Protein 7Z3H (pdb70)

Sequence (2183 aa):
PSIPSSYAPSGISHLLSRQLVVVYGPDAAKYLQGMVTANVYMPGSGSMVRTDRGYYAALLTGQGRVLYDVFIYPLTDSKHLQRVLPSAGAAFLIEVDKDQAGLLVDHIKRYRVRAKVKVKVVDVEEVAVWHAWDPNGLGASVNDLLVTPDCRTPAMGSRILHFGGPDGNAIQNFAERCQLQVLPQEYYVLHRITQGVPEGQTELLKMSAIPHESNLDLMGGIDFRKGCYVGQELVTRTEHRGVVRKRVLPCVVYEGSGDLGGLYTDRPIAGLSSAREIASETNIVRVSGKGRGVGKWLRGIGNVGLAVCRLDVMTDLPIPGETPAGEDGVPEVREVKGEFTIEGDEGPLRIKAVPPAWLRRELMEKWEVKNEPSIPSSYAPSGISHLLSRQLVVVYGPDAAKYLQGMVTANVYMPGSGSMVRTDRGYYAALLTGQGRVLYDVFIYPLTDSKHLQGAAFLIEVDKDQAGLLVDHIKRYRVRAKVKVKVVDVEEVAVWHAWDPNGLASVNDLLVTPDCRTPAMGSRILHFGGPDGNAIQNFAERCQLQVLPQEYYVLHRITQGVPEGQTELLKMSAIPHESNLDLMGGIDFRKGCYVGQELVTRTEHRGVVRKRVLPCVVYEGSGDLGGLYTDRPIAGLSSARESETNIVRVSGKGRGVGKWLRGIGNVGLAVCRLDVMTDLPIPGETPAGEDGVPEVREVKGEFTIEGDEGPLRIKAVPPAWLRRELMEKWEVKNEPSIPSSYAPSGISHLLSRQLVVVYGPDAAKYLQGMVTANVYMPGSGSMVRTDRGYYAALLTGQGRVLYDVFIYPLTDSKHLQRVGAAFLIEVDKDQAGLLVDHIKRYRVRAKVKVKVVDVEEVAVWHAWDPNGLGEASVNDLLVTPDCRTPAMGSRILHFGGPDGNAIQNFAERCQLQVLPQEYYVLHRITQGVPEGQTELLKMSAIPHESNLDLMGGIDFRKGCYVGQELVTRTEHRGVVRKRVLPCVVYEGGDLGGLYTDRPIAGLSSAETNIVRVSGKGRGVGKWLRGIGNVGLAVCRLDVMTDLPIPGETPAGEDGVPEVREVKGEFTIEGDEGPLRIKAVPPAWLRRELMEKWEVKNESIPSSYAPSGISHLLSRQLVVVYGPDAAKYLQGMVTANVYMPGSGSMVRTDRGYYAALLTGQGRVLYDVFIYPLTDSKHLQRVGAAFLIEVDKDQAGLLVDHIKRYRVRAKVKVKVVDVEEVAVWHAWDPNGLGEASVNDLLVTPDCRTPAMGSRILHFGGPDGNAIQNFAERCQLQVLPQEYYVLHRITQGVPEGQTELLKMSAIPHESNLDLMGGIDFRKGCYVGQELVTRTEHRGVVRKRVLPCVVYEGSQGDLGGLYTDRPIAGLEIASETNIVRVSGKGRGVGKWLRGIGNVGLAVCRLDVMTDLPIPGETPAGEDGVPEVREVKGEFTIEGDEGPLRIKAVPPAWLRRELMEKWEVKNEPSIPSSYAPSGISHLLSRQLVVVYGPDAAKYLQGMVTANVYMPGSGSMVRTDRGYYAALLTGQGRVLYDVFIYPLTDSKHGAAFLIEVDKDQAGLLVDHIKRYRVRAKVKVKVVDVEEVAVWHAWDPNGLGEASVNDLLVTPDCRTPAMGSRILHFGGPDGNAIQNFAERCQLQVLPQEYYVLHRITQGVPEGQTELLKMSAIPHESNLDLMGGIDFRKGCYVGQELVTRTEHRGVVRKRVLPCVVYEGGDLGGLYTDRPIAGLSSAREETNIVRVSGKGRGVGKWLRGIGNVGLAVCRLDVMTDLPIPGETPAGEDGVPEVREVKGEFTIEGDEGPLRIKAVPPAWLRRELMEKWEVKNEPSIPSSYAPSGISHLLSRQLVVVYGPDAAKYLQGMVTANVYMPGSGSMVRTDRGYYAALLTGQGRVLYDVFIYPLTDSKHLGAAFLIEVDKDQAGLLVDHIKRYRVRAKVKVKVVDVEEVAVWHAWDPNGLGEASVNDLLVTPDCRTPAMGSRILHFGGPDGNAIQNFAERCQLQVLPQEYYVLHRITQGVPEGQTELLKMSAIPHESNLDLMGGIDFRKGCYVGQELVTRTEHRGVVRKRVLPCVVYEGSGDLGGLYTDRPIAGLSETNIVRVSGKGRGVGKWLRGIGNVGLAVCRLDVMTDLPIPGETPAGEDGVPEVREVKGEFTIEGDEGPLRIKAVPPAWLRRELMEKWEVKNE

Foldseek 3Di:
DDFDQAADQWAKEFPPQKFKKKKDFQCRLVLVCQFKQDHQADPPDDPHGDQQQKAWIFGAALQQATAWTWMKGWDQPPACLVVDDPDNNTMIIIMTGPVCQVVVQVVSVVPCVPRRMHMDTGDCFQKTKMWIFHPVADDADDDQKHWHAQQLDPGLGIIIIGGPGDPDCVVVVVCVVVVHHYDYCVSSVVSCLLRQADHHCLQRPHNDRHCVQNVVVLRNHHDLPDDHHRSNVVVNCCLQPNFDQWHKFKKFKAFPPLVVSVVFRQCDHPDNAFQPPPSWFFFKQFLVPPDTGFWIFRGGGGGMGIITGRCVAQHQADTAPPFDADPVRFGDTDDHPHWIDTPPDNHRITMHTDHNPSRRVVSRVSNSVSVD/DDFDQAADQWAKEFPPFKFKKKKDFLQRLVLVCQFKQAHQADPPDPPHGDQQQKAWIFGAALQQATAWTWMKGWDDDPPPVVVTMIIIMTGPVCQVVVQVVSVVPCVPPGMHMDTDDCQQKTKMWIWDPVADADDDQKGWHAQQLDPTLGIIIIGRHGPDDCPVVVVCVVVVHHYDYCVSSVVSCLLRQADHHCLQRPHNPRHCVQNVVVLRNHHDLPDDHHRNNVVVNCCLQPNFDQWHKFKKFKAFPPLVVSVVFRQCDHPDNAQQPDFQFFKQFLVPPDTGFWGFRGTGGGMGIITGRCVAQHQADTAPPFDADPVRFGDTDDHPHWIATPPDNHRITMHTDHNPSRRVVSSVNNNVSVD/DDFDQAADQWFKEFPPQKFKKKKDFQCRLVLVCQFKQARQADPPDDPHGDQQQKAWIFGAALQQATAWTWMKGWDDDPLDQPPDSTMIIIMTGPVCQVVVQVVSVVPCVPPGMHMDTDDCFFKTKMWIFHPVADDPADDVQKGWHAQQLDPGLGIIIIGGDGPPPPPVVVRCVVVVHHYDYCVSSVVSCLLRQADHHCLQRPHNDRHCVQNVVVLRNHHDLPDDHHRSNVVVNCCLQPNWDQWHKFKKFKAFCLVVSVVFRQPDHPDRAQQQFFKAFQVDDLDGQWGFRGTGGGMGIITGRCVAQHQADTAPPFDADPVRFGDTDDHPHWMATRPDNHRITMHTDHNPSVRVVSRVSNSVSVD/DFDQAADQWAKEFPPFKFKKKKDFLCRLVLVCQFKQAHQADPPDDQHGDQQQKAWIFGAALQQATAWTWMKGWDDPPLCLVVCNTMIIIMTGPVCQVVVQVVSVVPCVPPRMHMDTDDCFQKTKMWIWHPVADDQDPDPQKGWHAQQLDPTLGTIIIGGPGDPDCVVVVVCVVVVHHYDYCVSSVVSCLVQQADHHCLQRPHNPHHCVQNVCVLRNHHDLPDDHHRSNVVVNCCLQPNWDQWHKFKKFKAFDDDVVVSVVFRCPDHPCNPDDFQWFKAFQVDDQDGQWGFRDDGGGMGIITGRCVAQHQADTAPPFDADPVRFGDTDDHPHWMATGPDNHRITMHTDHDPSRRVVSRVSNSVSVD/DDFDQAADQWFKEFPPQKFKKKKDFLCRLVLVCQFKQAHQADPPDDPHGDQQQKAWIFGAALQQATAWTWMKGWDDDDLPVTMIIIMTGPVCQVVVQVVSVVPCVPPGMHMDTDDCFQKTKMWIFDPVADFVADDPQKGWHAQQLDPGLHIIIIGGHGDPPCPVVVVCVVVVHHYDYCVSSVVSCLVRQADHHCLQRPHNPRHCVQNCVVLRNHHDLPDDHHRSNVVVNCCLQPNWDQWHKFKKFKAQVVVVSVVFRQPDHPDNAQQPDCFFKAFQPDGPPGFWGFRGTGGGMGIITGRCVAQHQADTAPPFDADPVRFGDTDDHPHWIATPPDNHRITMHTDHDPSRRVVNSVSNSVSVD/DDFDAAADQWAKEFPPQKFKKKKDFLCRLVLVCQFKQAHQADPPDPPHGDQAQKAWIFGAALQQATAWTWMKGWDDPPLPCVTMIIIMTGPVCQVVVQVVSVVPCVPPRMHMDTDDCFAKTKMWIWHPVADDQDDDPQKGWHAQQLDPGLGIIIIGGDGPPDCPVVVVCVVVVHHYDYCVSSVVSCLVRQADHHCLQRPHNDRHCVQNCVVLRNHHDLPDDHHRSNVVVNCCLQPNWDQWHKFKKFKAFPPVVVSVVFRCPDHPDNWQWAKAFLVDDPTHQWGFRDDGGGMGIITGRCVAQHQADTAPPFDADPVRFGDTDDHPHWIATPPDNHRITMHTDHDPSRRVVSRVSNSVSVD

Radius of gyration: 40.25 Å; Cα contacts (8 Å, |Δi|>4): 5261; chains: 6; bounding box: 107×104×105 Å

Structure (mmCIF, N/CA/C/O backbone):
data_7Z3H
#
_entry.id   7Z3H
#
_cell.length_a   96.530
_cell.length_b   134.180
_cell.length_c   107.010
_cell.angle_alpha   90.000
_cell.angle_beta   97.590
_cell.angle_gamma   90.000
#
_symmetry.space_group_name_H-M   'P 1 21 1'
#
loop_
_entity.id
_entity.type
_entity.pdbx_description
1 polymer 'Transferase-like protein'
2 non-polymer 'CITRIC ACID'
3 water water
#
loop_
_atom_site.group_PDB
_atom_site.id
_atom_site.type_symbol
_atom_site.label_atom_id
_atom_site.label_alt_id
_atom_site.label_comp_id
_atom_site.label_asym_id
_atom_site.label_entity_id
_atom_site.label_seq_id
_atom_site.pdbx_PDB_ins_code
_atom_site.Cartn_x
_atom_site.Cartn_y
_atom_site.Cartn_z
_atom_site.occupancy
_atom_site.B_iso_or_equiv
_atom_site.auth_seq_id
_atom_site.auth_comp_id
_atom_site.auth_asym_id
_atom_site.auth_atom_id
_atom_site.pdbx_PDB_model_num
ATOM 1 N N . PRO A 1 29 ? 0.30669 11.36585 20.63331 1.000 89.80624 73 PRO A N 1
ATOM 2 C CA . PRO A 1 29 ? -0.47560 12.41999 21.28911 1.000 91.95578 73 PRO A CA 1
ATOM 3 C C . PRO A 1 29 ? 0.32991 13.69668 21.51814 1.000 81.73466 73 PRO A C 1
ATOM 4 O O . PRO A 1 29 ? -0.03383 14.75334 21.00177 1.000 80.46783 73 PRO A O 1
ATOM 8 N N . SER A 1 30 ? 1.41238 13.59290 22.28184 1.000 69.55420 74 SER A N 1
ATOM 9 C CA . SER A 1 30 ? 2.21191 14.75251 22.63945 1.000 68.78554 74 SER A CA 1
ATOM 10 C C . SER A 1 30 ? 3.29468 15.01233 21.59355 1.000 64.12324 74 SER A C 1
ATOM 11 O O . SER A 1 30 ? 3.60496 14.16985 20.74912 1.000 63.71728 74 SER A O 1
ATOM 14 N N . ILE A 1 31 ? 3.86796 16.20613 21.65727 1.000 60.02200 75 ILE A N 1
ATOM 15 C CA . ILE A 1 31 ? 4.92721 16.62926 20.74716 1.000 58.80848 75 ILE A CA 1
ATOM 16 C C . ILE A 1 31 ? 6.25517 16.50113 21.48669 1.000 61.80699 75 ILE A C 1
ATOM 17 O O . ILE A 1 31 ? 6.39277 17.06749 22.58161 1.000 61.78868 75 ILE A O 1
ATOM 22 N N . PRO A 1 32 ? 7.23090 15.76416 20.95508 1.000 61.51142 76 PRO A N 1
ATOM 23 C CA . PRO A 1 32 ? 8.52468 15.64456 21.64235 1.000 59.68625 76 PRO A CA 1
ATOM 24 C C . PRO A 1 32 ? 9.14877 17.01003 21.89472 1.000 58.71442 76 PRO A C 1
ATOM 25 O O . PRO A 1 32 ? 9.23482 17.85008 20.99522 1.000 56.29368 76 PRO A O 1
ATOM 29 N N . SER A 1 33 ? 9.59081 17.22297 23.13814 1.000 60.58431 77 SER A N 1
ATOM 30 C CA . SER A 1 33 ? 10.19919 18.49396 23.51476 1.000 51.96720 77 SER A CA 1
ATOM 31 C C . SER A 1 33 ? 11.56286 18.69324 22.87094 1.000 51.50587 77 SER A C 1
ATOM 32 O O . SER A 1 33 ? 11.99716 19.83849 22.70952 1.000 59.77478 77 SER A O 1
ATOM 35 N N . SER A 1 34 ? 12.24080 17.61232 22.49891 1.000 59.18958 78 SER A N 1
ATOM 36 C CA . SER A 1 34 ? 13.52217 17.69721 21.81307 1.000 58.03141 78 SER A CA 1
ATOM 37 C C . SER A 1 34 ? 13.74696 16.38824 21.07098 1.000 57.68788 78 SER A C 1
ATOM 38 O O . SER A 1 34 ? 13.00495 15.41779 21.24193 1.000 57.27256 78 SER A O 1
ATOM 41 N N . TYR A 1 35 ? 14.78192 16.37437 20.23881 1.000 57.12758 79 TYR A N 1
ATOM 42 C CA . TYR A 1 35 ? 15.13259 15.17413 19.49606 1.000 53.62562 79 TYR A CA 1
ATOM 43 C C . TYR A 1 35 ? 15.94472 14.23637 20.37982 1.000 55.19160 79 TYR A C 1
ATOM 44 O O . TYR A 1 35 ? 16.87029 14.66949 21.07362 1.000 60.67883 79 TYR A O 1
ATOM 53 N N . ALA A 1 36 ? 15.59511 12.94989 20.35651 1.000 52.35397 80 ALA A N 1
ATOM 54 C CA . ALA A 1 36 ? 16.32886 11.95183 21.11786 1.000 54.01556 80 ALA A CA 1
ATOM 55 C C . ALA A 1 36 ? 17.18745 11.12939 20.17010 1.000 56.63176 80 ALA A C 1
ATOM 56 O O . ALA A 1 36 ? 16.64475 10.30790 19.41501 1.000 50.03736 80 ALA A O 1
ATOM 58 N N . PRO A 1 37 ? 18.51204 11.30593 20.16308 1.000 56.17070 81 PRO A N 1
ATOM 59 C CA . PRO A 1 37 ? 19.35183 10.49126 19.27075 1.000 55.06807 81 PRO A CA 1
ATOM 60 C C . PRO A 1 37 ? 19.37539 9.01838 19.64040 1.000 55.39423 81 PRO A C 1
ATOM 61 O O . PRO A 1 37 ? 19.76632 8.19349 18.80537 1.000 56.21943 81 PRO A O 1
ATOM 65 N N . SER A 1 38 ? 18.97879 8.66067 20.85931 1.000 53.98438 82 SER A N 1
ATOM 66 C CA . SER A 1 38 ? 18.91018 7.26732 21.26774 1.000 55.81193 82 SER A CA 1
ATOM 67 C C . SER A 1 38 ? 17.70682 7.07246 22.17761 1.000 52.60554 82 SER A C 1
ATOM 68 O O . SER A 1 38 ? 17.20088 8.01883 22.78503 1.000 59.69365 82 SER A O 1
ATOM 71 N N . GLY A 1 39 ? 17.24491 5.83505 22.25247 1.000 51.85020 83 GLY A N 1
ATOM 72 C CA . GLY A 1 39 ? 16.09343 5.51606 23.06891 1.000 49.01701 83 GLY A CA 1
ATOM 73 C C . GLY A 1 39 ? 15.48455 4.19507 22.65358 1.000 50.31061 83 GLY A C 1
ATOM 74 O O . GLY A 1 39 ? 15.97642 3.50456 21.76062 1.000 52.95547 83 GLY A O 1
ATOM 75 N N . ILE A 1 40 ? 14.39670 3.85590 23.33975 1.000 49.33662 84 ILE A N 1
ATOM 76 C CA . ILE A 1 40 ? 13.62056 2.65331 23.05463 1.000 45.38713 84 ILE A CA 1
ATOM 77 C C . ILE A 1 40 ? 12.15762 2.96552 23.33872 1.000 47.68060 84 ILE A C 1
ATOM 78 O O . ILE A 1 40 ? 11.83686 3.65934 24.30757 1.000 50.78976 84 ILE A O 1
ATOM 83 N N . SER A 1 41 ? 11.26766 2.47761 22.47737 1.000 44.10228 85 SER A N 1
ATOM 84 C CA . SER A 1 41 ? 9.85799 2.82292 22.57894 1.000 44.59093 85 SER A CA 1
ATOM 85 C C . SER A 1 41 ? 8.98394 1.61014 22.30665 1.000 50.31195 85 SER A C 1
ATOM 86 O O . SER A 1 41 ? 9.29607 0.78484 21.44435 1.000 50.54389 85 SER A O 1
ATOM 89 N N . HIS A 1 42 ? 7.89152 1.51532 23.05977 1.000 50.67888 86 HIS A N 1
ATOM 90 C CA . HIS A 1 42 ? 6.84636 0.53681 22.79438 1.000 51.75495 86 HIS A CA 1
ATOM 91 C C . HIS A 1 42 ? 6.01925 1.00309 21.60190 1.000 49.99884 86 HIS A C 1
ATOM 92 O O . HIS A 1 42 ? 5.40708 2.07501 21.64722 1.000 53.19435 86 HIS A O 1
ATOM 99 N N . LEU A 1 43 ? 6.00718 0.21170 20.52829 1.000 49.76535 87 LEU A N 1
ATOM 100 C CA . LEU A 1 43 ? 5.30720 0.60117 19.30307 1.000 51.23914 87 LEU A CA 1
ATOM 101 C C . LEU A 1 43 ? 3.84523 0.18324 19.41685 1.000 50.30868 87 LEU A C 1
ATOM 102 O O . LEU A 1 43 ? 3.41406 -0.85658 18.91491 1.000 48.72095 87 LEU A O 1
ATOM 107 N N . LEU A 1 44 ? 3.06784 1.03431 20.09073 1.000 60.15334 88 LEU A N 1
ATOM 108 C CA . LEU A 1 44 ? 1.65584 0.74150 20.30772 1.000 54.10840 88 LEU A CA 1
ATOM 109 C C . LEU A 1 44 ? 0.87220 0.72859 19.00197 1.000 52.01580 88 LEU A C 1
ATOM 110 O O . LEU A 1 44 ? -0.18023 0.08584 18.92139 1.000 55.34127 88 LEU A O 1
ATOM 115 N N . SER A 1 45 ? 1.35748 1.42819 17.97785 1.000 55.58794 89 SER A N 1
ATOM 116 C CA . SER A 1 45 ? 0.67154 1.47336 16.69224 1.000 54.01002 89 SER A CA 1
ATOM 117 C C . SER A 1 45 ? 0.93988 0.24621 15.83093 1.000 52.30084 89 SER A C 1
ATOM 118 O O . SER A 1 45 ? 0.34726 0.12623 14.75410 1.000 56.40123 89 SER A O 1
ATOM 121 N N . ARG A 1 46 ? 1.80598 -0.66113 16.27045 1.000 57.69999 90 ARG A N 1
ATOM 122 C CA . ARG A 1 46 ? 2.15127 -1.85626 15.51550 1.000 57.63158 90 ARG A CA 1
ATOM 123 C C . ARG A 1 46 ? 1.65971 -3.09374 16.25253 1.000 60.26766 90 ARG A C 1
ATOM 124 O O . ARG A 1 46 ? 1.67453 -3.13901 17.48701 1.000 59.71712 90 ARG A O 1
ATOM 132 N N . GLN A 1 47 ? 1.21631 -4.09195 15.49131 1.000 54.55345 91 GLN A N 1
ATOM 133 C CA . GLN A 1 47 ? 0.77012 -5.35591 16.05805 1.000 55.33636 91 GLN A CA 1
ATOM 134 C C . GLN A 1 47 ? 1.22187 -6.49493 15.15644 1.000 56.69711 91 GLN A C 1
ATOM 135 O O . GLN A 1 47 ? 1.42888 -6.31876 13.95428 1.000 53.50019 91 GLN A O 1
ATOM 141 N N . LEU A 1 48 ? 1.36975 -7.67225 15.75384 1.000 59.84858 92 LEU A N 1
ATOM 142 C CA . LEU A 1 48 ? 1.84636 -8.85299 15.05055 1.000 56.39714 92 LEU A CA 1
ATOM 143 C C . LEU A 1 48 ? 0.69799 -9.78000 14.68431 1.000 59.62191 92 LEU A C 1
ATOM 144 O O . LEU A 1 48 ? -0.27132 -9.92354 15.43518 1.000 58.59399 92 LEU A O 1
ATOM 149 N N . VAL A 1 49 ? 0.82190 -10.39658 13.51494 1.000 58.64640 93 VAL A N 1
ATOM 150 C CA . VAL A 1 49 ? -0.04900 -11.46655 13.05579 1.000 55.19245 93 VAL A CA 1
ATOM 151 C C . VAL A 1 49 ? 0.83472 -12.68068 12.81100 1.000 58.20306 93 VAL A C 1
ATOM 152 O O . VAL A 1 49 ? 1.97034 -12.53966 12.34535 1.000 61.69922 93 VAL A O 1
ATOM 156 N N . VAL A 1 50 ? 0.33817 -13.86735 13.14586 1.000 54.48329 94 VAL A N 1
ATOM 157 C CA . VAL A 1 50 ? 1.09815 -15.09812 12.97018 1.000 52.73894 94 VAL A CA 1
ATOM 158 C C . VAL A 1 50 ? 0.51775 -15.86085 11.78657 1.000 58.18822 94 VAL A C 1
ATOM 159 O O . VAL A 1 50 ? -0.70644 -15.98407 11.65188 1.000 58.58239 94 VAL A O 1
ATOM 163 N N . VAL A 1 51 ? 1.39912 -16.30973 10.89555 1.000 56.92444 95 VAL A N 1
ATOM 164 C CA . VAL A 1 51 ? 1.03633 -17.09880 9.72463 1.000 56.89775 95 VAL A CA 1
ATOM 165 C C . VAL A 1 51 ? 1.81132 -18.40515 9.78448 1.000 56.58610 95 VAL A C 1
ATOM 166 O O . VAL A 1 51 ? 3.04577 -18.39713 9.86117 1.000 52.45230 95 VAL A O 1
ATOM 170 N N . TYR A 1 52 ? 1.09301 -19.52208 9.73393 1.000 55.52204 96 TYR A N 1
ATOM 171 C CA . TYR A 1 52 ? 1.71297 -20.82063 9.94138 1.000 59.11523 96 TYR A CA 1
ATOM 172 C C . TYR A 1 52 ? 0.94248 -21.87513 9.16388 1.000 58.85199 96 TYR A C 1
ATOM 173 O O . TYR A 1 52 ? -0.17729 -21.64763 8.69927 1.000 59.29592 96 TYR A O 1
ATOM 182 N N . GLY A 1 53 ? 1.56431 -23.03991 9.02725 1.000 62.67440 97 GLY A N 1
ATOM 183 C CA . GLY A 1 53 ? 0.99361 -24.12138 8.26643 1.000 66.08480 97 GLY A CA 1
ATOM 184 C C . GLY A 1 53 ? 1.98862 -24.69846 7.28323 1.000 66.36398 97 GLY A C 1
ATOM 185 O O . GLY A 1 53 ? 3.07618 -24.15278 7.06945 1.000 57.60319 97 GLY A O 1
ATOM 186 N N . PRO A 1 54 ? 1.63578 -25.83340 6.67513 1.000 71.28197 98 PRO A N 1
ATOM 187 C CA . PRO A 1 54 ? 2.55601 -26.45653 5.70842 1.000 63.86845 98 PRO A CA 1
ATOM 188 C C . PRO A 1 54 ? 2.91760 -25.55255 4.54199 1.000 67.12867 98 PRO A C 1
ATOM 189 O O . PRO A 1 54 ? 4.05262 -25.60708 4.05212 1.000 63.37511 98 PRO A O 1
ATOM 193 N N . ASP A 1 55 ? 1.98797 -24.71580 4.08369 1.000 63.95619 99 ASP A N 1
ATOM 194 C CA . ASP A 1 55 ? 2.20130 -23.89219 2.90241 1.000 61.84765 99 ASP A CA 1
ATOM 195 C C . ASP A 1 55 ? 2.50875 -22.43865 3.23363 1.000 58.15235 99 ASP A C 1
ATOM 196 O O . ASP A 1 55 ? 2.42432 -21.58664 2.34479 1.000 61.84668 99 ASP A O 1
ATOM 201 N N . ALA A 1 56 ? 2.86252 -22.13584 4.48474 1.000 59.11521 100 ALA A N 1
ATOM 202 C CA . ALA A 1 56 ? 3.00889 -20.74352 4.90149 1.000 54.55514 100 ALA A CA 1
ATOM 203 C C . ALA A 1 56 ? 4.10272 -20.02841 4.11352 1.000 51.78364 100 ALA A C 1
ATOM 204 O O . ALA A 1 56 ? 3.90406 -18.90472 3.63886 1.000 54.32171 100 ALA A O 1
ATOM 206 N N . ALA A 1 57 ? 5.27130 -20.65843 3.97365 1.000 52.07500 101 ALA A N 1
ATOM 207 C CA . ALA A 1 57 ? 6.38292 -20.00753 3.28464 1.000 52.77683 101 ALA A CA 1
ATOM 208 C C . ALA A 1 57 ? 6.07035 -19.79073 1.80743 1.000 53.50405 101 ALA A C 1
ATOM 209 O O . ALA A 1 57 ? 6.30905 -18.70593 1.26439 1.000 52.01861 101 ALA A O 1
ATOM 211 N N . LYS A 1 58 ? 5.53327 -20.81525 1.13926 1.000 54.09907 102 LYS A N 1
ATOM 212 C CA . LYS A 1 58 ? 5.19513 -20.67973 -0.27508 1.000 56.26600 102 LYS A CA 1
ATOM 213 C C . LYS A 1 58 ? 4.09322 -19.64906 -0.48308 1.000 56.28946 102 LYS A C 1
ATOM 214 O O . LYS A 1 58 ? 4.13721 -18.86360 -1.43849 1.000 55.96755 102 LYS A O 1
ATOM 220 N N . TYR A 1 59 ? 3.08959 -19.64520 0.39665 1.000 53.62118 103 TYR A N 1
ATOM 221 C CA . TYR A 1 59 ? 1.99544 -18.68763 0.27318 1.000 55.29275 103 TYR A CA 1
ATOM 222 C C . TYR A 1 59 ? 2.48189 -17.26018 0.49192 1.000 54.81939 103 TYR A C 1
ATOM 223 O O . TYR A 1 59 ? 2.10896 -16.34945 -0.25840 1.000 45.25102 103 TYR A O 1
ATOM 232 N N . LEU A 1 60 ? 3.32567 -17.05205 1.50803 1.000 50.18995 104 LEU A N 1
ATOM 233 C CA . LEU A 1 60 ? 3.87627 -15.72497 1.76780 1.000 52.21885 104 LEU A CA 1
ATOM 234 C C . LEU A 1 60 ? 4.73334 -15.23964 0.60482 1.000 53.05322 104 LEU A C 1
ATOM 235 O O . LEU A 1 60 ? 4.74047 -14.04433 0.28689 1.000 52.29344 104 LEU A O 1
ATOM 240 N N . GLN A 1 61 ? 5.47020 -16.15473 -0.03314 1.000 51.96418 105 GLN A N 1
ATOM 241 C CA . GLN A 1 61 ? 6.40301 -15.77082 -1.08928 1.000 48.95076 105 GLN A CA 1
ATOM 242 C C . GLN A 1 61 ? 5.68073 -15.13049 -2.26597 1.000 42.68090 105 GLN A C 1
ATOM 243 O O . GLN A 1 61 ? 6.18609 -14.17722 -2.87047 1.000 40.07974 105 GLN A O 1
ATOM 249 N N . GLY A 1 62 ? 4.50628 -15.64334 -2.61261 1.000 40.36177 106 GLY A N 1
ATOM 250 C CA . GLY A 1 62 ? 3.71284 -15.03176 -3.65498 1.000 47.65593 106 GLY A CA 1
ATOM 251 C C . GLY A 1 62 ? 2.92144 -13.82204 -3.22282 1.000 44.87701 106 GLY A C 1
ATOM 252 O O . GLY A 1 62 ? 2.18649 -13.25048 -4.03239 1.000 43.14379 106 GLY A O 1
ATOM 253 N N . MET A 1 63 ? 3.05029 -13.41508 -1.95945 1.000 46.74564 107 MET A N 1
ATOM 254 C CA . MET A 1 63 ? 2.25187 -12.33857 -1.38956 1.000 47.60476 107 MET A CA 1
ATOM 255 C C . MET A 1 63 ? 3.05458 -11.09974 -1.01903 1.000 49.45476 107 MET A C 1
ATOM 256 O O . MET A 1 63 ? 2.51256 -9.99440 -1.07589 1.000 48.62521 107 MET A O 1
ATOM 261 N N . VAL A 1 64 ? 4.32521 -11.24673 -0.65238 1.000 45.46531 108 VAL A N 1
ATOM 262 C CA . VAL A 1 64 ? 5.13405 -10.12725 -0.18973 1.000 44.71325 108 VAL A CA 1
ATOM 263 C C . VAL A 1 64 ? 6.23947 -9.83950 -1.19745 1.000 49.08979 108 VAL A C 1
ATOM 264 O O . VAL A 1 64 ? 6.61749 -10.68336 -2.01589 1.000 52.27856 108 VAL A O 1
ATOM 268 N N . THR A 1 65 ? 6.76339 -8.61554 -1.12662 1.000 49.94008 109 THR A N 1
ATOM 269 C CA . THR A 1 65 ? 7.79883 -8.17466 -2.05123 1.000 47.99569 109 THR A CA 1
ATOM 270 C C . THR A 1 65 ? 9.17630 -8.70601 -1.69437 1.000 46.05741 109 THR A C 1
ATOM 271 O O . THR A 1 65 ? 10.06977 -8.69162 -2.54757 1.000 54.98126 109 THR A O 1
ATOM 275 N N . ALA A 1 66 ? 9.37468 -9.15746 -0.46441 1.000 43.30732 110 ALA A N 1
ATOM 276 C CA . ALA A 1 66 ? 10.66748 -9.67714 -0.05523 1.000 42.13504 110 ALA A CA 1
ATOM 277 C C . ALA A 1 66 ? 10.77553 -11.16351 -0.37768 1.000 38.97709 110 ALA A C 1
ATOM 278 O O . ALA A 1 66 ? 9.77846 -11.85855 -0.59192 1.000 39.39025 110 ALA A O 1
ATOM 280 N N . ASN A 1 67 ? 12.01340 -11.64176 -0.42424 1.000 45.04261 111 ASN A N 1
ATOM 281 C CA . ASN A 1 67 ? 12.27650 -13.06112 -0.60622 1.000 48.87158 111 ASN A CA 1
ATOM 282 C C . ASN A 1 67 ? 12.12586 -13.76987 0.73160 1.000 49.28513 111 ASN A C 1
ATOM 283 O O . ASN A 1 67 ? 12.82292 -13.43903 1.69547 1.000 48.52494 111 ASN A O 1
ATOM 288 N N . VAL A 1 68 ? 11.20684 -14.73402 0.79444 1.000 50.25305 112 VAL A N 1
ATOM 289 C CA . VAL A 1 68 ? 11.04934 -15.53057 2.00593 1.000 52.72166 112 VAL A CA 1
ATOM 290 C C . VAL A 1 68 ? 12.14613 -16.58593 2.12502 1.000 56.19611 112 VAL A C 1
ATOM 291 O O . VAL A 1 68 ? 12.47827 -17.00610 3.24095 1.000 56.20769 112 VAL A O 1
ATOM 295 N N . TYR A 1 69 ? 12.74828 -16.99501 1.01254 1.000 54.75210 113 TYR A N 1
ATOM 296 C CA . TYR A 1 69 ? 13.77793 -18.02377 1.00037 1.000 57.16505 113 TYR A CA 1
ATOM 297 C C . TYR A 1 69 ? 15.16768 -17.39848 0.96198 1.000 52.17694 113 TYR A C 1
ATOM 298 O O . TYR A 1 69 ? 15.34139 -16.22834 0.61431 1.000 56.94369 113 TYR A O 1
ATOM 307 N N . MET A 1 70 ? 16.16344 -18.19618 1.34119 1.000 56.12199 114 MET A N 1
ATOM 308 C CA . MET A 1 70 ? 17.53997 -17.72967 1.28781 1.000 56.90444 114 MET A CA 1
ATOM 309 C C . MET A 1 70 ? 18.02132 -17.65447 -0.16170 1.000 52.67023 114 MET A C 1
ATOM 310 O O . MET A 1 70 ? 17.57077 -18.42405 -1.01373 1.000 57.22265 114 MET A O 1
ATOM 315 N N . PRO A 1 71 ? 18.91967 -16.71937 -0.47106 1.000 52.55873 115 PRO A N 1
ATOM 316 C CA . PRO A 1 71 ? 19.48169 -16.66508 -1.82728 1.000 56.87161 115 PRO A CA 1
ATOM 317 C C . PRO A 1 71 ? 20.20854 -17.95727 -2.16517 1.000 56.76816 115 PRO A C 1
ATOM 318 O O . PRO A 1 71 ? 20.83190 -18.58331 -1.30612 1.000 53.62095 115 PRO A O 1
ATOM 322 N N . GLY A 1 72 ? 20.11385 -18.35992 -3.42965 1.000 52.05645 116 GLY A N 1
ATOM 323 C CA . GLY A 1 72 ? 20.72454 -19.59853 -3.86308 1.000 52.53722 116 GLY A CA 1
ATOM 324 C C . GLY A 1 72 ? 19.95644 -20.84619 -3.49614 1.000 56.74182 116 GLY A C 1
ATOM 325 O O . GLY A 1 72 ? 20.47854 -21.95124 -3.67885 1.000 45.99745 116 GLY A O 1
ATOM 326 N N . SER A 1 73 ? 18.74175 -20.70510 -2.96797 1.000 56.31026 117 SER A N 1
ATOM 327 C CA . SER A 1 73 ? 17.90177 -21.84247 -2.61693 1.000 59.74077 117 SER A CA 1
ATOM 328 C C . SER A 1 73 ? 16.44438 -21.43223 -2.75739 1.000 62.77605 117 SER A C 1
ATOM 329 O O . SER A 1 73 ? 16.05989 -20.34541 -2.31658 1.000 61.59565 117 SER A O 1
ATOM 332 N N . GLY A 1 74 ? 15.64448 -22.29131 -3.37946 1.000 58.10233 118 GLY A N 1
ATOM 333 C CA . GLY A 1 74 ? 14.23082 -22.03348 -3.53805 1.000 59.21364 118 GLY A CA 1
ATOM 334 C C . GLY A 1 74 ? 13.34612 -22.63790 -2.47693 1.000 58.71489 118 GLY A C 1
ATOM 335 O O . GLY A 1 74 ? 12.12292 -22.47915 -2.53548 1.000 62.05009 118 GLY A O 1
ATOM 336 N N . SER A 1 75 ? 13.92651 -23.32843 -1.50188 1.000 53.15837 119 SER A N 1
ATOM 337 C CA . SER A 1 75 ? 13.16266 -24.05466 -0.49962 1.000 62.88931 119 SER A CA 1
ATOM 338 C C . SER A 1 75 ? 13.51492 -23.68579 0.92991 1.000 53.77116 119 SER A C 1
ATOM 339 O O . SER A 1 75 ? 12.64855 -23.77630 1.80137 1.000 57.22410 119 SER A O 1
ATOM 342 N N . MET A 1 76 ? 14.75303 -23.27507 1.19384 1.000 52.45570 120 MET A N 1
ATOM 343 C CA . MET A 1 76 ? 15.21994 -23.04765 2.55793 1.000 59.92143 120 MET A CA 1
ATOM 344 C C . MET A 1 76 ? 14.76211 -21.67378 3.03601 1.000 62.05469 120 MET A C 1
ATOM 345 O O . MET A 1 76 ? 15.19834 -20.64315 2.51161 1.000 58.06962 120 MET A O 1
ATOM 350 N N . VAL A 1 77 ? 13.88493 -21.66476 4.04114 1.000 53.81561 121 VAL A N 1
ATOM 351 C CA . VAL A 1 77 ? 13.33079 -20.42341 4.56382 1.000 54.09660 121 VAL A CA 1
ATOM 352 C C . VAL A 1 77 ? 14.42490 -19.61662 5.24699 1.000 56.83509 121 VAL A C 1
ATOM 353 O O . VAL A 1 77 ? 15.29060 -20.17080 5.93762 1.000 56.56313 121 VAL A O 1
ATOM 357 N N . ARG A 1 78 ? 14.39676 -18.29851 5.04366 1.000 61.44939 122 ARG A N 1
ATOM 358 C CA . ARG A 1 78 ? 15.33707 -17.40927 5.71260 1.000 62.76927 122 ARG A CA 1
ATOM 359 C C . ARG A 1 78 ? 15.23687 -17.55864 7.22313 1.000 66.63344 122 ARG A C 1
ATOM 360 O O . ARG A 1 78 ? 14.13961 -17.58284 7.78773 1.000 60.17398 122 ARG A O 1
ATOM 368 N N . THR A 1 79 ? 16.38970 -17.65988 7.87704 1.000 67.89524 123 THR A N 1
ATOM 369 C CA . THR A 1 79 ? 16.45714 -17.63233 9.32861 1.000 68.18077 123 THR A CA 1
ATOM 370 C C . THR A 1 79 ? 16.94314 -16.29020 9.85857 1.000 68.94847 123 THR A C 1
ATOM 371 O O . THR A 1 79 ? 17.27421 -16.18772 11.04406 1.000 74.55668 123 THR A O 1
ATOM 375 N N . ASP A 1 80 ? 17.00736 -15.26573 9.00680 1.000 77.67290 124 ASP A N 1
ATOM 376 C CA . ASP A 1 80 ? 17.23374 -13.91141 9.49402 1.000 76.29847 124 ASP A CA 1
ATOM 377 C C . ASP A 1 80 ? 16.11817 -13.54337 10.45901 1.000 68.56818 124 ASP A C 1
ATOM 378 O O . ASP A 1 80 ? 14.93723 -13.73573 10.15896 1.000 68.05836 124 ASP A O 1
ATOM 383 N N . ARG A 1 81 ? 16.49568 -13.01516 11.62326 1.000 65.01185 125 ARG A N 1
ATOM 384 C CA . ARG A 1 81 ? 15.53861 -12.84993 12.71162 1.000 67.68535 125 ARG A CA 1
ATOM 385 C C . ARG A 1 81 ? 14.40928 -11.88907 12.36037 1.000 61.93930 125 ARG A C 1
ATOM 386 O O . ARG A 1 81 ? 13.36963 -11.90360 13.02833 1.000 68.97069 125 ARG A O 1
ATOM 394 N N . GLY A 1 82 ? 14.58045 -11.06841 11.32802 1.000 62.17644 126 GLY A N 1
ATOM 395 C CA . GLY A 1 82 ? 13.52684 -10.17850 10.88390 1.000 55.77757 126 GLY A CA 1
ATOM 396 C C . GLY A 1 82 ? 13.92807 -9.38174 9.66163 1.000 56.27581 126 GLY A C 1
ATOM 397 O O . GLY A 1 82 ? 15.09064 -8.98630 9.52946 1.000 53.13482 126 GLY A O 1
ATOM 398 N N . TYR A 1 83 ? 12.98580 -9.13700 8.75498 1.000 45.34776 127 TYR A N 1
ATOM 399 C CA . TYR A 1 83 ? 13.30574 -8.34590 7.57959 1.000 45.78413 127 TYR A CA 1
ATOM 400 C C . TYR A 1 83 ? 12.09058 -7.54137 7.14800 1.000 45.59031 127 TYR A C 1
ATOM 401 O O . TYR A 1 83 ? 10.94432 -7.87886 7.45790 1.000 41.58723 127 TYR A O 1
ATOM 410 N N . TYR A 1 84 ? 12.37514 -6.45809 6.43212 1.000 44.72921 128 TYR A N 1
ATOM 411 C CA . TYR A 1 84 ? 11.36195 -5.54644 5.93062 1.000 40.45301 128 TYR A CA 1
ATOM 412 C C . TYR A 1 84 ? 10.74993 -6.09468 4.64799 1.000 41.28414 128 TYR A C 1
ATOM 413 O O . TYR A 1 84 ? 11.40472 -6.79675 3.87185 1.000 45.77320 128 TYR A O 1
ATOM 422 N N . ALA A 1 85 ? 9.47376 -5.78389 4.44180 1.000 40.86663 129 ALA A N 1
ATOM 423 C CA . ALA A 1 85 ? 8.74654 -6.27048 3.27839 1.000 40.76551 129 ALA A CA 1
ATOM 424 C C . ALA A 1 85 ? 7.47777 -5.44846 3.12054 1.000 45.17258 129 ALA A C 1
ATOM 425 O O . ALA A 1 85 ? 7.14022 -4.61683 3.96671 1.000 45.90303 129 ALA A O 1
ATOM 427 N N . ALA A 1 86 ? 6.77786 -5.69431 2.01688 1.000 38.58033 130 ALA A N 1
ATOM 428 C CA . ALA A 1 86 ? 5.50386 -5.04929 1.74792 1.000 44.29966 130 ALA A CA 1
ATOM 429 C C . ALA A 1 86 ? 4.57295 -6.03139 1.05577 1.000 48.44340 130 ALA A C 1
ATOM 430 O O . ALA A 1 86 ? 5.00993 -6.88405 0.27881 1.000 51.77347 130 ALA A O 1
ATOM 432 N N . LEU A 1 87 ? 3.28444 -5.90286 1.34803 1.000 47.31685 131 LEU A N 1
ATOM 433 C CA . LEU A 1 87 ? 2.23718 -6.53705 0.56236 1.000 48.23500 131 LEU A CA 1
ATOM 434 C C . LEU A 1 87 ? 1.69618 -5.50259 -0.41299 1.000 46.60662 131 LEU A C 1
ATOM 435 O O . LEU A 1 87 ? 1.43683 -4.35902 -0.02687 1.000 45.55587 131 LEU A O 1
ATOM 440 N N . LEU A 1 88 ? 1.55602 -5.89006 -1.67403 1.000 45.42697 132 LEU A N 1
ATOM 441 C CA . LEU A 1 88 ? 1.05289 -4.98795 -2.69527 1.000 43.53920 132 LEU A CA 1
ATOM 442 C C . LEU A 1 88 ? -0.29369 -5.46262 -3.22094 1.000 46.72875 132 LEU A C 1
ATOM 443 O O . LEU A 1 88 ? -0.68342 -6.62150 -3.05766 1.000 43.78890 132 LEU A O 1
ATOM 448 N N . THR A 1 89 ? -1.00539 -4.53485 -3.85019 1.000 45.61143 133 THR A N 1
ATOM 449 C CA . THR A 1 89 ? -2.18785 -4.87199 -4.61735 1.000 42.74770 133 THR A CA 1
ATOM 450 C C . THR A 1 89 ? -1.77644 -5.42511 -5.97852 1.000 51.01790 133 THR A C 1
ATOM 451 O O . THR A 1 89 ? -0.60999 -5.36285 -6.37963 1.000 52.56201 133 THR A O 1
ATOM 455 N N . GLY A 1 90 ? -2.75657 -5.97361 -6.69796 1.000 48.15203 134 GLY A N 1
ATOM 456 C CA . GLY A 1 90 ? -2.50585 -6.38193 -8.06863 1.000 45.59601 134 GLY A CA 1
ATOM 457 C C . GLY A 1 90 ? -2.04603 -5.23367 -8.94331 1.000 50.91619 134 GLY A C 1
ATOM 458 O O . GLY A 1 90 ? -1.32533 -5.44136 -9.92376 1.000 57.95877 134 GLY A O 1
ATOM 459 N N . GLN A 1 91 ? -2.44946 -4.01075 -8.60285 1.000 51.19871 135 GLN A N 1
ATOM 460 C CA . GLN A 1 91 ? -2.01533 -2.81351 -9.30368 1.000 51.51103 135 GLN A CA 1
ATOM 461 C C . GLN A 1 91 ? -0.70715 -2.25221 -8.75517 1.000 53.37381 135 GLN A C 1
ATOM 462 O O . GLN A 1 91 ? -0.39775 -1.07930 -8.99404 1.000 59.69823 135 GLN A O 1
ATOM 468 N N . GLY A 1 92 ? 0.05863 -3.05676 -8.02116 1.000 55.14048 136 GLY A N 1
ATOM 469 C CA . GLY A 1 92 ? 1.38085 -2.65649 -7.58567 1.000 49.22397 136 GLY A CA 1
ATOM 470 C C . GLY A 1 92 ? 1.42957 -1.56439 -6.54230 1.000 44.29047 136 GLY A C 1
ATOM 471 O O . GLY A 1 92 ? 2.50790 -1.02371 -6.29172 1.000 38.29250 136 GLY A O 1
ATOM 472 N N . ARG A 1 93 ? 0.30727 -1.21700 -5.92391 1.000 45.42400 137 ARG A N 1
ATOM 473 C CA . ARG A 1 93 ? 0.30346 -0.19840 -4.88545 1.000 49.99449 137 ARG A CA 1
ATOM 474 C C . ARG A 1 93 ? 0.48636 -0.84127 -3.51631 1.000 43.30116 137 ARG A C 1
ATOM 475 O O . ARG A 1 93 ? 0.15559 -2.01148 -3.30981 1.000 45.52807 137 ARG A O 1
ATOM 483 N N . VAL A 1 94 ? 1.02821 -0.06265 -2.57944 1.000 50.22240 138 VAL A N 1
ATOM 484 C CA . VAL A 1 94 ? 1.28794 -0.57584 -1.23937 1.000 50.85447 138 VAL A CA 1
ATOM 485 C C . VAL A 1 94 ? -0.02760 -0.90364 -0.54999 1.000 49.77647 138 VAL A C 1
ATOM 486 O O . VAL A 1 94 ? -0.93747 -0.06712 -0.47795 1.000 51.32501 138 VAL A O 1
ATOM 490 N N . LEU A 1 95 ? -0.12854 -2.12583 -0.03103 1.000 48.37279 139 LEU A N 1
ATOM 491 C CA . LEU A 1 95 ? -1.26395 -2.55689 0.77267 1.000 46.11078 139 LEU A CA 1
ATOM 492 C C . LEU A 1 95 ? -0.94405 -2.52278 2.26141 1.000 45.36089 139 LEU A C 1
ATOM 493 O O . LEU A 1 95 ? -1.65211 -1.87461 3.03688 1.000 48.07914 139 LEU A O 1
ATOM 498 N N . TYR A 1 96 ? 0.12342 -3.20513 2.66954 1.000 45.34840 140 TYR A N 1
ATOM 499 C CA . TYR A 1 96 ? 0.63463 -3.15741 4.03003 1.000 40.85052 140 TYR A CA 1
ATOM 500 C C . TYR A 1 96 ? 2.15366 -3.12368 3.97213 1.000 45.77699 140 TYR A C 1
ATOM 501 O O . TYR A 1 96 ? 2.76369 -3.86319 3.19540 1.000 43.42953 140 TYR A O 1
ATOM 510 N N . ASP A 1 97 ? 2.76047 -2.26194 4.78431 1.000 42.92560 141 ASP A N 1
ATOM 511 C CA . ASP A 1 97 ? 4.20595 -2.25135 4.97589 1.000 39.19816 141 ASP A CA 1
ATOM 512 C C . ASP A 1 97 ? 4.50992 -2.98960 6.27365 1.000 49.71226 141 ASP A C 1
ATOM 513 O O . ASP A 1 97 ? 4.03455 -2.59635 7.34481 1.000 45.62988 141 ASP A O 1
ATOM 518 N N . VAL A 1 98 ? 5.28308 -4.07017 6.17685 1.000 48.43352 142 VAL A N 1
ATOM 519 C CA . VAL A 1 98 ? 5.38494 -5.02531 7.26865 1.000 43.18031 142 VAL A CA 1
ATOM 520 C C . VAL A 1 98 ? 6.84070 -5.35711 7.55293 1.000 40.81509 142 VAL A C 1
ATOM 521 O O . VAL A 1 98 ? 7.73607 -5.10954 6.74332 1.000 44.66267 142 VAL A O 1
ATOM 525 N N . PHE A 1 99 ? 7.06100 -5.91222 8.73987 1.000 44.87576 143 PHE A N 1
ATOM 526 C CA . PHE A 1 99 ? 8.26285 -6.66413 9.05984 1.000 46.05791 143 PHE A CA 1
ATOM 527 C C . PHE A 1 99 ? 7.87889 -8.12630 9.22305 1.000 43.04282 143 PHE A C 1
ATOM 528 O O . PHE A 1 99 ? 6.79817 -8.43858 9.73086 1.000 51.66132 143 PHE A O 1
ATOM 536 N N . ILE A 1 100 ? 8.75164 -9.01793 8.76919 1.000 46.00176 144 ILE A N 1
ATOM 537 C CA . ILE A 1 100 ? 8.50891 -10.45298 8.81937 1.000 49.42811 144 ILE A CA 1
ATOM 538 C C . ILE A 1 100 ? 9.55592 -11.06427 9.73687 1.000 48.89062 144 ILE A C 1
ATOM 539 O O . ILE A 1 100 ? 10.76105 -10.89299 9.51466 1.000 50.63572 144 ILE A O 1
ATOM 544 N N . TYR A 1 101 ? 9.09796 -11.75388 10.77577 1.000 51.24854 145 TYR A N 1
ATOM 545 C CA . TYR A 1 101 ? 9.98819 -12.43182 11.70904 1.000 52.55144 145 TYR A CA 1
ATOM 546 C C . TYR A 1 101 ? 9.77722 -13.93222 11.59103 1.000 53.79307 145 TYR A C 1
ATOM 547 O O . TYR A 1 101 ? 8.72505 -14.43753 12.01550 1.000 54.94608 145 TYR A O 1
ATOM 556 N N . PRO A 1 102 ? 10.70825 -14.67536 10.99811 1.000 54.42005 146 PRO A N 1
ATOM 557 C CA . PRO A 1 102 ? 10.57479 -16.13670 10.97656 1.000 63.44047 146 PRO A CA 1
ATOM 558 C C . PRO A 1 102 ? 10.53062 -16.69451 12.39126 1.000 56.76161 146 PRO A C 1
ATOM 559 O O . PRO A 1 102 ? 11.33875 -16.33177 13.24838 1.000 56.85793 146 PRO A O 1
ATOM 563 N N . LEU A 1 103 ? 9.56868 -17.57729 12.63135 1.000 66.64716 147 LEU A N 1
ATOM 564 C CA . LEU A 1 103 ? 9.29998 -18.11598 13.95990 1.000 72.64383 147 LEU A CA 1
ATOM 565 C C . LEU A 1 103 ? 9.60576 -19.60784 13.95468 1.000 72.53129 147 LEU A C 1
ATOM 566 O O . LEU A 1 103 ? 8.85175 -20.40267 13.38104 1.000 71.05816 147 LEU A O 1
ATOM 571 N N . THR A 1 104 ? 10.71275 -19.98176 14.59317 1.000 75.99591 148 THR A N 1
ATOM 572 C CA . THR A 1 104 ? 11.12551 -21.37483 14.68348 1.000 81.11842 148 THR A CA 1
ATOM 573 C C . THR A 1 104 ? 11.42373 -21.84621 16.09934 1.000 80.92282 148 THR A C 1
ATOM 574 O O . THR A 1 104 ? 11.43278 -23.06192 16.32930 1.000 78.71026 148 THR A O 1
ATOM 578 N N . ASP A 1 105 ? 11.65888 -20.94554 17.05208 1.000 84.52574 149 ASP A N 1
ATOM 579 C CA . ASP A 1 105 ? 12.25728 -21.30345 18.33954 1.000 85.73861 149 ASP A CA 1
ATOM 580 C C . ASP A 1 105 ? 11.14448 -21.36934 19.38535 1.000 91.18250 149 ASP A C 1
ATOM 581 O O . ASP A 1 105 ? 10.82827 -20.37967 20.04906 1.000 96.84890 149 ASP A O 1
ATOM 586 N N . SER A 1 106 ? 10.49973 -22.53707 19.47005 1.000 85.29265 150 SER A N 1
ATOM 587 C CA . SER A 1 106 ? 9.74380 -22.97719 20.64178 1.000 89.93617 150 SER A CA 1
ATOM 588 C C . SER A 1 106 ? 8.87304 -21.89665 21.27443 1.000 97.47526 150 SER A C 1
ATOM 589 O O . SER A 1 106 ? 8.65122 -21.91253 22.48919 1.000 91.72562 150 SER A O 1
ATOM 592 N N . LYS A 1 107 ? 8.38295 -20.95134 20.47931 1.000 96.92381 151 LYS A N 1
ATOM 593 C CA . LYS A 1 107 ? 7.68228 -19.80223 21.03592 1.000 91.82120 151 LYS A CA 1
ATOM 594 C C . LYS A 1 107 ? 6.24159 -20.17923 21.35599 1.000 99.42912 151 LYS A C 1
ATOM 595 O O . LYS A 1 107 ? 5.50097 -20.64535 20.48399 1.000 92.85964 151 LYS A O 1
ATOM 601 N N . HIS A 1 108 ? 5.85711 -19.97098 22.61725 1.000 100.10094 152 HIS A N 1
ATOM 602 C CA . HIS A 1 108 ? 4.58381 -20.42084 23.16828 1.000 97.58345 152 HIS A CA 1
ATOM 603 C C . HIS A 1 108 ? 3.36524 -19.79115 22.50538 1.000 100.78184 152 HIS A C 1
ATOM 604 O O . HIS A 1 108 ? 2.24404 -20.21543 22.80727 1.000 97.92660 152 HIS A O 1
ATOM 611 N N . LEU A 1 109 ? 3.53942 -18.78432 21.64105 1.000 95.58162 153 LEU A N 1
ATOM 612 C CA . LEU A 1 109 ? 2.38285 -18.10712 21.06105 1.000 88.92963 153 LEU A CA 1
ATOM 613 C C . LEU A 1 109 ? 1.49992 -19.05563 20.25817 1.000 84.63961 153 LEU A C 1
ATOM 614 O O . LEU A 1 109 ? 0.33038 -18.73905 20.01598 1.000 81.30443 153 LEU A O 1
ATOM 619 N N . GLN A 1 110 ? 2.03274 -20.19602 19.82805 1.000 91.18070 154 GLN A N 1
ATOM 620 C CA . GLN A 1 110 ? 1.22337 -21.35503 19.45924 1.000 92.44916 154 GLN A CA 1
ATOM 621 C C . GLN A 1 110 ? 1.23386 -22.27295 20.67743 1.000 100.80078 154 GLN A C 1
ATOM 622 O O . GLN A 1 110 ? 2.16697 -23.05785 20.86858 1.000 104.43302 154 GLN A O 1
ATOM 628 N N . ARG A 1 111 ? 0.19342 -22.15906 21.50722 1.000 98.40099 155 ARG A N 1
ATOM 629 C CA . ARG A 1 111 ? 0.20905 -22.77159 22.83370 1.000 101.70176 155 ARG A CA 1
ATOM 630 C C . ARG A 1 111 ? 0.36744 -24.28471 22.73604 1.000 111.54430 155 ARG A C 1
ATOM 631 O O . ARG A 1 111 ? 1.25556 -24.87489 23.36212 1.000 118.09839 155 ARG A O 1
ATOM 639 N N . VAL A 1 112 ? -0.49097 -24.92708 21.95351 1.000 111.22381 156 VAL A N 1
ATOM 640 C CA . VAL A 1 112 ? -0.27637 -26.29438 21.50690 1.000 111.97880 156 VAL A CA 1
ATOM 641 C C . VAL A 1 112 ? -0.05786 -26.23009 19.99883 1.000 108.95301 156 VAL A C 1
ATOM 642 O O . VAL A 1 112 ? -0.43691 -25.26259 19.33297 1.000 103.63533 156 VAL A O 1
ATOM 646 N N . LEU A 1 113 ? 0.55823 -27.27381 19.45510 1.000 110.25019 157 LEU A N 1
ATOM 647 C CA . LEU A 1 113 ? 1.21175 -27.17581 18.15598 1.000 113.72755 157 LEU A CA 1
ATOM 648 C C . LEU A 1 113 ? 0.39418 -27.83359 17.05074 1.000 116.51493 157 LEU A C 1
ATOM 649 O O . LEU A 1 113 ? 0.34729 -29.07201 16.97970 1.000 127.09144 157 LEU A O 1
ATOM 654 N N . PRO A 1 114 ? -0.27249 -27.06231 16.16744 1.000 114.47529 158 PRO A N 1
ATOM 655 C CA . PRO A 1 114 ? -0.85058 -27.66574 14.95794 1.000 111.86385 158 PRO A CA 1
ATOM 656 C C . PRO A 1 114 ? 0.21773 -28.11339 13.97339 1.000 111.85915 158 PRO A C 1
ATOM 657 O O . PRO A 1 114 ? 0.18685 -29.24691 13.48422 1.000 109.87038 158 PRO A O 1
ATOM 661 N N . SER A 1 115 ? 1.16557 -27.22540 13.67549 1.000 108.27829 159 SER A N 1
ATOM 662 C CA . SER A 1 115 ? 2.21161 -27.47713 12.69324 1.000 107.77348 159 SER A CA 1
ATOM 663 C C . SER A 1 115 ? 3.58334 -27.34604 13.33907 1.000 104.27592 159 SER A C 1
ATOM 664 O O . SER A 1 115 ? 3.81273 -26.45073 14.15839 1.000 106.03647 159 SER A O 1
ATOM 667 N N . ALA A 1 116 ? 4.49341 -28.23738 12.95906 1.000 104.04716 160 ALA A N 1
ATOM 668 C CA . ALA A 1 116 ? 5.85112 -28.22170 13.49153 1.000 103.01118 160 ALA A CA 1
ATOM 669 C C . ALA A 1 116 ? 6.79195 -27.44435 12.57566 1.000 99.08837 160 ALA A C 1
ATOM 670 O O . ALA A 1 116 ? 7.52214 -26.56008 13.02531 1.000 95.68031 160 ALA A O 1
ATOM 672 N N . GLY A 1 120 ? 4.71665 -27.07205 8.96614 1.000 79.04258 164 GLY A N 1
ATOM 673 C CA . GLY A 1 120 ? 5.63763 -26.44873 8.03280 1.000 81.04849 164 GLY A CA 1
ATOM 674 C C . GLY A 1 120 ? 6.51595 -25.38498 8.66455 1.000 81.55195 164 GLY A C 1
ATOM 675 O O . GLY A 1 120 ? 7.49587 -25.69782 9.34283 1.000 86.27655 164 GLY A O 1
ATOM 676 N N . ALA A 1 121 ? 6.16196 -24.12058 8.44041 1.000 72.60903 165 ALA A N 1
ATOM 677 C CA . ALA A 1 121 ? 6.90428 -22.99591 8.98985 1.000 71.30770 165 ALA A CA 1
ATOM 678 C C . ALA A 1 121 ? 5.92447 -21.97141 9.54371 1.000 65.19987 165 ALA A C 1
ATOM 679 O O . ALA A 1 121 ? 4.74487 -21.95026 9.18256 1.000 63.09308 165 ALA A O 1
ATOM 681 N N . ALA A 1 122 ? 6.43024 -21.11964 10.43506 1.000 65.63940 166 ALA A N 1
ATOM 682 C CA . ALA A 1 122 ? 5.62767 -20.10350 11.10110 1.000 62.56983 166 ALA A CA 1
ATOM 683 C C . ALA A 1 122 ? 6.28219 -18.74012 10.93494 1.000 58.39647 166 ALA A C 1
ATOM 684 O O . ALA A 1 122 ? 7.50860 -18.61665 11.01029 1.000 55.67704 166 ALA A O 1
ATOM 686 N N . PHE A 1 123 ? 5.45847 -17.71745 10.71093 1.000 54.24508 167 PHE A N 1
ATOM 687 C CA . PHE A 1 123 ? 5.94150 -16.36136 10.48806 1.000 55.13460 167 PHE A CA 1
ATOM 688 C C . PHE A 1 123 ? 5.12145 -15.37512 11.30201 1.000 52.97631 167 PHE A C 1
ATOM 689 O O . PHE A 1 123 ? 3.88892 -15.44835 11.31324 1.000 56.55499 167 PHE A O 1
ATOM 697 N N . LEU A 1 124 ? 5.80591 -14.44829 11.96624 1.000 50.29060 168 LEU A N 1
ATOM 698 C CA . LEU A 1 124 ? 5.17110 -13.30120 12.60156 1.000 47.33989 168 LEU A CA 1
ATOM 699 C C . LEU A 1 124 ? 5.26159 -12.12469 11.64092 1.000 51.83629 168 LEU A C 1
ATOM 700 O O . LEU A 1 124 ? 6.35706 -11.77244 11.18969 1.000 54.55298 168 LEU A O 1
ATOM 705 N N . ILE A 1 125 ? 4.11790 -11.52952 11.31749 1.000 51.21932 169 ILE A N 1
ATOM 706 C CA . ILE A 1 125 ? 4.05598 -10.39680 10.40155 1.000 56.86457 169 ILE A CA 1
ATOM 707 C C . ILE A 1 125 ? 3.61037 -9.17631 11.19355 1.000 50.74010 169 ILE A C 1
ATOM 708 O O . ILE A 1 125 ? 2.53573 -9.18072 11.80661 1.000 48.00722 169 ILE A O 1
ATOM 713 N N . GLU A 1 126 ? 4.43938 -8.13511 11.17939 1.000 49.74383 170 GLU A N 1
ATOM 714 C CA . GLU A 1 126 ? 4.20602 -6.91583 11.94254 1.000 46.98440 170 GLU A CA 1
ATOM 715 C C . GLU A 1 126 ? 3.56238 -5.87450 11.03752 1.000 49.55164 170 GLU A C 1
ATOM 716 O O . GLU A 1 126 ? 4.15293 -5.47724 10.03015 1.000 51.32700 170 GLU A O 1
ATOM 722 N N . VAL A 1 127 ? 2.36575 -5.42072 11.40700 1.000 52.07626 171 VAL A N 1
ATOM 723 C CA . VAL A 1 127 ? 1.58274 -4.49926 10.59386 1.000 47.88998 171 VAL A CA 1
ATOM 724 C C . VAL A 1 127 ? 1.00707 -3.42493 11.51023 1.000 51.50132 171 VAL A C 1
ATOM 725 O O . VAL A 1 127 ? 1.10786 -3.50214 12.73653 1.000 54.50871 171 VAL A O 1
ATOM 729 N N . ASP A 1 128 ? 0.42097 -2.39773 10.89489 1.000 54.82471 172 ASP A N 1
ATOM 730 C CA . ASP A 1 128 ? -0.29033 -1.37112 11.64446 1.000 58.85406 172 ASP A CA 1
ATOM 731 C C . ASP A 1 128 ? -1.37057 -2.00161 12.51393 1.000 53.32699 172 ASP A C 1
ATOM 732 O O . ASP A 1 128 ? -2.09778 -2.89555 12.07324 1.000 49.98260 172 ASP A O 1
ATOM 737 N N . LYS A 1 129 ? -1.47045 -1.52871 13.76024 1.000 55.98501 173 LYS A N 1
ATOM 738 C CA . LYS A 1 129 ? -2.44649 -2.09832 14.68545 1.000 54.08739 173 LYS A CA 1
ATOM 739 C C . LYS A 1 129 ? -3.86232 -1.97251 14.13693 1.000 53.27110 173 LYS A C 1
ATOM 740 O O . LYS A 1 129 ? -4.66918 -2.90108 14.26156 1.000 56.23004 173 LYS A O 1
ATOM 746 N N . ASP A 1 130 ? -4.17754 -0.83778 13.50880 1.000 61.70787 174 ASP A N 1
ATOM 747 C CA . ASP A 1 130 ? -5.48745 -0.66580 12.89057 1.000 56.68931 174 ASP A CA 1
ATOM 748 C C . ASP A 1 130 ? -5.70509 -1.61400 11.71878 1.000 59.69575 174 ASP A C 1
ATOM 749 O O . ASP A 1 130 ? -6.85616 -1.87443 11.35572 1.000 64.92141 174 ASP A O 1
ATOM 754 N N . GLN A 1 131 ? -4.63385 -2.12849 11.11756 1.000 61.15891 175 GLN A N 1
ATOM 755 C CA . GLN A 1 131 ? -4.72809 -2.97094 9.93360 1.000 56.84874 175 GLN A CA 1
ATOM 756 C C . GLN A 1 131 ? -4.58258 -4.45568 10.24143 1.000 53.67057 175 GLN A C 1
ATOM 757 O O . GLN A 1 131 ? -4.66181 -5.27284 9.31812 1.000 54.66508 175 GLN A O 1
ATOM 763 N N . ALA A 1 132 ? -4.37883 -4.82383 11.50974 1.000 50.60552 176 ALA A N 1
ATOM 764 C CA . ALA A 1 132 ? -4.05453 -6.20900 11.84364 1.000 54.97955 176 ALA A CA 1
ATOM 765 C C . ALA A 1 132 ? -5.19582 -7.15395 11.48511 1.000 55.40111 176 ALA A C 1
ATOM 766 O O . ALA A 1 132 ? -4.98264 -8.18533 10.83593 1.000 56.54010 176 ALA A O 1
ATOM 768 N N . GLY A 1 133 ? -6.41771 -6.82080 11.90235 1.000 57.03031 177 GLY A N 1
ATOM 769 C CA . GLY A 1 133 ? -7.55450 -7.65739 11.55321 1.000 50.82452 177 GLY A CA 1
ATOM 770 C C . GLY A 1 133 ? -7.79272 -7.71049 10.05735 1.000 49.17964 177 GLY A C 1
ATOM 771 O O . GLY A 1 133 ? -8.11082 -8.76652 9.50487 1.000 54.19463 177 GLY A O 1
ATOM 772 N N . LEU A 1 134 ? -7.63635 -6.57068 9.38082 1.000 56.46993 178 LEU A N 1
ATOM 773 C CA . LEU A 1 134 ? -7.81059 -6.53470 7.93323 1.000 57.57460 178 LEU A CA 1
ATOM 774 C C . LEU A 1 134 ? -6.73689 -7.35650 7.22762 1.000 55.35326 178 LEU A C 1
ATOM 775 O O . LEU A 1 134 ? -7.00596 -7.98246 6.19520 1.000 55.65361 178 LEU A O 1
ATOM 780 N N . LEU A 1 135 ? -5.51244 -7.36052 7.76396 1.000 50.01660 179 LEU A N 1
ATOM 781 C CA . LEU A 1 135 ? -4.46058 -8.20010 7.19709 1.000 51.81873 179 LEU A CA 1
ATOM 782 C C . LEU A 1 135 ? -4.79622 -9.68004 7.34279 1.000 56.50842 179 LEU A C 1
ATOM 783 O O . LEU A 1 135 ? -4.58865 -10.46523 6.40968 1.000 53.64525 179 LEU A O 1
ATOM 788 N N . VAL A 1 136 ? -5.31840 -10.07689 8.50801 1.000 56.48387 180 VAL A N 1
ATOM 789 C CA . VAL A 1 136 ? -5.69867 -11.47119 8.73041 1.000 48.40369 180 VAL A CA 1
ATOM 790 C C . VAL A 1 136 ? -6.76980 -11.89316 7.73461 1.000 52.37559 180 VAL A C 1
ATOM 791 O O . VAL A 1 136 ? -6.70023 -12.97492 7.13770 1.000 57.57775 180 VAL A O 1
ATOM 795 N N . ASP A 1 137 ? -7.78201 -11.04410 7.54624 1.000 54.12163 181 ASP A N 1
ATOM 796 C CA . ASP A 1 137 ? -8.84701 -11.35736 6.59944 1.000 53.82651 181 ASP A CA 1
ATOM 797 C C . ASP A 1 137 ? -8.30900 -11.44672 5.17731 1.000 54.38599 181 ASP A C 1
ATOM 798 O O . ASP A 1 137 ? -8.71502 -12.32359 4.40547 1.000 55.51828 181 ASP A O 1
ATOM 803 N N . HIS A 1 138 ? -7.39664 -10.54256 4.81207 1.000 57.20415 182 HIS A N 1
ATOM 804 C CA . HIS A 1 138 ? -6.80483 -10.57973 3.47895 1.000 57.92260 182 HIS A CA 1
ATOM 805 C C . HIS A 1 138 ? -6.03176 -11.87398 3.25971 1.000 56.37858 182 HIS A C 1
ATOM 806 O O . HIS A 1 138 ? -6.13908 -12.50511 2.20158 1.000 54.18065 182 HIS A O 1
ATOM 813 N N . ILE A 1 139 ? -5.24419 -12.28451 4.25532 1.000 52.96131 183 ILE A N 1
ATOM 814 C CA . ILE A 1 139 ? -4.49599 -13.53231 4.14656 1.000 54.70165 183 ILE A CA 1
ATOM 815 C C . ILE A 1 139 ? -5.44792 -14.72291 4.09408 1.000 56.30541 183 ILE A C 1
ATOM 816 O O . ILE A 1 139 ? -5.20664 -15.69874 3.37272 1.000 54.97957 183 ILE A O 1
ATOM 821 N N . LYS A 1 140 ? -6.54854 -14.65776 4.84733 1.000 61.99523 184 LYS A N 1
ATOM 822 C CA . LYS A 1 140 ? -7.50750 -15.75937 4.87535 1.000 57.05493 184 LYS A CA 1
ATOM 823 C C . LYS A 1 140 ? -8.19094 -15.95057 3.52548 1.000 56.72430 184 LYS A C 1
ATOM 824 O O . LYS A 1 140 ? -8.27603 -17.07395 3.01756 1.000 59.64506 184 LYS A O 1
ATOM 830 N N . ARG A 1 141 ? -8.69323 -14.86683 2.93028 1.000 50.59527 185 ARG A N 1
ATOM 831 C CA . ARG A 1 141 ? -9.56436 -15.00297 1.76888 1.000 53.07164 185 ARG A CA 1
ATOM 832 C C . ARG A 1 141 ? -8.82088 -15.36358 0.48814 1.000 54.83087 185 ARG A C 1
ATOM 833 O O . ARG A 1 141 ? -9.45434 -15.83587 -0.46158 1.000 62.22362 185 ARG A O 1
ATOM 841 N N . TYR A 1 142 ? -7.50789 -15.16173 0.42891 1.000 52.64090 186 TYR A N 1
ATOM 842 C CA . TYR A 1 142 ? -6.75375 -15.43650 -0.78725 1.000 59.15405 186 TYR A CA 1
ATOM 843 C C . TYR A 1 142 ? -6.02647 -16.77560 -0.76471 1.000 61.91463 186 TYR A C 1
ATOM 844 O O . TYR A 1 142 ? -5.33711 -17.10114 -1.73657 1.000 57.19544 186 TYR A O 1
ATOM 853 N N . ARG A 1 143 ? -6.16059 -17.56162 0.30764 1.000 57.79258 187 ARG A N 1
ATOM 854 C CA . ARG A 1 143 ? -5.38999 -18.79787 0.40643 1.000 58.01295 187 ARG A CA 1
ATOM 855 C C . ARG A 1 143 ? -5.94515 -19.91217 -0.47515 1.000 57.93861 187 ARG A C 1
ATOM 856 O O . ARG A 1 143 ? -5.17132 -20.74840 -0.95683 1.000 56.48434 187 ARG A O 1
ATOM 864 N N . VAL A 1 144 ? -7.26152 -19.94045 -0.69751 1.000 52.76031 188 VAL A N 1
ATOM 865 C CA . VAL A 1 144 ? -7.91416 -20.97081 -1.50320 1.000 53.35939 188 VAL A CA 1
ATOM 866 C C . VAL A 1 144 ? -7.59333 -22.34138 -0.91570 1.000 60.30220 188 VAL A C 1
ATOM 867 O O . VAL A 1 144 ? -8.20315 -22.76288 0.07400 1.000 65.49687 188 VAL A O 1
ATOM 871 N N . ARG A 1 145 ? -6.62858 -23.04239 -1.51213 1.000 60.85236 189 ARG A N 1
ATOM 872 C CA . ARG A 1 145 ? -6.23499 -24.36573 -1.04988 1.000 47.36815 189 ARG A CA 1
ATOM 873 C C . ARG A 1 145 ? -4.98046 -24.35936 -0.18989 1.000 52.72229 189 ARG A C 1
ATOM 874 O O . ARG A 1 145 ? -4.60551 -25.41620 0.32791 1.000 61.71009 189 ARG A O 1
ATOM 882 N N . ALA A 1 146 ? -4.32273 -23.21323 -0.03081 1.000 49.45745 190 ALA A N 1
ATOM 883 C CA . ALA A 1 146 ? -3.07428 -23.16713 0.71833 1.000 45.78550 190 ALA A CA 1
ATOM 884 C C . ALA A 1 146 ? -3.30635 -23.60112 2.15760 1.000 57.84409 190 ALA A C 1
ATOM 885 O O . ALA A 1 146 ? -4.16893 -23.05269 2.85077 1.000 51.06856 190 ALA A O 1
ATOM 887 N N . LYS A 1 147 ? -2.53780 -24.59372 2.60378 1.000 57.79513 191 LYS A N 1
ATOM 888 C CA . LYS A 1 147 ? -2.63075 -25.08822 3.97519 1.000 51.44165 191 LYS A CA 1
ATOM 889 C C . LYS A 1 147 ? -1.95508 -24.06566 4.88296 1.000 55.94090 191 LYS A C 1
ATOM 890 O O . LYS A 1 147 ? -0.80949 -24.21791 5.31335 1.000 60.58094 191 LYS A O 1
ATOM 896 N N . VAL A 1 148 ? -2.68844 -22.99104 5.16748 1.000 58.06158 192 VAL A N 1
ATOM 897 C CA . VAL A 1 148 ? -2.17178 -21.85116 5.91679 1.000 56.40270 192 VAL A CA 1
ATOM 898 C C . VAL A 1 148 ? -3.20084 -21.44841 6.96385 1.000 55.72789 192 VAL A C 1
ATOM 899 O O . VAL A 1 148 ? -4.39879 -21.37573 6.66967 1.000 56.63792 192 VAL A O 1
ATOM 903 N N . LYS A 1 149 ? -2.73487 -21.19236 8.18366 1.000 54.96744 193 LYS A N 1
ATOM 904 C CA . LYS A 1 149 ? -3.55617 -20.64931 9.25401 1.000 62.08119 193 LYS A CA 1
ATOM 905 C C . LYS A 1 149 ? -2.99372 -19.29859 9.67624 1.000 63.90730 193 LYS A C 1
ATOM 906 O O . LYS A 1 149 ? -1.78401 -19.06019 9.59671 1.000 57.32697 193 LYS A O 1
ATOM 912 N N . VAL A 1 150 ? -3.87740 -18.41413 10.13035 1.000 54.68155 194 VAL A N 1
ATOM 913 C CA . VAL A 1 150 ? -3.49500 -17.03367 10.40601 1.000 57.47694 194 VAL A CA 1
ATOM 914 C C . VAL A 1 150 ? -4.42612 -16.46103 11.46656 1.000 56.34838 194 VAL A C 1
ATOM 915 O O . VAL A 1 150 ? -5.63856 -16.69130 11.44076 1.000 56.21551 194 VAL A O 1
ATOM 919 N N . LYS A 1 151 ? -3.84672 -15.72213 12.41073 1.000 53.51791 195 LYS A N 1
ATOM 920 C CA . LYS A 1 151 ? -4.61870 -15.06373 13.45510 1.000 55.80099 195 LYS A CA 1
ATOM 921 C C . LYS A 1 151 ? -3.79834 -13.91168 14.01529 1.000 57.89887 195 LYS A C 1
ATOM 922 O O . LYS A 1 151 ? -2.57280 -13.87218 13.87494 1.000 54.19366 195 LYS A O 1
ATOM 928 N N . VAL A 1 152 ? -4.49536 -12.96821 14.65302 1.000 56.07526 196 VAL A N 1
ATOM 929 C CA . VAL A 1 152 ? -3.81245 -11.86229 15.31061 1.000 55.79535 196 VAL A CA 1
ATOM 930 C C . VAL A 1 152 ? -3.13498 -12.36242 16.57944 1.000 56.34816 196 VAL A C 1
ATOM 931 O O . VAL A 1 152 ? -3.57493 -13.33162 17.21202 1.000 59.98705 196 VAL A O 1
ATOM 935 N N . VAL A 1 153 ? -2.04969 -11.69685 16.95437 1.000 55.51952 197 VAL A N 1
ATOM 936 C CA . VAL A 1 153 ? -1.34881 -11.96997 18.20093 1.000 55.56191 197 VAL A CA 1
ATOM 937 C C . VAL A 1 153 ? -1.66113 -10.84118 19.16996 1.000 68.23994 197 VAL A C 1
ATOM 938 O O . VAL A 1 153 ? -1.49939 -9.66125 18.83221 1.000 70.41961 197 VAL A O 1
ATOM 942 N N . ASP A 1 154 ? -2.13046 -11.19677 20.36335 1.000 74.96483 198 ASP A N 1
ATOM 943 C CA . ASP A 1 154 ? -2.43585 -10.18682 21.36508 1.000 71.92855 198 ASP A CA 1
ATOM 944 C C . ASP A 1 154 ? -1.18311 -9.39304 21.70519 1.000 71.99256 198 ASP A C 1
ATOM 945 O O . ASP A 1 154 ? -0.09432 -9.95394 21.85646 1.000 74.34884 198 ASP A O 1
ATOM 950 N N . VAL A 1 155 ? -1.34184 -8.07221 21.81922 1.000 71.56089 199 VAL A N 1
ATOM 951 C CA . VAL A 1 155 ? -0.21436 -7.21671 22.16527 1.000 72.02187 199 VAL A CA 1
ATOM 952 C C . VAL A 1 155 ? 0.33268 -7.55466 23.54344 1.000 79.32492 199 VAL A C 1
ATOM 953 O O . VAL A 1 155 ? 1.48025 -7.21725 23.85417 1.000 75.40310 199 VAL A O 1
ATOM 957 N N . GLU A 1 156 ? -0.46951 -8.20985 24.38671 1.000 81.27240 200 GLU A N 1
ATOM 958 C CA . GLU A 1 156 ? 0.02475 -8.66485 25.68173 1.000 88.41014 200 GLU A CA 1
ATOM 959 C C . GLU A 1 156 ? 0.97242 -9.84836 25.52814 1.000 87.80535 200 GLU A C 1
ATOM 960 O O . GLU A 1 156 ? 1.94832 -9.97109 26.27802 1.000 90.74247 200 GLU A O 1
ATOM 966 N N . GLU A 1 157 ? 0.69827 -10.73427 24.56829 1.000 83.64963 201 GLU A N 1
ATOM 967 C CA . GLU A 1 157 ? 1.52886 -11.92195 24.39528 1.000 83.09524 201 GLU A CA 1
ATOM 968 C C . GLU A 1 157 ? 2.88150 -11.56477 23.78958 1.000 73.14048 201 GLU A C 1
ATOM 969 O O . GLU A 1 157 ? 3.93259 -11.87011 24.36366 1.000 81.44062 201 GLU A O 1
ATOM 975 N N . VAL A 1 158 ? 2.87923 -10.92219 22.62458 1.000 72.47081 202 VAL A N 1
ATOM 976 C CA . VAL A 1 158 ? 4.10169 -10.42263 22.00657 1.000 66.44925 202 VAL A CA 1
ATOM 977 C C . VAL A 1 158 ? 3.90800 -8.94386 21.70623 1.000 58.92180 202 VAL A C 1
ATOM 978 O O . VAL A 1 158 ? 2.91528 -8.55789 21.07932 1.000 62.91543 202 VAL A O 1
ATOM 982 N N . ALA A 1 159 ? 4.85346 -8.12204 22.14924 1.000 52.12668 203 ALA A N 1
ATOM 983 C CA . ALA A 1 159 ? 4.79961 -6.67963 21.96763 1.000 57.71470 203 ALA A CA 1
ATOM 984 C C . ALA A 1 159 ? 5.93198 -6.23055 21.05473 1.000 58.38891 203 ALA A C 1
ATOM 985 O O . ALA A 1 159 ? 7.03545 -6.78393 21.10074 1.000 57.21055 203 ALA A O 1
ATOM 987 N N . VAL A 1 160 ? 5.65698 -5.22531 20.22903 1.000 55.57085 204 VAL A N 1
ATOM 988 C CA . VAL A 1 160 ? 6.63696 -4.68612 19.29403 1.000 44.52349 204 VAL A CA 1
ATOM 989 C C . VAL A 1 160 ? 7.28594 -3.46504 19.92872 1.000 46.62442 204 VAL A C 1
ATOM 990 O O . VAL A 1 160 ? 6.60053 -2.49720 20.27854 1.000 49.82027 204 VAL A O 1
ATOM 994 N N . TRP A 1 161 ? 8.60407 -3.51286 20.08204 1.000 46.63330 205 TRP A N 1
ATOM 995 C CA . TRP A 1 161 ? 9.40162 -2.38357 20.53265 1.000 48.01015 205 TRP A CA 1
ATOM 996 C C . TRP A 1 161 ? 10.40175 -2.00974 19.44603 1.000 52.29601 205 TRP A C 1
ATOM 997 O O . TRP A 1 161 ? 10.58167 -2.72288 18.45378 1.000 52.63570 205 TRP A O 1
ATOM 1008 N N . HIS A 1 162 ? 11.05390 -0.86896 19.64122 1.000 40.90714 206 HIS A N 1
ATOM 1009 C CA . HIS A 1 162 ? 12.11279 -0.44165 18.74022 1.000 43.85700 206 HIS A CA 1
ATOM 1010 C C . HIS A 1 162 ? 13.10127 0.39253 19.53365 1.000 43.26659 206 HIS A C 1
ATOM 1011 O O . HIS A 1 162 ? 12.69501 1.24916 20.32211 1.000 49.34470 206 HIS A O 1
ATOM 1018 N N . ALA A 1 163 ? 14.38827 0.14209 19.32572 1.000 48.21969 207 ALA A N 1
ATOM 1019 C CA . ALA A 1 163 ? 15.43896 0.88732 19.99697 1.000 47.70137 207 ALA A CA 1
ATOM 1020 C C . ALA A 1 163 ? 16.42960 1.40542 18.96668 1.000 44.95900 207 ALA A C 1
ATOM 1021 O O . ALA A 1 163 ? 16.69233 0.75381 17.95267 1.000 47.05797 207 ALA A O 1
ATOM 1023 N N . TRP A 1 164 ? 16.98014 2.58492 19.23883 1.000 42.43541 208 TRP A N 1
ATOM 1024 C CA . TRP A 1 164 ? 17.93871 3.21319 18.34460 1.000 44.05034 208 TRP A CA 1
ATOM 1025 C C . TRP A 1 164 ? 19.03706 3.87037 19.16631 1.000 47.59549 208 TRP A C 1
ATOM 1026 O O . TRP A 1 164 ? 18.80792 4.31721 20.29208 1.000 52.18057 208 TRP A O 1
ATOM 1037 N N . ASP A 1 165 ? 20.24180 3.90258 18.59359 1.000 58.67587 209 ASP A N 1
ATOM 1038 C CA . ASP A 1 165 ? 21.43733 4.41204 19.25514 1.000 62.58804 209 ASP A CA 1
ATOM 1039 C C . ASP A 1 165 ? 22.51628 4.58095 18.18917 1.000 63.88775 209 ASP A C 1
ATOM 1040 O O . ASP A 1 165 ? 22.70411 3.67991 17.36187 1.000 69.46116 209 ASP A O 1
ATOM 1045 N N . PRO A 1 166 ? 23.22707 5.71408 18.15553 1.000 65.64951 210 PRO A N 1
ATOM 1046 C CA . PRO A 1 166 ? 24.32339 5.85598 17.17989 1.000 66.65605 210 PRO A CA 1
ATOM 1047 C C . PRO A 1 166 ? 25.37257 4.76086 17.27873 1.000 73.28162 210 PRO A C 1
ATOM 1048 O O . PRO A 1 166 ? 25.95652 4.38420 16.25432 1.000 79.64106 210 PRO A O 1
ATOM 1052 N N . ASN A 1 167 ? 25.62809 4.23276 18.47596 1.000 70.71314 211 ASN A N 1
ATOM 1053 C CA . ASN A 1 167 ? 26.61512 3.18007 18.67166 1.000 76.00053 211 ASN A CA 1
ATOM 1054 C C . ASN A 1 167 ? 26.03094 1.77814 18.51157 1.000 77.95446 211 ASN A C 1
ATOM 1055 O O . ASN A 1 167 ? 26.68071 0.79811 18.89487 1.000 78.29643 211 ASN A O 1
ATOM 1060 N N . GLY A 1 168 ? 24.82532 1.66534 17.96006 1.000 73.77176 212 GLY A N 1
ATOM 1061 C CA . GLY A 1 168 ? 24.32201 0.40004 17.46122 1.000 80.05544 212 GLY A CA 1
ATOM 1062 C C . GLY A 1 168 ? 23.89991 -0.64496 18.47505 1.000 80.43566 212 GLY A C 1
ATOM 1063 O O . GLY A 1 168 ? 24.25433 -0.57597 19.65690 1.000 80.03842 212 GLY A O 1
ATOM 1064 N N . LEU A 1 169 ? 23.12999 -1.61782 17.99918 1.000 79.36257 213 LEU A N 1
ATOM 1065 C CA . LEU A 1 169 ? 22.67720 -2.77637 18.76429 1.000 84.70160 213 LEU A CA 1
ATOM 1066 C C . LEU A 1 169 ? 22.55152 -3.94251 17.78803 1.000 88.78725 213 LEU A C 1
ATOM 1067 O O . LEU A 1 169 ? 23.09269 -3.89769 16.67807 1.000 90.14817 213 LEU A O 1
ATOM 1072 N N . GLY A 1 170 ? 21.83805 -4.98851 18.19737 1.000 81.75937 214 GLY A N 1
ATOM 1073 C CA . GLY A 1 170 ? 21.51901 -6.08283 17.29858 1.000 91.48485 214 GLY A CA 1
ATOM 1074 C C . GLY A 1 170 ? 22.27291 -7.36920 17.56985 1.000 96.14446 214 GLY A C 1
ATOM 1075 O O . GLY A 1 170 ? 22.38364 -7.80283 18.71750 1.000 96.12986 214 GLY A O 1
ATOM 1076 N N . ALA A 1 172 ? 20.77627 -10.62777 20.43496 1.000 78.09404 216 ALA A N 1
ATOM 1077 C CA . ALA A 1 172 ? 19.77001 -10.87135 19.40945 1.000 79.73311 216 ALA A CA 1
ATOM 1078 C C . ALA A 1 172 ? 18.59239 -11.64285 19.98790 1.000 81.54344 216 ALA A C 1
ATOM 1079 O O . ALA A 1 172 ? 17.65943 -11.05140 20.52924 1.000 82.77882 216 ALA A O 1
ATOM 1081 N N . SER A 1 173 ? 18.63877 -12.97057 19.87634 1.000 90.25613 217 SER A N 1
ATOM 1082 C CA . SER A 1 173 ? 17.54592 -13.82530 20.33354 1.000 88.59451 217 SER A CA 1
ATOM 1083 C C . SER A 1 173 ? 17.92413 -14.43672 21.67906 1.000 89.20422 217 SER A C 1
ATOM 1084 O O . SER A 1 173 ? 18.38440 -15.57379 21.77892 1.000 90.78776 217 SER A O 1
ATOM 1087 N N . VAL A 1 174 ? 17.71924 -13.65038 22.72649 1.000 90.56118 218 VAL A N 1
ATOM 1088 C CA . VAL A 1 174 ? 17.83124 -14.11472 24.10028 1.000 86.37977 218 VAL A CA 1
ATOM 1089 C C . VAL A 1 174 ? 16.42143 -14.23531 24.67203 1.000 87.25270 218 VAL A C 1
ATOM 1090 O O . VAL A 1 174 ? 15.46087 -13.67010 24.14107 1.000 83.00425 218 VAL A O 1
ATOM 1094 N N . ASN A 1 175 ? 16.31518 -14.94784 25.79865 1.000 91.11748 219 ASN A N 1
ATOM 1095 C CA . ASN A 1 175 ? 15.13391 -15.71763 26.18478 1.000 90.91839 219 ASN A CA 1
ATOM 1096 C C . ASN A 1 175 ? 13.79374 -15.08944 25.81082 1.000 83.54935 219 ASN A C 1
ATOM 1097 O O . ASN A 1 175 ? 13.00635 -15.70515 25.08471 1.000 86.81553 219 ASN A O 1
ATOM 1102 N N . ASP A 1 176 ? 13.51662 -13.87752 26.28081 1.000 82.58111 220 ASP A N 1
ATOM 1103 C CA . ASP A 1 176 ? 12.22511 -13.25102 26.03996 1.000 79.88574 220 ASP A CA 1
ATOM 1104 C C . ASP A 1 176 ? 12.27567 -12.15629 24.98335 1.000 76.61636 220 ASP A C 1
ATOM 1105 O O . ASP A 1 176 ? 11.23554 -11.56514 24.67568 1.000 69.78279 220 ASP A O 1
ATOM 1110 N N . LEU A 1 177 ? 13.44450 -11.88730 24.40570 1.000 74.78461 221 LEU A N 1
ATOM 1111 C CA . LEU A 1 177 ? 13.63583 -10.73944 23.52827 1.000 67.30389 221 LEU A CA 1
ATOM 1112 C C . LEU A 1 177 ? 14.18938 -11.19706 22.18925 1.000 66.42393 221 LEU A C 1
ATOM 1113 O O . LEU A 1 177 ? 15.24274 -11.83918 22.13674 1.000 72.25307 221 LEU A O 1
ATOM 1118 N N . LEU A 1 178 ? 13.49399 -10.85146 21.11168 1.000 67.34002 222 LEU A N 1
ATOM 1119 C CA . LEU A 1 178 ? 14.03290 -10.97241 19.76477 1.000 59.10727 222 LEU A CA 1
ATOM 1120 C C . LEU A 1 178 ? 14.48564 -9.58529 19.32824 1.000 57.93045 222 LEU A C 1
ATOM 1121 O O . LEU A 1 178 ? 13.66142 -8.67501 19.19702 1.000 59.17301 222 LEU A O 1
ATOM 1126 N N . VAL A 1 179 ? 15.78836 -9.42619 19.11034 1.000 56.53819 223 VAL A N 1
ATOM 1127 C CA . VAL A 1 179 ? 16.37314 -8.16704 18.66482 1.000 60.86031 223 VAL A CA 1
ATOM 1128 C C . VAL A 1 179 ? 16.97768 -8.38485 17.28631 1.000 66.79629 223 VAL A C 1
ATOM 1129 O O . VAL A 1 179 ? 17.79212 -9.29601 17.09634 1.000 73.78327 223 VAL A O 1
ATOM 1133 N N . THR A 1 180 ? 16.58174 -7.54662 16.32714 1.000 67.52534 224 THR A N 1
ATOM 1134 C CA . THR A 1 180 ? 17.05390 -7.68531 14.96045 1.000 58.57490 224 THR A CA 1
ATOM 1135 C C . THR A 1 180 ? 17.15236 -6.30739 14.31972 1.000 57.29968 224 THR A C 1
ATOM 1136 O O . THR A 1 180 ? 16.29523 -5.44833 14.57784 1.000 55.22065 224 THR A O 1
ATOM 1140 N N . PRO A 1 181 ? 18.18853 -6.05454 13.52009 1.000 58.46939 225 PRO A N 1
ATOM 1141 C CA . PRO A 1 181 ? 18.37595 -4.70625 12.96843 1.000 54.23072 225 PRO A CA 1
ATOM 1142 C C . PRO A 1 181 ? 17.25376 -4.31329 12.01873 1.000 49.64076 225 PRO A C 1
ATOM 1143 O O . PRO A 1 181 ? 16.68842 -5.14665 11.30833 1.000 45.62773 225 PRO A O 1
ATOM 1147 N N . ASP A 1 182 ? 16.92644 -3.02343 12.03444 1.000 49.30464 226 ASP A N 1
ATOM 1148 C CA . ASP A 1 182 ? 16.04204 -2.40982 11.04787 1.000 44.87274 226 ASP A CA 1
ATOM 1149 C C . ASP A 1 182 ? 16.95045 -1.88451 9.94336 1.000 48.37444 226 ASP A C 1
ATOM 1150 O O . ASP A 1 182 ? 17.64305 -0.87811 10.11833 1.000 46.04773 226 ASP A O 1
ATOM 1155 N N . CYS A 1 183 ? 16.96110 -2.57369 8.80670 1.000 38.98118 227 CYS A N 1
ATOM 1156 C CA . CYS A 1 183 ? 17.92312 -2.30300 7.74853 1.000 44.80087 227 CYS A CA 1
ATOM 1157 C C . CYS A 1 183 ? 17.38711 -1.35180 6.68648 1.000 44.00041 227 CYS A C 1
ATOM 1158 O O . CYS A 1 183 ? 17.99792 -1.23064 5.62039 1.000 48.72533 227 CYS A O 1
ATOM 1161 N N . ARG A 1 184 ? 16.26268 -0.67988 6.95054 1.000 50.07446 228 ARG A N 1
ATOM 1162 C CA . ARG A 1 184 ? 15.74499 0.30159 6.00131 1.000 40.92944 228 ARG A CA 1
ATOM 1163 C C . ARG A 1 184 ? 16.72321 1.45578 5.82070 1.000 40.97821 228 ARG A C 1
ATOM 1164 O O . ARG A 1 184 ? 16.87549 1.98263 4.71217 1.000 41.99182 228 ARG A O 1
ATOM 1172 N N . THR A 1 185 ? 17.38044 1.87177 6.89639 1.000 45.06786 229 THR A N 1
ATOM 1173 C CA . THR A 1 185 ? 18.47128 2.83393 6.85736 1.000 41.99677 229 THR A CA 1
ATOM 1174 C C . THR A 1 185 ? 19.58974 2.32381 7.75106 1.000 47.09300 229 THR A C 1
ATOM 1175 O O . THR A 1 185 ? 19.35921 1.47111 8.61518 1.000 48.81691 229 THR A O 1
ATOM 1179 N N . PRO A 1 186 ? 20.81883 2.81428 7.55787 1.000 47.72531 230 PRO A N 1
ATOM 1180 C CA . PRO A 1 186 ? 21.91150 2.39484 8.45017 1.000 45.82716 230 PRO A CA 1
ATOM 1181 C C . PRO A 1 186 ? 21.66538 2.71932 9.91250 1.000 49.12121 230 PRO A C 1
ATOM 1182 O O . PRO A 1 186 ? 22.18551 2.01354 10.78583 1.000 47.53362 230 PRO A O 1
ATOM 1186 N N . ALA A 1 187 ? 20.88563 3.76068 10.21093 1.000 47.35745 231 ALA A N 1
ATOM 1187 C CA . ALA A 1 187 ? 20.73970 4.24959 11.57703 1.000 48.05760 231 ALA A CA 1
ATOM 1188 C C . ALA A 1 187 ? 19.30623 4.15146 12.08716 1.000 44.33682 231 ALA A C 1
ATOM 1189 O O . ALA A 1 187 ? 18.95446 4.83676 13.05099 1.000 48.15853 231 ALA A O 1
ATOM 1191 N N . MET A 1 188 ? 18.46732 3.32026 11.46103 1.000 46.88625 232 MET A N 1
ATOM 1192 C CA . MET A 1 188 ? 17.09429 3.16655 11.93713 1.000 50.00154 232 MET A CA 1
ATOM 1193 C C . MET A 1 188 ? 17.05817 2.56455 13.33744 1.000 48.37963 232 MET A C 1
ATOM 1194 O O . MET A 1 188 ? 16.23179 2.95791 14.16941 1.000 47.21766 232 MET A O 1
ATOM 1199 N N . GLY A 1 189 ? 17.94669 1.61466 13.61765 1.000 45.86048 233 GLY A N 1
ATOM 1200 C CA . GLY A 1 189 ? 17.96423 0.95010 14.90539 1.000 45.61509 233 GLY A CA 1
ATOM 1201 C C . GLY A 1 189 ? 17.61699 -0.51817 14.78712 1.000 51.12825 233 GLY A C 1
ATOM 1202 O O . GLY A 1 189 ? 17.92158 -1.14759 13.76850 1.000 46.26428 233 GLY A O 1
ATOM 1203 N N . SER A 1 190 ? 16.96519 -1.07661 15.80428 1.000 40.19121 234 SER A N 1
ATOM 1204 C CA . SER A 1 190 ? 16.63105 -2.49344 15.81435 1.000 44.47976 234 SER A CA 1
ATOM 1205 C C . SER A 1 190 ? 15.18556 -2.68059 16.24876 1.000 45.19880 234 SER A C 1
ATOM 1206 O O . SER A 1 190 ? 14.73971 -2.06209 17.22084 1.000 46.24922 234 SER A O 1
ATOM 1209 N N . ARG A 1 191 ? 14.45415 -3.51569 15.51685 1.000 41.25042 235 ARG A N 1
ATOM 1210 C CA . ARG A 1 191 ? 13.14741 -3.95787 15.97765 1.000 43.50858 235 ARG A CA 1
ATOM 1211 C C . ARG A 1 191 ? 13.31569 -4.93498 17.13413 1.000 54.76488 235 ARG A C 1
ATOM 1212 O O . ARG A 1 191 ? 14.24432 -5.74827 17.15005 1.000 54.54088 235 ARG A O 1
ATOM 1220 N N . ILE A 1 192 ? 12.41905 -4.84947 18.11355 1.000 53.72108 236 ILE A N 1
ATOM 1221 C CA . ILE A 1 192 ? 12.48785 -5.68893 19.30467 1.000 55.50843 236 ILE A CA 1
ATOM 1222 C C . ILE A 1 192 ? 11.11732 -6.30118 19.54789 1.000 53.27013 236 ILE A C 1
ATOM 1223 O O . ILE A 1 192 ? 10.12126 -5.57643 19.65965 1.000 47.83301 236 ILE A O 1
ATOM 1228 N N . LEU A 1 193 ? 11.06764 -7.62747 19.63463 1.000 50.99013 237 LEU A N 1
ATOM 1229 C CA . LEU A 1 193 ? 9.85896 -8.35630 19.99353 1.000 55.34943 237 LEU A CA 1
ATOM 1230 C C . LEU A 1 193 ? 9.99361 -8.87600 21.41921 1.000 58.87847 237 LEU A C 1
ATOM 1231 O O . LEU A 1 193 ? 10.95174 -9.58899 21.73640 1.000 65.39149 237 LEU A O 1
ATOM 1236 N N . HIS A 1 194 ? 9.03906 -8.51455 22.27315 1.000 60.59117 238 HIS A N 1
ATOM 1237 C CA . HIS A 1 194 ? 9.01307 -8.94194 23.66741 1.000 60.98123 238 HIS A CA 1
ATOM 1238 C C . HIS A 1 194 ? 7.95593 -10.02710 23.81317 1.000 62.07229 238 HIS A C 1
ATOM 1239 O O . HIS A 1 194 ? 6.76578 -9.76676 23.60773 1.000 61.14131 238 HIS A O 1
ATOM 1246 N N . PHE A 1 195 ? 8.39033 -11.23995 24.16251 1.000 65.64024 239 PHE A N 1
ATOM 1247 C CA . PHE A 1 195 ? 7.50394 -12.39793 24.16584 1.000 74.00605 239 PHE A CA 1
ATOM 1248 C C . PHE A 1 195 ? 6.91648 -12.72696 25.53208 1.000 72.98346 239 PHE A C 1
ATOM 1249 O O . PHE A 1 195 ? 5.92097 -13.45648 25.59629 1.000 87.24556 239 PHE A O 1
ATOM 1257 N N . GLY A 1 196 ? 7.50087 -12.22637 26.61614 1.000 75.06443 240 GLY A N 1
ATOM 1258 C CA . GLY A 1 196 ? 7.04644 -12.59916 27.94228 1.000 96.96698 240 GLY A CA 1
ATOM 1259 C C . GLY A 1 196 ? 5.64533 -12.13527 28.28213 1.000 99.11724 240 GLY A C 1
ATOM 1260 O O . GLY A 1 196 ? 4.72936 -12.95064 28.42825 1.000 99.29919 240 GLY A O 1
ATOM 1261 N N . GLY A 1 197 ? 5.46974 -10.82416 28.41157 1.000 95.03173 241 GLY A N 1
ATOM 1262 C CA . GLY A 1 197 ? 4.19403 -10.24985 28.76135 1.000 91.30178 241 GLY A CA 1
ATOM 1263 C C . GLY A 1 197 ? 4.34848 -8.80639 29.18989 1.000 98.43246 241 GLY A C 1
ATOM 1264 O O . GLY A 1 197 ? 5.44297 -8.23622 29.13837 1.000 95.34293 241 GLY A O 1
ATOM 1265 N N . PRO A 1 198 ? 3.25537 -8.18165 29.62153 1.000 100.38455 242 PRO A N 1
ATOM 1266 C CA . PRO A 1 198 ? 3.35184 -6.79708 30.10424 1.000 97.86877 242 PRO A CA 1
ATOM 1267 C C . PRO A 1 198 ? 4.15002 -6.70648 31.39471 1.000 100.45605 242 PRO A C 1
ATOM 1268 O O . PRO A 1 198 ? 5.04946 -5.87013 31.52726 1.000 97.29288 242 PRO A O 1
ATOM 1272 N N . ASP A 1 199 ? 3.82658 -7.57824 32.35080 1.000 103.09390 243 ASP A N 1
ATOM 1273 C CA . ASP A 1 199 ? 4.46951 -7.58243 33.66367 1.000 103.95019 243 ASP A CA 1
ATOM 1274 C C . ASP A 1 199 ? 5.79104 -8.35411 33.61610 1.000 104.84348 243 ASP A C 1
ATOM 1275 O O . ASP A 1 199 ? 5.99726 -9.35398 34.30327 1.000 105.81684 243 ASP A O 1
ATOM 1280 N N . GLY A 1 200 ? 6.69935 -7.86162 32.76929 1.000 102.39016 244 GLY A N 1
ATOM 1281 C CA . GLY A 1 200 ? 8.02358 -8.42188 32.64124 1.000 96.76715 244 GLY A CA 1
ATOM 1282 C C . GLY A 1 200 ? 9.08266 -7.36277 32.90442 1.000 92.42636 244 GLY A C 1
ATOM 1283 O O . GLY A 1 200 ? 8.80193 -6.15748 32.93116 1.000 93.46239 244 GLY A O 1
ATOM 1284 N N . ASN A 1 201 ? 10.31184 -7.83402 33.12137 1.000 89.44571 245 ASN A N 1
ATOM 1285 C CA . ASN A 1 201 ? 11.45752 -6.95678 33.33600 1.000 83.57248 245 ASN A CA 1
ATOM 1286 C C . ASN A 1 201 ? 12.46399 -7.01752 32.19042 1.000 74.54751 245 ASN A C 1
ATOM 1287 O O . ASN A 1 201 ? 13.56212 -6.46461 32.32112 1.000 73.58504 245 ASN A O 1
ATOM 1292 N N . ALA A 1 202 ? 12.11515 -7.65021 31.06481 1.000 69.90639 246 ALA A N 1
ATOM 1293 C CA . ALA A 1 202 ? 13.07738 -7.83495 29.97877 1.000 65.56615 246 ALA A CA 1
ATOM 1294 C C . ALA A 1 202 ? 13.42012 -6.51402 29.29667 1.000 67.12583 246 ALA A C 1
ATOM 1295 O O . ALA A 1 202 ? 14.59706 -6.21212 29.06176 1.000 65.66734 246 ALA A O 1
ATOM 1297 N N . ILE A 1 203 ? 12.40262 -5.71727 28.96319 1.000 57.68787 247 ILE A N 1
ATOM 1298 C CA . ILE A 1 203 ? 12.63553 -4.47143 28.23782 1.000 64.72270 247 ILE A CA 1
ATOM 1299 C C . ILE A 1 203 ? 13.41076 -3.48415 29.10136 1.000 61.60238 247 ILE A C 1
ATOM 1300 O O . ILE A 1 203 ? 14.39285 -2.87951 28.65283 1.000 66.48656 247 ILE A O 1
ATOM 1305 N N . GLN A 1 204 ? 12.98286 -3.30857 30.35407 1.000 63.40996 248 GLN A N 1
ATOM 1306 C CA . GLN A 1 204 ? 13.63728 -2.34428 31.23362 1.000 65.41712 248 GLN A CA 1
ATOM 1307 C C . GLN A 1 204 ? 15.08719 -2.73219 31.49589 1.000 62.87538 248 GLN A C 1
ATOM 1308 O O . GLN A 1 204 ? 15.97033 -1.86763 31.54288 1.000 60.81298 248 GLN A O 1
ATOM 1314 N N . ASN A 1 205 ? 15.35271 -4.02889 31.66839 1.000 63.66702 249 ASN A N 1
ATOM 1315 C CA . ASN A 1 205 ? 16.73215 -4.48611 31.80412 1.000 65.40920 249 ASN A CA 1
ATOM 1316 C C . ASN A 1 205 ? 17.52152 -4.24163 30.52459 1.000 67.70247 249 ASN A C 1
ATOM 1317 O O . ASN A 1 205 ? 18.70093 -3.87241 30.57729 1.000 66.60633 249 ASN A O 1
ATOM 1322 N N . PHE A 1 206 ? 16.88989 -4.44858 29.36632 1.000 67.79409 250 PHE A N 1
ATOM 1323 C CA . PHE A 1 206 ? 17.55729 -4.17814 28.09701 1.000 64.04286 250 PHE A CA 1
ATOM 1324 C C . PHE A 1 206 ? 17.90882 -2.70039 27.96501 1.000 62.17219 250 PHE A C 1
ATOM 1325 O O . PHE A 1 206 ? 19.02401 -2.34998 27.56197 1.000 64.68554 250 PHE A O 1
ATOM 1333 N N . ALA A 1 207 ? 16.96468 -1.81518 28.30045 1.000 62.34588 251 ALA A N 1
ATOM 1334 C CA . ALA A 1 207 ? 17.22334 -0.38141 28.18778 1.000 62.50443 251 ALA A CA 1
ATOM 1335 C C . ALA A 1 207 ? 18.31588 0.06073 29.15215 1.000 58.03306 251 ALA A C 1
ATOM 1336 O O . ALA A 1 207 ? 19.18646 0.86305 28.79472 1.000 57.76444 251 ALA A O 1
ATOM 1338 N N . GLU A 1 208 ? 18.27836 -0.44713 30.38366 1.000 62.38516 252 GLU A N 1
ATOM 1339 C CA . GLU A 1 208 ? 19.32667 -0.14888 31.35241 1.000 63.19053 252 GLU A CA 1
ATOM 1340 C C . GLU A 1 208 ? 20.67104 -0.71923 30.90966 1.000 58.23492 252 GLU A C 1
ATOM 1341 O O . GLU A 1 208 ? 21.70940 -0.06493 31.06427 1.000 58.34527 252 GLU A O 1
ATOM 1347 N N . ARG A 1 209 ? 20.66992 -1.93284 30.34993 1.000 58.99180 253 ARG A N 1
ATOM 1348 C CA . ARG A 1 209 ? 21.90608 -2.52178 29.84090 1.000 66.36697 253 ARG A CA 1
ATOM 1349 C C . ARG A 1 209 ? 22.48552 -1.69521 28.69768 1.000 63.39812 253 ARG A C 1
ATOM 1350 O O . ARG A 1 209 ? 23.69392 -1.43338 28.65956 1.000 64.84282 253 ARG A O 1
ATOM 1358 N N . CYS A 1 210 ? 21.63772 -1.25798 27.76976 1.000 60.67740 254 CYS A N 1
ATOM 1359 C CA . CYS A 1 210 ? 22.07034 -0.49753 26.60561 1.000 62.03479 254 CYS A CA 1
ATOM 1360 C C . CYS A 1 210 ? 22.09033 1.00622 26.85445 1.000 65.99935 254 CYS A C 1
ATOM 1361 O O . CYS A 1 210 ? 22.34985 1.77083 25.91842 1.000 64.69605 254 CYS A O 1
ATOM 1364 N N . GLN A 1 211 ? 21.82582 1.43895 28.08963 1.000 65.24931 255 GLN A N 1
ATOM 1365 C CA . GLN A 1 211 ? 21.82854 2.85374 28.47407 1.000 61.92245 255 GLN A CA 1
ATOM 1366 C C . GLN A 1 211 ? 20.88725 3.67828 27.59628 1.000 55.71360 255 GLN A C 1
ATOM 1367 O O . GLN A 1 211 ? 21.22077 4.77060 27.13312 1.000 51.99646 255 GLN A O 1
ATOM 1373 N N . LEU A 1 212 ? 19.68494 3.15010 27.38810 1.000 58.19227 256 LEU A N 1
ATOM 1374 C CA . LEU A 1 212 ? 18.66170 3.80218 26.58369 1.000 55.68411 256 LEU A CA 1
ATOM 1375 C C . LEU A 1 212 ? 17.53129 4.29829 27.47268 1.000 56.06043 256 LEU A C 1
ATOM 1376 O O . LEU A 1 212 ? 17.13579 3.62253 28.42786 1.000 64.58643 256 LEU A O 1
ATOM 1381 N N . GLN A 1 213 ? 17.01152 5.47846 27.14909 1.000 63.85691 257 GLN A N 1
ATOM 1382 C CA . GLN A 1 213 ? 15.84567 6.00813 27.83884 1.000 57.39296 257 GLN A CA 1
ATOM 1383 C C . GLN A 1 213 ? 14.57838 5.43549 27.21908 1.000 57.28414 257 GLN A C 1
ATOM 1384 O O . GLN A 1 213 ? 14.40334 5.46562 25.99704 1.000 58.89181 257 GLN A O 1
ATOM 1390 N N . VAL A 1 214 ? 13.69603 4.90566 28.06141 1.000 57.06818 258 VAL A N 1
ATOM 1391 C CA . VAL A 1 214 ? 12.40723 4.42876 27.57566 1.000 49.10386 258 VAL A CA 1
ATOM 1392 C C . VAL A 1 214 ? 11.53379 5.63884 27.27477 1.000 54.38498 258 VAL A C 1
ATOM 1393 O O . VAL A 1 214 ? 11.26570 6.46415 28.15602 1.000 57.45890 258 VAL A O 1
ATOM 1397 N N . LEU A 1 215 ? 11.09406 5.75495 26.02597 1.000 56.17782 259 LEU A N 1
ATOM 1398 C CA . LEU A 1 215 ? 10.40307 6.94607 25.56259 1.000 49.95446 259 LEU A CA 1
ATOM 1399 C C . LEU A 1 215 ? 9.07013 6.57951 24.93175 1.000 46.05914 259 LEU A C 1
ATOM 1400 O O . LEU A 1 215 ? 8.90774 5.47514 24.40197 1.000 49.49608 259 LEU A O 1
ATOM 1405 N N . PRO A 1 216 ? 8.09799 7.48573 24.97836 1.000 51.26575 260 PRO A N 1
ATOM 1406 C CA . PRO A 1 216 ? 6.83307 7.24593 24.27830 1.000 51.99330 260 PRO A CA 1
ATOM 1407 C C . PRO A 1 216 ? 7.03421 7.20080 22.77078 1.000 49.97004 260 PRO A C 1
ATOM 1408 O O . PRO A 1 216 ? 8.03429 7.67812 22.23038 1.000 55.26771 260 PRO A O 1
ATOM 1412 N N . GLN A 1 217 ? 6.03533 6.62426 22.09476 1.000 54.87206 261 GLN A N 1
ATOM 1413 C CA . GLN A 1 217 ? 6.17092 6.24340 20.69095 1.000 55.32074 261 GLN A CA 1
ATOM 1414 C C . GLN A 1 217 ? 6.55270 7.41613 19.79648 1.000 54.77884 261 GLN A C 1
ATOM 1415 O O . GLN A 1 217 ? 7.24801 7.22631 18.79070 1.000 53.32347 261 GLN A O 1
ATOM 1421 N N . GLU A 1 218 ? 6.10744 8.62697 20.13255 1.000 52.87177 262 GLU A N 1
ATOM 1422 C CA . GLU A 1 218 ? 6.34357 9.76148 19.24824 1.000 55.44317 262 GLU A CA 1
ATOM 1423 C C . GLU A 1 218 ? 7.82499 10.09373 19.10167 1.000 52.85533 262 GLU A C 1
ATOM 1424 O O . GLU A 1 218 ? 8.21211 10.71497 18.10559 1.000 51.87683 262 GLU A O 1
ATOM 1430 N N . TYR A 1 219 ? 8.66248 9.70452 20.06557 1.000 48.65735 263 TYR A N 1
ATOM 1431 C CA . TYR A 1 219 ? 10.09930 9.88448 19.89065 1.000 49.39933 263 TYR A CA 1
ATOM 1432 C C . TYR A 1 219 ? 10.65369 8.92538 18.84489 1.000 50.40276 263 TYR A C 1
ATOM 1433 O O . TYR A 1 219 ? 11.60946 9.26408 18.13707 1.000 45.66406 263 TYR A O 1
ATOM 1442 N N . TYR A 1 220 ? 10.07880 7.72562 18.74174 1.000 47.39015 264 TYR A N 1
ATOM 1443 C CA . TYR A 1 220 ? 10.43804 6.82880 17.64951 1.000 49.45419 264 TYR A CA 1
ATOM 1444 C C . TYR A 1 220 ? 9.97977 7.38882 16.30950 1.000 50.89125 264 TYR A C 1
ATOM 1445 O O . TYR A 1 220 ? 10.70060 7.29004 15.30865 1.000 47.67548 264 TYR A O 1
ATOM 1454 N N . VAL A 1 221 ? 8.77942 7.97240 16.27034 1.000 47.95050 265 VAL A N 1
ATOM 1455 C CA . VAL A 1 221 ? 8.27989 8.56725 15.03389 1.000 46.44845 265 VAL A CA 1
ATOM 1456 C C . VAL A 1 221 ? 9.19301 9.70028 14.58864 1.000 46.72529 265 VAL A C 1
ATOM 1457 O O . VAL A 1 221 ? 9.51462 9.82973 13.40104 1.000 51.71965 265 VAL A O 1
ATOM 1461 N N . LEU A 1 222 ? 9.63550 10.53020 15.53594 1.000 48.40432 266 LEU A N 1
ATOM 1462 C CA . LEU A 1 222 ? 10.59145 11.58344 15.21378 1.000 45.40949 266 LEU A CA 1
ATOM 1463 C C . LEU A 1 222 ? 11.88287 11.00141 14.65580 1.000 47.61481 266 LEU A C 1
ATOM 1464 O O . LEU A 1 222 ? 12.43350 11.51863 13.67655 1.000 48.56277 266 LEU A O 1
ATOM 1469 N N . HIS A 1 223 ? 12.38183 9.92521 15.26889 1.000 42.89031 267 HIS A N 1
ATOM 1470 C CA . HIS A 1 223 ? 13.56644 9.25419 14.74458 1.000 45.52212 267 HIS A CA 1
ATOM 1471 C C . HIS A 1 223 ? 13.31608 8.70329 13.34534 1.000 45.91455 267 HIS A C 1
ATOM 1472 O O . HIS A 1 223 ? 14.17446 8.81861 12.46338 1.000 41.01033 267 HIS A O 1
ATOM 1479 N N . ARG A 1 224 ? 12.14687 8.09313 13.13106 1.000 41.84566 268 ARG A N 1
ATOM 1480 C CA . ARG A 1 224 ? 11.76921 7.61712 11.80379 1.000 36.07749 268 ARG A CA 1
ATOM 1481 C C . ARG A 1 224 ? 11.82015 8.74341 10.78260 1.000 50.93823 268 ARG A C 1
ATOM 1482 O O . ARG A 1 224 ? 12.38185 8.58920 9.69005 1.000 44.15709 268 ARG A O 1
ATOM 1490 N N . ILE A 1 225 ? 11.22132 9.88552 11.12435 1.000 47.99696 269 ILE A N 1
ATOM 1491 C CA . ILE A 1 225 ? 11.10660 10.98968 10.17848 1.000 46.99173 269 ILE A CA 1
ATOM 1492 C C . ILE A 1 225 ? 12.48010 11.54718 9.83202 1.000 43.99580 269 ILE A C 1
ATOM 1493 O O . ILE A 1 225 ? 12.78206 11.80221 8.66011 1.000 46.71889 269 ILE A O 1
ATOM 1498 N N . THR A 1 226 ? 13.33958 11.73512 10.83641 1.000 44.68063 270 THR A N 1
ATOM 1499 C CA . THR A 1 226 ? 14.67349 12.25950 10.56392 1.000 46.71662 270 THR A CA 1
ATOM 1500 C C . THR A 1 226 ? 15.51986 11.29319 9.74648 1.000 44.87765 270 THR A C 1
ATOM 1501 O O . THR A 1 226 ? 16.50947 11.71816 9.14120 1.000 46.79222 270 THR A O 1
ATOM 1505 N N . GLN A 1 227 ? 15.16516 10.00941 9.73188 1.000 43.61457 271 GLN A N 1
ATOM 1506 C CA . GLN A 1 227 ? 15.78960 9.02828 8.85719 1.000 42.94312 271 GLN A CA 1
ATOM 1507 C C . GLN A 1 227 ? 15.12892 8.95873 7.48785 1.000 46.27444 271 GLN A C 1
ATOM 1508 O O . GLN A 1 227 ? 15.66667 8.30038 6.58994 1.000 48.78582 271 GLN A O 1
ATOM 1514 N N . GLY A 1 228 ? 13.97965 9.60945 7.31399 1.000 41.14013 272 GLY A N 1
ATOM 1515 C CA . GLY A 1 228 ? 13.27929 9.60324 6.04668 1.000 34.86246 272 GLY A CA 1
ATOM 1516 C C . GLY A 1 228 ? 12.46371 8.36477 5.76714 1.000 47.15599 272 GLY A C 1
ATOM 1517 O O . GLY A 1 228 ? 12.21297 8.05858 4.59791 1.000 58.15058 272 GLY A O 1
ATOM 1518 N N . VAL A 1 229 ? 12.03086 7.64495 6.79518 1.000 47.80036 273 VAL A N 1
ATOM 1519 C CA . VAL A 1 229 ? 11.36262 6.35616 6.63244 1.000 44.65948 273 VAL A CA 1
ATOM 1520 C C . VAL A 1 229 ? 9.86793 6.54912 6.86846 1.000 47.13937 273 VAL A C 1
ATOM 1521 O O . VAL A 1 229 ? 9.47167 6.88623 7.99382 1.000 50.08861 273 VAL A O 1
ATOM 1525 N N . PRO A 1 230 ? 9.01986 6.34685 5.86552 1.000 50.00222 274 PRO A N 1
ATOM 1526 C CA . PRO A 1 230 ? 7.57883 6.29726 6.11848 1.000 45.39676 274 PRO A CA 1
ATOM 1527 C C . PRO A 1 230 ? 7.16159 4.93601 6.64503 1.000 45.48457 274 PRO A C 1
ATOM 1528 O O . PRO A 1 230 ? 7.78306 3.91232 6.35516 1.000 47.82782 274 PRO A O 1
ATOM 1532 N N . GLU A 1 231 ? 6.08901 4.93637 7.43468 1.000 49.79022 275 GLU A N 1
ATOM 1533 C CA . GLU A 1 231 ? 5.62654 3.71222 8.07230 1.000 44.90712 275 GLU A CA 1
ATOM 1534 C C . GLU A 1 231 ? 4.14858 3.83783 8.40798 1.000 45.56516 275 GLU A C 1
ATOM 1535 O O . GLU A 1 231 ? 3.69036 4.90044 8.83258 1.000 52.31047 275 GLU A O 1
ATOM 1541 N N . GLY A 1 232 ? 3.41620 2.74444 8.22467 1.000 49.29566 276 GLY A N 1
ATOM 1542 C CA . GLY A 1 232 ? 2.00745 2.70047 8.54553 1.000 46.87601 276 GLY A CA 1
ATOM 1543 C C . GLY A 1 232 ? 1.13805 3.20442 7.40940 1.000 51.03296 276 GLY A C 1
ATOM 1544 O O . GLY A 1 232 ? 1.60115 3.79850 6.43353 1.000 45.94068 276 GLY A O 1
ATOM 1545 N N . GLN A 1 233 ? -0.16084 2.96010 7.54800 1.000 50.52602 277 GLN A N 1
ATOM 1546 C CA . GLN A 1 233 ? -1.11110 3.29631 6.49887 1.000 45.93404 277 GLN A CA 1
ATOM 1547 C C . GLN A 1 233 ? -1.65057 4.71529 6.61918 1.000 51.49835 277 GLN A C 1
ATOM 1548 O O . GLN A 1 233 ? -2.44295 5.13419 5.76956 1.000 54.53118 277 GLN A O 1
ATOM 1554 N N . THR A 1 234 ? -1.24723 5.46000 7.65178 1.000 54.64487 278 THR A N 1
ATOM 1555 C CA . THR A 1 234 ? -1.47322 6.90105 7.66479 1.000 55.08649 278 THR A CA 1
ATOM 1556 C C . THR A 1 234 ? -0.48698 7.62725 6.75732 1.000 56.78704 278 THR A C 1
ATOM 1557 O O . THR A 1 234 ? -0.81473 8.68507 6.20641 1.000 64.48199 278 THR A O 1
ATOM 1561 N N . GLU A 1 235 ? 0.71220 7.07248 6.58418 1.000 49.82883 279 GLU A N 1
ATOM 1562 C CA . GLU A 1 235 ? 1.75396 7.66089 5.75152 1.000 48.23390 279 GLU A CA 1
ATOM 1563 C C . GLU A 1 235 ? 1.87840 6.98186 4.39465 1.000 50.12382 279 GLU A C 1
ATOM 1564 O O . GLU A 1 235 ? 2.02636 7.66442 3.37613 1.000 54.15740 279 GLU A O 1
ATOM 1570 N N . LEU A 1 236 ? 1.82947 5.65148 4.36212 1.000 44.19397 280 LEU A N 1
ATOM 1571 C CA . LEU A 1 236 ? 1.81580 4.87863 3.12212 1.000 42.82365 280 LEU A CA 1
ATOM 1572 C C . LEU A 1 236 ? 0.36689 4.47512 2.88189 1.000 47.04014 280 LEU A C 1
ATOM 1573 O O . LEU A 1 236 ? -0.09397 3.43581 3.35471 1.000 49.99683 280 LEU A O 1
ATOM 1578 N N . LEU A 1 237 ? -0.35453 5.31411 2.14215 1.000 47.98152 281 LEU A N 1
ATOM 1579 C CA . LEU A 1 237 ? -1.80062 5.16844 2.03701 1.000 48.59763 281 LEU A CA 1
ATOM 1580 C C . LEU A 1 237 ? -2.17477 3.82261 1.43238 1.000 48.52686 281 LEU A C 1
ATOM 1581 O O . LEU A 1 237 ? -1.65671 3.43227 0.38205 1.000 43.52669 281 LEU A O 1
ATOM 1586 N N . LYS A 1 238 ? -3.09201 3.12467 2.10133 1.000 48.60563 282 LYS A N 1
ATOM 1587 C CA . LYS A 1 238 ? -3.45271 1.76891 1.71058 1.000 51.46280 282 LYS A CA 1
ATOM 1588 C C . LYS A 1 238 ? -4.05577 1.75679 0.31234 1.000 51.38614 282 LYS A C 1
ATOM 1589 O O . LYS A 1 238 ? -4.96084 2.53876 0.00688 1.000 50.62870 282 LYS A O 1
ATOM 1595 N N . MET A 1 239 ? -3.53411 0.87170 -0.53928 1.000 48.49602 283 MET A N 1
ATOM 1596 C CA . MET A 1 239 ? -3.95496 0.68085 -1.92448 1.000 46.94743 283 MET A CA 1
ATOM 1597 C C . MET A 1 239 ? -3.64717 1.88298 -2.80601 1.000 47.04353 283 MET A C 1
ATOM 1598 O O . MET A 1 239 ? -4.10460 1.93187 -3.95311 1.000 46.52287 283 MET A O 1
ATOM 1603 N N . SER A 1 240 ? -2.89635 2.85209 -2.31163 1.000 48.32893 284 SER A N 1
ATOM 1604 C CA . SER A 1 240 ? -2.61167 4.05130 -3.09100 1.000 47.17705 284 SER A CA 1
ATOM 1605 C C . SER A 1 240 ? -1.12672 4.36768 -3.17735 1.000 45.73252 284 SER A C 1
ATOM 1606 O O . SER A 1 240 ? -0.66643 4.84434 -4.21854 1.000 45.60342 284 SER A O 1
ATOM 1609 N N . ALA A 1 241 ? -0.36731 4.11391 -2.11365 1.000 41.76400 285 ALA A N 1
ATOM 1610 C CA . ALA A 1 241 ? 1.03933 4.48795 -2.09509 1.000 47.40366 285 ALA A CA 1
ATOM 1611 C C . ALA A 1 241 ? 1.81668 3.71986 -3.15639 1.000 47.08206 285 ALA A C 1
ATOM 1612 O O . ALA A 1 241 ? 1.61212 2.51917 -3.35819 1.000 46.00326 285 ALA A O 1
ATOM 1614 N N . ILE A 1 242 ? 2.70756 4.42834 -3.84193 1.000 45.31482 286 ILE A N 1
ATOM 1615 C CA . ILE A 1 242 ? 3.52356 3.85173 -4.90706 1.000 41.97553 286 ILE A CA 1
ATOM 1616 C C . ILE A 1 242 ? 4.84034 3.36538 -4.31326 1.000 37.54213 286 ILE A C 1
ATOM 1617 O O . ILE A 1 242 ? 5.53242 4.13557 -3.62934 1.000 36.91667 286 ILE A O 1
ATOM 1622 N N . PRO A 1 243 ? 5.21700 2.10182 -4.53971 1.000 42.19090 287 PRO A N 1
ATOM 1623 C CA . PRO A 1 243 ? 6.43367 1.56557 -3.89992 1.000 42.04606 287 PRO A CA 1
ATOM 1624 C C . PRO A 1 243 ? 7.69092 2.39503 -4.11508 1.000 43.25844 287 PRO A C 1
ATOM 1625 O O . PRO A 1 243 ? 8.39592 2.69428 -3.14184 1.000 41.77671 287 PRO A O 1
ATOM 1629 N N . HIS A 1 244 ? 7.99903 2.77205 -5.36074 1.000 34.10002 288 HIS A N 1
ATOM 1630 C CA . HIS A 1 244 ? 9.22582 3.52537 -5.61080 1.000 40.11755 288 HIS A CA 1
ATOM 1631 C C . HIS A 1 244 ? 9.15100 4.92400 -5.00630 1.000 40.12454 288 HIS A C 1
ATOM 1632 O O . HIS A 1 244 ? 10.15430 5.43680 -4.49632 1.000 40.38162 288 HIS A O 1
ATOM 1639 N N . GLU A 1 245 ? 7.97551 5.56156 -5.05997 1.000 36.65643 289 GLU A N 1
ATOM 1640 C CA . GLU A 1 245 ? 7.79928 6.83349 -4.36394 1.000 42.20790 289 GLU A CA 1
ATOM 1641 C C . GLU A 1 245 ? 8.00240 6.67435 -2.86497 1.000 40.42414 289 GLU A C 1
ATOM 1642 O O . GLU A 1 245 ? 8.50983 7.58798 -2.20366 1.000 36.15780 289 GLU A O 1
ATOM 1648 N N . SER A 1 246 ? 7.61974 5.52280 -2.31826 1.000 39.01812 290 SER A N 1
ATOM 1649 C CA . SER A 1 246 ? 7.76459 5.23254 -0.89883 1.000 42.05548 290 SER A CA 1
ATOM 1650 C C . SER A 1 246 ? 9.15567 4.73086 -0.54532 1.000 47.26090 290 SER A C 1
ATOM 1651 O O . SER A 1 246 ? 9.39444 4.38873 0.61919 1.000 37.81403 290 SER A O 1
ATOM 1654 N N . ASN A 1 247 ? 10.06382 4.67521 -1.52392 1.000 37.60855 291 ASN A N 1
ATOM 1655 C CA . ASN A 1 247 ? 11.44728 4.24163 -1.32466 1.000 37.14712 291 ASN A CA 1
ATOM 1656 C C . ASN A 1 247 ? 11.54014 2.79060 -0.87048 1.000 34.04935 291 ASN A C 1
ATOM 1657 O O . ASN A 1 247 ? 12.50968 2.40300 -0.21771 1.000 45.49869 291 ASN A O 1
ATOM 1662 N N . LEU A 1 248 ? 10.54654 1.96587 -1.21116 1.000 37.21242 292 LEU A N 1
ATOM 1663 C CA . LEU A 1 248 ? 10.65978 0.54990 -0.88338 1.000 34.56246 292 LEU A CA 1
ATOM 1664 C C . LEU A 1 248 ? 11.77649 -0.12858 -1.66560 1.000 50.55999 292 LEU A C 1
ATOM 1665 O O . LEU A 1 248 ? 12.25886 -1.18736 -1.24749 1.000 50.77811 292 LEU A O 1
ATOM 1670 N N . ASP A 1 249 ? 12.18742 0.44823 -2.79514 1.000 46.92930 293 ASP A N 1
ATOM 1671 C CA . ASP A 1 249 ? 13.36976 -0.05109 -3.48524 1.000 45.20282 293 ASP A CA 1
ATOM 1672 C C . ASP A 1 249 ? 14.64126 0.28596 -2.71534 1.000 41.30927 293 ASP A C 1
ATOM 1673 O O . ASP A 1 249 ? 15.56460 -0.53284 -2.64252 1.000 54.74560 293 ASP A O 1
ATOM 1678 N N . LEU A 1 250 ? 14.70916 1.48367 -2.13266 1.000 39.58715 294 LEU A N 1
ATOM 1679 C CA . LEU A 1 250 ? 15.91267 1.91187 -1.42993 1.000 40.25790 294 LEU A CA 1
ATOM 1680 C C . LEU A 1 250 ? 16.00757 1.36394 -0.01092 1.000 46.08362 294 LEU A C 1
ATOM 1681 O O . LEU A 1 250 ? 17.09018 1.39297 0.58134 1.000 35.91967 294 LEU A O 1
ATOM 1686 N N . MET A 1 251 ? 14.91375 0.87226 0.55757 1.000 40.07316 295 MET A N 1
ATOM 1687 C CA . MET A 1 251 ? 14.92123 0.46050 1.95054 1.000 46.62110 295 MET A CA 1
ATOM 1688 C C . MET A 1 251 ? 15.04781 -1.04964 2.10973 1.000 44.75256 295 MET A C 1
ATOM 1689 O O . MET A 1 251 ? 14.88758 -1.56326 3.22125 1.000 48.76516 295 MET A O 1
ATOM 1694 N N . GLY A 1 252 ? 15.34420 -1.76570 1.02598 1.000 40.62468 296 GLY A N 1
ATOM 1695 C CA . GLY A 1 252 ? 15.63952 -3.18275 1.08575 1.000 31.36389 296 GLY A CA 1
ATOM 1696 C C . GLY A 1 252 ? 14.44440 -4.09980 1.19599 1.000 37.97635 296 GLY A C 1
ATOM 1697 O O . GLY A 1 252 ? 14.62945 -5.30504 1.39773 1.000 46.14521 296 GLY A O 1
ATOM 1698 N N . GLY A 1 253 ? 13.22865 -3.57798 1.07108 1.000 40.37637 297 GLY A N 1
ATOM 1699 C CA . GLY A 1 253 ? 12.03078 -4.37884 1.19221 1.000 43.16339 297 GLY A CA 1
ATOM 1700 C C . GLY A 1 253 ? 11.54906 -5.05621 -0.07025 1.000 42.23801 297 GLY A C 1
ATOM 1701 O O . GLY A 1 253 ? 10.55874 -5.79196 -0.02425 1.000 50.84877 297 GLY A O 1
ATOM 1702 N N . ILE A 1 254 ? 12.20213 -4.82924 -1.20506 1.000 44.64688 298 ILE A N 1
ATOM 1703 C CA . ILE A 1 254 ? 11.82592 -5.44829 -2.47028 1.000 45.46665 298 ILE A CA 1
ATOM 1704 C C . ILE A 1 254 ? 13.01079 -6.24625 -2.99133 1.000 45.60059 298 ILE A C 1
ATOM 1705 O O . ILE A 1 254 ? 14.11039 -5.70283 -3.14806 1.000 48.25515 298 ILE A O 1
ATOM 1710 N N . ASP A 1 255 ? 12.78621 -7.52915 -3.26200 1.000 51.68745 299 ASP A N 1
ATOM 1711 C CA . ASP A 1 255 ? 13.74403 -8.34201 -4.00202 1.000 52.49288 299 ASP A CA 1
ATOM 1712 C C . ASP A 1 255 ? 13.34369 -8.29561 -5.47191 1.000 50.70905 299 ASP A C 1
ATOM 1713 O O . ASP A 1 255 ? 12.29581 -8.82423 -5.85520 1.000 53.54190 299 ASP A O 1
ATOM 1718 N N . PHE A 1 256 ? 14.16780 -7.64735 -6.29132 1.000 51.27142 300 PHE A N 1
ATOM 1719 C CA . PHE A 1 256 ? 13.89907 -7.56603 -7.72011 1.000 59.74692 300 PHE A CA 1
ATOM 1720 C C . PHE A 1 256 ? 14.29488 -8.83306 -8.46469 1.000 68.20945 300 PHE A C 1
ATOM 1721 O O . PHE A 1 256 ? 13.89774 -9.00238 -9.62291 1.000 59.24385 300 PHE A O 1
ATOM 1729 N N . ARG A 1 257 ? 15.05497 -9.72323 -7.82827 1.000 64.33790 301 ARG A N 1
ATOM 1730 C CA . ARG A 1 257 ? 15.49993 -10.95948 -8.45020 1.000 63.65478 301 ARG A CA 1
ATOM 1731 C C . ARG A 1 257 ? 14.60901 -12.15177 -8.12462 1.000 60.26225 301 ARG A C 1
ATOM 1732 O O . ARG A 1 257 ? 14.78785 -13.21645 -8.72537 1.000 74.69160 301 ARG A O 1
ATOM 1740 N N . LYS A 1 258 ? 13.66554 -12.00959 -7.19542 1.000 60.18940 302 LYS A N 1
ATOM 1741 C CA . LYS A 1 258 ? 12.76800 -13.11198 -6.88853 1.000 54.91238 302 LYS A CA 1
ATOM 1742 C C . LYS A 1 258 ? 11.70666 -13.24299 -7.97817 1.000 57.40259 302 LYS A C 1
ATOM 1743 O O . LYS A 1 258 ? 11.56273 -12.38734 -8.85733 1.000 69.74437 302 LYS A O 1
ATOM 1749 N N . GLY A 1 259 ? 10.95107 -14.33278 -7.91034 1.000 57.46034 303 GLY A N 1
ATOM 1750 C CA . GLY A 1 259 ? 9.96531 -14.64528 -8.92570 1.000 53.57142 303 GLY A CA 1
ATOM 1751 C C . GLY A 1 259 ? 8.72442 -13.78565 -8.83526 1.000 63.79464 303 GLY A C 1
ATOM 1752 O O . GLY A 1 259 ? 8.75612 -12.63614 -8.37930 1.000 67.35437 303 GLY A O 1
ATOM 1753 N N . CYS A 1 260 ? 7.61030 -14.35317 -9.27772 1.000 66.13506 304 CYS A N 1
ATOM 1754 C CA . CYS A 1 260 ? 6.35685 -13.62161 -9.33229 1.000 61.66208 304 CYS A CA 1
ATOM 1755 C C . CYS A 1 260 ? 5.76290 -13.45650 -7.93863 1.000 55.17676 304 CYS A C 1
ATOM 1756 O O . CYS A 1 260 ? 5.82218 -14.36934 -7.10998 1.000 59.19904 304 CYS A O 1
ATOM 1759 N N . TYR A 1 261 ? 5.20253 -12.27528 -7.68175 1.000 57.08794 305 TYR A N 1
ATOM 1760 C CA . TYR A 1 261 ? 4.36862 -12.03999 -6.51078 1.000 48.78360 305 TYR A CA 1
ATOM 1761 C C . TYR A 1 261 ? 3.32290 -11.00128 -6.88521 1.000 52.36457 305 TYR A C 1
ATOM 1762 O O . TYR A 1 261 ? 3.38533 -10.38834 -7.95469 1.000 50.25190 305 TYR A O 1
ATOM 1771 N N . VAL A 1 262 ? 2.34508 -10.81956 -5.99622 1.000 47.78723 306 VAL A N 1
ATOM 1772 C CA . VAL A 1 262 ? 1.25396 -9.88921 -6.26960 1.000 49.14212 306 VAL A CA 1
ATOM 1773 C C . VAL A 1 262 ? 1.82192 -8.48845 -6.44855 1.000 46.41152 306 VAL A C 1
ATOM 1774 O O . VAL A 1 262 ? 2.50826 -7.96097 -5.56435 1.000 48.43628 306 VAL A O 1
ATOM 1778 N N . GLY A 1 263 ? 1.53914 -7.88052 -7.59932 1.000 45.05586 307 GLY A N 1
ATOM 1779 C CA . GLY A 1 263 ? 2.00060 -6.54052 -7.89134 1.000 41.25931 307 GLY A CA 1
ATOM 1780 C C . GLY A 1 263 ? 3.41123 -6.43230 -8.42188 1.000 48.18203 307 GLY A C 1
ATOM 1781 O O . GLY A 1 263 ? 3.91000 -5.31186 -8.57477 1.000 56.67821 307 GLY A O 1
ATOM 1782 N N . GLN A 1 264 ? 4.07538 -7.55347 -8.70926 1.000 48.75373 308 GLN A N 1
ATOM 1783 C CA . GLN A 1 264 ? 5.45884 -7.48897 -9.17289 1.000 53.10326 308 GLN A CA 1
ATOM 1784 C C . GLN A 1 264 ? 5.58816 -6.80986 -10.52937 1.000 53.85283 308 GLN A C 1
ATOM 1785 O O . GLN A 1 264 ? 6.59455 -6.13876 -10.78435 1.000 50.41163 308 GLN A O 1
ATOM 1791 N N . GLU A 1 265 ? 4.59441 -6.97251 -11.40555 1.000 51.68566 309 GLU A N 1
ATOM 1792 C CA . GLU A 1 265 ? 4.71384 -6.46869 -12.77137 1.000 57.28591 309 GLU A CA 1
ATOM 1793 C C . GLU A 1 265 ? 4.93384 -4.96160 -12.79066 1.000 56.33806 309 GLU A C 1
ATOM 1794 O O . GLU A 1 265 ? 5.80502 -4.45840 -13.50909 1.000 55.05412 309 GLU A O 1
ATOM 1800 N N . LEU A 1 266 ? 4.16109 -4.22238 -11.99696 1.000 57.38293 310 LEU A N 1
ATOM 1801 C CA . LEU A 1 266 ? 4.27247 -2.76900 -12.03516 1.000 56.31283 310 LEU A CA 1
ATOM 1802 C C . LEU A 1 266 ? 5.48341 -2.26776 -11.25295 1.000 53.79328 310 LEU A C 1
ATOM 1803 O O . LEU A 1 266 ? 6.05966 -1.23310 -11.60824 1.000 54.05822 310 LEU A O 1
ATOM 1808 N N . VAL A 1 267 ? 5.88376 -2.97784 -10.19621 1.000 56.27295 311 VAL A N 1
ATOM 1809 C CA . VAL A 1 267 ? 7.14134 -2.66319 -9.51971 1.000 51.81129 311 VAL A CA 1
ATOM 1810 C C . VAL A 1 267 ? 8.31939 -2.90916 -10.45235 1.000 49.38267 311 VAL A C 1
ATOM 1811 O O . VAL A 1 267 ? 9.24366 -2.09248 -10.54841 1.000 51.97650 311 VAL A O 1
ATOM 1815 N N . THR A 1 268 ? 8.30522 -4.04786 -11.14645 1.000 52.38490 312 THR A N 1
ATOM 1816 C CA . THR A 1 268 ? 9.40516 -4.39572 -12.04013 1.000 51.97018 312 THR A CA 1
ATOM 1817 C C . THR A 1 268 ? 9.50153 -3.42534 -13.21236 1.000 47.20927 312 THR A C 1
ATOM 1818 O O . THR A 1 268 ? 10.60430 -3.01766 -13.59814 1.000 52.16543 312 THR A O 1
ATOM 1822 N N . ARG A 1 269 ? 8.35961 -3.03749 -13.78646 1.000 50.68486 313 ARG A N 1
ATOM 1823 C CA . ARG A 1 269 ? 8.38520 -2.14274 -14.93947 1.000 45.99896 313 ARG A CA 1
ATOM 1824 C C . ARG A 1 269 ? 8.92098 -0.76778 -14.55449 1.000 51.72103 313 ARG A C 1
ATOM 1825 O O . ARG A 1 269 ? 9.67302 -0.15305 -15.31967 1.000 52.65105 313 ARG A O 1
ATOM 1833 N N . THR A 1 270 ? 8.55056 -0.27233 -13.36925 1.000 52.56003 314 THR A N 1
ATOM 1834 C CA . THR A 1 270 ? 9.12613 0.97472 -12.87273 1.000 48.91919 314 THR A CA 1
ATOM 1835 C C . THR A 1 270 ? 10.63191 0.84673 -12.67694 1.000 49.11844 314 THR A C 1
ATOM 1836 O O . THR A 1 270 ? 11.39449 1.75119 -13.03859 1.000 45.49665 314 THR A O 1
ATOM 1840 N N . GLU A 1 271 ? 11.07759 -0.27521 -12.10853 1.000 50.69174 315 GLU A N 1
ATOM 1841 C CA . GLU A 1 271 ? 12.49999 -0.46251 -11.84431 1.000 52.26554 315 GLU A CA 1
ATOM 1842 C C . GLU A 1 271 ? 13.31306 -0.46470 -13.13247 1.000 49.64645 315 GLU A C 1
ATOM 1843 O O . GLU A 1 271 ? 14.39604 0.12818 -13.18876 1.000 50.84065 315 GLU A O 1
ATOM 1849 N N . HIS A 1 272 ? 12.80862 -1.11929 -14.17932 1.000 50.92795 316 HIS A N 1
ATOM 1850 C CA . HIS A 1 272 ? 13.57193 -1.24300 -15.41737 1.000 57.69413 316 HIS A CA 1
ATOM 1851 C C . HIS A 1 272 ? 13.33957 -0.08641 -16.38609 1.000 52.51867 316 HIS A C 1
ATOM 1852 O O . HIS A 1 272 ? 14.29022 0.37725 -17.02283 1.000 57.68888 316 HIS A O 1
ATOM 1859 N N . ARG A 1 273 ? 12.10459 0.40279 -16.50722 1.000 53.58838 317 ARG A N 1
ATOM 1860 C CA . ARG A 1 273 ? 11.76364 1.42531 -17.49184 1.000 52.93033 317 ARG A CA 1
ATOM 1861 C C . ARG A 1 273 ? 11.45458 2.78954 -16.89752 1.000 52.28415 317 ARG A C 1
ATOM 1862 O O . ARG A 1 273 ? 11.61450 3.79638 -17.58821 1.000 51.54071 317 ARG A O 1
ATOM 1870 N N . GLY A 1 274 ? 11.00082 2.85121 -15.65013 1.000 49.54309 318 GLY A N 1
ATOM 1871 C CA . GLY A 1 274 ? 10.48445 4.09461 -15.11935 1.000 41.79739 318 GLY A CA 1
ATOM 1872 C C . GLY A 1 274 ? 11.57096 5.09741 -14.78167 1.000 45.44388 318 GLY A C 1
ATOM 1873 O O . GLY A 1 274 ? 12.74367 4.76793 -14.59595 1.000 48.31218 318 GLY A O 1
ATOM 1874 N N . VAL A 1 275 ? 11.15942 6.35964 -14.71470 1.000 40.72603 319 VAL A N 1
ATOM 1875 C CA . VAL A 1 275 ? 12.00142 7.44990 -14.23944 1.000 41.55233 319 VAL A CA 1
ATOM 1876 C C . VAL A 1 275 ? 11.30193 8.02262 -13.01506 1.000 50.91624 319 VAL A C 1
ATOM 1877 O O . VAL A 1 275 ? 10.27730 8.70692 -13.13992 1.000 49.74650 319 VAL A O 1
ATOM 1881 N N . VAL A 1 276 ? 11.84188 7.73668 -11.83280 1.000 47.23642 320 VAL A N 1
ATOM 1882 C CA . VAL A 1 276 ? 11.18821 8.07702 -10.57299 1.000 44.83502 320 VAL A CA 1
ATOM 1883 C C . VAL A 1 276 ? 11.60828 9.49442 -10.19776 1.000 32.12828 320 VAL A C 1
ATOM 1884 O O . VAL A 1 276 ? 12.72429 9.72405 -9.73046 1.000 38.00655 320 VAL A O 1
ATOM 1888 N N . ARG A 1 277 ? 10.70221 10.44983 -10.40335 1.000 38.20749 321 ARG A N 1
ATOM 1889 C CA . ARG A 1 277 ? 10.93835 11.84686 -10.06585 1.000 41.37043 321 ARG A CA 1
ATOM 1890 C C . ARG A 1 277 ? 10.37109 12.24288 -8.70791 1.000 46.26561 321 ARG A C 1
ATOM 1891 O O . ARG A 1 277 ? 10.61068 13.36991 -8.26216 1.000 49.58217 321 ARG A O 1
ATOM 1899 N N . LYS A 1 278 ? 9.63063 11.35780 -8.04238 1.000 45.47339 322 LYS A N 1
ATOM 1900 C CA . LYS A 1 278 ? 8.97517 11.67650 -6.77978 1.000 44.89397 322 LYS A CA 1
ATOM 1901 C C . LYS A 1 278 ? 9.31791 10.60897 -5.75470 1.000 45.90604 322 LYS A C 1
ATOM 1902 O O . LYS A 1 278 ? 9.09123 9.41951 -5.99699 1.000 41.93177 322 LYS A O 1
ATOM 1908 N N . ARG A 1 279 ? 9.84654 11.03236 -4.60880 1.000 39.82405 323 ARG A N 1
ATOM 1909 C CA . ARG A 1 279 ? 10.17989 10.11190 -3.53305 1.000 42.91897 323 ARG A CA 1
ATOM 1910 C C . ARG A 1 279 ? 9.87386 10.75393 -2.18836 1.000 44.76863 323 ARG A C 1
ATOM 1911 O O . ARG A 1 279 ? 9.90528 11.97975 -2.04374 1.000 34.23010 323 ARG A O 1
ATOM 1919 N N . VAL A 1 280 ? 9.57564 9.90625 -1.20257 1.000 42.20150 324 VAL A N 1
ATOM 1920 C CA . VAL A 1 280 ? 9.40171 10.38199 0.16306 1.000 39.80220 324 VAL A CA 1
ATOM 1921 C C . VAL A 1 280 ? 10.72956 10.91842 0.67431 1.000 38.05906 324 VAL A C 1
ATOM 1922 O O . VAL A 1 280 ? 11.77243 10.26391 0.54788 1.000 40.34114 324 VAL A O 1
ATOM 1926 N N . LEU A 1 281 ? 10.69937 12.11660 1.24389 1.000 34.41001 325 LEU A N 1
ATOM 1927 C CA . LEU A 1 281 ? 11.87730 12.73000 1.82982 1.000 40.42292 325 LEU A CA 1
ATOM 1928 C C . LEU A 1 281 ? 11.49742 13.37659 3.15356 1.000 43.32942 325 LEU A C 1
ATOM 1929 O O . LEU A 1 281 ? 10.33413 13.74104 3.35769 1.000 40.80895 325 LEU A O 1
ATOM 1934 N N . PRO A 1 282 ? 12.44824 13.50110 4.07385 1.000 42.34758 326 PRO A N 1
ATOM 1935 C CA . PRO A 1 282 ? 12.19288 14.30521 5.27258 1.000 43.17527 326 PRO A CA 1
ATOM 1936 C C . PRO A 1 282 ? 12.27196 15.78781 4.94406 1.000 45.77624 326 PRO A C 1
ATOM 1937 O O . PRO A 1 282 ? 13.09152 16.22119 4.13023 1.000 48.81625 326 PRO A O 1
ATOM 1941 N N . CYS A 1 283 ? 11.40278 16.56732 5.58039 1.000 48.91109 327 CYS A N 1
ATOM 1942 C CA . CYS A 1 283 ? 11.29801 17.99143 5.30530 1.000 47.78237 327 CYS A CA 1
ATOM 1943 C C . CYS A 1 283 ? 11.33952 18.77786 6.60488 1.000 46.09633 327 CYS A C 1
ATOM 1944 O O . CYS A 1 283 ? 10.92506 18.28808 7.65811 1.000 52.16975 327 CYS A O 1
ATOM 1947 N N . VAL A 1 284 ? 11.84200 20.00646 6.51645 1.000 49.40492 328 VAL A N 1
ATOM 1948 C CA . VAL A 1 284 ? 11.86460 20.94477 7.63295 1.000 50.92308 328 VAL A CA 1
ATOM 1949 C C . VAL A 1 284 ? 10.87469 22.06131 7.34254 1.000 49.16445 328 VAL A C 1
ATOM 1950 O O . VAL A 1 284 ? 10.86564 22.62215 6.23987 1.000 42.18957 328 VAL A O 1
ATOM 1954 N N . VAL A 1 285 ? 10.04877 22.38447 8.33012 1.000 50.26409 329 VAL A N 1
ATOM 1955 C CA . VAL A 1 285 ? 9.16817 23.54356 8.27881 1.000 50.13989 329 VAL A CA 1
ATOM 1956 C C . VAL A 1 285 ? 9.85487 24.67910 9.02262 1.000 49.66262 329 VAL A C 1
ATOM 1957 O O . VAL A 1 285 ? 10.29027 24.50425 10.16773 1.000 56.58485 329 VAL A O 1
ATOM 1961 N N . TYR A 1 286 ? 9.96642 25.83858 8.37726 1.000 46.41504 330 TYR A N 1
ATOM 1962 C CA . TYR A 1 286 ? 10.72826 26.93609 8.95296 1.000 46.52234 330 TYR A CA 1
ATOM 1963 C C . TYR A 1 286 ? 10.14782 28.26987 8.50240 1.000 52.58858 330 TYR A C 1
ATOM 1964 O O . TYR A 1 286 ? 9.31305 28.34244 7.59696 1.000 49.03186 330 TYR A O 1
ATOM 1973 N N . GLU A 1 287 ? 10.58133 29.32521 9.18477 1.000 57.56436 331 GLU A N 1
ATOM 1974 C CA . GLU A 1 287 ? 10.25852 30.70147 8.84366 1.000 60.19455 331 GLU A CA 1
ATOM 1975 C C . GLU A 1 287 ? 11.39642 31.29991 8.03108 1.000 60.59837 331 GLU A C 1
ATOM 1976 O O . GLU A 1 287 ? 12.56384 30.95910 8.23552 1.000 66.78613 331 GLU A O 1
ATOM 1982 N N . GLY A 1 288 ? 11.04562 32.20810 7.11849 1.000 65.87883 332 GLY A N 1
ATOM 1983 C CA . GLY A 1 288 ? 12.00250 32.76745 6.17958 1.000 74.14401 332 GLY A CA 1
ATOM 1984 C C . GLY A 1 288 ? 13.31689 33.18218 6.80838 1.000 73.77195 332 GLY A C 1
ATOM 1985 O O . GLY A 1 288 ? 13.37023 34.12709 7.60060 1.000 77.45367 332 GLY A O 1
ATOM 1986 N N . SER A 1 289 ? 14.38590 32.47311 6.45876 1.000 75.42575 333 SER A N 1
ATOM 1987 C CA . SER A 1 289 ? 15.68189 32.66539 7.09926 1.000 78.63915 333 SER A CA 1
ATOM 1988 C C . SER A 1 289 ? 16.60176 33.52725 6.24237 1.000 86.40447 333 SER A C 1
ATOM 1989 O O . SER A 1 289 ? 16.22182 34.61427 5.80797 1.000 92.70204 333 SER A O 1
ATOM 1992 N N . GLY A 1 301 ? 20.25545 12.69367 14.11292 1.000 81.22246 345 GLY A N 1
ATOM 1993 C CA . GLY A 1 301 ? 20.83017 12.32461 12.83266 1.000 93.70732 345 GLY A CA 1
ATOM 1994 C C . GLY A 1 301 ? 20.70090 13.40420 11.77720 1.000 93.34530 345 GLY A C 1
ATOM 1995 O O . GLY A 1 301 ? 19.77084 13.37637 10.96700 1.000 88.16246 345 GLY A O 1
ATOM 1996 N N . ASP A 1 302 ? 21.62950 14.36484 11.80525 1.000 94.29013 346 ASP A N 1
ATOM 1997 C CA . ASP A 1 302 ? 21.67636 15.46707 10.84845 1.000 84.69060 346 ASP A CA 1
ATOM 1998 C C . ASP A 1 302 ? 20.41613 16.31929 10.93323 1.000 83.93936 346 ASP A C 1
ATOM 1999 O O . ASP A 1 302 ? 20.47724 17.49277 11.31427 1.000 86.11096 346 ASP A O 1
ATOM 2004 N N . LEU A 1 303 ? 19.26796 15.73725 10.57877 1.000 81.80621 347 LEU A N 1
ATOM 2005 C CA . LEU A 1 303 ? 18.01631 16.48204 10.63529 1.000 66.89268 347 LEU A CA 1
ATOM 2006 C C . LEU A 1 303 ? 17.53527 16.67918 12.06638 1.000 66.76288 347 LEU A C 1
ATOM 2007 O O . LEU A 1 303 ? 16.80153 17.63480 12.34515 1.000 63.15375 347 LEU A O 1
ATOM 2012 N N . GLY A 1 304 ? 17.92320 15.78697 12.98009 1.000 65.33426 348 GLY A N 1
ATOM 2013 C CA . GLY A 1 304 ? 17.50303 15.91162 14.36336 1.000 58.49153 348 GLY A CA 1
ATOM 2014 C C . GLY A 1 304 ? 18.05780 17.13155 15.06502 1.000 60.10689 348 GLY A C 1
ATOM 2015 O O . GLY A 1 304 ? 17.47608 17.57948 16.05831 1.000 57.29082 348 GLY A O 1
ATOM 2016 N N . GLY A 1 305 ? 19.16733 17.68379 14.56884 1.000 59.99003 349 GLY A N 1
ATOM 2017 C CA . GLY A 1 305 ? 19.69075 18.91675 15.12774 1.000 59.40302 349 GLY A CA 1
ATOM 2018 C C . GLY A 1 305 ? 18.84612 20.13177 14.81211 1.000 58.99600 349 GLY A C 1
ATOM 2019 O O . GLY A 1 305 ? 18.93846 21.14159 15.51776 1.000 60.19391 349 GLY A O 1
ATOM 2020 N N . LEU A 1 306 ? 18.02367 20.05654 13.76927 1.000 52.58751 350 LEU A N 1
ATOM 2021 C CA . LEU A 1 306 ? 17.13173 21.14712 13.40535 1.000 61.95533 350 LEU A CA 1
ATOM 2022 C C . LEU A 1 306 ? 15.77660 21.06077 14.09361 1.000 58.78902 350 LEU A C 1
ATOM 2023 O O . LEU A 1 306 ? 14.98035 21.99762 13.97421 1.000 61.35980 350 LEU A O 1
ATOM 2028 N N . TYR A 1 307 ? 15.49947 19.97347 14.80945 1.000 56.84200 351 TYR A N 1
ATOM 2029 C CA . TYR A 1 307 ? 14.17141 19.76728 15.36917 1.000 52.85707 351 TYR A CA 1
ATOM 2030 C C . TYR A 1 307 ? 13.89639 20.71776 16.52669 1.000 53.52826 351 TYR A C 1
ATOM 2031 O O . TYR A 1 307 ? 14.73825 20.91607 17.40623 1.000 53.81360 351 TYR A O 1
ATOM 2040 N N . THR A 1 308 ? 12.69229 21.28624 16.53020 1.000 51.24756 352 THR A N 1
ATOM 2041 C CA . THR A 1 308 ? 12.17400 22.04478 17.65742 1.000 55.48303 352 THR A CA 1
ATOM 2042 C C . THR A 1 308 ? 10.68315 21.76264 17.77391 1.000 58.29108 352 THR A C 1
ATOM 2043 O O . THR A 1 308 ? 10.02332 21.40102 16.79613 1.000 53.62870 352 THR A O 1
ATOM 2047 N N . ASP A 1 309 ? 10.15254 21.92830 18.98379 1.000 52.19853 353 ASP A N 1
ATOM 2048 C CA . ASP A 1 309 ? 8.72271 21.78429 19.21955 1.000 59.52998 353 ASP A CA 1
ATOM 2049 C C . ASP A 1 309 ? 7.99151 23.11996 19.19495 1.000 65.03157 353 ASP A C 1
ATOM 2050 O O . ASP A 1 309 ? 6.79596 23.17020 19.50142 1.000 66.19649 353 ASP A O 1
ATOM 2055 N N . ARG A 1 310 ? 8.67738 24.19255 18.84215 1.000 59.95606 354 ARG A N 1
ATOM 2056 C CA . ARG A 1 310 ? 8.07317 25.51159 18.82347 1.000 60.73620 354 ARG A CA 1
ATOM 2057 C C . ARG A 1 310 ? 7.32043 25.74831 17.51490 1.000 62.83699 354 ARG A C 1
ATOM 2058 O O . ARG A 1 310 ? 7.71941 25.24194 16.46117 1.000 69.54393 354 ARG A O 1
ATOM 2066 N N . PRO A 1 311 ? 6.23121 26.51631 17.55729 1.000 61.57083 355 PRO A N 1
ATOM 2067 C CA . PRO A 1 311 ? 5.43871 26.73883 16.34376 1.000 53.86731 355 PRO A CA 1
ATOM 2068 C C . PRO A 1 311 ? 6.22052 27.53178 15.30705 1.000 53.30510 355 PRO A C 1
ATOM 2069 O O . PRO A 1 311 ? 7.22641 28.18275 15.60491 1.000 61.78779 355 PRO A O 1
ATOM 2073 N N . ILE A 1 312 ? 5.73962 27.45583 14.06312 1.000 55.25716 356 ILE A N 1
ATOM 2074 C CA . ILE A 1 312 ? 6.33626 28.16172 12.92974 1.000 57.41943 356 ILE A CA 1
ATOM 2075 C C . ILE A 1 312 ? 5.40999 29.29141 12.43761 1.000 65.13979 356 ILE A C 1
ATOM 2076 O O . ILE A 1 312 ? 5.72344 30.47279 12.58710 1.000 70.61159 356 ILE A O 1
ATOM 2081 N N . ALA A 1 313 ? 4.28189 28.94128 11.84072 1.000 63.90337 357 ALA A N 1
ATOM 2082 C CA . ALA A 1 313 ? 3.07057 29.76130 11.80713 1.000 70.77165 357 ALA A CA 1
ATOM 2083 C C . ALA A 1 313 ? 1.87284 28.98428 12.33660 1.000 78.21433 357 ALA A C 1
ATOM 2084 O O . ALA A 1 313 ? 1.00524 29.57131 12.99037 1.000 73.54373 357 ALA A O 1
ATOM 2086 N N . GLY A 1 314 ? 1.79494 27.66020 12.05438 1.000 80.32702 358 GLY A N 1
ATOM 2087 C CA . GLY A 1 314 ? 0.89282 26.79112 12.78044 1.000 69.97786 358 GLY A CA 1
ATOM 2088 C C . GLY A 1 314 ? 1.56820 26.18632 14.00834 1.000 65.19709 358 GLY A C 1
ATOM 2089 O O . GLY A 1 314 ? 2.77496 26.31373 14.20200 1.000 54.89201 358 GLY A O 1
ATOM 2090 N N . LEU A 1 315 ? 0.76177 25.51752 14.83736 1.000 66.46603 359 LEU A N 1
ATOM 2091 C CA . LEU A 1 315 ? 1.25020 25.05072 16.13331 1.000 61.48186 359 LEU A CA 1
ATOM 2092 C C . LEU A 1 315 ? 2.37844 24.03483 15.98420 1.000 58.84669 359 LEU A C 1
ATOM 2093 O O . LEU A 1 315 ? 3.34721 24.05910 16.75327 1.000 55.95722 359 LEU A O 1
ATOM 2098 N N . SER A 1 316 ? 2.26576 23.12651 15.02106 1.000 59.95768 360 SER A N 1
ATOM 2099 C CA . SER A 1 316 ? 3.28198 22.10634 14.78092 1.000 66.73044 360 SER A CA 1
ATOM 2100 C C . SER A 1 316 ? 2.97845 21.47342 13.43174 1.000 61.34832 360 SER A C 1
ATOM 2101 O O . SER A 1 316 ? 1.98632 21.80571 12.77498 1.000 58.25296 360 SER A O 1
ATOM 2104 N N . SER A 1 317 ? 3.83963 20.54313 13.02904 1.000 60.83226 361 SER A N 1
ATOM 2105 C CA . SER A 1 317 ? 3.72564 19.94696 11.70905 1.000 59.05117 361 SER A CA 1
ATOM 2106 C C . SER A 1 317 ? 2.60360 18.92517 11.61703 1.000 62.39417 361 SER A C 1
ATOM 2107 O O . SER A 1 317 ? 2.20478 18.56803 10.50462 1.000 62.53974 361 SER A O 1
ATOM 2110 N N . ALA A 1 318 ? 2.08837 18.44358 12.75109 1.000 56.84919 362 ALA A N 1
ATOM 2111 C CA . ALA A 1 318 ? 0.99310 17.48243 12.70824 1.000 58.99658 362 ALA A CA 1
ATOM 2112 C C . ALA A 1 318 ? -0.29920 18.10350 12.19818 1.000 66.56192 362 ALA A C 1
ATOM 2113 O O . ALA A 1 318 ? -1.23513 17.36921 11.86371 1.000 70.10372 362 ALA A O 1
ATOM 2115 N N . ARG A 1 319 ? -0.37391 19.43031 12.12691 1.000 63.56410 363 ARG A N 1
ATOM 2116 C CA . ARG A 1 319 ? -1.60947 20.10575 11.75892 1.000 64.74572 363 ARG A CA 1
ATOM 2117 C C . ARG A 1 319 ? -1.70365 20.46316 10.27812 1.000 57.92773 363 ARG A C 1
ATOM 2118 O O . ARG A 1 319 ? -2.75222 20.95668 9.84884 1.000 63.40861 363 ARG A O 1
ATOM 2126 N N . GLU A 1 320 ? -0.65743 20.23074 9.48525 1.000 61.56453 364 GLU A N 1
ATOM 2127 C CA . GLU A 1 320 ? -0.83036 20.24469 8.03721 1.000 68.75796 364 GLU A CA 1
ATOM 2128 C C . GLU A 1 320 ? -1.71892 19.07428 7.65345 1.000 59.27136 364 GLU A C 1
ATOM 2129 O O . GLU A 1 320 ? -1.49910 17.95483 8.12640 1.000 56.72077 364 GLU A O 1
ATOM 2135 N N . ILE A 1 321 ? -2.69642 19.33199 6.77401 1.000 69.93245 365 ILE A N 1
ATOM 2136 C CA . ILE A 1 321 ? -3.85217 18.45849 6.57187 1.000 70.80561 365 ILE A CA 1
ATOM 2137 C C . ILE A 1 321 ? -3.38631 17.01379 6.56764 1.000 78.33679 365 ILE A C 1
ATOM 2138 O O . ILE A 1 321 ? -2.45872 16.65726 5.83051 1.000 74.58732 365 ILE A O 1
ATOM 2143 N N . ALA A 1 322 ? -4.04599 16.17679 7.37548 1.000 87.42565 366 ALA A N 1
ATOM 2144 C CA . ALA A 1 322 ? -3.51369 14.90226 7.85193 1.000 80.07477 366 ALA A CA 1
ATOM 2145 C C . ALA A 1 322 ? -2.81667 14.10848 6.75390 1.000 93.32184 366 ALA A C 1
ATOM 2146 O O . ALA A 1 322 ? -1.94674 13.27827 7.03939 1.000 92.49285 366 ALA A O 1
ATOM 2148 N N . SER A 1 323 ? -3.19010 14.35437 5.49974 1.000 75.08831 367 SER A N 1
ATOM 2149 C CA . SER A 1 323 ? -2.49223 13.76608 4.37092 1.000 68.29150 367 SER A CA 1
ATOM 2150 C C . SER A 1 323 ? -2.67745 14.63712 3.13630 1.000 65.45697 367 SER A C 1
ATOM 2151 O O . SER A 1 323 ? -3.69774 15.31634 2.98063 1.000 56.27276 367 SER A O 1
ATOM 2154 N N . GLU A 1 324 ? -1.65982 14.61611 2.26987 1.000 59.55633 368 GLU A N 1
ATOM 2155 C CA . GLU A 1 324 ? -1.77293 14.99315 0.85942 1.000 54.23636 368 GLU A CA 1
ATOM 2156 C C . GLU A 1 324 ? -1.90212 16.49910 0.63766 1.000 51.17415 368 GLU A C 1
ATOM 2157 O O . GLU A 1 324 ? -2.44810 16.92971 -0.37965 1.000 57.39010 368 GLU A O 1
ATOM 2163 N N . THR A 1 325 ? -1.39751 17.32059 1.55413 1.000 50.04676 369 THR A N 1
ATOM 2164 C CA . THR A 1 325 ? -1.32756 18.75303 1.29017 1.000 46.55842 369 THR A CA 1
ATOM 2165 C C . THR A 1 325 ? -0.24412 19.04084 0.25716 1.000 55.56002 369 THR A C 1
ATOM 2166 O O . THR A 1 325 ? 0.86531 18.50451 0.33265 1.000 56.37427 369 THR A O 1
ATOM 2170 N N . ASN A 1 326 ? -0.57057 19.89294 -0.71160 1.000 53.28877 370 ASN A N 1
ATOM 2171 C CA . ASN A 1 326 ? 0.37149 20.21662 -1.77353 1.000 52.28678 370 ASN A CA 1
ATOM 2172 C C . ASN A 1 326 ? 1.46598 21.15410 -1.27914 1.000 57.39296 370 ASN A C 1
ATOM 2173 O O . ASN A 1 326 ? 1.20209 22.13303 -0.57471 1.000 57.56645 370 ASN A O 1
ATOM 2178 N N . ILE A 1 327 ? 2.70103 20.84356 -1.65447 1.000 51.85840 371 ILE A N 1
ATOM 2179 C CA . ILE A 1 327 ? 3.82286 21.76308 -1.51844 1.000 49.92739 371 ILE A CA 1
ATOM 2180 C C . ILE A 1 327 ? 3.95949 22.52560 -2.82837 1.000 49.98707 371 ILE A C 1
ATOM 2181 O O . ILE A 1 327 ? 3.87325 21.93939 -3.91437 1.000 48.88055 371 ILE A O 1
ATOM 2186 N N . VAL A 1 328 ? 4.14423 23.84287 -2.73465 1.000 52.65780 372 VAL A N 1
ATOM 2187 C CA . VAL A 1 328 ? 4.15815 24.71021 -3.90320 1.000 53.42133 372 VAL A CA 1
ATOM 2188 C C . VAL A 1 328 ? 5.35911 25.64117 -3.82350 1.000 52.81959 372 VAL A C 1
ATOM 2189 O O . VAL A 1 328 ? 5.90023 25.90612 -2.74807 1.000 48.92796 372 VAL A O 1
ATOM 2193 N N . ARG A 1 329 ? 5.77966 26.12783 -4.99012 1.000 53.11406 373 ARG A N 1
ATOM 2194 C CA . ARG A 1 329 ? 6.78354 27.18190 -5.04401 1.000 57.51085 373 ARG A CA 1
ATOM 2195 C C . ARG A 1 329 ? 6.21743 28.46122 -4.43907 1.000 55.35508 373 ARG A C 1
ATOM 2196 O O . ARG A 1 329 ? 5.03627 28.77462 -4.61203 1.000 54.63215 373 ARG A O 1
ATOM 2204 N N . VAL A 1 330 ? 7.06539 29.20569 -3.72299 1.000 56.68655 374 VAL A N 1
ATOM 2205 C CA . VAL A 1 330 ? 6.59773 30.44493 -3.10354 1.000 60.51146 374 VAL A CA 1
ATOM 2206 C C . VAL A 1 330 ? 6.23968 31.48936 -4.15676 1.000 67.16793 374 VAL A C 1
ATOM 2207 O O . VAL A 1 330 ? 5.34777 32.31804 -3.93455 1.000 64.12496 374 VAL A O 1
ATOM 2211 N N . SER A 1 331 ? 6.91919 31.47401 -5.30817 1.000 66.36853 375 SER A N 1
ATOM 2212 C CA . SER A 1 331 ? 6.62766 32.43843 -6.36582 1.000 67.09092 375 SER A CA 1
ATOM 2213 C C . SER A 1 331 ? 5.16756 32.37266 -6.79577 1.000 72.53513 375 SER A C 1
ATOM 2214 O O . SER A 1 331 ? 4.54837 33.40286 -7.08710 1.000 85.13682 375 SER A O 1
ATOM 2217 N N . GLY A 1 332 ? 4.60360 31.16715 -6.84687 1.000 73.11347 376 GLY A N 1
ATOM 2218 C CA . GLY A 1 332 ? 3.24502 30.95424 -7.30269 1.000 70.88257 376 GLY A CA 1
ATOM 2219 C C . GLY A 1 332 ? 3.13664 30.22799 -8.62507 1.000 71.12432 376 GLY A C 1
ATOM 2220 O O . GLY A 1 332 ? 2.01596 29.99400 -9.09489 1.000 70.28293 376 GLY A O 1
ATOM 2221 N N . LYS A 1 333 ? 4.25986 29.85052 -9.22991 1.000 79.12582 377 LYS A N 1
ATOM 2222 C CA . LYS A 1 333 ? 4.28327 29.26530 -10.56284 1.000 80.18550 377 LYS A CA 1
ATOM 2223 C C . LYS A 1 333 ? 4.29746 27.74345 -10.48900 1.000 77.28778 377 LYS A C 1
ATOM 2224 O O . LYS A 1 333 ? 5.01708 27.15506 -9.67629 1.000 69.22215 377 LYS A O 1
ATOM 2230 N N . GLY A 1 334 ? 3.49522 27.11284 -11.34700 1.000 76.89023 378 GLY A N 1
ATOM 2231 C CA . GLY A 1 334 ? 3.47988 25.66638 -11.47460 1.000 87.72121 378 GLY A CA 1
ATOM 2232 C C . GLY A 1 334 ? 3.09624 24.93377 -10.20520 1.000 86.24315 378 GLY A C 1
ATOM 2233 O O . GLY A 1 334 ? 3.89864 24.17059 -9.65831 1.000 86.26668 378 GLY A O 1
ATOM 2234 N N . ARG A 1 335 ? 1.87045 25.15204 -9.73419 1.000 82.31393 379 ARG A N 1
ATOM 2235 C CA . ARG A 1 335 ? 1.45514 24.62900 -8.43825 1.000 82.97500 379 ARG A CA 1
ATOM 2236 C C . ARG A 1 335 ? 1.57280 23.10874 -8.38706 1.000 74.48479 379 ARG A C 1
ATOM 2237 O O . ARG A 1 335 ? 1.12554 22.40382 -9.29603 1.000 83.26947 379 ARG A O 1
ATOM 2245 N N . GLY A 1 336 ? 2.19794 22.61094 -7.32278 1.000 60.73395 380 GLY A N 1
ATOM 2246 C CA . GLY A 1 336 ? 2.24987 21.19009 -7.03055 1.000 59.96863 380 GLY A CA 1
ATOM 2247 C C . GLY A 1 336 ? 3.59832 20.55938 -7.31900 1.000 54.63211 380 GLY A C 1
ATOM 2248 O O . GLY A 1 336 ? 3.85675 20.09279 -8.43297 1.000 51.90908 380 GLY A O 1
ATOM 2249 N N . VAL A 1 337 ? 4.45421 20.50123 -6.29873 1.000 50.77656 381 VAL A N 1
ATOM 2250 C CA . VAL A 1 337 ? 5.78901 19.92582 -6.42923 1.000 45.90293 381 VAL A CA 1
ATOM 2251 C C . VAL A 1 337 ? 6.03141 18.94143 -5.29209 1.000 49.15115 381 VAL A C 1
ATOM 2252 O O . VAL A 1 337 ? 7.16210 18.48963 -5.07978 1.000 48.77193 381 VAL A O 1
ATOM 2256 N N . GLY A 1 338 ? 4.97929 18.59995 -4.55849 1.000 49.33772 382 GLY A N 1
ATOM 2257 C CA . GLY A 1 338 ? 5.12014 17.68125 -3.44138 1.000 46.33732 382 GLY A CA 1
ATOM 2258 C C . GLY A 1 338 ? 3.80497 17.49449 -2.71499 1.000 50.22158 382 GLY A C 1
ATOM 2259 O O . GLY A 1 338 ? 2.89349 18.32228 -2.80808 1.000 53.35331 382 GLY A O 1
ATOM 2260 N N . LYS A 1 339 ? 3.72754 16.38603 -1.97873 1.000 45.43680 383 LYS A N 1
ATOM 2261 C CA . LYS A 1 339 ? 2.53990 16.03559 -1.20874 1.000 47.73726 383 LYS A CA 1
ATOM 2262 C C . LYS A 1 339 ? 2.94416 15.73192 0.22404 1.000 48.74524 383 LYS A C 1
ATOM 2263 O O . LYS A 1 339 ? 3.81698 14.89075 0.45858 1.000 47.22206 383 LYS A O 1
ATOM 2269 N N . TRP A 1 340 ? 2.30034 16.39918 1.17679 1.000 49.42460 384 TRP A N 1
ATOM 2270 C CA . TRP A 1 340 ? 2.60963 16.16733 2.57999 1.000 43.67335 384 TRP A CA 1
ATOM 2271 C C . TRP A 1 340 ? 2.06549 14.81970 3.03832 1.000 44.99166 384 TRP A C 1
ATOM 2272 O O . TRP A 1 340 ? 0.96268 14.41453 2.65894 1.000 47.53324 384 TRP A O 1
ATOM 2283 N N . LEU A 1 341 ? 2.85290 14.11729 3.85546 1.000 42.83533 385 LEU A N 1
ATOM 2284 C CA . LEU A 1 341 ? 2.45010 12.82854 4.40550 1.000 48.19704 385 LEU A CA 1
ATOM 2285 C C . LEU A 1 341 ? 2.13261 12.90231 5.89432 1.000 52.15903 385 LEU A C 1
ATOM 2286 O O . LEU A 1 341 ? 1.02668 12.54273 6.30766 1.000 57.12504 385 LEU A O 1
ATOM 2291 N N . ARG A 1 342 ? 3.07638 13.36010 6.71379 1.000 45.97357 386 ARG A N 1
ATOM 2292 C CA . ARG A 1 342 ? 2.90245 13.42208 8.15883 1.000 48.28015 386 ARG A CA 1
ATOM 2293 C C . ARG A 1 342 ? 4.09225 14.15355 8.75639 1.000 56.96909 386 ARG A C 1
ATOM 2294 O O . ARG A 1 342 ? 5.20296 14.08962 8.22146 1.000 50.32590 386 ARG A O 1
ATOM 2302 N N . GLY A 1 343 ? 3.85132 14.84061 9.87092 1.000 56.40392 387 GLY A N 1
ATOM 2303 C CA . GLY A 1 343 ? 4.91067 15.57798 10.53299 1.000 53.18655 387 GLY A CA 1
ATOM 2304 C C . GLY A 1 343 ? 4.68393 15.68848 12.02525 1.000 56.03417 387 GLY A C 1
ATOM 2305 O O . GLY A 1 343 ? 3.58126 15.45597 12.53295 1.000 52.51515 387 GLY A O 1
ATOM 2306 N N . ILE A 1 344 ? 5.76242 16.02920 12.72732 1.000 43.89658 388 ILE A N 1
ATOM 2307 C CA . ILE A 1 344 ? 5.72241 16.38381 14.14060 1.000 52.69593 388 ILE A CA 1
ATOM 2308 C C . ILE A 1 344 ? 6.74815 17.48065 14.37039 1.000 51.34803 388 ILE A C 1
ATOM 2309 O O . ILE A 1 344 ? 7.83147 17.46223 13.77670 1.000 50.90154 388 ILE A O 1
ATOM 2314 N N . GLY A 1 345 ? 6.41130 18.43011 15.23800 1.000 47.17341 389 GLY A N 1
ATOM 2315 C CA . GLY A 1 345 ? 7.30176 19.55714 15.44944 1.000 49.13629 389 GLY A CA 1
ATOM 2316 C C . GLY A 1 345 ? 7.46648 20.35211 14.17045 1.000 48.29695 389 GLY A C 1
ATOM 2317 O O . GLY A 1 345 ? 6.48953 20.76882 13.54099 1.000 51.54906 389 GLY A O 1
ATOM 2318 N N . ASN A 1 346 ? 8.71900 20.57057 13.77248 1.000 46.05366 390 ASN A N 1
ATOM 2319 C CA . ASN A 1 346 ? 9.03562 21.32354 12.56564 1.000 50.64268 390 ASN A CA 1
ATOM 2320 C C . ASN A 1 346 ? 9.57698 20.43509 11.45130 1.000 47.77659 390 ASN A C 1
ATOM 2321 O O . ASN A 1 346 ? 10.18536 20.93734 10.50269 1.000 51.36210 390 ASN A O 1
ATOM 2326 N N . VAL A 1 347 ? 9.36831 19.12381 11.54502 1.000 46.97157 391 VAL A N 1
ATOM 2327 C CA . VAL A 1 347 ? 9.86856 18.18275 10.55540 1.000 48.59123 391 VAL A CA 1
ATOM 2328 C C . VAL A 1 347 ? 8.72508 17.28500 10.10726 1.000 52.97014 391 VAL A C 1
ATOM 2329 O O . VAL A 1 347 ? 7.67562 17.20345 10.74864 1.000 46.45906 391 VAL A O 1
ATOM 2333 N N . GLY A 1 348 ? 8.93614 16.61524 8.98135 1.000 49.80270 392 GLY A N 1
ATOM 2334 C CA . GLY A 1 348 ? 7.90993 15.72127 8.48295 1.000 46.36701 392 GLY A CA 1
ATOM 2335 C C . GLY A 1 348 ? 8.39609 14.95332 7.27707 1.000 50.37818 392 GLY A C 1
ATOM 2336 O O . GLY A 1 348 ? 9.55219 15.06331 6.86013 1.000 49.34764 392 GLY A O 1
ATOM 2337 N N . LEU A 1 349 ? 7.48722 14.15805 6.72644 1.000 43.97700 393 LEU A N 1
ATOM 2338 C CA . LEU A 1 349 ? 7.73592 13.39027 5.51900 1.000 44.09733 393 LEU A CA 1
ATOM 2339 C C . LEU A 1 349 ? 6.82200 13.88715 4.41038 1.000 46.34814 393 LEU A C 1
ATOM 2340 O O . LEU A 1 349 ? 5.65645 14.21330 4.65518 1.000 53.50539 393 LEU A O 1
ATOM 2345 N N . ALA A 1 350 ? 7.35580 13.94894 3.19354 1.000 41.24538 394 ALA A N 1
ATOM 2346 C CA . ALA A 1 350 ? 6.57580 14.38923 2.04758 1.000 47.69842 394 ALA A CA 1
ATOM 2347 C C . ALA A 1 350 ? 7.08157 13.69852 0.79167 1.000 40.65210 394 ALA A C 1
ATOM 2348 O O . ALA A 1 350 ? 8.28723 13.49032 0.63285 1.000 40.63130 394 ALA A O 1
ATOM 2350 N N . VAL A 1 351 ? 6.15468 13.34758 -0.09514 1.000 43.80237 395 VAL A N 1
ATOM 2351 C CA . VAL A 1 351 ? 6.51280 12.87503 -1.42809 1.000 45.74436 395 VAL A CA 1
ATOM 2352 C C . VAL A 1 351 ? 6.88514 14.10407 -2.24871 1.000 42.97575 395 VAL A C 1
ATOM 2353 O O . VAL A 1 351 ? 6.01658 14.88451 -2.63993 1.000 48.16757 395 VAL A O 1
ATOM 2357 N N . CYS A 1 352 ? 8.17598 14.28422 -2.50065 1.000 36.59674 396 CYS A N 1
ATOM 2358 C CA . CYS A 1 352 ? 8.69447 15.50126 -3.10478 1.000 45.73417 396 CYS A CA 1
ATOM 2359 C C . CYS A 1 352 ? 9.13544 15.24098 -4.53743 1.000 40.16996 396 CYS A C 1
ATOM 2360 O O . CYS A 1 352 ? 9.66263 14.16904 -4.84964 1.000 43.47120 396 CYS A O 1
ATOM 2363 N N . ARG A 1 353 ? 8.92051 16.22955 -5.40321 1.000 48.38381 397 ARG A N 1
ATOM 2364 C CA . ARG A 1 353 ? 9.50837 16.21985 -6.73950 1.000 40.92834 397 ARG A CA 1
ATOM 2365 C C . ARG A 1 353 ? 11.01436 16.39739 -6.60591 1.000 41.12306 397 ARG A C 1
ATOM 2366 O O . ARG A 1 353 ? 11.48293 17.45742 -6.17694 1.000 42.70980 397 ARG A O 1
ATOM 2374 N N . LEU A 1 354 ? 11.77646 15.35654 -6.95108 1.000 38.10139 398 LEU A N 1
ATOM 2375 C CA . LEU A 1 354 ? 13.22467 15.41417 -6.77136 1.000 40.16739 398 LEU A CA 1
ATOM 2376 C C . LEU A 1 354 ? 13.85919 16.47226 -7.66659 1.000 48.77002 398 LEU A C 1
ATOM 2377 O O . LEU A 1 354 ? 14.77493 17.18724 -7.24149 1.000 52.65662 398 LEU A O 1
ATOM 2382 N N . ASP A 1 355 ? 13.39005 16.58517 -8.91178 1.000 48.07249 399 ASP A N 1
ATOM 2383 C CA . ASP A 1 355 ? 13.97292 17.54306 -9.84557 1.000 54.56911 399 ASP A CA 1
ATOM 2384 C C . ASP A 1 355 ? 13.73158 18.98771 -9.43525 1.000 55.73700 399 ASP A C 1
ATOM 2385 O O . ASP A 1 355 ? 14.44115 19.87968 -9.91255 1.000 58.58313 399 ASP A O 1
ATOM 2390 N N . VAL A 1 356 ? 12.76153 19.24251 -8.56621 1.000 48.66662 400 VAL A N 1
ATOM 2391 C CA . VAL A 1 356 ? 12.40152 20.60310 -8.18466 1.000 45.39779 400 VAL A CA 1
ATOM 2392 C C . VAL A 1 356 ? 12.92772 20.95813 -6.80191 1.000 45.77510 400 VAL A C 1
ATOM 2393 O O . VAL A 1 356 ? 13.55645 21.99942 -6.61693 1.000 45.33809 400 VAL A O 1
ATOM 2397 N N . MET A 1 357 ? 12.68660 20.10198 -5.81523 1.000 53.64405 401 MET A N 1
ATOM 2398 C CA . MET A 1 357 ? 13.00317 20.44185 -4.43626 1.000 50.57731 401 MET A CA 1
ATOM 2399 C C . MET A 1 357 ? 14.38574 19.98799 -3.98370 1.000 47.75094 401 MET A C 1
ATOM 2400 O O . MET A 1 357 ? 14.79394 20.34139 -2.87291 1.000 45.65544 401 MET A O 1
ATOM 2405 N N . THR A 1 358 ? 15.12031 19.21882 -4.78707 1.000 44.74175 402 THR A N 1
ATOM 2406 C CA . THR A 1 358 ? 16.34025 18.59910 -4.28537 1.000 55.15259 402 THR A CA 1
ATOM 2407 C C . THR A 1 358 ? 17.49322 18.71733 -5.27056 1.000 55.39849 402 THR A C 1
ATOM 2408 O O . THR A 1 358 ? 17.33686 19.10750 -6.43047 1.000 51.55699 402 THR A O 1
ATOM 2412 N N . ASP A 1 359 ? 18.66550 18.34815 -4.75525 1.000 60.60403 403 ASP A N 1
ATOM 2413 C CA . ASP A 1 359 ? 19.93987 18.25609 -5.45075 1.000 54.60182 403 ASP A CA 1
ATOM 2414 C C . ASP A 1 359 ? 20.14238 16.91413 -6.14380 1.000 54.21771 403 ASP A C 1
ATOM 2415 O O . ASP A 1 359 ? 21.11981 16.75921 -6.88230 1.000 45.29576 403 ASP A O 1
ATOM 2420 N N . LEU A 1 360 ? 19.24868 15.95212 -5.92174 1.000 50.81788 404 LEU A N 1
ATOM 2421 C CA . LEU A 1 360 ? 19.57163 14.54770 -6.12510 1.000 50.10695 404 LEU A CA 1
ATOM 2422 C C . LEU A 1 360 ? 19.68534 14.18859 -7.60711 1.000 50.17630 404 LEU A C 1
ATOM 2423 O O . LEU A 1 360 ? 18.96440 14.73119 -8.44736 1.000 46.97402 404 LEU A O 1
ATOM 2428 N N . PRO A 1 361 ? 20.57821 13.25993 -7.95025 1.000 45.74492 405 PRO A N 1
ATOM 2429 C CA . PRO A 1 361 ? 20.57895 12.70853 -9.31102 1.000 56.22328 405 PRO A CA 1
ATOM 2430 C C . PRO A 1 361 ? 19.38794 11.78093 -9.50368 1.000 58.91636 405 PRO A C 1
ATOM 2431 O O . PRO A 1 361 ? 19.10305 10.93378 -8.65423 1.000 61.24795 405 PRO A O 1
ATOM 2435 N N . ILE A 1 362 ? 18.69146 11.94608 -10.62332 1.000 48.04533 406 ILE A N 1
ATOM 2436 C CA . ILE A 1 362 ? 17.51238 11.14015 -10.93607 1.000 50.22006 406 ILE A CA 1
ATOM 2437 C C . ILE A 1 362 ? 17.94218 10.04738 -11.90075 1.000 49.37264 406 ILE A C 1
ATOM 2438 O O . ILE A 1 362 ? 18.27329 10.34979 -13.06158 1.000 49.14012 406 ILE A O 1
ATOM 2443 N N . PRO A 1 363 ? 17.96630 8.77985 -11.48774 1.000 52.36221 407 PRO A N 1
ATOM 2444 C CA . PRO A 1 363 ? 18.40811 7.71112 -12.38864 1.000 48.52417 407 PRO A CA 1
ATOM 2445 C C . PRO A 1 363 ? 17.56819 7.67753 -13.65822 1.000 53.87931 407 PRO A C 1
ATOM 2446 O O . PRO A 1 363 ? 16.33505 7.71901 -13.61437 1.000 46.60541 407 PRO A O 1
ATOM 2450 N N . GLY A 1 364 ? 18.25394 7.60965 -14.79769 1.000 56.10071 408 GLY A N 1
ATOM 2451 C CA . GLY A 1 364 ? 17.60813 7.59432 -16.09176 1.000 40.85034 408 GLY A CA 1
ATOM 2452 C C . GLY A 1 364 ? 17.26597 8.95276 -16.66223 1.000 49.85758 408 GLY A C 1
ATOM 2453 O O . GLY A 1 364 ? 16.79771 9.02093 -17.80513 1.000 56.61288 408 GLY A O 1
ATOM 2454 N N . GLU A 1 365 ? 17.46245 10.03211 -15.90645 1.000 46.40344 409 GLU A N 1
ATOM 2455 C CA . GLU A 1 365 ? 17.21767 11.38014 -16.40455 1.000 50.68908 409 GLU A CA 1
ATOM 2456 C C . GLU A 1 365 ? 18.44015 12.28132 -16.32698 1.000 52.34695 409 GLU A C 1
ATOM 2457 O O . GLU A 1 365 ? 18.77137 12.95074 -17.31278 1.000 60.11047 409 GLU A O 1
ATOM 2463 N N . THR A 1 366 ? 19.12061 12.32586 -15.18711 1.000 48.98097 410 THR A N 1
ATOM 2464 C CA . THR A 1 366 ? 20.17545 13.31661 -14.97272 1.000 48.87553 410 THR A CA 1
ATOM 2465 C C . THR A 1 366 ? 21.38824 13.00376 -15.84073 1.000 48.02264 410 THR A C 1
ATOM 2466 O O . THR A 1 366 ? 21.95850 11.91082 -15.72280 1.000 47.42417 410 THR A O 1
ATOM 2470 N N . PRO A 1 367 ? 21.81826 13.91573 -16.70979 1.000 50.63644 411 PRO A N 1
ATOM 2471 C CA . PRO A 1 367 ? 22.96172 13.61928 -17.57839 1.000 50.63380 411 PRO A CA 1
ATOM 2472 C C . PRO A 1 367 ? 24.26574 13.58116 -16.79989 1.000 50.77712 411 PRO A C 1
ATOM 2473 O O . PRO A 1 367 ? 24.42005 14.22153 -15.75665 1.000 46.82625 411 PRO A O 1
ATOM 2477 N N . ALA A 1 368 ? 25.21156 12.80967 -17.32433 1.000 54.76187 412 ALA A N 1
ATOM 2478 C CA . ALA A 1 368 ? 26.52465 12.70619 -16.71193 1.000 51.87150 412 ALA A CA 1
ATOM 2479 C C . ALA A 1 368 ? 27.40078 13.87851 -17.13034 1.000 48.83550 412 ALA A C 1
ATOM 2480 O O . ALA A 1 368 ? 27.24493 14.44543 -18.21500 1.000 48.75822 412 ALA A O 1
ATOM 2482 N N . GLY A 1 369 ? 28.32058 14.24738 -16.24683 1.000 55.50094 413 GLY A N 1
ATOM 2483 C CA . GLY A 1 369 ? 29.30683 15.25778 -16.55004 1.000 53.29687 413 GLY A CA 1
ATOM 2484 C C . GLY A 1 369 ? 30.46001 14.67468 -17.34236 1.000 53.73992 413 GLY A C 1
ATOM 2485 O O . GLY A 1 369 ? 30.40903 13.55320 -17.84926 1.000 50.52426 413 GLY A O 1
ATOM 2486 N N . GLU A 1 370 ? 31.52979 15.46654 -17.44245 1.000 58.20490 414 GLU A N 1
ATOM 2487 C CA . GLU A 1 370 ? 32.72072 15.01217 -18.15334 1.000 56.57777 414 GLU A CA 1
ATOM 2488 C C . GLU A 1 370 ? 33.35395 13.80769 -17.46702 1.000 54.01610 414 GLU A C 1
ATOM 2489 O O . GLU A 1 370 ? 33.85593 12.89513 -18.13442 1.000 57.68061 414 GLU A O 1
ATOM 2495 N N . ASP A 1 371 ? 33.33952 13.78447 -16.13792 1.000 50.44426 415 ASP A N 1
ATOM 2496 C CA . ASP A 1 371 ? 34.00248 12.74230 -15.36781 1.000 51.39869 415 ASP A CA 1
ATOM 2497 C C . ASP A 1 371 ? 33.12408 11.51951 -15.13392 1.000 49.50666 415 ASP A C 1
ATOM 2498 O O . ASP A 1 371 ? 33.53712 10.60586 -14.41392 1.000 56.27164 415 ASP A O 1
ATOM 2503 N N . GLY A 1 372 ? 31.93229 11.47556 -15.72027 1.000 48.71240 416 GLY A N 1
ATOM 2504 C CA . GLY A 1 372 ? 31.05508 10.34106 -15.52306 1.000 53.51489 416 GLY A CA 1
ATOM 2505 C C . GLY A 1 372 ? 30.22887 10.37366 -14.25808 1.000 55.68324 416 GLY A C 1
ATOM 2506 O O . GLY A 1 372 ? 29.61807 9.35613 -13.91018 1.000 54.24458 416 GLY A O 1
ATOM 2507 N N . VAL A 1 373 ? 30.19645 11.49820 -13.55103 1.000 51.37564 417 VAL A N 1
ATOM 2508 C CA . VAL A 1 373 ? 29.31700 11.64627 -12.39455 1.000 56.93157 417 VAL A CA 1
ATOM 2509 C C . VAL A 1 373 ? 28.15718 12.55165 -12.79698 1.000 53.18572 417 VAL A C 1
ATOM 2510 O O . VAL A 1 373 ? 28.32315 13.41867 -13.66878 1.000 57.35182 417 VAL A O 1
ATOM 2514 N N . PRO A 1 374 ? 26.96756 12.37200 -12.22372 1.000 54.58445 418 PRO A N 1
ATOM 2515 C CA . PRO A 1 374 ? 25.82338 13.18657 -12.64478 1.000 52.38354 418 PRO A CA 1
ATOM 2516 C C . PRO A 1 374 ? 26.04438 14.66173 -12.34910 1.000 51.07951 418 PRO A C 1
ATOM 2517 O O . PRO A 1 374 ? 26.67610 15.03604 -11.35896 1.000 55.90891 418 PRO A O 1
ATOM 2521 N N . GLU A 1 375 ? 25.52079 15.50176 -13.23632 1.000 49.98339 419 GLU A N 1
ATOM 2522 C CA . GLU A 1 375 ? 25.57057 16.93843 -13.02052 1.000 51.31753 419 GLU A CA 1
ATOM 2523 C C . GLU A 1 375 ? 24.74374 17.31268 -11.79692 1.000 58.38395 419 GLU A C 1
ATOM 2524 O O . GLU A 1 375 ? 23.72672 16.68567 -11.48902 1.000 55.50826 419 GLU A O 1
ATOM 2530 N N . VAL A 1 376 ? 25.19151 18.34070 -11.08898 1.000 62.31738 420 VAL A N 1
ATOM 2531 C CA . VAL A 1 376 ? 24.51927 18.80329 -9.88313 1.000 63.21960 420 VAL A CA 1
ATOM 2532 C C . VAL A 1 376 ? 23.77220 20.08624 -10.22677 1.000 62.99114 420 VAL A C 1
ATOM 2533 O O . VAL A 1 376 ? 24.38147 21.12362 -10.51077 1.000 65.92519 420 VAL A O 1
ATOM 2537 N N . ARG A 1 377 ? 22.44595 20.00867 -10.22619 1.000 64.80115 421 ARG A N 1
ATOM 2538 C CA . ARG A 1 377 ? 21.60539 21.17442 -10.44111 1.000 62.17169 421 ARG A CA 1
ATOM 2539 C C . ARG A 1 377 ? 21.28856 21.82932 -9.10347 1.000 67.39520 421 ARG A C 1
ATOM 2540 O O . ARG A 1 377 ? 21.16890 21.15895 -8.07537 1.000 71.78146 421 ARG A O 1
ATOM 2548 N N . GLU A 1 378 ? 21.17189 23.15114 -9.11859 1.000 67.13689 422 GLU A N 1
ATOM 2549 C CA . GLU A 1 378 ? 20.84468 23.88690 -7.90802 1.000 65.50837 422 GLU A CA 1
ATOM 2550 C C . GLU A 1 378 ? 19.33525 23.99773 -7.74575 1.000 59.95509 422 GLU A C 1
ATOM 2551 O O . GLU A 1 378 ? 18.58744 24.07780 -8.72440 1.000 55.35951 422 GLU A O 1
ATOM 2557 N N . VAL A 1 379 ? 18.89441 23.99210 -6.49230 1.000 60.52894 423 VAL A N 1
ATOM 2558 C CA . VAL A 1 379 ? 17.48133 24.16133 -6.17593 1.000 59.48150 423 VAL A CA 1
ATOM 2559 C C . VAL A 1 379 ? 17.12980 25.63584 -6.30402 1.000 56.21094 423 VAL A C 1
ATOM 2560 O O . VAL A 1 379 ? 17.78355 26.49625 -5.70201 1.000 62.05567 423 VAL A O 1
ATOM 2564 N N . LYS A 1 380 ? 16.09762 25.93289 -7.08801 1.000 54.91892 424 LYS A N 1
ATOM 2565 C CA . LYS A 1 380 ? 15.70185 27.30608 -7.37414 1.000 56.92816 424 LYS A CA 1
ATOM 2566 C C . LYS A 1 380 ? 14.55733 27.71568 -6.45480 1.000 63.23469 424 LYS A C 1
ATOM 2567 O O . LYS A 1 380 ? 13.47027 27.13042 -6.51142 1.000 62.31533 424 LYS A O 1
ATOM 2573 N N . GLY A 1 381 ? 14.80027 28.72640 -5.62339 1.000 51.61946 425 GLY A N 1
ATOM 2574 C CA . GLY A 1 381 ? 13.75688 29.29549 -4.80069 1.000 54.50580 425 GLY A CA 1
ATOM 2575 C C . GLY A 1 381 ? 13.39894 28.44210 -3.59899 1.000 57.30906 425 GLY A C 1
ATOM 2576 O O . GLY A 1 381 ? 14.09669 27.49761 -3.21805 1.000 57.44729 425 GLY A O 1
ATOM 2577 N N . GLU A 1 382 ? 12.27629 28.80303 -2.98863 1.000 53.14699 426 GLU A N 1
ATOM 2578 C CA . GLU A 1 382 ? 11.79511 28.17254 -1.77012 1.000 54.41376 426 GLU A CA 1
ATOM 2579 C C . GLU A 1 382 ? 10.40145 27.60064 -2.00001 1.000 53.21024 426 GLU A C 1
ATOM 2580 O O . GLU A 1 382 ? 9.79348 27.78359 -3.05713 1.000 45.18175 426 GLU A O 1
ATOM 2586 N N . PHE A 1 383 ? 9.88579 26.90692 -0.98793 1.000 52.05214 427 PHE A N 1
ATOM 2587 C CA . PHE A 1 383 ? 8.61427 26.21180 -1.11775 1.000 44.11483 427 PHE A CA 1
ATOM 2588 C C . PHE A 1 383 ? 7.77647 26.43200 0.13410 1.000 49.52887 427 PHE A C 1
ATOM 2589 O O . PHE A 1 383 ? 8.28265 26.83373 1.18314 1.000 49.10843 427 PHE A O 1
ATOM 2597 N N . THR A 1 384 ? 6.47726 26.17729 0.00488 1.000 48.38786 428 THR A N 1
ATOM 2598 C CA . THR A 1 384 ? 5.52811 26.40372 1.08814 1.000 51.75002 428 THR A CA 1
ATOM 2599 C C . THR A 1 384 ? 4.29823 25.53454 0.84357 1.000 55.02985 428 THR A C 1
ATOM 2600 O O . THR A 1 384 ? 4.22828 24.79420 -0.14136 1.000 47.04244 428 THR A O 1
ATOM 2604 N N . ILE A 1 385 ? 3.32201 25.62203 1.76813 1.000 57.09302 429 ILE A N 1
ATOM 2605 C CA . ILE A 1 385 ? 2.03864 24.93885 1.61501 1.000 54.06575 429 ILE A CA 1
ATOM 2606 C C . ILE A 1 385 ? 1.16574 25.70771 0.62892 1.000 57.81285 429 ILE A C 1
ATOM 2607 O O . ILE A 1 385 ? 1.23541 26.93868 0.52246 1.000 62.54507 429 ILE A O 1
ATOM 2612 N N . GLU A 1 386 ? 0.35543 24.96063 -0.12130 1.000 58.80287 430 GLU A N 1
ATOM 2613 C CA . GLU A 1 386 ? -0.64678 25.55855 -0.99028 1.000 64.74018 430 GLU A CA 1
ATOM 2614 C C . GLU A 1 386 ? -1.56973 26.47838 -0.19919 1.000 69.79367 430 GLU A C 1
ATOM 2615 O O . GLU A 1 386 ? -2.03612 26.13777 0.89183 1.000 70.29740 430 GLU A O 1
ATOM 2621 N N . GLY A 1 387 ? -1.82106 27.65000 -0.75168 1.000 72.94087 431 GLY A N 1
ATOM 2622 C CA . GLY A 1 387 ? -2.70525 28.62235 -0.12552 1.000 76.24830 431 GLY A CA 1
ATOM 2623 C C . GLY A 1 387 ? -2.03028 29.57098 0.83438 1.000 78.76639 431 GLY A C 1
ATOM 2624 O O . GLY A 1 387 ? -2.32431 30.76523 0.83624 1.000 84.57800 431 GLY A O 1
ATOM 2625 N N . ASP A 1 388 ? -1.12212 29.05116 1.65991 1.000 75.64735 432 ASP A N 1
ATOM 2626 C CA . ASP A 1 388 ? -0.41876 29.85693 2.65054 1.000 77.20713 432 ASP A CA 1
ATOM 2627 C C . ASP A 1 388 ? 0.42818 30.93751 1.98912 1.000 78.10561 432 ASP A C 1
ATOM 2628 O O . ASP A 1 388 ? 1.41883 30.63382 1.31695 1.000 78.91308 432 ASP A O 1
ATOM 2633 N N . GLU A 1 389 ? 0.04660 32.20160 2.17581 1.000 79.13655 433 GLU A N 1
ATOM 2634 C CA . GLU A 1 389 ? 0.84337 33.33685 1.73154 1.000 80.35631 433 GLU A CA 1
ATOM 2635 C C . GLU A 1 389 ? 1.65109 33.95513 2.86899 1.000 73.65393 433 GLU A C 1
ATOM 2636 O O . GLU A 1 389 ? 2.18042 35.06199 2.71869 1.000 75.48518 433 GLU A O 1
ATOM 2642 N N . GLY A 1 390 ? 1.75124 33.26248 4.00166 1.000 67.04349 434 GLY A N 1
ATOM 2643 C CA . GLY A 1 390 ? 2.56978 33.70325 5.10466 1.000 53.30342 434 GLY A CA 1
ATOM 2644 C C . GLY A 1 390 ? 4.01651 33.27398 4.94956 1.000 61.11087 434 GLY A C 1
ATOM 2645 O O . GLY A 1 390 ? 4.42468 32.74176 3.91167 1.000 67.13636 434 GLY A O 1
ATOM 2646 N N . PRO A 1 391 ? 4.82330 33.49693 5.98787 1.000 49.56465 435 PRO A N 1
ATOM 2647 C CA . PRO A 1 391 ? 6.25995 33.20798 5.90787 1.000 53.18215 435 PRO A CA 1
ATOM 2648 C C . PRO A 1 391 ? 6.63513 31.74532 6.09319 1.000 55.33729 435 PRO A C 1
ATOM 2649 O O . PRO A 1 391 ? 7.82655 31.44844 6.22082 1.000 56.40671 435 PRO A O 1
ATOM 2653 N N . LEU A 1 392 ? 5.67433 30.82729 6.12866 1.000 51.01878 436 LEU A N 1
ATOM 2654 C CA . LEU A 1 392 ? 6.00983 29.42417 6.31601 1.000 55.49118 436 LEU A CA 1
ATOM 2655 C C . LEU A 1 392 ? 6.74623 28.90198 5.08785 1.000 56.24677 436 LEU A C 1
ATOM 2656 O O . LEU A 1 392 ? 6.42775 29.26444 3.95127 1.000 51.05766 436 LEU A O 1
ATOM 2661 N N . ARG A 1 393 ? 7.73866 28.04480 5.32361 1.000 55.03909 437 ARG A N 1
ATOM 2662 C CA . ARG A 1 393 ? 8.52634 27.45154 4.25503 1.000 48.02479 437 ARG A CA 1
ATOM 2663 C C . ARG A 1 393 ? 8.74396 25.96989 4.53429 1.000 51.64975 437 ARG A C 1
ATOM 2664 O O . ARG A 1 393 ? 8.72543 25.52931 5.68651 1.000 53.10371 437 ARG A O 1
ATOM 2672 N N . ILE A 1 394 ? 8.94971 25.20306 3.46353 1.000 55.28625 438 ILE A N 1
ATOM 2673 C CA . ILE A 1 394 ? 9.25036 23.77683 3.54598 1.000 49.73460 438 ILE A CA 1
ATOM 2674 C C . ILE A 1 394 ? 10.51096 23.50997 2.73614 1.000 49.66436 438 ILE A C 1
ATOM 2675 O O . ILE A 1 394 ? 10.63591 23.98395 1.60141 1.000 53.87448 438 ILE A O 1
ATOM 2680 N N . LYS A 1 395 ? 11.44314 22.75841 3.31846 1.000 49.05340 439 LYS A N 1
ATOM 2681 C CA . LYS A 1 395 ? 12.70023 22.41241 2.66575 1.000 48.24194 439 LYS A CA 1
ATOM 2682 C C . LYS A 1 395 ? 12.89662 20.90826 2.75362 1.000 50.21582 439 LYS A C 1
ATOM 2683 O O . LYS A 1 395 ? 12.86466 20.34177 3.85009 1.000 50.89993 439 LYS A O 1
ATOM 2689 N N . ALA A 1 396 ? 13.09193 20.26242 1.60865 1.000 47.84538 440 ALA A N 1
ATOM 2690 C CA . ALA A 1 396 ? 13.43440 18.84784 1.59964 1.000 48.72911 440 ALA A CA 1
ATOM 2691 C C . ALA A 1 396 ? 14.90372 18.67912 1.96508 1.000 47.15570 440 ALA A C 1
ATOM 2692 O O . ALA A 1 396 ? 15.76474 19.40138 1.45397 1.000 48.30323 440 ALA A O 1
ATOM 2694 N N . VAL A 1 397 ? 15.18586 17.74017 2.86341 1.000 47.84471 441 VAL A N 1
ATOM 2695 C CA . VAL A 1 397 ? 16.55283 17.46154 3.30021 1.000 40.19942 441 VAL A CA 1
ATOM 2696 C C . VAL A 1 397 ? 16.84701 15.99350 3.01868 1.000 44.56945 441 VAL A C 1
ATOM 2697 O O . VAL A 1 397 ? 16.58430 15.13677 3.87452 1.000 48.29109 441 VAL A O 1
ATOM 2701 N N . PRO A 1 398 ? 17.36322 15.65605 1.83996 1.000 48.46999 442 PRO A N 1
ATOM 2702 C CA . PRO A 1 398 ? 17.61754 14.24972 1.50887 1.000 43.38221 442 PRO A CA 1
ATOM 2703 C C . PRO A 1 398 ? 18.59439 13.61828 2.48358 1.000 38.35872 442 PRO A C 1
ATOM 2704 O O . PRO A 1 398 ? 19.64907 14.19437 2.79159 1.000 46.43479 442 PRO A O 1
ATOM 2708 N N . PRO A 1 399 ? 18.27361 12.43724 3.00118 1.000 46.74930 443 PRO A N 1
ATOM 2709 C CA . PRO A 1 399 ? 19.21649 11.74167 3.87875 1.000 42.46258 443 PRO A CA 1
ATOM 2710 C C . PRO A 1 399 ? 20.45006 11.28871 3.11729 1.000 48.25869 443 PRO A C 1
ATOM 2711 O O . PRO A 1 399 ? 20.41344 11.04945 1.90650 1.000 42.18431 443 PRO A O 1
ATOM 2715 N N . ALA A 1 400 ? 21.55604 11.17191 3.85583 1.000 47.87938 444 ALA A N 1
ATOM 2716 C CA . ALA A 1 400 ? 22.81110 10.74029 3.25232 1.000 42.11516 444 ALA A CA 1
ATOM 2717 C C . ALA A 1 400 ? 22.69166 9.34199 2.65957 1.000 49.41270 444 ALA A C 1
ATOM 2718 O O . ALA A 1 400 ? 23.22478 9.07364 1.57621 1.000 46.76239 444 ALA A O 1
ATOM 2720 N N . TRP A 1 401 ? 22.00128 8.43412 3.35601 1.000 45.11861 445 TRP A N 1
ATOM 2721 C CA . TRP A 1 401 ? 21.85183 7.07584 2.84168 1.000 46.45996 445 TRP A CA 1
ATOM 2722 C C . TRP A 1 401 ? 21.06640 7.06007 1.53570 1.000 46.91942 445 TRP A C 1
ATOM 2723 O O . TRP A 1 401 ? 21.40493 6.31220 0.61092 1.000 48.81437 445 TRP A O 1
ATOM 2734 N N . LEU A 1 402 ? 20.00729 7.86941 1.44364 1.000 43.28873 446 LEU A N 1
ATOM 2735 C CA . LEU A 1 402 ? 19.23042 7.92544 0.20969 1.000 42.45371 446 LEU A CA 1
ATOM 2736 C C . LEU A 1 402 ? 20.04683 8.53340 -0.92448 1.000 43.85551 446 LEU A C 1
ATOM 2737 O O . LEU A 1 402 ? 19.97577 8.06871 -2.06748 1.000 40.61528 446 LEU A O 1
ATOM 2742 N N . ARG A 1 403 ? 20.82851 9.57218 -0.62440 1.000 38.78959 447 ARG A N 1
ATOM 2743 C CA . ARG A 1 403 ? 21.65716 10.19972 -1.64664 1.000 45.95762 447 ARG A CA 1
ATOM 2744 C C . ARG A 1 403 ? 22.67078 9.21418 -2.21664 1.000 49.82743 447 ARG A C 1
ATOM 2745 O O . ARG A 1 403 ? 22.86561 9.14439 -3.43703 1.000 40.35930 447 ARG A O 1
ATOM 2753 N N . ARG A 1 404 ? 23.32220 8.43970 -1.34588 1.000 43.16584 448 ARG A N 1
ATOM 2754 C CA . ARG A 1 404 ? 24.29889 7.45955 -1.80791 1.000 48.28070 448 ARG A CA 1
ATOM 2755 C C . ARG A 1 404 ? 23.64222 6.38525 -2.66558 1.000 50.98292 448 ARG A C 1
ATOM 2756 O O . ARG A 1 404 ? 24.18072 5.99590 -3.70816 1.000 48.31545 448 ARG A O 1
ATOM 2764 N N . GLU A 1 405 ? 22.47476 5.89470 -2.24304 1.000 49.14534 449 GLU A N 1
ATOM 2765 C CA . GLU A 1 405 ? 21.81829 4.81590 -2.97335 1.000 47.85349 449 GLU A CA 1
ATOM 2766 C C . GLU A 1 405 ? 21.24077 5.29209 -4.29681 1.000 45.58103 449 GLU A C 1
ATOM 2767 O O . GLU A 1 405 ? 21.22392 4.53199 -5.27129 1.000 46.86155 449 GLU A O 1
ATOM 2773 N N . LEU A 1 406 ? 20.74279 6.52866 -4.34831 1.000 43.31112 450 LEU A N 1
ATOM 2774 C CA . LEU A 1 406 ? 20.30374 7.08053 -5.62307 1.000 52.70659 450 LEU A CA 1
ATOM 2775 C C . LEU A 1 406 ? 21.48035 7.26659 -6.57086 1.000 47.43200 450 LEU A C 1
ATOM 2776 O O . LEU A 1 406 ? 21.32466 7.12712 -7.78801 1.000 43.80200 450 LEU A O 1
ATOM 2781 N N . MET A 1 407 ? 22.65941 7.57541 -6.02838 1.000 44.04860 451 MET A N 1
ATOM 2782 C CA . MET A 1 407 ? 23.86654 7.62021 -6.84293 1.000 47.54080 451 MET A CA 1
ATOM 2783 C C . MET A 1 407 ? 24.16740 6.25564 -7.44905 1.000 53.57937 451 MET A C 1
ATOM 2784 O O . MET A 1 407 ? 24.52205 6.15787 -8.62962 1.000 48.01351 451 MET A O 1
ATOM 2789 N N . GLU A 1 408 ? 24.02457 5.18933 -6.65687 1.000 50.16205 452 GLU A N 1
ATOM 2790 C CA . GLU A 1 408 ? 24.25202 3.84225 -7.17205 1.000 49.09950 452 GLU A CA 1
ATOM 2791 C C . GLU A 1 408 ? 23.26147 3.49884 -8.27609 1.000 50.57611 452 GLU A C 1
ATOM 2792 O O . GLU A 1 408 ? 23.64531 2.97912 -9.33065 1.000 55.23881 452 GLU A O 1
ATOM 2798 N N . LYS A 1 409 ? 21.97487 3.77674 -8.04611 1.000 47.62814 453 LYS A N 1
ATOM 2799 C CA . LYS A 1 409 ? 20.96325 3.47772 -9.05458 1.000 50.59519 453 LYS A CA 1
ATOM 2800 C C . LYS A 1 409 ? 21.18878 4.29728 -10.31651 1.000 52.51479 453 LYS A C 1
ATOM 2801 O O . LYS A 1 409 ? 20.93553 3.82153 -11.42973 1.000 50.90282 453 LYS A O 1
ATOM 2807 N N . TRP A 1 410 ? 21.65160 5.53893 -10.15968 1.000 53.08913 454 TRP A N 1
ATOM 2808 C CA . TRP A 1 410 ? 21.99400 6.35091 -11.31979 1.000 46.96657 454 TRP A CA 1
ATOM 2809 C C . TRP A 1 410 ? 23.12300 5.71393 -12.11955 1.000 54.32762 454 TRP A C 1
ATOM 2810 O O . TRP A 1 410 ? 23.07932 5.68806 -13.35399 1.000 49.80310 454 TRP A O 1
ATOM 2821 N N . GLU A 1 411 ? 24.14605 5.19966 -11.43110 1.000 54.69597 455 GLU A N 1
ATOM 2822 C CA . GLU A 1 411 ? 25.26892 4.57146 -12.12035 1.000 56.89030 455 GLU A CA 1
ATOM 2823 C C . GLU A 1 411 ? 24.82777 3.32444 -12.87459 1.000 60.35715 455 GLU A C 1
ATOM 2824 O O . GLU A 1 411 ? 25.23713 3.10580 -14.02112 1.000 65.22291 455 GLU A O 1
ATOM 2830 N N . VAL A 1 412 ? 23.99139 2.49523 -12.24687 1.000 59.38232 456 VAL A N 1
ATOM 2831 C CA . VAL A 1 412 ? 23.51198 1.28400 -12.90439 1.000 56.41769 456 VAL A CA 1
ATOM 2832 C C . VAL A 1 412 ? 22.66307 1.63622 -14.11844 1.000 58.49219 456 VAL A C 1
ATOM 2833 O O . VAL A 1 412 ? 22.82106 1.04860 -15.19525 1.000 70.56056 456 VAL A O 1
ATOM 2837 N N . LYS A 1 413 ? 21.75830 2.60703 -13.97038 1.000 56.18320 457 LYS A N 1
ATOM 2838 C CA . LYS A 1 413 ? 20.90613 3.00379 -15.08655 1.000 60.83164 457 LYS A CA 1
ATOM 2839 C C . LYS A 1 413 ? 21.69832 3.70410 -16.18321 1.000 69.31556 457 LYS A C 1
ATOM 2840 O O . LYS A 1 413 ? 21.29399 3.67645 -17.35115 1.000 70.44297 457 LYS A O 1
ATOM 2846 N N . ASN A 1 414 ? 22.81808 4.33981 -15.82981 1.000 72.84708 458 ASN A N 1
ATOM 2847 C CA . ASN A 1 414 ? 23.61672 5.04565 -16.82609 1.000 70.81303 458 ASN A CA 1
ATOM 2848 C C . ASN A 1 414 ? 24.38992 4.07963 -17.71590 1.000 76.72596 458 ASN A C 1
ATOM 2849 O O . ASN A 1 414 ? 24.58564 4.35591 -18.90511 1.000 78.47799 458 ASN A O 1
ATOM 2854 N N . GLU A 1 415 ? 24.83012 2.95118 -17.16826 1.000 80.94370 459 GLU A N 1
ATOM 2855 C CA . GLU A 1 415 ? 25.58063 1.96613 -17.94162 1.000 83.35784 459 GLU A CA 1
ATOM 2856 C C . GLU A 1 415 ? 24.66055 0.87364 -18.48034 1.000 85.10778 459 GLU A C 1
ATOM 2857 O O . GLU A 1 415 ? 23.69528 1.15192 -19.19342 1.000 88.90500 459 GLU A O 1
ATOM 2863 N N . PRO B 1 29 ? 49.48902 -26.38475 20.55132 1.000 98.79246 73 PRO B N 1
ATOM 2864 C CA . PRO B 1 29 ? 48.44140 -26.27434 21.57297 1.000 93.17300 73 PRO B CA 1
ATOM 2865 C C . PRO B 1 29 ? 47.65877 -27.57242 21.75350 1.000 86.37367 73 PRO B C 1
ATOM 2866 O O . PRO B 1 29 ? 48.08369 -28.62470 21.27406 1.000 82.97251 73 PRO B O 1
ATOM 2870 N N . SER B 1 30 ? 46.52090 -27.48710 22.43416 1.000 72.51703 74 SER B N 1
ATOM 2871 C CA . SER B 1 30 ? 45.72551 -28.65837 22.76177 1.000 76.30774 74 SER B CA 1
ATOM 2872 C C . SER B 1 30 ? 44.73329 -28.97835 21.64586 1.000 71.08805 74 SER B C 1
ATOM 2873 O O . SER B 1 30 ? 44.46199 -28.16586 20.75924 1.000 74.36621 74 SER B O 1
ATOM 2876 N N . ILE B 1 31 ? 44.19423 -30.18928 21.69864 1.000 64.57271 75 ILE B N 1
ATOM 2877 C CA . ILE B 1 31 ? 43.15870 -30.64204 20.77442 1.000 60.42061 75 ILE B CA 1
ATOM 2878 C C . ILE B 1 31 ? 41.81710 -30.53676 21.49261 1.000 63.28225 75 ILE B C 1
ATOM 2879 O O . ILE B 1 31 ? 41.66383 -31.12464 22.57419 1.000 64.53895 75 ILE B O 1
ATOM 2884 N N . PRO B 1 32 ? 40.84579 -29.79960 20.95586 1.000 58.12942 76 PRO B N 1
ATOM 2885 C CA . PRO B 1 32 ? 39.54768 -29.67825 21.63414 1.000 60.34800 76 PRO B CA 1
ATOM 2886 C C . PRO B 1 32 ? 38.92455 -31.04139 21.90100 1.000 61.35790 76 PRO B C 1
ATOM 2887 O O . PRO B 1 32 ? 38.85609 -31.89957 21.01696 1.000 59.54609 76 PRO B O 1
ATOM 2891 N N . SER B 1 33 ? 38.46715 -31.23318 23.14121 1.000 64.00297 77 SER B N 1
ATOM 2892 C CA . SER B 1 33 ? 37.86196 -32.50472 23.51884 1.000 54.66059 77 SER B CA 1
ATOM 2893 C C . SER B 1 33 ? 36.50665 -32.70117 22.85450 1.000 58.70336 77 SER B C 1
ATOM 2894 O O . SER B 1 33 ? 36.07123 -33.84228 22.66491 1.000 61.48380 77 SER B O 1
ATOM 2897 N N . SER B 1 34 ? 35.83273 -31.61333 22.49314 1.000 60.41031 78 SER B N 1
ATOM 2898 C CA . SER B 1 34 ? 34.55744 -31.69150 21.79433 1.000 60.30228 78 SER B CA 1
ATOM 2899 C C . SER B 1 34 ? 34.34419 -30.38600 21.04285 1.000 53.17661 78 SER B C 1
ATOM 2900 O O . SER B 1 34 ? 35.09507 -29.42132 21.20542 1.000 53.84969 78 SER B O 1
ATOM 2903 N N . TYR B 1 35 ? 33.30779 -30.36936 20.21142 1.000 59.27273 79 TYR B N 1
ATOM 2904 C CA . TYR B 1 35 ? 32.96294 -29.17059 19.46307 1.000 58.59832 79 TYR B CA 1
ATOM 2905 C C . TYR B 1 35 ? 32.13069 -28.23932 20.33277 1.000 57.07833 79 TYR B C 1
ATOM 2906 O O . TYR B 1 35 ? 31.18022 -28.67444 20.99002 1.000 63.21172 79 TYR B O 1
ATOM 2915 N N . ALA B 1 36 ? 32.48411 -26.95541 20.33125 1.000 58.41320 80 ALA B N 1
ATOM 2916 C CA . ALA B 1 36 ? 31.73002 -25.96555 21.08260 1.000 58.07105 80 ALA B CA 1
ATOM 2917 C C . ALA B 1 36 ? 30.89193 -25.14220 20.11882 1.000 57.72479 80 ALA B C 1
ATOM 2918 O O . ALA B 1 36 ? 31.45125 -24.32791 19.36767 1.000 57.65874 80 ALA B O 1
ATOM 2920 N N . PRO B 1 37 ? 29.56717 -25.31251 20.09301 1.000 59.74003 81 PRO B N 1
ATOM 2921 C CA . PRO B 1 37 ? 28.74094 -24.49085 19.19430 1.000 60.62627 81 PRO B CA 1
ATOM 2922 C C . PRO B 1 37 ? 28.72562 -23.01954 19.56406 1.000 56.49505 81 PRO B C 1
ATOM 2923 O O . PRO B 1 37 ? 28.32354 -22.19417 18.73480 1.000 61.74545 81 PRO B O 1
ATOM 2927 N N . SER B 1 38 ? 29.13498 -22.66521 20.77928 1.000 55.22773 82 SER B N 1
ATOM 2928 C CA . SER B 1 38 ? 29.19743 -21.27529 21.19967 1.000 55.07254 82 SER B CA 1
ATOM 2929 C C . SER B 1 38 ? 30.41490 -21.08349 22.09179 1.000 52.38799 82 SER B C 1
ATOM 2930 O O . SER B 1 38 ? 30.93779 -22.03554 22.67607 1.000 54.43761 82 SER B O 1
ATOM 2933 N N . GLY B 1 39 ? 30.87205 -19.84492 22.17666 1.000 49.35544 83 GLY B N 1
ATOM 2934 C CA . GLY B 1 39 ? 32.01580 -19.53029 23.00624 1.000 49.44391 83 GLY B CA 1
ATOM 2935 C C . GLY B 1 39 ? 32.61936 -18.19822 22.61720 1.000 50.51348 83 GLY B C 1
ATOM 2936 O O . GLY B 1 39 ? 32.12600 -17.49160 21.73857 1.000 48.57017 83 GLY B O 1
ATOM 2937 N N . ILE B 1 40 ? 33.70427 -17.86706 23.30994 1.000 49.29305 84 ILE B N 1
ATOM 2938 C CA . ILE B 1 40 ? 34.47505 -16.65826 23.03882 1.000 44.15698 84 ILE B CA 1
ATOM 2939 C C . ILE B 1 40 ? 35.93655 -16.95936 23.33991 1.000 51.15202 84 ILE B C 1
ATOM 2940 O O . ILE B 1 40 ? 36.25441 -17.62278 24.33169 1.000 54.88197 84 ILE B O 1
ATOM 2945 N N . SER B 1 41 ? 36.82961 -16.48161 22.47480 1.000 45.89450 85 SER B N 1
ATOM 2946 C CA . SER B 1 41 ? 38.23479 -16.84905 22.56255 1.000 45.78533 85 SER B CA 1
ATOM 2947 C C . SER B 1 41 ? 39.12328 -15.64360 22.29968 1.000 51.47086 85 SER B C 1
ATOM 2948 O O . SER B 1 41 ? 38.83973 -14.82987 21.41616 1.000 53.17468 85 SER B O 1
ATOM 2951 N N . HIS B 1 42 ? 40.19950 -15.54385 23.07524 1.000 50.73956 86 HIS B N 1
ATOM 2952 C CA . HIS B 1 42 ? 41.25006 -14.56623 22.82157 1.000 50.86955 86 HIS B CA 1
ATOM 2953 C C . HIS B 1 42 ? 42.08173 -15.02429 21.62869 1.000 51.03268 86 HIS B C 1
ATOM 2954 O O . HIS B 1 42 ? 42.70048 -16.09209 21.67218 1.000 55.79858 86 HIS B O 1
ATOM 2961 N N . LEU B 1 43 ? 42.09493 -14.22949 20.55795 1.000 52.35319 87 LEU B N 1
ATOM 2962 C CA . LEU B 1 43 ? 42.81311 -14.60726 19.33853 1.000 49.40929 87 LEU B CA 1
ATOM 2963 C C . LEU B 1 43 ? 44.27027 -14.17361 19.46339 1.000 50.53786 87 LEU B C 1
ATOM 2964 O O . LEU B 1 43 ? 44.69267 -13.12603 18.96910 1.000 47.31628 87 LEU B O 1
ATOM 2969 N N . LEU B 1 44 ? 45.05387 -15.02075 20.13560 1.000 58.02456 88 LEU B N 1
ATOM 2970 C CA . LEU B 1 44 ? 46.46997 -14.74374 20.34316 1.000 50.85778 88 LEU B CA 1
ATOM 2971 C C . LEU B 1 44 ? 47.25771 -14.74053 19.04041 1.000 54.83569 88 LEU B C 1
ATOM 2972 O O . LEU B 1 44 ? 48.32744 -14.12669 18.97981 1.000 60.48461 88 LEU B O 1
ATOM 2977 N N . SER B 1 45 ? 46.76281 -15.41662 18.00403 1.000 54.73969 89 SER B N 1
ATOM 2978 C CA . SER B 1 45 ? 47.45881 -15.46611 16.72522 1.000 54.96468 89 SER B CA 1
ATOM 2979 C C . SER B 1 45 ? 47.19645 -14.24470 15.85422 1.000 55.06343 89 SER B C 1
ATOM 2980 O O . SER B 1 45 ? 47.82477 -14.11413 14.79766 1.000 55.96959 89 SER B O 1
ATOM 2983 N N . ARG B 1 46 ? 46.29466 -13.35611 16.26196 1.000 53.86693 90 ARG B N 1
ATOM 2984 C CA . ARG B 1 46 ? 45.97714 -12.15091 15.51090 1.000 54.35207 90 ARG B CA 1
ATOM 2985 C C . ARG B 1 46 ? 46.47895 -10.92540 16.26569 1.000 53.24078 90 ARG B C 1
ATOM 2986 O O . ARG B 1 46 ? 46.43625 -10.87675 17.49972 1.000 57.70811 90 ARG B O 1
ATOM 2994 N N . GLN B 1 47 ? 46.96697 -9.93712 15.51714 1.000 52.54286 91 GLN B N 1
ATOM 2995 C CA . GLN B 1 47 ? 47.38104 -8.67135 16.10183 1.000 47.16321 91 GLN B CA 1
ATOM 2996 C C . GLN B 1 47 ? 46.91954 -7.54345 15.18960 1.000 55.23429 91 GLN B C 1
ATOM 2997 O O . GLN B 1 47 ? 46.71582 -7.73087 13.98625 1.000 54.44388 91 GLN B O 1
ATOM 3003 N N . LEU B 1 48 ? 46.77472 -6.35881 15.77119 1.000 58.53841 92 LEU B N 1
ATOM 3004 C CA . LEU B 1 48 ? 46.34839 -5.17513 15.04067 1.000 56.59837 92 LEU B CA 1
ATOM 3005 C C . LEU B 1 48 ? 47.53080 -4.27049 14.72051 1.000 59.15302 92 LEU B C 1
ATOM 3006 O O . LEU B 1 48 ? 48.45802 -4.12420 15.52325 1.000 57.14607 92 LEU B O 1
ATOM 3011 N N . VAL B 1 49 ? 47.49040 -3.67484 13.53613 1.000 51.47977 93 VAL B N 1
ATOM 3012 C CA . VAL B 1 49 ? 48.32984 -2.53915 13.19052 1.000 50.06325 93 VAL B CA 1
ATOM 3013 C C . VAL B 1 49 ? 47.39716 -1.35684 12.98473 1.000 53.95388 93 VAL B C 1
ATOM 3014 O O . VAL B 1 49 ? 46.21692 -1.52657 12.65813 1.000 53.33867 93 VAL B O 1
ATOM 3018 N N . VAL B 1 50 ? 47.91084 -0.15430 13.21458 1.000 54.06545 94 VAL B N 1
ATOM 3019 C CA . VAL B 1 50 ? 47.12870 1.06401 13.05589 1.000 49.05174 94 VAL B CA 1
ATOM 3020 C C . VAL B 1 50 ? 47.69279 1.84236 11.87732 1.000 54.91857 94 VAL B C 1
ATOM 3021 O O . VAL B 1 50 ? 48.91402 1.99023 11.74436 1.000 55.85062 94 VAL B O 1
ATOM 3025 N N . VAL B 1 51 ? 46.80525 2.28931 10.99441 1.000 58.59904 95 VAL B N 1
ATOM 3026 C CA . VAL B 1 51 ? 47.17102 3.07851 9.82663 1.000 53.46748 95 VAL B CA 1
ATOM 3027 C C . VAL B 1 51 ? 46.39365 4.38149 9.88289 1.000 52.54407 95 VAL B C 1
ATOM 3028 O O . VAL B 1 51 ? 45.15951 4.37112 9.96252 1.000 52.39590 95 VAL B O 1
ATOM 3032 N N . TYR B 1 52 ? 47.11136 5.49731 9.81990 1.000 60.32283 96 TYR B N 1
ATOM 3033 C CA . TYR B 1 52 ? 46.50571 6.80065 10.03457 1.000 58.30074 96 TYR B CA 1
ATOM 3034 C C . TYR B 1 52 ? 47.29252 7.84528 9.26014 1.000 57.41602 96 TYR B C 1
ATOM 3035 O O . TYR B 1 52 ? 48.43033 7.61811 8.84056 1.000 62.10630 96 TYR B O 1
ATOM 3044 N N . GLY B 1 53 ? 46.67030 9.00511 9.08583 1.000 58.96485 97 GLY B N 1
ATOM 3045 C CA . GLY B 1 53 ? 47.25332 10.07934 8.32257 1.000 57.05007 97 GLY B CA 1
ATOM 3046 C C . GLY B 1 53 ? 46.25769 10.67044 7.34889 1.000 57.22611 97 GLY B C 1
ATOM 3047 O O . GLY B 1 53 ? 45.16551 10.13348 7.14172 1.000 55.76305 97 GLY B O 1
ATOM 3048 N N . PRO B 1 54 ? 46.61151 11.80742 6.74388 1.000 67.06143 98 PRO B N 1
ATOM 3049 C CA . PRO B 1 54 ? 45.69334 12.42824 5.77351 1.000 64.29972 98 PRO B CA 1
ATOM 3050 C C . PRO B 1 54 ? 45.33627 11.52211 4.60746 1.000 62.84124 98 PRO B C 1
ATOM 3051 O O . PRO B 1 54 ? 44.19876 11.56490 4.12254 1.000 64.77496 98 PRO B O 1
ATOM 3055 N N . ASP B 1 55 ? 46.27075 10.69291 4.14684 1.000 62.18228 99 ASP B N 1
ATOM 3056 C CA . ASP B 1 55 ? 46.05981 9.86649 2.96690 1.000 63.00848 99 ASP B CA 1
ATOM 3057 C C . ASP B 1 55 ? 45.74445 8.41438 3.29898 1.000 59.99727 99 ASP B C 1
ATOM 3058 O O . ASP B 1 55 ? 45.82120 7.56200 2.40933 1.000 66.12480 99 ASP B O 1
ATOM 3063 N N . ALA B 1 56 ? 45.38690 8.11299 4.54918 1.000 54.71166 100 ALA B N 1
ATOM 3064 C CA . ALA B 1 56 ? 45.22947 6.72016 4.96212 1.000 58.56861 100 ALA B CA 1
ATOM 3065 C C . ALA B 1 56 ? 44.13717 6.01238 4.16411 1.000 57.36154 100 ALA B C 1
ATOM 3066 O O . ALA B 1 56 ? 44.33666 4.89176 3.68164 1.000 59.69689 100 ALA B O 1
ATOM 3068 N N . ALA B 1 57 ? 42.97032 6.64722 4.02123 1.000 56.58923 101 ALA B N 1
ATOM 3069 C CA . ALA B 1 57 ? 41.85273 6.00246 3.33385 1.000 54.25448 101 ALA B CA 1
ATOM 3070 C C . ALA B 1 57 ? 42.16510 5.76109 1.86078 1.000 53.53976 101 ALA B C 1
ATOM 3071 O O . ALA B 1 57 ? 41.89858 4.67765 1.32748 1.000 56.25798 101 ALA B O 1
ATOM 3073 N N . LYS B 1 58 ? 42.72166 6.76592 1.18187 1.000 52.16506 102 LYS B N 1
ATOM 3074 C CA . LYS B 1 58 ? 43.02897 6.61403 -0.23726 1.000 51.98897 102 LYS B CA 1
ATOM 3075 C C . LYS B 1 58 ? 44.15073 5.60460 -0.45451 1.000 51.69078 102 LYS B C 1
ATOM 3076 O O . LYS B 1 58 ? 44.15216 4.87253 -1.45116 1.000 53.32049 102 LYS B O 1
ATOM 3082 N N . TYR B 1 59 ? 45.10777 5.54825 0.47352 1.000 54.99839 103 TYR B N 1
ATOM 3083 C CA . TYR B 1 59 ? 46.22686 4.62065 0.34978 1.000 55.72288 103 TYR B CA 1
ATOM 3084 C C . TYR B 1 59 ? 45.77754 3.18139 0.58088 1.000 55.79404 103 TYR B C 1
ATOM 3085 O O . TYR B 1 59 ? 46.19234 2.26944 -0.14563 1.000 49.94104 103 TYR B O 1
ATOM 3094 N N . LEU B 1 60 ? 44.92117 2.96407 1.58414 1.000 52.75331 104 LEU B N 1
ATOM 3095 C CA . LEU B 1 60 ? 44.35804 1.63725 1.82301 1.000 51.86449 104 LEU B CA 1
ATOM 3096 C C . LEU B 1 60 ? 43.50861 1.17002 0.65012 1.000 49.37129 104 LEU B C 1
ATOM 3097 O O . LEU B 1 60 ? 43.49801 -0.02148 0.31926 1.000 46.15009 104 LEU B O 1
ATOM 3102 N N . GLN B 1 61 ? 42.77381 2.09324 0.02442 1.000 51.67523 105 GLN B N 1
ATOM 3103 C CA . GLN B 1 61 ? 41.84319 1.71858 -1.03567 1.000 49.54103 105 GLN B CA 1
ATOM 3104 C C . GLN B 1 61 ? 42.56724 1.07793 -2.21255 1.000 45.21704 105 GLN B C 1
ATOM 3105 O O . GLN B 1 61 ? 42.06247 0.12377 -2.81597 1.000 43.27584 105 GLN B O 1
ATOM 3111 N N . GLY B 1 62 ? 43.74168 1.59302 -2.56219 1.000 45.21248 106 GLY B N 1
ATOM 3112 C CA . GLY B 1 62 ? 44.53310 0.98936 -3.61231 1.000 50.32443 106 GLY B CA 1
ATOM 3113 C C . GLY B 1 62 ? 45.32777 -0.22268 -3.19343 1.000 54.84491 106 GLY B C 1
ATOM 3114 O O . GLY B 1 62 ? 46.03351 -0.80599 -4.02045 1.000 49.07919 106 GLY B O 1
ATOM 3115 N N . MET B 1 63 ? 45.23270 -0.61594 -1.92167 1.000 50.90405 107 MET B N 1
ATOM 3116 C CA . MET B 1 63 ? 45.97401 -1.74257 -1.36744 1.000 45.78359 107 MET B CA 1
ATOM 3117 C C . MET B 1 63 ? 45.13975 -2.96965 -1.04776 1.000 50.53958 107 MET B C 1
ATOM 3118 O O . MET B 1 63 ? 45.65853 -4.08359 -1.13881 1.000 49.66058 107 MET B O 1
ATOM 3123 N N . VAL B 1 64 ? 43.88447 -2.80428 -0.65072 1.000 44.72400 108 VAL B N 1
ATOM 3124 C CA . VAL B 1 64 ? 43.08073 -3.91768 -0.17253 1.000 43.88021 108 VAL B CA 1
ATOM 3125 C C . VAL B 1 64 ? 41.98040 -4.21083 -1.17921 1.000 47.45798 108 VAL B C 1
ATOM 3126 O O . VAL B 1 64 ? 41.59766 -3.36724 -1.99619 1.000 43.81528 108 VAL B O 1
ATOM 3130 N N . THR B 1 65 ? 41.46454 -5.43766 -1.10711 1.000 48.16467 109 THR B N 1
ATOM 3131 C CA . THR B 1 65 ? 40.42486 -5.88073 -2.02333 1.000 48.11908 109 THR B CA 1
ATOM 3132 C C . THR B 1 65 ? 39.05072 -5.33675 -1.66826 1.000 41.37948 109 THR B C 1
ATOM 3133 O O . THR B 1 65 ? 38.15394 -5.35964 -2.51723 1.000 49.23682 109 THR B O 1
ATOM 3137 N N . ALA B 1 66 ? 38.85695 -4.86507 -0.44494 1.000 44.38043 110 ALA B N 1
ATOM 3138 C CA . ALA B 1 66 ? 37.56023 -4.34694 -0.04518 1.000 42.94219 110 ALA B CA 1
ATOM 3139 C C . ALA B 1 66 ? 37.46677 -2.85272 -0.33291 1.000 44.20662 110 ALA B C 1
ATOM 3140 O O . ALA B 1 66 ? 38.47191 -2.15153 -0.47233 1.000 49.18638 110 ALA B O 1
ATOM 3142 N N . ASN B 1 67 ? 36.23229 -2.37372 -0.42791 1.000 47.50873 111 ASN B N 1
ATOM 3143 C CA . ASN B 1 67 ? 35.97239 -0.95358 -0.61114 1.000 53.50233 111 ASN B CA 1
ATOM 3144 C C . ASN B 1 67 ? 36.11424 -0.24399 0.72856 1.000 50.57793 111 ASN B C 1
ATOM 3145 O O . ASN B 1 67 ? 35.39803 -0.56267 1.68164 1.000 51.86907 111 ASN B O 1
ATOM 3150 N N . VAL B 1 68 ? 37.04757 0.70591 0.80678 1.000 56.31416 112 VAL B N 1
ATOM 3151 C CA . VAL B 1 68 ? 37.19816 1.49872 2.02261 1.000 51.99662 112 VAL B CA 1
ATOM 3152 C C . VAL B 1 68 ? 36.08614 2.53534 2.15805 1.000 58.64835 112 VAL B C 1
ATOM 3153 O O . VAL B 1 68 ? 35.72629 2.91005 3.28244 1.000 61.04776 112 VAL B O 1
ATOM 3157 N N . TYR B 1 69 ? 35.50426 2.97644 1.04720 1.000 61.43912 113 TYR B N 1
ATOM 3158 C CA . TYR B 1 69 ? 34.46662 3.99687 1.03320 1.000 57.70002 113 TYR B CA 1
ATOM 3159 C C . TYR B 1 69 ? 33.08576 3.35637 0.96484 1.000 56.60885 113 TYR B C 1
ATOM 3160 O O . TYR B 1 69 ? 32.93369 2.19009 0.59114 1.000 55.15754 113 TYR B O 1
ATOM 3169 N N . MET B 1 70 ? 32.06445 4.14020 1.34685 1.000 57.14812 114 MET B N 1
ATOM 3170 C CA . MET B 1 70 ? 30.71386 3.60448 1.26152 1.000 54.32935 114 MET B CA 1
ATOM 3171 C C . MET B 1 70 ? 30.21716 3.61502 -0.18213 1.000 54.45238 114 MET B C 1
ATOM 3172 O O . MET B 1 70 ? 30.58585 4.49210 -0.96664 1.000 49.92016 114 MET B O 1
ATOM 3177 N N . PRO B 1 71 ? 29.36309 2.65877 -0.54503 1.000 58.18481 115 PRO B N 1
ATOM 3178 C CA . PRO B 1 71 ? 28.80746 2.64236 -1.90419 1.000 54.94261 115 PRO B CA 1
ATOM 3179 C C . PRO B 1 71 ? 28.02083 3.91234 -2.19575 1.000 55.38661 115 PRO B C 1
ATOM 3180 O O . PRO B 1 71 ? 27.34583 4.46443 -1.32417 1.000 52.63226 115 PRO B O 1
ATOM 3184 N N . GLY B 1 72 ? 28.11533 4.37467 -3.43912 1.000 50.35245 116 GLY B N 1
ATOM 3185 C CA . GLY B 1 72 ? 27.48728 5.62151 -3.81780 1.000 47.86294 116 GLY B CA 1
ATOM 3186 C C . GLY B 1 72 ? 28.26300 6.85948 -3.43619 1.000 52.38410 116 GLY B C 1
ATOM 3187 O O . GLY B 1 72 ? 27.74253 7.96960 -3.59112 1.000 57.71726 116 GLY B O 1
ATOM 3188 N N . SER B 1 73 ? 29.48590 6.70478 -2.93234 1.000 59.79002 117 SER B N 1
ATOM 3189 C CA . SER B 1 73 ? 30.33028 7.83360 -2.56517 1.000 67.27078 117 SER B CA 1
ATOM 3190 C C . SER B 1 73 ? 31.78531 7.42997 -2.74199 1.000 65.19638 117 SER B C 1
ATOM 3191 O O . SER B 1 73 ? 32.18029 6.33562 -2.33141 1.000 70.66270 117 SER B O 1
ATOM 3194 N N . GLY B 1 74 ? 32.57294 8.30489 -3.35589 1.000 69.99481 118 GLY B N 1
ATOM 3195 C CA . GLY B 1 74 ? 33.98982 8.06377 -3.51242 1.000 61.85339 118 GLY B CA 1
ATOM 3196 C C . GLY B 1 74 ? 34.86803 8.66969 -2.44619 1.000 60.62356 118 GLY B C 1
ATOM 3197 O O . GLY B 1 74 ? 36.09401 8.53346 -2.51189 1.000 60.61402 118 GLY B O 1
ATOM 3198 N N . SER B 1 75 ? 34.28270 9.33948 -1.45929 1.000 57.55423 119 SER B N 1
ATOM 3199 C CA . SER B 1 75 ? 35.05074 10.04664 -0.44716 1.000 65.41668 119 SER B CA 1
ATOM 3200 C C . SER B 1 75 ? 34.70495 9.65941 0.97975 1.000 60.89593 119 SER B C 1
ATOM 3201 O O . SER B 1 75 ? 35.55988 9.79188 1.85729 1.000 58.05818 119 SER B O 1
ATOM 3204 N N . MET B 1 76 ? 33.48352 9.20944 1.24773 1.000 53.25824 120 MET B N 1
ATOM 3205 C CA . MET B 1 76 ? 33.06075 9.02113 2.62697 1.000 62.05324 120 MET B CA 1
ATOM 3206 C C . MET B 1 76 ? 33.49877 7.63901 3.09535 1.000 65.87510 120 MET B C 1
ATOM 3207 O O . MET B 1 76 ? 33.07596 6.61941 2.53812 1.000 60.63856 120 MET B O 1
ATOM 3212 N N . VAL B 1 77 ? 34.37126 7.61706 4.10341 1.000 58.26714 121 VAL B N 1
ATOM 3213 C CA . VAL B 1 77 ? 34.92227 6.37085 4.61519 1.000 56.03221 121 VAL B CA 1
ATOM 3214 C C . VAL B 1 77 ? 33.82257 5.56634 5.29078 1.000 61.45001 121 VAL B C 1
ATOM 3215 O O . VAL B 1 77 ? 32.95017 6.12213 5.97212 1.000 63.27423 121 VAL B O 1
ATOM 3219 N N . ARG B 1 78 ? 33.84449 4.25111 5.07881 1.000 63.77952 122 ARG B N 1
ATOM 3220 C CA . ARG B 1 78 ? 32.89306 3.36600 5.73403 1.000 64.20219 122 ARG B CA 1
ATOM 3221 C C . ARG B 1 78 ? 32.97768 3.50975 7.24552 1.000 66.05198 122 ARG B C 1
ATOM 3222 O O . ARG B 1 78 ? 34.06829 3.53217 7.82252 1.000 65.95114 122 ARG B O 1
ATOM 3230 N N . THR B 1 79 ? 31.81780 3.61451 7.88477 1.000 70.05606 123 THR B N 1
ATOM 3231 C CA . THR B 1 79 ? 31.72613 3.58891 9.33491 1.000 75.32300 123 THR B CA 1
ATOM 3232 C C . THR B 1 79 ? 31.22128 2.25019 9.85552 1.000 73.75072 123 THR B C 1
ATOM 3233 O O . THR B 1 79 ? 30.86602 2.14929 11.03425 1.000 76.04450 123 THR B O 1
ATOM 3237 N N . ASP B 1 80 ? 31.16464 1.22896 8.99911 1.000 78.57146 124 ASP B N 1
ATOM 3238 C CA . ASP B 1 80 ? 30.94775 -0.13023 9.47491 1.000 77.91660 124 ASP B CA 1
ATOM 3239 C C . ASP B 1 80 ? 32.06592 -0.49680 10.43681 1.000 69.02220 124 ASP B C 1
ATOM 3240 O O . ASP B 1 80 ? 33.24671 -0.31705 10.12818 1.000 68.25114 124 ASP B O 1
ATOM 3245 N N . ARG B 1 81 ? 31.69239 -1.02108 11.60314 1.000 68.56796 125 ARG B N 1
ATOM 3246 C CA . ARG B 1 81 ? 32.65490 -1.17125 12.68806 1.000 74.92287 125 ARG B CA 1
ATOM 3247 C C . ARG B 1 81 ? 33.78313 -2.13622 12.34136 1.000 68.10856 125 ARG B C 1
ATOM 3248 O O . ARG B 1 81 ? 34.82645 -2.11285 13.00367 1.000 68.23231 125 ARG B O 1
ATOM 3256 N N . GLY B 1 82 ? 33.60742 -2.96728 11.31595 1.000 60.77658 126 GLY B N 1
ATOM 3257 C CA . GLY B 1 82 ? 34.66282 -3.84943 10.85686 1.000 51.75410 126 GLY B CA 1
ATOM 3258 C C . GLY B 1 82 ? 34.26439 -4.64098 9.62818 1.000 52.50521 126 GLY B C 1
ATOM 3259 O O . GLY B 1 82 ? 33.10275 -5.03480 9.48946 1.000 51.06392 126 GLY B O 1
ATOM 3260 N N . TYR B 1 83 ? 35.20740 -4.88176 8.72191 1.000 46.34845 127 TYR B N 1
ATOM 3261 C CA . TYR B 1 83 ? 34.89128 -5.66369 7.53864 1.000 49.36772 127 TYR B CA 1
ATOM 3262 C C . TYR B 1 83 ? 36.10913 -6.46390 7.10445 1.000 46.80087 127 TYR B C 1
ATOM 3263 O O . TYR B 1 83 ? 37.25356 -6.12312 7.41251 1.000 44.31918 127 TYR B O 1
ATOM 3272 N N . TYR B 1 84 ? 35.83184 -7.54602 6.38647 1.000 47.55933 128 TYR B N 1
ATOM 3273 C CA . TYR B 1 84 ? 36.85585 -8.46270 5.91875 1.000 43.05541 128 TYR B CA 1
ATOM 3274 C C . TYR B 1 84 ? 37.49958 -7.93739 4.64041 1.000 46.07828 128 TYR B C 1
ATOM 3275 O O . TYR B 1 84 ? 36.85459 -7.28214 3.81577 1.000 38.59494 128 TYR B O 1
ATOM 3284 N N . ALA B 1 85 ? 38.78929 -8.22218 4.48598 1.000 45.38727 129 ALA B N 1
ATOM 3285 C CA . ALA B 1 85 ? 39.53031 -7.75311 3.32371 1.000 41.38015 129 ALA B CA 1
ATOM 3286 C C . ALA B 1 85 ? 40.80534 -8.56996 3.18886 1.000 45.54142 129 ALA B C 1
ATOM 3287 O O . ALA B 1 85 ? 41.13571 -9.39553 4.04363 1.000 45.19527 129 ALA B O 1
ATOM 3289 N N . ALA B 1 86 ? 41.51786 -8.32796 2.09280 1.000 33.38488 130 ALA B N 1
ATOM 3290 C CA . ALA B 1 86 ? 42.79315 -8.97550 1.84200 1.000 40.71662 130 ALA B CA 1
ATOM 3291 C C . ALA B 1 86 ? 43.71182 -8.01394 1.10547 1.000 41.46326 130 ALA B C 1
ATOM 3292 O O . ALA B 1 86 ? 43.26215 -7.18115 0.31405 1.000 40.84323 130 ALA B O 1
ATOM 3294 N N . LEU B 1 87 ? 45.00429 -8.13201 1.38509 1.000 41.08379 131 LEU B N 1
ATOM 3295 C CA . LEU B 1 87 ? 46.04214 -7.48621 0.59610 1.000 40.04934 131 LEU B CA 1
ATOM 3296 C C . LEU B 1 87 ? 46.60423 -8.52092 -0.36665 1.000 46.12206 131 LEU B C 1
ATOM 3297 O O . LEU B 1 87 ? 46.90770 -9.64728 0.03782 1.000 48.76233 131 LEU B O 1
ATOM 3302 N N . LEU B 1 88 ? 46.71369 -8.15468 -1.63575 1.000 38.05882 132 LEU B N 1
ATOM 3303 C CA . LEU B 1 88 ? 47.21630 -9.06849 -2.64548 1.000 44.33329 132 LEU B CA 1
ATOM 3304 C C . LEU B 1 88 ? 48.56062 -8.59290 -3.17237 1.000 47.28234 132 LEU B C 1
ATOM 3305 O O . LEU B 1 88 ? 48.92812 -7.42177 -3.05015 1.000 41.84984 132 LEU B O 1
ATOM 3310 N N . THR B 1 89 ? 49.29184 -9.52936 -3.76430 1.000 48.26452 133 THR B N 1
ATOM 3311 C CA . THR B 1 89 ? 50.47321 -9.18621 -4.52994 1.000 43.41049 133 THR B CA 1
ATOM 3312 C C . THR B 1 89 ? 50.05820 -8.61776 -5.88304 1.000 43.65656 133 THR B C 1
ATOM 3313 O O . THR B 1 89 ? 48.88510 -8.64976 -6.26821 1.000 41.38250 133 THR B O 1
ATOM 3317 N N . GLY B 1 90 ? 51.04333 -8.08608 -6.61029 1.000 47.02366 134 GLY B N 1
ATOM 3318 C CA . GLY B 1 90 ? 50.78482 -7.63541 -7.96668 1.000 38.44772 134 GLY B CA 1
ATOM 3319 C C . GLY B 1 90 ? 50.30380 -8.74945 -8.87479 1.000 45.96577 134 GLY B C 1
ATOM 3320 O O . GLY B 1 90 ? 49.57415 -8.49991 -9.83771 1.000 58.09621 134 GLY B O 1
ATOM 3321 N N . GLN B 1 91 ? 50.69042 -9.98956 -8.57737 1.000 50.21086 135 GLN B N 1
ATOM 3322 C CA . GLN B 1 91 ? 50.25395 -11.15577 -9.33419 1.000 49.89113 135 GLN B CA 1
ATOM 3323 C C . GLN B 1 91 ? 48.90451 -11.69163 -8.86981 1.000 50.96996 135 GLN B C 1
ATOM 3324 O O . GLN B 1 91 ? 48.48077 -12.75454 -9.33694 1.000 49.96516 135 GLN B O 1
ATOM 3330 N N . GLY B 1 92 ? 48.22938 -10.98948 -7.96309 1.000 48.82225 136 GLY B N 1
ATOM 3331 C CA . GLY B 1 92 ? 46.90617 -11.38178 -7.52722 1.000 50.81814 136 GLY B CA 1
ATOM 3332 C C . GLY B 1 92 ? 46.85270 -12.48198 -6.49258 1.000 46.99279 136 GLY B C 1
ATOM 3333 O O . GLY B 1 92 ? 45.77347 -13.03498 -6.26500 1.000 50.36424 136 GLY B O 1
ATOM 3334 N N . ARG B 1 93 ? 47.96992 -12.81994 -5.85712 1.000 48.57270 137 ARG B N 1
ATOM 3335 C CA . ARG B 1 93 ? 47.97254 -13.83542 -4.81485 1.000 52.42683 137 ARG B CA 1
ATOM 3336 C C . ARG B 1 93 ? 47.79158 -13.18940 -3.44568 1.000 47.80665 137 ARG B C 1
ATOM 3337 O O . ARG B 1 93 ? 48.15852 -12.03144 -3.22999 1.000 47.10040 137 ARG B O 1
ATOM 3345 N N . VAL B 1 94 ? 47.21722 -13.95309 -2.51636 1.000 46.44976 138 VAL B N 1
ATOM 3346 C CA . VAL B 1 94 ? 46.94865 -13.42582 -1.18360 1.000 49.18082 138 VAL B CA 1
ATOM 3347 C C . VAL B 1 94 ? 48.26274 -13.12443 -0.47847 1.000 46.35716 138 VAL B C 1
ATOM 3348 O O . VAL B 1 94 ? 49.16719 -13.96836 -0.42347 1.000 48.61768 138 VAL B O 1
ATOM 3352 N N . LEU B 1 95 ? 48.37477 -11.91116 0.05907 1.000 43.04260 139 LEU B N 1
ATOM 3353 C CA . LEU B 1 95 ? 49.52096 -11.49436 0.85679 1.000 42.71590 139 LEU B CA 1
ATOM 3354 C C . LEU B 1 95 ? 49.19316 -11.48515 2.34521 1.000 49.55301 139 LEU B C 1
ATOM 3355 O O . LEU B 1 95 ? 49.89200 -12.12076 3.13949 1.000 51.63212 139 LEU B O 1
ATOM 3360 N N . TYR B 1 96 ? 48.12871 -10.78512 2.73628 1.000 41.23279 140 TYR B N 1
ATOM 3361 C CA . TYR B 1 96 ? 47.60146 -10.84404 4.09165 1.000 48.88070 140 TYR B CA 1
ATOM 3362 C C . TYR B 1 96 ? 46.08305 -10.88905 4.02142 1.000 48.75927 140 TYR B C 1
ATOM 3363 O O . TYR B 1 96 ? 45.47347 -10.16504 3.22940 1.000 50.05228 140 TYR B O 1
ATOM 3372 N N . ASP B 1 97 ? 45.47578 -11.74902 4.83548 1.000 43.13939 141 ASP B N 1
ATOM 3373 C CA . ASP B 1 97 ? 44.02918 -11.75827 5.01681 1.000 40.19633 141 ASP B CA 1
ATOM 3374 C C . ASP B 1 97 ? 43.71456 -11.02462 6.31581 1.000 42.92741 141 ASP B C 1
ATOM 3375 O O . ASP B 1 97 ? 44.18280 -11.42213 7.38830 1.000 47.77863 141 ASP B O 1
ATOM 3380 N N . VAL B 1 98 ? 42.94009 -9.94261 6.21737 1.000 45.82711 142 VAL B N 1
ATOM 3381 C CA . VAL B 1 98 ? 42.81230 -8.99144 7.31215 1.000 47.27572 142 VAL B CA 1
ATOM 3382 C C . VAL B 1 98 ? 41.35064 -8.66543 7.58338 1.000 44.17606 142 VAL B C 1
ATOM 3383 O O . VAL B 1 98 ? 40.46193 -8.92003 6.76814 1.000 47.21588 142 VAL B O 1
ATOM 3387 N N . PHE B 1 99 ? 41.11950 -8.10543 8.76725 1.000 46.53575 143 PHE B N 1
ATOM 3388 C CA . PHE B 1 99 ? 39.91581 -7.35283 9.08248 1.000 45.22145 143 PHE B CA 1
ATOM 3389 C C . PHE B 1 99 ? 40.29666 -5.88880 9.24585 1.000 40.56301 143 PHE B C 1
ATOM 3390 O O . PHE B 1 99 ? 41.35965 -5.57393 9.78895 1.000 45.27958 143 PHE B O 1
ATOM 3398 N N . ILE B 1 100 ? 39.43611 -4.99494 8.77159 1.000 41.66916 144 ILE B N 1
ATOM 3399 C CA . ILE B 1 100 ? 39.68325 -3.56014 8.83959 1.000 49.37140 144 ILE B CA 1
ATOM 3400 C C . ILE B 1 100 ? 38.63101 -2.94636 9.74849 1.000 47.75735 144 ILE B C 1
ATOM 3401 O O . ILE B 1 100 ? 37.42782 -3.09455 9.50282 1.000 51.86882 144 ILE B O 1
ATOM 3406 N N . TYR B 1 101 ? 39.08388 -2.27628 10.80465 1.000 51.89648 145 TYR B N 1
ATOM 3407 C CA . TYR B 1 101 ? 38.19581 -1.59271 11.73704 1.000 54.08802 145 TYR B CA 1
ATOM 3408 C C . TYR B 1 101 ? 38.41133 -0.09184 11.62076 1.000 54.00202 145 TYR B C 1
ATOM 3409 O O . TYR B 1 101 ? 39.46278 0.41027 12.05042 1.000 49.31891 145 TYR B O 1
ATOM 3418 N N . PRO B 1 102 ? 37.48223 0.65507 11.02834 1.000 56.52226 146 PRO B N 1
ATOM 3419 C CA . PRO B 1 102 ? 37.62243 2.11648 10.99714 1.000 65.68332 146 PRO B CA 1
ATOM 3420 C C . PRO B 1 102 ? 37.66737 2.68680 12.40707 1.000 60.91776 146 PRO B C 1
ATOM 3421 O O . PRO B 1 102 ? 36.84412 2.34891 13.25992 1.000 59.47332 146 PRO B O 1
ATOM 3425 N N . LEU B 1 103 ? 38.64121 3.55800 12.64582 1.000 67.08552 147 LEU B N 1
ATOM 3426 C CA . LEU B 1 103 ? 38.89730 4.12046 13.96959 1.000 67.76049 147 LEU B CA 1
ATOM 3427 C C . LEU B 1 103 ? 38.55747 5.60684 13.93487 1.000 71.99844 147 LEU B C 1
ATOM 3428 O O . LEU B 1 103 ? 39.32424 6.41862 13.40758 1.000 76.14381 147 LEU B O 1
ATOM 3433 N N . THR B 1 104 ? 37.40276 5.95775 14.49758 1.000 73.76647 148 THR B N 1
ATOM 3434 C CA . THR B 1 104 ? 36.96187 7.34514 14.55833 1.000 84.67476 148 THR B CA 1
ATOM 3435 C C . THR B 1 104 ? 36.62287 7.82440 15.96111 1.000 83.43725 148 THR B C 1
ATOM 3436 O O . THR B 1 104 ? 36.65496 9.03966 16.20024 1.000 80.64280 148 THR B O 1
ATOM 3440 N N . ASP B 1 105 ? 36.30600 6.92563 16.88877 1.000 85.95753 149 ASP B N 1
ATOM 3441 C CA . ASP B 1 105 ? 35.83016 7.30737 18.20792 1.000 84.18927 149 ASP B CA 1
ATOM 3442 C C . ASP B 1 105 ? 37.00905 7.72994 19.08323 1.000 90.48075 149 ASP B C 1
ATOM 3443 O O . ASP B 1 105 ? 38.12568 7.21458 18.95678 1.000 90.57855 149 ASP B O 1
ATOM 3448 N N . SER B 1 106 ? 36.74273 8.67751 19.98936 1.000 92.94009 150 SER B N 1
ATOM 3449 C CA . SER B 1 106 ? 37.80220 9.41258 20.67942 1.000 92.73182 150 SER B CA 1
ATOM 3450 C C . SER B 1 106 ? 38.71500 8.53497 21.52866 1.000 96.25189 150 SER B C 1
ATOM 3451 O O . SER B 1 106 ? 39.71665 9.04196 22.04780 1.000 93.24932 150 SER B O 1
ATOM 3454 N N . LYS B 1 107 ? 38.41309 7.24850 21.68445 1.000 101.28040 151 LYS B N 1
ATOM 3455 C CA . LYS B 1 107 ? 39.33474 6.33392 22.35808 1.000 96.67087 151 LYS B CA 1
ATOM 3456 C C . LYS B 1 107 ? 40.34337 5.76851 21.35223 1.000 94.58283 151 LYS B C 1
ATOM 3457 O O . LYS B 1 107 ? 40.42744 4.56874 21.09174 1.000 87.67223 151 LYS B O 1
ATOM 3463 N N . HIS B 1 108 ? 41.10955 6.67915 20.75301 1.000 95.13677 152 HIS B N 1
ATOM 3464 C CA . HIS B 1 108 ? 42.18661 6.24044 19.87721 1.000 91.08283 152 HIS B CA 1
ATOM 3465 C C . HIS B 1 108 ? 43.30394 5.56428 20.66169 1.000 96.90626 152 HIS B C 1
ATOM 3466 O O . HIS B 1 108 ? 43.92000 4.62315 20.15544 1.000 100.79434 152 HIS B O 1
ATOM 3473 N N . LEU B 1 109 ? 43.58051 6.03457 21.88069 1.000 100.28348 153 LEU B N 1
ATOM 3474 C CA . LEU B 1 109 ? 44.53228 5.42694 22.81048 1.000 93.65108 153 LEU B CA 1
ATOM 3475 C C . LEU B 1 109 ? 45.98443 5.52371 22.35195 1.000 100.91773 153 LEU B C 1
ATOM 3476 O O . LEU B 1 109 ? 46.89407 5.15830 23.10685 1.000 100.99002 153 LEU B O 1
ATOM 3481 N N . GLN B 1 110 ? 46.22402 6.01749 21.13987 1.000 109.86982 154 GLN B N 1
ATOM 3482 C CA . GLN B 1 110 ? 47.59027 6.15951 20.64804 1.000 102.56650 154 GLN B CA 1
ATOM 3483 C C . GLN B 1 110 ? 47.68511 7.35117 19.70352 1.000 102.25275 154 GLN B C 1
ATOM 3484 O O . GLN B 1 110 ? 46.69096 7.76324 19.11318 1.000 97.26228 154 GLN B O 1
ATOM 3490 N N . GLY B 1 120 ? 43.55538 13.05655 9.01540 1.000 71.58922 164 GLY B N 1
ATOM 3491 C CA . GLY B 1 120 ? 42.61362 12.45076 8.09172 1.000 80.45926 164 GLY B CA 1
ATOM 3492 C C . GLY B 1 120 ? 41.73166 11.39372 8.72965 1.000 87.03897 164 GLY B C 1
ATOM 3493 O O . GLY B 1 120 ? 40.74698 11.71314 9.39791 1.000 87.70769 164 GLY B O 1
ATOM 3494 N N . ALA B 1 121 ? 42.08838 10.12725 8.52117 1.000 83.13445 165 ALA B N 1
ATOM 3495 C CA . ALA B 1 121 ? 41.34116 9.00523 9.06943 1.000 70.23124 165 ALA B CA 1
ATOM 3496 C C . ALA B 1 121 ? 42.31744 7.98145 9.62915 1.000 67.10617 165 ALA B C 1
ATOM 3497 O O . ALA B 1 121 ? 43.50175 7.96785 9.28312 1.000 61.05252 165 ALA B O 1
ATOM 3499 N N . ALA B 1 122 ? 41.80452 7.12346 10.51036 1.000 68.34301 166 ALA B N 1
ATOM 3500 C CA . ALA B 1 122 ? 42.60194 6.09525 11.16420 1.000 64.22221 166 ALA B CA 1
ATOM 3501 C C . ALA B 1 122 ? 41.94173 4.73726 10.97969 1.000 51.60713 166 ALA B C 1
ATOM 3502 O O . ALA B 1 122 ? 40.71278 4.62291 11.01910 1.000 51.75046 166 ALA B O 1
ATOM 3504 N N . PHE B 1 123 ? 42.76323 3.71113 10.77253 1.000 49.27472 167 PHE B N 1
ATOM 3505 C CA . PHE B 1 123 ? 42.27827 2.35691 10.55604 1.000 54.90567 167 PHE B CA 1
ATOM 3506 C C . PHE B 1 123 ? 43.09148 1.37261 11.37897 1.000 53.21433 167 PHE B C 1
ATOM 3507 O O . PHE B 1 123 ? 44.32146 1.46001 11.43113 1.000 55.93970 167 PHE B O 1
ATOM 3515 N N . LEU B 1 124 ? 42.39723 0.43571 12.01772 1.000 56.34756 168 LEU B N 1
ATOM 3516 C CA . LEU B 1 124 ? 43.02609 -0.71533 12.65178 1.000 51.05279 168 LEU B CA 1
ATOM 3517 C C . LEU B 1 124 ? 42.92066 -1.89065 11.68984 1.000 46.98824 168 LEU B C 1
ATOM 3518 O O . LEU B 1 124 ? 41.82168 -2.22915 11.23914 1.000 48.71382 168 LEU B O 1
ATOM 3523 N N . ILE B 1 125 ? 44.05612 -2.50091 11.36878 1.000 50.53229 169 ILE B N 1
ATOM 3524 C CA . ILE B 1 125 ? 44.11236 -3.63225 10.45081 1.000 50.22683 169 ILE B CA 1
ATOM 3525 C C . ILE B 1 125 ? 44.56252 -4.85162 11.24132 1.000 50.66845 169 ILE B C 1
ATOM 3526 O O . ILE B 1 125 ? 45.64468 -4.84747 11.84089 1.000 53.08880 169 ILE B O 1
ATOM 3531 N N . GLU B 1 126 ? 43.72968 -5.89076 11.24402 1.000 51.27139 170 GLU B N 1
ATOM 3532 C CA . GLU B 1 126 ? 43.97794 -7.11469 11.99713 1.000 46.98557 170 GLU B CA 1
ATOM 3533 C C . GLU B 1 126 ? 44.63988 -8.13726 11.08422 1.000 48.36458 170 GLU B C 1
ATOM 3534 O O . GLU B 1 126 ? 44.07423 -8.50832 10.05283 1.000 50.62195 170 GLU B O 1
ATOM 3540 N N . VAL B 1 127 ? 45.82796 -8.59879 11.46892 1.000 49.63760 171 VAL B N 1
ATOM 3541 C CA . VAL B 1 127 ? 46.61233 -9.52713 10.66575 1.000 49.98628 171 VAL B CA 1
ATOM 3542 C C . VAL B 1 127 ? 47.19807 -10.58720 11.59206 1.000 56.54401 171 VAL B C 1
ATOM 3543 O O . VAL B 1 127 ? 47.12655 -10.48335 12.81980 1.000 52.73961 171 VAL B O 1
ATOM 3547 N N . ASP B 1 128 ? 47.76954 -11.62673 10.98205 1.000 55.30566 172 ASP B N 1
ATOM 3548 C CA . ASP B 1 128 ? 48.48732 -12.64898 11.73132 1.000 58.93338 172 ASP B CA 1
ATOM 3549 C C . ASP B 1 128 ? 49.57936 -12.02084 12.58766 1.000 59.56779 172 ASP B C 1
ATOM 3550 O O . ASP B 1 128 ? 50.33461 -11.15908 12.12786 1.000 56.64903 172 ASP B O 1
ATOM 3555 N N . LYS B 1 129 ? 49.65357 -12.47271 13.84349 1.000 54.64037 173 LYS B N 1
ATOM 3556 C CA . LYS B 1 129 ? 50.66269 -11.97946 14.77508 1.000 56.08895 173 LYS B CA 1
ATOM 3557 C C . LYS B 1 129 ? 52.05683 -12.06772 14.17218 1.000 56.73023 173 LYS B C 1
ATOM 3558 O O . LYS B 1 129 ? 52.84700 -11.12062 14.25907 1.000 58.23786 173 LYS B O 1
ATOM 3564 N N . ASP B 1 130 ? 52.37483 -13.20801 13.55620 1.000 57.15810 174 ASP B N 1
ATOM 3565 C CA . ASP B 1 130 ? 53.67694 -13.38705 12.92528 1.000 58.06922 174 ASP B CA 1
ATOM 3566 C C . ASP B 1 130 ? 53.87968 -12.45326 11.73958 1.000 57.16920 174 ASP B C 1
ATOM 3567 O O . ASP B 1 130 ? 55.02342 -12.22597 11.33303 1.000 57.84225 174 ASP B O 1
ATOM 3572 N N . GLN B 1 131 ? 52.80229 -11.92387 11.16462 1.000 58.39364 175 GLN B N 1
ATOM 3573 C CA . GLN B 1 131 ? 52.88923 -11.07226 9.98722 1.000 58.73283 175 GLN B CA 1
ATOM 3574 C C . GLN B 1 131 ? 52.75212 -9.58997 10.30735 1.000 52.33860 175 GLN B C 1
ATOM 3575 O O . GLN B 1 131 ? 52.83355 -8.76796 9.38988 1.000 57.65178 175 GLN B O 1
ATOM 3581 N N . ALA B 1 132 ? 52.55442 -9.22783 11.57841 1.000 50.22308 176 ALA B N 1
ATOM 3582 C CA . ALA B 1 132 ? 52.23855 -7.84210 11.92016 1.000 57.88125 176 ALA B CA 1
ATOM 3583 C C . ALA B 1 132 ? 53.38004 -6.89788 11.55749 1.000 56.92883 176 ALA B C 1
ATOM 3584 O O . ALA B 1 132 ? 53.16571 -5.86661 10.90851 1.000 56.90703 176 ALA B O 1
ATOM 3586 N N . GLY B 1 133 ? 54.60226 -7.22910 11.97591 1.000 59.93268 177 GLY B N 1
ATOM 3587 C CA . GLY B 1 133 ? 55.73848 -6.38820 11.63435 1.000 50.48200 177 GLY B CA 1
ATOM 3588 C C . GLY B 1 133 ? 55.99556 -6.34250 10.14140 1.000 58.74932 177 GLY B C 1
ATOM 3589 O O . GLY B 1 133 ? 56.32463 -5.28938 9.58856 1.000 59.83431 177 GLY B O 1
ATOM 3590 N N . LEU B 1 134 ? 55.84554 -7.48563 9.46747 1.000 59.49965 178 LEU B N 1
ATOM 3591 C CA . LEU B 1 134 ? 56.02167 -7.52194 8.01982 1.000 57.61413 178 LEU B CA 1
ATOM 3592 C C . LEU B 1 134 ? 54.96266 -6.67998 7.31707 1.000 58.09123 178 LEU B C 1
ATOM 3593 O O . LEU B 1 134 ? 55.24705 -6.03222 6.30248 1.000 57.11405 178 LEU B O 1
ATOM 3598 N N . LEU B 1 135 ? 53.73314 -6.67789 7.84221 1.000 56.26402 179 LEU B N 1
ATOM 3599 C CA . LEU B 1 135 ? 52.68199 -5.84168 7.26919 1.000 54.15090 179 LEU B CA 1
ATOM 3600 C C . LEU B 1 135 ? 53.00955 -4.36163 7.41986 1.000 54.77154 179 LEU B C 1
ATOM 3601 O O . LEU B 1 135 ? 52.78165 -3.56979 6.49733 1.000 53.86905 179 LEU B O 1
ATOM 3606 N N . VAL B 1 136 ? 53.53880 -3.96777 8.58005 1.000 57.47344 180 VAL B N 1
ATOM 3607 C CA . VAL B 1 136 ? 53.91152 -2.57116 8.78950 1.000 52.64321 180 VAL B CA 1
ATOM 3608 C C . VAL B 1 136 ? 55.01327 -2.16549 7.82019 1.000 54.31419 180 VAL B C 1
ATOM 3609 O O . VAL B 1 136 ? 54.96588 -1.08537 7.21693 1.000 51.72287 180 VAL B O 1
ATOM 3613 N N . ASP B 1 137 ? 56.01885 -3.02702 7.64923 1.000 57.38678 181 ASP B N 1
ATOM 3614 C CA . ASP B 1 137 ? 57.08865 -2.73804 6.69912 1.000 54.51524 181 ASP B CA 1
ATOM 3615 C C . ASP B 1 137 ? 56.55365 -2.64917 5.27585 1.000 58.68806 181 ASP B C 1
ATOM 3616 O O . ASP B 1 137 ? 56.97938 -1.78630 4.49815 1.000 55.93555 181 ASP B O 1
ATOM 3621 N N . HIS B 1 138 ? 55.62842 -3.54240 4.91254 1.000 60.80620 182 HIS B N 1
ATOM 3622 C CA . HIS B 1 138 ? 55.03918 -3.49811 3.57798 1.000 57.76888 182 HIS B CA 1
ATOM 3623 C C . HIS B 1 138 ? 54.28274 -2.19455 3.35990 1.000 57.75567 182 HIS B C 1
ATOM 3624 O O . HIS B 1 138 ? 54.42711 -1.54518 2.31717 1.000 53.20707 182 HIS B O 1
ATOM 3631 N N . ILE B 1 139 ? 53.48052 -1.78760 4.34618 1.000 47.77772 183 ILE B N 1
ATOM 3632 C CA . ILE B 1 139 ? 52.72265 -0.54619 4.22196 1.000 49.73987 183 ILE B CA 1
ATOM 3633 C C . ILE B 1 139 ? 53.66574 0.64828 4.14986 1.000 56.59743 183 ILE B C 1
ATOM 3634 O O . ILE B 1 139 ? 53.42398 1.60497 3.40438 1.000 59.67244 183 ILE B O 1
ATOM 3639 N N . LYS B 1 140 ? 54.75960 0.60708 4.91406 1.000 60.09415 184 LYS B N 1
ATOM 3640 C CA . LYS B 1 140 ? 55.70107 1.72312 4.93845 1.000 55.61920 184 LYS B CA 1
ATOM 3641 C C . LYS B 1 140 ? 56.37960 1.91695 3.58693 1.000 55.59516 184 LYS B C 1
ATOM 3642 O O . LYS B 1 140 ? 56.43322 3.03619 3.06385 1.000 64.72200 184 LYS B O 1
ATOM 3648 N N . ARG B 1 141 ? 56.90355 0.83765 3.00328 1.000 52.31561 185 ARG B N 1
ATOM 3649 C CA . ARG B 1 141 ? 57.78932 0.97398 1.85283 1.000 57.60589 185 ARG B CA 1
ATOM 3650 C C . ARG B 1 141 ? 57.05897 1.32320 0.56236 1.000 57.39594 185 ARG B C 1
ATOM 3651 O O . ARG B 1 141 ? 57.69958 1.79575 -0.38274 1.000 64.04798 185 ARG B O 1
ATOM 3659 N N . TYR B 1 142 ? 55.74870 1.10871 0.49053 1.000 53.42301 186 TYR B N 1
ATOM 3660 C CA . TYR B 1 142 ? 54.99222 1.42643 -0.71303 1.000 60.71443 186 TYR B CA 1
ATOM 3661 C C . TYR B 1 142 ? 54.31470 2.79030 -0.64768 1.000 60.75454 186 TYR B C 1
ATOM 3662 O O . TYR B 1 142 ? 53.60255 3.15780 -1.58784 1.000 56.04129 186 TYR B O 1
ATOM 3671 N N . ARG B 1 143 ? 54.52293 3.54621 0.43569 1.000 59.01383 187 ARG B N 1
ATOM 3672 C CA . ARG B 1 143 ? 53.86731 4.84325 0.59005 1.000 59.39577 187 ARG B CA 1
ATOM 3673 C C . ARG B 1 143 ? 54.32055 5.83115 -0.47483 1.000 57.44183 187 ARG B C 1
ATOM 3674 O O . ARG B 1 143 ? 53.50043 6.54522 -1.06401 1.000 62.56169 187 ARG B O 1
ATOM 3682 N N . VAL B 1 144 ? 55.62917 5.89005 -0.72358 1.000 53.77640 188 VAL B N 1
ATOM 3683 C CA . VAL B 1 144 ? 56.25047 6.94008 -1.52510 1.000 59.07083 188 VAL B CA 1
ATOM 3684 C C . VAL B 1 144 ? 55.90114 8.28665 -0.90193 1.000 59.35842 188 VAL B C 1
ATOM 3685 O O . VAL B 1 144 ? 56.48779 8.67989 0.11256 1.000 67.74645 188 VAL B O 1
ATOM 3689 N N . ARG B 1 145 ? 54.93429 8.99514 -1.48415 1.000 58.39893 189 ARG B N 1
ATOM 3690 C CA . ARG B 1 145 ? 54.54990 10.31139 -0.99034 1.000 57.05696 189 ARG B CA 1
ATOM 3691 C C . ARG B 1 145 ? 53.30412 10.29923 -0.11627 1.000 53.61052 189 ARG B C 1
ATOM 3692 O O . ARG B 1 145 ? 52.94640 11.34884 0.42751 1.000 65.07379 189 ARG B O 1
ATOM 3700 N N . ALA B 1 146 ? 52.63450 9.15799 0.02534 1.000 54.48132 190 ALA B N 1
ATOM 3701 C CA . ALA B 1 146 ? 51.37396 9.11414 0.75590 1.000 59.14599 190 ALA B CA 1
ATOM 3702 C C . ALA B 1 146 ? 51.57786 9.54025 2.20356 1.000 58.36935 190 ALA B C 1
ATOM 3703 O O . ALA B 1 146 ? 52.41501 8.97641 2.91468 1.000 58.37342 190 ALA B O 1
ATOM 3705 N N . LYS B 1 147 ? 50.80756 10.53820 2.63933 1.000 62.65388 191 LYS B N 1
ATOM 3706 C CA . LYS B 1 147 ? 50.89890 11.05457 4.00465 1.000 55.60513 191 LYS B CA 1
ATOM 3707 C C . LYS B 1 147 ? 50.21629 10.05483 4.93269 1.000 57.27795 191 LYS B C 1
ATOM 3708 O O . LYS B 1 147 ? 49.08597 10.23971 5.39137 1.000 59.86303 191 LYS B O 1
ATOM 3714 N N . VAL B 1 148 ? 50.93154 8.96488 5.20478 1.000 59.13637 192 VAL B N 1
ATOM 3715 C CA . VAL B 1 148 ? 50.41467 7.83932 5.97546 1.000 58.80918 192 VAL B CA 1
ATOM 3716 C C . VAL B 1 148 ? 51.44782 7.43069 7.01697 1.000 54.00276 192 VAL B C 1
ATOM 3717 O O . VAL B 1 148 ? 52.64869 7.38061 6.73139 1.000 56.06710 192 VAL B O 1
ATOM 3721 N N . LYS B 1 149 ? 50.97853 7.14060 8.22675 1.000 53.47856 193 LYS B N 1
ATOM 3722 C CA . LYS B 1 149 ? 51.81110 6.59432 9.28697 1.000 59.78930 193 LYS B CA 1
ATOM 3723 C C . LYS B 1 149 ? 51.21580 5.27621 9.76610 1.000 60.29036 193 LYS B C 1
ATOM 3724 O O . LYS B 1 149 ? 49.99409 5.09492 9.77611 1.000 57.92323 193 LYS B O 1
ATOM 3730 N N . VAL B 1 150 ? 52.08784 4.35025 10.15584 1.000 53.83760 194 VAL B N 1
ATOM 3731 C CA . VAL B 1 150 ? 51.66300 2.99095 10.47273 1.000 56.80760 194 VAL B CA 1
ATOM 3732 C C . VAL B 1 150 ? 52.58742 2.41500 11.53628 1.000 54.90152 194 VAL B C 1
ATOM 3733 O O . VAL B 1 150 ? 53.80409 2.62248 11.50198 1.000 52.51360 194 VAL B O 1
ATOM 3737 N N . LYS B 1 151 ? 51.99867 1.69433 12.48948 1.000 56.26544 195 LYS B N 1
ATOM 3738 C CA . LYS B 1 151 ? 52.77288 1.03716 13.53130 1.000 55.69631 195 LYS B CA 1
ATOM 3739 C C . LYS B 1 151 ? 51.96689 -0.12086 14.09890 1.000 54.97518 195 LYS B C 1
ATOM 3740 O O . LYS B 1 151 ? 50.74268 -0.18307 13.95504 1.000 50.04789 195 LYS B O 1
ATOM 3746 N N . VAL B 1 152 ? 52.68166 -1.04224 14.74781 1.000 60.95549 196 VAL B N 1
ATOM 3747 C CA . VAL B 1 152 ? 52.04198 -2.17254 15.40877 1.000 58.72075 196 VAL B CA 1
ATOM 3748 C C . VAL B 1 152 ? 51.36208 -1.69402 16.68535 1.000 55.77679 196 VAL B C 1
ATOM 3749 O O . VAL B 1 152 ? 51.85287 -0.78633 17.37072 1.000 55.61611 196 VAL B O 1
ATOM 3753 N N . VAL B 1 153 ? 50.21655 -2.29144 17.00395 1.000 53.55184 197 VAL B N 1
ATOM 3754 C CA . VAL B 1 153 ? 49.51254 -2.03729 18.25457 1.000 59.24449 197 VAL B CA 1
ATOM 3755 C C . VAL B 1 153 ? 49.82847 -3.17253 19.21715 1.000 63.67518 197 VAL B C 1
ATOM 3756 O O . VAL B 1 153 ? 49.67163 -4.35104 18.87178 1.000 67.29003 197 VAL B O 1
ATOM 3760 N N . ASP B 1 154 ? 50.29149 -2.82255 20.41524 1.000 69.61243 198 ASP B N 1
ATOM 3761 C CA . ASP B 1 154 ? 50.58229 -3.83124 21.42430 1.000 67.98399 198 ASP B CA 1
ATOM 3762 C C . ASP B 1 154 ? 49.32728 -4.63207 21.74420 1.000 69.62890 198 ASP B C 1
ATOM 3763 O O . ASP B 1 154 ? 48.22905 -4.07980 21.85086 1.000 69.70527 198 ASP B O 1
ATOM 3768 N N . VAL B 1 155 ? 49.49166 -5.94958 21.88835 1.000 68.79188 199 VAL B N 1
ATOM 3769 C CA . VAL B 1 155 ? 48.35488 -6.79889 22.22127 1.000 70.16207 199 VAL B CA 1
ATOM 3770 C C . VAL B 1 155 ? 47.80681 -6.47677 23.60195 1.000 76.68070 199 VAL B C 1
ATOM 3771 O O . VAL B 1 155 ? 46.66883 -6.84092 23.91580 1.000 76.12401 199 VAL B O 1
ATOM 3775 N N . GLU B 1 156 ? 48.59578 -5.81061 24.44761 1.000 80.11695 200 GLU B N 1
ATOM 3776 C CA . GLU B 1 156 ? 48.07249 -5.35512 25.72940 1.000 82.67332 200 GLU B CA 1
ATOM 3777 C C . GLU B 1 156 ? 47.18640 -4.12706 25.56411 1.000 81.76077 200 GLU B C 1
ATOM 3778 O O . GLU B 1 156 ? 46.22972 -3.94985 26.32462 1.000 84.15631 200 GLU B O 1
ATOM 3784 N N . GLU B 1 157 ? 47.48327 -3.26892 24.58516 1.000 78.71042 201 GLU B N 1
ATOM 3785 C CA . GLU B 1 157 ? 46.67171 -2.07102 24.39463 1.000 76.26126 201 GLU B CA 1
ATOM 3786 C C . GLU B 1 157 ? 45.31400 -2.41336 23.79363 1.000 73.64990 201 GLU B C 1
ATOM 3787 O O . GLU B 1 157 ? 44.27239 -2.02585 24.33411 1.000 78.71924 201 GLU B O 1
ATOM 3793 N N . VAL B 1 158 ? 45.29664 -3.13097 22.67372 1.000 70.56781 202 VAL B N 1
ATOM 3794 C CA . VAL B 1 158 ? 44.05244 -3.62550 22.09751 1.000 70.79257 202 VAL B CA 1
ATOM 3795 C C . VAL B 1 158 ? 44.24252 -5.10042 21.77796 1.000 61.41747 202 VAL B C 1
ATOM 3796 O O . VAL B 1 158 ? 45.23975 -5.48098 21.15586 1.000 62.35456 202 VAL B O 1
ATOM 3800 N N . ALA B 1 159 ? 43.29122 -5.92621 22.19972 1.000 65.10909 203 ALA B N 1
ATOM 3801 C CA . ALA B 1 159 ? 43.34881 -7.36338 21.98797 1.000 62.52929 203 ALA B CA 1
ATOM 3802 C C . ALA B 1 159 ? 42.20238 -7.80441 21.08904 1.000 58.21145 203 ALA B C 1
ATOM 3803 O O . ALA B 1 159 ? 41.09930 -7.25044 21.14124 1.000 56.94427 203 ALA B O 1
ATOM 3805 N N . VAL B 1 160 ? 42.47194 -8.81438 20.26778 1.000 56.97986 204 VAL B N 1
ATOM 3806 C CA . VAL B 1 160 ? 41.49429 -9.34965 19.32817 1.000 50.55463 204 VAL B CA 1
ATOM 3807 C C . VAL B 1 160 ? 40.82847 -10.56178 19.96245 1.000 50.30061 204 VAL B C 1
ATOM 3808 O O . VAL B 1 160 ? 41.50024 -11.53648 20.31967 1.000 50.08757 204 VAL B O 1
ATOM 3812 N N . TRP B 1 161 ? 39.51034 -10.50181 20.10132 1.000 50.33405 205 TRP B N 1
ATOM 3813 C CA . TRP B 1 161 ? 38.70332 -11.62121 20.55691 1.000 54.27100 205 TRP B CA 1
ATOM 3814 C C . TRP B 1 161 ? 37.70483 -11.99125 19.46836 1.000 52.93816 205 TRP B C 1
ATOM 3815 O O . TRP B 1 161 ? 37.51573 -11.26554 18.48808 1.000 52.90821 205 TRP B O 1
ATOM 3826 N N . HIS B 1 162 ? 37.06530 -13.14153 19.64814 1.000 45.06099 206 HIS B N 1
ATOM 3827 C CA . HIS B 1 162 ? 36.01050 -13.57143 18.74284 1.000 46.01528 206 HIS B CA 1
ATOM 3828 C C . HIS B 1 162 ? 35.01696 -14.40176 19.53463 1.000 45.18673 206 HIS B C 1
ATOM 3829 O O . HIS B 1 162 ? 35.41708 -15.25301 20.33255 1.000 51.85177 206 HIS B O 1
ATOM 3836 N N . ALA B 1 163 ? 33.73242 -14.15350 19.31548 1.000 40.24837 207 ALA B N 1
ATOM 3837 C CA . ALA B 1 163 ? 32.67832 -14.90171 19.97681 1.000 43.34917 207 ALA B CA 1
ATOM 3838 C C . ALA B 1 163 ? 31.70980 -15.43717 18.93508 1.000 48.19436 207 ALA B C 1
ATOM 3839 O O . ALA B 1 163 ? 31.49844 -14.82248 17.88536 1.000 47.36879 207 ALA B O 1
ATOM 3841 N N . TRP B 1 164 ? 31.13074 -16.59746 19.23086 1.000 42.68882 208 TRP B N 1
ATOM 3842 C CA . TRP B 1 164 ? 30.17195 -17.22555 18.33730 1.000 46.91484 208 TRP B CA 1
ATOM 3843 C C . TRP B 1 164 ? 29.07099 -17.87459 19.16047 1.000 49.95391 208 TRP B C 1
ATOM 3844 O O . TRP B 1 164 ? 29.29202 -18.30014 20.29748 1.000 51.88004 208 TRP B O 1
ATOM 3855 N N . ASP B 1 165 ? 27.87464 -17.91766 18.57549 1.000 56.40897 209 ASP B N 1
ATOM 3856 C CA . ASP B 1 165 ? 26.67204 -18.38930 19.24066 1.000 64.81366 209 ASP B CA 1
ATOM 3857 C C . ASP B 1 165 ? 25.59332 -18.52459 18.16914 1.000 62.30070 209 ASP B C 1
ATOM 3858 O O . ASP B 1 165 ? 25.38797 -17.59256 17.37823 1.000 68.46877 209 ASP B O 1
ATOM 3863 N N . PRO B 1 166 ? 24.88677 -19.65691 18.10578 1.000 63.98332 210 PRO B N 1
ATOM 3864 C CA . PRO B 1 166 ? 23.78402 -19.78403 17.13032 1.000 66.78179 210 PRO B CA 1
ATOM 3865 C C . PRO B 1 166 ? 22.71342 -18.71563 17.27946 1.000 73.07388 210 PRO B C 1
ATOM 3866 O O . PRO B 1 166 ? 22.09360 -18.33501 16.27906 1.000 72.48292 210 PRO B O 1
ATOM 3870 N N . ASN B 1 167 ? 22.48117 -18.21236 18.49154 1.000 77.17482 211 ASN B N 1
ATOM 3871 C CA . ASN B 1 167 ? 21.49245 -17.16970 18.73291 1.000 77.80588 211 ASN B CA 1
ATOM 3872 C C . ASN B 1 167 ? 22.06071 -15.76065 18.57629 1.000 83.85247 211 ASN B C 1
ATOM 3873 O O . ASN B 1 167 ? 21.45300 -14.79791 19.06227 1.000 84.53695 211 ASN B O 1
ATOM 3878 N N . GLY B 1 168 ? 23.20787 -15.62219 17.91611 1.000 82.49466 212 GLY B N 1
ATOM 3879 C CA . GLY B 1 168 ? 23.70508 -14.32776 17.49054 1.000 77.86053 212 GLY B CA 1
ATOM 3880 C C . GLY B 1 168 ? 24.16442 -13.39011 18.58801 1.000 77.56975 212 GLY B C 1
ATOM 3881 O O . GLY B 1 168 ? 23.90664 -13.62068 19.77364 1.000 78.07864 212 GLY B O 1
ATOM 3882 N N . LEU B 1 169 ? 24.85380 -12.32273 18.19159 1.000 77.36384 213 LEU B N 1
ATOM 3883 C CA . LEU B 1 169 ? 25.31771 -11.29715 19.11983 1.000 79.69643 213 LEU B CA 1
ATOM 3884 C C . LEU B 1 169 ? 25.12745 -9.90041 18.53252 1.000 83.33885 213 LEU B C 1
ATOM 3885 O O . LEU B 1 169 ? 24.62248 -9.74447 17.42002 1.000 92.25895 213 LEU B O 1
ATOM 3890 N N . ALA B 1 172 ? 27.41263 -3.30382 20.43714 1.000 71.57027 216 ALA B N 1
ATOM 3891 C CA . ALA B 1 172 ? 28.42433 -3.08297 19.41161 1.000 77.15590 216 ALA B CA 1
ATOM 3892 C C . ALA B 1 172 ? 29.62069 -2.33302 19.98641 1.000 77.45706 216 ALA B C 1
ATOM 3893 O O . ALA B 1 172 ? 30.52933 -2.93777 20.55361 1.000 77.64809 216 ALA B O 1
ATOM 3895 N N . SER B 1 173 ? 29.61217 -1.00750 19.84794 1.000 81.55879 217 SER B N 1
ATOM 3896 C CA . SER B 1 173 ? 30.72771 -0.17227 20.29027 1.000 81.09948 217 SER B CA 1
ATOM 3897 C C . SER B 1 173 ? 30.35914 0.49155 21.61529 1.000 82.52888 217 SER B C 1
ATOM 3898 O O . SER B 1 173 ? 29.86701 1.61811 21.66596 1.000 85.40703 217 SER B O 1
ATOM 3901 N N . VAL B 1 174 ? 30.61054 -0.22949 22.70700 1.000 86.41853 218 VAL B N 1
ATOM 3902 C CA . VAL B 1 174 ? 30.42625 0.28507 24.05971 1.000 84.62739 218 VAL B CA 1
ATOM 3903 C C . VAL B 1 174 ? 31.79309 0.39011 24.72686 1.000 85.68471 218 VAL B C 1
ATOM 3904 O O . VAL B 1 174 ? 32.62339 -0.52005 24.60953 1.000 78.72551 218 VAL B O 1
ATOM 3908 N N . ASN B 1 175 ? 32.01365 1.50949 25.42794 1.000 88.30229 219 ASN B N 1
ATOM 3909 C CA . ASN B 1 175 ? 33.27448 1.90670 26.05698 1.000 86.86483 219 ASN B CA 1
ATOM 3910 C C . ASN B 1 175 ? 34.50769 1.14664 25.58258 1.000 88.62411 219 ASN B C 1
ATOM 3911 O O . ASN B 1 175 ? 35.15805 1.55281 24.61543 1.000 89.22976 219 ASN B O 1
ATOM 3916 N N . ASP B 1 176 ? 34.83837 0.04843 26.25451 1.000 85.05753 220 ASP B N 1
ATOM 3917 C CA . ASP B 1 176 ? 36.08425 -0.65959 25.99772 1.000 83.98518 220 ASP B CA 1
ATOM 3918 C C . ASP B 1 176 ? 35.95116 -1.78915 24.98464 1.000 80.98890 220 ASP B C 1
ATOM 3919 O O . ASP B 1 176 ? 36.95373 -2.44466 24.68264 1.000 76.18490 220 ASP B O 1
ATOM 3924 N N . LEU B 1 177 ? 34.75887 -2.03471 24.44820 1.000 76.94504 221 LEU B N 1
ATOM 3925 C CA . LEU B 1 177 ? 34.51887 -3.18484 23.58468 1.000 66.19436 221 LEU B CA 1
ATOM 3926 C C . LEU B 1 177 ? 33.97174 -2.72795 22.24073 1.000 70.33322 221 LEU B C 1
ATOM 3927 O O . LEU B 1 177 ? 32.96277 -2.01721 22.18523 1.000 74.97877 221 LEU B O 1
ATOM 3932 N N . LEU B 1 178 ? 34.63340 -3.14320 21.16387 1.000 67.56393 222 LEU B N 1
ATOM 3933 C CA . LEU B 1 178 ? 34.09544 -3.03138 19.81492 1.000 57.06260 222 LEU B CA 1
ATOM 3934 C C . LEU B 1 178 ? 33.65765 -4.42615 19.38600 1.000 58.66491 222 LEU B C 1
ATOM 3935 O O . LEU B 1 178 ? 34.48452 -5.33994 19.29867 1.000 57.64011 222 LEU B O 1
ATOM 3940 N N . VAL B 1 179 ? 32.36262 -4.58789 19.13074 1.000 57.19299 223 VAL B N 1
ATOM 3941 C CA . VAL B 1 179 ? 31.78968 -5.84863 18.67698 1.000 53.18125 223 VAL B CA 1
ATOM 3942 C C . VAL B 1 179 ? 31.19539 -5.62459 17.29536 1.000 65.09834 223 VAL B C 1
ATOM 3943 O O . VAL B 1 179 ? 30.37511 -4.71855 17.10738 1.000 72.64374 223 VAL B O 1
ATOM 3947 N N . THR B 1 180 ? 31.61003 -6.44802 16.33055 1.000 63.51478 224 THR B N 1
ATOM 3948 C CA . THR B 1 180 ? 31.13857 -6.31990 14.95982 1.000 57.02161 224 THR B CA 1
ATOM 3949 C C . THR B 1 180 ? 31.00980 -7.69869 14.32785 1.000 54.92664 224 THR B C 1
ATOM 3950 O O . THR B 1 180 ? 31.84550 -8.57649 14.59299 1.000 57.41514 224 THR B O 1
ATOM 3954 N N . PRO B 1 181 ? 29.97548 -7.92836 13.52059 1.000 53.30945 225 PRO B N 1
ATOM 3955 C CA . PRO B 1 181 ? 29.77798 -9.26436 12.94423 1.000 58.77843 225 PRO B CA 1
ATOM 3956 C C . PRO B 1 181 ? 30.91350 -9.66224 12.01268 1.000 45.20697 225 PRO B C 1
ATOM 3957 O O . PRO B 1 181 ? 31.51258 -8.82731 11.33082 1.000 42.05349 225 PRO B O 1
ATOM 3961 N N . ASP B 1 182 ? 31.21729 -10.95763 12.01750 1.000 52.34562 226 ASP B N 1
ATOM 3962 C CA . ASP B 1 182 ? 32.10586 -11.57642 11.03836 1.000 48.83526 226 ASP B CA 1
ATOM 3963 C C . ASP B 1 182 ? 31.20629 -12.09555 9.92397 1.000 43.87304 226 ASP B C 1
ATOM 3964 O O . ASP B 1 182 ? 30.51167 -13.10127 10.08924 1.000 47.62548 226 ASP B O 1
ATOM 3969 N N . CYS B 1 183 ? 31.20674 -11.40556 8.78768 1.000 48.52059 227 CYS B N 1
ATOM 3970 C CA . CYS B 1 183 ? 30.25448 -11.67806 7.71955 1.000 43.25422 227 CYS B CA 1
ATOM 3971 C C . CYS B 1 183 ? 30.77661 -12.66978 6.68937 1.000 45.14334 227 CYS B C 1
ATOM 3972 O O . CYS B 1 183 ? 30.15059 -12.83291 5.63596 1.000 52.75418 227 CYS B O 1
ATOM 3975 N N . ARG B 1 184 ? 31.90033 -13.33743 6.96863 1.000 49.68516 228 ARG B N 1
ATOM 3976 C CA . ARG B 1 184 ? 32.43165 -14.31665 6.02553 1.000 39.61677 228 ARG B CA 1
ATOM 3977 C C . ARG B 1 184 ? 31.45833 -15.47295 5.83281 1.000 42.25339 228 ARG B C 1
ATOM 3978 O O . ARG B 1 184 ? 31.31657 -15.99780 4.72243 1.000 48.48100 228 ARG B O 1
ATOM 3986 N N . THR B 1 185 ? 30.78910 -15.88755 6.90027 1.000 42.13607 229 THR B N 1
ATOM 3987 C CA . THR B 1 185 ? 29.71575 -16.86818 6.85899 1.000 41.57610 229 THR B CA 1
ATOM 3988 C C . THR B 1 185 ? 28.57845 -16.36245 7.73043 1.000 41.56602 229 THR B C 1
ATOM 3989 O O . THR B 1 185 ? 28.78301 -15.48948 8.58073 1.000 43.80567 229 THR B O 1
ATOM 3993 N N . PRO B 1 186 ? 27.36179 -16.87549 7.52890 1.000 40.10571 230 PRO B N 1
ATOM 3994 C CA . PRO B 1 186 ? 26.25009 -16.46717 8.40146 1.000 43.80981 230 PRO B CA 1
ATOM 3995 C C . PRO B 1 186 ? 26.48539 -16.76320 9.87155 1.000 51.14340 230 PRO B C 1
ATOM 3996 O O . PRO B 1 186 ? 25.93439 -16.05906 10.72692 1.000 46.84131 230 PRO B O 1
ATOM 4000 N N . ALA B 1 187 ? 27.29105 -17.77723 10.19691 1.000 50.32856 231 ALA B N 1
ATOM 4001 C CA . ALA B 1 187 ? 27.43856 -18.23372 11.57436 1.000 44.96395 231 ALA B CA 1
ATOM 4002 C C . ALA B 1 187 ? 28.87664 -18.15164 12.07456 1.000 45.41498 231 ALA B C 1
ATOM 4003 O O . ALA B 1 187 ? 29.24053 -18.87013 13.00989 1.000 49.41125 231 ALA B O 1
ATOM 4005 N N . MET B 1 188 ? 29.70786 -17.29752 11.47424 1.000 48.63859 232 MET B N 1
ATOM 4006 C CA . MET B 1 188 ? 31.07621 -17.15324 11.96321 1.000 48.09947 232 MET B CA 1
ATOM 4007 C C . MET B 1 188 ? 31.10403 -16.52439 13.35216 1.000 47.93397 232 MET B C 1
ATOM 4008 O O . MET B 1 188 ? 31.96816 -16.85117 14.17461 1.000 45.31792 232 MET B O 1
ATOM 4013 N N . GLY B 1 189 ? 30.17049 -15.62089 13.63275 1.000 46.78192 233 GLY B N 1
ATOM 4014 C CA . GLY B 1 189 ? 30.15594 -14.93922 14.91075 1.000 45.12250 233 GLY B CA 1
ATOM 4015 C C . GLY B 1 189 ? 30.51895 -13.47468 14.78995 1.000 48.31607 233 GLY B C 1
ATOM 4016 O O . GLY B 1 189 ? 30.20185 -12.83348 13.78288 1.000 53.21870 233 GLY B O 1
ATOM 4017 N N . SER B 1 190 ? 31.19573 -12.93214 15.79792 1.000 40.35801 234 SER B N 1
ATOM 4018 C CA . SER B 1 190 ? 31.52551 -11.51459 15.82574 1.000 54.10826 234 SER B CA 1
ATOM 4019 C C . SER B 1 190 ? 32.96952 -11.32195 16.25997 1.000 46.34931 234 SER B C 1
ATOM 4020 O O . SER B 1 190 ? 33.41844 -11.93705 17.23233 1.000 45.23528 234 SER B O 1
ATOM 4023 N N . ARG B 1 191 ? 33.69511 -10.48094 15.53049 1.000 48.41275 235 ARG B N 1
ATOM 4024 C CA . ARG B 1 191 ? 35.00221 -10.04010 15.99106 1.000 51.63010 235 ARG B CA 1
ATOM 4025 C C . ARG B 1 191 ? 34.83041 -9.06334 17.14632 1.000 56.04417 235 ARG B C 1
ATOM 4026 O O . ARG B 1 191 ? 33.89743 -8.25423 17.16313 1.000 53.09752 235 ARG B O 1
ATOM 4034 N N . ILE B 1 192 ? 35.72439 -9.14923 18.12697 1.000 53.91039 236 ILE B N 1
ATOM 4035 C CA . ILE B 1 192 ? 35.64745 -8.31496 19.31948 1.000 52.10995 236 ILE B CA 1
ATOM 4036 C C . ILE B 1 192 ? 37.02014 -7.71550 19.57975 1.000 47.04513 236 ILE B C 1
ATOM 4037 O O . ILE B 1 192 ? 38.00496 -8.45016 19.71700 1.000 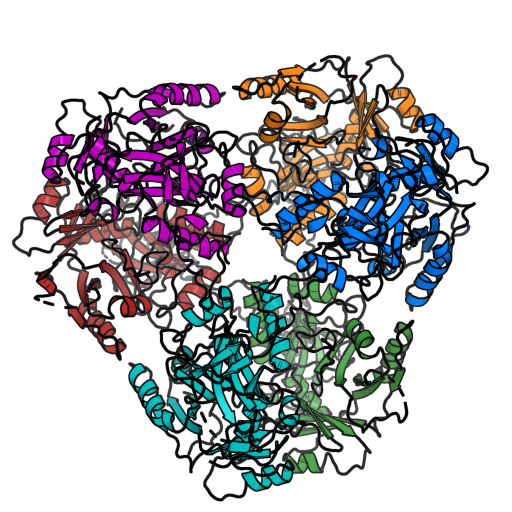49.49606 236 ILE B O 1
ATOM 4042 N N . LEU B 1 193 ? 37.08439 -6.38919 19.65282 1.000 48.70887 237 LEU B N 1
ATOM 4043 C CA . LEU B 1 193 ? 38.30021 -5.67619 20.02118 1.000 50.43782 237 LEU B CA 1
ATOM 4044 C C . LEU B 1 193 ? 38.16364 -5.16135 21.44853 1.000 62.18479 237 LEU B C 1
ATOM 4045 O O . LEU B 1 193 ? 37.19994 -4.45761 21.76926 1.000 53.26054 237 LEU B O 1
ATOM 4050 N N . HIS B 1 194 ? 39.12126 -5.52106 22.30046 1.000 63.70547 238 HIS B N 1
ATOM 4051 C CA . HIS B 1 194 ? 39.14911 -5.09660 23.69523 1.000 61.42272 238 HIS B CA 1
ATOM 4052 C C . HIS B 1 194 ? 40.21071 -4.01601 23.84388 1.000 64.77361 238 HIS B C 1
ATOM 4053 O O . HIS B 1 194 ? 41.40360 -4.28904 23.67622 1.000 63.82040 238 HIS B O 1
ATOM 4060 N N . PHE B 1 195 ? 39.77779 -2.79674 24.16392 1.000 69.61725 239 PHE B N 1
ATOM 4061 C CA . PHE B 1 195 ? 40.66800 -1.64303 24.16725 1.000 76.52662 239 PHE B CA 1
ATOM 4062 C C . PHE B 1 195 ? 41.30145 -1.35968 25.52484 1.000 80.98322 239 PHE B C 1
ATOM 4063 O O . PHE B 1 195 ? 42.24561 -0.56575 25.59252 1.000 88.00677 239 PHE B O 1
ATOM 4071 N N . GLY B 1 196 ? 40.81038 -1.96711 26.60114 1.000 78.18194 240 GLY B N 1
ATOM 4072 C CA . GLY B 1 196 ? 41.41298 -1.76028 27.90416 1.000 94.21876 240 GLY B CA 1
ATOM 4073 C C . GLY B 1 196 ? 42.75724 -2.44018 28.06510 1.000 93.88676 240 GLY B C 1
ATOM 4074 O O . GLY B 1 196 ? 43.79618 -1.77758 28.15784 1.000 92.59545 240 GLY B O 1
ATOM 4075 N N . GLY B 1 197 ? 42.74326 -3.77032 28.09247 1.000 94.04658 241 GLY B N 1
ATOM 4076 C CA . GLY B 1 197 ? 43.94675 -4.55140 28.23945 1.000 97.40799 241 GLY B CA 1
ATOM 4077 C C . GLY B 1 197 ? 43.73105 -5.75497 29.13124 1.000 101.00643 241 GLY B C 1
ATOM 4078 O O . GLY B 1 197 ? 42.62325 -6.00033 29.61995 1.000 99.85341 241 GLY B O 1
ATOM 4079 N N . PRO B 1 198 ? 44.78580 -6.53337 29.36121 1.000 103.08594 242 PRO B N 1
ATOM 4080 C CA . PRO B 1 198 ? 44.70028 -7.60150 30.35968 1.000 104.19960 242 PRO B CA 1
ATOM 4081 C C . PRO B 1 198 ? 44.46680 -7.00519 31.73759 1.000 107.72452 242 PRO B C 1
ATOM 4082 O O . PRO B 1 198 ? 44.74439 -5.82966 31.98872 1.000 103.99381 242 PRO B O 1
ATOM 4086 N N . ASP B 1 199 ? 43.95926 -7.85379 32.63451 1.000 107.00746 243 ASP B N 1
ATOM 4087 C CA . ASP B 1 199 ? 43.15390 -7.43204 33.77535 1.000 103.37823 243 ASP B CA 1
ATOM 4088 C C . ASP B 1 199 ? 41.85250 -6.88042 33.20515 1.000 104.48460 243 ASP B C 1
ATOM 4089 O O . ASP B 1 199 ? 41.51339 -7.16179 32.04955 1.000 100.22695 243 ASP B O 1
ATOM 4094 N N . GLY B 1 200 ? 41.11590 -6.10071 33.98957 1.000 100.87092 244 GLY B N 1
ATOM 4095 C CA . GLY B 1 200 ? 39.82166 -5.61817 33.54870 1.000 97.51090 244 GLY B CA 1
ATOM 4096 C C . GLY B 1 200 ? 38.80800 -6.73866 33.44022 1.000 94.66600 244 GLY B C 1
ATOM 4097 O O . GLY B 1 200 ? 39.17599 -7.91491 33.36980 1.000 93.38776 244 GLY B O 1
ATOM 4098 N N . ASN B 1 201 ? 37.52235 -6.39856 33.42769 1.000 94.43980 245 ASN B N 1
ATOM 4099 C CA . ASN B 1 201 ? 36.49052 -7.41761 33.29576 1.000 88.24825 245 ASN B CA 1
ATOM 4100 C C . ASN B 1 201 ? 35.48467 -7.09324 32.20134 1.000 81.50151 245 ASN B C 1
ATOM 4101 O O . ASN B 1 201 ? 34.31317 -7.43632 32.32410 1.000 81.32729 245 ASN B O 1
ATOM 4106 N N . ALA B 1 202 ? 35.93004 -6.44461 31.12325 1.000 83.45794 246 ALA B N 1
ATOM 4107 C CA . ALA B 1 202 ? 35.03764 -6.17887 29.99842 1.000 77.34216 246 ALA B CA 1
ATOM 4108 C C . ALA B 1 202 ? 34.67055 -7.46522 29.26216 1.000 78.87073 246 ALA B C 1
ATOM 4109 O O . ALA B 1 202 ? 33.49248 -7.71638 28.98082 1.000 78.65175 246 ALA B O 1
ATOM 4111 N N . ILE B 1 203 ? 35.67134 -8.29010 28.93337 1.000 70.28206 247 ILE B N 1
ATOM 4112 C CA . ILE B 1 203 ? 35.41921 -9.53084 28.19914 1.000 74.27262 247 ILE B CA 1
ATOM 4113 C C . ILE B 1 203 ? 34.63282 -10.51291 29.06192 1.000 72.54937 247 ILE B C 1
ATOM 4114 O O . ILE B 1 203 ? 33.65655 -11.12530 28.61208 1.000 71.47914 247 ILE B O 1
ATOM 4119 N N . GLN B 1 204 ? 35.05288 -10.67548 30.31638 1.000 76.92228 248 GLN B N 1
ATOM 4120 C CA . GLN B 1 204 ? 34.41461 -11.62843 31.21895 1.000 69.57791 248 GLN B CA 1
ATOM 4121 C C . GLN B 1 204 ? 32.96629 -11.24840 31.49149 1.000 67.11447 248 GLN B C 1
ATOM 4122 O O . GLN B 1 204 ? 32.08864 -12.11823 31.54600 1.000 68.04861 248 GLN B O 1
ATOM 4128 N N . ASN B 1 205 ? 32.69804 -9.95370 31.67200 1.000 71.53849 249 ASN B N 1
ATOM 4129 C CA . ASN B 1 205 ? 31.31680 -9.49824 31.79849 1.000 75.18762 249 ASN B CA 1
ATOM 4130 C C . ASN B 1 205 ? 30.53555 -9.74805 30.51389 1.000 77.10786 249 ASN B C 1
ATOM 4131 O O . ASN B 1 205 ? 29.35711 -10.12285 30.55916 1.000 72.31313 249 ASN B O 1
ATOM 4136 N N . PHE B 1 206 ? 31.17265 -9.53334 29.35881 1.000 74.93618 250 PHE B N 1
ATOM 4137 C CA . PHE B 1 206 ? 30.51810 -9.81966 28.08720 1.000 68.38582 250 PHE B CA 1
ATOM 4138 C C . PHE B 1 206 ? 30.17450 -11.29881 27.97082 1.000 70.44182 250 PHE B C 1
ATOM 4139 O O . PHE B 1 206 ? 29.06210 -11.65512 27.56435 1.000 76.59744 250 PHE B O 1
ATOM 4147 N N . ALA B 1 207 ? 31.11531 -12.17688 28.32873 1.000 68.44310 251 ALA B N 1
ATOM 4148 C CA . ALA B 1 207 ? 30.84584 -13.60958 28.25930 1.000 67.73230 251 ALA B CA 1
ATOM 4149 C C . ALA B 1 207 ? 29.74181 -14.00736 29.22992 1.000 69.80684 251 ALA B C 1
ATOM 4150 O O . ALA B 1 207 ? 28.87026 -14.81838 28.89448 1.000 68.04384 251 ALA B O 1
ATOM 4152 N N . GLU B 1 208 ? 29.76163 -13.44205 30.43900 1.000 74.39136 252 GLU B N 1
ATOM 4153 C CA . GLU B 1 208 ? 28.69897 -13.71000 31.40142 1.000 70.88099 252 GLU B CA 1
ATOM 4154 C C . GLU B 1 208 ? 27.35265 -13.21501 30.88638 1.000 73.12638 252 GLU B C 1
ATOM 4155 O O . GLU B 1 208 ? 26.34130 -13.91926 30.99413 1.000 72.90855 252 GLU B O 1
ATOM 4161 N N . ARG B 1 209 ? 27.32328 -12.00703 30.31401 1.000 72.03187 253 ARG B N 1
ATOM 4162 C CA . ARG B 1 209 ? 26.07349 -11.45691 29.79592 1.000 70.34977 253 ARG B CA 1
ATOM 4163 C C . ARG B 1 209 ? 25.52103 -12.30845 28.65902 1.000 77.73795 253 ARG B C 1
ATOM 4164 O O . ARG B 1 209 ? 24.31747 -12.58898 28.61189 1.000 79.37073 253 ARG B O 1
ATOM 4172 N N . CYS B 1 210 ? 26.38301 -12.73560 27.73847 1.000 75.04241 254 CYS B N 1
ATOM 4173 C CA . CYS B 1 210 ? 25.96038 -13.53167 26.59348 1.000 67.26032 254 CYS B CA 1
ATOM 4174 C C . CYS B 1 210 ? 25.94663 -15.02637 26.88319 1.000 73.16158 254 CYS B C 1
ATOM 4175 O O . CYS B 1 210 ? 25.63125 -15.81240 25.98245 1.000 71.24268 254 CYS B O 1
ATOM 4178 N N . GLN B 1 211 ? 26.27257 -15.42944 28.11404 1.000 77.23085 255 GLN B N 1
ATOM 4179 C CA . GLN B 1 211 ? 26.27729 -16.83509 28.52388 1.000 71.40374 255 GLN B CA 1
ATOM 4180 C C . GLN B 1 211 ? 27.19576 -17.66905 27.63048 1.000 67.39191 255 GLN B C 1
ATOM 4181 O O . GLN B 1 211 ? 26.83527 -18.74951 27.15762 1.000 69.55602 255 GLN B O 1
ATOM 4187 N N . LEU B 1 212 ? 28.39935 -17.15147 27.40237 1.000 66.04443 256 LEU B N 1
ATOM 4188 C CA . LEU B 1 212 ? 29.41043 -17.81482 26.59291 1.000 65.26353 256 LEU B CA 1
ATOM 4189 C C . LEU B 1 212 ? 30.54211 -18.30988 27.48118 1.000 61.98415 256 LEU B C 1
ATOM 4190 O O . LEU B 1 212 ? 30.94961 -17.62601 28.42518 1.000 61.44875 256 LEU B O 1
ATOM 4195 N N . GLN B 1 213 ? 31.05140 -19.49655 27.17095 1.000 66.40778 257 GLN B N 1
ATOM 4196 C CA . GLN B 1 213 ? 32.21862 -20.01683 27.86385 1.000 61.67641 257 GLN B CA 1
ATOM 4197 C C . GLN B 1 213 ? 33.48105 -19.43971 27.24006 1.000 62.53865 257 GLN B C 1
ATOM 4198 O O . GLN B 1 213 ? 33.64219 -19.45177 26.01555 1.000 61.55332 257 GLN B O 1
ATOM 4204 N N . VAL B 1 214 ? 34.37237 -18.92132 28.08042 1.000 56.28473 258 VAL B N 1
ATOM 4205 C CA . VAL B 1 214 ? 35.65764 -18.44337 27.58534 1.000 47.67574 258 VAL B CA 1
ATOM 4206 C C . VAL B 1 214 ? 36.52871 -19.65133 27.26774 1.000 58.17891 258 VAL B C 1
ATOM 4207 O O . VAL B 1 214 ? 36.81511 -20.47739 28.14261 1.000 63.83113 258 VAL B O 1
ATOM 4211 N N . LEU B 1 215 ? 36.95492 -19.75957 26.01188 1.000 55.41538 259 LEU B N 1
ATOM 4212 C CA . LEU B 1 215 ? 37.65130 -20.94576 25.54954 1.000 50.54591 259 LEU B CA 1
ATOM 4213 C C . LEU B 1 215 ? 38.99226 -20.57844 24.93030 1.000 49.73885 259 LEU B C 1
ATOM 4214 O O . LEU B 1 215 ? 39.15931 -19.46992 24.41109 1.000 55.42082 259 LEU B O 1
ATOM 4219 N N . PRO B 1 216 ? 39.96552 -21.48475 24.97408 1.000 47.21090 260 PRO B N 1
ATOM 4220 C CA . PRO B 1 216 ? 41.23884 -21.23407 24.29180 1.000 50.03895 260 PRO B CA 1
ATOM 4221 C C . PRO B 1 216 ? 41.05609 -21.19126 22.78220 1.000 46.13348 260 PRO B C 1
ATOM 4222 O O . PRO B 1 216 ? 40.05544 -21.65606 22.23269 1.000 50.79956 260 PRO B O 1
ATOM 4226 N N . GLN B 1 217 ? 42.06784 -20.62916 22.11414 1.000 48.10313 261 GLN B N 1
ATOM 4227 C CA . GLN B 1 217 ? 41.94550 -20.26337 20.70479 1.000 49.52403 261 GLN B CA 1
ATOM 4228 C C . GLN B 1 217 ? 41.56456 -21.44187 19.81595 1.000 47.81094 261 GLN B C 1
ATOM 4229 O O . GLN B 1 217 ? 40.87037 -21.25334 18.81083 1.000 49.55079 261 GLN B O 1
ATOM 4235 N N . GLU B 1 218 ? 42.00451 -22.65597 20.15652 1.000 49.76334 262 GLU B N 1
ATOM 4236 C CA . GLU B 1 218 ? 41.76024 -23.79934 19.28253 1.000 50.16977 262 GLU B CA 1
ATOM 4237 C C . GLU B 1 218 ? 40.27797 -24.12521 19.14027 1.000 49.35436 262 GLU B C 1
ATOM 4238 O O . GLU B 1 218 ? 39.88678 -24.75895 18.15383 1.000 47.54283 262 GLU B O 1
ATOM 4244 N N . TYR B 1 219 ? 39.44363 -23.72242 20.09998 1.000 53.29391 263 TYR B N 1
ATOM 4245 C CA . TYR B 1 219 ? 38.00656 -23.90470 19.92591 1.000 50.06669 263 TYR B CA 1
ATOM 4246 C C . TYR B 1 219 ? 37.45412 -22.95056 18.87564 1.000 45.34774 263 TYR B C 1
ATOM 4247 O O . TYR B 1 219 ? 36.49400 -23.28838 18.17338 1.000 45.55180 263 TYR B O 1
ATOM 4256 N N . TYR B 1 220 ? 38.03591 -21.75529 18.76333 1.000 46.56003 264 TYR B N 1
ATOM 4257 C CA . TYR B 1 220 ? 37.67613 -20.85734 17.67172 1.000 48.71933 264 TYR B CA 1
ATOM 4258 C C . TYR B 1 220 ? 38.14297 -21.40913 16.32976 1.000 49.03889 264 TYR B C 1
ATOM 4259 O O . TYR B 1 220 ? 37.43085 -21.30021 15.32374 1.000 47.20243 264 TYR B O 1
ATOM 4268 N N . VAL B 1 221 ? 39.34429 -21.98998 16.29330 1.000 45.67582 265 VAL B N 1
ATOM 4269 C CA . VAL B 1 221 ? 39.84930 -22.58271 15.05815 1.000 49.41452 265 VAL B CA 1
ATOM 4270 C C . VAL B 1 221 ? 38.94495 -23.72363 14.61292 1.000 51.36623 265 VAL B C 1
ATOM 4271 O O . VAL B 1 221 ? 38.63930 -23.86582 13.42202 1.000 51.72461 265 VAL B O 1
ATOM 4275 N N . LEU B 1 222 ? 38.49739 -24.55041 15.56216 1.000 46.34816 266 LEU B N 1
ATOM 4276 C CA . LEU B 1 222 ? 37.54043 -25.60239 15.23641 1.000 45.05855 266 LEU B CA 1
ATOM 4277 C C . LEU B 1 222 ? 36.25358 -25.01595 14.67513 1.000 50.19710 266 LEU B C 1
ATOM 4278 O O . LEU B 1 222 ? 35.70394 -25.53092 13.69412 1.000 47.37915 266 LEU B O 1
ATOM 4283 N N . HIS B 1 223 ? 35.75857 -23.93591 15.28360 1.000 45.25981 267 HIS B N 1
ATOM 4284 C CA . HIS B 1 223 ? 34.57954 -23.26767 14.74619 1.000 46.39744 267 HIS B CA 1
ATOM 4285 C C . HIS B 1 223 ? 34.84246 -22.73833 13.34091 1.000 45.95121 267 HIS B C 1
ATOM 4286 O O . HIS B 1 223 ? 34.00778 -22.90086 12.44312 1.000 44.29578 267 HIS B O 1
ATOM 4293 N N . ARG B 1 224 ? 36.00545 -22.11456 13.13238 1.000 48.31840 268 ARG B N 1
ATOM 4294 C CA . ARG B 1 224 ? 36.38156 -21.63308 11.80552 1.000 47.00668 268 ARG B CA 1
ATOM 4295 C C . ARG B 1 224 ? 36.33806 -22.75568 10.77816 1.000 49.30178 268 ARG B C 1
ATOM 4296 O O . ARG B 1 224 ? 35.76761 -22.59986 9.69142 1.000 46.27543 268 ARG B O 1
ATOM 4304 N N . ILE B 1 225 ? 36.94140 -23.89900 11.11361 1.000 42.94814 269 ILE B N 1
ATOM 4305 C CA . ILE B 1 225 ? 37.05515 -25.00897 10.17178 1.000 45.98732 269 ILE B CA 1
ATOM 4306 C C . ILE B 1 225 ? 35.68400 -25.58305 9.83788 1.000 47.44954 269 ILE B C 1
ATOM 4307 O O . ILE B 1 225 ? 35.38229 -25.86533 8.67141 1.000 43.24816 269 ILE B O 1
ATOM 4312 N N . THR B 1 226 ? 34.83177 -25.76987 10.84913 1.000 47.36094 270 THR B N 1
ATOM 4313 C CA . THR B 1 226 ? 33.49194 -26.28221 10.58476 1.000 46.43421 270 THR B CA 1
ATOM 4314 C C . THR B 1 226 ? 32.65921 -25.31048 9.76132 1.000 45.34341 270 THR B C 1
ATOM 4315 O O . THR B 1 226 ? 31.68714 -25.73206 9.12666 1.000 50.57555 270 THR B O 1
ATOM 4319 N N . GLN B 1 227 ? 33.01575 -24.02718 9.75714 1.000 46.61602 271 GLN B N 1
ATOM 4320 C CA . GLN B 1 227 ? 32.38811 -23.05239 8.87694 1.000 48.02281 271 GLN B CA 1
ATOM 4321 C C . GLN B 1 227 ? 33.04707 -22.98334 7.50570 1.000 46.86505 271 GLN B C 1
ATOM 4322 O O . GLN B 1 227 ? 32.51629 -22.30917 6.61653 1.000 49.41287 271 GLN B O 1
ATOM 4328 N N . GLY B 1 228 ? 34.18146 -23.65664 7.31609 1.000 40.31596 272 GLY B N 1
ATOM 4329 C CA . GLY B 1 228 ? 34.87703 -23.63698 6.04389 1.000 44.80147 272 GLY B CA 1
ATOM 4330 C C . GLY B 1 228 ? 35.70668 -22.40314 5.77746 1.000 45.69061 272 GLY B C 1
ATOM 4331 O O . GLY B 1 228 ? 35.97316 -22.09416 4.61233 1.000 56.85926 272 GLY B O 1
ATOM 4332 N N . VAL B 1 229 ? 36.14002 -21.69663 6.81432 1.000 41.95803 273 VAL B N 1
ATOM 4333 C CA . VAL B 1 229 ? 36.81309 -20.40831 6.67212 1.000 45.75819 273 VAL B CA 1
ATOM 4334 C C . VAL B 1 229 ? 38.30589 -20.61431 6.90610 1.000 47.57273 273 VAL B C 1
ATOM 4335 O O . VAL B 1 229 ? 38.69597 -21.00008 8.01836 1.000 49.89929 273 VAL B O 1
ATOM 4339 N N . PRO B 1 230 ? 39.15810 -20.37988 5.91351 1.000 47.70909 274 PRO B N 1
ATOM 4340 C CA . PRO B 1 230 ? 40.59621 -20.31772 6.17718 1.000 47.63934 274 PRO B CA 1
ATOM 4341 C C . PRO B 1 230 ? 40.98951 -18.95556 6.72190 1.000 44.69588 274 PRO B C 1
ATOM 4342 O O . PRO B 1 230 ? 40.33238 -17.94330 6.47084 1.000 45.07324 274 PRO B O 1
ATOM 4346 N N . GLU B 1 231 ? 42.08177 -18.94236 7.48142 1.000 42.80364 275 GLU B N 1
ATOM 4347 C CA . GLU B 1 231 ? 42.53758 -17.71848 8.12339 1.000 45.05093 275 GLU B CA 1
ATOM 4348 C C . GLU B 1 231 ? 44.01860 -17.84705 8.44523 1.000 45.49334 275 GLU B C 1
ATOM 4349 O O . GLU B 1 231 ? 44.48526 -18.92433 8.82300 1.000 52.18936 275 GLU B O 1
ATOM 4355 N N . GLY B 1 232 ? 44.74563 -16.74337 8.30129 1.000 48.81235 276 GLY B N 1
ATOM 4356 C CA . GLY B 1 232 ? 46.15872 -16.71609 8.60807 1.000 46.53648 276 GLY B CA 1
ATOM 4357 C C . GLY B 1 232 ? 47.01618 -17.18580 7.44793 1.000 50.16241 276 GLY B C 1
ATOM 4358 O O . GLY B 1 232 ? 46.54194 -17.72644 6.44704 1.000 46.80424 276 GLY B O 1
ATOM 4359 N N . GLN B 1 233 ? 48.31964 -16.97239 7.59749 1.000 47.71963 277 GLN B N 1
ATOM 4360 C CA . GLN B 1 233 ? 49.28489 -17.31650 6.56416 1.000 48.99739 277 GLN B CA 1
ATOM 4361 C C . GLN B 1 233 ? 49.81682 -18.73703 6.69766 1.000 52.69127 277 GLN B C 1
ATOM 4362 O O . GLN B 1 233 ? 50.60992 -19.16862 5.85417 1.000 49.78794 277 GLN B O 1
ATOM 4368 N N . THR B 1 234 ? 49.40400 -19.46842 7.73427 1.000 56.22323 278 THR B N 1
ATOM 4369 C CA . THR B 1 234 ? 49.62962 -20.90757 7.77041 1.000 55.97165 278 THR B CA 1
ATOM 4370 C C . THR B 1 234 ? 48.66778 -21.63706 6.83999 1.000 52.96623 278 THR B C 1
ATOM 4371 O O . THR B 1 234 ? 49.02197 -22.67707 6.27313 1.000 61.88453 278 THR B O 1
ATOM 4375 N N . GLU B 1 235 ? 47.46660 -21.09251 6.64926 1.000 50.50169 279 GLU B N 1
ATOM 4376 C CA . GLU B 1 235 ? 46.44274 -21.68801 5.79920 1.000 48.96106 279 GLU B CA 1
ATOM 4377 C C . GLU B 1 235 ? 46.33284 -21.01076 4.43912 1.000 50.06664 279 GLU B C 1
ATOM 4378 O O . GLU B 1 235 ? 46.18148 -21.69465 3.42195 1.000 52.68951 279 GLU B O 1
ATOM 4384 N N . LEU B 1 236 ? 46.39353 -19.68167 4.39669 1.000 44.53524 280 LEU B N 1
ATOM 4385 C CA . LEU B 1 236 ? 46.40853 -18.92762 3.14333 1.000 47.33052 280 LEU B CA 1
ATOM 4386 C C . LEU B 1 236 ? 47.85640 -18.51725 2.89962 1.000 45.92368 280 LEU B C 1
ATOM 4387 O O . LEU B 1 236 ? 48.30141 -17.45485 3.33503 1.000 47.64074 280 LEU B O 1
ATOM 4392 N N . LEU B 1 237 ? 48.59502 -19.37730 2.20041 1.000 45.29024 281 LEU B N 1
ATOM 4393 C CA . LEU B 1 237 ? 50.04127 -19.22298 2.10823 1.000 44.33886 281 LEU B CA 1
ATOM 4394 C C . LEU B 1 237 ? 50.41202 -17.87318 1.51433 1.000 45.18754 281 LEU B C 1
ATOM 4395 O O . LEU B 1 237 ? 49.89600 -17.47942 0.46436 1.000 46.36491 281 LEU B O 1
ATOM 4400 N N . LYS B 1 238 ? 51.32399 -17.17583 2.19034 1.000 44.97004 282 LYS B N 1
ATOM 4401 C CA . LYS B 1 238 ? 51.67736 -15.81735 1.80557 1.000 47.69723 282 LYS B CA 1
ATOM 4402 C C . LYS B 1 238 ? 52.29013 -15.80011 0.41234 1.000 50.40973 282 LYS B C 1
ATOM 4403 O O . LYS B 1 238 ? 53.21162 -16.56753 0.11693 1.000 46.36057 282 LYS B O 1
ATOM 4409 N N . MET B 1 239 ? 51.75987 -14.92457 -0.44397 1.000 49.94815 283 MET B N 1
ATOM 4410 C CA . MET B 1 239 ? 52.18711 -14.72172 -1.82588 1.000 50.80471 283 MET B CA 1
ATOM 4411 C C . MET B 1 239 ? 51.90447 -15.92588 -2.71494 1.000 46.10965 283 MET B C 1
ATOM 4412 O O . MET B 1 239 ? 52.41056 -15.98703 -3.84006 1.000 45.10168 283 MET B O 1
ATOM 4417 N N . SER B 1 240 ? 51.12349 -16.88393 -2.24967 1.000 45.84370 284 SER B N 1
ATOM 4418 C CA . SER B 1 240 ? 50.84487 -18.07506 -3.04484 1.000 42.36258 284 SER B CA 1
ATOM 4419 C C . SER B 1 240 ? 49.36117 -18.40225 -3.13457 1.000 42.94108 284 SER B C 1
ATOM 4420 O O . SER B 1 240 ? 48.90663 -18.88284 -4.17637 1.000 44.31064 284 SER B O 1
ATOM 4423 N N . ALA B 1 241 ? 48.59799 -18.15675 -2.07055 1.000 45.88853 285 ALA B N 1
ATOM 4424 C CA . ALA B 1 241 ? 47.18671 -18.51737 -2.05491 1.000 44.22263 285 ALA B CA 1
ATOM 4425 C C . ALA B 1 241 ? 46.41295 -17.73443 -3.10789 1.000 48.39088 285 ALA B C 1
ATOM 4426 O O . ALA B 1 241 ? 46.61974 -16.53164 -3.29308 1.000 48.15231 285 ALA B O 1
ATOM 4428 N N . ILE B 1 242 ? 45.51670 -18.43181 -3.79834 1.000 49.23098 286 ILE B N 1
ATOM 4429 C CA . ILE B 1 242 ? 44.70214 -17.85250 -4.86265 1.000 44.55557 286 ILE B CA 1
ATOM 4430 C C . ILE B 1 242 ? 43.38248 -17.37719 -4.26678 1.000 47.67608 286 ILE B C 1
ATOM 4431 O O . ILE B 1 242 ? 42.69929 -18.15752 -3.58648 1.000 42.07124 286 ILE B O 1
ATOM 4436 N N . PRO B 1 243 ? 42.99413 -16.11476 -4.48162 1.000 46.23933 287 PRO B N 1
ATOM 4437 C CA . PRO B 1 243 ? 41.79936 -15.59188 -3.79143 1.000 46.08757 287 PRO B CA 1
ATOM 4438 C C . PRO B 1 243 ? 40.53106 -16.38938 -4.05064 1.000 50.84305 287 PRO B C 1
ATOM 4439 O O . PRO B 1 243 ? 39.77350 -16.65311 -3.10631 1.000 43.78637 287 PRO B O 1
ATOM 4443 N N . HIS B 1 244 ? 40.27495 -16.79167 -5.29961 1.000 40.85495 288 HIS B N 1
ATOM 4444 C CA . HIS B 1 244 ? 39.05025 -17.53709 -5.58040 1.000 43.01515 288 HIS B CA 1
ATOM 4445 C C . HIS B 1 244 ? 39.10923 -18.94296 -4.99138 1.000 46.25178 288 HIS B C 1
ATOM 4446 O O . HIS B 1 244 ? 38.09589 -19.45501 -4.50202 1.000 48.28287 288 HIS B O 1
ATOM 4453 N N . GLU B 1 245 ? 40.28421 -19.58486 -5.03067 1.000 46.06568 289 GLU B N 1
ATOM 4454 C CA . GLU B 1 245 ? 40.45901 -20.85547 -4.32771 1.000 47.05529 289 GLU B CA 1
ATOM 4455 C C . GLU B 1 245 ? 40.26161 -20.69532 -2.82913 1.000 46.27673 289 GLU B C 1
ATOM 4456 O O . GLU B 1 245 ? 39.79138 -21.62296 -2.16112 1.000 46.79680 289 GLU B O 1
ATOM 4462 N N . SER B 1 246 ? 40.61117 -19.53213 -2.28797 1.000 39.01246 290 SER B N 1
ATOM 4463 C CA . SER B 1 246 ? 40.45528 -19.24752 -0.87017 1.000 41.06594 290 SER B CA 1
ATOM 4464 C C . SER B 1 246 ? 39.05888 -18.75065 -0.52195 1.000 47.69459 290 SER B C 1
ATOM 4465 O O . SER B 1 246 ? 38.81369 -18.40379 0.63914 1.000 43.25953 290 SER B O 1
ATOM 4468 N N . ASN B 1 247 ? 38.15357 -18.70258 -1.50203 1.000 46.94896 291 ASN B N 1
ATOM 4469 C CA . ASN B 1 247 ? 36.77145 -18.26256 -1.31092 1.000 45.42501 291 ASN B CA 1
ATOM 4470 C C . ASN B 1 247 ? 36.69139 -16.81039 -0.86015 1.000 42.66938 291 ASN B C 1
ATOM 4471 O O . ASN B 1 247 ? 35.73136 -16.41015 -0.19917 1.000 52.37552 291 ASN B O 1
ATOM 4476 N N . LEU B 1 248 ? 37.69627 -16.00844 -1.21999 1.000 44.48409 292 LEU B N 1
ATOM 4477 C CA . LEU B 1 248 ? 37.64431 -14.58305 -0.91634 1.000 44.06246 292 LEU B CA 1
ATOM 4478 C C . LEU B 1 248 ? 36.49172 -13.90371 -1.64353 1.000 50.34863 292 LEU B C 1
ATOM 4479 O O . LEU B 1 248 ? 35.99525 -12.86452 -1.19249 1.000 46.02577 292 LEU B O 1
ATOM 4484 N N . ASP B 1 249 ? 36.05699 -14.47132 -2.76899 1.000 48.71305 293 ASP B N 1
ATOM 4485 C CA . ASP B 1 249 ? 34.87616 -13.95331 -3.44867 1.000 50.31860 293 ASP B CA 1
ATOM 4486 C C . ASP B 1 249 ? 33.60524 -14.27753 -2.67222 1.000 46.61341 293 ASP B C 1
ATOM 4487 O O . ASP B 1 249 ? 32.70787 -13.43462 -2.55635 1.000 59.54696 293 ASP B O 1
ATOM 4492 N N . LEU B 1 250 ? 33.51262 -15.48874 -2.12613 1.000 45.57722 294 LEU B N 1
ATOM 4493 C CA . LEU B 1 250 ? 32.29720 -15.91202 -1.44632 1.000 41.72859 294 LEU B CA 1
ATOM 4494 C C . LEU B 1 250 ? 32.17504 -15.35023 -0.03723 1.000 49.87061 294 LEU B C 1
ATOM 4495 O O . LEU B 1 250 ? 31.06950 -15.33377 0.51225 1.000 39.81377 294 LEU B O 1
ATOM 4500 N N . MET B 1 251 ? 33.27110 -14.88900 0.55981 1.000 50.68252 295 MET B N 1
ATOM 4501 C CA . MET B 1 251 ? 33.26703 -14.47187 1.95405 1.000 45.99081 295 MET B CA 1
ATOM 4502 C C . MET B 1 251 ? 33.16508 -12.95957 2.11641 1.000 43.52971 295 MET B C 1
ATOM 4503 O O . MET B 1 251 ? 33.34786 -12.45252 3.22757 1.000 49.42627 295 MET B O 1
ATOM 4508 N N . GLY B 1 252 ? 32.87788 -12.23065 1.03898 1.000 39.82638 296 GLY B N 1
ATOM 4509 C CA . GLY B 1 252 ? 32.61060 -10.80917 1.13136 1.000 30.78899 296 GLY B CA 1
ATOM 4510 C C . GLY B 1 252 ? 33.82180 -9.92126 1.30048 1.000 37.15693 296 GLY B C 1
ATOM 4511 O O . GLY B 1 252 ? 33.66021 -8.73483 1.60833 1.000 46.03036 296 GLY B O 1
ATOM 4512 N N . GLY B 1 253 ? 35.02653 -10.44629 1.11326 1.000 37.07165 297 GLY B N 1
ATOM 4513 C CA . GLY B 1 253 ? 36.22291 -9.64350 1.23500 1.000 37.02752 297 GLY B CA 1
ATOM 4514 C C . GLY B 1 253 ? 36.70166 -8.95679 -0.02596 1.000 40.22173 297 GLY B C 1
ATOM 4515 O O . GLY B 1 253 ? 37.70122 -8.23390 0.02653 1.000 42.71902 297 GLY B O 1
ATOM 4516 N N . ILE B 1 254 ? 36.04298 -9.16532 -1.16421 1.000 36.98875 298 ILE B N 1
ATOM 4517 C CA . ILE B 1 254 ? 36.43356 -8.54852 -2.42963 1.000 44.29691 298 ILE B CA 1
ATOM 4518 C C . ILE B 1 254 ? 35.25669 -7.74826 -2.96555 1.000 41.21884 298 ILE B C 1
ATOM 4519 O O . ILE B 1 254 ? 34.16910 -8.30028 -3.17703 1.000 44.12118 298 ILE B O 1
ATOM 4524 N N . ASP B 1 255 ? 35.47841 -6.46131 -3.21575 1.000 48.31884 299 ASP B N 1
ATOM 4525 C CA . ASP B 1 255 ? 34.52468 -5.65069 -3.96477 1.000 53.98050 299 ASP B CA 1
ATOM 4526 C C . ASP B 1 255 ? 34.92793 -5.70351 -5.43501 1.000 47.24081 299 ASP B C 1
ATOM 4527 O O . ASP B 1 255 ? 35.97015 -5.16488 -5.82051 1.000 52.69396 299 ASP B O 1
ATOM 4532 N N . PHE B 1 256 ? 34.11072 -6.36548 -6.25303 1.000 48.10717 300 PHE B N 1
ATOM 4533 C CA . PHE B 1 256 ? 34.37954 -6.45525 -7.68150 1.000 60.47057 300 PHE B CA 1
ATOM 4534 C C . PHE B 1 256 ? 33.98873 -5.19284 -8.43478 1.000 67.49099 300 PHE B C 1
ATOM 4535 O O . PHE B 1 256 ? 34.39432 -5.02923 -9.59125 1.000 62.17229 300 PHE B O 1
ATOM 4543 N N . ARG B 1 257 ? 33.22016 -4.30168 -7.81148 1.000 60.51930 301 ARG B N 1
ATOM 4544 C CA . ARG B 1 257 ? 32.78362 -3.07259 -8.45351 1.000 62.21763 301 ARG B CA 1
ATOM 4545 C C . ARG B 1 257 ? 33.67131 -1.87982 -8.12987 1.000 60.19519 301 ARG B C 1
ATOM 4546 O O . ARG B 1 257 ? 33.48805 -0.81501 -8.72838 1.000 68.83364 301 ARG B O 1
ATOM 4554 N N . LYS B 1 258 ? 34.61782 -2.02329 -7.20591 1.000 59.69497 302 LYS B N 1
ATOM 4555 C CA . LYS B 1 258 ? 35.51636 -0.92393 -6.89862 1.000 49.79667 302 LYS B CA 1
ATOM 4556 C C . LYS B 1 258 ? 36.56951 -0.78195 -7.99608 1.000 57.50785 302 LYS B C 1
ATOM 4557 O O . LYS B 1 258 ? 36.68737 -1.61461 -8.90043 1.000 67.71341 302 LYS B O 1
ATOM 4563 N N . GLY B 1 259 ? 37.34407 0.29496 -7.90904 1.000 52.06841 303 GLY B N 1
ATOM 4564 C CA . GLY B 1 259 ? 38.34215 0.60976 -8.91251 1.000 53.12249 303 GLY B CA 1
ATOM 4565 C C . GLY B 1 259 ? 39.57948 -0.25589 -8.81621 1.000 58.40315 303 GLY B C 1
ATOM 4566 O O . GLY B 1 259 ? 39.53807 -1.40485 -8.36095 1.000 61.99072 303 GLY B O 1
ATOM 4567 N N . CYS B 1 260 ? 40.70205 0.30502 -9.25269 1.000 64.39756 304 CYS B N 1
ATOM 4568 C CA . CYS B 1 260 ? 41.94772 -0.44546 -9.29231 1.000 57.13812 304 CYS B CA 1
ATOM 4569 C C . CYS B 1 260 ? 42.55746 -0.58421 -7.90457 1.000 52.84938 304 CYS B C 1
ATOM 4570 O O . CYS B 1 260 ? 42.49137 0.33067 -7.08014 1.000 57.96510 304 CYS B O 1
ATOM 4573 N N . TYR B 1 261 ? 43.14318 -1.75087 -7.65264 1.000 47.65469 305 TYR B N 1
ATOM 4574 C CA . TYR B 1 261 ? 43.93301 -1.99908 -6.45844 1.000 47.73786 305 TYR B CA 1
ATOM 4575 C C . TYR B 1 261 ? 44.96941 -3.05217 -6.81177 1.000 43.62390 305 TYR B C 1
ATOM 4576 O O . TYR B 1 261 ? 44.88785 -3.70145 -7.85783 1.000 47.71718 305 TYR B O 1
ATOM 4585 N N . VAL B 1 262 ? 45.95362 -3.21308 -5.92753 1.000 47.56652 306 VAL B N 1
ATOM 4586 C CA . VAL B 1 262 ? 47.04772 -4.13992 -6.19305 1.000 43.44467 306 VAL B CA 1
ATOM 4587 C C . VAL B 1 262 ? 46.48356 -5.54203 -6.36861 1.000 45.01412 306 VAL B C 1
ATOM 4588 O O . VAL B 1 262 ? 45.80646 -6.07279 -5.47941 1.000 40.87241 306 VAL B O 1
ATOM 4592 N N . GLY B 1 263 ? 46.75543 -6.14453 -7.52477 1.000 42.12886 307 GLY B N 1
ATOM 4593 C CA . GLY B 1 263 ? 46.30919 -7.48882 -7.81629 1.000 38.17507 307 GLY B CA 1
ATOM 4594 C C . GLY B 1 263 ? 44.90598 -7.60591 -8.35996 1.000 48.39304 307 GLY B C 1
ATOM 4595 O O . GLY B 1 263 ? 44.41090 -8.73031 -8.50673 1.000 54.57040 307 GLY B O 1
ATOM 4596 N N . GLN B 1 264 ? 44.24677 -6.48660 -8.67006 1.000 45.00532 308 GLN B N 1
ATOM 4597 C CA . GLN B 1 264 ? 42.85817 -6.55571 -9.11477 1.000 51.29099 308 GLN B CA 1
ATOM 4598 C C . GLN B 1 264 ? 42.72871 -7.23174 -10.47611 1.000 51.30710 308 GLN B C 1
ATOM 4599 O O . GLN B 1 264 ? 41.71105 -7.88061 -10.74613 1.000 48.36227 308 GLN B O 1
ATOM 4605 N N . GLU B 1 265 ? 43.74348 -7.10799 -11.33587 1.000 52.45652 309 GLU B N 1
ATOM 4606 C CA . GLU B 1 265 ? 43.63659 -7.64677 -12.69026 1.000 51.64858 309 GLU B CA 1
ATOM 4607 C C . GLU B 1 265 ? 43.39955 -9.15237 -12.67657 1.000 46.98866 309 GLU B C 1
ATOM 4608 O O . GLU B 1 265 ? 42.49762 -9.65414 -13.35617 1.000 53.92657 309 GLU B O 1
ATOM 4614 N N . LEU B 1 266 ? 44.19513 -9.89153 -11.89997 1.000 57.50093 310 LEU B N 1
ATOM 4615 C CA . LEU B 1 266 ? 44.05082 -11.34530 -11.87448 1.000 55.46385 310 LEU B CA 1
ATOM 4616 C C . LEU B 1 266 ? 42.74400 -11.75468 -11.20638 1.000 55.33266 310 LEU B C 1
ATOM 4617 O O . LEU B 1 266 ? 42.09650 -12.71816 -11.63219 1.000 60.54910 310 LEU B O 1
ATOM 4622 N N . VAL B 1 267 ? 42.34345 -11.03758 -10.15666 1.000 55.32584 311 VAL B N 1
ATOM 4623 C CA . VAL B 1 267 ? 41.08141 -11.33653 -9.48574 1.000 50.80350 311 VAL B CA 1
ATOM 4624 C C . VAL B 1 267 ? 39.90815 -11.10169 -10.42945 1.000 52.14720 311 VAL B C 1
ATOM 4625 O O . VAL B 1 267 ? 38.98717 -11.92179 -10.52366 1.000 56.62539 311 VAL B O 1
ATOM 4629 N N . THR B 1 268 ? 39.92713 -9.97682 -11.14493 1.000 51.89731 312 THR B N 1
ATOM 4630 C CA . THR B 1 268 ? 38.82064 -9.64182 -12.03589 1.000 52.82063 312 THR B CA 1
ATOM 4631 C C . THR B 1 268 ? 38.73832 -10.60212 -13.21694 1.000 50.80429 312 THR B C 1
ATOM 4632 O O . THR B 1 268 ? 37.64050 -11.00353 -13.62303 1.000 53.76713 312 THR B O 1
ATOM 4636 N N . ARG B 1 269 ? 39.88649 -10.97628 -13.78362 1.000 42.60038 313 ARG B N 1
ATOM 4637 C CA . ARG B 1 269 ? 39.88449 -11.89205 -14.91887 1.000 50.44923 313 ARG B CA 1
ATOM 4638 C C . ARG B 1 269 ? 39.33467 -13.25845 -14.52001 1.000 52.47197 313 ARG B C 1
ATOM 4639 O O . ARG B 1 269 ? 38.55473 -13.86425 -15.26518 1.000 54.14102 313 ARG B O 1
ATOM 4647 N N . THR B 1 270 ? 39.72463 -13.75645 -13.34132 1.000 49.60647 314 THR B N 1
ATOM 4648 C CA . THR B 1 270 ? 39.16151 -15.00834 -12.84035 1.000 53.82359 314 THR B CA 1
ATOM 4649 C C . THR B 1 270 ? 37.65904 -14.88589 -12.62313 1.000 48.74868 314 THR B C 1
ATOM 4650 O O . THR B 1 270 ? 36.89577 -15.79495 -12.97020 1.000 49.28427 314 THR B O 1
ATOM 4654 N N . GLU B 1 271 ? 37.21655 -13.76325 -12.05377 1.000 48.86069 315 GLU B N 1
ATOM 4655 C CA . GLU B 1 271 ? 35.79404 -13.56948 -11.79662 1.000 51.18821 315 GLU B CA 1
ATOM 4656 C C . GLU B 1 271 ? 34.98922 -13.55911 -13.09121 1.000 53.70943 315 GLU B C 1
ATOM 4657 O O . GLU B 1 271 ? 33.90168 -14.14386 -13.15742 1.000 57.50487 315 GLU B O 1
ATOM 4663 N N . HIS B 1 272 ? 35.50895 -12.91047 -14.13479 1.000 56.76454 316 HIS B N 1
ATOM 4664 C CA . HIS B 1 272 ? 34.76036 -12.76702 -15.37911 1.000 59.15715 316 HIS B CA 1
ATOM 4665 C C . HIS B 1 272 ? 34.97674 -13.92456 -16.34712 1.000 59.39771 316 HIS B C 1
ATOM 4666 O O . HIS B 1 272 ? 34.01743 -14.39116 -16.96957 1.000 68.52513 316 HIS B O 1
ATOM 4673 N N . ARG B 1 273 ? 36.21284 -14.40089 -16.49143 1.000 57.90716 317 ARG B N 1
ATOM 4674 C CA . ARG B 1 273 ? 36.54063 -15.43363 -17.46852 1.000 55.86509 317 ARG B CA 1
ATOM 4675 C C . ARG B 1 273 ? 36.82762 -16.79583 -16.85936 1.000 53.31106 317 ARG B C 1
ATOM 4676 O O . ARG B 1 273 ? 36.67316 -17.80814 -17.54330 1.000 55.83574 317 ARG B O 1
ATOM 4684 N N . GLY B 1 274 ? 37.24733 -16.84740 -15.60101 1.000 54.65529 318 GLY B N 1
ATOM 4685 C CA . GLY B 1 274 ? 37.76401 -18.08117 -15.05065 1.000 50.59738 318 GLY B CA 1
ATOM 4686 C C . GLY B 1 274 ? 36.68533 -19.10031 -14.73714 1.000 50.90864 318 GLY B C 1
ATOM 4687 O O . GLY B 1 274 ? 35.50410 -18.79052 -14.56755 1.000 50.37733 318 GLY B O 1
ATOM 4688 N N . VAL B 1 275 ? 37.12030 -20.35410 -14.66457 1.000 45.92213 319 VAL B N 1
ATOM 4689 C CA . VAL B 1 275 ? 36.29741 -21.46583 -14.20943 1.000 46.24129 319 VAL B CA 1
ATOM 4690 C C . VAL B 1 275 ? 37.00186 -22.03309 -12.98483 1.000 47.98379 319 VAL B C 1
ATOM 4691 O O . VAL B 1 275 ? 38.03921 -22.69716 -13.10874 1.000 52.74344 319 VAL B O 1
ATOM 4695 N N . VAL B 1 276 ? 36.45933 -21.75316 -11.80299 1.000 44.28137 320 VAL B N 1
ATOM 4696 C CA . VAL B 1 276 ? 37.10186 -22.10716 -10.54158 1.000 45.21376 320 VAL B CA 1
ATOM 4697 C C . VAL B 1 276 ? 36.64251 -23.51381 -10.16813 1.000 34.70914 320 VAL B C 1
ATOM 4698 O O . VAL B 1 276 ? 35.51437 -23.71260 -9.72086 1.000 38.84005 320 VAL B O 1
ATOM 4702 N N . ARG B 1 277 ? 37.52017 -24.49860 -10.36017 1.000 36.46347 321 ARG B N 1
ATOM 4703 C CA . ARG B 1 277 ? 37.23103 -25.88105 -10.00183 1.000 41.73351 321 ARG B CA 1
ATOM 4704 C C . ARG B 1 277 ? 37.86341 -26.28828 -8.67266 1.000 48.52512 321 ARG B C 1
ATOM 4705 O O . ARG B 1 277 ? 37.66491 -27.42610 -8.23197 1.000 55.96873 321 ARG B O 1
ATOM 4713 N N . LYS B 1 278 ? 38.63499 -25.40370 -8.03774 1.000 48.69413 322 LYS B N 1
ATOM 4714 C CA . LYS B 1 278 ? 39.30099 -25.69804 -6.77443 1.000 46.00238 322 LYS B CA 1
ATOM 4715 C C . LYS B 1 278 ? 38.95640 -24.61904 -5.75952 1.000 50.45879 322 LYS B C 1
ATOM 4716 O O . LYS B 1 278 ? 39.17150 -23.43115 -6.01725 1.000 50.25417 322 LYS B O 1
ATOM 4722 N N . ARG B 1 279 ? 38.44041 -25.03377 -4.60397 1.000 40.91487 323 ARG B N 1
ATOM 4723 C CA . ARG B 1 279 ? 38.08877 -24.11262 -3.53324 1.000 47.46556 323 ARG B CA 1
ATOM 4724 C C . ARG B 1 279 ? 38.38032 -24.75692 -2.18708 1.000 41.50810 323 ARG B C 1
ATOM 4725 O O . ARG B 1 279 ? 38.34394 -25.98337 -2.04828 1.000 38.20636 323 ARG B O 1
ATOM 4733 N N . VAL B 1 280 ? 38.66465 -23.91369 -1.19260 1.000 41.76777 324 VAL B N 1
ATOM 4734 C CA . VAL B 1 280 ? 38.82481 -24.39844 0.17214 1.000 41.75891 324 VAL B CA 1
ATOM 4735 C C . VAL B 1 280 ? 37.49409 -24.94863 0.66019 1.000 42.19667 324 VAL B C 1
ATOM 4736 O O . VAL B 1 280 ? 36.44656 -24.30580 0.51088 1.000 41.68489 324 VAL B O 1
ATOM 4740 N N . LEU B 1 281 ? 37.52662 -26.14705 1.23235 1.000 41.76694 325 LEU B N 1
ATOM 4741 C CA . LEU B 1 281 ? 36.34636 -26.77210 1.80301 1.000 43.48464 325 LEU B CA 1
ATOM 4742 C C . LEU B 1 281 ? 36.71227 -27.44335 3.11916 1.000 42.25701 325 LEU B C 1
ATOM 4743 O O . LEU B 1 281 ? 37.85752 -27.86922 3.30410 1.000 43.02261 325 LEU B O 1
ATOM 4748 N N . PRO B 1 282 ? 35.76727 -27.53449 4.04951 1.000 43.11180 326 PRO B N 1
ATOM 4749 C CA . PRO B 1 282 ? 36.01066 -28.34359 5.24827 1.000 42.72549 326 PRO B CA 1
ATOM 4750 C C . PRO B 1 282 ? 35.93477 -29.82527 4.91573 1.000 43.69554 326 PRO B C 1
ATOM 4751 O O . PRO B 1 282 ? 35.14553 -30.25162 4.06951 1.000 45.43352 326 PRO B O 1
ATOM 4755 N N . CYS B 1 283 ? 36.77407 -30.61237 5.58409 1.000 40.07565 327 CYS B N 1
ATOM 4756 C CA . CYS B 1 283 ? 36.88213 -32.03479 5.30395 1.000 45.04405 327 CYS B CA 1
ATOM 4757 C C . CYS B 1 283 ? 36.84288 -32.83200 6.59657 1.000 49.66310 327 CYS B C 1
ATOM 4758 O O . CYS B 1 283 ? 37.26505 -32.35459 7.65292 1.000 46.50195 327 CYS B O 1
ATOM 4761 N N . VAL B 1 284 ? 36.33940 -34.06012 6.49459 1.000 53.87253 328 VAL B N 1
ATOM 4762 C CA . VAL B 1 284 ? 36.30263 -35.00727 7.60353 1.000 48.35936 328 VAL B CA 1
ATOM 4763 C C . VAL B 1 284 ? 37.31430 -36.10595 7.32538 1.000 51.48986 328 VAL B C 1
ATOM 4764 O O . VAL B 1 284 ? 37.36541 -36.64562 6.21264 1.000 46.61383 328 VAL B O 1
ATOM 4768 N N . VAL B 1 285 ? 38.10942 -36.43995 8.33365 1.000 53.66286 329 VAL B N 1
ATOM 4769 C CA . VAL B 1 285 ? 39.00506 -37.58604 8.28574 1.000 52.97223 329 VAL B CA 1
ATOM 4770 C C . VAL B 1 285 ? 38.33119 -38.72211 9.03824 1.000 53.44652 329 VAL B C 1
ATOM 4771 O O . VAL B 1 285 ? 37.90666 -38.54732 10.18766 1.000 57.54749 329 VAL B O 1
ATOM 4775 N N . TYR B 1 286 ? 38.21334 -39.87930 8.39132 1.000 53.67554 330 TYR B N 1
ATOM 4776 C CA . TYR B 1 286 ? 37.44236 -40.97651 8.95497 1.000 51.80465 330 TYR B CA 1
ATOM 4777 C C . TYR B 1 286 ? 38.02303 -42.30627 8.49157 1.000 58.63065 330 TYR B C 1
ATOM 4778 O O . TYR B 1 286 ? 38.83531 -42.37157 7.56496 1.000 54.53403 330 TYR B O 1
ATOM 4787 N N . GLU B 1 287 ? 37.60760 -43.36758 9.17615 1.000 59.71901 331 GLU B N 1
ATOM 4788 C CA . GLU B 1 287 ? 37.96051 -44.73830 8.84312 1.000 60.30150 331 GLU B CA 1
ATOM 4789 C C . GLU B 1 287 ? 36.86677 -45.34314 7.97467 1.000 69.98013 331 GLU B C 1
ATOM 4790 O O . GLU B 1 287 ? 35.71436 -44.90599 8.01989 1.000 73.05906 331 GLU B O 1
ATOM 4796 N N . GLY B 1 288 ? 37.23440 -46.36533 7.19682 1.000 71.40557 332 GLY B N 1
ATOM 4797 C CA . GLY B 1 288 ? 36.33391 -46.95750 6.22072 1.000 76.73810 332 GLY B CA 1
ATOM 4798 C C . GLY B 1 288 ? 34.93024 -47.20238 6.73678 1.000 78.36543 332 GLY B C 1
ATOM 4799 O O . GLY B 1 288 ? 34.71404 -48.03458 7.62268 1.000 75.91148 332 GLY B O 1
ATOM 4800 N N . SER B 1 289 ? 33.96816 -46.47437 6.17705 1.000 86.66438 333 SER B N 1
ATOM 4801 C CA . SER B 1 289 ? 32.60904 -46.43183 6.70825 1.000 81.06602 333 SER B CA 1
ATOM 4802 C C . SER B 1 289 ? 31.69052 -47.43430 6.01868 1.000 81.04495 333 SER B C 1
ATOM 4803 O O . SER B 1 289 ? 32.09764 -48.55347 5.70928 1.000 87.54345 333 SER B O 1
ATOM 4806 N N . GLY B 1 301 ? 27.87588 -26.69065 14.03850 1.000 82.87703 345 GLY B N 1
ATOM 4807 C CA . GLY B 1 301 ? 27.34133 -26.31123 12.74407 1.000 88.61358 345 GLY B CA 1
ATOM 4808 C C . GLY B 1 301 ? 27.46555 -27.40063 11.69809 1.000 93.11710 345 GLY B C 1
ATOM 4809 O O . GLY B 1 301 ? 28.39485 -27.38420 10.88558 1.000 83.44856 345 GLY B O 1
ATOM 4810 N N . ASP B 1 302 ? 26.53322 -28.35734 11.73589 1.000 96.45926 346 ASP B N 1
ATOM 4811 C CA . ASP B 1 302 ? 26.48099 -29.46496 10.78558 1.000 91.74247 346 ASP B CA 1
ATOM 4812 C C . ASP B 1 302 ? 27.74098 -30.31679 10.87660 1.000 84.47855 346 ASP B C 1
ATOM 4813 O O . ASP B 1 302 ? 27.68052 -31.48844 11.26413 1.000 83.92583 346 ASP B O 1
ATOM 4818 N N . LEU B 1 303 ? 28.88811 -29.73289 10.52299 1.000 77.54734 347 LEU B N 1
ATOM 4819 C CA . LEU B 1 303 ? 30.14326 -30.46990 10.58655 1.000 68.83678 347 LEU B CA 1
ATOM 4820 C C . LEU B 1 303 ? 30.59994 -30.68612 12.02382 1.000 64.22659 347 LEU B C 1
ATOM 4821 O O . LEU B 1 303 ? 31.27841 -31.67842 12.31458 1.000 61.35009 347 LEU B O 1
ATOM 4826 N N . GLY B 1 304 ? 30.23998 -29.77659 12.93202 1.000 66.94558 348 GLY B N 1
ATOM 4827 C CA . GLY B 1 304 ? 30.64774 -29.90255 14.32014 1.000 57.88188 348 GLY B CA 1
ATOM 4828 C C . GLY B 1 304 ? 30.08518 -31.12241 15.01762 1.000 60.33083 348 GLY B C 1
ATOM 4829 O O . GLY B 1 304 ? 30.64730 -31.56257 16.02633 1.000 58.44778 348 GLY B O 1
ATOM 4830 N N . GLY B 1 305 ? 28.98623 -31.68189 14.50478 1.000 57.92071 349 GLY B N 1
ATOM 4831 C CA . GLY B 1 305 ? 28.45418 -32.91348 15.05819 1.000 56.77329 349 GLY B CA 1
ATOM 4832 C C . GLY B 1 305 ? 29.30481 -34.12980 14.76626 1.000 58.64050 349 GLY B C 1
ATOM 4833 O O . GLY B 1 305 ? 29.22104 -35.12247 15.49676 1.000 57.43114 349 GLY B O 1
ATOM 4834 N N . LEU B 1 306 ? 30.12230 -34.07507 13.71635 1.000 58.22811 350 LEU B N 1
ATOM 4835 C CA . LEU B 1 306 ? 31.01314 -35.17192 13.36651 1.000 58.03939 350 LEU B CA 1
ATOM 4836 C C . LEU B 1 306 ? 32.35484 -35.10044 14.08233 1.000 57.46961 350 LEU B C 1
ATOM 4837 O O . LEU B 1 306 ? 33.14157 -36.04752 13.98075 1.000 57.35397 350 LEU B O 1
ATOM 4842 N N . TYR B 1 307 ? 32.63218 -34.01371 14.79968 1.000 56.45502 351 TYR B N 1
ATOM 4843 C CA . TYR B 1 307 ? 33.95758 -33.81223 15.36724 1.000 54.16877 351 TYR B CA 1
ATOM 4844 C C . TYR B 1 307 ? 34.22608 -34.77568 16.51700 1.000 53.33969 351 TYR B C 1
ATOM 4845 O O . TYR B 1 307 ? 33.37194 -34.99516 17.37952 1.000 54.55543 351 TYR B O 1
ATOM 4854 N N . THR B 1 308 ? 35.43353 -35.34113 16.52540 1.000 53.23790 352 THR B N 1
ATOM 4855 C CA . THR B 1 308 ? 35.95860 -36.10018 17.65265 1.000 59.77033 352 THR B CA 1
ATOM 4856 C C . THR B 1 308 ? 37.44445 -35.80293 17.78855 1.000 56.60903 352 THR B C 1
ATOM 4857 O O . THR B 1 308 ? 38.11396 -35.43224 16.82144 1.000 55.07362 352 THR B O 1
ATOM 4861 N N . ASP B 1 309 ? 37.95786 -35.96905 19.00567 1.000 55.94308 353 ASP B N 1
ATOM 4862 C CA . ASP B 1 309 ? 39.38227 -35.82046 19.26808 1.000 64.52931 353 ASP B CA 1
ATOM 4863 C C . ASP B 1 309 ? 40.11797 -37.15360 19.23972 1.000 59.33253 353 ASP B C 1
ATOM 4864 O O . ASP B 1 309 ? 41.30708 -37.20466 19.56754 1.000 63.02340 353 ASP B O 1
ATOM 4869 N N . ARG B 1 310 ? 39.44015 -38.22321 18.86660 1.000 56.64076 354 ARG B N 1
ATOM 4870 C CA . ARG B 1 310 ? 40.04724 -39.54012 18.82342 1.000 62.51166 354 ARG B CA 1
ATOM 4871 C C . ARG B 1 310 ? 40.80489 -39.74061 17.51102 1.000 57.79071 354 ARG B C 1
ATOM 4872 O O . ARG B 1 310 ? 40.42264 -39.18760 16.47504 1.000 64.55264 354 ARG B O 1
ATOM 4880 N N . PRO B 1 311 ? 41.88002 -40.52761 17.53070 1.000 57.06744 355 PRO B N 1
ATOM 4881 C CA . PRO B 1 311 ? 42.67431 -40.73475 16.31403 1.000 53.04557 355 PRO B CA 1
ATOM 4882 C C . PRO B 1 311 ? 41.89882 -41.53434 15.27839 1.000 56.75232 355 PRO B C 1
ATOM 4883 O O . PRO B 1 311 ? 40.86206 -42.14405 15.55290 1.000 62.49427 355 PRO B O 1
ATOM 4887 N N . ILE B 1 312 ? 42.42085 -41.50464 14.05346 1.000 56.60003 356 ILE B N 1
ATOM 4888 C CA . ILE B 1 312 ? 41.80742 -42.20567 12.92981 1.000 62.05231 356 ILE B CA 1
ATOM 4889 C C . ILE B 1 312 ? 42.74852 -43.31775 12.46481 1.000 70.85204 356 ILE B C 1
ATOM 4890 O O . ILE B 1 312 ? 42.46351 -44.50761 12.64912 1.000 74.44768 356 ILE B O 1
ATOM 4895 N N . ALA B 1 313 ? 43.87877 -42.94147 11.88547 1.000 67.58725 357 ALA B N 1
ATOM 4896 C CA . ALA B 1 313 ? 45.09007 -43.75918 11.84616 1.000 72.27276 357 ALA B CA 1
ATOM 4897 C C . ALA B 1 313 ? 46.29086 -42.98655 12.37216 1.000 73.61585 357 ALA B C 1
ATOM 4898 O O . ALA B 1 313 ? 47.15741 -43.57409 13.03116 1.000 63.82655 357 ALA B O 1
ATOM 4900 N N . GLY B 1 314 ? 46.37347 -41.67343 12.08200 1.000 78.38992 358 GLY B N 1
ATOM 4901 C CA . GLY B 1 314 ? 47.25412 -40.79731 12.82260 1.000 65.63627 358 GLY B CA 1
ATOM 4902 C C . GLY B 1 314 ? 46.53972 -40.20140 14.02230 1.000 60.21704 358 GLY B C 1
ATOM 4903 O O . GLY B 1 314 ? 45.33082 -40.35514 14.18416 1.000 59.20164 358 GLY B O 1
ATOM 4904 N N . LEU B 1 315 ? 47.30999 -39.51794 14.86949 1.000 59.77497 359 LEU B N 1
ATOM 4905 C CA . LEU B 1 315 ? 46.75913 -39.02626 16.12738 1.000 59.86508 359 LEU B CA 1
ATOM 4906 C C . LEU B 1 315 ? 45.65339 -38.00229 15.90283 1.000 58.86546 359 LEU B C 1
ATOM 4907 O O . LEU B 1 315 ? 44.65099 -38.00725 16.62494 1.000 52.63131 359 LEU B O 1
ATOM 4912 N N . SER B 1 316 ? 45.80985 -37.12565 14.91193 1.000 54.75557 360 SER B N 1
ATOM 4913 C CA . SER B 1 316 ? 44.83322 -36.07803 14.62946 1.000 58.20202 360 SER B CA 1
ATOM 4914 C C . SER B 1 316 ? 45.19511 -35.43733 13.29702 1.000 57.03736 360 SER B C 1
ATOM 4915 O O . SER B 1 316 ? 46.25364 -35.70711 12.72450 1.000 51.88556 360 SER B O 1
ATOM 4918 N N . SER B 1 317 ? 44.29858 -34.57084 12.81498 1.000 54.16218 361 SER B N 1
ATOM 4919 C CA . SER B 1 317 ? 44.48635 -33.92395 11.52111 1.000 49.43791 361 SER B CA 1
ATOM 4920 C C . SER B 1 317 ? 45.63194 -32.92192 11.51648 1.000 55.96225 361 SER B C 1
ATOM 4921 O O . SER B 1 317 ? 46.10331 -32.54929 10.43738 1.000 55.74388 361 SER B O 1
ATOM 4924 N N . ALA B 1 318 ? 46.08507 -32.47122 12.68820 1.000 56.54735 362 ALA B N 1
ATOM 4925 C CA . ALA B 1 318 ? 47.15222 -31.47948 12.73971 1.000 54.02772 362 ALA B CA 1
ATOM 4926 C C . ALA B 1 318 ? 48.47572 -32.01624 12.21142 1.000 59.96498 362 ALA B C 1
ATOM 4927 O O . ALA B 1 318 ? 49.37684 -31.22440 11.91738 1.000 69.14285 362 ALA B O 1
ATOM 4929 N N . ARG B 1 319 ? 48.61718 -33.33145 12.08282 1.000 57.82827 363 ARG B N 1
ATOM 4930 C CA . ARG B 1 319 ? 49.86689 -33.93035 11.64171 1.000 66.69473 363 ARG B CA 1
ATOM 4931 C C . ARG B 1 319 ? 49.88747 -34.21985 10.14575 1.000 61.43304 363 ARG B C 1
ATOM 4932 O O . ARG B 1 319 ? 50.81878 -34.87394 9.66625 1.000 60.70394 363 ARG B O 1
ATOM 4940 N N . GLU B 1 320 ? 48.88398 -33.75909 9.40452 1.000 61.29922 364 GLU B N 1
ATOM 4941 C CA . GLU B 1 320 ? 48.97562 -33.71128 7.95154 1.000 59.37354 364 GLU B CA 1
ATOM 4942 C C . GLU B 1 320 ? 49.59121 -32.37769 7.54476 1.000 48.25089 364 GLU B C 1
ATOM 4943 O O . GLU B 1 320 ? 50.41637 -32.31133 6.63597 1.000 55.98129 364 GLU B O 1
ATOM 4949 N N . SER B 1 323 ? 50.66052 -29.95666 5.63473 1.000 43.99533 367 SER B N 1
ATOM 4950 C CA . SER B 1 323 ? 50.36339 -28.81251 4.77907 1.000 49.95439 367 SER B CA 1
ATOM 4951 C C . SER B 1 323 ? 50.76956 -29.08438 3.33081 1.000 47.68910 367 SER B C 1
ATOM 4952 O O . SER B 1 323 ? 51.89376 -29.50693 3.06127 1.000 44.56336 367 SER B O 1
ATOM 4955 N N . GLU B 1 324 ? 49.83891 -28.83043 2.40998 1.000 43.62095 368 GLU B N 1
ATOM 4956 C CA . GLU B 1 324 ? 49.98450 -29.10046 0.98060 1.000 54.84458 368 GLU B CA 1
ATOM 4957 C C . GLU B 1 324 ? 50.10678 -30.58652 0.67177 1.000 52.39881 368 GLU B C 1
ATOM 4958 O O . GLU B 1 324 ? 50.58587 -30.95774 -0.40463 1.000 53.10251 368 GLU B O 1
ATOM 4964 N N . THR B 1 325 ? 49.68103 -31.44922 1.59181 1.000 50.21239 369 THR B N 1
ATOM 4965 C CA . THR B 1 325 ? 49.62841 -32.87745 1.31103 1.000 45.18611 369 THR B CA 1
ATOM 4966 C C . THR B 1 325 ? 48.51632 -33.15786 0.30836 1.000 49.92683 369 THR B C 1
ATOM 4967 O O . THR B 1 325 ? 47.41207 -32.61826 0.42573 1.000 45.91692 369 THR B O 1
ATOM 4971 N N . ASN B 1 326 ? 48.81427 -33.98811 -0.68793 1.000 52.58350 370 ASN B N 1
ATOM 4972 C CA . ASN B 1 326 ? 47.85037 -34.27199 -1.74134 1.000 51.26206 370 ASN B CA 1
ATOM 4973 C C . ASN B 1 326 ? 46.74234 -35.19390 -1.24876 1.000 53.16785 370 ASN B C 1
ATOM 4974 O O . ASN B 1 326 ? 46.98789 -36.16070 -0.52198 1.000 55.22437 370 ASN B O 1
ATOM 4979 N N . ILE B 1 327 ? 45.51614 -34.88579 -1.65272 1.000 52.21622 371 ILE B N 1
ATOM 4980 C CA . ILE B 1 327 ? 44.39805 -35.80986 -1.52618 1.000 45.99233 371 ILE B CA 1
ATOM 4981 C C . ILE B 1 327 ? 44.26982 -36.57089 -2.83847 1.000 52.91953 371 ILE B C 1
ATOM 4982 O O . ILE B 1 327 ? 44.33877 -35.97671 -3.92108 1.000 44.88299 371 ILE B O 1
ATOM 4987 N N . VAL B 1 328 ? 44.11086 -37.89068 -2.74795 1.000 54.73206 372 VAL B N 1
ATOM 4988 C CA . VAL B 1 328 ? 44.08277 -38.74795 -3.92306 1.000 52.47630 372 VAL B CA 1
ATOM 4989 C C . VAL B 1 328 ? 42.87008 -39.66160 -3.85008 1.000 49.84680 372 VAL B C 1
ATOM 4990 O O . VAL B 1 328 ? 42.29525 -39.89163 -2.78408 1.000 50.34998 372 VAL B O 1
ATOM 4994 N N . ARG B 1 329 ? 42.47490 -40.16917 -5.01347 1.000 48.62781 373 ARG B N 1
ATOM 4995 C CA . ARG B 1 329 ? 41.47449 -41.22329 -5.05755 1.000 56.61406 373 ARG B CA 1
ATOM 4996 C C . ARG B 1 329 ? 42.04372 -42.48942 -4.42925 1.000 53.63757 373 ARG B C 1
ATOM 4997 O O . ARG B 1 329 ? 43.23649 -42.77979 -4.55513 1.000 56.50743 373 ARG B O 1
ATOM 5005 N N . VAL B 1 330 ? 41.18638 -43.23563 -3.72997 1.000 56.34066 374 VAL B N 1
ATOM 5006 C CA . VAL B 1 330 ? 41.62711 -44.47634 -3.09921 1.000 56.27703 374 VAL B CA 1
ATOM 5007 C C . VAL B 1 330 ? 42.02040 -45.50395 -4.15394 1.000 68.39635 374 VAL B C 1
ATOM 5008 O O . VAL B 1 330 ? 42.96360 -46.28196 -3.96013 1.000 68.26182 374 VAL B O 1
ATOM 5012 N N . SER B 1 331 ? 41.30682 -45.52053 -5.28450 1.000 64.13659 375 SER B N 1
ATOM 5013 C CA . SER B 1 331 ? 41.59723 -46.47729 -6.34939 1.000 68.50656 375 SER B CA 1
ATOM 5014 C C . SER B 1 331 ? 43.05553 -46.41356 -6.78475 1.000 74.16369 375 SER B C 1
ATOM 5015 O O . SER B 1 331 ? 43.66788 -47.44531 -7.08323 1.000 88.57225 375 SER B O 1
ATOM 5018 N N . GLY B 1 332 ? 43.62498 -45.21044 -6.83565 1.000 75.55242 376 GLY B N 1
ATOM 5019 C CA . GLY B 1 332 ? 44.97512 -45.00471 -7.31855 1.000 71.91084 376 GLY B CA 1
ATOM 5020 C C . GLY B 1 332 ? 45.05743 -44.29394 -8.65133 1.000 79.20111 376 GLY B C 1
ATOM 5021 O O . GLY B 1 332 ? 46.16393 -44.12502 -9.17795 1.000 80.97400 376 GLY B O 1
ATOM 5022 N N . LYS B 1 333 ? 43.92791 -43.86453 -9.20639 1.000 81.07156 377 LYS B N 1
ATOM 5023 C CA . LYS B 1 333 ? 43.87249 -43.26607 -10.53249 1.000 84.99420 377 LYS B CA 1
ATOM 5024 C C . LYS B 1 333 ? 43.89820 -41.74414 -10.45386 1.000 80.93380 377 LYS B C 1
ATOM 5025 O O . LYS B 1 333 ? 43.20612 -41.14120 -9.62953 1.000 86.47232 377 LYS B O 1
ATOM 5031 N N . GLY B 1 334 ? 44.70695 -41.12950 -11.31754 1.000 83.88959 378 GLY B N 1
ATOM 5032 C CA . GLY B 1 334 ? 44.73310 -39.68409 -11.45928 1.000 91.06103 378 GLY B CA 1
ATOM 5033 C C . GLY B 1 334 ? 45.11374 -38.94438 -10.19368 1.000 90.85910 378 GLY B C 1
ATOM 5034 O O . GLY B 1 334 ? 44.30328 -38.19321 -9.64217 1.000 92.98233 378 GLY B O 1
ATOM 5035 N N . ARG B 1 335 ? 46.34659 -39.14427 -9.73143 1.000 81.73278 379 ARG B N 1
ATOM 5036 C CA . ARG B 1 335 ? 46.75803 -38.63917 -8.42625 1.000 77.82442 379 ARG B CA 1
ATOM 5037 C C . ARG B 1 335 ? 46.67043 -37.11760 -8.36064 1.000 74.97800 379 ARG B C 1
ATOM 5038 O O . ARG B 1 335 ? 47.14813 -36.41281 -9.25393 1.000 83.14652 379 ARG B O 1
ATOM 5046 N N . GLY B 1 336 ? 46.04446 -36.61887 -7.29624 1.000 63.64321 380 GLY B N 1
ATOM 5047 C CA . GLY B 1 336 ? 46.00404 -35.20135 -6.98561 1.000 61.80546 380 GLY B CA 1
ATOM 5048 C C . GLY B 1 336 ? 44.65713 -34.57360 -7.28156 1.000 58.41379 380 GLY B C 1
ATOM 5049 O O . GLY B 1 336 ? 44.40784 -34.10278 -8.39586 1.000 59.90834 380 GLY B O 1
ATOM 5050 N N . VAL B 1 337 ? 43.79170 -34.52765 -6.26869 1.000 51.11966 381 VAL B N 1
ATOM 5051 C CA . VAL B 1 337 ? 42.45837 -33.94655 -6.39771 1.000 54.44523 381 VAL B CA 1
ATOM 5052 C C . VAL B 1 337 ? 42.20467 -32.98444 -5.24501 1.000 48.03749 381 VAL B C 1
ATOM 5053 O O . VAL B 1 337 ? 41.06920 -32.54959 -5.02347 1.000 44.68399 381 VAL B O 1
ATOM 5057 N N . GLY B 1 338 ? 43.25105 -32.64714 -4.50601 1.000 48.55797 382 GLY B N 1
ATOM 5058 C CA . GLY B 1 338 ? 43.10640 -31.72233 -3.40101 1.000 44.84394 382 GLY B CA 1
ATOM 5059 C C . GLY B 1 338 ? 44.42532 -31.53457 -2.68505 1.000 47.90107 382 GLY B C 1
ATOM 5060 O O . GLY B 1 338 ? 45.33671 -32.36348 -2.78299 1.000 49.60565 382 GLY B O 1
ATOM 5061 N N . LYS B 1 339 ? 44.50730 -30.42211 -1.95745 1.000 46.06017 383 LYS B N 1
ATOM 5062 C CA . LYS B 1 339 ? 45.68665 -30.07528 -1.17569 1.000 47.91671 383 LYS B CA 1
ATOM 5063 C C . LYS B 1 339 ? 45.26273 -29.76123 0.24992 1.000 46.47269 383 LYS B C 1
ATOM 5064 O O . LYS B 1 339 ? 44.37730 -28.92782 0.46580 1.000 46.47262 383 LYS B O 1
ATOM 5070 N N . TRP B 1 340 ? 45.89782 -30.41809 1.21685 1.000 48.81749 384 TRP B N 1
ATOM 5071 C CA . TRP B 1 340 ? 45.56977 -30.18438 2.61657 1.000 44.88069 384 TRP B CA 1
ATOM 5072 C C . TRP B 1 340 ? 46.12768 -28.84550 3.08251 1.000 49.99358 384 TRP B C 1
ATOM 5073 O O . TRP B 1 340 ? 47.23078 -28.44539 2.69881 1.000 52.64137 384 TRP B O 1
ATOM 5084 N N . LEU B 1 341 ? 45.35187 -28.14303 3.90888 1.000 45.87346 385 LEU B N 1
ATOM 5085 C CA . LEU B 1 341 ? 45.77677 -26.86779 4.47269 1.000 46.23711 385 LEU B CA 1
ATOM 5086 C C . LEU B 1 341 ? 46.08214 -26.96356 5.96275 1.000 50.68188 385 LEU B C 1
ATOM 5087 O O . LEU B 1 341 ? 47.18823 -26.62469 6.39327 1.000 55.98135 385 LEU B O 1
ATOM 5092 N N . ARG B 1 342 ? 45.12566 -27.41900 6.76558 1.000 46.24999 386 ARG B N 1
ATOM 5093 C CA . ARG B 1 342 ? 45.27881 -27.47225 8.21235 1.000 51.53733 386 ARG B CA 1
ATOM 5094 C C . ARG B 1 342 ? 44.06990 -28.17953 8.79583 1.000 54.35372 386 ARG B C 1
ATOM 5095 O O . ARG B 1 342 ? 42.96320 -28.08491 8.25716 1.000 52.68384 386 ARG B O 1
ATOM 5103 N N . GLY B 1 343 ? 44.29093 -28.88195 9.90116 1.000 48.54574 387 GLY B N 1
ATOM 5104 C CA . GLY B 1 343 ? 43.20493 -29.56929 10.56933 1.000 47.75995 387 GLY B CA 1
ATOM 5105 C C . GLY B 1 343 ? 43.44826 -29.67583 12.05743 1.000 50.41938 387 GLY B C 1
ATOM 5106 O O . GLY B 1 343 ? 44.56336 -29.47082 12.54923 1.000 49.66340 387 GLY B O 1
ATOM 5107 N N . ILE B 1 344 ? 42.36944 -29.97477 12.77396 1.000 47.09071 388 ILE B N 1
ATOM 5108 C CA . ILE B 1 344 ? 42.42212 -30.36110 14.17705 1.000 49.17113 388 ILE B CA 1
ATOM 5109 C C . ILE B 1 344 ? 41.40629 -31.47134 14.37962 1.000 51.42919 388 ILE B C 1
ATOM 5110 O O . ILE B 1 344 ? 40.35100 -31.48202 13.73663 1.000 49.86644 388 ILE B O 1
ATOM 5115 N N . GLY B 1 345 ? 41.73152 -32.41141 15.26075 1.000 42.84222 389 GLY B N 1
ATOM 5116 C CA . GLY B 1 345 ? 40.85760 -33.55403 15.45171 1.000 43.74264 389 GLY B CA 1
ATOM 5117 C C . GLY B 1 345 ? 40.71209 -34.34252 14.16626 1.000 42.63196 389 GLY B C 1
ATOM 5118 O O . GLY B 1 345 ? 41.69716 -34.71470 13.51991 1.000 47.78809 389 GLY B O 1
ATOM 5119 N N . ASN B 1 346 ? 39.46231 -34.59477 13.78022 1.000 45.74226 390 ASN B N 1
ATOM 5120 C CA . ASN B 1 346 ? 39.14151 -35.34153 12.57147 1.000 47.68501 390 ASN B CA 1
ATOM 5121 C C . ASN B 1 346 ? 38.59265 -34.44600 11.46501 1.000 46.28559 390 ASN B C 1
ATOM 5122 O O . ASN B 1 346 ? 37.95230 -34.94007 10.53257 1.000 44.27364 390 ASN B O 1
ATOM 5127 N N . VAL B 1 347 ? 38.81137 -33.13553 11.55827 1.000 44.11084 391 VAL B N 1
ATOM 5128 C CA . VAL B 1 347 ? 38.30943 -32.19108 10.57219 1.000 43.84802 391 VAL B CA 1
ATOM 5129 C C . VAL B 1 347 ? 39.44870 -31.28397 10.13412 1.000 43.56785 391 VAL B C 1
ATOM 5130 O O . VAL B 1 347 ? 40.46818 -31.14940 10.81370 1.000 50.29779 391 VAL B O 1
ATOM 5134 N N . GLY B 1 348 ? 39.26471 -30.66092 8.97734 1.000 48.55707 392 GLY B N 1
ATOM 5135 C CA . GLY B 1 348 ? 40.29317 -29.77561 8.46837 1.000 42.04284 392 GLY B CA 1
ATOM 5136 C C . GLY B 1 348 ? 39.80697 -29.01438 7.25778 1.000 43.74983 392 GLY B C 1
ATOM 5137 O O . GLY B 1 348 ? 38.66632 -29.16310 6.81182 1.000 39.46237 392 GLY B O 1
ATOM 5138 N N . LEU B 1 349 ? 40.70016 -28.18271 6.73531 1.000 42.63987 393 LEU B N 1
ATOM 5139 C CA . LEU B 1 349 ? 40.45619 -27.40883 5.53032 1.000 43.03847 393 LEU B CA 1
ATOM 5140 C C . LEU B 1 349 ? 41.38760 -27.88706 4.42850 1.000 44.96163 393 LEU B C 1
ATOM 5141 O O . LEU B 1 349 ? 42.56137 -28.17921 4.67841 1.000 44.84132 393 LEU B O 1
ATOM 5146 N N . ALA B 1 350 ? 40.86038 -27.96432 3.21060 1.000 41.20317 394 ALA B N 1
ATOM 5147 C CA . ALA B 1 350 ? 41.65287 -28.39995 2.07320 1.000 45.70456 394 ALA B CA 1
ATOM 5148 C C . ALA B 1 350 ? 41.13942 -27.72049 0.81453 1.000 46.64768 394 ALA B C 1
ATOM 5149 O O . ALA B 1 350 ? 39.93223 -27.51695 0.65877 1.000 46.35511 394 ALA B O 1
ATOM 5151 N N . VAL B 1 351 ? 42.06316 -27.36827 -0.07484 1.000 44.36628 395 VAL B N 1
ATOM 5152 C CA . VAL B 1 351 ? 41.70446 -26.89084 -1.40564 1.000 43.33852 395 VAL B CA 1
ATOM 5153 C C . VAL B 1 351 ? 41.33932 -28.11982 -2.23075 1.000 44.28825 395 VAL B C 1
ATOM 5154 O O . VAL B 1 351 ? 42.21056 -28.90853 -2.59999 1.000 48.23873 395 VAL B O 1
ATOM 5158 N N . CYS B 1 352 ? 40.05108 -28.29250 -2.51008 1.000 42.26106 396 CYS B N 1
ATOM 5159 C CA . CYS B 1 352 ? 39.53612 -29.50996 -3.12058 1.000 42.50821 396 CYS B CA 1
ATOM 5160 C C . CYS B 1 352 ? 39.12105 -29.25776 -4.56290 1.000 47.22399 396 CYS B C 1
ATOM 5161 O O . CYS B 1 352 ? 38.62467 -28.17785 -4.89739 1.000 54.63187 396 CYS B O 1
ATOM 5164 N N . ARG B 1 353 ? 39.32205 -30.26264 -5.41227 1.000 48.45438 397 ARG B N 1
ATOM 5165 C CA . ARG B 1 353 ? 38.74485 -30.25665 -6.75179 1.000 41.35565 397 ARG B CA 1
ATOM 5166 C C . ARG B 1 353 ? 37.23790 -30.43866 -6.63321 1.000 44.46421 397 ARG B C 1
ATOM 5167 O O . ARG B 1 353 ? 36.76496 -31.51289 -6.24737 1.000 46.13721 397 ARG B O 1
ATOM 5175 N N . LEU B 1 354 ? 36.47976 -29.38957 -6.96048 1.000 43.89447 398 LEU B N 1
ATOM 5176 C CA . LEU B 1 354 ? 35.03159 -29.44154 -6.78303 1.000 44.38844 398 LEU B CA 1
ATOM 5177 C C . LEU B 1 354 ? 34.39388 -30.50003 -7.67431 1.000 52.80071 398 LEU B C 1
ATOM 5178 O O . LEU B 1 354 ? 33.46101 -31.19526 -7.25234 1.000 49.20510 398 LEU B O 1
ATOM 5183 N N . ASP B 1 355 ? 34.87719 -30.63253 -8.91325 1.000 46.24225 399 ASP B N 1
ATOM 5184 C CA . ASP B 1 355 ? 34.28556 -31.58013 -9.85154 1.000 48.99181 399 ASP B CA 1
ATOM 5185 C C . ASP B 1 355 ? 34.52674 -33.02780 -9.45503 1.000 52.20550 399 ASP B C 1
ATOM 5186 O O . ASP B 1 355 ? 33.81362 -33.91478 -9.93524 1.000 63.58177 399 ASP B O 1
ATOM 5191 N N . VAL B 1 356 ? 35.50142 -33.28903 -8.59377 1.000 49.04314 400 VAL B N 1
ATOM 5192 C CA . VAL B 1 356 ? 35.86183 -34.65020 -8.21505 1.000 47.87047 400 VAL B CA 1
ATOM 5193 C C . VAL B 1 356 ? 35.32452 -35.01081 -6.83815 1.000 49.84249 400 VAL B C 1
ATOM 5194 O O . VAL B 1 356 ? 34.68439 -36.04743 -6.66487 1.000 50.80617 400 VAL B O 1
ATOM 5198 N N . MET B 1 357 ? 35.57030 -34.15990 -5.84601 1.000 52.71706 401 MET B N 1
ATOM 5199 C CA . MET B 1 357 ? 35.25731 -34.48336 -4.46130 1.000 52.40245 401 MET B CA 1
ATOM 5200 C C . MET B 1 357 ? 33.88097 -34.01544 -4.00567 1.000 46.89347 401 MET B C 1
ATOM 5201 O O . MET B 1 357 ? 33.48483 -34.34437 -2.88314 1.000 50.62458 401 MET B O 1
ATOM 5206 N N . THR B 1 358 ? 33.14363 -33.25216 -4.81470 1.000 48.68226 402 THR B N 1
ATOM 5207 C CA . THR B 1 358 ? 31.92261 -32.62739 -4.31860 1.000 49.91364 402 THR B CA 1
ATOM 5208 C C . THR B 1 358 ? 30.77629 -32.73815 -5.31359 1.000 49.45250 402 THR B C 1
ATOM 5209 O O . THR B 1 358 ? 30.94648 -33.09097 -6.48332 1.000 53.85067 402 THR B O 1
ATOM 5213 N N . ASP B 1 359 ? 29.59451 -32.40531 -4.79524 1.000 59.01384 403 ASP B N 1
ATOM 5214 C CA . ASP B 1 359 ? 28.31905 -32.30102 -5.48820 1.000 55.22895 403 ASP B CA 1
ATOM 5215 C C . ASP B 1 359 ? 28.13732 -30.96981 -6.20533 1.000 50.15532 403 ASP B C 1
ATOM 5216 O O . ASP B 1 359 ? 27.17585 -30.82217 -6.96734 1.000 49.43075 403 ASP B O 1
ATOM 5221 N N . LEU B 1 360 ? 29.02517 -30.00587 -5.97199 1.000 46.67167 404 LEU B N 1
ATOM 5222 C CA . LEU B 1 360 ? 28.69246 -28.60602 -6.18246 1.000 49.18102 404 LEU B CA 1
ATOM 5223 C C . LEU B 1 360 ? 28.58468 -28.25759 -7.66614 1.000 44.57577 404 LEU B C 1
ATOM 5224 O O . LEU B 1 360 ? 29.29383 -28.82174 -8.50345 1.000 43.67422 404 LEU B O 1
ATOM 5229 N N . PRO B 1 361 ? 27.69899 -27.32440 -8.01358 1.000 47.26297 405 PRO B N 1
ATOM 5230 C CA . PRO B 1 361 ? 27.71555 -26.75759 -9.36717 1.000 48.31564 405 PRO B CA 1
ATOM 5231 C C . PRO B 1 361 ? 28.90820 -25.82772 -9.53548 1.000 53.74567 405 PRO B C 1
ATOM 5232 O O . PRO B 1 361 ? 29.16776 -24.97072 -8.68781 1.000 59.72172 405 PRO B O 1
ATOM 5236 N N . ILE B 1 362 ? 29.63210 -25.99795 -10.63690 1.000 50.14870 406 ILE B N 1
ATOM 5237 C CA . ILE B 1 362 ? 30.79548 -25.17180 -10.94404 1.000 49.22382 406 ILE B CA 1
ATOM 5238 C C . ILE B 1 362 ? 30.34003 -24.07738 -11.91025 1.000 53.74524 406 ILE B C 1
ATOM 5239 O O . ILE B 1 362 ? 29.96214 -24.39533 -13.04864 1.000 48.91794 406 ILE B O 1
ATOM 5244 N N . PRO B 1 363 ? 30.32811 -22.81101 -11.49795 1.000 51.50095 407 PRO B N 1
ATOM 5245 C CA . PRO B 1 363 ? 29.88478 -21.74497 -12.40606 1.000 48.21940 407 PRO B CA 1
ATOM 5246 C C . PRO B 1 363 ? 30.73565 -21.70671 -13.66713 1.000 55.65762 407 PRO B C 1
ATOM 5247 O O . PRO B 1 363 ? 31.96752 -21.74817 -13.61265 1.000 52.75052 407 PRO B O 1
ATOM 5251 N N . GLY B 1 364 ? 30.06200 -21.63084 -14.81140 1.000 53.25585 408 GLY B N 1
ATOM 5252 C CA . GLY B 1 364 ? 30.72537 -21.60000 -16.09536 1.000 51.76247 408 GLY B CA 1
ATOM 5253 C C . GLY B 1 364 ? 31.08498 -22.95068 -16.67146 1.000 56.89271 408 GLY B C 1
ATOM 5254 O O . GLY B 1 364 ? 31.57263 -23.00633 -17.80761 1.000 59.64341 408 GLY B O 1
ATOM 5255 N N . GLU B 1 365 ? 30.88827 -24.03593 -15.92398 1.000 54.52196 409 GLU B N 1
ATOM 5256 C CA . GLU B 1 365 ? 31.14266 -25.38250 -16.42128 1.000 51.53748 409 GLU B CA 1
ATOM 5257 C C . GLU B 1 365 ? 29.92312 -26.28807 -16.35421 1.000 57.78201 409 GLU B C 1
ATOM 5258 O O . GLU B 1 365 ? 29.59585 -26.95191 -17.34623 1.000 59.34404 409 GLU B O 1
ATOM 5264 N N . THR B 1 366 ? 29.24212 -26.34525 -15.21522 1.000 48.55463 410 THR B N 1
ATOM 5265 C CA . THR B 1 366 ? 28.18892 -27.34059 -15.01907 1.000 48.66544 410 THR B CA 1
ATOM 5266 C C . THR B 1 366 ? 26.97779 -27.01294 -15.88144 1.000 48.11142 410 THR B C 1
ATOM 5267 O O . THR B 1 366 ? 26.41666 -25.91619 -15.75623 1.000 47.38992 410 THR B O 1
ATOM 5271 N N . PRO B 1 367 ? 26.54306 -27.91685 -16.75632 1.000 52.18577 411 PRO B N 1
ATOM 5272 C CA . PRO B 1 367 ? 25.39430 -27.61808 -17.61542 1.000 49.90459 411 PRO B CA 1
ATOM 5273 C C . PRO B 1 367 ? 24.09675 -27.57607 -16.82604 1.000 51.72447 411 PRO B C 1
ATOM 5274 O O . PRO B 1 367 ? 23.94998 -28.21246 -15.77834 1.000 49.57564 411 PRO B O 1
ATOM 5278 N N . ALA B 1 368 ? 23.14739 -26.80691 -17.34666 1.000 50.51900 412 ALA B N 1
ATOM 5279 C CA . ALA B 1 368 ? 21.83174 -26.72024 -16.73818 1.000 54.33388 412 ALA B CA 1
ATOM 5280 C C . ALA B 1 368 ? 20.97099 -27.90180 -17.16005 1.000 54.09655 412 ALA B C 1
ATOM 5281 O O . ALA B 1 368 ? 21.12989 -28.45871 -18.24981 1.000 54.65025 412 ALA B O 1
ATOM 5283 N N . GLY B 1 369 ? 20.05336 -28.28370 -16.27926 1.000 51.14012 413 GLY B N 1
ATOM 5284 C CA . GLY B 1 369 ? 19.07458 -29.29602 -16.59663 1.000 47.59540 413 GLY B CA 1
ATOM 5285 C C . GLY B 1 369 ? 17.92795 -28.71339 -17.39866 1.000 52.17108 413 GLY B C 1
ATOM 5286 O O . GLY B 1 369 ? 17.97259 -27.58329 -17.88766 1.000 43.56176 413 GLY B O 1
ATOM 5287 N N . GLU B 1 370 ? 16.87092 -29.51746 -17.52760 1.000 55.51784 414 GLU B N 1
ATOM 5288 C CA . GLU B 1 370 ? 15.68305 -29.06985 -18.24729 1.000 57.04698 414 GLU B CA 1
ATOM 5289 C C . GLU B 1 370 ? 15.04398 -27.86212 -17.57130 1.000 55.53321 414 GLU B C 1
ATOM 5290 O O . GLU B 1 370 ? 14.55255 -26.95065 -18.24789 1.000 52.71476 414 GLU B O 1
ATOM 5296 N N . ASP B 1 371 ? 15.04925 -27.83311 -16.24010 1.000 49.03709 415 ASP B N 1
ATOM 5297 C CA . ASP B 1 371 ? 14.37029 -26.80272 -15.46456 1.000 56.16543 415 ASP B CA 1
ATOM 5298 C C . ASP B 1 371 ? 15.24313 -25.58281 -15.18274 1.000 54.43095 415 ASP B C 1
ATOM 5299 O O . ASP B 1 371 ? 14.83045 -24.70968 -14.41280 1.000 51.09234 415 ASP B O 1
ATOM 5304 N N . GLY B 1 372 ? 16.43667 -25.50716 -15.76733 1.000 49.83397 416 GLY B N 1
ATOM 5305 C CA . GLY B 1 372 ? 17.31760 -24.38244 -15.52211 1.000 51.93481 416 GLY B CA 1
ATOM 5306 C C . GLY B 1 372 ? 18.11932 -24.45656 -14.24236 1.000 57.43832 416 GLY B C 1
ATOM 5307 O O . GLY B 1 372 ? 18.70850 -23.44760 -13.83784 1.000 56.63451 416 GLY B O 1
ATOM 5308 N N . VAL B 1 373 ? 18.15341 -25.61190 -13.58809 1.000 55.99791 417 VAL B N 1
ATOM 5309 C CA . VAL B 1 373 ? 18.95463 -25.82129 -12.38606 1.000 58.02486 417 VAL B CA 1
ATOM 5310 C C . VAL B 1 373 ? 20.15068 -26.67210 -12.79996 1.000 56.95297 417 VAL B C 1
ATOM 5311 O O . VAL B 1 373 ? 19.99823 -27.55605 -13.65594 1.000 61.83120 417 VAL B O 1
ATOM 5315 N N . PRO B 1 374 ? 21.35041 -26.43949 -12.25957 1.000 58.09694 418 PRO B N 1
ATOM 5316 C CA . PRO B 1 374 ? 22.50639 -27.23820 -12.68424 1.000 56.33162 418 PRO B CA 1
ATOM 5317 C C . PRO B 1 374 ? 22.30448 -28.71819 -12.40119 1.000 53.24670 418 PRO B C 1
ATOM 5318 O O . PRO B 1 374 ? 21.65672 -29.10826 -11.42777 1.000 58.24754 418 PRO B O 1
ATOM 5322 N N . GLU B 1 375 ? 22.84855 -29.54301 -13.29152 1.000 56.85911 419 GLU B N 1
ATOM 5323 C CA . GLU B 1 375 ? 22.78579 -30.98449 -13.11083 1.000 59.87367 419 GLU B CA 1
ATOM 5324 C C . GLU B 1 375 ? 23.57760 -31.39709 -11.87630 1.000 61.18565 419 GLU B C 1
ATOM 5325 O O . GLU B 1 375 ? 24.58414 -30.77987 -11.51816 1.000 64.38799 419 GLU B O 1
ATOM 5331 N N . VAL B 1 376 ? 23.10877 -32.44958 -11.21869 1.000 64.68474 420 VAL B N 1
ATOM 5332 C CA . VAL B 1 376 ? 23.72113 -32.94721 -9.99434 1.000 65.10643 420 VAL B CA 1
ATOM 5333 C C . VAL B 1 376 ? 24.50813 -34.20251 -10.34303 1.000 65.87685 420 VAL B C 1
ATOM 5334 O O . VAL B 1 376 ? 23.92634 -35.25461 -10.62923 1.000 77.39908 420 VAL B O 1
ATOM 5338 N N . ARG B 1 377 ? 25.83255 -34.09490 -10.32563 1.000 62.54990 421 ARG B N 1
ATOM 5339 C CA . ARG B 1 377 ? 26.70062 -35.24802 -10.50578 1.000 64.86654 421 ARG B CA 1
ATOM 5340 C C . ARG B 1 377 ? 26.98434 -35.88164 -9.15056 1.000 66.21868 421 ARG B C 1
ATOM 5341 O O . ARG B 1 377 ? 27.05845 -35.18925 -8.13273 1.000 70.97158 421 ARG B O 1
ATOM 5349 N N . GLU B 1 378 ? 27.11966 -37.20185 -9.13577 1.000 65.84479 422 GLU B N 1
ATOM 5350 C CA . GLU B 1 378 ? 27.42615 -37.90856 -7.90263 1.000 65.49127 422 GLU B CA 1
ATOM 5351 C C . GLU B 1 378 ? 28.93172 -38.07283 -7.74411 1.000 58.34561 422 GLU B C 1
ATOM 5352 O O . GLU B 1 378 ? 29.67047 -38.21007 -8.72279 1.000 58.09462 422 GLU B O 1
ATOM 5358 N N . VAL B 1 379 ? 29.38246 -38.04313 -6.49512 1.000 63.88940 423 VAL B N 1
ATOM 5359 C CA . VAL B 1 379 ? 30.79901 -38.21116 -6.19601 1.000 56.06602 423 VAL B CA 1
ATOM 5360 C C . VAL B 1 379 ? 31.14067 -39.69083 -6.27996 1.000 53.98413 423 VAL B C 1
ATOM 5361 O O . VAL B 1 379 ? 30.49976 -40.52760 -5.63240 1.000 60.37328 423 VAL B O 1
ATOM 5365 N N . LYS B 1 380 ? 32.14846 -40.01753 -7.08135 1.000 57.63951 424 LYS B N 1
ATOM 5366 C CA . LYS B 1 380 ? 32.51634 -41.39928 -7.35627 1.000 63.28826 424 LYS B CA 1
ATOM 5367 C C . LYS B 1 380 ? 33.67146 -41.80707 -6.44978 1.000 64.22250 424 LYS B C 1
ATOM 5368 O O . LYS B 1 380 ? 34.73928 -41.18539 -6.47901 1.000 66.17452 424 LYS B O 1
ATOM 5374 N N . GLY B 1 381 ? 33.45561 -42.84823 -5.65113 1.000 60.51578 425 GLY B N 1
ATOM 5375 C CA . GLY B 1 381 ? 34.51360 -43.39227 -4.82744 1.000 55.87047 425 GLY B CA 1
ATOM 5376 C C . GLY B 1 381 ? 34.82865 -42.53875 -3.60865 1.000 53.05978 425 GLY B C 1
ATOM 5377 O O . GLY B 1 381 ? 34.09630 -41.62465 -3.22670 1.000 54.31844 425 GLY B O 1
ATOM 5378 N N . GLU B 1 382 ? 35.95728 -42.87053 -2.99197 1.000 50.27393 426 GLU B N 1
ATOM 5379 C CA . GLU B 1 382 ? 36.42919 -42.21247 -1.78497 1.000 49.76319 426 GLU B CA 1
ATOM 5380 C C . GLU B 1 382 ? 37.83606 -41.67526 -2.01032 1.000 49.34663 426 GLU B C 1
ATOM 5381 O O . GLU B 1 382 ? 38.47694 -41.94554 -3.02948 1.000 50.24064 426 GLU B O 1
ATOM 5387 N N . PHE B 1 383 ? 38.32404 -40.91790 -1.03191 1.000 46.19291 427 PHE B N 1
ATOM 5388 C CA . PHE B 1 383 ? 39.59722 -40.22763 -1.15290 1.000 50.02272 427 PHE B CA 1
ATOM 5389 C C . PHE B 1 383 ? 40.42799 -40.44478 0.10218 1.000 48.03664 427 PHE B C 1
ATOM 5390 O O . PHE B 1 383 ? 39.91318 -40.81990 1.15734 1.000 49.02583 427 PHE B O 1
ATOM 5398 N N . THR B 1 384 ? 41.73006 -40.21268 -0.03053 1.000 49.96298 428 THR B N 1
ATOM 5399 C CA . THR B 1 384 ? 42.66499 -40.42817 1.06529 1.000 52.29114 428 THR B CA 1
ATOM 5400 C C . THR B 1 384 ? 43.90341 -39.57322 0.83305 1.000 52.43092 428 THR B C 1
ATOM 5401 O O . THR B 1 384 ? 43.99230 -38.81568 -0.13731 1.000 48.51400 428 THR B O 1
ATOM 5405 N N . ILE B 1 385 ? 44.86323 -39.71257 1.74247 1.000 60.12898 429 ILE B N 1
ATOM 5406 C CA . ILE B 1 385 ? 46.15220 -39.03728 1.65409 1.000 56.18693 429 ILE B CA 1
ATOM 5407 C C . ILE B 1 385 ? 47.04708 -39.76119 0.65623 1.000 60.06285 429 ILE B C 1
ATOM 5408 O O . ILE B 1 385 ? 47.00687 -40.99073 0.53280 1.000 61.11529 429 ILE B O 1
ATOM 5413 N N . GLU B 1 386 ? 47.85545 -38.99140 -0.07453 1.000 60.69731 430 GLU B N 1
ATOM 5414 C CA . GLU B 1 386 ? 48.85355 -39.58294 -0.95609 1.000 66.27903 430 GLU B CA 1
ATOM 5415 C C . GLU B 1 386 ? 49.80692 -40.46743 -0.16184 1.000 71.72518 430 GLU B C 1
ATOM 5416 O O . GLU B 1 386 ? 50.29028 -40.08540 0.90744 1.000 70.29479 430 GLU B O 1
ATOM 5422 N N . GLY B 1 387 ? 50.07257 -41.65726 -0.69110 1.000 74.27767 431 GLY B N 1
ATOM 5423 C CA . GLY B 1 387 ? 50.96313 -42.62198 -0.06499 1.000 75.03057 431 GLY B CA 1
ATOM 5424 C C . GLY B 1 387 ? 50.28387 -43.57318 0.89829 1.000 80.45008 431 GLY B C 1
ATOM 5425 O O . GLY B 1 387 ? 50.59503 -44.76615 0.91767 1.000 79.79636 431 GLY B O 1
ATOM 5426 N N . ASP B 1 388 ? 49.35834 -43.05839 1.70856 1.000 75.40097 432 ASP B N 1
ATOM 5427 C CA . ASP B 1 388 ? 48.65644 -43.86441 2.69975 1.000 72.63917 432 ASP B CA 1
ATOM 5428 C C . ASP B 1 388 ? 47.81567 -44.94710 2.03507 1.000 74.18279 432 ASP B C 1
ATOM 5429 O O . ASP B 1 388 ? 46.82117 -44.64604 1.36744 1.000 75.21271 432 ASP B O 1
ATOM 5434 N N . GLU B 1 389 ? 48.20788 -46.20915 2.21326 1.000 72.08863 433 GLU B N 1
ATOM 5435 C CA . GLU B 1 389 ? 47.42529 -47.34946 1.75778 1.000 73.88290 433 GLU B CA 1
ATOM 5436 C C . GLU B 1 389 ? 46.60690 -47.97399 2.88216 1.000 69.34401 433 GLU B C 1
ATOM 5437 O O . GLU B 1 389 ? 46.10991 -49.09508 2.73214 1.000 69.46429 433 GLU B O 1
ATOM 5443 N N . GLY B 1 390 ? 46.46768 -47.27590 4.00610 1.000 64.39402 434 GLY B N 1
ATOM 5444 C CA . GLY B 1 390 ? 45.62748 -47.72672 5.08800 1.000 54.49078 434 GLY B CA 1
ATOM 5445 C C . GLY B 1 390 ? 44.19224 -47.26541 4.92311 1.000 57.27366 434 GLY B C 1
ATOM 5446 O O . GLY B 1 390 ? 43.80834 -46.70280 3.89233 1.000 57.16811 434 GLY B O 1
ATOM 5447 N N . PRO B 1 391 ? 43.36946 -47.48513 5.94907 1.000 55.72687 435 PRO B N 1
ATOM 5448 C CA . PRO B 1 391 ? 41.93937 -47.17512 5.84948 1.000 53.04845 435 PRO B CA 1
ATOM 5449 C C . PRO B 1 391 ? 41.57965 -45.71334 6.07216 1.000 58.00685 435 PRO B C 1
ATOM 5450 O O . PRO B 1 391 ? 40.38980 -45.40650 6.18797 1.000 61.83827 435 PRO B O 1
ATOM 5454 N N . LEU B 1 392 ? 42.55109 -44.80597 6.14265 1.000 53.08751 436 LEU B N 1
ATOM 5455 C CA . LEU B 1 392 ? 42.23497 -43.39529 6.31867 1.000 50.21920 436 LEU B CA 1
ATOM 5456 C C . LEU B 1 392 ? 41.51195 -42.85900 5.08934 1.000 56.32407 436 LEU B C 1
ATOM 5457 O O . LEU B 1 392 ? 41.84367 -43.20489 3.95159 1.000 53.89962 436 LEU B O 1
ATOM 5462 N N . ARG B 1 393 ? 40.51446 -42.00837 5.32693 1.000 56.44230 437 ARG B N 1
ATOM 5463 C CA . ARG B 1 393 ? 39.69395 -41.45055 4.26371 1.000 51.14756 437 ARG B CA 1
ATOM 5464 C C . ARG B 1 393 ? 39.46431 -39.96727 4.51685 1.000 53.75752 437 ARG B C 1
ATOM 5465 O O . ARG B 1 393 ? 39.45424 -39.51119 5.66358 1.000 55.34923 437 ARG B O 1
ATOM 5473 N N . ILE B 1 394 ? 39.27997 -39.21907 3.42859 1.000 54.08027 438 ILE B N 1
ATOM 5474 C CA . ILE B 1 394 ? 38.98513 -37.79070 3.47470 1.000 47.70237 438 ILE B CA 1
ATOM 5475 C C . ILE B 1 394 ? 37.70460 -37.54577 2.69321 1.000 50.78954 438 ILE B C 1
ATOM 5476 O O . ILE B 1 394 ? 37.55659 -38.03744 1.56850 1.000 50.72503 438 ILE B O 1
ATOM 5481 N N . LYS B 1 395 ? 36.78748 -36.78082 3.28029 1.000 48.09816 439 LYS B N 1
ATOM 5482 C CA . LYS B 1 395 ? 35.52418 -36.43825 2.63848 1.000 44.85971 439 LYS B CA 1
ATOM 5483 C C . LYS B 1 395 ? 35.32138 -34.93447 2.72408 1.000 49.54749 439 LYS B C 1
ATOM 5484 O O . LYS B 1 395 ? 35.35852 -34.36421 3.81905 1.000 53.64905 439 LYS B O 1
ATOM 5490 N N . ALA B 1 396 ? 35.11134 -34.29529 1.57663 1.000 45.33381 440 ALA B N 1
ATOM 5491 C CA . ALA B 1 396 ? 34.76982 -32.88092 1.55615 1.000 46.00400 440 ALA B CA 1
ATOM 5492 C C . ALA B 1 396 ? 33.30069 -32.70650 1.91568 1.000 47.55311 440 ALA B C 1
ATOM 5493 O O . ALA B 1 396 ? 32.43529 -33.41196 1.38785 1.000 43.72500 440 ALA B O 1
ATOM 5495 N N . VAL B 1 397 ? 33.02368 -31.77396 2.82137 1.000 49.40004 441 VAL B N 1
ATOM 5496 C CA . VAL B 1 397 ? 31.65919 -31.48153 3.25232 1.000 44.27363 441 VAL B CA 1
ATOM 5497 C C . VAL B 1 397 ? 31.38988 -30.00965 2.96710 1.000 47.42207 441 VAL B C 1
ATOM 5498 O O . VAL B 1 397 ? 31.68495 -29.15158 3.81058 1.000 50.44533 441 VAL B O 1
ATOM 5502 N N . PRO B 1 398 ? 30.86979 -29.67143 1.79115 1.000 49.37264 442 PRO B N 1
ATOM 5503 C CA . PRO B 1 398 ? 30.61234 -28.26553 1.46155 1.000 46.81417 442 PRO B CA 1
ATOM 5504 C C . PRO B 1 398 ? 29.63634 -27.63865 2.43966 1.000 46.44078 442 PRO B C 1
ATOM 5505 O O . PRO B 1 398 ? 28.58013 -28.21642 2.74036 1.000 47.02046 442 PRO B O 1
ATOM 5509 N N . PRO B 1 399 ? 29.95878 -26.46104 2.96619 1.000 45.54747 443 PRO B N 1
ATOM 5510 C CA . PRO B 1 399 ? 29.01353 -25.76562 3.84292 1.000 46.15732 443 PRO B CA 1
ATOM 5511 C C . PRO B 1 399 ? 27.79061 -25.29440 3.07423 1.000 47.90037 443 PRO B C 1
ATOM 5512 O O . PRO B 1 399 ? 27.84548 -25.02636 1.87077 1.000 49.70447 443 PRO B O 1
ATOM 5516 N N . ALA B 1 400 ? 26.67353 -25.19145 3.79817 1.000 50.35673 444 ALA B N 1
ATOM 5517 C CA . ALA B 1 400 ? 25.41997 -24.77510 3.17917 1.000 46.33458 444 ALA B CA 1
ATOM 5518 C C . ALA B 1 400 ? 25.52470 -23.37073 2.59534 1.000 47.52210 444 ALA B C 1
ATOM 5519 O O . ALA B 1 400 ? 24.98701 -23.10050 1.51466 1.000 46.62577 444 ALA B O 1
ATOM 5521 N N . TRP B 1 401 ? 26.20418 -22.45945 3.29948 1.000 45.03971 445 TRP B N 1
ATOM 5522 C CA . TRP B 1 401 ? 26.36097 -21.09981 2.78948 1.000 43.53502 445 TRP B CA 1
ATOM 5523 C C . TRP B 1 401 ? 27.17039 -21.08010 1.49738 1.000 44.38849 445 TRP B C 1
ATOM 5524 O O . TRP B 1 401 ? 26.85491 -20.32207 0.57239 1.000 47.82481 445 TRP B O 1
ATOM 5535 N N . LEU B 1 402 ? 28.22904 -21.89221 1.42034 1.000 45.19623 446 LEU B N 1
ATOM 5536 C CA . LEU B 1 402 ? 29.02184 -21.95568 0.19551 1.000 45.23218 446 LEU B CA 1
ATOM 5537 C C . LEU B 1 402 ? 28.22718 -22.58302 -0.94086 1.000 43.56550 446 LEU B C 1
ATOM 5538 O O . LEU B 1 402 ? 28.34031 -22.15509 -2.09562 1.000 49.98060 446 LEU B O 1
ATOM 5543 N N . ARG B 1 403 ? 27.42683 -23.60605 -0.63518 1.000 43.27183 447 ARG B N 1
ATOM 5544 C CA . ARG B 1 403 ? 26.60247 -24.22865 -1.66498 1.000 47.38034 447 ARG B CA 1
ATOM 5545 C C . ARG B 1 403 ? 25.60461 -23.23408 -2.24635 1.000 49.78978 447 ARG B C 1
ATOM 5546 O O . ARG B 1 403 ? 25.42948 -23.15882 -3.46910 1.000 49.60484 447 ARG B O 1
ATOM 5554 N N . ARG B 1 404 ? 24.94759 -22.45493 -1.38337 1.000 44.60191 448 ARG B N 1
ATOM 5555 C CA . ARG B 1 404 ? 23.97515 -21.47404 -1.85678 1.000 48.20254 448 ARG B CA 1
ATOM 5556 C C . ARG B 1 404 ? 24.64200 -20.38452 -2.68775 1.000 45.78376 448 ARG B C 1
ATOM 5557 O O . ARG B 1 404 ? 24.10223 -19.95614 -3.71419 1.000 43.64693 448 ARG B O 1
ATOM 5565 N N . GLU B 1 405 ? 25.81127 -19.91321 -2.25351 1.000 45.08386 449 GLU B N 1
ATOM 5566 C CA . GLU B 1 405 ? 26.47323 -18.82490 -2.96448 1.000 46.93485 449 GLU B CA 1
ATOM 5567 C C . GLU B 1 405 ? 27.04357 -19.29129 -4.29712 1.000 47.52644 449 GLU B C 1
ATOM 5568 O O . GLU B 1 405 ? 27.04613 -18.53342 -5.27426 1.000 50.85926 449 GLU B O 1
ATOM 5574 N N . LEU B 1 406 ? 27.53683 -20.53025 -4.35693 1.000 45.93991 450 LEU B N 1
ATOM 5575 C CA . LEU B 1 406 ? 27.96794 -21.08106 -5.63624 1.000 50.76699 450 LEU B CA 1
ATOM 5576 C C . LEU B 1 406 ? 26.78984 -21.26607 -6.58002 1.000 50.25234 450 LEU B C 1
ATOM 5577 O O . LEU B 1 406 ? 26.94174 -21.11106 -7.79697 1.000 52.74186 450 LEU B O 1
ATOM 5582 N N . MET B 1 407 ? 25.61476 -21.59639 -6.03845 1.000 46.59068 451 MET B N 1
ATOM 5583 C CA . MET B 1 407 ? 24.40814 -21.65353 -6.85610 1.000 49.99098 451 MET B CA 1
ATOM 5584 C C . MET B 1 407 ? 24.09121 -20.28972 -7.45562 1.000 52.77501 451 MET B C 1
ATOM 5585 O O . MET B 1 407 ? 23.69676 -20.19270 -8.62380 1.000 50.31427 451 MET B O 1
ATOM 5590 N N . GLU B 1 408 ? 24.25361 -19.22396 -6.66674 1.000 49.67725 452 GLU B N 1
ATOM 5591 C CA . GLU B 1 408 ? 24.02924 -17.87565 -7.17897 1.000 51.72149 452 GLU B CA 1
ATOM 5592 C C . GLU B 1 408 ? 25.00765 -17.54222 -8.29761 1.000 55.99592 452 GLU B C 1
ATOM 5593 O O . GLU B 1 408 ? 24.60851 -17.06219 -9.36488 1.000 61.06270 452 GLU B O 1
ATOM 5599 N N . LYS B 1 409 ? 26.30052 -17.79034 -8.06715 1.000 50.83560 453 LYS B N 1
ATOM 5600 C CA . LYS B 1 409 ? 27.30540 -17.49025 -9.08129 1.000 56.74483 453 LYS B CA 1
ATOM 5601 C C . LYS B 1 409 ? 27.09613 -18.32595 -10.33374 1.000 55.90649 453 LYS B C 1
ATOM 5602 O O . LYS B 1 409 ? 27.35169 -17.85125 -11.44671 1.000 63.10791 453 LYS B O 1
ATOM 5608 N N . TRP B 1 410 ? 26.64128 -19.57070 -10.17511 1.000 56.92015 454 TRP B N 1
ATOM 5609 C CA . TRP B 1 410 ? 26.29137 -20.37591 -11.33920 1.000 53.83921 454 TRP B CA 1
ATOM 5610 C C . TRP B 1 410 ? 25.16300 -19.72914 -12.13080 1.000 57.56925 454 TRP B C 1
ATOM 5611 O O . TRP B 1 410 ? 25.19306 -19.71277 -13.36661 1.000 56.97103 454 TRP B O 1
ATOM 5622 N N . GLU B 1 411 ? 24.15298 -19.19725 -11.43519 1.000 57.34330 455 GLU B N 1
ATOM 5623 C CA . GLU B 1 411 ? 23.02436 -18.58197 -12.12669 1.000 59.59236 455 GLU B CA 1
ATOM 5624 C C . GLU B 1 411 ? 23.45577 -17.34571 -12.90708 1.000 63.03128 455 GLU B C 1
ATOM 5625 O O . GLU B 1 411 ? 23.04806 -17.16069 -14.05968 1.000 66.25566 455 GLU B O 1
ATOM 5631 N N . VAL B 1 412 ? 24.28774 -16.49195 -12.30383 1.000 62.23098 456 VAL B N 1
ATOM 5632 C CA . VAL B 1 412 ? 24.71240 -15.27637 -12.99380 1.000 63.83893 456 VAL B CA 1
ATOM 5633 C C . VAL B 1 412 ? 25.63078 -15.61143 -14.16484 1.000 64.99125 456 VAL B C 1
ATOM 5634 O O . VAL B 1 412 ? 25.56897 -14.96645 -15.21773 1.000 76.44127 456 VAL B O 1
ATOM 5638 N N . LYS B 1 413 ? 26.48423 -16.62798 -14.01327 1.000 64.20211 457 LYS B N 1
ATOM 5639 C CA . LYS B 1 413 ? 27.39278 -16.98902 -15.09637 1.000 67.80690 457 LYS B CA 1
ATOM 5640 C C . LYS B 1 413 ? 26.66555 -17.67410 -16.24402 1.000 76.18544 457 LYS B C 1
ATOM 5641 O O . LYS B 1 413 ? 27.11168 -17.59372 -17.39497 1.000 86.49600 457 LYS B O 1
ATOM 5647 N N . ASN B 1 414 ? 25.56202 -18.36177 -15.94990 1.000 77.91717 458 ASN B N 1
ATOM 5648 C CA . ASN B 1 414 ? 24.81657 -19.06942 -16.98092 1.000 78.36923 458 ASN B CA 1
ATOM 5649 C C . ASN B 1 414 ? 23.95699 -18.12217 -17.81538 1.000 80.26934 458 ASN B C 1
ATOM 5650 O O . ASN B 1 414 ? 23.77835 -18.35620 -19.01601 1.000 78.08809 458 ASN B O 1
ATOM 5655 N N . GLU B 1 415 ? 23.45464 -17.03904 -17.22425 1.000 82.50337 459 GLU B N 1
ATOM 5656 C CA . GLU B 1 415 ? 22.68756 -16.04972 -17.98014 1.000 83.88364 459 GLU B CA 1
ATOM 5657 C C . GLU B 1 415 ? 23.59285 -14.94158 -18.51435 1.000 88.21428 459 GLU B C 1
ATOM 5658 O O . GLU B 1 415 ? 24.54448 -15.20370 -19.25024 1.000 94.09123 459 GLU B O 1
ATOM 5664 N N . PRO C 1 29 ? -12.77421 -44.37029 -31.17008 1.000 103.88081 73 PRO C N 1
ATOM 5665 C CA . PRO C 1 29 ? -13.16029 -45.77984 -31.03662 1.000 103.73606 73 PRO C CA 1
ATOM 5666 C C . PRO C 1 29 ? -12.57494 -46.65861 -32.14011 1.000 104.45443 73 PRO C C 1
ATOM 5667 O O . PRO C 1 29 ? -11.80288 -47.57477 -31.85519 1.000 100.85923 73 PRO C O 1
ATOM 5671 N N . SER C 1 30 ? -12.94397 -46.37825 -33.38546 1.000 100.82048 74 SER C N 1
ATOM 5672 C CA . SER C 1 30 ? -12.45087 -47.13722 -34.52262 1.000 96.23147 74 SER C CA 1
ATOM 5673 C C . SER C 1 30 ? -11.14448 -46.54006 -35.04576 1.000 93.66796 74 SER C C 1
ATOM 5674 O O . SER C 1 30 ? -10.75085 -45.42486 -34.69633 1.000 86.35244 74 SER C O 1
ATOM 5677 N N . ILE C 1 31 ? -10.47184 -47.30589 -35.89573 1.000 89.26231 75 ILE C N 1
ATOM 5678 C CA . ILE C 1 31 ? -9.15954 -46.95017 -36.42951 1.000 83.20378 75 ILE C CA 1
ATOM 5679 C C . ILE C 1 31 ? -9.34843 -46.43205 -37.85143 1.000 81.74899 75 ILE C C 1
ATOM 5680 O O . ILE C 1 31 ? -9.94630 -47.13894 -38.67700 1.000 83.48677 75 ILE C O 1
ATOM 5685 N N . PRO C 1 32 ? -8.88293 -45.22581 -38.17354 1.000 80.55035 76 PRO C N 1
ATOM 5686 C CA . PRO C 1 32 ? -9.03014 -44.71361 -39.54210 1.000 75.24566 76 PRO C CA 1
ATOM 5687 C C . PRO C 1 32 ? -8.44162 -45.67301 -40.56703 1.000 75.54568 76 PRO C C 1
ATOM 5688 O O . PRO C 1 32 ? -7.31692 -46.15882 -40.41913 1.000 76.67582 76 PRO C O 1
ATOM 5692 N N . SER C 1 33 ? -9.21565 -45.94454 -41.62115 1.000 77.70972 77 SER C N 1
ATOM 5693 C CA . SER C 1 33 ? -8.75167 -46.85325 -42.66490 1.000 78.78556 77 SER C CA 1
ATOM 5694 C C . SER C 1 33 ? -7.61843 -46.24533 -43.47904 1.000 73.79386 77 SER C C 1
ATOM 5695 O O . SER C 1 33 ? -6.80468 -46.98091 -44.04826 1.000 80.14501 77 SER C O 1
ATOM 5698 N N . SER C 1 34 ? -7.54900 -44.91878 -43.54783 1.000 72.04121 78 SER C N 1
ATOM 5699 C CA . SER C 1 34 ? -6.48446 -44.23800 -44.27191 1.000 72.25859 78 SER C CA 1
ATOM 5700 C C . SER C 1 34 ? -6.33261 -42.83755 -43.69608 1.000 67.33995 78 SER C C 1
ATOM 5701 O O . SER C 1 34 ? -7.15582 -42.37878 -42.89998 1.000 67.43264 78 SER C O 1
ATOM 5704 N N . TYR C 1 35 ? -5.25988 -42.16456 -44.10586 1.000 66.07682 79 TYR C N 1
ATOM 5705 C CA . TYR C 1 35 ? -5.00949 -40.79826 -43.66910 1.000 67.63917 79 TYR C CA 1
ATOM 5706 C C . TYR C 1 35 ? -5.82145 -39.82361 -44.51088 1.000 64.65112 79 TYR C C 1
ATOM 5707 O O . TYR C 1 35 ? -5.83738 -39.91666 -45.74174 1.000 67.94686 79 TYR C O 1
ATOM 5716 N N . ALA C 1 36 ? -6.48969 -38.88283 -43.84645 1.000 63.88757 80 ALA C N 1
ATOM 5717 C CA . ALA C 1 36 ? -7.28472 -37.88708 -44.54584 1.000 65.24695 80 ALA C CA 1
ATOM 5718 C C . ALA C 1 36 ? -6.53696 -36.56377 -44.55992 1.000 68.26423 80 ALA C C 1
ATOM 5719 O O . ALA C 1 36 ? -6.45156 -35.90236 -43.51340 1.000 63.51099 80 ALA C O 1
ATOM 5721 N N . PRO C 1 37 ? -5.98603 -36.13178 -45.69901 1.000 66.70041 81 PRO C N 1
ATOM 5722 C CA . PRO C 1 37 ? -5.29788 -34.83080 -45.72890 1.000 66.28932 81 PRO C CA 1
ATOM 5723 C C . PRO C 1 37 ? -6.22759 -33.65029 -45.52183 1.000 61.92922 81 PRO C C 1
ATOM 5724 O O . PRO C 1 37 ? -5.74753 -32.55277 -45.21030 1.000 62.89231 81 PRO C O 1
ATOM 5728 N N . SER C 1 38 ? -7.53465 -33.83507 -45.68827 1.000 60.28652 82 SER C N 1
ATOM 5729 C CA . SER C 1 38 ? -8.50349 -32.77656 -45.45591 1.000 62.67900 82 SER C CA 1
ATOM 5730 C C . SER C 1 38 ? -9.75643 -33.37606 -44.83596 1.000 58.45624 82 SER C C 1
ATOM 5731 O O . SER C 1 38 ? -10.03601 -34.56891 -44.97954 1.000 60.79587 82 SER C O 1
ATOM 5734 N N . GLY C 1 39 ? -10.50828 -32.53750 -44.14278 1.000 57.72903 83 GLY C N 1
ATOM 5735 C CA . GLY C 1 39 ? -11.76002 -32.97481 -43.56290 1.000 58.63949 83 GLY C CA 1
ATOM 5736 C C . GLY C 1 39 ? -12.25486 -31.98834 -42.52897 1.000 54.87098 83 GLY C C 1
ATOM 5737 O O . GLY C 1 39 ? -11.68677 -30.91542 -42.32855 1.000 56.59759 83 GLY C O 1
ATOM 5738 N N . ILE C 1 40 ? -13.34541 -32.38114 -41.87974 1.000 58.39533 84 ILE C N 1
ATOM 5739 C CA . ILE C 1 40 ? -13.92116 -31.62402 -40.77409 1.000 58.22317 84 ILE C CA 1
ATOM 5740 C C . ILE C 1 40 ? -14.54850 -32.61894 -39.80692 1.000 54.13721 84 ILE C C 1
ATOM 5741 O O . ILE C 1 40 ? -15.15879 -33.60743 -40.22530 1.000 58.36519 84 ILE C O 1
ATOM 5746 N N . SER C 1 41 ? -14.37447 -32.37469 -38.50838 1.000 58.55706 85 SER C N 1
ATOM 5747 C CA . SER C 1 41 ? -14.80292 -33.32724 -37.49324 1.000 54.83779 85 SER C CA 1
ATOM 5748 C C . SER C 1 41 ? -15.44688 -32.61247 -36.31576 1.000 59.93017 85 SER C C 1
ATOM 5749 O O . SER C 1 41 ? -15.01043 -31.52881 -35.91901 1.000 61.23859 85 SER C O 1
ATOM 5752 N N . HIS C 1 42 ? -16.48758 -33.23532 -35.76565 1.000 62.54510 86 HIS C N 1
ATOM 5753 C CA . HIS C 1 42 ? -17.07738 -32.79944 -34.50613 1.000 58.21783 86 HIS C CA 1
ATOM 5754 C C . HIS C 1 42 ? -16.19013 -33.25887 -33.35432 1.000 57.10617 86 HIS C C 1
ATOM 5755 O O . HIS C 1 42 ? -16.01417 -34.46293 -33.14147 1.000 61.27685 86 HIS C O 1
ATOM 5762 N N . LEU C 1 43 ? -15.62645 -32.30522 -32.61126 1.000 57.63069 87 LEU C N 1
ATOM 5763 C CA . LEU C 1 43 ? -14.71790 -32.62940 -31.51064 1.000 56.14881 87 LEU C CA 1
ATOM 5764 C C . LEU C 1 43 ? -15.55061 -32.92134 -30.26641 1.000 60.16174 87 LEU C C 1
ATOM 5765 O O . LEU C 1 43 ? -15.78628 -32.06409 -29.41095 1.000 59.70611 87 LEU C O 1
ATOM 5770 N N . LEU C 1 44 ? -16.00678 -34.17462 -30.17952 1.000 60.13493 88 LEU C N 1
ATOM 5771 C CA . LEU C 1 44 ? -16.82681 -34.60112 -29.05031 1.000 57.98088 88 LEU C CA 1
ATOM 5772 C C . LEU C 1 44 ? -16.04780 -34.56996 -27.74221 1.000 59.74772 88 LEU C C 1
ATOM 5773 O O . LEU C 1 44 ? -16.64284 -34.41774 -26.66909 1.000 64.22290 88 LEU C O 1
ATOM 5778 N N . SER C 1 45 ? -14.72372 -34.70986 -27.80742 1.000 60.31688 89 SER C N 1
ATOM 5779 C CA . SER C 1 45 ? -13.89557 -34.72118 -26.60916 1.000 59.76704 89 SER C CA 1
ATOM 5780 C C . SER C 1 45 ? -13.62270 -33.32781 -26.05761 1.000 59.53733 89 SER C C 1
ATOM 5781 O O . SER C 1 45 ? -13.03270 -33.21326 -24.97803 1.000 55.12610 89 SER C O 1
ATOM 5784 N N . ARG C 1 46 ? -14.03585 -32.27619 -26.75759 1.000 61.21824 90 ARG C N 1
ATOM 5785 C CA . ARG C 1 46 ? -13.82475 -30.90668 -26.31788 1.000 59.34571 90 ARG C CA 1
ATOM 5786 C C . ARG C 1 46 ? -15.15504 -30.26537 -25.94500 1.000 59.08168 90 ARG C C 1
ATOM 5787 O O . ARG C 1 46 ? -16.18881 -30.53105 -26.56694 1.000 62.86911 90 ARG C O 1
ATOM 5795 N N . GLN C 1 47 ? -15.12273 -29.41690 -24.91994 1.000 50.48305 91 GLN C N 1
ATOM 5796 C CA . GLN C 1 47 ? -16.29716 -28.65636 -24.52528 1.000 51.19998 91 GLN C CA 1
ATOM 5797 C C . GLN C 1 47 ? -15.86674 -27.24208 -24.16604 1.000 56.83240 91 GLN C C 1
ATOM 5798 O O . GLN C 1 47 ? -14.70900 -26.98950 -23.82239 1.000 56.12502 91 GLN C O 1
ATOM 5804 N N . LEU C 1 48 ? -16.81573 -26.31767 -24.25313 1.000 55.04453 92 LEU C N 1
ATOM 5805 C CA . LEU C 1 48 ? -16.57022 -24.91732 -23.95669 1.000 53.89332 92 LEU C CA 1
ATOM 5806 C C . LEU C 1 48 ? -17.06188 -24.54590 -22.56565 1.000 51.92306 92 LEU C C 1
ATOM 5807 O O . LEU C 1 48 ? -18.04535 -25.09090 -22.05899 1.000 54.15172 92 LEU C O 1
ATOM 5812 N N . VAL C 1 49 ? -16.34059 -23.61420 -21.95267 1.000 54.56096 93 VAL C N 1
ATOM 5813 C CA . VAL C 1 49 ? -16.70784 -22.99000 -20.69091 1.000 52.40425 93 VAL C CA 1
ATOM 5814 C C . VAL C 1 49 ? -16.70334 -21.48626 -20.92062 1.000 54.83628 93 VAL C C 1
ATOM 5815 O O . VAL C 1 49 ? -15.79533 -20.95946 -21.57258 1.000 62.84421 93 VAL C O 1
ATOM 5819 N N . VAL C 1 50 ? -17.71342 -20.79338 -20.40189 1.000 57.58985 94 VAL C N 1
ATOM 5820 C CA . VAL C 1 50 ? -17.85200 -19.35595 -20.60352 1.000 61.98089 94 VAL C CA 1
ATOM 5821 C C . VAL C 1 50 ? -17.42743 -18.63772 -19.32922 1.000 59.27072 94 VAL C C 1
ATOM 5822 O O . VAL C 1 50 ? -17.82333 -19.02178 -18.22111 1.000 59.97968 94 VAL C O 1
ATOM 5826 N N . VAL C 1 51 ? -16.57148 -17.63271 -19.49091 1.000 62.44565 95 VAL C N 1
ATOM 5827 C CA . VAL C 1 51 ? -16.08507 -16.79740 -18.40152 1.000 62.09831 95 VAL C CA 1
ATOM 5828 C C . VAL C 1 51 ? -16.42537 -15.35666 -18.74422 1.000 64.43970 95 VAL C C 1
ATOM 5829 O O . VAL C 1 51 ? -16.06597 -14.87014 -19.82245 1.000 67.81123 95 VAL C O 1
ATOM 5833 N N . TYR C 1 52 ? -17.11579 -14.67838 -17.83365 1.000 64.92985 96 TYR C N 1
ATOM 5834 C CA . TYR C 1 52 ? -17.61107 -13.33927 -18.10669 1.000 65.81402 96 TYR C CA 1
ATOM 5835 C C . TYR C 1 52 ? -17.69092 -12.56883 -16.79822 1.000 66.39248 96 TYR C C 1
ATOM 5836 O O . TYR C 1 52 ? -17.60841 -13.14056 -15.70815 1.000 63.37318 96 TYR C O 1
ATOM 5845 N N . GLY C 1 53 ? -17.84538 -11.25394 -16.92084 1.000 64.25466 97 GLY C N 1
ATOM 5846 C CA . GLY C 1 53 ? -17.90019 -10.38256 -15.77269 1.000 64.80708 97 GLY C CA 1
ATOM 5847 C C . GLY C 1 53 ? -16.96840 -9.19916 -15.92348 1.000 68.80733 97 GLY C C 1
ATOM 5848 O O . GLY C 1 53 ? -16.15071 -9.13988 -16.84721 1.000 67.47089 97 GLY C O 1
ATOM 5849 N N . PRO C 1 54 ? -17.08515 -8.22180 -15.01870 1.000 69.36963 98 PRO C N 1
ATOM 5850 C CA . PRO C 1 54 ? -16.21645 -7.03553 -15.11492 1.000 67.17206 98 PRO C CA 1
ATOM 5851 C C . PRO C 1 54 ? -14.73260 -7.35987 -15.08046 1.000 70.24842 98 PRO C C 1
ATOM 5852 O O . PRO C 1 54 ? -13.94434 -6.70616 -15.77446 1.000 72.84428 98 PRO C O 1
ATOM 5856 N N . ASP C 1 55 ? -14.32647 -8.35758 -14.29896 1.000 68.12367 99 ASP C N 1
ATOM 5857 C CA . ASP C 1 55 ? -12.91757 -8.66860 -14.10273 1.000 65.39261 99 ASP C CA 1
ATOM 5858 C C . ASP C 1 55 ? -12.45426 -9.88281 -14.90034 1.000 60.48867 99 ASP C C 1
ATOM 5859 O O . ASP C 1 55 ? -11.38657 -10.42628 -14.60586 1.000 61.58311 99 ASP C O 1
ATOM 5864 N N . ALA C 1 56 ? -13.22606 -10.31793 -15.89986 1.000 60.30002 100 ALA C N 1
ATOM 5865 C CA . ALA C 1 56 ? -12.90829 -11.55924 -16.60285 1.000 62.35150 100 ALA C CA 1
ATOM 5866 C C . ALA C 1 56 ? -11.54897 -11.48690 -17.29398 1.000 62.83081 100 ALA C C 1
ATOM 5867 O O . ALA C 1 56 ? -10.73146 -12.40704 -17.17550 1.000 54.83344 100 ALA C O 1
ATOM 5869 N N . ALA C 1 57 ? -11.29134 -10.40223 -18.02827 1.000 62.29988 101 ALA C N 1
ATOM 5870 C CA . ALA C 1 57 ? -10.04207 -10.29569 -18.77770 1.000 57.55900 101 ALA C CA 1
ATOM 5871 C C . ALA C 1 57 ? -8.83652 -10.22374 -17.84528 1.000 61.84845 101 ALA C C 1
ATOM 5872 O O . ALA C 1 57 ? -7.81880 -10.88704 -18.07679 1.000 57.90888 101 ALA C O 1
ATOM 5874 N N . LYS C 1 58 ? -8.92745 -9.41108 -16.78869 1.000 57.16506 102 LYS C N 1
ATOM 5875 C CA . LYS C 1 58 ? -7.82324 -9.31308 -15.83794 1.000 58.31124 102 LYS C CA 1
ATOM 5876 C C . LYS C 1 58 ? -7.60579 -10.63243 -15.10736 1.000 63.57580 102 LYS C C 1
ATOM 5877 O O . LYS C 1 58 ? -6.46241 -11.05998 -14.90714 1.000 59.13898 102 LYS C O 1
ATOM 5883 N N . TYR C 1 59 ? -8.69587 -11.28933 -14.70049 1.000 59.69712 103 TYR C N 1
ATOM 5884 C CA . TYR C 1 59 ? -8.59056 -12.55760 -13.98554 1.000 52.72242 103 TYR C CA 1
ATOM 5885 C C . TYR C 1 59 ? -8.00628 -13.64966 -14.87352 1.000 56.52234 103 TYR C C 1
ATOM 5886 O O . TYR C 1 59 ? -7.17631 -14.44655 -14.42036 1.000 55.07327 103 TYR C O 1
ATOM 5895 N N . LEU C 1 60 ? -8.43224 -13.70550 -16.13868 1.000 51.83022 104 LEU C N 1
ATOM 5896 C CA . LEU C 1 60 ? -7.86621 -14.67404 -17.07367 1.000 58.84686 104 LEU C CA 1
ATOM 5897 C C . LEU C 1 60 ? -6.38020 -14.42697 -17.29783 1.000 58.61845 104 LEU C C 1
ATOM 5898 O O . LEU C 1 60 ? -5.59749 -15.37766 -17.42101 1.000 50.85287 104 LEU C O 1
ATOM 5903 N N . GLN C 1 61 ? -5.97796 -13.15303 -17.35868 1.000 58.60228 105 GLN C N 1
ATOM 5904 C CA . GLN C 1 61 ? -4.59991 -12.80875 -17.69944 1.000 58.42194 105 GLN C CA 1
ATOM 5905 C C . GLN C 1 61 ? -3.61185 -13.38451 -16.69323 1.000 51.47919 105 GLN C C 1
ATOM 5906 O O . GLN C 1 61 ? -2.53319 -13.85525 -17.07272 1.000 48.31078 105 GLN C O 1
ATOM 5912 N N . GLY C 1 62 ? -3.95642 -13.35304 -15.40941 1.000 45.98076 106 GLY C N 1
ATOM 5913 C CA . GLY C 1 62 ? -3.11596 -13.96091 -14.40005 1.000 54.24971 106 GLY C CA 1
ATOM 5914 C C . GLY C 1 62 ? -3.24924 -15.45885 -14.27523 1.000 51.00756 106 GLY C C 1
ATOM 5915 O O . GLY C 1 62 ? -2.57413 -16.06812 -13.44147 1.000 50.07306 106 GLY C O 1
ATOM 5916 N N . MET C 1 63 ? -4.09969 -16.07429 -15.09474 1.000 51.90261 107 MET C N 1
ATOM 5917 C CA . MET C 1 63 ? -4.38982 -17.49756 -15.00707 1.000 53.77042 107 MET C CA 1
ATOM 5918 C C . MET C 1 63 ? -3.86100 -18.31160 -16.18041 1.000 50.48650 107 MET C C 1
ATOM 5919 O O . MET C 1 63 ? -3.50492 -19.47554 -15.98885 1.000 48.03720 107 MET C O 1
ATOM 5924 N N . VAL C 1 64 ? -3.77971 -17.73307 -17.37797 1.000 45.53824 108 VAL C N 1
ATOM 5925 C CA . VAL C 1 64 ? -3.39242 -18.47032 -18.57407 1.000 46.00908 108 VAL C CA 1
ATOM 5926 C C . VAL C 1 64 ? -2.01942 -18.00552 -19.04642 1.000 45.56653 108 VAL C C 1
ATOM 5927 O O . VAL C 1 64 ? -1.52578 -16.93669 -18.67594 1.000 43.77955 108 VAL C O 1
ATOM 5931 N N . THR C 1 65 ? -1.39493 -18.84036 -19.88099 1.000 51.86770 109 THR C N 1
ATOM 5932 C CA . THR C 1 65 ? -0.06040 -18.56167 -20.39756 1.000 47.38502 109 THR C CA 1
ATOM 5933 C C . THR C 1 65 ? -0.05892 -17.58969 -21.56592 1.000 50.27407 109 THR C C 1
ATOM 5934 O O . THR C 1 65 ? 0.99292 -17.02002 -21.87604 1.000 53.31075 109 THR C O 1
ATOM 5938 N N . ALA C 1 66 ? -1.19100 -17.40341 -22.23004 1.000 53.54131 110 ALA C N 1
ATOM 5939 C CA . ALA C 1 66 ? -1.25473 -16.49945 -23.36516 1.000 52.53190 110 ALA C CA 1
ATOM 5940 C C . ALA C 1 66 ? -1.61668 -15.09417 -22.90342 1.000 57.37166 110 ALA C C 1
ATOM 5941 O O . ALA C 1 66 ? -2.16701 -14.88792 -21.81887 1.000 57.65467 110 ALA C O 1
ATOM 5943 N N . ASN C 1 67 ? -1.28731 -14.12020 -23.74377 1.000 53.96662 111 ASN C N 1
ATOM 5944 C CA . ASN C 1 67 ? -1.63938 -12.73502 -23.47259 1.000 57.56714 111 ASN C CA 1
ATOM 5945 C C . ASN C 1 67 ? -3.10902 -12.52381 -23.80504 1.000 57.95783 111 ASN C C 1
ATOM 5946 O O . ASN C 1 67 ? -3.52795 -12.73164 -24.94759 1.000 55.24041 111 ASN C O 1
ATOM 5951 N N . VAL C 1 68 ? -3.89547 -12.12877 -22.80632 1.000 56.12933 112 VAL C N 1
ATOM 5952 C CA . VAL C 1 68 ? -5.29736 -11.82673 -23.06830 1.000 56.91533 112 VAL C CA 1
ATOM 5953 C C . VAL C 1 68 ? -5.43608 -10.47546 -23.76681 1.000 57.87369 112 VAL C C 1
ATOM 5954 O O . VAL C 1 68 ? -6.38623 -10.25820 -24.52760 1.000 60.36203 112 VAL C O 1
ATOM 5958 N N . TYR C 1 69 ? -4.48523 -9.57051 -23.56392 1.000 59.17529 113 TYR C N 1
ATOM 5959 C CA . TYR C 1 69 ? -4.51898 -8.24405 -24.16091 1.000 55.16339 113 TYR C CA 1
ATOM 5960 C C . TYR C 1 69 ? -3.67547 -8.20037 -25.43171 1.000 59.26581 113 TYR C C 1
ATOM 5961 O O . TYR C 1 69 ? -2.83685 -9.07008 -25.68214 1.000 60.42096 113 TYR C O 1
ATOM 5970 N N . MET C 1 70 ? -3.92005 -7.16480 -26.24946 1.000 67.79548 114 MET C N 1
ATOM 5971 C CA . MET C 1 70 ? -3.18440 -7.01053 -27.49554 1.000 64.74462 114 MET C CA 1
ATOM 5972 C C . MET C 1 70 ? -1.80613 -6.40708 -27.23590 1.000 61.94819 114 MET C C 1
ATOM 5973 O O . MET C 1 70 ? -1.63084 -5.63067 -26.29383 1.000 60.18165 114 MET C O 1
ATOM 5978 N N . PRO C 1 71 ? -0.80664 -6.77014 -28.04111 1.000 64.15547 115 PRO C N 1
ATOM 5979 C CA . PRO C 1 71 ? 0.53380 -6.20409 -27.84247 1.000 64.47564 115 PRO C CA 1
ATOM 5980 C C . PRO C 1 71 ? 0.51266 -4.69248 -28.00355 1.000 63.36500 115 PRO C C 1
ATOM 5981 O O . PRO C 1 71 ? -0.21118 -4.14872 -28.84072 1.000 61.41357 115 PRO C O 1
ATOM 5985 N N . GLY C 1 72 ? 1.31884 -4.01650 -27.18779 1.000 64.40651 116 GLY C N 1
ATOM 5986 C CA . GLY C 1 72 ? 1.34210 -2.56940 -27.16674 1.000 61.05859 116 GLY C CA 1
ATOM 5987 C C . GLY C 1 72 ? 0.22697 -1.93001 -26.37432 1.000 65.63788 116 GLY C C 1
ATOM 5988 O O . GLY C 1 72 ? 0.08606 -0.70280 -26.41337 1.000 68.20902 116 GLY C O 1
ATOM 5989 N N . SER C 1 73 ? -0.57860 -2.72012 -25.66726 1.000 70.42706 117 SER C N 1
ATOM 5990 C CA . SER C 1 73 ? -1.66226 -2.18642 -24.85317 1.000 71.56375 117 SER C CA 1
ATOM 5991 C C . SER C 1 73 ? -1.90396 -3.11539 -23.67432 1.000 73.25074 117 SER C C 1
ATOM 5992 O O . SER C 1 73 ? -1.97932 -4.33544 -23.84612 1.000 75.29244 117 SER C O 1
ATOM 5995 N N . GLY C 1 74 ? -2.02862 -2.53765 -22.48622 1.000 72.06768 118 GLY C N 1
ATOM 5996 C CA . GLY C 1 74 ? -2.32869 -3.31088 -21.30275 1.000 73.42538 118 GLY C CA 1
ATOM 5997 C C . GLY C 1 74 ? -3.79339 -3.43588 -20.95758 1.000 66.94042 118 GLY C C 1
ATOM 5998 O O . GLY C 1 74 ? -4.13223 -4.06268 -19.94911 1.000 75.09114 118 GLY C O 1
ATOM 5999 N N . SER C 1 75 ? -4.68081 -2.85936 -21.75963 1.000 70.56389 119 SER C N 1
ATOM 6000 C CA . SER C 1 75 ? -6.10243 -2.83426 -21.44998 1.000 76.86515 119 SER C CA 1
ATOM 6001 C C . SER C 1 75 ? -6.98519 -3.36085 -22.56878 1.000 69.75100 119 SER C C 1
ATOM 6002 O O . SER C 1 75 ? -8.08880 -3.83521 -22.29108 1.000 73.22630 119 SER C O 1
ATOM 6005 N N . MET C 1 76 ? -6.53377 -3.29263 -23.81892 1.000 64.88601 120 MET C N 1
ATOM 6006 C CA . MET C 1 76 ? -7.36783 -3.64334 -24.96326 1.000 66.46642 120 MET C CA 1
ATOM 6007 C C . MET C 1 76 ? -7.37688 -5.15667 -25.13546 1.000 68.61674 120 MET C C 1
ATOM 6008 O O . MET C 1 76 ? -6.36504 -5.75229 -25.52079 1.000 71.13264 120 MET C O 1
ATOM 6013 N N . VAL C 1 77 ? -8.52830 -5.77543 -24.86763 1.000 66.36807 121 VAL C N 1
ATOM 6014 C CA . VAL C 1 77 ? -8.66396 -7.22214 -24.98646 1.000 58.44171 121 VAL C CA 1
ATOM 6015 C C . VAL C 1 77 ? -8.50347 -7.63298 -26.44231 1.000 61.32879 121 VAL C C 1
ATOM 6016 O O . VAL C 1 77 ? -8.99370 -6.95244 -27.35352 1.000 71.08810 121 VAL C O 1
ATOM 6020 N N . ARG C 1 78 ? -7.80339 -8.74551 -26.67004 1.000 60.09186 122 ARG C N 1
ATOM 6021 C CA . ARG C 1 78 ? -7.65085 -9.26977 -28.02200 1.000 70.01274 122 ARG C CA 1
ATOM 6022 C C . ARG C 1 78 ? -9.00645 -9.57002 -28.64436 1.000 73.48552 122 ARG C C 1
ATOM 6023 O O . ARG C 1 78 ? -9.86279 -10.20822 -28.02661 1.000 76.91817 122 ARG C O 1
ATOM 6031 N N . THR C 1 79 ? -9.19586 -9.10874 -29.87617 1.000 80.45388 123 THR C N 1
ATOM 6032 C CA . THR C 1 79 ? -10.34931 -9.48405 -30.67747 1.000 82.35349 123 THR C CA 1
ATOM 6033 C C . THR C 1 79 ? -10.00209 -10.55841 -31.69696 1.000 85.14377 123 THR C C 1
ATOM 6034 O O . THR C 1 79 ? -10.80234 -10.83293 -32.59759 1.000 85.35997 123 THR C O 1
ATOM 6038 N N . ASP C 1 80 ? -8.81624 -11.15538 -31.58342 1.000 90.35799 124 ASP C N 1
ATOM 6039 C CA . ASP C 1 80 ? -8.50885 -12.35618 -32.34498 1.000 90.62917 124 ASP C CA 1
ATOM 6040 C C . ASP C 1 80 ? -9.55569 -13.41341 -32.03030 1.000 79.54261 124 ASP C C 1
ATOM 6041 O O . ASP C 1 80 ? -9.80938 -13.72037 -30.86296 1.000 79.39730 124 ASP C O 1
ATOM 6046 N N . ARG C 1 81 ? -10.15692 -13.98095 -33.07521 1.000 80.96107 125 ARG C N 1
ATOM 6047 C CA . ARG C 1 81 ? -11.33793 -14.81645 -32.88591 1.000 84.62140 125 ARG C CA 1
ATOM 6048 C C . ARG C 1 81 ? -11.04471 -16.06812 -32.06902 1.000 74.87147 125 ARG C C 1
ATOM 6049 O O . ARG C 1 81 ? -11.98261 -16.70983 -31.58416 1.000 76.81809 125 ARG C O 1
ATOM 6057 N N . GLY C 1 82 ? -9.77396 -16.42526 -31.90175 1.000 66.07965 126 GLY C N 1
ATOM 6058 C CA . GLY C 1 82 ? -9.40186 -17.53640 -31.04947 1.000 65.96700 126 GLY C CA 1
ATOM 6059 C C . GLY C 1 82 ? -7.90151 -17.72449 -30.97613 1.000 62.51007 126 GLY C C 1
ATOM 6060 O O . GLY C 1 82 ? -7.19753 -17.48622 -31.96268 1.000 63.41840 126 GLY C O 1
ATOM 6061 N N . TYR C 1 83 ? -7.39240 -18.14463 -29.81919 1.000 53.50363 127 TYR C N 1
ATOM 6062 C CA . TYR C 1 83 ? -5.96391 -18.38607 -29.68666 1.000 50.76927 127 TYR C CA 1
ATOM 6063 C C . TYR C 1 83 ? -5.70533 -19.50018 -28.68342 1.000 54.29865 127 TYR C C 1
ATOM 6064 O O . TYR C 1 83 ? -6.51125 -19.75837 -27.78385 1.000 47.54914 127 TYR C O 1
ATOM 6073 N N . TYR C 1 84 ? -4.55838 -20.15024 -28.85978 1.000 51.99222 128 TYR C N 1
ATOM 6074 C CA . TYR C 1 84 ? -4.13129 -21.26094 -28.02660 1.000 44.55173 128 TYR C CA 1
ATOM 6075 C C . TYR C 1 84 ? -3.53491 -20.74747 -26.72139 1.000 46.97006 128 TYR C C 1
ATOM 6076 O O . TYR C 1 84 ? -2.91231 -19.68300 -26.67358 1.000 49.86031 128 TYR C O 1
ATOM 6085 N N . ALA C 1 85 ? -3.73420 -21.51638 -25.65549 1.000 43.29077 129 ALA C N 1
ATOM 6086 C CA . ALA C 1 85 ? -3.23517 -21.14314 -24.33931 1.000 45.82133 129 ALA C CA 1
ATOM 6087 C C . ALA C 1 85 ? -3.19428 -22.38475 -23.46067 1.000 47.06263 129 ALA C C 1
ATOM 6088 O O . ALA C 1 85 ? -3.62549 -23.47029 -23.85691 1.000 45.92904 129 ALA C O 1
ATOM 6090 N N . ALA C 1 86 ? -2.65392 -22.21032 -22.25922 1.000 45.29532 130 ALA C N 1
ATOM 6091 C CA . ALA C 1 86 ? -2.65951 -23.25727 -21.25323 1.000 46.24283 130 ALA C CA 1
ATOM 6092 C C . ALA C 1 86 ? -2.88863 -22.63626 -19.88505 1.000 46.07953 130 ALA C C 1
ATOM 6093 O O . ALA C 1 86 ? -2.51888 -21.48657 -19.63740 1.000 49.46215 130 ALA C O 1
ATOM 6095 N N . LEU C 1 87 ? -3.52136 -23.40131 -19.00440 1.000 47.18210 131 LEU C N 1
ATOM 6096 C CA . LEU C 1 87 ? -3.53982 -23.09479 -17.58209 1.000 47.83083 131 LEU C CA 1
ATOM 6097 C C . LEU C 1 87 ? -2.49319 -23.96961 -16.90929 1.000 47.88748 131 LEU C C 1
ATOM 6098 O O . LEU C 1 87 ? -2.39542 -25.16338 -17.20978 1.000 48.44072 131 LEU C O 1
ATOM 6103 N N . LEU C 1 88 ? -1.69352 -23.37421 -16.03101 1.000 48.06423 132 LEU C N 1
ATOM 6104 C CA . LEU C 1 88 ? -0.62539 -24.09687 -15.36335 1.000 43.58228 132 LEU C CA 1
ATOM 6105 C C . LEU C 1 88 ? -0.87544 -24.16589 -13.86430 1.000 52.10978 132 LEU C C 1
ATOM 6106 O O . LEU C 1 88 ? -1.66652 -23.40253 -13.30296 1.000 45.03843 132 LEU C O 1
ATOM 6111 N N . THR C 1 89 ? -0.19607 -25.11635 -13.22957 1.000 49.82705 133 THR C N 1
ATOM 6112 C CA . THR C 1 89 ? -0.11142 -25.16265 -11.78327 1.000 46.13670 133 THR C CA 1
ATOM 6113 C C . THR C 1 89 ? 0.89900 -24.12924 -11.29864 1.000 52.54198 133 THR C C 1
ATOM 6114 O O . THR C 1 89 ? 1.67537 -23.56660 -12.07578 1.000 48.51087 133 THR C O 1
ATOM 6118 N N . GLY C 1 90 ? 0.89799 -23.89262 -9.98665 1.000 49.14908 134 GLY C N 1
ATOM 6119 C CA . GLY C 1 90 ? 1.92936 -23.05329 -9.40448 1.000 45.29317 134 GLY C CA 1
ATOM 6120 C C . GLY C 1 90 ? 3.32512 -23.59732 -9.63828 1.000 53.98108 134 GLY C C 1
ATOM 6121 O O . GLY C 1 90 ? 4.29612 -22.83765 -9.65787 1.000 60.17741 134 GLY C O 1
ATOM 6122 N N . GLN C 1 91 ? 3.44561 -24.90913 -9.83567 1.000 48.97731 135 GLN C N 1
ATOM 6123 C CA . GLN C 1 91 ? 4.72207 -25.54718 -10.12916 1.000 56.87551 135 GLN C CA 1
ATOM 6124 C C . GLN C 1 91 ? 5.05662 -25.54039 -11.61654 1.000 54.66113 135 GLN C C 1
ATOM 6125 O O . GLN C 1 91 ? 6.06155 -26.13706 -12.01807 1.000 53.73429 135 GLN C O 1
ATOM 6131 N N . GLY C 1 92 ? 4.23533 -24.89476 -12.43919 1.000 48.32800 136 GLY C N 1
ATOM 6132 C CA . GLY C 1 92 ? 4.53282 -24.76302 -13.84766 1.000 49.03144 136 GLY C CA 1
ATOM 6133 C C . GLY C 1 92 ? 4.18212 -25.95886 -14.69902 1.000 46.37053 136 GLY C C 1
ATOM 6134 O O . GLY C 1 92 ? 4.64456 -26.03835 -15.84015 1.000 50.75900 136 GLY C O 1
ATOM 6135 N N . ARG C 1 93 ? 3.39317 -26.89532 -14.18717 1.000 49.54391 137 ARG C N 1
ATOM 6136 C CA . ARG C 1 93 ? 2.95343 -28.03074 -14.98011 1.000 46.95192 137 ARG C CA 1
ATOM 6137 C C . ARG C 1 93 ? 1.61816 -27.71516 -15.63804 1.000 49.61869 137 ARG C C 1
ATOM 6138 O O . ARG C 1 93 ? 0.85038 -26.87668 -15.15870 1.000 45.02632 137 ARG C O 1
ATOM 6146 N N . VAL C 1 94 ? 1.34984 -28.39236 -16.75336 1.000 44.88646 138 VAL C N 1
ATOM 6147 C CA . VAL C 1 94 ? 0.11525 -28.14846 -17.48601 1.000 50.13984 138 VAL C CA 1
ATOM 6148 C C . VAL C 1 94 ? -1.06941 -28.60221 -16.64483 1.000 46.77861 138 VAL C C 1
ATOM 6149 O O . VAL C 1 94 ? -1.09752 -29.73035 -16.13701 1.000 43.12920 138 VAL C O 1
ATOM 6153 N N . LEU C 1 95 ? -2.04576 -27.71237 -16.47579 1.000 50.41214 139 LEU C N 1
ATOM 6154 C CA . LEU C 1 95 ? -3.31990 -28.03490 -15.84403 1.000 46.02585 139 LEU C CA 1
ATOM 6155 C C . LEU C 1 95 ? -4.40807 -28.29993 -16.87553 1.000 50.67234 139 LEU C C 1
ATOM 6156 O O . LEU C 1 95 ? -5.06591 -29.34243 -16.83324 1.000 52.60674 139 LEU C O 1
ATOM 6161 N N . TYR C 1 96 ? -4.60636 -27.36975 -17.80625 1.000 53.00844 140 TYR C N 1
ATOM 6162 C CA . TYR C 1 96 ? -5.50340 -27.55626 -18.93518 1.000 45.73488 140 TYR C CA 1
ATOM 6163 C C . TYR C 1 96 ? -4.87365 -26.91178 -20.16012 1.000 50.03641 140 TYR C C 1
ATOM 6164 O O . TYR C 1 96 ? -4.31063 -25.81759 -20.07099 1.000 51.76734 140 TYR C O 1
ATOM 6173 N N . ASP C 1 97 ? -4.94850 -27.59792 -21.29466 1.000 47.89359 141 ASP C N 1
ATOM 6174 C CA . ASP C 1 97 ? -4.57996 -27.02066 -22.58030 1.000 43.88137 141 ASP C CA 1
ATOM 6175 C C . ASP C 1 97 ? -5.86364 -26.57578 -23.26913 1.000 52.60514 141 ASP C C 1
ATOM 6176 O O . ASP C 1 97 ? -6.77690 -27.38373 -23.47502 1.000 51.05679 141 ASP C O 1
ATOM 6181 N N . VAL C 1 98 ? -5.94889 -25.28698 -23.59321 1.000 49.32105 142 VAL C N 1
ATOM 6182 C CA . VAL C 1 98 ? -7.21532 -24.68730 -23.98219 1.000 48.44596 142 VAL C CA 1
ATOM 6183 C C . VAL C 1 98 ? -7.04646 -23.83238 -25.22889 1.000 50.30225 142 VAL C C 1
ATOM 6184 O O . VAL C 1 98 ? -5.93734 -23.47800 -25.63464 1.000 50.70933 142 VAL C O 1
ATOM 6188 N N . PHE C 1 99 ? -8.18218 -23.53271 -25.84867 1.000 50.11675 143 PHE C N 1
ATOM 6189 C CA . PHE C 1 99 ? -8.31987 -22.43898 -26.79512 1.000 50.14389 143 PHE C CA 1
ATOM 6190 C C . PHE C 1 99 ? -9.21657 -21.38238 -26.16683 1.000 52.22139 143 PHE C C 1
ATOM 6191 O O . PHE C 1 99 ? -10.19314 -21.71264 -25.48690 1.000 50.01416 143 PHE C O 1
ATOM 6199 N N . ILE C 1 100 ? -8.88547 -20.11413 -26.38198 1.000 51.80885 144 ILE C N 1
ATOM 6200 C CA . ILE C 1 100 ? -9.65707 -19.00855 -25.82806 1.000 52.47616 144 ILE C CA 1
ATOM 6201 C C . ILE C 1 100 ? -10.28931 -18.24557 -26.98233 1.000 56.51224 144 ILE C C 1
ATOM 6202 O O . ILE C 1 100 ? -9.58526 -17.77966 -27.88706 1.000 58.89921 144 ILE C O 1
ATOM 6207 N N . TYR C 1 101 ? -11.61617 -18.13688 -26.95832 1.000 59.86474 145 TYR C N 1
ATOM 6208 C CA . TYR C 1 101 ? -12.36401 -17.39415 -27.96566 1.000 57.67093 145 TYR C CA 1
ATOM 6209 C C . TYR C 1 101 ? -12.98481 -16.16606 -27.31730 1.000 59.54433 145 TYR C C 1
ATOM 6210 O O . TYR C 1 101 ? -13.93250 -16.30530 -26.52746 1.000 60.46145 145 TYR C O 1
ATOM 6219 N N . PRO C 1 102 ? -12.48050 -14.96200 -27.58033 1.000 68.56956 146 PRO C N 1
ATOM 6220 C CA . PRO C 1 102 ? -13.13784 -13.75917 -27.05249 1.000 63.16706 146 PRO C CA 1
ATOM 6221 C C . PRO C 1 102 ? -14.55440 -13.63774 -27.59577 1.000 62.14637 146 PRO C C 1
ATOM 6222 O O . PRO C 1 102 ? -14.79748 -13.81794 -28.79120 1.000 57.35067 146 PRO C O 1
ATOM 6226 N N . LEU C 1 103 ? -15.49426 -13.33661 -26.70295 1.000 65.75087 147 LEU C N 1
ATOM 6227 C CA . LEU C 1 103 ? -16.91089 -13.26245 -27.04417 1.000 73.99781 147 LEU C CA 1
ATOM 6228 C C . LEU C 1 103 ? -17.38605 -11.82572 -26.87766 1.000 75.30705 147 LEU C C 1
ATOM 6229 O O . LEU C 1 103 ? -17.47536 -11.31959 -25.75379 1.000 72.66329 147 LEU C O 1
ATOM 6234 N N . THR C 1 104 ? -17.69770 -11.17682 -27.99872 1.000 81.78402 148 THR C N 1
ATOM 6235 C CA . THR C 1 104 ? -18.25643 -9.83471 -27.99462 1.000 84.87087 148 THR C CA 1
ATOM 6236 C C . THR C 1 104 ? -19.55030 -9.71052 -28.78300 1.000 86.68583 148 THR C C 1
ATOM 6237 O O . THR C 1 104 ? -20.32146 -8.77890 -28.52579 1.000 90.79256 148 THR C O 1
ATOM 6241 N N . ASP C 1 105 ? -19.81468 -10.62082 -29.71392 1.000 91.43860 149 ASP C N 1
ATOM 6242 C CA . ASP C 1 105 ? -20.96744 -10.53384 -30.59434 1.000 93.93454 149 ASP C CA 1
ATOM 6243 C C . ASP C 1 105 ? -22.21265 -11.05255 -29.88330 1.000 96.24163 149 ASP C C 1
ATOM 6244 O O . ASP C 1 105 ? -22.15220 -11.99951 -29.09409 1.000 99.69701 149 ASP C O 1
ATOM 6249 N N . SER C 1 106 ? -23.36103 -10.45333 -30.21730 1.000 97.11502 150 SER C N 1
ATOM 6250 C CA . SER C 1 106 ? -24.63009 -10.59198 -29.49355 1.000 92.11135 150 SER C CA 1
ATOM 6251 C C . SER C 1 106 ? -25.17431 -12.02989 -29.44059 1.000 89.83181 150 SER C C 1
ATOM 6252 O O . SER C 1 106 ? -26.27059 -12.18996 -28.89456 1.000 87.74874 150 SER C O 1
ATOM 6255 N N . LYS C 1 107 ? -24.50570 -13.06227 -29.95732 1.000 92.82437 151 LYS C N 1
ATOM 6256 C CA . LYS C 1 107 ? -24.96582 -14.43176 -29.75873 1.000 90.52851 151 LYS C CA 1
ATOM 6257 C C . LYS C 1 107 ? -24.48095 -14.98252 -28.41927 1.000 92.31935 151 LYS C C 1
ATOM 6258 O O . LYS C 1 107 ? -23.89912 -16.06924 -28.36463 1.000 93.24976 151 LYS C O 1
ATOM 6264 N N . HIS C 1 108 ? -24.74232 -14.25496 -27.32928 1.000 97.83011 152 HIS C N 1
ATOM 6265 C CA . HIS C 1 108 ? -24.27230 -14.65741 -26.00800 1.000 99.93276 152 HIS C CA 1
ATOM 6266 C C . HIS C 1 108 ? -25.12766 -15.79141 -25.44222 1.000 109.24540 152 HIS C C 1
ATOM 6267 O O . HIS C 1 108 ? -26.36181 -15.71114 -25.42365 1.000 108.33747 152 HIS C O 1
ATOM 6274 N N . LEU C 1 109 ? -24.45285 -16.84947 -24.97845 1.000 102.17695 153 LEU C N 1
ATOM 6275 C CA . LEU C 1 109 ? -25.11154 -18.11522 -24.66093 1.000 102.34151 153 LEU C CA 1
ATOM 6276 C C . LEU C 1 109 ? -25.90067 -18.05832 -23.35811 1.000 108.45531 153 LEU C C 1
ATOM 6277 O O . LEU C 1 109 ? -26.79371 -18.88443 -23.14695 1.000 113.53042 153 LEU C O 1
ATOM 6282 N N . GLN C 1 110 ? -25.57968 -17.14141 -22.45334 1.000 105.19494 154 GLN C N 1
ATOM 6283 C CA . GLN C 1 110 ? -26.12650 -17.25078 -21.10691 1.000 106.11052 154 GLN C CA 1
ATOM 6284 C C . GLN C 1 110 ? -27.28315 -16.29439 -20.79879 1.000 104.73949 154 GLN C C 1
ATOM 6285 O O . GLN C 1 110 ? -27.84324 -16.38260 -19.70095 1.000 104.75440 154 GLN C O 1
ATOM 6291 N N . ARG C 1 111 ? -27.66038 -15.40670 -21.72641 1.000 104.07184 155 ARG C N 1
ATOM 6292 C CA . ARG C 1 111 ? -28.85987 -14.56126 -21.62413 1.000 104.78513 155 ARG C CA 1
ATOM 6293 C C . ARG C 1 111 ? -28.96102 -13.86010 -20.26776 1.000 98.84645 155 ARG C C 1
ATOM 6294 O O . ARG C 1 111 ? -29.87601 -14.10596 -19.47982 1.000 93.51808 155 ARG C O 1
ATOM 6302 N N . VAL C 1 112 ? -27.98139 -13.00585 -19.98949 1.000 98.90656 156 VAL C N 1
ATOM 6303 C CA . VAL C 1 112 ? -27.97697 -12.24108 -18.74900 1.000 99.05675 156 VAL C CA 1
ATOM 6304 C C . VAL C 1 112 ? -28.23870 -10.76735 -19.04964 1.000 88.85289 156 VAL C C 1
ATOM 6305 O O . VAL C 1 112 ? -29.34977 -10.38923 -19.42844 1.000 83.82390 156 VAL C O 1
ATOM 6309 N N . GLY C 1 120 ? -18.28914 -6.28598 -18.32503 1.000 73.79869 164 GLY C N 1
ATOM 6310 C CA . GLY C 1 120 ? -16.91028 -6.24019 -18.77805 1.000 74.97720 164 GLY C CA 1
ATOM 6311 C C . GLY C 1 120 ? -16.66990 -6.94565 -20.10116 1.000 77.02483 164 GLY C C 1
ATOM 6312 O O . GLY C 1 120 ? -16.95821 -6.40070 -21.16787 1.000 81.58940 164 GLY C O 1
ATOM 6313 N N . ALA C 1 121 ? -16.13552 -8.16414 -20.03089 1.000 72.80629 165 ALA C N 1
ATOM 6314 C CA . ALA C 1 121 ? -15.84124 -8.95693 -21.21621 1.000 80.83775 165 ALA C CA 1
ATOM 6315 C C . ALA C 1 121 ? -16.25566 -10.40181 -20.97202 1.000 70.27928 165 ALA C C 1
ATOM 6316 O O . ALA C 1 121 ? -16.41815 -10.83664 -19.82918 1.000 72.50989 165 ALA C O 1
ATOM 6318 N N . ALA C 1 122 ? -16.42946 -11.14428 -22.06739 1.000 68.93028 166 ALA C N 1
ATOM 6319 C CA . ALA C 1 122 ? -16.82902 -12.54523 -22.02040 1.000 68.05504 166 ALA C CA 1
ATOM 6320 C C . ALA C 1 122 ? -15.86739 -13.39054 -22.84490 1.000 66.60985 166 ALA C C 1
ATOM 6321 O O . ALA C 1 122 ? -15.42777 -12.97532 -23.92145 1.000 61.95072 166 ALA C O 1
ATOM 6323 N N . PHE C 1 123 ? -15.55017 -14.58212 -22.33820 1.000 65.35819 167 PHE C N 1
ATOM 6324 C CA . PHE C 1 123 ? -14.60307 -15.48321 -22.98006 1.000 62.34206 167 PHE C CA 1
ATOM 6325 C C . PHE C 1 123 ? -15.14780 -16.90334 -22.99570 1.000 58.87062 167 PHE C C 1
ATOM 6326 O O . PHE C 1 123 ? -15.66308 -17.38989 -21.98571 1.000 58.94926 167 PHE C O 1
ATOM 6334 N N . LEU C 1 124 ? -15.01512 -17.57029 -24.13895 1.000 55.01510 168 LEU C N 1
ATOM 6335 C CA . LEU C 1 124 ? -15.25720 -19.00357 -24.24393 1.000 57.26738 168 LEU C CA 1
ATOM 6336 C C . LEU C 1 124 ? -13.92363 -19.73180 -24.15925 1.000 58.32512 168 LEU C C 1
ATOM 6337 O O . LEU C 1 124 ? -13.00087 -19.43194 -24.92422 1.000 58.41308 168 LEU C O 1
ATOM 6342 N N . ILE C 1 125 ? -13.82146 -20.68163 -23.23372 1.000 57.84883 169 ILE C N 1
ATOM 6343 C CA . ILE C 1 125 ? -12.59597 -21.44567 -23.02398 1.000 54.76597 169 ILE C CA 1
ATOM 6344 C C . ILE C 1 125 ? -12.87078 -22.90049 -23.37905 1.000 58.19068 169 ILE C C 1
ATOM 6345 O O . ILE C 1 125 ? -13.71909 -23.55250 -22.75646 1.000 57.12887 169 ILE C O 1
ATOM 6350 N N . GLU C 1 126 ? -12.13984 -23.41036 -24.36751 1.000 52.94455 170 GLU C N 1
ATOM 6351 C CA . GLU C 1 126 ? -12.32641 -24.76141 -24.88220 1.000 53.22126 170 GLU C CA 1
ATOM 6352 C C . GLU C 1 126 ? -11.37839 -25.71636 -24.16898 1.000 56.55115 170 GLU C C 1
ATOM 6353 O O . GLU C 1 126 ? -10.15677 -25.58762 -24.28887 1.000 56.90038 170 GLU C O 1
ATOM 6359 N N . VAL C 1 127 ? -11.94091 -26.68985 -23.45635 1.000 54.01133 171 VAL C N 1
ATOM 6360 C CA . VAL C 1 127 ? -11.16916 -27.62850 -22.65472 1.000 52.27154 171 VAL C CA 1
ATOM 6361 C C . VAL C 1 127 ? -11.69003 -29.03241 -22.93915 1.000 51.16233 171 VAL C C 1
ATOM 6362 O O . VAL C 1 127 ? -12.71925 -29.21653 -23.59072 1.000 52.24986 171 VAL C O 1
ATOM 6366 N N . ASP C 1 128 ? -10.94800 -30.03045 -22.45973 1.000 56.97771 172 ASP C N 1
ATOM 6367 C CA . ASP C 1 128 ? -11.40156 -31.41200 -22.53593 1.000 52.34431 172 ASP C CA 1
ATOM 6368 C C . ASP C 1 128 ? -12.78432 -31.55006 -21.91353 1.000 53.31448 172 ASP C C 1
ATOM 6369 O O . ASP C 1 128 ? -13.06604 -30.97952 -20.85663 1.000 57.92938 172 ASP C O 1
ATOM 6374 N N . LYS C 1 129 ? -13.65077 -32.30764 -22.59209 1.000 55.01891 173 LYS C N 1
ATOM 6375 C CA . LYS C 1 129 ? -15.01628 -32.50572 -22.11446 1.000 56.26487 173 LYS C CA 1
ATOM 6376 C C . LYS C 1 129 ? -15.03064 -33.04859 -20.69126 1.000 57.14619 173 LYS C C 1
ATOM 6377 O O . LYS C 1 129 ? -15.83385 -32.61462 -19.85706 1.000 57.47877 173 LYS C O 1
ATOM 6383 N N . ASP C 1 130 ? -14.13040 -33.98544 -20.39049 1.000 53.49538 174 ASP C N 1
ATOM 6384 C CA . ASP C 1 130 ? -14.05595 -34.56249 -19.05557 1.000 53.02696 174 ASP C CA 1
ATOM 6385 C C . ASP C 1 130 ? -13.53440 -33.57323 -18.02281 1.000 59.24195 174 ASP C C 1
ATOM 6386 O O . ASP C 1 130 ? -13.74180 -33.78062 -16.82194 1.000 56.58999 174 ASP C O 1
ATOM 6391 N N . GLN C 1 131 ? -12.85704 -32.51356 -18.45775 1.000 56.57702 175 GLN C N 1
ATOM 6392 C CA . GLN C 1 131 ? -12.27799 -31.53116 -17.55328 1.000 55.61550 175 GLN C CA 1
ATOM 6393 C C . GLN C 1 131 ? -13.12237 -30.26949 -17.41752 1.000 52.94552 175 GLN C C 1
ATOM 6394 O O . GLN C 1 131 ? -12.76011 -29.38421 -16.63499 1.000 53.33469 175 GLN C O 1
ATOM 6400 N N . ALA C 1 132 ? -14.23955 -30.17147 -18.14631 1.000 51.08906 176 ALA C N 1
ATOM 6401 C CA . ALA C 1 132 ? -14.99585 -28.92168 -18.19725 1.000 51.51782 176 ALA C CA 1
ATOM 6402 C C . ALA C 1 132 ? -15.51209 -28.52066 -16.82015 1.000 56.93586 176 ALA C C 1
ATOM 6403 O O . ALA C 1 132 ? -15.32889 -27.37791 -16.38417 1.000 60.01447 176 ALA C O 1
ATOM 6405 N N . GLY C 1 133 ? -16.16414 -29.44848 -16.11967 1.000 52.37603 177 GLY C N 1
ATOM 6406 C CA . GLY C 1 133 ? -16.66240 -29.13499 -14.79086 1.000 49.19125 177 GLY C CA 1
ATOM 6407 C C . GLY C 1 133 ? -15.54732 -28.81244 -13.81583 1.000 55.46019 177 GLY C C 1
ATOM 6408 O O . GLY C 1 133 ? -15.67347 -27.90455 -12.98974 1.000 46.22716 177 GLY C O 1
ATOM 6409 N N . LEU C 1 134 ? -14.43778 -29.55146 -13.90076 1.000 57.10064 178 LEU C N 1
ATOM 6410 C CA . LEU C 1 134 ? -13.29441 -29.27723 -13.03666 1.000 58.63550 178 LEU C CA 1
ATOM 6411 C C . LEU C 1 134 ? -12.68977 -27.91060 -13.33744 1.000 56.20831 178 LEU C C 1
ATOM 6412 O O . LEU C 1 134 ? -12.23682 -27.20994 -12.42382 1.000 52.57514 178 LEU C O 1
ATOM 6417 N N . LEU C 1 135 ? -12.66999 -27.51604 -14.61520 1.000 54.85465 179 LEU C N 1
ATOM 6418 C CA . LEU C 1 135 ? -12.16866 -26.19169 -14.97308 1.000 52.09690 179 LEU C CA 1
ATOM 6419 C C . LEU C 1 135 ? -13.04673 -25.09296 -14.38697 1.000 51.06287 179 LEU C C 1
ATOM 6420 O O . LEU C 1 135 ? -12.53878 -24.07671 -13.89726 1.000 51.71071 179 LEU C O 1
ATOM 6425 N N . VAL C 1 136 ? -14.36823 -25.27851 -14.42947 1.000 53.35543 180 VAL C N 1
ATOM 6426 C CA . VAL C 1 136 ? -15.28207 -24.29687 -13.84829 1.000 51.33495 180 VAL C CA 1
ATOM 6427 C C . VAL C 1 136 ? -15.03863 -24.16974 -12.35016 1.000 56.36473 180 VAL C C 1
ATOM 6428 O O . VAL C 1 136 ? -14.98062 -23.06126 -11.80240 1.000 55.12258 180 VAL C O 1
ATOM 6432 N N . ASP C 1 137 ? -14.88965 -25.30703 -11.66541 1.000 50.72543 181 ASP C N 1
ATOM 6433 C CA . ASP C 1 137 ? -14.62740 -25.27510 -10.23019 1.000 59.14168 181 ASP C CA 1
ATOM 6434 C C . ASP C 1 137 ? -13.28983 -24.61326 -9.92801 1.000 60.87498 181 ASP C C 1
ATOM 6435 O O . ASP C 1 137 ? -13.16891 -23.85664 -8.95685 1.000 63.25692 181 ASP C O 1
ATOM 6440 N N . HIS C 1 138 ? -12.26989 -24.89400 -10.74213 1.000 54.42176 182 HIS C N 1
ATOM 6441 C CA . HIS C 1 138 ? -10.97212 -24.25859 -10.54166 1.000 58.82361 182 HIS C CA 1
ATOM 6442 C C . HIS C 1 138 ? -11.07061 -22.74815 -10.71210 1.000 57.62262 182 HIS C C 1
ATOM 6443 O O . HIS C 1 138 ? -10.54047 -21.98280 -9.89795 1.000 55.37213 182 HIS C O 1
ATOM 6450 N N . ILE C 1 139 ? -11.75950 -22.30087 -11.76351 1.000 55.83388 183 ILE C N 1
ATOM 6451 C CA . ILE C 1 139 ? -11.91485 -20.86858 -11.99322 1.000 56.12939 183 ILE C CA 1
ATOM 6452 C C . ILE C 1 139 ? -12.72200 -20.23446 -10.86711 1.000 55.41979 183 ILE C C 1
ATOM 6453 O O . ILE C 1 139 ? -12.44924 -19.10321 -10.45063 1.000 63.29642 183 ILE C O 1
ATOM 6458 N N . LYS C 1 140 ? -13.71970 -20.95413 -10.34998 1.000 58.01918 184 LYS C N 1
ATOM 6459 C CA . LYS C 1 140 ? -14.56359 -20.41079 -9.28880 1.000 59.82043 184 LYS C CA 1
ATOM 6460 C C . LYS C 1 140 ? -13.77863 -20.18956 -7.99992 1.000 58.33858 184 LYS C C 1
ATOM 6461 O O . LYS C 1 140 ? -13.84953 -19.11246 -7.39622 1.000 63.46948 184 LYS C O 1
ATOM 6467 N N . ARG C 1 141 ? -13.01716 -21.19720 -7.56596 1.000 53.11663 185 ARG C N 1
ATOM 6468 C CA . ARG C 1 141 ? -12.45190 -21.17977 -6.22131 1.000 57.18169 185 ARG C CA 1
ATOM 6469 C C . ARG C 1 141 ? -11.28340 -20.21358 -6.07371 1.000 61.17872 185 ARG C C 1
ATOM 6470 O O . ARG C 1 141 ? -10.92971 -19.86390 -4.94269 1.000 62.91796 185 ARG C O 1
ATOM 6478 N N . TYR C 1 142 ? -10.67733 -19.77400 -7.17249 1.000 61.92684 186 TYR C N 1
ATOM 6479 C CA . TYR C 1 142 ? -9.54664 -18.85796 -7.11204 1.000 61.54263 186 TYR C CA 1
ATOM 6480 C C . TYR C 1 142 ? -9.94118 -17.40722 -7.35881 1.000 57.95060 186 TYR C C 1
ATOM 6481 O O . TYR C 1 142 ? -9.05965 -16.54477 -7.43665 1.000 61.05616 186 TYR C O 1
ATOM 6490 N N . ARG C 1 143 ? -11.23953 -17.12126 -7.48854 1.000 58.83512 187 ARG C N 1
ATOM 6491 C CA . ARG C 1 143 ? -11.68530 -15.76270 -7.78661 1.000 59.18544 187 ARG C CA 1
ATOM 6492 C C . ARG C 1 143 ? -11.38502 -14.80750 -6.63935 1.000 58.44420 187 ARG C C 1
ATOM 6493 O O . ARG C 1 143 ? -10.90808 -13.68847 -6.86168 1.000 65.20314 187 ARG C O 1
ATOM 6501 N N . VAL C 1 144 ? -11.67169 -15.23121 -5.40680 1.000 58.06989 188 VAL C N 1
ATOM 6502 C CA . VAL C 1 144 ? -11.66011 -14.36512 -4.23026 1.000 62.09028 188 VAL C CA 1
ATOM 6503 C C . VAL C 1 144 ? -12.61515 -13.20062 -4.47171 1.000 61.73886 188 VAL C C 1
ATOM 6504 O O . VAL C 1 144 ? -13.83733 -13.36203 -4.38227 1.000 80.60568 188 VAL C O 1
ATOM 6508 N N . ARG C 1 145 ? -12.07510 -12.02574 -4.79625 1.000 60.13488 189 ARG C N 1
ATOM 6509 C CA . ARG C 1 145 ? -12.89618 -10.84212 -5.01721 1.000 57.55155 189 ARG C CA 1
ATOM 6510 C C . ARG C 1 145 ? -13.17507 -10.55535 -6.48602 1.000 64.77452 189 ARG C C 1
ATOM 6511 O O . ARG C 1 145 ? -13.90898 -9.60627 -6.78059 1.000 72.23063 189 ARG C O 1
ATOM 6519 N N . ALA C 1 146 ? -12.61069 -11.33445 -7.40558 1.000 65.79471 190 ALA C N 1
ATOM 6520 C CA . ALA C 1 146 ? -12.75635 -11.04754 -8.82679 1.000 68.48548 190 ALA C CA 1
ATOM 6521 C C . ALA C 1 146 ? -14.21790 -11.13005 -9.24598 1.000 68.34608 190 ALA C C 1
ATOM 6522 O O . ALA C 1 146 ? -14.88339 -12.14473 -9.01718 1.000 70.73217 190 ALA C O 1
ATOM 6524 N N . LYS C 1 147 ? -14.71664 -10.05770 -9.86287 1.000 66.82967 191 LYS C N 1
ATOM 6525 C CA . LYS C 1 147 ? -16.09677 -10.01124 -10.34501 1.000 67.81214 191 LYS C CA 1
ATOM 6526 C C . LYS C 1 147 ? -16.17433 -10.83216 -11.62790 1.000 63.27241 191 LYS C C 1
ATOM 6527 O O . LYS C 1 147 ? -16.20250 -10.31395 -12.74682 1.000 65.83816 191 LYS C O 1
ATOM 6533 N N . VAL C 1 148 ? -16.20237 -12.15062 -11.45041 1.000 66.82003 192 VAL C N 1
ATOM 6534 C CA . VAL C 1 148 ? -16.13752 -13.09924 -12.55628 1.000 66.08622 192 VAL C CA 1
ATOM 6535 C C . VAL C 1 148 ? -17.18417 -14.18161 -12.33449 1.000 61.43950 192 VAL C C 1
ATOM 6536 O O . VAL C 1 148 ? -17.32096 -14.70154 -11.22244 1.000 58.91219 192 VAL C O 1
ATOM 6540 N N . LYS C 1 149 ? -17.92296 -14.51577 -13.38918 1.000 58.72827 193 LYS C N 1
ATOM 6541 C CA . LYS C 1 149 ? -18.85565 -15.63077 -13.38739 1.000 65.36520 193 LYS C CA 1
ATOM 6542 C C . LYS C 1 149 ? -18.42049 -16.64474 -14.43594 1.000 67.15369 193 LYS C C 1
ATOM 6543 O O . LYS C 1 149 ? -17.84754 -16.28553 -15.46869 1.000 70.93169 193 LYS C O 1
ATOM 6549 N N . VAL C 1 150 ? -18.69794 -17.91690 -14.16875 1.000 57.20526 194 VAL C N 1
ATOM 6550 C CA . VAL C 1 150 ? -18.20931 -18.99312 -15.02303 1.000 61.47227 194 VAL C CA 1
ATOM 6551 C C . VAL C 1 150 ? -19.17909 -20.16479 -14.95121 1.000 63.85804 194 VAL C C 1
ATOM 6552 O O . VAL C 1 150 ? -19.70206 -20.49226 -13.88152 1.000 61.71823 194 VAL C O 1
ATOM 6556 N N . LYS C 1 151 ? -19.42766 -20.78618 -16.10376 1.000 58.99111 195 LYS C N 1
ATOM 6557 C CA . LYS C 1 151 ? -20.28706 -21.95926 -16.16733 1.000 53.77033 195 LYS C CA 1
ATOM 6558 C C . LYS C 1 151 ? -19.95450 -22.75878 -17.41936 1.000 58.39725 195 LYS C C 1
ATOM 6559 O O . LYS C 1 151 ? -19.36972 -22.24279 -18.37626 1.000 62.16044 195 LYS C O 1
ATOM 6565 N N . VAL C 1 152 ? -20.34210 -24.03522 -17.39402 1.000 62.02324 196 VAL C N 1
ATOM 6566 C CA . VAL C 1 152 ? -20.17710 -24.90318 -18.55267 1.000 59.95218 196 VAL C CA 1
ATOM 6567 C C . VAL C 1 152 ? -21.18080 -24.51126 -19.63289 1.000 63.51903 196 VAL C C 1
ATOM 6568 O O . VAL C 1 152 ? -22.31079 -24.09315 -19.34593 1.000 64.37438 196 VAL C O 1
ATOM 6572 N N . VAL C 1 153 ? -20.75876 -24.62204 -20.88973 1.000 64.36848 197 VAL C N 1
ATOM 6573 C CA . VAL C 1 153 ? -21.63836 -24.42958 -22.03526 1.000 65.65923 197 VAL C CA 1
ATOM 6574 C C . VAL C 1 153 ? -22.05615 -25.79941 -22.54637 1.000 66.38044 197 VAL C C 1
ATOM 6575 O O . VAL C 1 153 ? -21.20625 -26.66311 -22.79916 1.000 62.63570 197 VAL C O 1
ATOM 6579 N N . ASP C 1 154 ? -23.36341 -26.00397 -22.68295 1.000 72.99273 198 ASP C N 1
ATOM 6580 C CA . ASP C 1 154 ? -23.87127 -27.27020 -23.18821 1.000 72.66998 198 ASP C CA 1
ATOM 6581 C C . ASP C 1 154 ? -23.38132 -27.51142 -24.61027 1.000 77.38538 198 ASP C C 1
ATOM 6582 O O . ASP C 1 154 ? -23.35522 -26.59886 -25.44028 1.000 79.03772 198 ASP C O 1
ATOM 6587 N N . VAL C 1 155 ? -22.98222 -28.75612 -24.88578 1.000 74.71073 199 VAL C N 1
ATOM 6588 C CA . VAL C 1 155 ? -22.45857 -29.09812 -26.20583 1.000 68.03348 199 VAL C CA 1
ATOM 6589 C C . VAL C 1 155 ? -23.51859 -28.89120 -27.27872 1.000 77.16129 199 VAL C C 1
ATOM 6590 O O . VAL C 1 155 ? -23.19395 -28.62065 -28.44209 1.000 84.32900 199 VAL C O 1
ATOM 6594 N N . GLU C 1 156 ? -24.79665 -28.99329 -26.91035 1.000 76.54105 200 GLU C N 1
ATOM 6595 C CA . GLU C 1 156 ? -25.86195 -28.71809 -27.86819 1.000 82.93336 200 GLU C CA 1
ATOM 6596 C C . GLU C 1 156 ? -25.89779 -27.24284 -28.25183 1.000 85.98095 200 GLU C C 1
ATOM 6597 O O . GLU C 1 156 ? -26.17554 -26.90478 -29.40848 1.000 93.78030 200 GLU C O 1
ATOM 6603 N N . GLU C 1 157 ? -25.61904 -26.34882 -27.29931 1.000 83.02347 201 GLU C N 1
ATOM 6604 C CA . GLU C 1 157 ? -25.72221 -24.91986 -27.57589 1.000 81.78796 201 GLU C CA 1
ATOM 6605 C C . GLU C 1 157 ? -24.56593 -24.43319 -28.44382 1.000 80.84962 201 GLU C C 1
ATOM 6606 O O . GLU C 1 157 ? -24.78658 -23.82610 -29.49740 1.000 79.86645 201 GLU C O 1
ATOM 6612 N N . VAL C 1 158 ? -23.32759 -24.67656 -28.01938 1.000 79.43525 202 VAL C N 1
ATOM 6613 C CA . VAL C 1 158 ? -22.15544 -24.38796 -28.83700 1.000 66.60727 202 VAL C CA 1
ATOM 6614 C C . VAL C 1 158 ? -21.32048 -25.65582 -28.92688 1.000 67.77425 202 VAL C C 1
ATOM 6615 O O . VAL C 1 158 ? -20.98206 -26.25563 -27.90064 1.000 67.62995 202 VAL C O 1
ATOM 6619 N N . ALA C 1 159 ? -20.98844 -26.05854 -30.14897 1.000 61.12433 203 ALA C N 1
ATOM 6620 C CA . ALA C 1 159 ? -20.22942 -27.27134 -30.40360 1.000 63.18696 203 ALA C CA 1
ATOM 6621 C C . ALA C 1 159 ? -18.88402 -26.91968 -31.02192 1.000 64.25194 203 ALA C C 1
ATOM 6622 O O . ALA C 1 159 ? -18.76856 -25.96892 -31.80122 1.000 62.64715 203 ALA C O 1
ATOM 6624 N N . VAL C 1 160 ? -17.86747 -27.70303 -30.67689 1.000 64.38237 204 VAL C N 1
ATOM 6625 C CA . VAL C 1 160 ? -16.50966 -27.48474 -31.15987 1.000 62.40320 204 VAL C CA 1
ATOM 6626 C C . VAL C 1 160 ? -16.26837 -28.39383 -32.35630 1.000 61.60307 204 VAL C C 1
ATOM 6627 O O . VAL C 1 160 ? -16.37645 -29.62161 -32.24987 1.000 55.88646 204 VAL C O 1
ATOM 6631 N N . TRP C 1 161 ? -15.94423 -27.79159 -33.49423 1.000 62.70915 205 TRP C N 1
ATOM 6632 C CA . TRP C 1 161 ? -15.55525 -28.51154 -34.69518 1.000 57.01636 205 TRP C CA 1
ATOM 6633 C C . TRP C 1 161 ? -14.14245 -28.10425 -35.08859 1.000 61.72362 205 TRP C C 1
ATOM 6634 O O . TRP C 1 161 ? -13.57034 -27.14926 -34.55537 1.000 56.38051 205 TRP C O 1
ATOM 6645 N N . HIS C 1 162 ? -13.57453 -28.85296 -36.02825 1.000 55.01723 206 HIS C N 1
ATOM 6646 C CA . HIS C 1 162 ? -12.25223 -28.53753 -36.54657 1.000 55.55078 206 HIS C CA 1
ATOM 6647 C C . HIS C 1 162 ? -12.17040 -29.02611 -37.98195 1.000 55.23349 206 HIS C C 1
ATOM 6648 O O . HIS C 1 162 ? -12.55539 -30.16130 -38.27394 1.000 58.02217 206 HIS C O 1
ATOM 6655 N N . ALA C 1 163 ? -11.67105 -28.17169 -38.86744 1.000 54.91731 207 ALA C N 1
ATOM 6656 C CA . ALA C 1 163 ? -11.50639 -28.50696 -40.27120 1.000 58.27461 207 ALA C CA 1
ATOM 6657 C C . ALA C 1 163 ? -10.06138 -28.27769 -40.68446 1.000 55.99068 207 ALA C C 1
ATOM 6658 O O . ALA C 1 163 ? -9.39267 -27.36760 -40.18582 1.000 63.50272 207 ALA C O 1
ATOM 6660 N N . TRP C 1 164 ? -9.58341 -29.11770 -41.59821 1.000 57.04526 208 TRP C N 1
ATOM 6661 C CA . TRP C 1 164 ? -8.23366 -28.99828 -42.12546 1.000 56.41188 208 TRP C CA 1
ATOM 6662 C C . TRP C 1 164 ? -8.25507 -29.28056 -43.62023 1.000 64.03199 208 TRP C C 1
ATOM 6663 O O . TRP C 1 164 ? -9.06775 -30.07050 -44.10598 1.000 92.00254 208 TRP C O 1
ATOM 6674 N N . ASP C 1 165 ? -7.36343 -28.60104 -44.34666 1.000 69.63950 209 ASP C N 1
ATOM 6675 C CA . ASP C 1 165 ? -7.25924 -28.69898 -45.79791 1.000 72.52106 209 ASP C CA 1
ATOM 6676 C C . ASP C 1 165 ? -5.94282 -28.04990 -46.21325 1.000 72.59504 209 ASP C C 1
ATOM 6677 O O . ASP C 1 165 ? -5.62620 -26.94908 -45.74404 1.000 73.85257 209 ASP C O 1
ATOM 6682 N N . PRO C 1 166 ? -5.14540 -28.69338 -47.07280 1.000 72.92624 210 PRO C N 1
ATOM 6683 C CA . PRO C 1 166 ? -3.93430 -28.02379 -47.57560 1.000 69.55052 210 PRO C CA 1
ATOM 6684 C C . PRO C 1 166 ? -4.22548 -26.70871 -48.27422 1.000 76.62476 210 PRO C C 1
ATOM 6685 O O . PRO C 1 166 ? -3.38045 -25.80463 -48.24589 1.000 68.17251 210 PRO C O 1
ATOM 6689 N N . ASN C 1 167 ? -5.39752 -26.57038 -48.89763 1.000 79.38197 211 ASN C N 1
ATOM 6690 C CA . ASN C 1 167 ? -5.76473 -25.35638 -49.61389 1.000 80.36706 211 ASN C CA 1
ATOM 6691 C C . ASN C 1 167 ? -6.47619 -24.32689 -48.73603 1.000 81.52371 211 ASN C C 1
ATOM 6692 O O . ASN C 1 167 ? -7.12792 -23.42089 -49.26773 1.000 83.45906 211 ASN C O 1
ATOM 6697 N N . GLY C 1 168 ? -6.35695 -24.43852 -47.41441 1.000 82.82772 212 GLY C N 1
ATOM 6698 C CA . GLY C 1 168 ? -6.77221 -23.37765 -46.51492 1.000 82.15002 212 GLY C CA 1
ATOM 6699 C C . GLY C 1 168 ? -8.26616 -23.21998 -46.31044 1.000 87.71724 212 GLY C C 1
ATOM 6700 O O . GLY C 1 168 ? -9.07101 -23.81388 -47.03489 1.000 86.48665 212 GLY C O 1
ATOM 6701 N N . LEU C 1 169 ? -8.64734 -22.41331 -45.32080 1.000 90.58848 213 LEU C N 1
ATOM 6702 C CA . LEU C 1 169 ? -10.04782 -22.19651 -44.97470 1.000 92.84524 213 LEU C CA 1
ATOM 6703 C C . LEU C 1 169 ? -10.21807 -20.74134 -44.54682 1.000 96.98304 213 LEU C C 1
ATOM 6704 O O . LEU C 1 169 ? -9.31339 -19.91562 -44.70620 1.000 93.27980 213 LEU C O 1
ATOM 6709 N N . GLY C 1 170 ? -11.38995 -20.42399 -43.99561 1.000 97.97621 214 GLY C N 1
ATOM 6710 C CA . GLY C 1 170 ? -11.65454 -19.08230 -43.50913 1.000 90.94498 214 GLY C CA 1
ATOM 6711 C C . GLY C 1 170 ? -13.12431 -18.71812 -43.42547 1.000 95.10543 214 GLY C C 1
ATOM 6712 O O . GLY C 1 170 ? -13.92859 -19.50930 -42.92244 1.000 95.01028 214 GLY C O 1
ATOM 6713 N N . GLU C 1 171 ? -13.48960 -17.53645 -43.92829 1.000 102.80979 215 GLU C N 1
ATOM 6714 C CA . GLU C 1 171 ? -14.84806 -16.99749 -43.80857 1.000 98.16960 215 GLU C CA 1
ATOM 6715 C C . GLU C 1 171 ? -15.30579 -17.03508 -42.34573 1.000 92.41927 215 GLU C C 1
ATOM 6716 O O . GLU C 1 171 ? -16.24755 -17.72754 -41.96064 1.000 87.18503 215 GLU C O 1
ATOM 6722 N N . ALA C 1 172 ? -14.58905 -16.24858 -41.54315 1.000 89.64538 216 ALA C N 1
ATOM 6723 C CA . ALA C 1 172 ? -14.44469 -16.49545 -40.11316 1.000 88.42393 216 ALA C CA 1
ATOM 6724 C C . ALA C 1 172 ? -15.72723 -16.44768 -39.28783 1.000 85.93845 216 ALA C C 1
ATOM 6725 O O . ALA C 1 172 ? -16.15896 -17.47563 -38.75402 1.000 83.42135 216 ALA C O 1
ATOM 6727 N N . SER C 1 173 ? -16.34429 -15.27595 -39.16179 1.000 88.18461 217 SER C N 1
ATOM 6728 C CA . SER C 1 173 ? -17.43007 -15.08692 -38.19983 1.000 88.85372 217 SER C CA 1
ATOM 6729 C C . SER C 1 173 ? -18.70993 -14.74375 -38.95541 1.000 89.53999 217 SER C C 1
ATOM 6730 O O . SER C 1 173 ? -19.05621 -13.57112 -39.12518 1.000 92.74201 217 SER C O 1
ATOM 6733 N N . VAL C 1 174 ? -19.41986 -15.78115 -39.38804 1.000 85.71870 218 VAL C N 1
ATOM 6734 C CA . VAL C 1 174 ? -20.65799 -15.64489 -40.14176 1.000 87.37437 218 VAL C CA 1
ATOM 6735 C C . VAL C 1 174 ? -21.77315 -16.30609 -39.34074 1.000 89.41612 218 VAL C C 1
ATOM 6736 O O . VAL C 1 174 ? -21.64444 -17.46818 -38.93596 1.000 88.48190 218 VAL C O 1
ATOM 6740 N N . ASN C 1 175 ? -22.87733 -15.57254 -39.15449 1.000 94.18447 219 ASN C N 1
ATOM 6741 C CA . ASN C 1 175 ? -23.97736 -15.89963 -38.24535 1.000 89.74391 219 ASN C CA 1
ATOM 6742 C C . ASN C 1 175 ? -23.65369 -16.93710 -37.17564 1.000 88.38871 219 ASN C C 1
ATOM 6743 O O . ASN C 1 175 ? -23.19954 -16.58735 -36.08224 1.000 90.20727 219 ASN C O 1
ATOM 6748 N N . ASP C 1 176 ? -23.88672 -18.21014 -37.47812 1.000 85.76026 220 ASP C N 1
ATOM 6749 C CA . ASP C 1 176 ? -23.82261 -19.26586 -36.47611 1.000 87.91746 220 ASP C CA 1
ATOM 6750 C C . ASP C 1 176 ? -22.46092 -19.93952 -36.38560 1.000 81.65600 220 ASP C C 1
ATOM 6751 O O . ASP C 1 176 ? -22.29577 -20.85759 -35.57525 1.000 76.41502 220 ASP C O 1
ATOM 6756 N N . LEU C 1 177 ? -21.48557 -19.51460 -37.18105 1.000 78.11362 221 LEU C N 1
ATOM 6757 C CA . LEU C 1 177 ? -20.20000 -20.19175 -37.25874 1.000 70.64304 221 LEU C CA 1
ATOM 6758 C C . LEU C 1 177 ? -19.07835 -19.21650 -36.93611 1.000 74.99822 221 LEU C C 1
ATOM 6759 O O . LEU C 1 177 ? -18.98352 -18.14731 -37.54695 1.000 76.74446 221 LEU C O 1
ATOM 6764 N N . LEU C 1 178 ? -18.23767 -19.58467 -35.97451 1.000 77.54693 222 LEU C N 1
ATOM 6765 C CA . LEU C 1 178 ? -16.97864 -18.89619 -35.72406 1.000 69.62951 222 LEU C CA 1
ATOM 6766 C C . LEU C 1 178 ? -15.85992 -19.78925 -36.24215 1.000 55.17000 222 LEU C C 1
ATOM 6767 O O . LEU C 1 178 ? -15.70179 -20.92188 -35.77620 1.000 57.86332 222 LEU C O 1
ATOM 6772 N N . VAL C 1 179 ? -15.09545 -19.28520 -37.20612 1.000 64.98296 223 VAL C N 1
ATOM 6773 C CA . VAL C 1 179 ? -13.97179 -20.00942 -37.78784 1.000 62.44115 223 VAL C CA 1
ATOM 6774 C C . VAL C 1 179 ? -12.70579 -19.21384 -37.51139 1.000 63.85521 223 VAL C C 1
ATOM 6775 O O . VAL C 1 179 ? -12.64454 -18.01504 -37.80619 1.000 74.77597 223 VAL C O 1
ATOM 6779 N N . THR C 1 180 ? -11.70047 -19.87621 -36.93622 1.000 61.26596 224 THR C N 1
ATOM 6780 C CA . THR C 1 180 ? -10.45679 -19.19698 -36.61016 1.000 61.50566 224 THR C CA 1
ATOM 6781 C C . THR C 1 180 ? -9.28701 -20.16277 -36.74459 1.000 60.42869 224 THR C C 1
ATOM 6782 O O . THR C 1 180 ? -9.42163 -21.34433 -36.39262 1.000 56.67454 224 THR C O 1
ATOM 6786 N N . PRO C 1 181 ? -8.15450 -19.70829 -37.28136 1.000 60.76858 225 PRO C N 1
ATOM 6787 C CA . PRO C 1 181 ? -7.05277 -20.63559 -37.56883 1.000 55.34146 225 PRO C CA 1
ATOM 6788 C C . PRO C 1 181 ? -6.44942 -21.22194 -36.30320 1.000 57.39740 225 PRO C C 1
ATOM 6789 O O . PRO C 1 181 ? -6.36932 -20.56500 -35.26211 1.000 56.76875 225 PRO C O 1
ATOM 6793 N N . ASP C 1 182 ? -6.03147 -22.48125 -36.40790 1.000 53.88633 226 ASP C N 1
ATOM 6794 C CA . ASP C 1 182 ? -5.26501 -23.15248 -35.36146 1.000 58.33814 226 ASP C CA 1
ATOM 6795 C C . ASP C 1 182 ? -3.79550 -22.92064 -35.68853 1.000 52.05130 226 ASP C C 1
ATOM 6796 O O . ASP C 1 182 ? -3.24774 -23.52942 -36.61031 1.000 52.95669 226 ASP C O 1
ATOM 6801 N N . CYS C 1 183 ? -3.15209 -22.03773 -34.93145 1.000 52.80752 227 CYS C N 1
ATOM 6802 C CA . CYS C 1 183 ? -1.79208 -21.60844 -35.22780 1.000 54.11120 227 CYS C CA 1
ATOM 6803 C C . CYS C 1 183 ? -0.73158 -22.42295 -34.49480 1.000 56.07380 227 CYS C C 1
ATOM 6804 O O . CYS C 1 183 ? 0.42562 -21.99522 -34.43384 1.000 55.66926 227 CYS C O 1
ATOM 6807 N N . ARG C 1 184 ? -1.09704 -23.57441 -33.92704 1.000 57.68183 228 ARG C N 1
ATOM 6808 C CA . ARG C 1 184 ? -0.09805 -24.41893 -33.28160 1.000 48.17819 228 ARG C CA 1
ATOM 6809 C C . ARG C 1 184 ? 0.91727 -24.93561 -34.29504 1.000 50.07289 228 ARG C C 1
ATOM 6810 O O . ARG C 1 184 ? 2.11257 -25.03083 -33.99373 1.000 51.41301 228 ARG C O 1
ATOM 6818 N N . THR C 1 185 ? 0.46246 -25.28216 -35.49255 1.000 48.22345 229 THR C N 1
ATOM 6819 C CA . THR C 1 185 ? 1.31103 -25.61318 -36.62639 1.000 49.69658 229 THR C CA 1
ATOM 6820 C C . THR C 1 185 ? 0.78749 -24.89548 -37.85998 1.000 51.39579 229 THR C C 1
ATOM 6821 O O . THR C 1 185 ? -0.36335 -24.44574 -37.88459 1.000 57.26027 229 THR C O 1
ATOM 6825 N N . PRO C 1 186 ? 1.61788 -24.74393 -38.89503 1.000 55.07982 230 PRO C N 1
ATOM 6826 C CA . PRO C 1 186 ? 1.11839 -24.12385 -40.13328 1.000 54.54938 230 PRO C CA 1
ATOM 6827 C C . PRO C 1 186 ? -0.03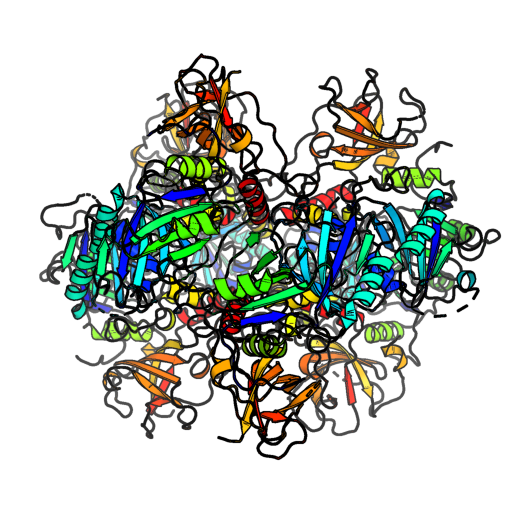423 -24.87810 -40.78052 1.000 51.07134 230 PRO C C 1
ATOM 6828 O O . PRO C 1 186 ? -0.82537 -24.26849 -41.51251 1.000 48.62392 230 PRO C O 1
ATOM 6832 N N . ALA C 1 187 ? -0.16197 -26.18453 -40.53682 1.000 52.69943 231 ALA C N 1
ATOM 6833 C CA . ALA C 1 187 ? -1.13455 -27.00839 -41.24829 1.000 50.75572 231 ALA C CA 1
ATOM 6834 C C . ALA C 1 187 ? -2.17191 -27.63840 -40.32336 1.000 50.71429 231 ALA C C 1
ATOM 6835 O O . ALA C 1 187 ? -2.86906 -28.56951 -40.73384 1.000 51.18978 231 ALA C O 1
ATOM 6837 N N . MET C 1 188 ? -2.30474 -27.14442 -39.08952 1.000 51.76615 232 MET C N 1
ATOM 6838 C CA . MET C 1 188 ? -3.26837 -27.73281 -38.16098 1.000 51.07601 232 MET C CA 1
ATOM 6839 C C . MET C 1 188 ? -4.70020 -27.56963 -38.66082 1.000 54.82482 232 MET C C 1
ATOM 6840 O O . MET C 1 188 ? -5.53620 -28.46334 -38.47934 1.000 54.90156 232 MET C O 1
ATOM 6845 N N . GLY C 1 189 ? -5.00102 -26.44138 -39.29657 1.000 57.66552 233 GLY C N 1
ATOM 6846 C CA . GLY C 1 189 ? -6.34675 -26.18339 -39.76742 1.000 52.30042 233 GLY C CA 1
ATOM 6847 C C . GLY C 1 189 ? -7.01291 -25.03798 -39.03429 1.000 53.39103 233 GLY C C 1
ATOM 6848 O O . GLY C 1 189 ? -6.34196 -24.08114 -38.63742 1.000 52.73927 233 GLY C O 1
ATOM 6849 N N . SER C 1 190 ? -8.32925 -25.11652 -38.84444 1.000 48.06293 234 SER C N 1
ATOM 6850 C CA . SER C 1 190 ? -9.06953 -24.04364 -38.19560 1.000 53.65271 234 SER C CA 1
ATOM 6851 C C . SER C 1 190 ? -10.06793 -24.62274 -37.20673 1.000 56.89949 234 SER C C 1
ATOM 6852 O O . SER C 1 190 ? -10.82831 -25.53314 -37.54846 1.000 52.76840 234 SER C O 1
ATOM 6855 N N . ARG C 1 191 ? -10.06320 -24.09125 -35.98744 1.000 54.36967 235 ARG C N 1
ATOM 6856 C CA . ARG C 1 191 ? -11.11609 -24.40514 -35.03458 1.000 53.80042 235 ARG C CA 1
ATOM 6857 C C . ARG C 1 191 ? -12.42317 -23.78312 -35.50413 1.000 59.88473 235 ARG C C 1
ATOM 6858 O O . ARG C 1 191 ? -12.43563 -22.69465 -36.08613 1.000 60.34058 235 ARG C O 1
ATOM 6866 N N . ILE C 1 192 ? -13.52805 -24.48452 -35.26902 1.000 61.38870 236 ILE C N 1
ATOM 6867 C CA . ILE C 1 192 ? -14.84712 -24.01491 -35.67258 1.000 60.15552 236 ILE C CA 1
ATOM 6868 C C . ILE C 1 192 ? -15.79611 -24.15578 -34.49420 1.000 58.29652 236 ILE C C 1
ATOM 6869 O O . ILE C 1 192 ? -15.89734 -25.23369 -33.89823 1.000 67.55198 236 ILE C O 1
ATOM 6874 N N . LEU C 1 193 ? -16.48485 -23.07154 -34.15755 1.000 58.43329 237 LEU C N 1
ATOM 6875 C CA . LEU C 1 193 ? -17.52250 -23.08449 -33.13670 1.000 66.39094 237 LEU C CA 1
ATOM 6876 C C . LEU C 1 193 ? -18.88139 -22.95011 -33.80806 1.000 63.86664 237 LEU C C 1
ATOM 6877 O O . LEU C 1 193 ? -19.09985 -22.02511 -34.59688 1.000 67.36406 237 LEU C O 1
ATOM 6882 N N . HIS C 1 194 ? -19.78642 -23.87303 -33.49761 1.000 63.91739 238 HIS C N 1
ATOM 6883 C CA . HIS C 1 194 ? -21.13337 -23.88226 -34.05804 1.000 71.92781 238 HIS C CA 1
ATOM 6884 C C . HIS C 1 194 ? -22.11127 -23.45443 -32.97171 1.000 70.56910 238 HIS C C 1
ATOM 6885 O O . HIS C 1 194 ? -22.30694 -24.17404 -31.98652 1.000 68.14087 238 HIS C O 1
ATOM 6892 N N . PHE C 1 195 ? -22.72294 -22.28857 -33.15608 1.000 69.22268 239 PHE C N 1
ATOM 6893 C CA . PHE C 1 195 ? -23.68765 -21.74637 -32.21194 1.000 75.38558 239 PHE C CA 1
ATOM 6894 C C . PHE C 1 195 ? -25.09331 -22.11568 -32.66569 1.000 77.19565 239 PHE C C 1
ATOM 6895 O O . PHE C 1 195 ? -25.37575 -22.16386 -33.86699 1.000 87.73096 239 PHE C O 1
ATOM 6903 N N . GLY C 1 196 ? -25.97272 -22.37609 -31.70140 1.000 84.76585 240 GLY C N 1
ATOM 6904 C CA . GLY C 1 196 ? -27.32182 -22.78905 -32.03167 1.000 87.48204 240 GLY C CA 1
ATOM 6905 C C . GLY C 1 196 ? -27.68272 -24.17351 -31.53983 1.000 93.15943 240 GLY C C 1
ATOM 6906 O O . GLY C 1 196 ? -27.85146 -24.38126 -30.33705 1.000 95.63457 240 GLY C O 1
ATOM 6907 N N . GLY C 1 197 ? -27.82133 -25.12540 -32.45709 1.000 95.92094 241 GLY C N 1
ATOM 6908 C CA . GLY C 1 197 ? -28.23665 -26.46433 -32.10655 1.000 92.82333 241 GLY C CA 1
ATOM 6909 C C . GLY C 1 197 ? -27.43298 -27.53827 -32.81239 1.000 99.08089 241 GLY C C 1
ATOM 6910 O O . GLY C 1 197 ? -26.70207 -27.26538 -33.77393 1.000 103.16415 241 GLY C O 1
ATOM 6911 N N . PRO C 1 198 ? -27.55796 -28.78443 -32.34674 1.000 102.08699 242 PRO C N 1
ATOM 6912 C CA . PRO C 1 198 ? -26.82741 -29.87532 -33.00606 1.000 99.61454 242 PRO C CA 1
ATOM 6913 C C . PRO C 1 198 ? -27.34526 -30.15526 -34.40490 1.000 102.25148 242 PRO C C 1
ATOM 6914 O O . PRO C 1 198 ? -26.56864 -30.15477 -35.37306 1.000 107.46496 242 PRO C O 1
ATOM 6918 N N . ASP C 1 199 ? -28.65447 -30.36884 -34.54266 1.000 106.82838 243 ASP C N 1
ATOM 6919 C CA . ASP C 1 199 ? -29.30940 -30.47082 -35.84723 1.000 109.73300 243 ASP C CA 1
ATOM 6920 C C . ASP C 1 199 ? -29.49190 -29.07206 -36.44381 1.000 109.57790 243 ASP C C 1
ATOM 6921 O O . ASP C 1 199 ? -30.59485 -28.60529 -36.71759 1.000 107.05094 243 ASP C O 1
ATOM 6926 N N . GLY C 1 200 ? -28.36223 -28.39118 -36.62840 1.000 107.73135 244 GLY C N 1
ATOM 6927 C CA . GLY C 1 200 ? -28.40897 -27.03131 -37.13849 1.000 99.55238 244 GLY C CA 1
ATOM 6928 C C . GLY C 1 200 ? -28.69727 -26.97609 -38.62241 1.000 94.78359 244 GLY C C 1
ATOM 6929 O O . GLY C 1 200 ? -29.55592 -26.20959 -39.06822 1.000 91.86220 244 GLY C O 1
ATOM 6930 N N . ASN C 1 201 ? -28.00253 -27.81242 -39.39612 1.000 99.08346 245 ASN C N 1
ATOM 6931 C CA . ASN C 1 201 ? -27.91731 -27.81082 -40.86361 1.000 96.22673 245 ASN C CA 1
ATOM 6932 C C . ASN C 1 201 ? -26.96313 -26.72867 -41.34726 1.000 100.38186 245 ASN C C 1
ATOM 6933 O O . ASN C 1 201 ? -26.87604 -26.48212 -42.55900 1.000 100.44124 245 ASN C O 1
ATOM 6938 N N . ALA C 1 202 ? -26.25169 -26.07018 -40.43596 1.000 96.67474 246 ALA C N 1
ATOM 6939 C CA . ALA C 1 202 ? -24.97023 -25.47089 -40.77372 1.000 94.43844 246 ALA C CA 1
ATOM 6940 C C . ALA C 1 202 ? -23.92985 -26.58603 -40.67732 1.000 96.91384 246 ALA C C 1
ATOM 6941 O O . ALA C 1 202 ? -24.27723 -27.76945 -40.61581 1.000 95.80085 246 ALA C O 1
ATOM 6943 N N . ILE C 1 203 ? -22.64242 -26.23180 -40.67495 1.000 87.86932 247 ILE C N 1
ATOM 6944 C CA . ILE C 1 203 ? -21.54894 -27.20530 -40.66375 1.000 82.91466 247 ILE C CA 1
ATOM 6945 C C . ILE C 1 203 ? -21.59606 -28.05467 -41.92726 1.000 84.11580 247 ILE C C 1
ATOM 6946 O O . ILE C 1 203 ? -20.64606 -28.05700 -42.71807 1.000 87.61787 247 ILE C O 1
ATOM 6951 N N . GLN C 1 204 ? -22.69595 -28.79095 -42.11777 1.000 85.04442 248 GLN C N 1
ATOM 6952 C CA . GLN C 1 204 ? -22.87827 -29.54502 -43.35342 1.000 86.24574 248 GLN C CA 1
ATOM 6953 C C . GLN C 1 204 ? -22.85034 -28.62021 -44.56307 1.000 87.42510 248 GLN C C 1
ATOM 6954 O O . GLN C 1 204 ? -22.28639 -28.96742 -45.60799 1.000 82.59386 248 GLN C O 1
ATOM 6960 N N . ASN C 1 205 ? -23.45710 -27.43685 -44.44096 1.000 83.42430 249 ASN C N 1
ATOM 6961 C CA . ASN C 1 205 ? -23.32777 -26.43482 -45.49253 1.000 90.60683 249 ASN C CA 1
ATOM 6962 C C . ASN C 1 205 ? -21.88218 -25.97724 -45.62980 1.000 85.62260 249 ASN C C 1
ATOM 6963 O O . ASN C 1 205 ? -21.38407 -25.79062 -46.74703 1.000 87.87566 249 ASN C O 1
ATOM 6968 N N . PHE C 1 206 ? -21.19471 -25.79285 -44.49971 1.000 80.14607 250 PHE C N 1
ATOM 6969 C CA . PHE C 1 206 ? -19.78455 -25.41621 -44.52773 1.000 85.70351 250 PHE C CA 1
ATOM 6970 C C . PHE C 1 206 ? -18.94441 -26.49135 -45.20808 1.000 80.59550 250 PHE C C 1
ATOM 6971 O O . PHE C 1 206 ? -18.08598 -26.18760 -46.04529 1.000 83.37957 250 PHE C O 1
ATOM 6979 N N . ALA C 1 207 ? -19.18235 -27.75842 -44.86088 1.000 72.28842 251 ALA C N 1
ATOM 6980 C CA . ALA C 1 207 ? -18.41245 -28.84886 -45.45347 1.000 81.59347 251 ALA C CA 1
ATOM 6981 C C . ALA C 1 207 ? -18.66740 -28.96444 -46.95249 1.000 84.06661 251 ALA C C 1
ATOM 6982 O O . ALA C 1 207 ? -17.73260 -29.18080 -47.73438 1.000 77.12505 251 ALA C O 1
ATOM 6984 N N . GLU C 1 208 ? -19.93155 -28.84065 -47.36867 1.000 85.19002 252 GLU C N 1
ATOM 6985 C CA . GLU C 1 208 ? -20.25478 -28.83875 -48.79241 1.000 85.85505 252 GLU C CA 1
ATOM 6986 C C . GLU C 1 208 ? -19.62298 -27.64313 -49.49172 1.000 86.18735 252 GLU C C 1
ATOM 6987 O O . GLU C 1 208 ? -19.09987 -27.76551 -50.60687 1.000 87.60591 252 GLU C O 1
ATOM 6993 N N . ARG C 1 209 ? -19.66408 -26.47578 -48.84494 1.000 84.05241 253 ARG C N 1
ATOM 6994 C CA . ARG C 1 209 ? -19.07829 -25.27475 -49.42925 1.000 88.26647 253 ARG C CA 1
ATOM 6995 C C . ARG C 1 209 ? -17.57407 -25.42321 -49.61814 1.000 87.17096 253 ARG C C 1
ATOM 6996 O O . ARG C 1 209 ? -17.03528 -25.06514 -50.67226 1.000 81.89528 253 ARG C O 1
ATOM 7004 N N . CYS C 1 210 ? -16.88054 -25.94808 -48.61044 1.000 83.77594 254 CYS C N 1
ATOM 7005 C CA . CYS C 1 210 ? -15.43192 -26.09808 -48.65332 1.000 81.87135 254 CYS C CA 1
ATOM 7006 C C . CYS C 1 210 ? -14.99132 -27.44275 -49.21335 1.000 77.91214 254 CYS C C 1
ATOM 7007 O O . CYS C 1 210 ? -13.79026 -27.73411 -49.20497 1.000 80.36594 254 CYS C O 1
ATOM 7010 N N . GLN C 1 211 ? -15.93140 -28.26112 -49.69219 1.000 79.55008 255 GLN C N 1
ATOM 7011 C CA . GLN C 1 211 ? -15.63392 -29.56920 -50.27900 1.000 82.76329 255 GLN C CA 1
ATOM 7012 C C . GLN C 1 211 ? -14.83872 -30.44256 -49.30920 1.000 80.45020 255 GLN C C 1
ATOM 7013 O O . GLN C 1 211 ? -13.86269 -31.09925 -49.67926 1.000 85.19215 255 GLN C O 1
ATOM 7019 N N . LEU C 1 212 ? -15.26812 -30.44253 -48.05079 1.000 75.95297 256 LEU C N 1
ATOM 7020 C CA . LEU C 1 212 ? -14.65424 -31.24684 -47.00512 1.000 78.17542 256 LEU C CA 1
ATOM 7021 C C . LEU C 1 212 ? -15.56704 -32.41176 -46.65156 1.000 72.87940 256 LEU C C 1
ATOM 7022 O O . LEU C 1 212 ? -16.79407 -32.27003 -46.63825 1.000 70.55251 256 LEU C O 1
ATOM 7027 N N . GLN C 1 213 ? -14.96602 -33.56318 -46.37165 1.000 72.86356 257 GLN C N 1
ATOM 7028 C CA . GLN C 1 213 ? -15.71345 -34.72538 -45.91953 1.000 65.45791 257 GLN C CA 1
ATOM 7029 C C . GLN C 1 213 ? -15.87698 -34.66303 -44.40709 1.000 71.08222 257 GLN C C 1
ATOM 7030 O O . GLN C 1 213 ? -14.90109 -34.46809 -43.67457 1.000 69.84131 257 GLN C O 1
ATOM 7036 N N . VAL C 1 214 ? -17.11603 -34.80525 -43.94463 1.000 65.37179 258 VAL C N 1
ATOM 7037 C CA . VAL C 1 214 ? -17.37172 -34.84629 -42.51132 1.000 63.25068 258 VAL C CA 1
ATOM 7038 C C . VAL C 1 214 ? -16.88357 -36.18728 -41.98076 1.000 64.10078 258 VAL C C 1
ATOM 7039 O O . VAL C 1 214 ? -17.35713 -37.24952 -42.40162 1.000 71.92637 258 VAL C O 1
ATOM 7043 N N . LEU C 1 215 ? -15.92518 -36.14510 -41.06033 1.000 62.09354 259 LEU C N 1
ATOM 7044 C CA . LEU C 1 215 ? -15.29621 -37.35959 -40.57565 1.000 58.35322 259 LEU C CA 1
ATOM 7045 C C . LEU C 1 215 ? -15.44127 -37.47422 -39.06420 1.000 59.20339 259 LEU C C 1
ATOM 7046 O O . LEU C 1 215 ? -15.57731 -36.46200 -38.36901 1.000 56.42844 259 LEU C O 1
ATOM 7051 N N . PRO C 1 216 ? -15.43703 -38.69229 -38.52979 1.000 62.57529 260 PRO C N 1
ATOM 7052 C CA . PRO C 1 216 ? -15.43528 -38.85515 -37.07312 1.000 65.96030 260 PRO C CA 1
ATOM 7053 C C . PRO C 1 216 ? -14.12171 -38.37716 -36.47039 1.000 61.62697 260 PRO C C 1
ATOM 7054 O O . PRO C 1 216 ? -13.11402 -38.20246 -37.15897 1.000 58.32205 260 PRO C O 1
ATOM 7058 N N . GLN C 1 217 ? -14.15364 -38.17046 -35.14993 1.000 63.64839 261 GLN C N 1
ATOM 7059 C CA . GLN C 1 217 ? -13.07940 -37.45574 -34.46372 1.000 60.51724 261 GLN C CA 1
ATOM 7060 C C . GLN C 1 217 ? -11.71544 -38.10197 -34.67331 1.000 64.17826 261 GLN C C 1
ATOM 7061 O O . GLN C 1 217 ? -10.70000 -37.39595 -34.71592 1.000 61.93038 261 GLN C O 1
ATOM 7067 N N . GLU C 1 218 ? -11.66616 -39.43154 -34.80431 1.000 58.64158 262 GLU C N 1
ATOM 7068 C CA . GLU C 1 218 ? -10.37931 -40.11787 -34.88720 1.000 59.27002 262 GLU C CA 1
ATOM 7069 C C . GLU C 1 218 ? -9.56747 -39.66428 -36.09299 1.000 58.94880 262 GLU C C 1
ATOM 7070 O O . GLU C 1 218 ? -8.33528 -39.76174 -36.08002 1.000 59.11178 262 GLU C O 1
ATOM 7076 N N . TYR C 1 219 ? -10.23109 -39.17455 -37.14243 1.000 59.69417 263 TYR C N 1
ATOM 7077 C CA . TYR C 1 219 ? -9.49909 -38.64125 -38.28457 1.000 59.32577 263 TYR C CA 1
ATOM 7078 C C . TYR C 1 219 ? -8.83251 -37.31303 -37.94609 1.000 58.21204 263 TYR C C 1
ATOM 7079 O O . TYR C 1 219 ? -7.73111 -37.03048 -38.43140 1.000 58.01686 263 TYR C O 1
ATOM 7088 N N . TYR C 1 220 ? -9.48066 -36.48894 -37.12080 1.000 60.00850 264 TYR C N 1
ATOM 7089 C CA . TYR C 1 220 ? -8.83126 -35.28181 -36.62130 1.000 56.43961 264 TYR C CA 1
ATOM 7090 C C . TYR C 1 220 ? -7.65205 -35.62879 -35.72340 1.000 54.66788 264 TYR C C 1
ATOM 7091 O O . TYR C 1 220 ? -6.60422 -34.97473 -35.78453 1.000 49.68940 264 TYR C O 1
ATOM 7100 N N . VAL C 1 221 ? -7.80923 -36.65262 -34.87987 1.000 54.12155 265 VAL C N 1
ATOM 7101 C CA . VAL C 1 221 ? -6.71641 -37.08487 -34.01334 1.000 52.76483 265 VAL C CA 1
ATOM 7102 C C . VAL C 1 221 ? -5.52580 -37.53047 -34.84947 1.000 51.57423 265 VAL C C 1
ATOM 7103 O O . VAL C 1 221 ? -4.37622 -37.17311 -34.56256 1.000 50.08468 265 VAL C O 1
ATOM 7107 N N . LEU C 1 222 ? -5.78289 -38.30465 -35.90595 1.000 54.76365 266 LEU C N 1
ATOM 7108 C CA . LEU C 1 222 ? -4.71025 -38.69452 -36.81312 1.000 54.25836 266 LEU C CA 1
ATOM 7109 C C . LEU C 1 222 ? -4.03928 -37.47019 -37.42239 1.000 54.32232 266 LEU C C 1
ATOM 7110 O O . LEU C 1 222 ? -2.80784 -37.40311 -37.50289 1.000 56.39130 266 LEU C O 1
ATOM 7115 N N . HIS C 1 223 ? -4.83258 -36.48282 -37.84093 1.000 51.70469 267 HIS C N 1
ATOM 7116 C CA . HIS C 1 223 ? -4.25718 -35.24863 -38.36349 1.000 52.08697 267 HIS C CA 1
ATOM 7117 C C . HIS C 1 223 ? -3.42514 -34.53566 -37.30321 1.000 52.46048 267 HIS C C 1
ATOM 7118 O O . HIS C 1 223 ? -2.33856 -34.02325 -37.59808 1.000 51.02067 267 HIS C O 1
ATOM 7125 N N . ARG C 1 224 ? -3.92629 -34.48970 -36.06494 1.000 51.46586 268 ARG C N 1
ATOM 7126 C CA . ARG C 1 224 ? -3.16644 -33.92014 -34.95406 1.000 48.35866 268 ARG C CA 1
ATOM 7127 C C . ARG C 1 224 ? -1.82442 -34.61990 -34.78408 1.000 52.32584 268 ARG C C 1
ATOM 7128 O O . ARG C 1 224 ? -0.77941 -33.96930 -34.66177 1.000 54.51757 268 ARG C O 1
ATOM 7136 N N . ILE C 1 225 ? -1.84181 -35.95424 -34.76057 1.000 49.80999 269 ILE C N 1
ATOM 7137 C CA . ILE C 1 225 ? -0.62864 -36.72569 -34.50464 1.000 50.06016 269 ILE C CA 1
ATOM 7138 C C . ILE C 1 225 ? 0.38904 -36.52144 -35.61892 1.000 50.06225 269 ILE C C 1
ATOM 7139 O O . ILE C 1 225 ? 1.58671 -36.35103 -35.35940 1.000 55.27423 269 ILE C O 1
ATOM 7144 N N . THR C 1 226 ? -0.06243 -36.53665 -36.87534 1.000 49.96033 270 THR C N 1
ATOM 7145 C CA . THR C 1 226 ? 0.86496 -36.31739 -37.97917 1.000 56.11741 270 THR C CA 1
ATOM 7146 C C . THR C 1 226 ? 1.43609 -34.90516 -37.97877 1.000 54.99837 270 THR C C 1
ATOM 7147 O O . THR C 1 226 ? 2.50197 -34.68188 -38.56181 1.000 53.56660 270 THR C O 1
ATOM 7151 N N . GLN C 1 227 ? 0.75703 -33.95287 -37.34120 1.000 52.11551 271 GLN C N 1
ATOM 7152 C CA . GLN C 1 227 ? 1.31652 -32.62756 -37.12081 1.000 47.90777 271 GLN C CA 1
ATOM 7153 C C . GLN C 1 227 ? 2.18340 -32.55861 -35.86941 1.000 50.85357 271 GLN C C 1
ATOM 7154 O O . GLN C 1 227 ? 2.86881 -31.55140 -35.66329 1.000 52.31682 271 GLN C O 1
ATOM 7160 N N . GLY C 1 228 ? 2.17359 -33.59814 -35.03695 1.000 48.79544 272 GLY C N 1
ATOM 7161 C CA . GLY C 1 228 ? 2.96127 -33.58936 -33.82100 1.000 44.87767 272 GLY C CA 1
ATOM 7162 C C . GLY C 1 228 ? 2.38088 -32.75025 -32.70797 1.000 48.15859 272 GLY C C 1
ATOM 7163 O O . GLY C 1 228 ? 3.13442 -32.20647 -31.89529 1.000 52.07711 272 GLY C O 1
ATOM 7164 N N . VAL C 1 229 ? 1.06200 -32.61909 -32.65167 1.000 42.92990 273 VAL C N 1
ATOM 7165 C CA . VAL C 1 229 ? 0.38917 -31.75622 -31.68570 1.000 46.54020 273 VAL C CA 1
ATOM 7166 C C . VAL C 1 229 ? -0.25568 -32.63773 -30.62116 1.000 50.62986 273 VAL C C 1
ATOM 7167 O O . VAL C 1 229 ? -1.12829 -33.45322 -30.95752 1.000 47.41039 273 VAL C O 1
ATOM 7171 N N . PRO C 1 230 ? 0.14186 -32.52766 -29.35834 1.000 49.85421 274 PRO C N 1
ATOM 7172 C CA . PRO C 1 230 ? -0.60863 -33.19009 -28.29092 1.000 48.25318 274 PRO C CA 1
ATOM 7173 C C . PRO C 1 230 ? -1.78331 -32.33729 -27.84420 1.000 47.12153 274 PRO C C 1
ATOM 7174 O O . PRO C 1 230 ? -1.75040 -31.10603 -27.90110 1.000 42.74151 274 PRO C O 1
ATOM 7178 N N . GLU C 1 231 ? -2.83472 -33.01439 -27.39289 1.000 49.83916 275 GLU C N 1
ATOM 7179 C CA . GLU C 1 231 ? -4.05698 -32.32385 -27.01365 1.000 49.60979 275 GLU C CA 1
ATOM 7180 C C . GLU C 1 231 ? -4.82028 -33.17705 -26.01353 1.000 49.79667 275 GLU C C 1
ATOM 7181 O O . GLU C 1 231 ? -4.84866 -34.40379 -26.13318 1.000 53.25218 275 GLU C O 1
ATOM 7187 N N . GLY C 1 232 ? -5.43875 -32.51948 -25.03695 1.000 55.25190 276 GLY C N 1
ATOM 7188 C CA . GLY C 1 232 ? -6.24564 -33.20046 -24.04778 1.000 51.79782 276 GLY C CA 1
ATOM 7189 C C . GLY C 1 232 ? -5.42187 -33.73696 -22.89262 1.000 53.28124 276 GLY C C 1
ATOM 7190 O O . GLY C 1 232 ? -4.19643 -33.85127 -22.94834 1.000 54.99640 276 GLY C O 1
ATOM 7191 N N . GLN C 1 233 ? -6.12503 -34.08888 -21.82046 1.000 54.21993 277 GLN C N 1
ATOM 7192 C CA . GLN C 1 233 ? -5.48054 -34.55254 -20.60096 1.000 50.56452 277 GLN C CA 1
ATOM 7193 C C . GLN C 1 233 ? -5.17203 -36.04314 -20.62310 1.000 48.76071 277 GLN C C 1
ATOM 7194 O O . GLN C 1 233 ? -4.60901 -36.56031 -19.65329 1.000 53.80839 277 GLN C O 1
ATOM 7200 N N . THR C 1 234 ? -5.52753 -36.74451 -21.69910 1.000 50.27113 278 THR C N 1
ATOM 7201 C CA . THR C 1 234 ? -5.01010 -38.09081 -21.90756 1.000 52.95935 278 THR C CA 1
ATOM 7202 C C . THR C 1 234 ? -3.58072 -38.06399 -22.43637 1.000 55.56876 278 THR C C 1
ATOM 7203 O O . THR C 1 234 ? -2.82267 -39.01559 -22.21603 1.000 57.12616 278 THR C O 1
ATOM 7207 N N . GLU C 1 235 ? -3.20247 -36.99129 -23.13193 1.000 53.32445 279 GLU C N 1
ATOM 7208 C CA . GLU C 1 235 ? -1.87069 -36.81779 -23.70346 1.000 51.10535 279 GLU C CA 1
ATOM 7209 C C . GLU C 1 235 ? -1.01797 -35.81811 -22.93881 1.000 47.46471 279 GLU C C 1
ATOM 7210 O O . GLU C 1 235 ? 0.17803 -36.04800 -22.75106 1.000 48.06624 279 GLU C O 1
ATOM 7216 N N . LEU C 1 236 ? -1.59902 -34.70208 -22.50727 1.000 44.40581 280 LEU C N 1
ATOM 7217 C CA . LEU C 1 236 ? -0.91028 -33.72522 -21.66543 1.000 48.65832 280 LEU C CA 1
ATOM 7218 C C . LEU C 1 236 ? -1.43055 -33.93791 -20.24844 1.000 43.77025 280 LEU C C 1
ATOM 7219 O O . LEU C 1 236 ? -2.39795 -33.30752 -19.82075 1.000 40.07591 280 LEU C O 1
ATOM 7224 N N . LEU C 1 237 ? -0.78115 -34.84720 -19.52254 1.000 46.03589 281 LEU C N 1
ATOM 7225 C CA . LEU C 1 237 ? -1.31227 -35.31055 -18.24649 1.000 47.40456 281 LEU C CA 1
ATOM 7226 C C . LEU C 1 237 ? -1.49974 -34.14687 -17.28172 1.000 46.18395 281 LEU C C 1
ATOM 7227 O O . LEU C 1 237 ? -0.58522 -33.34690 -17.06353 1.000 50.94232 281 LEU C O 1
ATOM 7232 N N . LYS C 1 238 ? -2.70082 -34.05863 -16.71317 1.000 43.68515 282 LYS C N 1
ATOM 7233 C CA . LYS C 1 238 ? -3.05643 -32.94459 -15.84508 1.000 44.92955 282 LYS C CA 1
ATOM 7234 C C . LYS C 1 238 ? -2.12865 -32.88979 -14.63983 1.000 44.07089 282 LYS C C 1
ATOM 7235 O O . LYS C 1 238 ? -1.87414 -33.90882 -13.99196 1.000 46.12605 282 LYS C O 1
ATOM 7241 N N . MET C 1 239 ? -1.61853 -31.69059 -14.35096 1.000 47.29928 283 MET C N 1
ATOM 7242 C CA . MET C 1 239 ? -0.71754 -31.38719 -13.24022 1.000 48.28455 283 MET C CA 1
ATOM 7243 C C . MET C 1 239 ? 0.63477 -32.07566 -13.36397 1.000 50.40937 283 MET C C 1
ATOM 7244 O O . MET C 1 239 ? 1.42544 -32.03994 -12.41420 1.000 51.33324 283 MET C O 1
ATOM 7249 N N . SER C 1 240 ? 0.93064 -32.69141 -14.49928 1.000 49.63082 284 SER C N 1
ATOM 7250 C CA . SER C 1 240 ? 2.18184 -33.42308 -14.66809 1.000 49.57871 284 SER C CA 1
ATOM 7251 C C . SER C 1 240 ? 2.96025 -33.00548 -15.90673 1.000 51.76660 284 SER C C 1
ATOM 7252 O O . SER C 1 240 ? 4.19205 -32.93639 -15.85661 1.000 51.39371 284 SER C O 1
ATOM 7255 N N . ALA C 1 241 ? 2.27512 -32.71804 -17.01101 1.000 44.32924 285 ALA C N 1
ATOM 7256 C CA . ALA C 1 241 ? 2.95381 -32.42186 -18.26477 1.000 44.72156 285 ALA C CA 1
ATOM 7257 C C . ALA C 1 241 ? 3.78043 -31.14517 -18.15441 1.000 46.66081 285 ALA C C 1
ATOM 7258 O O . ALA C 1 241 ? 3.33510 -30.13738 -17.59636 1.000 43.78500 285 ALA C O 1
ATOM 7260 N N . ILE C 1 242 ? 4.99323 -31.19721 -18.69628 1.000 46.38757 286 ILE C N 1
ATOM 7261 C CA . ILE C 1 242 ? 5.92474 -30.07217 -18.67476 1.000 40.66369 286 ILE C CA 1
ATOM 7262 C C . ILE C 1 242 ? 5.72446 -29.24746 -19.94199 1.000 42.38551 286 ILE C C 1
ATOM 7263 O O . ILE C 1 242 ? 5.76177 -29.80212 -21.05029 1.000 48.35930 286 ILE C O 1
ATOM 7268 N N . PRO C 1 243 ? 5.49094 -27.93484 -19.82751 1.000 46.98889 287 PRO C N 1
ATOM 7269 C CA . PRO C 1 243 ? 5.13297 -27.14642 -21.02452 1.000 45.90144 287 PRO C CA 1
ATOM 7270 C C . PRO C 1 243 ? 6.15617 -27.21528 -22.14533 1.000 47.36861 287 PRO C C 1
ATOM 7271 O O . PRO C 1 243 ? 5.77444 -27.35897 -23.31442 1.000 46.81158 287 PRO C O 1
ATOM 7275 N N . HIS C 1 244 ? 7.45042 -27.11978 -21.82600 1.000 48.29030 288 HIS C N 1
ATOM 7276 C CA . HIS C 1 244 ? 8.46682 -27.16595 -22.87404 1.000 45.70943 288 HIS C CA 1
ATOM 7277 C C . HIS C 1 244 ? 8.57161 -28.55851 -23.48463 1.000 51.83450 288 HIS C C 1
ATOM 7278 O O . HIS C 1 244 ? 8.79061 -28.69594 -24.69422 1.000 48.61188 288 HIS C O 1
ATOM 7285 N N . GLU C 1 245 ? 8.43493 -29.60398 -22.66432 1.000 46.17586 289 GLU C N 1
ATOM 7286 C CA . GLU C 1 245 ? 8.35743 -30.95448 -23.21020 1.000 48.22240 289 GLU C CA 1
ATOM 7287 C C . GLU C 1 245 ? 7.12064 -31.12976 -24.07993 1.000 47.95821 289 GLU C C 1
ATOM 7288 O O . GLU C 1 245 ? 7.13371 -31.91891 -25.03091 1.000 49.99235 289 GLU C O 1
ATOM 7294 N N . SER C 1 246 ? 6.05141 -30.40379 -23.77434 1.000 47.13474 290 SER C N 1
ATOM 7295 C CA . SER C 1 246 ? 4.81701 -30.45466 -24.54162 1.000 46.73491 290 SER C CA 1
ATOM 7296 C C . SER C 1 246 ? 4.83782 -29.52685 -25.75003 1.000 49.08809 290 SER C C 1
ATOM 7297 O O . SER C 1 246 ? 3.82805 -29.43088 -26.45547 1.000 46.19734 290 SER C O 1
ATOM 7300 N N . ASN C 1 247 ? 5.95865 -28.84291 -25.99369 1.000 39.12213 291 ASN C N 1
ATOM 7301 C CA . ASN C 1 247 ? 6.10845 -27.89809 -27.10157 1.000 40.46897 291 ASN C CA 1
ATOM 7302 C C . ASN C 1 247 ? 5.15086 -26.71957 -26.98324 1.000 43.74003 291 ASN C C 1
ATOM 7303 O O . ASN C 1 247 ? 4.81401 -26.08395 -27.98391 1.000 46.71852 291 ASN C O 1
ATOM 7308 N N . LEU C 1 248 ? 4.72148 -26.39813 -25.76025 1.000 41.54837 292 LEU C N 1
ATOM 7309 C CA . LEU C 1 248 ? 3.87375 -25.22486 -25.57299 1.000 43.89797 292 LEU C CA 1
ATOM 7310 C C . LEU C 1 248 ? 4.60676 -23.94480 -25.94692 1.000 48.30123 292 LEU C C 1
ATOM 7311 O O . LEU C 1 248 ? 3.96967 -22.93301 -26.26389 1.000 49.87652 292 LEU C O 1
ATOM 7316 N N . ASP C 1 249 ? 5.94044 -23.96832 -25.90960 1.000 41.00717 293 ASP C N 1
ATOM 7317 C CA . ASP C 1 249 ? 6.71528 -22.82205 -26.36795 1.000 48.37762 293 ASP C CA 1
ATOM 7318 C C . ASP C 1 249 ? 6.69814 -22.71246 -27.88930 1.000 46.03161 293 ASP C C 1
ATOM 7319 O O . ASP C 1 249 ? 6.63672 -21.60563 -28.43584 1.000 56.21923 293 ASP C O 1
ATOM 7324 N N . LEU C 1 250 ? 6.75690 -23.84670 -28.58983 1.000 45.95621 294 LEU C N 1
ATOM 7325 C CA . LEU C 1 250 ? 6.82507 -23.83505 -30.04646 1.000 47.02122 294 LEU C CA 1
ATOM 7326 C C . LEU C 1 250 ? 5.46387 -23.68498 -30.70833 1.000 46.52038 294 LEU C C 1
ATOM 7327 O O . LEU C 1 250 ? 5.40257 -23.37676 -31.90248 1.000 44.20149 294 LEU C O 1
ATOM 7332 N N . MET C 1 251 ? 4.37662 -23.90667 -29.97668 1.000 49.53453 295 MET C N 1
ATOM 7333 C CA . MET C 1 251 ? 3.04150 -23.86513 -30.55396 1.000 49.16888 295 MET C CA 1
ATOM 7334 C C . MET C 1 251 ? 2.32435 -22.54786 -30.29299 1.000 48.46067 295 MET C C 1
ATOM 7335 O O . MET C 1 251 ? 1.11891 -22.44974 -30.54347 1.000 48.76706 295 MET C O 1
ATOM 7340 N N . GLY C 1 252 ? 3.03510 -21.53825 -29.79588 1.000 39.38334 296 GLY C N 1
ATOM 7341 C CA . GLY C 1 252 ? 2.48284 -20.20663 -29.67815 1.000 33.37246 296 GLY C CA 1
ATOM 7342 C C . GLY C 1 252 ? 1.51852 -19.99555 -28.53703 1.000 43.86661 296 GLY C C 1
ATOM 7343 O O . GLY C 1 252 ? 0.87911 -18.93985 -28.47885 1.000 47.09452 296 GLY C O 1
ATOM 7344 N N . GLY C 1 253 ? 1.38746 -20.95664 -27.62684 1.000 48.37545 297 GLY C N 1
ATOM 7345 C CA . GLY C 1 253 ? 0.47683 -20.79588 -26.51202 1.000 39.65209 297 GLY C CA 1
ATOM 7346 C C . GLY C 1 253 ? 1.03019 -20.06851 -25.30954 1.000 44.38110 297 GLY C C 1
ATOM 7347 O O . GLY C 1 253 ? 0.28033 -19.79759 -24.36764 1.000 49.45108 297 GLY C O 1
ATOM 7348 N N . ILE C 1 254 ? 2.32222 -19.74761 -25.30506 1.000 44.55762 298 ILE C N 1
ATOM 7349 C CA . ILE C 1 254 ? 2.96804 -19.07561 -24.18274 1.000 51.72290 298 ILE C CA 1
ATOM 7350 C C . ILE C 1 254 ? 3.51205 -17.74235 -24.66896 1.000 49.90548 298 ILE C C 1
ATOM 7351 O O . ILE C 1 254 ? 4.31146 -17.69905 -25.61287 1.000 51.74989 298 ILE C O 1
ATOM 7356 N N . ASP C 1 255 ? 3.08811 -16.66033 -24.02213 1.000 54.07952 299 ASP C N 1
ATOM 7357 C CA . ASP C 1 255 ? 3.69481 -15.35017 -24.22158 1.000 54.38787 299 ASP C CA 1
ATOM 7358 C C . ASP C 1 255 ? 4.77158 -15.17796 -23.15781 1.000 54.83149 299 ASP C C 1
ATOM 7359 O O . ASP C 1 255 ? 4.46740 -15.06432 -21.96555 1.000 53.52259 299 ASP C O 1
ATOM 7364 N N . PHE C 1 256 ? 6.03070 -15.17746 -23.58490 1.000 50.91149 300 PHE C N 1
ATOM 7365 C CA . PHE C 1 256 ? 7.13038 -14.99049 -22.65236 1.000 58.39720 300 PHE C CA 1
ATOM 7366 C C . PHE C 1 256 ? 7.33637 -13.53019 -22.27863 1.000 61.30728 300 PHE C C 1
ATOM 7367 O O . PHE C 1 256 ? 8.05044 -13.24812 -21.30985 1.000 59.62926 300 PHE C O 1
ATOM 7375 N N . ARG C 1 257 ? 6.71958 -12.60418 -23.01058 1.000 62.17785 301 ARG C N 1
ATOM 7376 C CA . ARG C 1 257 ? 6.86097 -11.18107 -22.74823 1.000 61.81279 301 ARG C CA 1
ATOM 7377 C C . ARG C 1 257 ? 5.74114 -10.61371 -21.88610 1.000 60.55897 301 ARG C C 1
ATOM 7378 O O . ARG C 1 257 ? 5.83296 -9.45347 -21.47077 1.000 69.14783 301 ARG C O 1
ATOM 7386 N N . LYS C 1 258 ? 4.69495 -11.38879 -21.60690 1.000 52.93139 302 LYS C N 1
ATOM 7387 C CA . LYS C 1 258 ? 3.64731 -10.91486 -20.71711 1.000 52.64133 302 LYS C CA 1
ATOM 7388 C C . LYS C 1 258 ? 4.11300 -10.99095 -19.26416 1.000 57.42293 302 LYS C C 1
ATOM 7389 O O . LYS C 1 258 ? 5.16632 -11.54884 -18.94333 1.000 66.41369 302 LYS C O 1
ATOM 7395 N N . GLY C 1 259 ? 3.30602 -10.41948 -18.37641 1.000 55.65926 303 GLY C N 1
ATOM 7396 C CA . GLY C 1 259 ? 3.65186 -10.31687 -16.97206 1.000 56.60952 303 GLY C CA 1
ATOM 7397 C C . GLY C 1 259 ? 3.44208 -11.60277 -16.20300 1.000 59.50453 303 GLY C C 1
ATOM 7398 O O . GLY C 1 259 ? 3.53900 -12.71015 -16.74360 1.000 58.12374 303 GLY C O 1
ATOM 7399 N N . CYS C 1 260 ? 3.15164 -11.45403 -14.91612 1.000 62.96013 304 CYS C N 1
ATOM 7400 C CA . CYS C 1 260 ? 3.03033 -12.60726 -14.03945 1.000 57.43787 304 CYS C CA 1
ATOM 7401 C C . CYS C 1 260 ? 1.75161 -13.38547 -14.31593 1.000 59.71902 304 CYS C C 1
ATOM 7402 O O . CYS C 1 260 ? 0.69233 -12.80785 -14.57415 1.000 59.78445 304 CYS C O 1
ATOM 7405 N N . TYR C 1 261 ? 1.86618 -14.70989 -14.26940 1.000 54.10863 305 TYR C N 1
ATOM 7406 C CA . TYR C 1 261 ? 0.71499 -15.59695 -14.28154 1.000 50.02123 305 TYR C CA 1
ATOM 7407 C C . TYR C 1 261 ? 1.10065 -16.87023 -13.54642 1.000 49.42819 305 TYR C C 1
ATOM 7408 O O . TYR C 1 261 ? 2.27813 -17.12179 -13.27578 1.000 50.21538 305 TYR C O 1
ATOM 7417 N N . VAL C 1 262 ? 0.08794 -17.67142 -13.21596 1.000 49.69837 306 VAL C N 1
ATOM 7418 C CA . VAL C 1 262 ? 0.31776 -18.87663 -12.42734 1.000 47.24172 306 VAL C CA 1
ATOM 7419 C C . VAL C 1 262 ? 1.26285 -19.80194 -13.17979 1.000 53.51790 306 VAL C C 1
ATOM 7420 O O . VAL C 1 262 ? 0.99738 -20.19372 -14.32319 1.000 46.51377 306 VAL C O 1
ATOM 7424 N N . GLY C 1 263 ? 2.37485 -20.15343 -12.53773 1.000 48.60005 307 GLY C N 1
ATOM 7425 C CA . GLY C 1 263 ? 3.35511 -21.03868 -13.12810 1.000 48.45492 307 GLY C CA 1
ATOM 7426 C C . GLY C 1 263 ? 4.34830 -20.38219 -14.05807 1.000 50.42154 307 GLY C C 1
ATOM 7427 O O . GLY C 1 263 ? 5.12118 -21.09390 -14.70900 1.000 54.25396 307 GLY C O 1
ATOM 7428 N N . GLN C 1 264 ? 4.35712 -19.04878 -14.14304 1.000 46.09067 308 GLN C N 1
ATOM 7429 C CA . GLN C 1 264 ? 5.25724 -18.36695 -15.06859 1.000 51.90911 308 GLN C CA 1
ATOM 7430 C C . GLN C 1 264 ? 6.72038 -18.53933 -14.67798 1.000 47.05903 308 GLN C C 1
ATOM 7431 O O . GLN C 1 264 ? 7.59151 -18.57108 -15.55342 1.000 50.51571 308 GLN C O 1
ATOM 7437 N N . GLU C 1 265 ? 7.01083 -18.64827 -13.38052 1.000 54.00384 309 GLU C N 1
ATOM 7438 C CA . GLU C 1 265 ? 8.39958 -18.70421 -12.93190 1.000 59.03457 309 GLU C CA 1
ATOM 7439 C C . GLU C 1 265 ? 9.12325 -19.92551 -13.49318 1.000 50.65658 309 GLU C C 1
ATOM 7440 O O . GLU C 1 265 ? 10.25528 -19.81799 -13.97803 1.000 54.00146 309 GLU C O 1
ATOM 7446 N N . LEU C 1 266 ? 8.48825 -21.10013 -13.43347 1.000 42.59841 310 LEU C N 1
ATOM 7447 C CA . LEU C 1 266 ? 9.14143 -22.31063 -13.92829 1.000 54.53461 310 LEU C CA 1
ATOM 7448 C C . LEU C 1 266 ? 9.25136 -22.29271 -15.44724 1.000 53.71509 310 LEU C C 1
ATOM 7449 O O . LEU C 1 266 ? 10.23973 -22.77737 -16.00981 1.000 54.88827 310 LEU C O 1
ATOM 7454 N N . VAL C 1 267 ? 8.24153 -21.75218 -16.12761 1.000 50.65002 311 VAL C N 1
ATOM 7455 C CA . VAL C 1 267 ? 8.28657 -21.66881 -17.58523 1.000 51.20311 311 VAL C CA 1
ATOM 7456 C C . VAL C 1 267 ? 9.39525 -20.72372 -18.03070 1.000 54.45086 311 VAL C C 1
ATOM 7457 O O . VAL C 1 267 ? 10.17883 -21.03587 -18.93615 1.000 54.75535 311 VAL C O 1
ATOM 7461 N N . THR C 1 268 ? 9.47953 -19.55485 -17.39391 1.000 50.75126 312 THR C N 1
ATOM 7462 C CA . THR C 1 268 ? 10.50227 -18.57958 -17.75488 1.000 50.54810 312 THR C CA 1
ATOM 7463 C C . THR C 1 268 ? 11.90065 -19.10351 -17.44688 1.000 54.73259 312 THR C C 1
ATOM 7464 O O . THR C 1 268 ? 12.82989 -18.91792 -18.24452 1.000 55.32689 312 THR C O 1
ATOM 7468 N N . ARG C 1 269 ? 12.06668 -19.77186 -16.30105 1.000 48.16338 313 ARG C N 1
ATOM 7469 C CA . ARG C 1 269 ? 13.37564 -20.31143 -15.94750 1.000 50.00680 313 ARG C CA 1
ATOM 7470 C C . ARG C 1 269 ? 13.83936 -21.34044 -16.96993 1.000 47.83161 313 ARG C C 1
ATOM 7471 O O . ARG C 1 269 ? 15.00437 -21.33384 -17.38260 1.000 49.37988 313 ARG C O 1
ATOM 7479 N N . THR C 1 270 ? 12.93878 -22.22795 -17.39793 1.000 45.12304 314 THR C N 1
ATOM 7480 C CA . THR C 1 270 ? 13.29110 -23.19421 -18.43261 1.000 46.49040 314 THR C CA 1
ATOM 7481 C C . THR C 1 270 ? 13.61969 -22.49711 -19.74666 1.000 45.14719 314 THR C C 1
ATOM 7482 O O . THR C 1 270 ? 14.57864 -22.87027 -20.43244 1.000 45.34242 314 THR C O 1
ATOM 7486 N N . GLU C 1 271 ? 12.83874 -21.47281 -20.10499 1.000 44.62445 315 GLU C N 1
ATOM 7487 C CA . GLU C 1 271 ? 13.05795 -20.75797 -21.35940 1.000 51.06677 315 GLU C CA 1
ATOM 7488 C C . GLU C 1 271 ? 14.42277 -20.08119 -21.38719 1.000 51.52336 315 GLU C C 1
ATOM 7489 O O . GLU C 1 271 ? 15.13101 -20.13630 -22.39900 1.000 50.48135 315 GLU C O 1
ATOM 7495 N N . HIS C 1 272 ? 14.81120 -19.44238 -20.28546 1.000 49.53582 316 HIS C N 1
ATOM 7496 C CA . HIS C 1 272 ? 16.05020 -18.67703 -20.25170 1.000 50.20698 316 HIS C CA 1
ATOM 7497 C C . HIS C 1 272 ? 17.24899 -19.53126 -19.88331 1.000 55.63719 316 HIS C C 1
ATOM 7498 O O . HIS C 1 272 ? 18.34236 -19.33395 -20.42270 1.000 55.82080 316 HIS C O 1
ATOM 7505 N N . ARG C 1 273 ? 17.06460 -20.47597 -18.96859 1.000 61.64283 317 ARG C N 1
ATOM 7506 C CA . ARG C 1 273 ? 18.18072 -21.20023 -18.38513 1.000 57.03319 317 ARG C CA 1
ATOM 7507 C C . ARG C 1 273 ? 18.23070 -22.66510 -18.77045 1.000 56.63518 317 ARG C C 1
ATOM 7508 O O . ARG C 1 273 ? 19.31970 -23.23673 -18.82195 1.000 58.85154 317 ARG C O 1
ATOM 7516 N N . GLY C 1 274 ? 17.08470 -23.27602 -19.05686 1.000 52.36772 318 GLY C N 1
ATOM 7517 C CA . GLY C 1 274 ? 17.03041 -24.71075 -19.20905 1.000 47.42218 318 GLY C CA 1
ATOM 7518 C C . GLY C 1 274 ? 17.52858 -25.20141 -20.55347 1.000 52.49422 318 GLY C C 1
ATOM 7519 O O . GLY C 1 274 ? 17.60057 -24.46918 -21.54000 1.000 56.91266 318 GLY C O 1
ATOM 7520 N N . VAL C 1 275 ? 17.87098 -26.48589 -20.57328 1.000 50.06814 319 VAL C N 1
ATOM 7521 C CA . VAL C 1 275 ? 18.23658 -27.20591 -21.78470 1.000 53.27784 319 VAL C CA 1
ATOM 7522 C C . VAL C 1 275 ? 17.19548 -28.30096 -21.96705 1.000 51.45494 319 VAL C C 1
ATOM 7523 O O . VAL C 1 275 ? 17.17766 -29.28165 -21.21093 1.000 53.51247 319 VAL C O 1
ATOM 7527 N N . VAL C 1 276 ? 16.32763 -28.13635 -22.96336 1.000 45.81804 320 VAL C N 1
ATOM 7528 C CA . VAL C 1 276 ? 15.20261 -29.04069 -23.18353 1.000 44.67097 320 VAL C CA 1
ATOM 7529 C C . VAL C 1 276 ? 15.67681 -30.16598 -24.09874 1.000 43.81310 320 VAL C C 1
ATOM 7530 O O . VAL C 1 276 ? 15.80159 -29.98956 -25.31299 1.000 44.65915 320 VAL C O 1
ATOM 7534 N N . ARG C 1 277 ? 15.92965 -31.33422 -23.51144 1.000 47.82227 321 ARG C N 1
ATOM 7535 C CA . ARG C 1 277 ? 16.35586 -32.51686 -24.24606 1.000 46.93252 321 ARG C CA 1
ATOM 7536 C C . ARG C 1 277 ? 15.20418 -33.45574 -24.57856 1.000 52.84858 321 ARG C C 1
ATOM 7537 O O . ARG C 1 277 ? 15.41455 -34.44994 -25.28034 1.000 55.96684 321 ARG C O 1
ATOM 7545 N N . LYS C 1 278 ? 13.99935 -33.17286 -24.09148 1.000 51.53599 322 LYS C N 1
ATOM 7546 C CA . LYS C 1 278 ? 12.85324 -34.05056 -24.27892 1.000 53.09219 322 LYS C CA 1
ATOM 7547 C C . LYS C 1 278 ? 11.68425 -33.23385 -24.80183 1.000 50.25475 322 LYS C C 1
ATOM 7548 O O . LYS C 1 278 ? 11.33167 -32.20647 -24.21444 1.000 52.72880 322 LYS C O 1
ATOM 7554 N N . ARG C 1 279 ? 11.08893 -33.68753 -25.90356 1.000 51.65320 323 ARG C N 1
ATOM 7555 C CA . ARG C 1 279 ? 9.94666 -32.99985 -26.48663 1.000 52.28314 323 ARG C CA 1
ATOM 7556 C C . ARG C 1 279 ? 8.99377 -34.01838 -27.09148 1.000 47.99418 323 ARG C C 1
ATOM 7557 O O . ARG C 1 279 ? 9.40401 -35.10656 -27.50620 1.000 47.48602 323 ARG C O 1
ATOM 7565 N N . VAL C 1 280 ? 7.71309 -33.64944 -27.13476 1.000 47.58226 324 VAL C N 1
ATOM 7566 C CA . VAL C 1 280 ? 6.71949 -34.46437 -27.82021 1.000 47.89530 324 VAL C CA 1
ATOM 7567 C C . VAL C 1 280 ? 7.02457 -34.46838 -29.31139 1.000 49.35312 324 VAL C C 1
ATOM 7568 O O . VAL C 1 280 ? 7.26075 -33.41394 -29.91510 1.000 44.07980 324 VAL C O 1
ATOM 7572 N N . LEU C 1 281 ? 7.04068 -35.65550 -29.90791 1.000 48.98772 325 LEU C N 1
ATOM 7573 C CA . LEU C 1 281 ? 7.28275 -35.81421 -31.33205 1.000 44.42947 325 LEU C CA 1
ATOM 7574 C C . LEU C 1 281 ? 6.36915 -36.89661 -31.88977 1.000 49.22778 325 LEU C C 1
ATOM 7575 O O . LEU C 1 281 ? 6.03661 -37.85392 -31.18262 1.000 50.63008 325 LEU C O 1
ATOM 7580 N N . PRO C 1 282 ? 5.96006 -36.77237 -33.15143 1.000 48.05690 326 PRO C N 1
ATOM 7581 C CA . PRO C 1 282 ? 5.24772 -37.88199 -33.79614 1.000 52.76175 326 PRO C CA 1
ATOM 7582 C C . PRO C 1 282 ? 6.20194 -39.02393 -34.10645 1.000 53.41207 326 PRO C C 1
ATOM 7583 O O . PRO C 1 282 ? 7.36051 -38.80949 -34.47184 1.000 53.01747 326 PRO C O 1
ATOM 7587 N N . CYS C 1 283 ? 5.70377 -40.24833 -33.95227 1.000 56.59949 327 CYS C N 1
ATOM 7588 C CA . CYS C 1 283 ? 6.51009 -41.44498 -34.13468 1.000 55.84104 327 CYS C CA 1
ATOM 7589 C C . CYS C 1 283 ? 5.78111 -42.43093 -35.03491 1.000 59.47724 327 CYS C C 1
ATOM 7590 O O . CYS C 1 283 ? 4.54919 -42.44420 -35.09829 1.000 57.15616 327 CYS C O 1
ATOM 7593 N N . VAL C 1 284 ? 6.55653 -43.25690 -35.73403 1.000 53.49511 328 VAL C N 1
ATOM 7594 C CA . VAL C 1 284 ? 6.02683 -44.32330 -36.57692 1.000 58.37322 328 VAL C CA 1
ATOM 7595 C C . VAL C 1 284 ? 6.41105 -45.66292 -35.96149 1.000 62.13908 328 VAL C C 1
ATOM 7596 O O . VAL C 1 284 ? 7.56077 -45.86003 -35.54845 1.000 56.81116 328 VAL C O 1
ATOM 7600 N N . VAL C 1 285 ? 5.44170 -46.57191 -35.87963 1.000 66.33357 329 VAL C N 1
ATOM 7601 C CA . VAL C 1 285 ? 5.65725 -47.92729 -35.38647 1.000 61.43056 329 VAL C CA 1
ATOM 7602 C C . VAL C 1 285 ? 5.71740 -48.86352 -36.58328 1.000 67.13753 329 VAL C C 1
ATOM 7603 O O . VAL C 1 285 ? 4.81543 -48.85860 -37.43107 1.000 68.28879 329 VAL C O 1
ATOM 7607 N N . TYR C 1 286 ? 6.77413 -49.66981 -36.65426 1.000 67.67016 330 TYR C N 1
ATOM 7608 C CA . TYR C 1 286 ? 7.04643 -50.44567 -37.85393 1.000 69.11264 330 TYR C CA 1
ATOM 7609 C C . TYR C 1 286 ? 7.78757 -51.72402 -37.49099 1.000 73.80756 330 TYR C C 1
ATOM 7610 O O . TYR C 1 286 ? 8.23764 -51.91396 -36.35753 1.000 70.55467 330 TYR C O 1
ATOM 7619 N N . GLU C 1 287 ? 7.89500 -52.60673 -38.48111 1.000 83.51679 331 GLU C N 1
ATOM 7620 C CA . GLU C 1 287 ? 8.62632 -53.85924 -38.36633 1.000 75.04692 331 GLU C CA 1
ATOM 7621 C C . GLU C 1 287 ? 9.98892 -53.70202 -39.03097 1.000 81.04597 331 GLU C C 1
ATOM 7622 O O . GLU C 1 287 ? 10.11744 -53.00784 -40.04513 1.000 85.93010 331 GLU C O 1
ATOM 7628 N N . GLY C 1 288 ? 11.00126 -54.34503 -38.45160 1.000 83.27727 332 GLY C N 1
ATOM 7629 C CA . GLY C 1 288 ? 12.37774 -54.23999 -38.91652 1.000 81.79886 332 GLY C CA 1
ATOM 7630 C C . GLY C 1 288 ? 12.63780 -54.33902 -40.41187 1.000 81.05924 332 GLY C C 1
ATOM 7631 O O . GLY C 1 288 ? 12.06711 -55.17552 -41.11200 1.000 83.26735 332 GLY C O 1
ATOM 7632 N N . GLY C 1 301 ? 0.31738 -35.05549 -44.42042 1.000 84.98413 345 GLY C N 1
ATOM 7633 C CA . GLY C 1 301 ? 1.42247 -34.20039 -44.03116 1.000 79.82249 345 GLY C CA 1
ATOM 7634 C C . GLY C 1 301 ? 2.68908 -34.96936 -43.71850 1.000 86.92903 345 GLY C C 1
ATOM 7635 O O . GLY C 1 301 ? 3.00059 -35.21056 -42.54901 1.000 72.20293 345 GLY C O 1
ATOM 7636 N N . ASP C 1 302 ? 3.40278 -35.37815 -44.77050 1.000 88.56877 346 ASP C N 1
ATOM 7637 C CA . ASP C 1 302 ? 4.67513 -36.08324 -44.64227 1.000 83.05870 346 ASP C CA 1
ATOM 7638 C C . ASP C 1 302 ? 4.49420 -37.40257 -43.89970 1.000 83.62446 346 ASP C C 1
ATOM 7639 O O . ASP C 1 302 ? 4.68447 -38.47777 -44.47668 1.000 80.42911 346 ASP C O 1
ATOM 7644 N N . LEU C 1 303 ? 4.13625 -37.33302 -42.61569 1.000 78.50354 347 LEU C N 1
ATOM 7645 C CA . LEU C 1 303 ? 3.91456 -38.55589 -41.85463 1.000 73.93686 347 LEU C CA 1
ATOM 7646 C C . LEU C 1 303 ? 2.65053 -39.28049 -42.30495 1.000 72.65891 347 LEU C C 1
ATOM 7647 O O . LEU C 1 303 ? 2.58287 -40.51118 -42.21916 1.000 73.89343 347 LEU C O 1
ATOM 7652 N N . GLY C 1 304 ? 1.65111 -38.54870 -42.80208 1.000 68.83083 348 GLY C N 1
ATOM 7653 C CA . GLY C 1 304 ? 0.41377 -39.18225 -43.22096 1.000 63.72262 348 GLY C CA 1
ATOM 7654 C C . GLY C 1 304 ? 0.56968 -40.15127 -44.37534 1.000 66.96329 348 GLY C C 1
ATOM 7655 O O . GLY C 1 304 ? -0.27160 -41.04163 -44.54040 1.000 69.20231 348 GLY C O 1
ATOM 7656 N N . GLY C 1 305 ? 1.62468 -39.99886 -45.17931 1.000 68.45787 349 GLY C N 1
ATOM 7657 C CA . GLY C 1 305 ? 1.88622 -40.94839 -46.24465 1.000 66.09940 349 GLY C CA 1
ATOM 7658 C C . GLY C 1 305 ? 2.34002 -42.30351 -45.74926 1.000 70.29494 349 GLY C C 1
ATOM 7659 O O . GLY C 1 305 ? 2.20383 -43.29441 -46.47370 1.000 72.96719 349 GLY C O 1
ATOM 7660 N N . LEU C 1 306 ? 2.87800 -42.36801 -44.53179 1.000 72.21015 350 LEU C N 1
ATOM 7661 C CA . LEU C 1 306 ? 3.30048 -43.62263 -43.92581 1.000 68.50631 350 LEU C CA 1
ATOM 7662 C C . LEU C 1 306 ? 2.19675 -44.29415 -43.12174 1.000 66.62338 350 LEU C C 1
ATOM 7663 O O . LEU C 1 306 ? 2.39736 -45.41477 -42.64115 1.000 63.27125 350 LEU C O 1
ATOM 7668 N N . TYR C 1 307 ? 1.04903 -43.64160 -42.95756 1.000 68.30834 351 TYR C N 1
ATOM 7669 C CA . TYR C 1 307 ? 0.00266 -44.18313 -42.10426 1.000 58.53292 351 TYR C CA 1
ATOM 7670 C C . TYR C 1 307 ? -0.61510 -45.43357 -42.71771 1.000 68.94500 351 TYR C C 1
ATOM 7671 O O . TYR C 1 307 ? -0.72848 -45.56491 -43.93851 1.000 75.14872 351 TYR C O 1
ATOM 7680 N N . THR C 1 308 ? -1.02218 -46.35480 -41.84608 1.000 72.96242 352 THR C N 1
ATOM 7681 C CA . THR C 1 308 ? -1.63957 -47.60650 -42.25664 1.000 68.75480 352 THR C CA 1
ATOM 7682 C C . THR C 1 308 ? -2.33143 -48.21226 -41.04084 1.000 72.87360 352 THR C C 1
ATOM 7683 O O . THR C 1 308 ? -1.82729 -48.11814 -39.91852 1.000 76.28673 352 THR C O 1
ATOM 7687 N N . ASP C 1 309 ? -3.50175 -48.80870 -41.26864 1.000 77.93435 353 ASP C N 1
ATOM 7688 C CA . ASP C 1 309 ? -4.29564 -49.39930 -40.19991 1.000 78.27842 353 ASP C CA 1
ATOM 7689 C C . ASP C 1 309 ? -3.98556 -50.87959 -39.97189 1.000 79.28752 353 ASP C C 1
ATOM 7690 O O . ASP C 1 309 ? -4.65849 -51.51530 -39.15812 1.000 83.26014 353 ASP C O 1
ATOM 7695 N N . ARG C 1 310 ? -2.99990 -51.44071 -40.68201 1.000 82.90062 354 ARG C N 1
ATOM 7696 C CA . ARG C 1 310 ? -2.62987 -52.82198 -40.47704 1.000 86.97852 354 ARG C CA 1
ATOM 7697 C C . ARG C 1 310 ? -1.78041 -52.97189 -39.22198 1.000 83.70397 354 ARG C C 1
ATOM 7698 O O . ARG C 1 310 ? -0.99426 -52.08795 -38.87996 1.000 93.16903 354 ARG C O 1
ATOM 7706 N N . PRO C 1 311 ? -1.91643 -54.10288 -38.53388 1.000 85.40466 355 PRO C N 1
ATOM 7707 C CA . PRO C 1 311 ? -1.13151 -54.34247 -37.30935 1.000 87.02391 355 PRO C CA 1
ATOM 7708 C C . PRO C 1 311 ? 0.35873 -54.42728 -37.61040 1.000 81.53937 355 PRO C C 1
ATOM 7709 O O . PRO C 1 311 ? 0.79701 -54.55418 -38.75369 1.000 84.61660 355 PRO C O 1
ATOM 7713 N N . ILE C 1 312 ? 1.14450 -54.31097 -36.54771 1.000 87.57133 356 ILE C N 1
ATOM 7714 C CA . ILE C 1 312 ? 2.59966 -54.37840 -36.62210 1.000 87.92592 356 ILE C CA 1
ATOM 7715 C C . ILE C 1 312 ? 3.06991 -55.63004 -35.88444 1.000 86.07217 356 ILE C C 1
ATOM 7716 O O . ILE C 1 312 ? 3.58776 -56.57189 -36.49734 1.000 94.34089 356 ILE C O 1
ATOM 7721 N N . ALA C 1 313 ? 2.88677 -55.65218 -34.57975 1.000 86.18433 357 ALA C N 1
ATOM 7722 C CA . ALA C 1 313 ? 2.80816 -56.88016 -33.79558 1.000 92.55429 357 ALA C CA 1
ATOM 7723 C C . ALA C 1 313 ? 1.54438 -56.92174 -32.94606 1.000 93.08383 357 ALA C C 1
ATOM 7724 O O . ALA C 1 313 ? 0.93870 -57.99160 -32.80348 1.000 84.56546 357 ALA C O 1
ATOM 7726 N N . GLY C 1 314 ? 1.13109 -55.77413 -32.36251 1.000 87.88976 358 GLY C N 1
ATOM 7727 C CA . GLY C 1 314 ? -0.19647 -55.64947 -31.79902 1.000 84.67437 358 GLY C CA 1
ATOM 7728 C C . GLY C 1 314 ? -1.14979 -55.05173 -32.81406 1.000 86.46206 358 GLY C C 1
ATOM 7729 O O . GLY C 1 314 ? -0.75130 -54.70945 -33.92340 1.000 87.35522 358 GLY C O 1
ATOM 7730 N N . LEU C 1 315 ? -2.41721 -54.91873 -32.41755 1.000 80.52764 359 LEU C N 1
ATOM 7731 C CA . LEU C 1 315 ? -3.43444 -54.49363 -33.37443 1.000 87.15369 359 LEU C CA 1
ATOM 7732 C C . LEU C 1 315 ? -3.16747 -53.08482 -33.90465 1.000 92.00681 359 LEU C C 1
ATOM 7733 O O . LEU C 1 315 ? -3.32764 -52.83485 -35.10400 1.000 92.75538 359 LEU C O 1
ATOM 7738 N N . SER C 1 316 ? -2.75971 -52.15578 -33.04165 1.000 92.03391 360 SER C N 1
ATOM 7739 C CA . SER C 1 316 ? -2.40900 -50.80112 -33.47044 1.000 79.25827 360 SER C CA 1
ATOM 7740 C C . SER C 1 316 ? -1.63668 -50.13458 -32.33547 1.000 78.66980 360 SER C C 1
ATOM 7741 O O . SER C 1 316 ? -1.43361 -50.72309 -31.26894 1.000 80.55847 360 SER C O 1
ATOM 7744 N N . SER C 1 317 ? -1.20706 -48.89143 -32.57330 1.000 73.32123 361 SER C N 1
ATOM 7745 C CA . SER C 1 317 ? -0.44042 -48.16176 -31.57010 1.000 63.39589 361 SER C CA 1
ATOM 7746 C C . SER C 1 317 ? -1.26823 -47.82146 -30.33920 1.000 66.53006 361 SER C C 1
ATOM 7747 O O . SER C 1 317 ? -0.69490 -47.48835 -29.29649 1.000 66.24054 361 SER C O 1
ATOM 7750 N N . ALA C 1 318 ? -2.59212 -47.89153 -30.43335 1.000 69.81652 362 ALA C N 1
ATOM 7751 C CA . ALA C 1 318 ? -3.44489 -47.59334 -29.29328 1.000 69.85136 362 ALA C CA 1
ATOM 7752 C C . ALA C 1 318 ? -3.35916 -48.71229 -28.26251 1.000 62.85611 362 ALA C C 1
ATOM 7753 O O . ALA C 1 318 ? -3.58474 -48.48944 -27.07464 1.000 66.80180 362 ALA C O 1
ATOM 7755 N N . GLU C 1 324 ? 2.35027 -44.41020 -20.69636 1.000 55.25757 368 GLU C N 1
ATOM 7756 C CA . GLU C 1 324 ? 3.70886 -43.89593 -20.55144 1.000 59.59980 368 GLU C CA 1
ATOM 7757 C C . GLU C 1 324 ? 4.74229 -45.01155 -20.66679 1.000 53.41287 368 GLU C C 1
ATOM 7758 O O . GLU C 1 324 ? 5.64505 -45.13046 -19.83718 1.000 58.05610 368 GLU C O 1
ATOM 7764 N N . THR C 1 325 ? 4.59908 -45.82522 -21.70720 1.000 51.66915 369 THR C N 1
ATOM 7765 C CA . THR C 1 325 ? 5.52959 -46.91767 -21.94598 1.000 49.77682 369 THR C CA 1
ATOM 7766 C C . THR C 1 325 ? 6.88850 -46.37560 -22.37683 1.000 55.71352 369 THR C C 1
ATOM 7767 O O . THR C 1 325 ? 6.97954 -45.47324 -23.21513 1.000 58.47647 369 THR C O 1
ATOM 7771 N N . ASN C 1 326 ? 7.94827 -46.93383 -21.79709 1.000 58.18627 370 ASN C N 1
ATOM 7772 C CA . ASN C 1 326 ? 9.30094 -46.49625 -22.11363 1.000 60.02266 370 ASN C CA 1
ATOM 7773 C C . ASN C 1 326 ? 9.71778 -46.95033 -23.50766 1.000 60.24360 370 ASN C C 1
ATOM 7774 O O . ASN C 1 326 ? 9.44309 -48.08000 -23.92167 1.000 55.69566 370 ASN C O 1
ATOM 7779 N N . ILE C 1 327 ? 10.38327 -46.05724 -24.23025 1.000 57.88890 371 ILE C N 1
ATOM 7780 C CA . ILE C 1 327 ? 11.06555 -46.39677 -25.47241 1.000 52.73116 371 ILE C CA 1
ATOM 7781 C C . ILE C 1 327 ? 12.52677 -46.65886 -25.14401 1.000 57.91541 371 ILE C C 1
ATOM 7782 O O . ILE C 1 327 ? 13.14678 -45.90933 -24.38039 1.000 60.11243 371 ILE C O 1
ATOM 7787 N N . VAL C 1 328 ? 13.08139 -47.73414 -25.70482 1.000 58.32746 372 VAL C N 1
ATOM 7788 C CA . VAL C 1 328 ? 14.44268 -48.15143 -25.40227 1.000 56.88552 372 VAL C CA 1
ATOM 7789 C C . VAL C 1 328 ? 15.19007 -48.42575 -26.69908 1.000 58.99970 372 VAL C C 1
ATOM 7790 O O . VAL C 1 328 ? 14.59518 -48.66696 -27.75160 1.000 56.43938 372 VAL C O 1
ATOM 7794 N N . ARG C 1 329 ? 16.51677 -48.37739 -26.60852 1.000 57.21937 373 ARG C N 1
ATOM 7795 C CA . ARG C 1 329 ? 17.35577 -48.80199 -27.71950 1.000 62.26885 373 ARG C CA 1
ATOM 7796 C C . ARG C 1 329 ? 17.22386 -50.30501 -27.92655 1.000 65.06868 373 ARG C C 1
ATOM 7797 O O . ARG C 1 329 ? 17.11020 -51.07217 -26.96581 1.000 66.99136 373 ARG C O 1
ATOM 7805 N N . VAL C 1 330 ? 17.23771 -50.72681 -29.19157 1.000 66.27055 374 VAL C N 1
ATOM 7806 C CA . VAL C 1 330 ? 17.20639 -52.15071 -29.49925 1.000 63.86364 374 VAL C CA 1
ATOM 7807 C C . VAL C 1 330 ? 18.54789 -52.77317 -29.14101 1.000 69.21372 374 VAL C C 1
ATOM 7808 O O . VAL C 1 330 ? 19.61159 -52.23988 -29.48668 1.000 72.10544 374 VAL C O 1
ATOM 7812 N N . SER C 1 331 ? 18.49973 -53.91108 -28.44403 1.000 74.81922 375 SER C N 1
ATOM 7813 C CA . SER C 1 331 ? 19.69015 -54.59788 -27.93810 1.000 78.17718 375 SER C CA 1
ATOM 7814 C C . SER C 1 331 ? 20.58542 -53.62973 -27.16592 1.000 72.63344 375 SER C C 1
ATOM 7815 O O . SER C 1 331 ? 21.80313 -53.57938 -27.34939 1.000 81.68003 375 SER C O 1
ATOM 7818 N N . GLY C 1 332 ? 19.95687 -52.84252 -26.29565 1.000 76.60978 376 GLY C N 1
ATOM 7819 C CA . GLY C 1 332 ? 20.66241 -51.85820 -25.49994 1.000 77.19947 376 GLY C CA 1
ATOM 7820 C C . GLY C 1 332 ? 20.60743 -52.16321 -24.01771 1.000 79.23456 376 GLY C C 1
ATOM 7821 O O . GLY C 1 332 ? 20.41354 -53.31565 -23.62133 1.000 81.18639 376 GLY C O 1
ATOM 7822 N N . LYS C 1 333 ? 20.76140 -51.13836 -23.18470 1.000 77.34934 377 LYS C N 1
ATOM 7823 C CA . LYS C 1 333 ? 20.83610 -51.34684 -21.74634 1.000 83.02355 377 LYS C CA 1
ATOM 7824 C C . LYS C 1 333 ? 19.47232 -51.38927 -21.06498 1.000 84.31165 377 LYS C C 1
ATOM 7825 O O . LYS C 1 333 ? 19.38117 -51.87290 -19.93090 1.000 88.26618 377 LYS C O 1
ATOM 7831 N N . GLY C 1 334 ? 18.41422 -50.91636 -21.72282 1.000 84.11069 378 GLY C N 1
ATOM 7832 C CA . GLY C 1 334 ? 17.11753 -50.77396 -21.09614 1.000 83.72212 378 GLY C CA 1
ATOM 7833 C C . GLY C 1 334 ? 16.82752 -49.37965 -20.58352 1.000 87.83207 378 GLY C C 1
ATOM 7834 O O . GLY C 1 334 ? 15.70014 -49.12122 -20.13904 1.000 92.54776 378 GLY C O 1
ATOM 7835 N N . ARG C 1 335 ? 17.81534 -48.48450 -20.61041 1.000 80.73451 379 ARG C N 1
ATOM 7836 C CA . ARG C 1 335 ? 17.58804 -47.10265 -20.20707 1.000 79.93835 379 ARG C CA 1
ATOM 7837 C C . ARG C 1 335 ? 16.52525 -46.45968 -21.08954 1.000 71.14575 379 ARG C C 1
ATOM 7838 O O . ARG C 1 335 ? 16.57113 -46.56907 -22.31808 1.000 69.57176 379 ARG C O 1
ATOM 7846 N N . GLY C 1 336 ? 15.56063 -45.79847 -20.45560 1.000 68.87025 380 GLY C N 1
ATOM 7847 C CA . GLY C 1 336 ? 14.49276 -45.15274 -21.20240 1.000 68.57439 380 GLY C CA 1
ATOM 7848 C C . GLY C 1 336 ? 15.00392 -43.94728 -21.97439 1.000 65.89152 380 GLY C C 1
ATOM 7849 O O . GLY C 1 336 ? 15.70491 -43.08959 -21.42510 1.000 69.18428 380 GLY C O 1
ATOM 7850 N N . VAL C 1 337 ? 14.65525 -43.87865 -23.25964 1.000 60.74611 381 VAL C N 1
ATOM 7851 C CA . VAL C 1 337 ? 14.95480 -42.73269 -24.10618 1.000 59.85442 381 VAL C CA 1
ATOM 7852 C C . VAL C 1 337 ? 13.68850 -42.06633 -24.62706 1.000 62.91575 381 VAL C C 1
ATOM 7853 O O . VAL C 1 337 ? 13.75904 -41.21891 -25.51604 1.000 63.28221 381 VAL C O 1
ATOM 7857 N N . GLY C 1 338 ? 12.53230 -42.43765 -24.09670 1.000 59.42231 382 GLY C N 1
ATOM 7858 C CA . GLY C 1 338 ? 11.28390 -41.84351 -24.53286 1.000 60.65101 382 GLY C CA 1
ATOM 7859 C C . GLY C 1 338 ? 10.13397 -42.39215 -23.71757 1.000 58.25596 382 GLY C C 1
ATOM 7860 O O . GLY C 1 338 ? 10.25279 -43.42466 -23.05014 1.000 58.91152 382 GLY C O 1
ATOM 7861 N N . LYS C 1 339 ? 9.01596 -41.67315 -23.77946 1.000 49.33541 383 LYS C N 1
ATOM 7862 C CA . LYS C 1 339 ? 7.78509 -42.07681 -23.11491 1.000 50.53778 383 LYS C CA 1
ATOM 7863 C C . LYS C 1 339 ? 6.63275 -41.98740 -24.10225 1.000 50.57166 383 LYS C C 1
ATOM 7864 O O . LYS C 1 339 ? 6.43597 -40.94595 -24.73584 1.000 47.48666 383 LYS C O 1
ATOM 7870 N N . TRP C 1 340 ? 5.86834 -43.07061 -24.22233 1.000 50.74496 384 TRP C N 1
ATOM 7871 C CA . TRP C 1 340 ? 4.73793 -43.09879 -25.13992 1.000 46.81231 384 TRP C CA 1
ATOM 7872 C C . TRP C 1 340 ? 3.55885 -42.32778 -24.56214 1.000 52.91467 384 TRP C C 1
ATOM 7873 O O . TRP C 1 340 ? 3.26944 -42.41122 -23.36525 1.000 55.61342 384 TRP C O 1
ATOM 7884 N N . LEU C 1 341 ? 2.87848 -41.56718 -25.42055 1.000 52.77546 385 LEU C N 1
ATOM 7885 C CA . LEU C 1 341 ? 1.70856 -40.79971 -25.01134 1.000 53.44681 385 LEU C CA 1
ATOM 7886 C C . LEU C 1 341 ? 0.40954 -41.40187 -25.53114 1.000 53.07544 385 LEU C C 1
ATOM 7887 O O . LEU C 1 341 ? -0.47712 -41.74101 -24.74292 1.000 58.68071 385 LEU C O 1
ATOM 7892 N N . ARG C 1 342 ? 0.27749 -41.55067 -26.84480 1.000 53.27091 386 ARG C N 1
ATOM 7893 C CA . ARG C 1 342 ? -0.94570 -42.04690 -27.45829 1.000 52.26145 386 ARG C CA 1
ATOM 7894 C C . ARG C 1 342 ? -0.66009 -42.32056 -28.92467 1.000 58.17743 386 ARG C C 1
ATOM 7895 O O . ARG C 1 342 ? 0.12016 -41.60423 -29.55776 1.000 53.24573 386 ARG C O 1
ATOM 7903 N N . GLY C 1 343 ? -1.29655 -43.36203 -29.45538 1.000 60.84840 387 GLY C N 1
ATOM 7904 C CA . GLY C 1 343 ? -1.08133 -43.74614 -30.83229 1.000 53.58709 387 GLY C CA 1
ATOM 7905 C C . GLY C 1 343 ? -2.38221 -44.13029 -31.50603 1.000 57.51596 387 GLY C C 1
ATOM 7906 O O . GLY C 1 343 ? -3.35984 -44.51400 -30.85970 1.000 62.29972 387 GLY C O 1
ATOM 7907 N N . ILE C 1 344 ? -2.37915 -43.99546 -32.82820 1.000 55.31459 388 ILE C N 1
ATOM 7908 C CA . ILE C 1 344 ? -3.46546 -44.46292 -33.67887 1.000 52.45802 388 ILE C CA 1
ATOM 7909 C C . ILE C 1 344 ? -2.83585 -45.09726 -34.91238 1.000 63.65249 388 ILE C C 1
ATOM 7910 O O . ILE C 1 344 ? -1.86608 -44.56952 -35.46933 1.000 60.31185 388 ILE C O 1
ATOM 7915 N N . GLY C 1 345 ? -3.35492 -46.25354 -35.30825 1.000 63.29425 389 GLY C N 1
ATOM 7916 C CA . GLY C 1 345 ? -2.75818 -46.97635 -36.41981 1.000 63.08928 389 GLY C CA 1
ATOM 7917 C C . GLY C 1 345 ? -1.30959 -47.32054 -36.12590 1.000 65.45951 389 GLY C C 1
ATOM 7918 O O . GLY C 1 345 ? -0.98536 -47.93597 -35.10295 1.000 68.28785 389 GLY C O 1
ATOM 7919 N N . ASN C 1 346 ? -0.41471 -46.91428 -37.02735 1.000 61.96945 390 ASN C N 1
ATOM 7920 C CA . ASN C 1 346 ? 1.01587 -47.14497 -36.87200 1.000 66.87477 390 ASN C CA 1
ATOM 7921 C C . ASN C 1 346 ? 1.77272 -45.87271 -36.50495 1.000 64.36158 390 ASN C C 1
ATOM 7922 O O . ASN C 1 346 ? 2.99893 -45.82210 -36.64765 1.000 61.00505 390 ASN C O 1
ATOM 7927 N N . VAL C 1 347 ? 1.06773 -44.83924 -36.04305 1.000 61.12205 391 VAL C N 1
ATOM 7928 C CA . VAL C 1 347 ? 1.69203 -43.58155 -35.66146 1.000 59.44273 391 VAL C CA 1
ATOM 7929 C C . VAL C 1 347 ? 1.22016 -43.20027 -34.26719 1.000 56.29907 391 VAL C C 1
ATOM 7930 O O . VAL C 1 347 ? 0.22102 -43.71213 -33.75796 1.000 59.10438 391 VAL C O 1
ATOM 7934 N N . GLY C 1 348 ? 1.96378 -42.29248 -33.64829 1.000 49.53749 392 GLY C N 1
ATOM 7935 C CA . GLY C 1 348 ? 1.59978 -41.83390 -32.32231 1.000 49.79758 392 GLY C CA 1
ATOM 7936 C C . GLY C 1 348 ? 2.48995 -40.69480 -31.88236 1.000 51.16743 392 GLY C C 1
ATOM 7937 O O . GLY C 1 348 ? 3.38368 -40.25189 -32.60880 1.000 46.39698 392 GLY C O 1
ATOM 7938 N N . LEU C 1 349 ? 2.22746 -40.22377 -30.66829 1.000 51.09895 393 LEU C N 1
ATOM 7939 C CA . LEU C 1 349 ? 3.00633 -39.16594 -30.04498 1.000 48.99594 393 LEU C CA 1
ATOM 7940 C C . LEU C 1 349 ? 3.79561 -39.74135 -28.87929 1.000 47.97949 393 LEU C C 1
ATOM 7941 O O . LEU C 1 349 ? 3.30213 -40.60800 -28.15004 1.000 50.62293 393 LEU C O 1
ATOM 7946 N N . ALA C 1 350 ? 5.02552 -39.26265 -28.71454 1.000 48.91921 394 ALA C N 1
ATOM 7947 C CA . ALA C 1 350 ? 5.87535 -39.70486 -27.62096 1.000 49.87424 394 ALA C CA 1
ATOM 7948 C C . ALA C 1 350 ? 6.79445 -38.56635 -27.20671 1.000 45.85808 394 ALA C C 1
ATOM 7949 O O . ALA C 1 350 ? 7.25612 -37.79393 -28.05162 1.000 50.18583 394 ALA C O 1
ATOM 7951 N N . VAL C 1 351 ? 7.04865 -38.46593 -25.90502 1.000 44.74553 395 VAL C N 1
ATOM 7952 C CA . VAL C 1 351 ? 8.04713 -37.53846 -25.38398 1.000 46.79951 395 VAL C CA 1
ATOM 7953 C C . VAL C 1 351 ? 9.40758 -38.20089 -25.56492 1.000 47.99361 395 VAL C C 1
ATOM 7954 O O . VAL C 1 351 ? 9.75714 -39.13136 -24.83664 1.000 53.75965 395 VAL C O 1
ATOM 7958 N N . CYS C 1 352 ? 10.17743 -37.72082 -26.53474 1.000 49.48087 396 CYS C N 1
ATOM 7959 C CA . CYS C 1 352 ? 11.39014 -38.38858 -26.98052 1.000 52.02150 396 CYS C CA 1
ATOM 7960 C C . CYS C 1 352 ? 12.62912 -37.62782 -26.53075 1.000 51.68204 396 CYS C C 1
ATOM 7961 O O . CYS C 1 352 ? 12.61774 -36.39613 -26.44123 1.000 53.66661 396 CYS C O 1
ATOM 7964 N N . ARG C 1 353 ? 13.69312 -38.37366 -26.23948 1.000 54.40552 397 ARG C N 1
ATOM 7965 C CA . ARG C 1 353 ? 15.00793 -37.78198 -26.02149 1.000 55.33270 397 ARG C CA 1
ATOM 7966 C C . ARG C 1 353 ? 15.55078 -37.30060 -27.35965 1.000 49.69117 397 ARG C C 1
ATOM 7967 O O . ARG C 1 353 ? 15.86517 -38.11258 -28.23552 1.000 47.04559 397 ARG C O 1
ATOM 7975 N N . LEU C 1 354 ? 15.65222 -35.97952 -27.52411 1.000 50.62492 398 LEU C N 1
ATOM 7976 C CA . LEU C 1 354 ? 16.06513 -35.42330 -28.80936 1.000 52.79796 398 LEU C CA 1
ATOM 7977 C C . LEU C 1 354 ? 17.49198 -35.82726 -29.16035 1.000 50.75079 398 LEU C C 1
ATOM 7978 O O . LEU C 1 354 ? 17.78873 -36.13696 -30.31925 1.000 53.60569 398 LEU C O 1
ATOM 7983 N N . ASP C 1 355 ? 18.38881 -35.83704 -28.17210 1.000 56.05910 399 ASP C N 1
ATOM 7984 C CA . ASP C 1 355 ? 19.78683 -36.16304 -28.43085 1.000 50.80113 399 ASP C CA 1
ATOM 7985 C C . ASP C 1 355 ? 19.98913 -37.61873 -28.82406 1.000 52.30432 399 ASP C C 1
ATOM 7986 O O . ASP C 1 355 ? 21.06525 -37.96766 -29.31829 1.000 61.44100 399 ASP C O 1
ATOM 7991 N N . VAL C 1 356 ? 18.99294 -38.47127 -28.62018 1.000 59.50609 400 VAL C N 1
ATOM 7992 C CA . VAL C 1 356 ? 19.11528 -39.90185 -28.86210 1.000 55.41587 400 VAL C CA 1
ATOM 7993 C C . VAL C 1 356 ? 18.31751 -40.33334 -30.08974 1.000 52.60173 400 VAL C C 1
ATOM 7994 O O . VAL C 1 356 ? 18.83918 -41.02103 -30.96847 1.000 51.63517 400 VAL C O 1
ATOM 7998 N N . MET C 1 357 ? 17.04726 -39.93673 -30.16643 1.000 54.32815 401 MET C N 1
ATOM 7999 C CA . MET C 1 357 ? 16.15387 -40.42856 -31.20825 1.000 55.36868 401 MET C CA 1
ATOM 8000 C C . MET C 1 357 ? 16.08275 -39.53559 -32.44075 1.000 51.42990 401 MET C C 1
ATOM 8001 O O . MET C 1 357 ? 15.48576 -39.94486 -33.44150 1.000 52.88996 401 MET C O 1
ATOM 8006 N N . THR C 1 358 ? 16.66051 -38.33650 -32.40298 1.000 50.77387 402 THR C N 1
ATOM 8007 C CA . THR C 1 358 ? 16.55615 -37.40141 -33.51355 1.000 47.79915 402 THR C CA 1
ATOM 8008 C C . THR C 1 358 ? 17.91797 -36.79330 -33.80653 1.000 52.15900 402 THR C C 1
ATOM 8009 O O . THR C 1 358 ? 18.88591 -36.98075 -33.06506 1.000 53.26023 402 THR C O 1
ATOM 8013 N N . ASP C 1 359 ? 17.97956 -36.06089 -34.91802 1.000 55.09527 403 ASP C N 1
ATOM 8014 C CA . ASP C 1 359 ? 19.13853 -35.25866 -35.27809 1.000 57.10932 403 ASP C CA 1
ATOM 8015 C C . ASP C 1 359 ? 18.90180 -33.77160 -35.03844 1.000 48.99672 403 ASP C C 1
ATOM 8016 O O . ASP C 1 359 ? 19.65599 -32.93717 -35.54936 1.000 56.60835 403 ASP C O 1
ATOM 8021 N N . LEU C 1 360 ? 17.86299 -33.42935 -34.28191 1.000 46.51444 404 LEU C N 1
ATOM 8022 C CA . LEU C 1 360 ? 17.48760 -32.03738 -34.10162 1.000 50.71301 404 LEU C CA 1
ATOM 8023 C C . LEU C 1 360 ? 18.55820 -31.28235 -33.31630 1.000 46.33216 404 LEU C C 1
ATOM 8024 O O . LEU C 1 360 ? 19.26353 -31.86717 -32.48938 1.000 44.15016 404 LEU C O 1
ATOM 8029 N N . PRO C 1 361 ? 18.70985 -29.98245 -33.57109 1.000 47.80423 405 PRO C N 1
ATOM 8030 C CA . PRO C 1 361 ? 19.59207 -29.16524 -32.72936 1.000 50.98573 405 PRO C CA 1
ATOM 8031 C C . PRO C 1 361 ? 18.91944 -28.85477 -31.40097 1.000 49.74011 405 PRO C C 1
ATOM 8032 O O . PRO C 1 361 ? 17.76047 -28.43628 -31.35917 1.000 51.02867 405 PRO C O 1
ATOM 8036 N N . ILE C 1 362 ? 19.65661 -29.05472 -30.31340 1.000 52.38841 406 ILE C N 1
ATOM 8037 C CA . ILE C 1 362 ? 19.14905 -28.80716 -28.96887 1.000 53.19399 406 ILE C CA 1
ATOM 8038 C C . ILE C 1 362 ? 19.63364 -27.41798 -28.54331 1.000 53.55591 406 ILE C C 1
ATOM 8039 O O . ILE C 1 362 ? 20.84435 -27.23639 -28.34621 1.000 52.46656 406 ILE C O 1
ATOM 8044 N N . PRO C 1 363 ? 18.74601 -26.43589 -28.41462 1.000 56.83144 407 PRO C N 1
ATOM 8045 C CA . PRO C 1 363 ? 19.19179 -25.08939 -28.03070 1.000 53.42513 407 PRO C CA 1
ATOM 8046 C C . PRO C 1 363 ? 19.90151 -25.11018 -26.68501 1.000 53.13853 407 PRO C C 1
ATOM 8047 O O . PRO C 1 363 ? 19.43188 -25.71829 -25.72110 1.000 55.09205 407 PRO C O 1
ATOM 8051 N N . GLY C 1 364 ? 21.04881 -24.44167 -26.63007 1.000 54.43695 408 GLY C N 1
ATOM 8052 C CA . GLY C 1 364 ? 21.85359 -24.39507 -25.43076 1.000 47.74166 408 GLY C CA 1
ATOM 8053 C C . GLY C 1 364 ? 22.77515 -25.57649 -25.22037 1.000 53.97209 408 GLY C C 1
ATOM 8054 O O . GLY C 1 364 ? 23.55416 -25.56310 -24.25919 1.000 67.53494 408 GLY C O 1
ATOM 8055 N N . GLU C 1 365 ? 22.70144 -26.60736 -26.06197 1.000 50.80160 409 GLU C N 1
ATOM 8056 C CA . GLU C 1 365 ? 23.62166 -27.73550 -25.97290 1.000 53.04789 409 GLU C CA 1
ATOM 8057 C C . GLU C 1 365 ? 24.40588 -27.97502 -27.25254 1.000 50.87650 409 GLU C C 1
ATOM 8058 O O . GLU C 1 365 ? 25.63505 -28.10016 -27.20270 1.000 53.65491 409 GLU C O 1
ATOM 8064 N N . THR C 1 366 ? 23.73862 -28.04147 -28.39814 1.000 52.81046 410 THR C N 1
ATOM 8065 C CA . THR C 1 366 ? 24.40052 -28.46611 -29.62958 1.000 46.72556 410 THR C CA 1
ATOM 8066 C C . THR C 1 366 ? 25.38878 -27.40502 -30.09427 1.000 44.24457 410 THR C C 1
ATOM 8067 O O . THR C 1 366 ? 24.98366 -26.26166 -30.33987 1.000 37.03163 410 THR C O 1
ATOM 8071 N N . PRO C 1 367 ? 26.67361 -27.72638 -30.22943 1.000 48.00866 411 PRO C N 1
ATOM 8072 C CA . PRO C 1 367 ? 27.64106 -26.72054 -30.67818 1.000 51.01075 411 PRO C CA 1
ATOM 8073 C C . PRO C 1 367 ? 27.43603 -26.35409 -32.14019 1.000 46.80179 411 PRO C C 1
ATOM 8074 O O . PRO C 1 367 ? 26.90736 -27.12463 -32.94459 1.000 44.71309 411 PRO C O 1
ATOM 8078 N N . ALA C 1 368 ? 27.86049 -25.14069 -32.47168 1.000 44.88688 412 ALA C N 1
ATOM 8079 C CA . ALA C 1 368 ? 27.81315 -24.67247 -33.84447 1.000 50.72410 412 ALA C CA 1
ATOM 8080 C C . ALA C 1 368 ? 28.96267 -25.26282 -34.64617 1.000 47.69492 412 ALA C C 1
ATOM 8081 O O . ALA C 1 368 ? 30.03399 -25.56549 -34.11095 1.000 50.62427 412 ALA C O 1
ATOM 8083 N N . GLY C 1 369 ? 28.72309 -25.43632 -35.94139 1.000 52.33151 413 GLY C N 1
ATOM 8084 C CA . GLY C 1 369 ? 29.76789 -25.80693 -36.86576 1.000 46.42403 413 GLY C CA 1
ATOM 8085 C C . GLY C 1 369 ? 30.57329 -24.59410 -37.28615 1.000 52.10490 413 GLY C C 1
ATOM 8086 O O . GLY C 1 369 ? 30.45619 -23.49819 -36.73535 1.000 49.34668 413 GLY C O 1
ATOM 8087 N N . GLU C 1 370 ? 31.40522 -24.80441 -38.30266 1.000 57.97176 414 GLU C N 1
ATOM 8088 C CA . GLU C 1 370 ? 32.27096 -23.73147 -38.77663 1.000 53.14256 414 GLU C CA 1
ATOM 8089 C C . GLU C 1 370 ? 31.46894 -22.56677 -39.34440 1.000 55.39129 414 GLU C C 1
ATOM 8090 O O . GLU C 1 370 ? 31.82490 -21.39890 -39.14172 1.000 56.05129 414 GLU C O 1
ATOM 8096 N N . ASP C 1 371 ? 30.37735 -22.86223 -40.04259 1.000 52.75170 415 ASP C N 1
ATOM 8097 C CA . ASP C 1 371 ? 29.56536 -21.84971 -40.69999 1.000 55.16006 415 ASP C CA 1
ATOM 8098 C C . ASP C 1 371 ? 28.52954 -21.22810 -39.77234 1.000 58.40915 415 ASP C C 1
ATOM 8099 O O . ASP C 1 371 ? 27.70941 -20.42631 -40.22992 1.000 59.08016 415 ASP C O 1
ATOM 8104 N N . GLY C 1 372 ? 28.54685 -21.57370 -38.48697 1.000 59.06281 416 GLY C N 1
ATOM 8105 C CA . GLY C 1 372 ? 27.60352 -21.00457 -37.54853 1.000 52.47459 416 GLY C CA 1
ATOM 8106 C C . GLY C 1 372 ? 26.2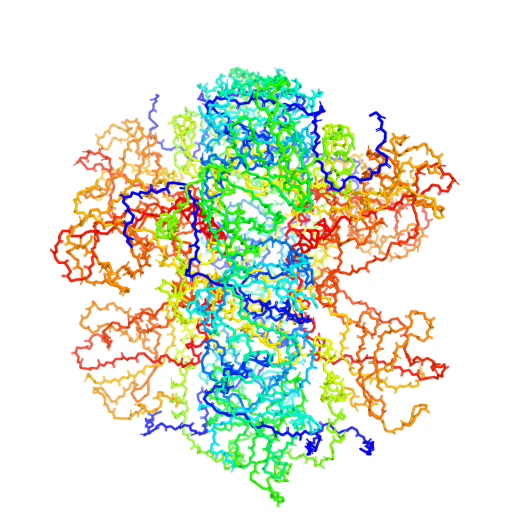6262 -21.69433 -37.47916 1.000 54.59452 416 GLY C C 1
ATOM 8107 O O . GLY C 1 372 ? 25.35000 -21.17209 -36.82913 1.000 61.93966 416 GLY C O 1
ATOM 8108 N N . VAL C 1 373 ? 26.10823 -22.84243 -38.13027 1.000 56.43247 417 VAL C N 1
ATOM 8109 C CA . VAL C 1 373 ? 24.88729 -23.63570 -38.02200 1.000 61.37474 417 VAL C CA 1
ATOM 8110 C C . VAL C 1 373 ? 25.18939 -24.81294 -37.10228 1.000 57.68558 417 VAL C C 1
ATOM 8111 O O . VAL C 1 373 ? 26.34485 -25.25955 -37.03476 1.000 53.61102 417 VAL C O 1
ATOM 8115 N N . PRO C 1 374 ? 24.20748 -25.32807 -36.36244 1.000 57.76109 418 PRO C N 1
ATOM 8116 C CA . PRO C 1 374 ? 24.49076 -26.43062 -35.43696 1.000 53.96392 418 PRO C CA 1
ATOM 8117 C C . PRO C 1 374 ? 24.96936 -27.67395 -36.16966 1.000 52.30183 418 PRO C C 1
ATOM 8118 O O . PRO C 1 374 ? 24.53614 -27.97454 -37.28385 1.000 57.73473 418 PRO C O 1
ATOM 8122 N N . GLU C 1 375 ? 25.88199 -28.39554 -35.52547 1.000 51.27411 419 GLU C N 1
ATOM 8123 C CA . GLU C 1 375 ? 26.37381 -29.64740 -36.07795 1.000 60.72369 419 GLU C CA 1
ATOM 8124 C C . GLU C 1 375 ? 25.25054 -30.67513 -36.13804 1.000 57.63361 419 GLU C C 1
ATOM 8125 O O . GLU C 1 375 ? 24.31252 -30.65193 -35.33729 1.000 59.09514 419 GLU C O 1
ATOM 8131 N N . VAL C 1 376 ? 25.34853 -31.57976 -37.10614 1.000 73.83013 420 VAL C N 1
ATOM 8132 C CA . VAL C 1 376 ? 24.33081 -32.59765 -37.34094 1.000 72.24695 420 VAL C CA 1
ATOM 8133 C C . VAL C 1 376 ? 24.88275 -33.93429 -36.86777 1.000 62.93423 420 VAL C C 1
ATOM 8134 O O . VAL C 1 376 ? 25.79998 -34.49257 -37.48242 1.000 77.57093 420 VAL C O 1
ATOM 8138 N N . ARG C 1 377 ? 24.32592 -34.44876 -35.77727 1.000 64.53221 421 ARG C N 1
ATOM 8139 C CA . ARG C 1 377 ? 24.65351 -35.78085 -35.29533 1.000 70.97715 421 ARG C CA 1
ATOM 8140 C C . ARG C 1 377 ? 23.71098 -36.79930 -35.92362 1.000 71.09384 421 ARG C C 1
ATOM 8141 O O . ARG C 1 377 ? 22.55758 -36.49616 -36.23831 1.000 74.85848 421 ARG C O 1
ATOM 8149 N N . GLU C 1 378 ? 24.22001 -38.00615 -36.13040 1.000 62.55422 422 GLU C N 1
ATOM 8150 C CA . GLU C 1 378 ? 23.41585 -39.07533 -36.69777 1.000 72.89709 422 GLU C CA 1
ATOM 8151 C C . GLU C 1 378 ? 22.73869 -39.86700 -35.58455 1.000 73.35896 422 GLU C C 1
ATOM 8152 O O . GLU C 1 378 ? 23.28885 -40.04072 -34.49277 1.000 63.97963 422 GLU C O 1
ATOM 8158 N N . VAL C 1 379 ? 21.52687 -40.33342 -35.86671 1.000 67.93457 423 VAL C N 1
ATOM 8159 C CA . VAL C 1 379 ? 20.81381 -41.20843 -34.94442 1.000 67.07354 423 VAL C CA 1
ATOM 8160 C C . VAL C 1 379 ? 21.41899 -42.60225 -35.03912 1.000 66.81003 423 VAL C C 1
ATOM 8161 O O . VAL C 1 379 ? 21.51830 -43.17480 -36.13103 1.000 75.45352 423 VAL C O 1
ATOM 8165 N N . LYS C 1 380 ? 21.83045 -43.15171 -33.89899 1.000 61.82032 424 LYS C N 1
ATOM 8166 C CA . LYS C 1 380 ? 22.50980 -44.44165 -33.85214 1.000 62.43191 424 LYS C CA 1
ATOM 8167 C C . LYS C 1 380 ? 21.51523 -45.54203 -33.50255 1.000 64.27844 424 LYS C C 1
ATOM 8168 O O . LYS C 1 380 ? 20.90624 -45.51656 -32.42725 1.000 62.80385 424 LYS C O 1
ATOM 8174 N N . GLY C 1 381 ? 21.36816 -46.51096 -34.40276 1.000 61.78204 425 GLY C N 1
ATOM 8175 C CA . GLY C 1 381 ? 20.54880 -47.67329 -34.13885 1.000 57.86870 425 GLY C CA 1
ATOM 8176 C C . GLY C 1 381 ? 19.05993 -47.40047 -34.23711 1.000 62.17181 425 GLY C C 1
ATOM 8177 O O . GLY C 1 381 ? 18.60241 -46.37872 -34.75812 1.000 66.49306 425 GLY C O 1
ATOM 8178 N N . GLU C 1 382 ? 18.29278 -48.35700 -33.72173 1.000 66.79083 426 GLU C N 1
ATOM 8179 C CA . GLU C 1 382 ? 16.83849 -48.31540 -33.73338 1.000 65.37899 426 GLU C CA 1
ATOM 8180 C C . GLU C 1 382 ? 16.30631 -48.38453 -32.30749 1.000 65.83166 426 GLU C C 1
ATOM 8181 O O . GLU C 1 382 ? 17.05248 -48.59245 -31.34734 1.000 63.63923 426 GLU C O 1
ATOM 8187 N N . PHE C 1 383 ? 14.99224 -48.21917 -32.17828 1.000 64.53036 427 PHE C N 1
ATOM 8188 C CA . PHE C 1 383 ? 14.34459 -48.14093 -30.87876 1.000 62.78259 427 PHE C CA 1
ATOM 8189 C C . PHE C 1 383 ? 13.10566 -49.02440 -30.85821 1.000 63.64260 427 PHE C C 1
ATOM 8190 O O . PHE C 1 383 ? 12.55240 -49.38170 -31.90067 1.000 62.41685 427 PHE C O 1
ATOM 8198 N N . THR C 1 384 ? 12.67846 -49.38144 -29.65057 1.000 63.43962 428 THR C N 1
ATOM 8199 C CA . THR C 1 384 ? 11.53457 -50.26687 -29.47960 1.000 62.94315 428 THR C CA 1
ATOM 8200 C C . THR C 1 384 ? 10.91565 -50.01323 -28.11129 1.000 61.37457 428 THR C C 1
ATOM 8201 O O . THR C 1 384 ? 11.34070 -49.12603 -27.36643 1.000 60.60129 428 THR C O 1
ATOM 8205 N N . ILE C 1 385 ? 9.89661 -50.80702 -27.79459 1.000 64.40892 429 ILE C N 1
ATOM 8206 C CA . ILE C 1 385 ? 9.20724 -50.74407 -26.51082 1.000 63.29970 429 ILE C CA 1
ATOM 8207 C C . ILE C 1 385 ? 10.02600 -51.48579 -25.46026 1.000 66.47323 429 ILE C C 1
ATOM 8208 O O . ILE C 1 385 ? 10.66843 -52.49923 -25.75821 1.000 68.00254 429 ILE C O 1
ATOM 8213 N N . GLU C 1 386 ? 10.03905 -50.96298 -24.23275 1.000 62.79997 430 GLU C N 1
ATOM 8214 C CA . GLU C 1 386 ? 10.67341 -51.67547 -23.13153 1.000 70.23859 430 GLU C CA 1
ATOM 8215 C C . GLU C 1 386 ? 10.05873 -53.06039 -22.97771 1.000 76.14152 430 GLU C C 1
ATOM 8216 O O . GLU C 1 386 ? 8.83847 -53.22587 -23.04051 1.000 75.85837 430 GLU C O 1
ATOM 8222 N N . GLY C 1 387 ? 10.91004 -54.06124 -22.78674 1.000 76.71509 431 GLY C N 1
ATOM 8223 C CA . GLY C 1 387 ? 10.46142 -55.43180 -22.61770 1.000 80.27850 431 GLY C CA 1
ATOM 8224 C C . GLY C 1 387 ? 10.26217 -56.19431 -23.91256 1.000 91.05352 431 GLY C C 1
ATOM 8225 O O . GLY C 1 387 ? 10.53949 -57.39240 -23.97174 1.000 90.02136 431 GLY C O 1
ATOM 8226 N N . ASP C 1 388 ? 9.76805 -55.52350 -24.95262 1.000 88.61657 432 ASP C N 1
ATOM 8227 C CA . ASP C 1 388 ? 9.52336 -56.17956 -26.23181 1.000 84.32376 432 ASP C CA 1
ATOM 8228 C C . ASP C 1 388 ? 10.83373 -56.60029 -26.88499 1.000 88.90961 432 ASP C C 1
ATOM 8229 O O . ASP C 1 388 ? 11.62852 -55.74709 -27.29277 1.000 88.78153 432 ASP C O 1
ATOM 8234 N N . GLU C 1 389 ? 11.07648 -57.90833 -26.98549 1.000 85.05091 433 GLU C N 1
ATOM 8235 C CA . GLU C 1 389 ? 12.18585 -58.42082 -27.77720 1.000 83.16932 433 GLU C CA 1
ATOM 8236 C C . GLU C 1 389 ? 11.74002 -58.87503 -29.16297 1.000 82.02092 433 GLU C C 1
ATOM 8237 O O . GLU C 1 389 ? 12.46368 -59.62662 -29.82404 1.000 79.49044 433 GLU C O 1
ATOM 8243 N N . GLY C 1 390 ? 10.55115 -58.46250 -29.59958 1.000 77.47813 434 GLY C N 1
ATOM 8244 C CA . GLY C 1 390 ? 10.08096 -58.75571 -30.93245 1.000 76.71537 434 GLY C CA 1
ATOM 8245 C C . GLY C 1 390 ? 10.56027 -57.72948 -31.93979 1.000 74.88215 434 GLY C C 1
ATOM 8246 O O . GLY C 1 390 ? 11.36463 -56.84565 -31.62695 1.000 73.63542 434 GLY C O 1
ATOM 8247 N N . PRO C 1 391 ? 10.06520 -57.82095 -33.17465 1.000 75.17372 435 PRO C N 1
ATOM 8248 C CA . PRO C 1 391 ? 10.53407 -56.93113 -34.24270 1.000 76.43319 435 PRO C CA 1
ATOM 8249 C C . PRO C 1 391 ? 9.89377 -55.55093 -34.25320 1.000 73.51677 435 PRO C C 1
ATOM 8250 O O . PRO C 1 391 ? 10.10138 -54.80640 -35.21578 1.000 72.11154 435 PRO C O 1
ATOM 8254 N N . LEU C 1 392 ? 9.12386 -55.19175 -33.22788 1.000 65.73536 436 LEU C N 1
ATOM 8255 C CA . LEU C 1 392 ? 8.50465 -53.87420 -33.18200 1.000 71.30937 436 LEU C CA 1
ATOM 8256 C C . LEU C 1 392 ? 9.57133 -52.79470 -33.06554 1.000 71.17445 436 LEU C C 1
ATOM 8257 O O . LEU C 1 392 ? 10.55474 -52.94285 -32.33501 1.000 69.97520 436 LEU C O 1
ATOM 8262 N N . ARG C 1 393 ? 9.37092 -51.70195 -33.79520 1.000 64.66605 437 ARG C N 1
ATOM 8263 C CA . ARG C 1 393 ? 10.31668 -50.59968 -33.80736 1.000 67.29915 437 ARG C CA 1
ATOM 8264 C C . ARG C 1 393 ? 9.55956 -49.28198 -33.75113 1.000 65.73352 437 ARG C C 1
ATOM 8265 O O . ARG C 1 393 ? 8.41975 -49.18282 -34.21174 1.000 62.18948 437 ARG C O 1
ATOM 8273 N N . ILE C 1 394 ? 10.20718 -48.27100 -33.17577 1.000 63.77715 438 ILE C N 1
ATOM 8274 C CA . ILE C 1 394 ? 9.67436 -46.91542 -33.10970 1.000 58.14870 438 ILE C CA 1
ATOM 8275 C C . ILE C 1 394 ? 10.71350 -45.96497 -33.68267 1.000 55.28116 438 ILE C C 1
ATOM 8276 O O . ILE C 1 394 ? 11.89836 -46.05510 -33.34212 1.000 52.85040 438 ILE C O 1
ATOM 8281 N N . LYS C 1 395 ? 10.27248 -45.06673 -34.55924 1.000 54.86258 439 LYS C N 1
ATOM 8282 C CA . LYS C 1 395 ? 11.12692 -44.03414 -35.12650 1.000 55.35862 439 LYS C CA 1
ATOM 8283 C C . LYS C 1 395 ? 10.46291 -42.68231 -34.92593 1.000 56.02536 439 LYS C C 1
ATOM 8284 O O . LYS C 1 395 ? 9.30338 -42.49480 -35.30858 1.000 53.97156 439 LYS C O 1
ATOM 8290 N N . ALA C 1 396 ? 11.19112 -41.74921 -34.31918 1.000 58.67547 440 ALA C N 1
ATOM 8291 C CA . ALA C 1 396 ? 10.71252 -40.37931 -34.19725 1.000 53.79486 440 ALA C CA 1
ATOM 8292 C C . ALA C 1 396 ? 10.91297 -39.64407 -35.51667 1.000 53.14398 440 ALA C C 1
ATOM 8293 O O . ALA C 1 396 ? 11.98864 -39.71261 -36.12055 1.000 53.51541 440 ALA C O 1
ATOM 8295 N N . VAL C 1 397 ? 9.87481 -38.94849 -35.96685 1.000 51.56541 441 VAL C N 1
ATOM 8296 C CA . VAL C 1 397 ? 9.94041 -38.18658 -37.21036 1.000 49.41049 441 VAL C CA 1
ATOM 8297 C C . VAL C 1 397 ? 9.59637 -36.73754 -36.89603 1.000 47.19234 441 VAL C C 1
ATOM 8298 O O . VAL C 1 397 ? 8.41065 -36.37345 -36.89881 1.000 46.83739 441 VAL C O 1
ATOM 8302 N N . PRO C 1 398 ? 10.58276 -35.89045 -36.61007 1.000 49.36757 442 PRO C N 1
ATOM 8303 C CA . PRO C 1 398 ? 10.29766 -34.49194 -36.26071 1.000 50.12370 442 PRO C CA 1
ATOM 8304 C C . PRO C 1 398 ? 9.55955 -33.78260 -37.38073 1.000 46.30867 442 PRO C C 1
ATOM 8305 O O . PRO C 1 398 ? 9.91578 -33.91798 -38.56105 1.000 50.67505 442 PRO C O 1
ATOM 8309 N N . PRO C 1 399 ? 8.51265 -33.03163 -37.05390 1.000 48.27630 443 PRO C N 1
ATOM 8310 C CA . PRO C 1 399 ? 7.83810 -32.22938 -38.07582 1.000 43.87108 443 PRO C CA 1
ATOM 8311 C C . PRO C 1 399 ? 8.72914 -31.09959 -38.56158 1.000 51.06002 443 PRO C C 1
ATOM 8312 O O . PRO C 1 399 ? 9.58497 -30.59172 -37.83165 1.000 54.75616 443 PRO C O 1
ATOM 8316 N N . ALA C 1 400 ? 8.50859 -30.70109 -39.81629 1.000 48.46818 444 ALA C N 1
ATOM 8317 C CA . ALA C 1 400 ? 9.32036 -29.64222 -40.40562 1.000 45.98884 444 ALA C CA 1
ATOM 8318 C C . ALA C 1 400 ? 9.16404 -28.33518 -39.63898 1.000 49.30498 444 ALA C C 1
ATOM 8319 O O . ALA C 1 400 ? 10.14444 -27.61100 -39.43050 1.000 49.17616 444 ALA C O 1
ATOM 8321 N N . TRP C 1 401 ? 7.93931 -28.01849 -39.20607 1.000 45.00439 445 TRP C N 1
ATOM 8322 C CA . TRP C 1 401 ? 7.71921 -26.78533 -38.45604 1.000 44.74090 445 TRP C CA 1
ATOM 8323 C C . TRP C 1 401 ? 8.48510 -26.79325 -37.13856 1.000 49.59930 445 TRP C C 1
ATOM 8324 O O . TRP C 1 401 ? 9.06833 -25.77590 -36.74573 1.000 55.05842 445 TRP C O 1
ATOM 8335 N N . LEU C 1 402 ? 8.49217 -27.92922 -36.43934 1.000 48.34022 446 LEU C N 1
ATOM 8336 C CA . LEU C 1 402 ? 9.23768 -28.01360 -35.19004 1.000 46.61810 446 LEU C CA 1
ATOM 8337 C C . LEU C 1 402 ? 10.73510 -27.89835 -35.44394 1.000 45.42062 446 LEU C C 1
ATOM 8338 O O . LEU C 1 402 ? 11.44829 -27.22708 -34.68901 1.000 38.39151 446 LEU C O 1
ATOM 8343 N N . ARG C 1 403 ? 11.22386 -28.53285 -36.51404 1.000 49.41646 447 ARG C N 1
ATOM 8344 C CA . ARG C 1 403 ? 12.64396 -28.45486 -36.84557 1.000 47.66225 447 ARG C CA 1
ATOM 8345 C C . ARG C 1 403 ? 13.07033 -27.01978 -37.12292 1.000 45.73801 447 ARG C C 1
ATOM 8346 O O . ARG C 1 403 ? 14.13413 -26.58055 -36.66927 1.000 55.27718 447 ARG C O 1
ATOM 8354 N N . ARG C 1 404 ? 12.25647 -26.27610 -37.87553 1.000 44.38412 448 ARG C N 1
ATOM 8355 C CA . ARG C 1 404 ? 12.58121 -24.88334 -38.16182 1.000 48.03369 448 ARG C CA 1
ATOM 8356 C C . ARG C 1 404 ? 12.56840 -24.04094 -36.89427 1.000 49.91733 448 ARG C C 1
ATOM 8357 O O . ARG C 1 404 ? 13.46389 -23.21580 -36.67702 1.000 49.32149 448 ARG C O 1
ATOM 8365 N N . GLU C 1 405 ? 11.56214 -24.23674 -36.04228 1.000 47.22052 449 GLU C N 1
ATOM 8366 C CA . GLU C 1 405 ? 11.44471 -23.41085 -34.84609 1.000 46.24966 449 GLU C CA 1
ATOM 8367 C C . GLU C 1 405 ? 12.52684 -23.74187 -33.82715 1.000 46.41069 449 GLU C C 1
ATOM 8368 O O . GLU C 1 405 ? 13.03082 -22.84671 -33.13880 1.000 52.36193 449 GLU C O 1
ATOM 8374 N N . LEU C 1 406 ? 12.89533 -25.01849 -33.71039 1.000 47.69074 450 LEU C N 1
ATOM 8375 C CA . LEU C 1 406 ? 14.02650 -25.36858 -32.86059 1.000 48.33197 450 LEU C CA 1
ATOM 8376 C C . LEU C 1 406 ? 15.31948 -24.76196 -33.38774 1.000 48.05961 450 LEU C C 1
ATOM 8377 O O . LEU C 1 406 ? 16.19125 -24.38071 -32.59860 1.000 47.11858 450 LEU C O 1
ATOM 8382 N N . MET C 1 407 ? 15.45683 -24.65876 -34.71176 1.000 48.11028 451 MET C N 1
ATOM 8383 C CA . MET C 1 407 ? 16.61040 -23.97411 -35.28399 1.000 44.81946 451 MET C CA 1
ATOM 8384 C C . MET C 1 407 ? 16.64721 -22.51388 -34.85129 1.000 49.57969 451 MET C C 1
ATOM 8385 O O . MET C 1 407 ? 17.71453 -21.98280 -34.52299 1.000 48.40023 451 MET C O 1
ATOM 8390 N N . GLU C 1 408 ? 15.48761 -21.84881 -34.84694 1.000 48.28757 452 GLU C N 1
ATOM 8391 C CA . GLU C 1 408 ? 15.42233 -20.45500 -34.41586 1.000 46.59727 452 GLU C CA 1
ATOM 8392 C C . GLU C 1 408 ? 15.80243 -20.31176 -32.94787 1.000 56.22856 452 GLU C C 1
ATOM 8393 O O . GLU C 1 408 ? 16.59533 -19.43603 -32.58153 1.000 59.21686 452 GLU C O 1
ATOM 8399 N N . LYS C 1 409 ? 15.23558 -21.16354 -32.08873 1.000 52.80215 453 LYS C N 1
ATOM 8400 C CA . LYS C 1 409 ? 15.56776 -21.11208 -30.66983 1.000 53.29108 453 LYS C CA 1
ATOM 8401 C C . LYS C 1 409 ? 17.03821 -21.42225 -30.43635 1.000 57.54713 453 LYS C C 1
ATOM 8402 O O . LYS C 1 409 ? 17.65802 -20.84809 -29.53310 1.000 58.83734 453 LYS C O 1
ATOM 8408 N N . TRP C 1 410 ? 17.61269 -22.32143 -31.23955 1.000 50.30160 454 TRP C N 1
ATOM 8409 C CA . TRP C 1 410 ? 19.04548 -22.57604 -31.15221 1.000 51.55909 454 TRP C CA 1
ATOM 8410 C C . TRP C 1 410 ? 19.84629 -21.32453 -31.49199 1.000 57.67972 454 TRP C C 1
ATOM 8411 O O . TRP C 1 410 ? 20.83999 -21.01558 -30.82468 1.000 68.50551 454 TRP C O 1
ATOM 8422 N N . GLU C 1 411 ? 19.43109 -20.59365 -32.53095 1.000 57.49300 455 GLU C N 1
ATOM 8423 C CA . GLU C 1 411 ? 20.15547 -19.38985 -32.93060 1.000 59.36454 455 GLU C CA 1
ATOM 8424 C C . GLU C 1 411 ? 20.09471 -18.31786 -31.84971 1.000 63.94024 455 GLU C C 1
ATOM 8425 O O . GLU C 1 411 ? 21.10012 -17.65789 -31.55990 1.000 68.17720 455 GLU C O 1
ATOM 8431 N N . VAL C 1 412 ? 18.92078 -18.12516 -31.24756 1.000 64.07077 456 VAL C N 1
ATOM 8432 C CA . VAL C 1 412 ? 18.78247 -17.12691 -30.19324 1.000 63.85510 456 VAL C CA 1
ATOM 8433 C C . VAL C 1 412 ? 19.62513 -17.50763 -28.98327 1.000 66.75931 456 VAL C C 1
ATOM 8434 O O . VAL C 1 412 ? 20.31971 -16.66481 -28.40357 1.000 74.92573 456 VAL C O 1
ATOM 8438 N N . LYS C 1 413 ? 19.58743 -18.78163 -28.58744 1.000 66.02233 457 LYS C N 1
ATOM 8439 C CA . LYS C 1 413 ? 20.36283 -19.21510 -27.43007 1.000 67.30078 457 LYS C CA 1
ATOM 8440 C C . LYS C 1 413 ? 21.85874 -19.20821 -27.71274 1.000 64.62826 457 LYS C C 1
ATOM 8441 O O . LYS C 1 413 ? 22.66215 -19.05874 -26.78587 1.000 70.07905 457 LYS C O 1
ATOM 8447 N N . ASN C 1 414 ? 22.25318 -19.36973 -28.97340 1.000 69.98474 458 ASN C N 1
ATOM 8448 C CA . ASN C 1 414 ? 23.67122 -19.35628 -29.30491 1.000 67.18797 458 ASN C CA 1
ATOM 8449 C C . ASN C 1 414 ? 24.25630 -17.94929 -29.23856 1.000 75.33118 458 ASN C C 1
ATOM 8450 O O . ASN C 1 414 ? 25.42062 -17.78415 -28.85809 1.000 76.64517 458 ASN C O 1
ATOM 8455 N N . GLU C 1 415 ? 23.48001 -16.93355 -29.60609 1.000 82.49194 459 GLU C N 1
ATOM 8456 C CA . GLU C 1 415 ? 23.96329 -15.55649 -29.58827 1.000 82.55638 459 GLU C CA 1
ATOM 8457 C C . GLU C 1 415 ? 23.64937 -14.87895 -28.25768 1.000 77.33079 459 GLU C C 1
ATOM 8458 O O . GLU C 1 415 ? 24.04751 -15.36033 -27.19698 1.000 82.76875 459 GLU C O 1
ATOM 8464 N N . SER D 1 30 ? 62.75128 -23.03150 -59.72364 1.000 76.69818 74 SER D N 1
ATOM 8465 C CA . SER D 1 30 ? 63.76593 -23.72409 -58.93796 1.000 88.57401 74 SER D CA 1
ATOM 8466 C C . SER D 1 30 ? 63.44186 -23.65819 -57.44457 1.000 85.35072 74 SER D C 1
ATOM 8467 O O . SER D 1 30 ? 62.58435 -22.88218 -57.02027 1.000 86.92089 74 SER D O 1
ATOM 8470 N N . ILE D 1 31 ? 64.13033 -24.47089 -56.65659 1.000 83.89559 75 ILE D N 1
ATOM 8471 C CA . ILE D 1 31 ? 63.89841 -24.57536 -55.21719 1.000 79.83319 75 ILE D CA 1
ATOM 8472 C C . ILE D 1 31 ? 64.96247 -23.75173 -54.49827 1.000 74.56484 75 ILE D C 1
ATOM 8473 O O . ILE D 1 31 ? 66.15619 -23.95150 -54.76132 1.000 78.86934 75 ILE D O 1
ATOM 8478 N N . PRO D 1 32 ? 64.58273 -22.83199 -53.61457 1.000 74.98696 76 PRO D N 1
ATOM 8479 C CA . PRO D 1 32 ? 65.58395 -22.01067 -52.92229 1.000 72.68368 76 PRO D CA 1
ATOM 8480 C C . PRO D 1 32 ? 66.61056 -22.86363 -52.19051 1.000 76.84053 76 PRO D C 1
ATOM 8481 O O . PRO D 1 32 ? 66.26979 -23.82698 -51.49810 1.000 74.62628 76 PRO D O 1
ATOM 8485 N N . SER D 1 33 ? 67.88632 -22.49897 -52.35128 1.000 80.75373 77 SER D N 1
ATOM 8486 C CA . SER D 1 33 ? 68.96038 -23.24899 -51.70784 1.000 79.50259 77 SER D CA 1
ATOM 8487 C C . SER D 1 33 ? 68.97097 -23.03175 -50.20167 1.000 76.55474 77 SER D C 1
ATOM 8488 O O . SER D 1 33 ? 69.42175 -23.90549 -49.45287 1.000 82.50252 77 SER D O 1
ATOM 8491 N N . SER D 1 34 ? 68.48193 -21.88451 -49.74271 1.000 76.31461 78 SER D N 1
ATOM 8492 C CA . SER D 1 34 ? 68.39782 -21.59381 -48.31897 1.000 76.26287 78 SER D CA 1
ATOM 8493 C C . SER D 1 34 ? 67.31146 -20.54911 -48.11530 1.000 77.41970 78 SER D C 1
ATOM 8494 O O . SER D 1 34 ? 66.76812 -19.99221 -49.07379 1.000 68.50963 78 SER D O 1
ATOM 8497 N N . TYR D 1 35 ? 66.99288 -20.29926 -46.84852 1.000 75.48873 79 TYR D N 1
ATOM 8498 C CA . TYR D 1 35 ? 65.99453 -19.29964 -46.50166 1.000 65.97621 79 TYR D CA 1
ATOM 8499 C C . TYR D 1 35 ? 66.62691 -17.91390 -46.49674 1.000 68.87598 79 TYR D C 1
ATOM 8500 O O . TYR D 1 35 ? 67.70151 -17.71219 -45.92225 1.000 78.61239 79 TYR D O 1
ATOM 8509 N N . ALA D 1 36 ? 65.96029 -16.95836 -47.13455 1.000 66.44661 80 ALA D N 1
ATOM 8510 C CA . ALA D 1 36 ? 66.44364 -15.58855 -47.14892 1.000 69.28791 80 ALA D CA 1
ATOM 8511 C C . ALA D 1 36 ? 65.64123 -14.76476 -46.15681 1.000 72.32239 80 ALA D C 1
ATOM 8512 O O . ALA D 1 36 ? 64.44294 -14.54320 -46.38803 1.000 70.73066 80 ALA D O 1
ATOM 8514 N N . PRO D 1 37 ? 66.23146 -14.29056 -45.04652 1.000 78.65981 81 PRO D N 1
ATOM 8515 C CA . PRO D 1 37 ? 65.43806 -13.48004 -44.10928 1.000 70.05197 81 PRO D CA 1
ATOM 8516 C C . PRO D 1 37 ? 65.09826 -12.10800 -44.64196 1.000 69.72039 81 PRO D C 1
ATOM 8517 O O . PRO D 1 37 ? 64.19800 -11.45197 -44.10470 1.000 66.74199 81 PRO D O 1
ATOM 8521 N N . SER D 1 38 ? 65.79872 -11.64506 -45.66940 1.000 62.33231 82 SER D N 1
ATOM 8522 C CA . SER D 1 38 ? 65.49961 -10.36223 -46.28381 1.000 61.46790 82 SER D CA 1
ATOM 8523 C C . SER D 1 38 ? 65.72443 -10.48292 -47.78221 1.000 64.96071 82 SER D C 1
ATOM 8524 O O . SER D 1 38 ? 66.46410 -11.35377 -48.24387 1.000 70.64250 82 SER D O 1
ATOM 8527 N N . GLY D 1 39 ? 65.06595 -9.61700 -48.53630 1.000 63.05018 83 GLY D N 1
ATOM 8528 C CA . GLY D 1 39 ? 65.23413 -9.60820 -49.97416 1.000 62.15467 83 GLY D CA 1
ATOM 8529 C C . GLY D 1 39 ? 64.13769 -8.80076 -50.63113 1.000 56.00341 83 GLY D C 1
ATOM 8530 O O . GLY D 1 39 ? 63.30821 -8.18096 -49.96954 1.000 63.91608 83 GLY D O 1
ATOM 8531 N N . ILE D 1 40 ? 64.16174 -8.81726 -51.96063 1.000 54.58673 84 ILE D N 1
ATOM 8532 C CA . ILE D 1 40 ? 63.14651 -8.15718 -52.77637 1.000 56.98310 84 ILE D CA 1
ATOM 8533 C C . ILE D 1 40 ? 62.97455 -8.97243 -54.05122 1.000 65.64977 84 ILE D C 1
ATOM 8534 O O . ILE D 1 40 ? 63.95385 -9.45565 -54.62898 1.000 63.67625 84 ILE D O 1
ATOM 8539 N N . SER D 1 41 ? 61.72319 -9.14948 -54.47740 1.000 61.07037 85 SER D N 1
ATOM 8540 C CA . SER D 1 41 ? 61.42154 -10.02702 -55.59947 1.000 55.56751 85 SER D CA 1
ATOM 8541 C C . SER D 1 41 ? 60.38153 -9.40338 -56.51544 1.000 59.24980 85 SER D C 1
ATOM 8542 O O . SER D 1 41 ? 59.44280 -8.74656 -56.05608 1.000 57.63721 85 SER D O 1
ATOM 8545 N N . HIS D 1 42 ? 60.56930 -9.61518 -57.81561 1.000 59.74320 86 HIS D N 1
ATOM 8546 C CA . HIS D 1 42 ? 59.55557 -9.28896 -58.80905 1.000 57.82654 86 HIS D CA 1
ATOM 8547 C C . HIS D 1 42 ? 58.45893 -10.34617 -58.75608 1.000 65.51715 86 HIS D C 1
ATOM 8548 O O . HIS D 1 42 ? 58.71944 -11.52931 -58.99891 1.000 65.68578 86 HIS D O 1
ATOM 8555 N N . LEU D 1 43 ? 57.23605 -9.93095 -58.42262 1.000 61.56605 87 LEU D N 1
ATOM 8556 C CA . LEU D 1 43 ? 56.11871 -10.86898 -58.29912 1.000 61.86152 87 LEU D CA 1
ATOM 8557 C C . LEU D 1 43 ? 55.51640 -11.09388 -59.68257 1.000 56.73338 87 LEU D C 1
ATOM 8558 O O . LEU D 1 43 ? 54.52902 -10.47272 -60.08277 1.000 52.49852 87 LEU D O 1
ATOM 8563 N N . LEU D 1 44 ? 56.13793 -12.01420 -60.42444 1.000 63.50625 88 LEU D N 1
ATOM 8564 C CA . LEU D 1 44 ? 55.67966 -12.32298 -61.77451 1.000 64.89355 88 LEU D CA 1
ATOM 8565 C C . LEU D 1 44 ? 54.29448 -12.95336 -61.76897 1.000 59.67348 88 LEU D C 1
ATOM 8566 O O . LEU D 1 44 ? 53.56331 -12.85187 -62.76045 1.000 64.90572 88 LEU D O 1
ATOM 8571 N N . SER D 1 45 ? 53.91651 -13.59832 -60.66827 1.000 56.49381 89 SER D N 1
ATOM 8572 C CA . SER D 1 45 ? 52.62388 -14.25934 -60.56924 1.000 56.34628 89 SER D CA 1
ATOM 857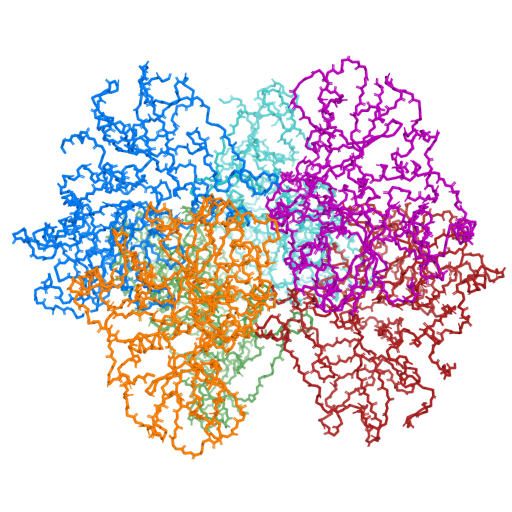3 C C . SER D 1 45 ? 51.48511 -13.30453 -60.23372 1.000 55.64165 89 SER D C 1
ATOM 8574 O O . SER D 1 45 ? 50.32730 -13.73650 -60.21052 1.000 58.74116 89 SER D O 1
ATOM 8577 N N . ARG D 1 46 ? 51.77670 -12.03323 -59.97327 1.000 51.23202 90 ARG D N 1
ATOM 8578 C CA . ARG D 1 46 ? 50.76452 -11.04292 -59.64009 1.000 50.82240 90 ARG D CA 1
ATOM 8579 C C . ARG D 1 46 ? 50.67348 -9.99361 -60.74045 1.000 53.15041 90 ARG D C 1
ATOM 8580 O O . ARG D 1 46 ? 51.67577 -9.63404 -61.36460 1.000 54.41084 90 ARG D O 1
ATOM 8588 N N . GLN D 1 47 ? 49.46004 -9.49844 -60.96998 1.000 49.09783 91 GLN D N 1
ATOM 8589 C CA . GLN D 1 47 ? 49.23908 -8.44647 -61.94844 1.000 45.33106 91 GLN D CA 1
ATOM 8590 C C . GLN D 1 47 ? 48.18161 -7.48422 -61.42617 1.000 54.68661 91 GLN D C 1
ATOM 8591 O O . GLN D 1 47 ? 47.33250 -7.84296 -60.60721 1.000 56.12309 91 GLN D O 1
ATOM 8597 N N . LEU D 1 48 ? 48.24788 -6.24978 -61.91389 1.000 49.77511 92 LEU D N 1
ATOM 8598 C CA . LEU D 1 48 ? 47.33618 -5.18763 -61.52077 1.000 48.51998 92 LEU D CA 1
ATOM 8599 C C . LEU D 1 48 ? 46.23885 -5.00264 -62.55939 1.000 55.72749 92 LEU D C 1
ATOM 8600 O O . LEU D 1 48 ? 46.48486 -5.09403 -63.76600 1.000 55.45206 92 LEU D O 1
ATOM 8605 N N . VAL D 1 49 ? 45.02699 -4.74707 -62.07865 1.000 54.92038 93 VAL D N 1
ATOM 8606 C CA . VAL D 1 49 ? 43.94059 -4.23219 -62.89850 1.000 51.33147 93 VAL D CA 1
ATOM 8607 C C . VAL D 1 49 ? 43.56662 -2.87584 -62.32298 1.000 52.18930 93 VAL D C 1
ATOM 8608 O O . VAL D 1 49 ? 43.75544 -2.61972 -61.12875 1.000 56.50171 93 VAL D O 1
ATOM 8612 N N . VAL D 1 50 ? 43.05195 -1.99476 -63.17342 1.000 49.81634 94 VAL D N 1
ATOM 8613 C CA . VAL D 1 50 ? 42.69530 -0.64197 -62.76485 1.000 52.73659 94 VAL D CA 1
ATOM 8614 C C . VAL D 1 50 ? 41.18485 -0.48420 -62.86856 1.000 53.98209 94 VAL D C 1
ATOM 8615 O O . VAL D 1 50 ? 40.57868 -0.84053 -63.88612 1.000 53.87620 94 VAL D O 1
ATOM 8619 N N . VAL D 1 51 ? 40.57732 0.01329 -61.79622 1.000 53.66900 95 VAL D N 1
ATOM 8620 C CA . VAL D 1 51 ? 39.14379 0.25764 -61.72949 1.000 49.60874 95 VAL D CA 1
ATOM 8621 C C . VAL D 1 51 ? 38.94578 1.73915 -61.46244 1.000 55.65437 95 VAL D C 1
ATOM 8622 O O . VAL D 1 51 ? 39.51047 2.28443 -60.50705 1.000 56.70699 95 VAL D O 1
ATOM 8626 N N . TYR D 1 52 ? 38.15442 2.38784 -62.30798 1.000 52.27316 96 TYR D N 1
ATOM 8627 C CA . TYR D 1 52 ? 38.01768 3.83227 -62.25848 1.000 52.39737 96 TYR D CA 1
ATOM 8628 C C . TYR D 1 52 ? 36.64714 4.21083 -62.79459 1.000 52.89464 96 TYR D C 1
ATOM 8629 O O . TYR D 1 52 ? 35.96240 3.41099 -63.43700 1.000 58.70828 96 TYR D O 1
ATOM 8638 N N . GLY D 1 53 ? 36.25436 5.44930 -62.52226 1.000 49.12278 97 GLY D N 1
ATOM 8639 C CA . GLY D 1 53 ? 34.95710 5.93771 -62.91425 1.000 54.63341 97 GLY D CA 1
ATOM 8640 C C . GLY D 1 53 ? 34.24861 6.60865 -61.75906 1.000 57.46403 97 GLY D C 1
ATOM 8641 O O . GLY D 1 53 ? 34.68877 6.53783 -60.60797 1.000 55.78241 97 GLY D O 1
ATOM 8642 N N . PRO D 1 54 ? 33.13891 7.29260 -62.05020 1.000 59.18324 98 PRO D N 1
ATOM 8643 C CA . PRO D 1 54 ? 32.40737 7.97931 -60.97206 1.000 60.96943 98 PRO D CA 1
ATOM 8644 C C . PRO D 1 54 ? 31.96213 7.05156 -59.85401 1.000 58.11636 98 PRO D C 1
ATOM 8645 O O . PRO D 1 54 ? 31.99454 7.44317 -58.68131 1.000 57.71433 98 PRO D O 1
ATOM 8649 N N . ASP D 1 55 ? 31.56816 5.82223 -60.17752 1.000 54.21311 99 ASP D N 1
ATOM 8650 C CA . ASP D 1 55 ? 31.01490 4.89982 -59.19666 1.000 57.05484 99 ASP D CA 1
ATOM 8651 C C . ASP D 1 55 ? 32.01888 3.85571 -58.72302 1.000 57.91537 99 ASP D C 1
ATOM 8652 O O . ASP D 1 55 ? 31.61460 2.86510 -58.10778 1.000 60.69972 99 ASP D O 1
ATOM 8657 N N . ALA D 1 56 ? 33.31232 4.05479 -58.98871 1.000 54.41728 100 ALA D N 1
ATOM 8658 C CA . ALA D 1 56 ? 34.30283 3.02232 -58.69378 1.000 52.84819 100 ALA D CA 1
ATOM 8659 C C . ALA D 1 56 ? 34.33245 2.67962 -57.20775 1.000 52.47833 100 ALA D C 1
ATOM 8660 O O . ALA D 1 56 ? 34.32667 1.50164 -56.83283 1.000 51.98660 100 ALA D O 1
ATOM 8662 N N . ALA D 1 57 ? 34.36298 3.69834 -56.34460 1.000 55.02584 101 ALA D N 1
ATOM 8663 C CA . ALA D 1 57 ? 34.45243 3.45174 -54.90736 1.000 55.83743 101 ALA D CA 1
ATOM 8664 C C . ALA D 1 57 ? 33.21116 2.73125 -54.38770 1.000 52.48011 101 ALA D C 1
ATOM 8665 O O . ALA D 1 57 ? 33.31621 1.71810 -53.68574 1.000 49.15127 101 ALA D O 1
ATOM 8667 N N . LYS D 1 58 ? 32.02216 3.23257 -54.73854 1.000 54.59728 102 LYS D N 1
ATOM 8668 C CA . LYS D 1 58 ? 30.78510 2.59490 -54.29460 1.000 51.53173 102 LYS D CA 1
ATOM 8669 C C . LYS D 1 58 ? 30.67481 1.17547 -54.83486 1.000 55.45583 102 LYS D C 1
ATOM 8670 O O . LYS D 1 58 ? 30.28197 0.25472 -54.10880 1.000 55.94806 102 LYS D O 1
ATOM 8676 N N . TYR D 1 59 ? 31.02533 0.97839 -56.10806 1.000 50.73092 103 TYR D N 1
ATOM 8677 C CA . TYR D 1 59 ? 30.93471 -0.34872 -56.70740 1.000 41.48904 103 TYR D CA 1
ATOM 8678 C C . TYR D 1 59 ? 31.91411 -1.32003 -56.05672 1.000 42.50412 103 TYR D C 1
ATOM 8679 O O . TYR D 1 59 ? 31.56515 -2.47640 -55.79289 1.000 49.93198 103 TYR D O 1
ATOM 8688 N N . LEU D 1 60 ? 33.14442 -0.87099 -55.79275 1.000 45.91159 104 LEU D N 1
ATOM 8689 C CA . LEU D 1 60 ? 34.11609 -1.72433 -55.11338 1.000 50.72161 104 LEU D CA 1
ATOM 8690 C C . LEU D 1 60 ? 33.65490 -2.08104 -53.70391 1.000 49.53385 104 LEU D C 1
ATOM 8691 O O . LEU D 1 60 ? 33.83852 -3.21853 -53.25430 1.000 41.29282 104 LEU D O 1
ATOM 8696 N N . GLN D 1 61 ? 33.04761 -1.12110 -52.99682 1.000 50.17311 105 GLN D N 1
ATOM 8697 C CA . GLN D 1 61 ? 32.65927 -1.33973 -51.60533 1.000 47.30591 105 GLN D CA 1
ATOM 8698 C C . GLN D 1 61 ? 31.69472 -2.51216 -51.46873 1.000 48.63037 105 GLN D C 1
ATOM 8699 O O . GLN D 1 61 ? 31.78826 -3.29509 -50.51555 1.000 45.07916 105 GLN D O 1
ATOM 8705 N N . GLY D 1 62 ? 30.76613 -2.65428 -52.40865 1.000 46.89852 106 GLY D N 1
ATOM 8706 C CA . GLY D 1 62 ? 29.86532 -3.78500 -52.38137 1.000 44.88138 106 GLY D CA 1
ATOM 8707 C C . GLY D 1 62 ? 30.45160 -5.07404 -52.89952 1.000 48.06111 106 GLY D C 1
ATOM 8708 O O . GLY D 1 62 ? 29.77255 -6.10454 -52.89629 1.000 53.12205 106 GLY D O 1
ATOM 8709 N N . MET D 1 63 ? 31.70932 -5.04681 -53.33595 1.000 43.06103 107 MET D N 1
ATOM 8710 C CA . MET D 1 63 ? 32.33897 -6.17975 -53.99642 1.000 48.12763 107 MET D CA 1
ATOM 8711 C C . MET D 1 63 ? 33.44387 -6.82748 -53.17864 1.000 45.15982 107 MET D C 1
ATOM 8712 O O . MET D 1 63 ? 33.62468 -8.04392 -53.26428 1.000 39.26487 107 MET D O 1
ATOM 8717 N N . VAL D 1 64 ? 34.17059 -6.05524 -52.37705 1.000 45.02745 108 VAL D N 1
ATOM 8718 C CA . VAL D 1 64 ? 35.31617 -6.56427 -51.63934 1.000 44.36042 108 VAL D CA 1
ATOM 8719 C C . VAL D 1 64 ? 34.98226 -6.61963 -50.15504 1.000 44.83034 108 VAL D C 1
ATOM 8720 O O . VAL D 1 64 ? 34.03902 -5.98525 -49.66968 1.000 41.69305 108 VAL D O 1
ATOM 8724 N N . THR D 1 65 ? 35.77708 -7.40836 -49.42979 1.000 44.22014 109 THR D N 1
ATOM 8725 C CA . THR D 1 65 ? 35.58974 -7.59132 -47.99732 1.000 39.26003 109 THR D CA 1
ATOM 8726 C C . THR D 1 65 ? 36.16391 -6.44996 -47.17135 1.000 47.76662 109 THR D C 1
ATOM 8727 O O . THR D 1 65 ? 35.79290 -6.30308 -46.00139 1.000 45.96720 109 THR D O 1
ATOM 8731 N N . ALA D 1 66 ? 37.05988 -5.65167 -47.73963 1.000 45.63301 110 ALA D N 1
ATOM 8732 C CA . ALA D 1 66 ? 37.66643 -4.55640 -47.00391 1.000 38.89193 110 ALA D CA 1
ATOM 8733 C C . ALA D 1 66 ? 36.84088 -3.28581 -47.15733 1.000 46.56180 110 ALA D C 1
ATOM 8734 O O . ALA D 1 66 ? 36.04249 -3.13700 -48.08563 1.000 42.86303 110 ALA D O 1
ATOM 8736 N N . ASN D 1 67 ? 37.03876 -2.36568 -46.21888 1.000 47.43802 111 ASN D N 1
ATOM 8737 C CA . ASN D 1 67 ? 36.37494 -1.07294 -46.27590 1.000 43.99473 111 ASN D CA 1
ATOM 8738 C C . ASN D 1 67 ? 37.11241 -0.17558 -47.25998 1.000 51.11571 111 ASN D C 1
ATOM 8739 O O . ASN D 1 67 ? 38.30562 0.09494 -47.08871 1.000 46.33149 111 ASN D O 1
ATOM 8744 N N . VAL D 1 68 ? 36.40756 0.27458 -48.29790 1.000 44.64651 112 VAL D N 1
ATOM 8745 C CA . VAL D 1 68 ? 37.00866 1.20295 -49.24557 1.000 47.94791 112 VAL D CA 1
ATOM 8746 C C . VAL D 1 68 ? 37.08424 2.61273 -48.66794 1.000 52.16221 112 VAL D C 1
ATOM 8747 O O . VAL D 1 68 ? 37.98422 3.38200 -49.03097 1.000 59.86692 112 VAL D O 1
ATOM 8751 N N . TYR D 1 69 ? 36.19472 2.95558 -47.74404 1.000 53.81563 113 TYR D N 1
ATOM 8752 C CA . TYR D 1 69 ? 36.13784 4.27847 -47.14267 1.000 52.06199 113 TYR D CA 1
ATOM 8753 C C . TYR D 1 69 ? 36.87182 4.30840 -45.81074 1.000 51.10110 113 TYR D C 1
ATOM 8754 O O . TYR D 1 69 ? 37.12482 3.27466 -45.18746 1.000 49.80409 113 TYR D O 1
ATOM 8763 N N . MET D 1 70 ? 37.20566 5.52155 -45.37719 1.000 51.13948 114 MET D N 1
ATOM 8764 C CA . MET D 1 70 ? 37.83635 5.69821 -44.08072 1.000 59.80683 114 MET D CA 1
ATOM 8765 C C . MET D 1 70 ? 36.82664 5.46022 -42.95811 1.000 53.18885 114 MET D C 1
ATOM 8766 O O . MET D 1 70 ? 35.63655 5.75031 -43.11029 1.000 53.12776 114 MET D O 1
ATOM 8771 N N . PRO D 1 71 ? 37.27685 4.92525 -41.82387 1.000 51.32705 115 PRO D N 1
ATOM 8772 C CA . PRO D 1 71 ? 36.37321 4.76185 -40.67653 1.000 54.74517 115 PRO D CA 1
ATOM 8773 C C . PRO D 1 71 ? 35.83272 6.10427 -40.20480 1.000 54.99699 115 PRO D C 1
ATOM 8774 O O . PRO D 1 71 ? 36.53614 7.11636 -40.21298 1.000 57.30535 115 PRO D O 1
ATOM 8778 N N . GLY D 1 72 ? 34.57058 6.10293 -39.78299 1.000 55.29544 116 GLY D N 1
ATOM 8779 C CA . GLY D 1 72 ? 33.91451 7.32816 -39.37817 1.000 53.75420 116 GLY D CA 1
ATOM 8780 C C . GLY D 1 72 ? 33.39254 8.17168 -40.51656 1.000 59.33931 116 GLY D C 1
ATOM 8781 O O . GLY D 1 72 ? 32.92712 9.29168 -40.27641 1.000 48.05468 116 GLY D O 1
ATOM 8782 N N . SER D 1 73 ? 33.45944 7.67279 -41.74842 1.000 60.52085 117 SER D N 1
ATOM 8783 C CA . SER D 1 73 ? 32.96614 8.39394 -42.91089 1.000 65.68508 117 SER D CA 1
ATOM 8784 C C . SER D 1 73 ? 32.47239 7.38132 -43.93292 1.000 69.60663 117 SER D C 1
ATOM 8785 O O . SER D 1 73 ? 33.12001 6.35617 -44.16402 1.000 63.31323 117 SER D O 1
ATOM 8788 N N . GLY D 1 74 ? 31.31804 7.66491 -44.52631 1.000 62.69004 118 GLY D N 1
ATOM 8789 C CA . GLY D 1 74 ? 30.77208 6.82265 -45.56686 1.000 65.44013 118 GLY D CA 1
ATOM 8790 C C . GLY D 1 74 ? 31.07871 7.26249 -46.97847 1.000 68.58513 118 GLY D C 1
ATOM 8791 O O . GLY D 1 74 ? 30.62266 6.62353 -47.93278 1.000 67.43845 118 GLY D O 1
ATOM 8792 N N . SER D 1 75 ? 31.84063 8.33980 -47.14586 1.000 66.46630 119 SER D N 1
ATOM 8793 C CA . SER D 1 75 ? 32.12060 8.89802 -48.46015 1.000 66.74126 119 SER D CA 1
ATOM 8794 C C . SER D 1 75 ? 33.60022 9.06291 -48.76213 1.000 55.91230 119 SER D C 1
ATOM 8795 O O . SER D 1 75 ? 33.98064 8.99395 -49.93097 1.000 57.16929 119 SER D O 1
ATOM 8798 N N . MET D 1 76 ? 34.44079 9.27940 -47.75352 1.000 55.81659 120 MET D N 1
ATOM 8799 C CA . MET D 1 76 ? 35.83922 9.61264 -47.99011 1.000 63.38721 120 MET D CA 1
ATOM 8800 C C . MET D 1 76 ? 36.64545 8.34246 -48.23855 1.000 63.05138 120 MET D C 1
ATOM 8801 O O . MET D 1 76 ? 36.79438 7.50339 -47.34336 1.000 61.09223 120 MET D O 1
ATOM 8806 N N . VAL D 1 77 ? 37.16762 8.21272 -49.45891 1.000 56.89748 121 VAL D N 1
ATOM 8807 C CA . VAL D 1 77 ? 37.93446 7.03852 -49.85012 1.000 49.02065 121 VAL D CA 1
ATOM 8808 C C . VAL D 1 77 ? 39.23310 6.98361 -49.05968 1.000 48.60100 121 VAL D C 1
ATOM 8809 O O . VAL D 1 77 ? 39.88194 8.01200 -48.82544 1.000 58.54699 121 VAL D O 1
ATOM 8813 N N . ARG D 1 78 ? 39.61158 5.77784 -48.63372 1.000 54.64249 122 ARG D N 1
ATOM 8814 C CA . ARG D 1 78 ? 40.88456 5.57942 -47.95118 1.000 56.07709 122 ARG D CA 1
ATOM 8815 C C . ARG D 1 78 ? 42.04600 6.03925 -48.82096 1.000 64.09626 122 ARG D C 1
ATOM 8816 O O . ARG D 1 78 ? 42.12007 5.71054 -50.00870 1.000 66.14579 122 ARG D O 1
ATOM 8824 N N . THR D 1 79 ? 42.96061 6.79393 -48.21936 1.000 70.63444 123 THR D N 1
ATOM 8825 C CA . THR D 1 79 ? 44.22070 7.14578 -48.85255 1.000 62.03585 123 THR D CA 1
ATOM 8826 C C . THR D 1 79 ? 45.36779 6.27138 -48.36266 1.000 73.72576 123 THR D C 1
ATOM 8827 O O . THR D 1 79 ? 46.53394 6.60011 -48.60581 1.000 73.71692 123 THR D O 1
ATOM 8831 N N . ASP D 1 80 ? 45.06007 5.18274 -47.65458 1.000 74.42578 124 ASP D N 1
ATOM 8832 C CA . ASP D 1 80 ? 46.04773 4.14437 -47.39629 1.000 73.28466 124 ASP D CA 1
ATOM 8833 C C . ASP D 1 80 ? 46.66013 3.69915 -48.71531 1.000 69.90126 124 ASP D C 1
ATOM 8834 O O . ASP D 1 80 ? 45.94321 3.32420 -49.64469 1.000 65.12319 124 ASP D O 1
ATOM 8839 N N . ARG D 1 81 ? 47.99162 3.73737 -48.79500 1.000 69.12683 125 ARG D N 1
ATOM 8840 C CA . ARG D 1 81 ? 48.66096 3.47924 -50.06601 1.000 67.90379 125 ARG D CA 1
ATOM 8841 C C . ARG D 1 81 ? 48.40961 2.06811 -50.58349 1.000 66.18033 125 ARG D C 1
ATOM 8842 O O . ARG D 1 81 ? 48.58633 1.82058 -51.78176 1.000 58.96071 125 ARG D O 1
ATOM 8850 N N . GLY D 1 82 ? 47.98969 1.14749 -49.71768 1.000 62.63855 126 GLY D N 1
ATOM 8851 C CA . GLY D 1 82 ? 47.62381 -0.19171 -50.13625 1.000 55.98688 126 GLY D CA 1
ATOM 8852 C C . GLY D 1 82 ? 47.06832 -1.01281 -48.99140 1.000 58.07303 126 GLY D C 1
ATOM 8853 O O . GLY D 1 82 ? 47.54088 -0.89602 -47.85688 1.000 59.02479 126 GLY D O 1
ATOM 8854 N N . TYR D 1 83 ? 46.06271 -1.84210 -49.26086 1.000 48.00167 127 TYR D N 1
ATOM 8855 C CA . TYR D 1 83 ? 45.51100 -2.68216 -48.20966 1.000 51.30754 127 TYR D CA 1
ATOM 8856 C C . TYR D 1 83 ? 45.01745 -3.99485 -48.79755 1.000 48.15873 127 TYR D C 1
ATOM 8857 O O . TYR D 1 83 ? 44.68082 -4.09112 -49.98158 1.000 47.75870 127 TYR D O 1
ATOM 8866 N N . TYR D 1 84 ? 44.98114 -5.00486 -47.93489 1.000 41.51515 128 TYR D N 1
ATOM 8867 C CA . TYR D 1 84 ? 44.59408 -6.35479 -48.30446 1.000 35.01457 128 TYR D CA 1
ATOM 8868 C C . TYR D 1 84 ? 43.07641 -6.48079 -48.33394 1.000 40.87641 128 TYR D C 1
ATOM 8869 O O . TYR D 1 84 ? 42.36196 -5.82171 -47.57341 1.000 50.93600 128 TYR D O 1
ATOM 8878 N N . ALA D 1 85 ? 42.58438 -7.32948 -49.23107 1.000 37.57887 129 ALA D N 1
ATOM 8879 C CA . ALA D 1 85 ? 41.14812 -7.50315 -49.39450 1.000 38.98574 129 ALA D CA 1
ATOM 8880 C C . ALA D 1 85 ? 40.88947 -8.79466 -50.15415 1.000 46.65505 129 ALA D C 1
ATOM 8881 O O . ALA D 1 85 ? 41.81137 -9.43968 -50.65930 1.000 44.43409 129 ALA D O 1
ATOM 8883 N N . ALA D 1 86 ? 39.61288 -9.16536 -50.22767 1.000 44.75612 130 ALA D N 1
ATOM 8884 C CA . ALA D 1 86 ? 39.19863 -10.34085 -50.97555 1.000 43.54078 130 ALA D CA 1
ATOM 8885 C C . ALA D 1 86 ? 37.86308 -10.07871 -51.65237 1.000 47.87304 130 ALA D C 1
ATOM 8886 O O . ALA D 1 86 ? 37.00264 -9.37588 -51.11641 1.000 42.30085 130 ALA D O 1
ATOM 8888 N N . LEU D 1 87 ? 37.70311 -10.65380 -52.84001 1.000 43.22372 131 LEU D N 1
ATOM 8889 C CA . LEU D 1 87 ? 36.40822 -10.76259 -53.49464 1.000 41.24405 131 LEU D CA 1
ATOM 8890 C C . LEU D 1 87 ? 35.83533 -12.13527 -53.17694 1.000 43.78810 131 LEU D C 1
ATOM 8891 O O . LEU D 1 87 ? 36.54365 -13.14223 -53.27012 1.000 40.65125 131 LEU D O 1
ATOM 8896 N N . LEU D 1 88 ? 34.57049 -12.17338 -52.77788 1.000 46.29857 132 LEU D N 1
ATOM 8897 C CA . LEU D 1 88 ? 33.91408 -13.42429 -52.43672 1.000 50.05949 132 LEU D CA 1
ATOM 8898 C C . LEU D 1 88 ? 32.82064 -13.75667 -53.44155 1.000 48.65971 132 LEU D C 1
ATOM 8899 O O . LEU D 1 88 ? 32.37306 -12.90966 -54.21874 1.000 47.20355 132 LEU D O 1
ATOM 8904 N N . THR D 1 89 ? 32.40582 -15.01769 -53.42197 1.000 45.38808 133 THR D N 1
ATOM 8905 C CA . THR D 1 89 ? 31.19814 -15.41749 -54.11856 1.000 43.75021 133 THR D CA 1
ATOM 8906 C C . THR D 1 89 ? 29.97665 -15.11662 -53.25205 1.000 49.60767 133 THR D C 1
ATOM 8907 O O . THR D 1 89 ? 30.08626 -14.74299 -52.08038 1.000 50.50040 133 THR D O 1
ATOM 8911 N N . GLY D 1 90 ? 28.79420 -15.28351 -53.84698 1.000 49.57349 134 GLY D N 1
ATOM 8912 C CA . GLY D 1 90 ? 27.56603 -15.12491 -53.08796 1.000 39.02962 134 GLY D CA 1
ATOM 8913 C C . GLY D 1 90 ? 27.46143 -16.09613 -51.92935 1.000 50.08264 134 GLY D C 1
ATOM 8914 O O . GLY D 1 90 ? 26.77040 -15.82359 -50.94328 1.000 53.32569 134 GLY D O 1
ATOM 8915 N N . GLN D 1 91 ? 28.14755 -17.23193 -52.02566 1.000 49.65395 135 GLN D N 1
ATOM 8916 C CA . GLN D 1 91 ? 28.16855 -18.24159 -50.97813 1.000 52.57619 135 GLN D CA 1
ATOM 8917 C C . GLN D 1 91 ? 29.27150 -18.00679 -49.95337 1.000 48.72967 135 GLN D C 1
ATOM 8918 O O . GLN D 1 91 ? 29.48639 -18.85715 -49.08468 1.000 56.01802 135 GLN D O 1
ATOM 8924 N N . GLY D 1 92 ? 29.97702 -16.88290 -50.04091 1.000 52.46345 136 GLY D N 1
ATOM 8925 C CA . GLY D 1 92 ? 30.99616 -16.54595 -49.07154 1.000 46.77078 136 GLY D CA 1
ATOM 8926 C C . GLY D 1 92 ? 32.33670 -17.21134 -49.27361 1.000 49.91667 136 GLY D C 1
ATOM 8927 O O . GLY D 1 92 ? 33.17357 -17.15751 -48.36843 1.000 51.30886 136 GLY D O 1
ATOM 8928 N N . ARG D 1 93 ? 32.57585 -17.83522 -50.42137 1.000 51.03708 137 ARG D N 1
ATOM 8929 C CA . ARG D 1 93 ? 33.86386 -18.45597 -50.68625 1.000 45.70106 137 ARG D CA 1
ATOM 8930 C C . ARG D 1 93 ? 34.78107 -17.47286 -51.40202 1.000 51.90201 137 ARG D C 1
ATOM 8931 O O . ARG D 1 93 ? 34.32478 -16.55381 -52.08747 1.000 50.43855 137 ARG D O 1
ATOM 8939 N N . VAL D 1 94 ? 36.08800 -17.67153 -51.22978 1.000 43.01788 138 VAL D N 1
ATOM 8940 C CA . VAL D 1 94 ? 37.06014 -16.75310 -51.80727 1.000 46.78481 138 VAL D CA 1
ATOM 8941 C C . VAL D 1 94 ? 37.04088 -16.87240 -53.32499 1.000 50.33041 138 VAL D C 1
ATOM 8942 O O . VAL D 1 94 ? 37.16377 -17.96933 -53.88443 1.000 44.71716 138 VAL D O 1
ATOM 8946 N N . LEU D 1 95 ? 36.88617 -15.73577 -53.99842 1.000 50.41922 139 LEU D N 1
ATOM 8947 C CA . LEU D 1 95 ? 36.96026 -15.65271 -55.44945 1.000 50.65007 139 LEU D CA 1
ATOM 8948 C C . LEU D 1 95 ? 38.31928 -15.14210 -55.91259 1.000 53.82402 139 LEU D C 1
ATOM 8949 O O . LEU D 1 95 ? 38.97201 -15.77715 -56.74625 1.000 51.21112 139 LEU D O 1
ATOM 8954 N N . TYR D 1 96 ? 38.76396 -14.00779 -55.37311 1.000 48.98474 140 TYR D N 1
ATOM 8955 C CA . TYR D 1 96 ? 40.10414 -13.49191 -55.60877 1.000 43.25990 140 TYR D CA 1
ATOM 8956 C C . TYR D 1 96 ? 40.63551 -12.88014 -54.32104 1.000 49.20805 140 TYR D C 1
ATOM 8957 O O . TYR D 1 96 ? 39.91248 -12.16258 -53.62454 1.000 47.40654 140 TYR D O 1
ATOM 8966 N N . ASP D 1 97 ? 41.89604 -13.16635 -54.00601 1.000 51.22627 141 ASP D N 1
ATOM 8967 C CA . ASP D 1 97 ? 42.60155 -12.49979 -52.91856 1.000 43.50744 141 ASP D CA 1
ATOM 8968 C C . ASP D 1 97 ? 43.46165 -11.40088 -53.52789 1.000 47.04932 141 ASP D C 1
ATOM 8969 O O . ASP D 1 97 ? 44.30094 -11.67140 -54.39486 1.000 54.98140 141 ASP D O 1
ATOM 8974 N N . VAL D 1 98 ? 43.23316 -10.15938 -53.09903 1.000 41.73346 142 VAL D N 1
ATOM 8975 C CA . VAL D 1 98 ? 43.78538 -9.00333 -53.78832 1.000 43.97432 142 VAL D CA 1
ATOM 8976 C C . VAL D 1 98 ? 44.42681 -8.03576 -52.80398 1.000 44.41650 142 VAL D C 1
ATOM 8977 O O . VAL D 1 98 ? 44.23845 -8.11990 -51.58875 1.000 49.62083 142 VAL D O 1
ATOM 8981 N N . PHE D 1 99 ? 45.21872 -7.12223 -53.36049 1.000 45.12867 143 PHE D N 1
ATOM 8982 C CA . PHE D 1 99 ? 45.61062 -5.88418 -52.70402 1.000 48.31716 143 PHE D CA 1
ATOM 8983 C C . PHE D 1 99 ? 44.99251 -4.72303 -53.46820 1.000 44.43173 143 PHE D C 1
ATOM 8984 O O . PHE D 1 99 ? 44.90965 -4.75510 -54.69924 1.000 49.79905 143 PHE D O 1
ATOM 8992 N N . ILE D 1 100 ? 44.54683 -3.70571 -52.73935 1.000 48.99374 144 ILE D N 1
ATOM 8993 C CA . ILE D 1 100 ? 43.88155 -2.55103 -53.32889 1.000 50.14560 144 ILE D CA 1
ATOM 8994 C C . ILE D 1 100 ? 44.75436 -1.33291 -53.07439 1.000 52.90500 144 ILE D C 1
ATOM 8995 O O . ILE D 1 100 ? 45.06297 -1.01311 -51.91942 1.000 58.36742 144 ILE D O 1
ATOM 9000 N N . TYR D 1 101 ? 45.16761 -0.67040 -54.15086 1.000 52.18866 145 TYR D N 1
ATOM 9001 C CA . TYR D 1 101 ? 45.99220 0.52728 -54.06073 1.000 45.16447 145 TYR D CA 1
ATOM 9002 C C . TYR D 1 101 ? 45.19093 1.70911 -54.58073 1.000 50.74533 145 TYR D C 1
ATOM 9003 O O . TYR D 1 101 ? 44.97453 1.81312 -55.79923 1.000 55.11471 145 TYR D O 1
ATOM 9012 N N . PRO D 1 102 ? 44.69918 2.59213 -53.71588 1.000 50.95010 146 PRO D N 1
ATOM 9013 C CA . PRO D 1 102 ? 44.00626 3.79054 -54.20348 1.000 58.21303 146 PRO D CA 1
ATOM 9014 C C . PRO D 1 102 ? 44.92535 4.62345 -55.08336 1.000 59.69006 146 PRO D C 1
ATOM 9015 O O . PRO D 1 102 ? 46.08841 4.86023 -54.74940 1.000 57.39297 146 PRO D O 1
ATOM 9019 N N . LEU D 1 103 ? 44.39284 5.06448 -56.21884 1.000 66.66701 147 LEU D N 1
ATOM 9020 C CA . LEU D 1 103 ? 45.16562 5.77967 -57.23270 1.000 67.71506 147 LEU D CA 1
ATOM 9021 C C . LEU D 1 103 ? 44.61839 7.20010 -57.34160 1.000 77.44807 147 LEU D C 1
ATOM 9022 O O . LEU D 1 103 ? 43.56318 7.42234 -57.94410 1.000 80.67774 147 LEU D O 1
ATOM 9027 N N . THR D 1 104 ? 45.33996 8.16263 -56.76284 1.000 83.14710 148 THR D N 1
ATOM 9028 C CA . THR D 1 104 ? 44.94055 9.56700 -56.80327 1.000 81.31973 148 THR D CA 1
ATOM 9029 C C . THR D 1 104 ? 46.01119 10.50446 -57.34432 1.000 79.60794 148 THR D C 1
ATOM 9030 O O . THR D 1 104 ? 45.66726 11.60698 -57.78694 1.000 75.03963 148 THR D O 1
ATOM 9034 N N . ASP D 1 105 ? 47.28124 10.11065 -57.32944 1.000 78.02095 149 ASP D N 1
ATOM 9035 C CA . ASP D 1 105 ? 48.38984 10.96156 -57.75469 1.000 89.54213 149 ASP D CA 1
ATOM 9036 C C . ASP D 1 105 ? 48.68612 10.67223 -59.21808 1.000 89.84769 149 ASP D C 1
ATOM 9037 O O . ASP D 1 105 ? 49.31458 9.66123 -59.54105 1.000 91.65700 149 ASP D O 1
ATOM 9042 N N . SER D 1 106 ? 48.13443 11.50114 -60.10792 1.000 86.44049 150 SER D N 1
ATOM 9043 C CA . SER D 1 106 ? 48.75488 11.83332 -61.38965 1.000 92.17762 150 SER D CA 1
ATOM 9044 C C . SER D 1 106 ? 49.56502 10.68829 -61.98420 1.000 95.87182 150 SER D C 1
ATOM 9045 O O . SER D 1 106 ? 50.69359 10.89453 -62.44514 1.000 86.55548 150 SER D O 1
ATOM 9048 N N . LYS D 1 107 ? 49.00938 9.48147 -61.96721 1.000 93.63900 151 LYS D N 1
ATOM 9049 C CA . LYS D 1 107 ? 49.61243 8.35896 -62.66750 1.000 88.00505 151 LYS D CA 1
ATOM 9050 C C . LYS D 1 107 ? 48.89760 8.20439 -64.00507 1.000 98.31296 151 LYS D C 1
ATOM 9051 O O . LYS D 1 107 ? 48.10666 7.28864 -64.23376 1.000 93.96339 151 LYS D O 1
ATOM 9057 N N . HIS D 1 108 ? 49.17612 9.16451 -64.88792 1.000 96.55355 152 HIS D N 1
ATOM 9058 C CA . HIS D 1 108 ? 48.58566 9.16126 -66.21771 1.000 94.59328 152 HIS D CA 1
ATOM 9059 C C . HIS D 1 108 ? 49.05424 7.98228 -67.04779 1.000 95.24340 152 HIS D C 1
ATOM 9060 O O . HIS D 1 108 ? 48.59888 7.83353 -68.18373 1.000 94.58202 152 HIS D O 1
ATOM 9067 N N . LEU D 1 109 ? 49.96061 7.15621 -66.51552 1.000 90.56143 153 LEU D N 1
ATOM 9068 C CA . LEU D 1 109 ? 50.38113 5.95258 -67.22170 1.000 92.89481 153 LEU D CA 1
ATOM 9069 C C . LEU D 1 109 ? 49.21646 4.99309 -67.43601 1.000 91.83593 153 LEU D C 1
ATOM 9070 O O . LEU D 1 109 ? 49.23439 4.19942 -68.38293 1.000 95.44840 153 LEU D O 1
ATOM 9075 N N . GLN D 1 110 ? 48.20100 5.04720 -66.57479 1.000 83.42670 154 GLN D N 1
ATOM 9076 C CA . GLN D 1 110 ? 46.96214 4.30662 -66.78236 1.000 81.19216 154 GLN D CA 1
ATOM 9077 C C . GLN D 1 110 ? 45.86169 5.16512 -67.38695 1.000 88.34711 154 GLN D C 1
ATOM 9078 O O . GLN D 1 110 ? 45.09408 4.67678 -68.22137 1.000 94.29339 154 GLN D O 1
ATOM 9084 N N . ARG D 1 111 ? 45.76221 6.43006 -66.96828 1.000 88.47619 155 ARG D N 1
ATOM 9085 C CA . ARG D 1 111 ? 44.74791 7.33569 -67.50006 1.000 93.90954 155 ARG D CA 1
ATOM 9086 C C . ARG D 1 111 ? 44.85814 7.46204 -69.01612 1.000 96.46284 155 ARG D C 1
ATOM 9087 O O . ARG D 1 111 ? 43.94888 7.05929 -69.75113 1.000 97.01118 155 ARG D O 1
ATOM 9095 N N . VAL D 1 112 ? 45.99715 7.97563 -69.49386 1.000 93.08947 156 VAL D N 1
ATOM 9096 C CA . VAL D 1 112 ? 46.27741 8.25687 -70.91425 1.000 92.65607 156 VAL D CA 1
ATOM 9097 C C . VAL D 1 112 ? 45.03192 8.55189 -71.75057 1.000 89.63225 156 VAL D C 1
ATOM 9098 O O . VAL D 1 112 ? 44.17975 9.35125 -71.35823 1.000 88.36880 156 VAL D O 1
ATOM 9102 N N . GLY D 1 120 ? 35.60014 10.31132 -60.85192 1.000 74.46387 164 GLY D N 1
ATOM 9103 C CA . GLY D 1 120 ? 35.41733 9.89027 -59.47417 1.000 81.53754 164 GLY D CA 1
ATOM 9104 C C . GLY D 1 120 ? 36.70339 9.48766 -58.77391 1.000 81.77627 164 GLY D C 1
ATOM 9105 O O . GLY D 1 120 ? 37.46298 10.33928 -58.30757 1.000 81.04915 164 GLY D O 1
ATOM 9106 N N . ALA D 1 121 ? 36.94576 8.17992 -58.69659 1.000 77.49987 165 ALA D N 1
ATOM 9107 C CA . ALA D 1 121 ? 38.13233 7.64368 -58.04552 1.000 76.17909 165 ALA D CA 1
ATOM 9108 C C . ALA D 1 121 ? 38.69035 6.49966 -58.87973 1.000 68.42221 165 ALA D C 1
ATOM 9109 O O . ALA D 1 121 ? 37.99273 5.91087 -59.70938 1.000 65.92784 165 ALA D O 1
ATOM 9111 N N . ALA D 1 122 ? 39.96640 6.19169 -58.65062 1.000 63.76506 166 ALA D N 1
ATOM 9112 C CA . ALA D 1 122 ? 40.66094 5.13433 -59.37163 1.000 64.52040 166 ALA D CA 1
ATOM 9113 C C . ALA D 1 122 ? 41.33963 4.19398 -58.38605 1.000 59.57090 166 ALA D C 1
ATOM 9114 O O . ALA D 1 122 ? 41.88851 4.63169 -57.36988 1.000 54.35845 166 ALA D O 1
ATOM 9116 N N . PHE D 1 123 ? 41.30029 2.89914 -58.69376 1.000 56.57904 167 PHE D N 1
ATOM 9117 C CA . PHE D 1 123 ? 41.87397 1.87018 -57.83692 1.000 57.97704 167 PHE D CA 1
ATOM 9118 C C . PHE D 1 123 ? 42.68735 0.89796 -58.67584 1.000 57.98582 167 PHE D C 1
ATOM 9119 O O . PHE D 1 123 ? 42.24658 0.47838 -59.75067 1.000 58.42201 167 PHE D O 1
ATOM 9127 N N . LEU D 1 124 ? 43.87124 0.54906 -58.18527 1.000 50.08561 168 LEU D N 1
ATOM 9128 C CA . LEU D 1 124 ? 44.65641 -0.55105 -58.72593 1.000 50.15797 168 LEU D CA 1
ATOM 9129 C C . LEU D 1 124 ? 44.40979 -1.78111 -57.86542 1.000 49.16980 168 LEU D C 1
ATOM 9130 O O . LEU D 1 124 ? 44.58595 -1.73215 -56.64341 1.000 54.47521 168 LEU D O 1
ATOM 9135 N N . ILE D 1 125 ? 43.99292 -2.87490 -58.49415 1.000 47.90761 169 ILE D N 1
ATOM 9136 C CA . ILE D 1 125 ? 43.67914 -4.10758 -57.78272 1.000 50.55208 169 ILE D CA 1
ATOM 9137 C C . ILE D 1 125 ? 44.67010 -5.17632 -58.21773 1.000 55.86582 169 ILE D C 1
ATOM 9138 O O . ILE D 1 125 ? 44.76528 -5.49896 -59.40904 1.000 50.36855 169 ILE D O 1
ATOM 9143 N N . GLU D 1 126 ? 45.38942 -5.73559 -57.24995 1.000 51.88272 170 GLU D N 1
ATOM 9144 C CA . GLU D 1 126 ? 46.43820 -6.71357 -57.50134 1.000 47.04595 170 GLU D CA 1
ATOM 9145 C C . GLU D 1 126 ? 45.86568 -8.11444 -57.34659 1.000 52.81323 170 GLU D C 1
ATOM 9146 O O . GLU D 1 126 ? 45.41891 -8.48496 -56.25988 1.000 52.06242 170 GLU D O 1
ATOM 9152 N N . VAL D 1 127 ? 45.90679 -8.89886 -58.42051 1.000 51.75112 171 VAL D N 1
ATOM 9153 C CA . VAL D 1 127 ? 45.33923 -10.23968 -58.43813 1.000 50.58854 171 VAL D CA 1
ATOM 9154 C C . VAL D 1 127 ? 46.35909 -11.17744 -59.07343 1.000 48.04660 171 VAL D C 1
ATOM 9155 O O . VAL D 1 127 ? 47.37508 -10.74642 -59.62202 1.000 53.97263 171 VAL D O 1
ATOM 9159 N N . ASP D 1 128 ? 46.08909 -12.47820 -58.96650 1.000 46.18823 172 ASP D N 1
ATOM 9160 C CA . ASP D 1 128 ? 46.89485 -13.47813 -59.65438 1.000 55.34546 172 ASP D CA 1
ATOM 9161 C C . ASP D 1 128 ? 46.96302 -13.17188 -61.14500 1.000 52.52102 172 ASP D C 1
ATOM 9162 O O . ASP D 1 128 ? 45.96437 -12.79112 -61.76100 1.000 48.99573 172 ASP D O 1
ATOM 9167 N N . LYS D 1 129 ? 48.16070 -13.32602 -61.71897 1.000 58.09713 173 LYS D N 1
ATOM 9168 C CA . LYS D 1 129 ? 48.34401 -13.03687 -63.13881 1.000 54.64710 173 LYS D CA 1
ATOM 9169 C C . LYS D 1 129 ? 47.41518 -13.88828 -63.99753 1.000 54.26820 173 LYS D C 1
ATOM 9170 O O . LYS D 1 129 ? 46.83586 -13.39747 -64.97385 1.000 53.73692 173 LYS D O 1
ATOM 9176 N N . ASP D 1 130 ? 47.24764 -15.16391 -63.63931 1.000 52.66237 174 ASP D N 1
ATOM 9177 C CA . ASP D 1 130 ? 46.32399 -16.03156 -64.36106 1.000 51.79735 174 ASP D CA 1
ATOM 9178 C C . ASP D 1 130 ? 44.87324 -15.59349 -64.21335 1.000 57.04685 174 ASP D C 1
ATOM 9179 O O . ASP D 1 130 ? 44.03832 -15.96665 -65.04465 1.000 55.49606 174 ASP D O 1
ATOM 9184 N N . GLN D 1 131 ? 44.55252 -14.82622 -63.17460 1.000 50.71068 175 GLN D N 1
ATOM 9185 C CA . GLN D 1 131 ? 43.18292 -14.42712 -62.89384 1.000 49.52442 175 GLN D CA 1
ATOM 9186 C C . GLN D 1 131 ? 42.87311 -13.00251 -63.32577 1.000 48.10766 175 GLN D C 1
ATOM 9187 O O . GLN D 1 131 ? 41.72259 -12.57174 -63.19639 1.000 52.35647 175 GLN D O 1
ATOM 9193 N N . ALA D 1 132 ? 43.86120 -12.27035 -63.84664 1.000 47.28089 176 ALA D N 1
ATOM 9194 C CA . ALA D 1 132 ? 43.67875 -10.84580 -64.11138 1.000 44.44225 176 ALA D CA 1
ATOM 9195 C C . ALA D 1 132 ? 42.55774 -10.60099 -65.11503 1.000 53.85698 176 ALA D C 1
ATOM 9196 O O . ALA D 1 132 ? 41.66680 -9.77620 -64.87776 1.000 53.43173 176 ALA D O 1
ATOM 9198 N N . GLY D 1 133 ? 42.58397 -11.31186 -66.24452 1.000 53.51270 177 GLY D N 1
ATOM 9199 C CA . GLY D 1 133 ? 41.52984 -11.14654 -67.23370 1.000 52.79691 177 GLY D CA 1
ATOM 9200 C C . GLY D 1 133 ? 40.17559 -11.60148 -66.72535 1.000 49.12692 177 GLY D C 1
ATOM 9201 O O . GLY D 1 133 ? 39.15188 -10.97041 -67.00243 1.000 53.72172 177 GLY D O 1
ATOM 9202 N N . LEU D 1 134 ? 40.15114 -12.70895 -65.98056 1.000 41.54220 178 LEU D N 1
ATOM 9203 C CA . LEU D 1 134 ? 38.90050 -13.18757 -65.40144 1.000 50.94957 178 LEU D CA 1
ATOM 9204 C C . LEU D 1 134 ? 38.34601 -12.19294 -64.38849 1.000 47.59576 178 LEU D C 1
ATOM 9205 O O . LEU D 1 134 ? 37.12661 -12.01806 -64.28434 1.000 47.04882 178 LEU D O 1
ATOM 9210 N N . LEU D 1 135 ? 39.22804 -11.53781 -63.62647 1.000 49.81242 179 LEU D N 1
ATOM 9211 C CA . LEU D 1 135 ? 38.78510 -10.51039 -62.68736 1.000 49.88246 179 LEU D CA 1
ATOM 9212 C C . LEU D 1 135 ? 38.16618 -9.32212 -63.41302 1.000 50.63209 179 LEU D C 1
ATOM 9213 O O . LEU D 1 135 ? 37.13692 -8.78836 -62.98041 1.000 56.46159 179 LEU D O 1
ATOM 9218 N N . VAL D 1 136 ? 38.78505 -8.88666 -64.51261 1.000 47.98109 180 VAL D N 1
ATOM 9219 C CA . VAL D 1 136 ? 38.23124 -7.77895 -65.28696 1.000 46.30260 180 VAL D CA 1
ATOM 9220 C C . VAL D 1 136 ? 36.84219 -8.13482 -65.79703 1.000 46.56684 180 VAL D C 1
ATOM 9221 O O . VAL D 1 136 ? 35.90830 -7.32653 -65.71979 1.000 45.87715 180 VAL D O 1
ATOM 9225 N N . ASP D 1 137 ? 36.68250 -9.35422 -66.31670 1.000 46.51352 181 ASP D N 1
ATOM 9226 C CA . ASP D 1 137 ? 35.38056 -9.79280 -66.80886 1.000 48.05141 181 ASP D CA 1
ATOM 9227 C C . ASP D 1 137 ? 34.35796 -9.85838 -65.68303 1.000 49.99822 181 ASP D C 1
ATOM 9228 O O . ASP D 1 137 ? 33.19839 -9.46581 -65.86209 1.000 53.63918 181 ASP D O 1
ATOM 9233 N N . HIS D 1 138 ? 34.76838 -10.35643 -64.51502 1.000 52.38996 182 HIS D N 1
ATOM 9234 C CA . HIS D 1 138 ? 33.86598 -10.39864 -63.37017 1.000 49.68887 182 HIS D CA 1
ATOM 9235 C C . HIS D 1 138 ? 33.42708 -8.99673 -62.96949 1.000 44.16863 182 HIS D C 1
ATOM 9236 O O . HIS D 1 138 ? 32.24294 -8.75415 -62.71170 1.000 45.60580 182 HIS D O 1
ATOM 9243 N N . ILE D 1 139 ? 34.37135 -8.05494 -62.92039 1.000 44.35940 183 ILE D N 1
ATOM 9244 C CA . ILE D 1 139 ? 34.02520 -6.68156 -62.56715 1.000 50.69244 183 ILE D CA 1
ATOM 9245 C C . ILE D 1 139 ? 33.13209 -6.06153 -63.63637 1.000 51.45135 183 ILE D C 1
ATOM 9246 O O . ILE D 1 139 ? 32.23858 -5.26299 -63.33082 1.000 52.61529 183 ILE D O 1
ATOM 9251 N N . LYS D 1 140 ? 33.35168 -6.41908 -64.90300 1.000 55.10521 184 LYS D N 1
ATOM 9252 C CA . LYS D 1 140 ? 32.56158 -5.83794 -65.98435 1.000 53.00743 184 LYS D CA 1
ATOM 9253 C C . LYS D 1 140 ? 31.10989 -6.30393 -65.92594 1.000 52.49447 184 LYS D C 1
ATOM 9254 O O . LYS D 1 140 ? 30.18113 -5.48988 -65.99391 1.000 55.72845 184 LYS D O 1
ATOM 9260 N N . ARG D 1 141 ? 30.89427 -7.61395 -65.78718 1.000 49.66574 185 ARG D N 1
ATOM 9261 C CA . ARG D 1 141 ? 29.55746 -8.16648 -65.97358 1.000 54.45422 185 ARG D CA 1
ATOM 9262 C C . ARG D 1 141 ? 28.60495 -7.83816 -64.82732 1.000 53.32688 185 ARG D C 1
ATOM 9263 O O . ARG D 1 141 ? 27.38713 -7.90684 -65.02061 1.000 56.27408 185 ARG D O 1
ATOM 9271 N N . TYR D 1 142 ? 29.11296 -7.47532 -63.65099 1.000 48.65785 186 TYR D N 1
ATOM 9272 C CA . TYR D 1 142 ? 28.25337 -7.16828 -62.51346 1.000 55.06878 186 TYR D CA 1
ATOM 9273 C C . TYR D 1 142 ? 27.97710 -5.67821 -62.35611 1.000 50.49397 186 TYR D C 1
ATOM 9274 O O . TYR D 1 142 ? 27.31083 -5.28731 -61.39329 1.000 46.70797 186 TYR D O 1
ATOM 9283 N N . ARG D 1 143 ? 28.46240 -4.84311 -63.28093 1.000 51.00179 187 ARG D N 1
ATOM 9284 C CA . ARG D 1 143 ? 28.30542 -3.39535 -63.14987 1.000 49.95739 187 ARG D CA 1
ATOM 9285 C C . ARG D 1 143 ? 26.84700 -2.96547 -63.23961 1.000 53.75979 187 ARG D C 1
ATOM 9286 O O . ARG D 1 143 ? 26.40920 -2.08566 -62.48856 1.000 49.04754 187 ARG D O 1
ATOM 9294 N N . VAL D 1 144 ? 26.09777 -3.54219 -64.18092 1.000 55.55705 188 VAL D N 1
ATOM 9295 C CA . VAL D 1 144 ? 24.75861 -3.08245 -64.53705 1.000 51.59305 188 VAL D CA 1
ATOM 9296 C C . VAL D 1 144 ? 24.84362 -1.61023 -64.92627 1.000 55.18212 188 VAL D C 1
ATOM 9297 O O . VAL D 1 144 ? 25.28046 -1.27901 -66.03347 1.000 56.34790 188 VAL D O 1
ATOM 9301 N N . ARG D 1 145 ? 24.45254 -0.71434 -64.01771 1.000 54.88674 189 ARG D N 1
ATOM 9302 C CA . ARG D 1 145 ? 24.44992 0.71625 -64.30149 1.000 53.79978 189 ARG D CA 1
ATOM 9303 C C . ARG D 1 145 ? 25.64019 1.45694 -63.71087 1.000 60.16126 189 ARG D C 1
ATOM 9304 O O . ARG D 1 145 ? 25.78208 2.65813 -63.96352 1.000 57.00658 189 ARG D O 1
ATOM 9312 N N . ALA D 1 146 ? 26.48123 0.78518 -62.92780 1.000 56.78869 190 ALA D N 1
ATOM 9313 C CA . ALA D 1 146 ? 27.60186 1.45449 -62.28089 1.000 56.27580 190 ALA D CA 1
ATOM 9314 C C . ALA D 1 146 ? 28.51859 2.08434 -63.32036 1.000 52.92515 190 ALA D C 1
ATOM 9315 O O . ALA D 1 146 ? 28.99946 1.40651 -64.23339 1.000 51.95829 190 ALA D O 1
ATOM 9317 N N . LYS D 1 147 ? 28.75513 3.38749 -63.17970 1.000 54.40137 191 LYS D N 1
ATOM 9318 C CA . LYS D 1 147 ? 29.64671 4.12081 -64.07469 1.000 56.39169 191 LYS D CA 1
ATOM 9319 C C . LYS D 1 147 ? 31.08145 3.75706 -63.70280 1.000 58.16856 191 LYS D C 1
ATOM 9320 O O . LYS D 1 147 ? 31.78648 4.48185 -62.99528 1.000 54.79554 191 LYS D O 1
ATOM 9326 N N . VAL D 1 148 ? 31.50744 2.58780 -64.17908 1.000 47.02959 192 VAL D N 1
ATOM 9327 C CA . VAL D 1 148 ? 32.78871 1.99816 -63.80741 1.000 47.18273 192 VAL D CA 1
ATOM 9328 C C . VAL D 1 148 ? 33.46421 1.45489 -65.05876 1.000 52.56351 192 VAL D C 1
ATOM 9329 O O . VAL D 1 148 ? 32.82268 0.80828 -65.89297 1.000 52.13352 192 VAL D O 1
ATOM 9333 N N . LYS D 1 149 ? 34.75993 1.72680 -65.19252 1.000 53.52996 193 LYS D N 1
ATOM 9334 C CA . LYS D 1 149 ? 35.58463 1.15593 -66.24572 1.000 58.97424 193 LYS D CA 1
ATOM 9335 C C . LYS D 1 149 ? 36.70500 0.34445 -65.61160 1.000 57.05186 193 LYS D C 1
ATOM 9336 O O . LYS D 1 149 ? 37.19581 0.67795 -64.52938 1.000 58.56575 193 LYS D O 1
ATOM 9342 N N . VAL D 1 150 ? 37.11211 -0.72373 -66.28937 1.000 52.45394 194 VAL D N 1
ATOM 9343 C CA . VAL D 1 150 ? 38.11958 -1.62445 -65.73967 1.000 54.35761 194 VAL D CA 1
ATOM 9344 C C . VAL D 1 150 ? 38.91400 -2.24021 -66.88328 1.000 56.24404 194 VAL D C 1
ATOM 9345 O O . VAL D 1 150 ? 38.35880 -2.59257 -67.92829 1.000 53.12509 194 VAL D O 1
ATOM 9349 N N . LYS D 1 151 ? 40.22439 -2.35906 -66.68187 1.000 51.39713 195 LYS D N 1
ATOM 9350 C CA . LYS D 1 151 ? 41.08720 -2.98634 -67.67068 1.000 57.52357 195 LYS D CA 1
ATOM 9351 C C . LYS D 1 151 ? 42.33427 -3.50938 -66.97829 1.000 55.49932 195 LYS D C 1
ATOM 9352 O O . LYS D 1 151 ? 42.69128 -3.07071 -65.88159 1.000 58.43357 195 LYS D O 1
ATOM 9358 N N . VAL D 1 152 ? 42.99745 -4.45403 -67.64435 1.000 52.88538 196 VAL D N 1
ATOM 9359 C CA . VAL D 1 152 ? 44.26900 -4.96277 -67.15146 1.000 57.54219 196 VAL D CA 1
ATOM 9360 C C . VAL D 1 152 ? 45.34513 -3.90407 -67.35140 1.000 50.47681 196 VAL D C 1
ATOM 9361 O O . VAL D 1 152 ? 45.32336 -3.14211 -68.32965 1.000 54.68071 196 VAL D O 1
ATOM 9365 N N . VAL D 1 153 ? 46.28334 -3.83824 -66.40898 1.000 50.76604 197 VAL D N 1
ATOM 9366 C CA . VAL D 1 153 ? 47.43613 -2.95064 -66.49030 1.000 55.89966 197 VAL D CA 1
ATOM 9367 C C . VAL D 1 153 ? 48.63577 -3.75671 -66.96795 1.000 63.82469 197 VAL D C 1
ATOM 9368 O O . VAL D 1 153 ? 48.89045 -4.86592 -66.47225 1.000 64.29425 197 VAL D O 1
ATOM 9372 N N . ASP D 1 154 ? 49.36395 -3.20305 -67.94226 1.000 68.67706 198 ASP D N 1
ATOM 9373 C CA . ASP D 1 154 ? 50.53546 -3.86111 -68.50244 1.000 72.69352 198 ASP D CA 1
ATOM 9374 C C . ASP D 1 154 ? 51.57576 -4.05949 -67.41123 1.000 69.70048 198 ASP D C 1
ATOM 9375 O O . ASP D 1 154 ? 51.87581 -3.13620 -66.65095 1.000 70.20951 198 ASP D O 1
ATOM 9380 N N . VAL D 1 155 ? 52.13662 -5.26662 -67.33749 1.000 72.54793 199 VAL D N 1
ATOM 9381 C CA . VAL D 1 155 ? 53.21153 -5.51975 -66.38334 1.000 70.17626 199 VAL D CA 1
ATOM 9382 C C . VAL D 1 155 ? 54.40625 -4.62490 -66.68225 1.000 77.56985 199 VAL D C 1
ATOM 9383 O O . VAL D 1 155 ? 55.18127 -4.28372 -65.78001 1.000 75.45335 199 VAL D O 1
ATOM 9387 N N . GLU D 1 156 ? 54.55600 -4.20443 -67.94065 1.000 81.28652 200 GLU D N 1
ATOM 9388 C CA . GLU D 1 156 ? 55.59474 -3.24278 -68.29461 1.000 85.21652 200 GLU D CA 1
ATOM 9389 C C . GLU D 1 156 ? 55.29076 -1.86181 -67.72138 1.000 77.40123 200 GLU D C 1
ATOM 9390 O O . GLU D 1 156 ? 56.20344 -1.14813 -67.28926 1.000 80.13897 200 GLU D O 1
ATOM 9396 N N . GLU D 1 157 ? 54.01378 -1.47354 -67.69699 1.000 75.22410 201 GLU D N 1
ATOM 9397 C CA . GLU D 1 157 ? 53.63887 -0.15624 -67.18923 1.000 74.29925 201 GLU D CA 1
ATOM 9398 C C . GLU D 1 157 ? 53.77687 -0.08505 -65.66999 1.000 75.63128 201 GLU D C 1
ATOM 9399 O O . GLU D 1 157 ? 54.48618 0.77711 -65.13802 1.000 74.53825 201 GLU D O 1
ATOM 9405 N N . VAL D 1 158 ? 53.09859 -0.97566 -64.94898 1.000 66.49729 202 VAL D N 1
ATOM 9406 C CA . VAL D 1 158 ? 53.23677 -1.06879 -63.49978 1.000 64.78430 202 VAL D CA 1
ATOM 9407 C C . VAL D 1 158 ? 53.55262 -2.51202 -63.13737 1.000 51.64390 202 VAL D C 1
ATOM 9408 O O . VAL D 1 158 ? 52.83266 -3.43118 -63.54210 1.000 57.94005 202 VAL D O 1
ATOM 9412 N N . ALA D 1 159 ? 54.61796 -2.70757 -62.36810 1.000 44.70614 203 ALA D N 1
ATOM 9413 C CA . ALA D 1 159 ? 55.05946 -4.02816 -61.94949 1.000 58.19805 203 ALA D CA 1
ATOM 9414 C C . ALA D 1 159 ? 54.92120 -4.16619 -60.43956 1.000 58.44033 203 ALA D C 1
ATOM 9415 O O . ALA D 1 159 ? 55.09254 -3.19921 -59.69063 1.000 52.26494 203 ALA D O 1
ATOM 9417 N N . VAL D 1 160 ? 54.61180 -5.38059 -59.99898 1.000 54.79926 204 VAL D N 1
ATOM 9418 C CA . VAL D 1 160 ? 54.40590 -5.67757 -58.58746 1.000 51.61582 204 VAL D CA 1
ATOM 9419 C C . VAL D 1 160 ? 55.68126 -6.29283 -58.03108 1.000 55.88436 204 VAL D C 1
ATOM 9420 O O . VAL D 1 160 ? 56.12757 -7.34995 -58.49358 1.000 58.47454 204 VAL D O 1
ATOM 9424 N N . TRP D 1 161 ? 56.26270 -5.63580 -57.03497 1.000 56.67937 205 TRP D N 1
ATOM 9425 C CA . TRP D 1 161 ? 57.40655 -6.15129 -56.30284 1.000 53.79231 205 TRP D CA 1
ATOM 9426 C C . TRP D 1 161 ? 57.03351 -6.30774 -54.83522 1.000 56.40105 205 TRP D C 1
ATOM 9427 O O . TRP D 1 161 ? 55.98859 -5.83673 -54.37811 1.000 53.54967 205 TRP D O 1
ATOM 9438 N N . HIS D 1 162 ? 57.90526 -6.98485 -54.09552 1.000 51.17805 206 HIS D N 1
ATOM 9439 C CA . HIS D 1 162 ? 57.71410 -7.16164 -52.66402 1.000 54.11631 206 HIS D CA 1
ATOM 9440 C C . HIS D 1 162 ? 59.07487 -7.30780 -52.00861 1.000 53.17733 206 HIS D C 1
ATOM 9441 O O . HIS D 1 162 ? 59.91266 -8.07890 -52.48385 1.000 55.23549 206 HIS D O 1
ATOM 9448 N N . ALA D 1 163 ? 59.28953 -6.57551 -50.92198 1.000 56.27666 207 ALA D N 1
ATOM 9449 C CA . ALA D 1 163 ? 60.53404 -6.65922 -50.17791 1.000 55.67888 207 ALA D CA 1
ATOM 9450 C C . ALA D 1 163 ? 60.23586 -6.96758 -48.72022 1.000 56.66743 207 ALA D C 1
ATOM 9451 O O . ALA D 1 163 ? 59.19293 -6.58376 -48.18425 1.000 55.21540 207 ALA D O 1
ATOM 9453 N N . TRP D 1 164 ? 61.16432 -7.67529 -48.08722 1.000 55.85339 208 TRP D N 1
ATOM 9454 C CA . TRP D 1 164 ? 61.03534 -8.04420 -46.68967 1.000 56.06130 208 TRP D CA 1
ATOM 9455 C C . TRP D 1 164 ? 62.39497 -7.91898 -46.02117 1.000 60.83985 208 TRP D C 1
ATOM 9456 O O . TRP D 1 164 ? 63.43633 -8.06590 -46.66574 1.000 63.10754 208 TRP D O 1
ATOM 9467 N N . ASP D 1 165 ? 62.36798 -7.60434 -44.72713 1.000 69.10849 209 ASP D N 1
ATOM 9468 C CA . ASP D 1 165 ? 63.56230 -7.36729 -43.92727 1.000 69.64912 209 ASP D CA 1
ATOM 9469 C C . ASP D 1 165 ? 63.12839 -7.32667 -42.46549 1.000 69.50096 209 ASP D C 1
ATOM 9470 O O . ASP D 1 165 ? 62.14841 -6.64492 -42.13958 1.000 72.48033 209 ASP D O 1
ATOM 9475 N N . PRO D 1 166 ? 63.81517 -8.03073 -41.56012 1.000 69.25317 210 PRO D N 1
ATOM 9476 C CA . PRO D 1 166 ? 63.44146 -7.94993 -40.13645 1.000 77.44966 210 PRO D CA 1
ATOM 9477 C C . PRO D 1 166 ? 63.43325 -6.53385 -39.58636 1.000 75.25569 210 PRO D C 1
ATOM 9478 O O . PRO D 1 166 ? 62.62672 -6.23110 -38.69842 1.000 79.08082 210 PRO D O 1
ATOM 9482 N N . ASN D 1 167 ? 64.29781 -5.65235 -40.08917 1.000 79.43044 211 ASN D N 1
ATOM 9483 C CA . ASN D 1 167 ? 64.36293 -4.27167 -39.63081 1.000 79.63581 211 ASN D CA 1
ATOM 9484 C C . ASN D 1 167 ? 63.43571 -3.34327 -40.41433 1.000 84.03571 211 ASN D C 1
ATOM 9485 O O . ASN D 1 167 ? 63.59974 -2.11874 -40.35113 1.000 81.39660 211 ASN D O 1
ATOM 9490 N N . GLY D 1 168 ? 62.48068 -3.90051 -41.15821 1.000 81.23334 212 GLY D N 1
ATOM 9491 C CA . GLY D 1 168 ? 61.39332 -3.13417 -41.73918 1.000 78.14643 212 GLY D CA 1
ATOM 9492 C C . GLY D 1 168 ? 61.75322 -2.17571 -42.85630 1.000 83.77080 212 GLY D C 1
ATOM 9493 O O . GLY D 1 168 ? 62.93210 -1.91683 -43.11801 1.000 83.81894 212 GLY D O 1
ATOM 9494 N N . LEU D 1 169 ? 60.72813 -1.64406 -43.52192 1.000 83.18391 213 LEU D N 1
ATOM 9495 C CA . LEU D 1 169 ? 60.88536 -0.67604 -44.60279 1.000 89.56103 213 LEU D CA 1
ATOM 9496 C C . LEU D 1 169 ? 59.85460 0.43386 -44.40187 1.000 93.31330 213 LEU D C 1
ATOM 9497 O O . LEU D 1 169 ? 59.20637 0.52334 -43.35435 1.000 94.65453 213 LEU D O 1
ATOM 9502 N N . GLY D 1 170 ? 59.69357 1.28608 -45.41435 1.000 88.00923 214 GLY D N 1
ATOM 9503 C CA . GLY D 1 170 ? 58.91169 2.49778 -45.24643 1.000 85.13383 214 GLY D CA 1
ATOM 9504 C C . GLY D 1 170 ? 57.63344 2.60855 -46.05485 1.000 86.11999 214 GLY D C 1
ATOM 9505 O O . GLY D 1 170 ? 57.41268 1.85202 -47.00392 1.000 84.06588 214 GLY D O 1
ATOM 9506 N N . GLU D 1 171 ? 56.78297 3.56443 -45.66989 1.000 87.22868 215 GLU D N 1
ATOM 9507 C CA . GLU D 1 171 ? 55.54074 3.88787 -46.37612 1.000 83.56052 215 GLU D CA 1
ATOM 9508 C C . GLU D 1 171 ? 55.84253 5.07158 -47.29629 1.000 88.47886 215 GLU D C 1
ATOM 9509 O O . GLU D 1 171 ? 55.63587 6.23499 -46.95419 1.000 94.39912 215 GLU D O 1
ATOM 9515 N N . ALA D 1 172 ? 56.35400 4.76612 -48.48919 1.000 78.79160 216 ALA D N 1
ATOM 9516 C CA . ALA D 1 172 ? 56.94586 5.78472 -49.35520 1.000 78.84317 216 ALA D CA 1
ATOM 9517 C C . ALA D 1 172 ? 56.35041 5.71711 -50.75581 1.000 71.26282 216 ALA D C 1
ATOM 9518 O O . ALA D 1 172 ? 56.57326 4.74489 -51.48358 1.000 71.55632 216 ALA D O 1
ATOM 9520 N N . SER D 1 173 ? 55.58773 6.74540 -51.12958 1.000 74.03084 217 SER D N 1
ATOM 9521 C CA . SER D 1 173 ? 55.17444 6.94859 -52.51749 1.000 80.98163 217 SER D CA 1
ATOM 9522 C C . SER D 1 173 ? 56.04071 8.05356 -53.11747 1.000 86.14356 217 SER D C 1
ATOM 9523 O O . SER D 1 173 ? 55.61130 9.19251 -53.30455 1.000 87.83269 217 SER D O 1
ATOM 9526 N N . VAL D 1 174 ? 57.28313 7.70097 -53.42393 1.000 84.75494 218 VAL D N 1
ATOM 9527 C CA . VAL D 1 174 ? 58.21938 8.61436 -54.06896 1.000 91.25691 218 VAL D CA 1
ATOM 9528 C C . VAL D 1 174 ? 58.23939 8.28277 -55.55560 1.000 87.87731 218 VAL D C 1
ATOM 9529 O O . VAL D 1 174 ? 57.93371 7.15393 -55.95529 1.000 86.22537 218 VAL D O 1
ATOM 9533 N N . ASN D 1 175 ? 58.59080 9.27046 -56.38223 1.000 89.00696 219 ASN D N 1
ATOM 9534 C CA . ASN D 1 175 ? 58.38437 9.20842 -57.82613 1.000 88.19128 219 ASN D CA 1
ATOM 9535 C C . ASN D 1 175 ? 58.82424 7.87826 -58.41820 1.000 88.49238 219 ASN D C 1
ATOM 9536 O O . ASN D 1 175 ? 59.99404 7.48803 -58.31230 1.000 90.29610 219 ASN D O 1
ATOM 9541 N N . ASP D 1 176 ? 57.86288 7.18846 -59.03497 1.000 83.01504 220 ASP D N 1
ATOM 9542 C CA . ASP D 1 176 ? 57.93341 5.90952 -59.73519 1.000 78.34880 220 ASP D CA 1
ATOM 9543 C C . ASP D 1 176 ? 57.94214 4.69662 -58.79170 1.000 72.71144 220 ASP D C 1
ATOM 9544 O O . ASP D 1 176 ? 57.86642 3.56529 -59.27902 1.000 67.15191 220 ASP D O 1
ATOM 9549 N N . LEU D 1 177 ? 57.98043 4.87973 -57.47035 1.000 78.64839 221 LEU D N 1
ATOM 9550 C CA . LEU D 1 177 ? 57.94140 3.75873 -56.53202 1.000 70.23450 221 LEU D CA 1
ATOM 9551 C C . LEU D 1 177 ? 56.89082 3.99952 -55.45886 1.000 62.78754 221 LEU D C 1
ATOM 9552 O O . LEU D 1 177 ? 56.98289 4.97016 -54.70323 1.000 68.85773 221 LEU D O 1
ATOM 9557 N N . LEU D 1 178 ? 55.91303 3.10423 -55.37562 1.000 65.56186 222 LEU D N 1
ATOM 9558 C CA . LEU D 1 178 ? 54.95261 3.09019 -54.28163 1.000 59.89980 222 LEU D CA 1
ATOM 9559 C C . LEU D 1 178 ? 55.32885 1.93670 -53.36327 1.000 60.45620 222 LEU D C 1
ATOM 9560 O O . LEU D 1 178 ? 55.31897 0.77657 -53.78674 1.000 65.54063 222 LEU D O 1
ATOM 9565 N N . VAL D 1 179 ? 55.66743 2.25328 -52.11823 1.000 55.04806 223 VAL D N 1
ATOM 9566 C CA . VAL D 1 179 ? 56.01564 1.25411 -51.11682 1.000 59.50832 223 VAL D CA 1
ATOM 9567 C C . VAL D 1 179 ? 55.00757 1.36735 -49.98396 1.000 65.34537 223 VAL D C 1
ATOM 9568 O O . VAL D 1 179 ? 54.79761 2.45855 -49.44143 1.000 62.07618 223 VAL D O 1
ATOM 9572 N N . THR D 1 180 ? 54.37306 0.24520 -49.63985 1.000 58.92839 224 THR D N 1
ATOM 9573 C CA . THR D 1 180 ? 53.35733 0.23984 -48.60236 1.000 61.31332 224 THR D CA 1
ATOM 9574 C C . THR D 1 180 ? 53.42765 -1.08072 -47.84757 1.000 58.44358 224 THR D C 1
ATOM 9575 O O . THR D 1 180 ? 53.68724 -2.12543 -48.46326 1.000 48.93580 224 THR D O 1
ATOM 9579 N N . PRO D 1 181 ? 53.24363 -1.06479 -46.52736 1.000 55.37054 225 PRO D N 1
ATOM 9580 C CA . PRO D 1 181 ? 53.41485 -2.29716 -45.74620 1.000 56.32042 225 PRO D CA 1
ATOM 9581 C C . PRO D 1 181 ? 52.37279 -3.35191 -46.09551 1.000 51.96462 225 PRO D C 1
ATOM 9582 O O . PRO D 1 181 ? 51.21722 -3.04125 -46.39451 1.000 54.97975 225 PRO D O 1
ATOM 9586 N N . ASP D 1 182 ? 52.80821 -4.61178 -46.06921 1.000 49.92331 226 ASP D N 1
ATOM 9587 C CA . ASP D 1 182 ? 51.92164 -5.77305 -46.14583 1.000 44.74139 226 ASP D CA 1
ATOM 9588 C C . ASP D 1 182 ? 51.53058 -6.10122 -44.71133 1.000 47.64055 226 ASP D C 1
ATOM 9589 O O . ASP D 1 182 ? 52.33328 -6.63921 -43.94506 1.000 49.43147 226 ASP D O 1
ATOM 9594 N N . CYS D 1 183 ? 50.29770 -5.77054 -44.33994 1.000 45.16633 227 CYS D N 1
ATOM 9595 C CA . CYS D 1 183 ? 49.85562 -5.86967 -42.95559 1.000 50.76776 227 CYS D CA 1
ATOM 9596 C C . CYS D 1 183 ? 49.21768 -7.21146 -42.62325 1.000 50.36250 227 CYS D C 1
ATOM 9597 O O . CYS D 1 183 ? 48.61245 -7.34567 -41.55449 1.000 49.53015 227 CYS D O 1
ATOM 9600 N N . ARG D 1 184 ? 49.34056 -8.20509 -43.50540 1.000 50.95693 228 ARG D N 1
ATOM 9601 C CA . ARG D 1 184 ? 48.77945 -9.51932 -43.20975 1.000 53.04670 228 ARG D CA 1
ATOM 9602 C C . ARG D 1 184 ? 49.45518 -10.14840 -41.99572 1.000 47.39073 228 ARG D C 1
ATOM 9603 O O . ARG D 1 184 ? 48.79309 -10.79463 -41.17596 1.000 49.81355 228 ARG D O 1
ATOM 9611 N N . THR D 1 185 ? 50.76655 -9.98397 -41.86749 1.000 46.07743 229 THR D N 1
ATOM 9612 C CA . THR D 1 185 ? 51.51585 -10.34775 -40.67658 1.000 49.72882 229 THR D CA 1
ATOM 9613 C C . THR D 1 185 ? 52.47055 -9.20647 -40.34505 1.000 48.78974 229 THR D C 1
ATOM 9614 O O . THR D 1 185 ? 52.73912 -8.35464 -41.19432 1.000 50.62653 229 THR D O 1
ATOM 9618 N N . PRO D 1 186 ? 52.97334 -9.15302 -39.10839 1.000 49.23754 230 PRO D N 1
ATOM 9619 C CA . PRO D 1 186 ? 53.94165 -8.09419 -38.76844 1.000 48.04294 230 PRO D CA 1
ATOM 9620 C C . PRO D 1 186 ? 55.21516 -8.13438 -39.59308 1.000 51.08424 230 PRO D C 1
ATOM 9621 O O . PRO D 1 186 ? 55.86859 -7.09486 -39.73634 1.000 51.88619 230 PRO D O 1
ATOM 9625 N N . ALA D 1 187 ? 55.59446 -9.29041 -40.14190 1.000 53.04283 231 ALA D N 1
ATOM 9626 C CA . ALA D 1 187 ? 56.87049 -9.42847 -40.83534 1.000 50.44427 231 ALA D CA 1
ATOM 9627 C C . ALA D 1 187 ? 56.71852 -9.84017 -42.29684 1.000 55.76595 231 ALA D C 1
ATOM 9628 O O . ALA D 1 187 ? 57.67192 -10.35700 -42.88654 1.000 61.72272 231 ALA D O 1
ATOM 9630 N N . MET D 1 188 ? 55.54829 -9.63154 -42.90431 1.000 57.03776 232 MET D N 1
ATOM 9631 C CA . MET D 1 188 ? 55.41922 -9.95179 -44.32412 1.000 49.91331 232 MET D CA 1
ATOM 9632 C C . MET D 1 188 ? 56.30058 -9.06395 -45.18969 1.000 46.59583 232 MET D C 1
ATOM 9633 O O . MET D 1 188 ? 56.82234 -9.51557 -46.21662 1.000 45.40817 232 MET D O 1
ATOM 9638 N N . GLY D 1 189 ? 56.47148 -7.80769 -44.80287 1.000 48.53953 233 GLY D N 1
ATOM 9639 C CA . GLY D 1 189 ? 57.25770 -6.88412 -45.58972 1.000 45.99681 233 GLY D CA 1
ATOM 9640 C C . GLY D 1 189 ? 56.40376 -5.79533 -46.19791 1.000 50.78082 233 GLY D C 1
ATOM 9641 O O . GLY D 1 189 ? 55.39147 -5.39391 -45.61604 1.000 52.48354 233 GLY D O 1
ATOM 9642 N N . SER D 1 190 ? 56.78978 -5.31619 -47.37594 1.000 48.53246 234 SER D N 1
ATOM 9643 C CA . SER D 1 190 ? 56.09200 -4.21895 -48.02730 1.000 48.09378 234 SER D CA 1
ATOM 9644 C C . SER D 1 190 ? 55.83731 -4.56880 -49.48377 1.000 55.49571 234 SER D C 1
ATOM 9645 O O . SER D 1 190 ? 56.74691 -5.02667 -50.18406 1.000 53.50633 234 SER D O 1
ATOM 9648 N N . ARG D 1 191 ? 54.60021 -4.36487 -49.92999 1.000 51.62404 235 ARG D N 1
ATOM 9649 C CA . ARG D 1 191 ? 54.31128 -4.39868 -51.35505 1.000 52.39113 235 ARG D CA 1
ATOM 9650 C C . ARG D 1 191 ? 54.91806 -3.17368 -52.02310 1.000 52.26055 235 ARG D C 1
ATOM 9651 O O . ARG D 1 191 ? 54.89592 -2.07058 -51.46968 1.000 50.48946 235 ARG D O 1
ATOM 9659 N N . ILE D 1 192 ? 55.47353 -3.37169 -53.21504 1.000 58.66938 236 ILE D N 1
ATOM 9660 C CA . ILE D 1 192 ? 56.12086 -2.30389 -53.96619 1.000 51.42239 236 ILE D CA 1
ATOM 9661 C C . ILE D 1 192 ? 55.55884 -2.29397 -55.37963 1.000 52.44730 236 ILE D C 1
ATOM 9662 O O . ILE D 1 192 ? 55.55253 -3.32718 -56.05806 1.000 53.07604 236 ILE D O 1
ATOM 9667 N N . LEU D 1 193 ? 55.08246 -1.13309 -55.81652 1.000 56.45969 237 LEU D N 1
ATOM 9668 C CA . LEU D 1 193 ? 54.63572 -0.92303 -57.18599 1.000 54.46525 237 LEU D CA 1
ATOM 9669 C C . LEU D 1 193 ? 55.66236 -0.07200 -57.91797 1.000 53.59034 237 LEU D C 1
ATOM 9670 O O . LEU D 1 193 ? 56.00854 1.02135 -57.45909 1.000 53.69349 237 LEU D O 1
ATOM 9675 N N . HIS D 1 194 ? 56.14988 -0.57708 -59.04699 1.000 65.75764 238 HIS D N 1
ATOM 9676 C CA . HIS D 1 194 ? 57.11105 0.13448 -59.87906 1.000 63.93611 238 HIS D CA 1
ATOM 9677 C C . HIS D 1 194 ? 56.37595 0.69161 -61.09097 1.000 58.43178 238 HIS D C 1
ATOM 9678 O O . HIS D 1 194 ? 55.85625 -0.07272 -61.91045 1.000 57.91994 238 HIS D O 1
ATOM 9685 N N . PHE D 1 195 ? 56.32868 2.01959 -61.19947 1.000 65.57535 239 PHE D N 1
ATOM 9686 C CA . PHE D 1 195 ? 55.52664 2.67260 -62.22519 1.000 70.48325 239 PHE D CA 1
ATOM 9687 C C . PHE D 1 195 ? 56.31266 3.06286 -63.46959 1.000 79.65412 239 PHE D C 1
ATOM 9688 O O . PHE D 1 195 ? 55.70251 3.25946 -64.52536 1.000 88.39785 239 PHE D O 1
ATOM 9696 N N . GLY D 1 196 ? 57.63457 3.17923 -63.38104 1.000 76.62433 240 GLY D N 1
ATOM 9697 C CA . GLY D 1 196 ? 58.41267 3.67710 -64.50001 1.000 89.46709 240 GLY D CA 1
ATOM 9698 C C . GLY D 1 196 ? 58.37761 2.80353 -65.73850 1.000 95.04225 240 GLY D C 1
ATOM 9699 O O . GLY D 1 196 ? 57.83292 3.20172 -66.77294 1.000 97.83756 240 GLY D O 1
ATOM 9700 N N . GLY D 1 197 ? 58.95977 1.61221 -65.64714 1.000 91.89421 241 GLY D N 1
ATOM 9701 C CA . GLY D 1 197 ? 59.00696 0.69456 -66.75919 1.000 90.76810 241 GLY D CA 1
ATOM 9702 C C . GLY D 1 197 ? 59.98923 -0.42686 -66.49807 1.000 101.67457 241 GLY D C 1
ATOM 9703 O O . GLY D 1 197 ? 60.55417 -0.54131 -65.40603 1.000 106.26000 241 GLY D O 1
ATOM 9704 N N . PRO D 1 198 ? 60.21177 -1.28371 -67.49145 1.000 104.16415 242 PRO D N 1
ATOM 9705 C CA . PRO D 1 198 ? 61.23139 -2.32940 -67.33164 1.000 107.88430 242 PRO D CA 1
ATOM 9706 C C . PRO D 1 198 ? 62.62949 -1.73725 -67.26352 1.000 111.70919 242 PRO D C 1
ATOM 9707 O O . PRO D 1 198 ? 63.41969 -2.07092 -66.37439 1.000 105.65621 242 PRO D O 1
ATOM 9711 N N . ASP D 1 199 ? 62.93485 -0.84205 -68.20346 1.000 114.14425 243 ASP D N 1
ATOM 9712 C CA . ASP D 1 199 ? 64.25940 -0.23297 -68.30866 1.000 114.09491 243 ASP D CA 1
ATOM 9713 C C . ASP D 1 199 ? 64.38602 0.97059 -67.37080 1.000 110.40021 243 ASP D C 1
ATOM 9714 O O . ASP D 1 199 ? 64.56990 2.11405 -67.78739 1.000 113.31777 243 ASP D O 1
ATOM 9719 N N . GLY D 1 200 ? 64.27452 0.68456 -66.07064 1.000 104.54556 244 GLY D N 1
ATOM 9720 C CA . GLY D 1 200 ? 64.50162 1.66649 -65.03773 1.000 94.72452 244 GLY D CA 1
ATOM 9721 C C . GLY D 1 200 ? 65.53809 1.16713 -64.04226 1.000 99.95667 244 GLY D C 1
ATOM 9722 O O . GLY D 1 200 ? 65.93464 -0.00750 -64.04641 1.000 103.15685 244 GLY D O 1
ATOM 9723 N N . ASN D 1 201 ? 65.98136 2.08576 -63.18430 1.000 93.05994 245 ASN D N 1
ATOM 9724 C CA . ASN D 1 201 ? 66.91760 1.75604 -62.11807 1.000 90.79845 245 ASN D CA 1
ATOM 9725 C C . ASN D 1 201 ? 66.31516 2.00773 -60.74069 1.000 83.80409 245 ASN D C 1
ATOM 9726 O O . ASN D 1 201 ? 67.04746 2.05951 -59.74762 1.000 79.97197 245 ASN D O 1
ATOM 9731 N N . ALA D 1 202 ? 64.99105 2.16933 -60.66102 1.000 84.22112 246 ALA D N 1
ATOM 9732 C CA . ALA D 1 202 ? 64.34970 2.44888 -59.37953 1.000 69.41658 246 ALA D CA 1
ATOM 9733 C C . ALA D 1 202 ? 64.47335 1.26677 -58.42478 1.000 72.60955 246 ALA D C 1
ATOM 9734 O O . ALA D 1 202 ? 64.80491 1.44210 -57.24706 1.000 73.60989 246 ALA D O 1
ATOM 9736 N N . ILE D 1 203 ? 64.20829 0.05281 -58.91258 1.000 70.54215 247 ILE D N 1
ATOM 9737 C CA . ILE D 1 203 ? 64.21173 -1.11481 -58.03426 1.000 73.97174 247 ILE D CA 1
ATOM 9738 C C . ILE D 1 203 ? 65.62709 -1.42979 -57.56676 1.000 73.76655 247 ILE D C 1
ATOM 9739 O O . ILE D 1 203 ? 65.86489 -1.68485 -56.37979 1.000 64.79208 247 ILE D O 1
ATOM 9744 N N . GLN D 1 204 ? 66.58647 -1.42347 -58.49519 1.000 78.54230 248 GLN D N 1
ATOM 9745 C CA . GLN D 1 204 ? 67.96527 -1.74462 -58.14078 1.000 75.40808 248 GLN D CA 1
ATOM 9746 C C . GLN D 1 204 ? 68.52490 -0.73273 -57.14827 1.000 72.11714 248 GLN D C 1
ATOM 9747 O O . GLN D 1 204 ? 69.23853 -1.10165 -56.20718 1.000 64.32355 248 GLN D O 1
ATOM 9753 N N . ASN D 1 205 ? 68.21329 0.55075 -57.34524 1.000 68.99577 249 ASN D N 1
ATOM 9754 C CA . ASN D 1 205 ? 68.62862 1.56856 -56.38595 1.000 69.46674 249 ASN D CA 1
ATOM 9755 C C . ASN D 1 205 ? 67.95163 1.36896 -55.03593 1.000 73.13966 249 ASN D C 1
ATOM 9756 O O . ASN D 1 205 ? 68.57675 1.56701 -53.98780 1.000 69.64226 249 ASN D O 1
ATOM 9761 N N . PHE D 1 206 ? 66.67164 0.98833 -55.04142 1.000 74.04149 250 PHE D N 1
ATOM 9762 C CA . PHE D 1 206 ? 65.97471 0.70866 -53.79024 1.000 69.36804 250 PHE D CA 1
ATOM 9763 C C . PHE D 1 206 ? 66.61624 -0.46288 -53.05504 1.000 65.09037 250 PHE D C 1
ATOM 9764 O O . PHE D 1 206 ? 66.82236 -0.40263 -51.83722 1.000 64.85746 250 PHE D O 1
ATOM 9772 N N . ALA D 1 207 ? 66.94266 -1.53778 -53.77885 1.000 68.36037 251 ALA D N 1
ATOM 9773 C CA . ALA D 1 207 ? 67.57119 -2.69266 -53.14419 1.000 62.37566 251 ALA D CA 1
ATOM 9774 C C . ALA D 1 207 ? 68.94591 -2.33939 -52.59255 1.000 64.34237 251 ALA D C 1
ATOM 9775 O O . ALA D 1 207 ? 69.31747 -2.78076 -51.49862 1.000 71.11226 251 ALA D O 1
ATOM 9777 N N . GLU D 1 208 ? 69.72113 -1.55550 -53.34394 1.000 64.91347 252 GLU D N 1
ATOM 9778 C CA . GLU D 1 208 ? 71.02432 -1.11476 -52.85838 1.000 70.33282 252 GLU D CA 1
ATOM 9779 C C . GLU D 1 208 ? 70.87965 -0.22676 -51.63198 1.000 63.99321 252 GLU D C 1
ATOM 9780 O O . GLU D 1 208 ? 71.63275 -0.36363 -50.65994 1.000 70.24676 252 GLU D O 1
ATOM 9786 N N . ARG D 1 209 ? 69.91285 0.69182 -51.66425 1.000 69.21687 253 ARG D N 1
ATOM 9787 C CA . ARG D 1 209 ? 69.69699 1.59538 -50.54049 1.000 70.93060 253 ARG D CA 1
ATOM 9788 C C . ARG D 1 209 ? 69.30886 0.83410 -49.28065 1.000 67.16251 253 ARG D C 1
ATOM 9789 O O . ARG D 1 209 ? 69.81676 1.12165 -48.19096 1.000 69.25841 253 ARG D O 1
ATOM 9797 N N . CYS D 1 210 ? 68.41200 -0.13903 -49.40795 1.000 63.18101 254 CYS D N 1
ATOM 9798 C CA . CYS D 1 210 ? 67.93580 -0.90529 -48.26533 1.000 67.94509 254 CYS D CA 1
ATOM 9799 C C . CYS D 1 210 ? 68.76697 -2.15341 -48.00251 1.000 66.64203 254 CYS D C 1
ATOM 9800 O O . CYS D 1 210 ? 68.41985 -2.93251 -47.10829 1.000 69.50462 254 CYS D O 1
ATOM 9803 N N . GLN D 1 211 ? 69.84599 -2.35599 -48.75822 1.000 69.29982 255 GLN D N 1
ATOM 9804 C CA . GLN D 1 211 ? 70.74932 -3.49416 -48.58650 1.000 72.52477 255 GLN D CA 1
ATOM 9805 C C . GLN D 1 211 ? 69.99838 -4.82228 -48.67875 1.000 71.31651 255 GLN D C 1
ATOM 9806 O O . GLN D 1 211 ? 70.17447 -5.72874 -47.86052 1.000 65.48373 255 GLN D O 1
ATOM 9812 N N . LEU D 1 212 ? 69.15291 -4.93275 -49.70029 1.000 66.21496 256 LEU D N 1
ATOM 9813 C CA . LEU D 1 212 ? 68.39625 -6.14564 -49.97563 1.000 61.07614 256 LEU D CA 1
ATOM 9814 C C . LEU D 1 212 ? 68.94740 -6.82479 -51.22173 1.000 62.88804 256 LEU D C 1
ATOM 9815 O O . LEU D 1 212 ? 69.35300 -6.15527 -52.17770 1.000 55.27263 256 LEU D O 1
ATOM 9820 N N . GLN D 1 213 ? 68.96156 -8.15525 -51.20638 1.000 64.61255 257 GLN D N 1
ATOM 9821 C CA . GLN D 1 213 ? 69.34408 -8.92000 -52.38393 1.000 61.10072 257 GLN D CA 1
ATOM 9822 C C . GLN D 1 213 ? 68.13559 -9.10825 -53.28924 1.000 63.35793 257 GLN D C 1
ATOM 9823 O O . GLN D 1 213 ? 67.06290 -9.51467 -52.83348 1.000 66.70026 257 GLN D O 1
ATOM 9829 N N . VAL D 1 214 ? 68.30547 -8.80620 -54.57319 1.000 61.96640 258 VAL D N 1
ATOM 9830 C CA . VAL D 1 214 ? 67.22969 -9.04092 -55.52652 1.000 52.89011 258 VAL D CA 1
ATOM 9831 C C . VAL D 1 214 ? 67.14353 -10.53939 -55.77901 1.000 57.66619 258 VAL D C 1
ATOM 9832 O O . VAL D 1 214 ? 68.10836 -11.16523 -56.23354 1.000 66.65552 258 VAL D O 1
ATOM 9836 N N . LEU D 1 215 ? 65.99098 -11.12473 -55.47395 1.000 56.25264 259 LEU D N 1
ATOM 9837 C CA . LEU D 1 215 ? 65.85569 -12.56618 -55.55052 1.000 61.28359 259 LEU D CA 1
ATOM 9838 C C . LEU D 1 215 ? 64.69282 -12.95056 -56.45632 1.000 57.79986 259 LEU D C 1
ATOM 9839 O O . LEU D 1 215 ? 63.75625 -12.16675 -56.64284 1.000 53.79950 259 LEU D O 1
ATOM 9844 N N . PRO D 1 216 ? 64.73633 -14.13837 -57.05144 1.000 59.59217 260 PRO D N 1
ATOM 9845 C CA . PRO D 1 216 ? 63.58312 -14.61779 -57.81744 1.000 64.84835 260 PRO D CA 1
ATOM 9846 C C . PRO D 1 216 ? 62.40556 -14.92854 -56.90545 1.000 57.94184 260 PRO D C 1
ATOM 9847 O O . PRO D 1 216 ? 62.54361 -15.08289 -55.68975 1.000 59.16407 260 PRO D O 1
ATOM 9851 N N . GLN D 1 217 ? 61.23212 -15.04489 -57.53537 1.000 60.26015 261 GLN D N 1
ATOM 9852 C CA . GLN D 1 217 ? 59.96182 -15.05873 -56.81275 1.000 54.97268 261 GLN D CA 1
ATOM 9853 C C . GLN D 1 217 ? 59.89113 -16.15903 -55.75784 1.000 60.28057 261 GLN D C 1
ATOM 9854 O O . GLN D 1 217 ? 59.27920 -15.96058 -54.70093 1.000 58.23735 261 GLN D O 1
ATOM 9860 N N . GLU D 1 218 ? 60.51168 -17.31466 -56.01049 1.000 58.46444 262 GLU D N 1
ATOM 9861 C CA . GLU D 1 218 ? 60.35772 -18.44199 -55.09338 1.000 62.15447 262 GLU D CA 1
ATOM 9862 C C . GLU D 1 218 ? 60.88464 -18.12489 -53.69822 1.000 59.92981 262 GLU D C 1
ATOM 9863 O O . GLU D 1 218 ? 60.44776 -18.74005 -52.71942 1.000 63.61652 262 GLU D O 1
ATOM 9869 N N . TYR D 1 219 ? 61.82239 -17.18235 -53.58006 1.000 61.33435 263 TYR D N 1
ATOM 9870 C CA . TYR D 1 219 ? 62.28202 -16.78011 -52.25396 1.000 56.36427 263 TYR D CA 1
ATOM 9871 C C . TYR D 1 219 ? 61.19878 -16.00880 -51.51106 1.000 58.31857 263 TYR D C 1
ATOM 9872 O O . TYR D 1 219 ? 61.04467 -16.15964 -50.29325 1.000 58.56298 263 TYR D O 1
ATOM 9881 N N . TYR D 1 220 ? 60.43410 -15.18441 -52.23000 1.000 59.74083 264 TYR D N 1
ATOM 9882 C CA . TYR D 1 220 ? 59.27345 -14.53749 -51.62896 1.000 55.48418 264 TYR D CA 1
ATOM 9883 C C . TYR D 1 220 ? 58.22828 -15.56401 -51.21322 1.000 59.13263 264 TYR D C 1
ATOM 9884 O O . TYR D 1 220 ? 57.62734 -15.44634 -50.13812 1.000 60.47400 264 TYR D O 1
ATOM 9893 N N . VAL D 1 221 ? 57.99558 -16.57552 -52.05374 1.000 52.62751 265 VAL D N 1
ATOM 9894 C CA . VAL D 1 221 ? 57.03396 -17.61972 -51.71024 1.000 57.23542 265 VAL D CA 1
ATOM 9895 C C . VAL D 1 221 ? 57.47066 -18.33873 -50.44179 1.000 54.39609 265 VAL D C 1
ATOM 9896 O O . VAL D 1 221 ? 56.65288 -18.62462 -49.55841 1.000 50.65312 265 VAL D O 1
ATOM 9900 N N . LEU D 1 222 ? 58.76946 -18.63191 -50.32829 1.000 54.80416 266 LEU D N 1
ATOM 9901 C CA . LEU D 1 222 ? 59.29570 -19.22699 -49.10458 1.000 53.69751 266 LEU D CA 1
ATOM 9902 C C . LEU D 1 222 ? 59.06706 -18.31579 -47.90522 1.000 57.07437 266 LEU D C 1
ATOM 9903 O O . LEU D 1 222 ? 58.67279 -18.78115 -46.83022 1.000 54.29961 266 LEU D O 1
ATOM 9908 N N . HIS D 1 223 ? 59.30856 -17.01315 -48.06962 1.000 53.30519 267 HIS D N 1
ATOM 9909 C CA . HIS D 1 223 ? 59.02686 -16.07069 -46.99196 1.000 56.92852 267 HIS D CA 1
ATOM 9910 C C . HIS D 1 223 ? 57.54375 -16.06758 -46.63822 1.000 55.11553 267 HIS D C 1
ATOM 9911 O O . HIS D 1 223 ? 57.18074 -16.06184 -45.45578 1.000 47.55250 267 HIS D O 1
ATOM 9918 N N . ARG D 1 224 ? 56.67454 -16.08391 -47.65336 1.000 54.95294 268 ARG D N 1
ATOM 9919 C CA . ARG D 1 224 ? 55.23493 -16.16333 -47.41655 1.000 48.61510 268 ARG D CA 1
ATOM 9920 C C . ARG D 1 224 ? 54.87775 -17.38831 -46.58341 1.000 56.07942 268 ARG D C 1
ATOM 9921 O O . ARG D 1 224 ? 54.14048 -17.29051 -45.59390 1.000 46.56723 268 ARG D O 1
ATOM 9929 N N . ILE D 1 225 ? 55.39611 -18.55546 -46.97583 1.000 53.41485 269 ILE D N 1
ATOM 9930 C CA . ILE D 1 225 ? 55.03390 -19.80685 -46.31452 1.000 49.42048 269 ILE D CA 1
ATOM 9931 C C . ILE D 1 225 ? 55.49111 -19.79825 -44.86185 1.000 49.73608 269 ILE D C 1
ATOM 9932 O O . ILE D 1 225 ? 54.74645 -20.19887 -43.95882 1.000 51.44661 269 ILE D O 1
ATOM 9937 N N . THR D 1 226 ? 56.72005 -19.34208 -44.61036 1.000 46.71641 270 THR D N 1
ATOM 9938 C CA . THR D 1 226 ? 57.21000 -19.26176 -43.23955 1.000 50.41892 270 THR D CA 1
ATOM 9939 C C . THR D 1 226 ? 56.42944 -18.25710 -42.40096 1.000 49.23591 270 THR D C 1
ATOM 9940 O O . THR D 1 226 ? 56.44787 -18.35127 -41.16972 1.000 59.28356 270 THR D O 1
ATOM 9944 N N . GLN D 1 227 ? 55.75730 -17.29754 -43.03201 1.000 47.37868 271 GLN D N 1
ATOM 9945 C CA . GLN D 1 227 ? 54.84063 -16.41257 -42.32988 1.000 51.78809 271 GLN D CA 1
ATOM 9946 C C . GLN D 1 227 ? 53.44332 -17.00444 -42.19015 1.000 55.01480 271 GLN D C 1
ATOM 9947 O O . GLN D 1 227 ? 52.63131 -16.46404 -41.43050 1.000 53.62918 271 GLN D O 1
ATOM 9953 N N . GLY D 1 228 ? 53.15072 -18.09943 -42.89210 1.000 45.62742 272 GLY D N 1
ATOM 9954 C CA . GLY D 1 228 ? 51.83963 -18.71440 -42.83294 1.000 46.82998 272 GLY D CA 1
ATOM 9955 C C . GLY D 1 228 ? 50.77823 -18.04697 -43.67542 1.000 53.46846 272 GLY D C 1
ATOM 9956 O O . GLY D 1 228 ? 49.59010 -18.16967 -43.36225 1.000 57.08630 272 GLY D O 1
ATOM 9957 N N . VAL D 1 229 ? 51.16412 -17.35219 -44.73852 1.000 48.42870 273 VAL D N 1
ATOM 9958 C CA . VAL D 1 229 ? 50.24497 -16.55579 -45.54690 1.000 41.51530 273 VAL D CA 1
ATOM 9959 C C . VAL D 1 229 ? 49.96892 -17.30330 -46.84775 1.000 49.83475 273 VAL D C 1
ATOM 9960 O O . VAL D 1 229 ? 50.90570 -17.52586 -47.62955 1.000 44.35465 273 VAL D O 1
ATOM 9964 N N . PRO D 1 230 ? 48.73230 -17.70616 -47.11554 1.000 51.56455 274 PRO D N 1
ATOM 9965 C CA . PRO D 1 230 ? 48.39537 -18.20647 -48.44865 1.000 45.82389 274 PRO D CA 1
ATOM 9966 C C . PRO D 1 230 ? 48.13184 -17.05975 -49.40998 1.000 51.74917 274 PRO D C 1
ATOM 9967 O O . PRO D 1 230 ? 47.72827 -15.96307 -49.01618 1.000 51.07718 274 PRO D O 1
ATOM 9971 N N . GLU D 1 231 ? 48.37286 -17.32646 -50.69121 1.000 46.15264 275 GLU D N 1
ATOM 9972 C CA . GLU D 1 231 ? 48.23086 -16.29193 -51.70434 1.000 49.96438 275 GLU D CA 1
ATOM 9973 C C . GLU D 1 231 ? 47.99308 -16.93934 -53.05972 1.000 51.93449 275 GLU D C 1
ATOM 9974 O O . GLU D 1 231 ? 48.60810 -17.95864 -53.38381 1.000 55.44876 275 GLU D O 1
ATOM 9980 N N . GLY D 1 232 ? 47.10544 -16.33461 -53.84442 1.000 50.00081 276 GLY D N 1
ATOM 9981 C CA . GLY D 1 232 ? 46.82340 -16.80308 -55.18274 1.000 48.47965 276 GLY D CA 1
ATOM 9982 C C . GLY D 1 232 ? 45.77833 -17.90112 -55.20476 1.000 52.77613 276 GLY D C 1
ATOM 9983 O O . GLY D 1 232 ? 45.38811 -18.46686 -54.18176 1.000 48.85669 276 GLY D O 1
ATOM 9984 N N . GLN D 1 233 ? 45.32487 -18.21645 -56.41392 1.000 49.39183 277 GLN D N 1
ATOM 9985 C CA . GLN D 1 233 ? 44.25807 -19.19023 -56.59402 1.000 54.09895 277 GLN D CA 1
ATOM 9986 C C . GLN D 1 233 ? 44.76990 -20.61556 -56.75010 1.000 52.79002 277 GLN D C 1
ATOM 9987 O O . GLN D 1 233 ? 43.96075 -21.53038 -56.93367 1.000 59.97640 277 GLN D O 1
ATOM 9993 N N . THR D 1 234 ? 46.08713 -20.82474 -56.69599 1.000 51.74298 278 THR D N 1
ATOM 9994 C CA . THR D 1 234 ? 46.61958 -22.17075 -56.52307 1.000 48.84607 278 THR D CA 1
ATOM 9995 C C . THR D 1 234 ? 46.48888 -22.63063 -55.07543 1.000 57.13669 278 THR D C 1
ATOM 9996 O O . THR D 1 234 ? 46.25967 -23.81879 -54.81813 1.000 59.35600 278 THR D O 1
ATOM 10000 N N . GLU D 1 235 ? 46.59819 -21.70001 -54.12769 1.000 55.25955 279 GLU D N 1
ATOM 10001 C CA . GLU D 1 235 ? 46.52112 -21.98504 -52.70067 1.000 51.11694 279 GLU D CA 1
ATOM 10002 C C . GLU D 1 235 ? 45.14801 -21.68634 -52.11558 1.000 53.70105 279 GLU D C 1
ATOM 10003 O O . GLU D 1 235 ? 44.62645 -22.48214 -51.32987 1.000 56.13089 279 GLU D O 1
ATOM 10009 N N . LEU D 1 236 ? 44.54982 -20.55665 -52.48458 1.000 53.26190 280 LEU D N 1
ATOM 10010 C CA . LEU D 1 236 ? 43.19050 -20.20555 -52.07936 1.000 47.02546 280 LEU D CA 1
ATOM 10011 C C . LEU D 1 236 ? 42.27784 -20.55181 -53.25023 1.000 52.14630 280 LEU D C 1
ATOM 10012 O O . LEU D 1 236 ? 42.03400 -19.72858 -54.13365 1.000 56.72328 280 LEU D O 1
ATOM 10017 N N . LEU D 1 237 ? 41.76973 -21.78527 -53.24743 1.000 50.87696 281 LEU D N 1
ATOM 10018 C CA . LEU D 1 237 ? 41.07043 -22.32334 -54.40951 1.000 52.88312 281 LEU D CA 1
ATOM 10019 C C . LEU D 1 237 ? 39.88269 -21.45118 -54.79088 1.000 58.13848 281 LEU D C 1
ATOM 10020 O O . LEU D 1 237 ? 39.01148 -21.16714 -53.96207 1.000 53.54466 281 LEU D O 1
ATOM 10025 N N . LYS D 1 238 ? 39.84819 -21.04642 -56.06145 1.000 51.70466 282 LYS D N 1
ATOM 10026 C CA . LYS D 1 238 ? 38.83114 -20.11808 -56.53596 1.000 50.04027 282 LYS D CA 1
ATOM 10027 C C . LYS D 1 238 ? 37.43920 -20.70766 -56.35889 1.000 52.56845 282 LYS D C 1
ATOM 10028 O O . LYS D 1 238 ? 37.18033 -21.84839 -56.75547 1.000 51.29701 282 LYS D O 1
ATOM 10034 N N . MET D 1 239 ? 36.54944 -19.92043 -55.75005 1.000 54.70513 283 MET D N 1
ATOM 10035 C CA . MET D 1 239 ? 35.16250 -20.27121 -55.45818 1.000 51.67226 283 MET D CA 1
ATOM 10036 C C . MET D 1 239 ? 35.03677 -21.40493 -54.45124 1.000 49.48606 283 MET D C 1
ATOM 10037 O O . MET D 1 239 ? 33.93897 -21.94233 -54.27519 1.000 56.58891 283 MET D O 1
ATOM 10042 N N . SER D 1 240 ? 36.12243 -21.79633 -53.78911 1.000 45.24828 284 SER D N 1
ATOM 10043 C CA . SER D 1 240 ? 36.06146 -22.93730 -52.88371 1.000 51.41161 284 SER D CA 1
ATOM 10044 C C . SER D 1 240 ? 36.62848 -22.61192 -51.50493 1.000 49.87546 284 SER D C 1
ATOM 10045 O O . SER D 1 240 ? 36.13262 -23.11170 -50.48908 1.000 49.30870 284 SER D O 1
ATOM 10048 N N . ALA D 1 241 ? 37.66481 -21.77569 -51.46373 1.000 43.45630 285 ALA D N 1
ATOM 10049 C CA . ALA D 1 241 ? 38.35923 -21.48876 -50.21494 1.000 47.42494 285 ALA D CA 1
ATOM 10050 C C . ALA D 1 241 ? 37.44799 -20.75699 -49.23457 1.000 47.28398 285 ALA D C 1
ATOM 10051 O O . ALA D 1 241 ? 36.72617 -19.82633 -49.60412 1.000 53.65038 285 ALA D O 1
ATOM 10053 N N . ILE D 1 242 ? 37.49509 -21.17875 -47.97469 1.000 49.43689 286 ILE D N 1
ATOM 10054 C CA . ILE D 1 242 ? 36.67852 -20.59132 -46.91401 1.000 47.90863 286 ILE D CA 1
ATOM 10055 C C . ILE D 1 242 ? 37.47007 -19.47618 -46.23896 1.000 42.92042 286 ILE D C 1
ATOM 10056 O O . ILE D 1 242 ? 38.60016 -19.71322 -45.78614 1.000 43.63049 286 ILE D O 1
ATOM 10061 N N . PRO D 1 243 ? 36.92952 -18.25266 -46.16159 1.000 46.92926 287 PRO D N 1
ATOM 10062 C CA . PRO D 1 243 ? 37.74614 -17.12059 -45.67784 1.000 46.93830 287 PRO D CA 1
ATOM 10063 C C . PRO D 1 243 ? 38.34675 -17.33128 -44.29864 1.000 50.11160 287 PRO D C 1
ATOM 10064 O O . PRO D 1 243 ? 39.52886 -17.03073 -44.09685 1.000 52.59893 287 PRO D O 1
ATOM 10068 N N . HIS D 1 244 ? 37.57255 -17.84218 -43.33749 1.000 45.85271 288 HIS D N 1
ATOM 10069 C CA . HIS D 1 244 ? 38.12583 -18.04188 -42.00142 1.000 44.73589 288 HIS D CA 1
ATOM 10070 C C . HIS D 1 244 ? 39.17654 -19.14552 -42.00009 1.000 47.09056 288 HIS D C 1
ATOM 10071 O O . HIS D 1 244 ? 40.19162 -19.04092 -41.30138 1.000 45.98048 288 HIS D O 1
ATOM 10078 N N . GLU D 1 245 ? 38.95500 -20.21230 -42.77323 1.000 46.66995 289 GLU D N 1
ATOM 10079 C CA . GLU D 1 245 ? 40.00446 -21.21232 -42.94369 1.000 48.74366 289 GLU D CA 1
ATOM 10080 C C . GLU D 1 245 ? 41.24599 -20.60484 -43.57656 1.000 43.05099 289 GLU D C 1
ATOM 10081 O O . GLU D 1 245 ? 42.36707 -21.04485 -43.29739 1.000 46.56553 289 GLU D O 1
ATOM 10087 N N . SER D 1 246 ? 41.06589 -19.59155 -44.41707 1.000 41.02038 290 SER D N 1
ATOM 10088 C CA . SER D 1 246 ? 42.16422 -18.91287 -45.08792 1.000 45.58873 290 SER D CA 1
ATOM 10089 C C . SER D 1 246 ? 42.79204 -17.82491 -44.22981 1.000 44.51921 290 SER D C 1
ATOM 10090 O O . SER D 1 246 ? 43.70759 -17.14099 -44.70125 1.000 44.28247 290 SER D O 1
ATOM 10093 N N . ASN D 1 247 ? 42.31029 -17.64938 -42.99602 1.000 44.66927 291 ASN D N 1
ATOM 10094 C CA . ASN D 1 247 ? 42.79539 -16.62546 -42.07090 1.000 38.25657 291 ASN D CA 1
ATOM 10095 C C . ASN D 1 247 ? 42.58728 -15.22073 -42.62497 1.000 44.85635 291 ASN D C 1
ATOM 10096 O O . ASN D 1 247 ? 43.34186 -14.29740 -42.30505 1.000 42.62844 291 ASN D O 1
ATOM 10101 N N . LEU D 1 248 ? 41.55957 -15.05122 -43.46265 1.000 42.19006 292 LEU D N 1
ATOM 10102 C CA . LEU D 1 248 ? 41.20980 -13.71566 -43.93435 1.000 44.68419 292 LEU D CA 1
ATOM 10103 C C . LEU D 1 248 ? 40.79040 -12.81565 -42.78049 1.000 48.57599 292 LEU D C 1
ATOM 10104 O O . LEU D 1 248 ? 41.00431 -11.59905 -42.83093 1.000 47.50982 292 LEU D O 1
ATOM 10109 N N . ASP D 1 249 ? 40.20119 -13.39336 -41.73150 1.000 47.99549 293 ASP D N 1
ATOM 10110 C CA . ASP D 1 249 ? 39.87410 -12.60624 -40.54922 1.000 51.02932 293 ASP D CA 1
ATOM 10111 C C . ASP D 1 249 ? 41.13512 -12.16319 -39.81786 1.000 50.37651 293 ASP D C 1
ATOM 10112 O O . ASP D 1 249 ? 41.22301 -11.01835 -39.36009 1.000 58.29330 293 ASP D O 1
ATOM 10117 N N . LEU D 1 250 ? 42.12807 -13.04833 -39.70842 1.000 44.80278 294 LEU D N 1
ATOM 10118 C CA . LEU D 1 250 ? 43.32770 -12.72948 -38.94417 1.000 45.36884 294 LEU D CA 1
ATOM 10119 C C . LEU D 1 250 ? 44.30841 -11.84466 -39.70010 1.000 49.78492 294 LEU D C 1
ATOM 10120 O O . LEU D 1 250 ? 45.17393 -11.22941 -39.06974 1.000 51.99633 294 LEU D O 1
ATOM 10125 N N . MET D 1 251 ? 44.20740 -11.76574 -41.02405 1.000 46.33093 295 MET D N 1
ATOM 10126 C CA . MET D 1 251 ? 45.17798 -11.02600 -41.81684 1.000 47.62417 295 MET D CA 1
ATOM 10127 C C . MET D 1 251 ? 44.69770 -9.62698 -42.17415 1.000 44.68991 295 MET D C 1
ATOM 10128 O O . MET D 1 251 ? 45.33766 -8.95087 -42.98516 1.000 53.41545 295 MET D O 1
ATOM 10133 N N . GLY D 1 252 ? 43.59501 -9.17587 -41.58091 1.000 44.41692 296 GLY D N 1
ATOM 10134 C CA . GLY D 1 252 ? 43.13189 -7.81812 -41.76777 1.000 41.57746 296 GLY D CA 1
ATOM 10135 C C . GLY D 1 252 ? 42.44478 -7.54196 -43.08198 1.000 40.45349 296 GLY D C 1
ATOM 10136 O O . GLY D 1 252 ? 42.26851 -6.37079 -43.43411 1.000 50.64572 296 GLY D O 1
ATOM 10137 N N . GLY D 1 253 ? 42.04879 -8.57549 -43.82137 1.000 51.06916 297 GLY D N 1
ATOM 10138 C CA . GLY D 1 253 ? 41.40551 -8.37625 -45.10524 1.000 50.89296 297 GLY D CA 1
ATOM 10139 C C . GLY D 1 253 ? 39.90256 -8.23596 -45.07681 1.000 49.67937 297 GLY D C 1
ATOM 10140 O O . GLY D 1 253 ? 39.29760 -7.96631 -46.11920 1.000 44.03824 297 GLY D O 1
ATOM 10141 N N . ILE D 1 254 ? 39.28109 -8.41535 -43.91325 1.000 54.64710 298 ILE D N 1
ATOM 10142 C CA . ILE D 1 254 ? 37.83217 -8.35386 -43.76119 1.000 51.13668 298 ILE D CA 1
ATOM 10143 C C . ILE D 1 254 ? 37.49532 -7.28139 -42.73605 1.000 48.18202 298 ILE D C 1
ATOM 10144 O O . ILE D 1 254 ? 38.00274 -7.31305 -41.60895 1.000 50.38362 298 ILE D O 1
ATOM 10149 N N . ASP D 1 255 ? 36.64209 -6.33789 -43.12500 1.000 53.28998 299 ASP D N 1
ATOM 10150 C CA . ASP D 1 255 ? 36.04568 -5.39576 -42.18454 1.000 52.34097 299 ASP D CA 1
ATOM 10151 C C . ASP D 1 255 ? 34.69311 -5.95846 -41.76358 1.000 53.00390 299 ASP D C 1
ATOM 10152 O O . ASP D 1 255 ? 33.76594 -6.04010 -42.57503 1.000 51.63032 299 ASP D O 1
ATOM 10157 N N . PHE D 1 256 ? 34.58210 -6.35787 -40.49923 1.000 55.00336 300 PHE D N 1
ATOM 10158 C CA . PHE D 1 256 ? 33.32846 -6.90410 -40.00092 1.000 56.82058 300 PHE D CA 1
ATOM 10159 C C . PHE D 1 256 ? 32.32282 -5.82413 -39.62909 1.000 52.24879 300 PHE D C 1
ATOM 10160 O O . PHE D 1 256 ? 31.14298 -6.13947 -39.43921 1.000 49.92737 300 PHE D O 1
ATOM 10168 N N . ARG D 1 257 ? 32.75548 -4.56628 -39.53960 1.000 52.02353 301 ARG D N 1
ATOM 10169 C CA . ARG D 1 257 ? 31.88354 -3.45582 -39.18626 1.000 59.91491 301 ARG D CA 1
ATOM 10170 C C . ARG D 1 257 ? 31.34062 -2.70739 -40.39673 1.000 60.13912 301 ARG D C 1
ATOM 10171 O O . ARG D 1 257 ? 30.49932 -1.81894 -40.22603 1.000 70.52565 301 ARG D O 1
ATOM 10179 N N . LYS D 1 258 ? 31.80011 -3.02736 -41.60350 1.000 53.28700 302 LYS D N 1
ATOM 10180 C CA . LYS D 1 258 ? 31.26185 -2.37684 -42.78635 1.000 57.49924 302 LYS D CA 1
ATOM 10181 C C . LYS D 1 258 ? 29.90610 -2.98026 -43.14465 1.000 58.25578 302 LYS D C 1
ATOM 10182 O O . LYS D 1 258 ? 29.49201 -4.01559 -42.61421 1.000 70.00709 302 LYS D O 1
ATOM 10188 N N . GLY D 1 259 ? 29.21265 -2.32072 -44.06666 1.000 53.32707 303 GLY D N 1
ATOM 10189 C CA . GLY D 1 259 ? 27.88294 -2.73286 -44.47330 1.000 49.48947 303 GLY D CA 1
ATOM 10190 C C . GLY D 1 259 ? 27.88258 -3.97315 -45.34093 1.000 55.67227 303 GLY D C 1
ATOM 10191 O O . GLY D 1 259 ? 28.74863 -4.84913 -45.22728 1.000 55.89514 303 GLY D O 1
ATOM 10192 N N . CYS D 1 260 ? 26.89234 -4.05070 -46.22386 1.000 57.97808 304 CYS D N 1
ATOM 10193 C CA . CYS D 1 260 ? 26.70724 -5.24306 -47.03707 1.000 56.10336 304 CYS D CA 1
ATOM 10194 C C . CYS D 1 260 ? 27.70783 -5.30359 -48.18416 1.000 52.29450 304 CYS D C 1
ATOM 10195 O O . CYS D 1 260 ? 28.06769 -4.28422 -48.77905 1.000 54.90915 304 CYS D O 1
ATOM 10198 N N . TYR D 1 261 ? 28.16530 -6.51739 -48.47630 1.000 54.25895 305 TYR D N 1
ATOM 10199 C CA . TYR D 1 261 ? 28.95884 -6.80236 -49.66014 1.000 53.35640 305 TYR D CA 1
ATOM 10200 C C . TYR D 1 261 ? 28.70649 -8.25283 -50.03800 1.000 48.70076 305 TYR D C 1
ATOM 10201 O O . TYR D 1 261 ? 28.10526 -9.01640 -49.27772 1.000 47.97481 305 TYR D O 1
ATOM 10210 N N . VAL D 1 262 ? 29.15165 -8.62271 -51.23962 1.000 44.87255 306 VAL D N 1
ATOM 10211 C CA . VAL D 1 262 ? 28.91384 -9.97505 -51.72793 1.000 50.09013 306 VAL D CA 1
ATOM 10212 C C . VAL D 1 262 ? 29.59162 -10.97636 -50.80052 1.000 48.94919 306 VAL D C 1
ATOM 10213 O O . VAL D 1 262 ? 30.79181 -10.87460 -50.51354 1.000 45.93798 306 VAL D O 1
ATOM 10217 N N . GLY D 1 263 ? 28.81759 -11.94598 -50.31635 1.000 44.84515 307 GLY D N 1
ATOM 10218 C CA . GLY D 1 263 ? 29.33705 -12.96351 -49.42490 1.000 47.00447 307 GLY D CA 1
ATOM 10219 C C . GLY D 1 263 ? 29.43175 -12.57307 -47.96671 1.000 47.69149 307 GLY D C 1
ATOM 10220 O O . GLY D 1 263 ? 29.97469 -13.34768 -47.17031 1.000 54.65164 307 GLY D O 1
ATOM 10221 N N . GLN D 1 264 ? 28.92571 -11.39837 -47.58601 1.000 45.65409 308 GLN D N 1
ATOM 10222 C CA . GLN D 1 264 ? 29.08761 -10.93681 -46.20982 1.000 55.19829 308 GLN D CA 1
ATOM 10223 C C . GLN D 1 264 ? 28.29485 -11.78692 -45.22169 1.000 53.63786 308 GLN D C 1
ATOM 10224 O O . GLN D 1 264 ? 28.73746 -11.98455 -44.08486 1.000 57.49125 308 GLN D O 1
ATOM 10230 N N . GLU D 1 265 ? 27.13080 -12.29429 -45.63278 1.000 53.27023 309 GLU D N 1
ATOM 10231 C CA . GLU D 1 265 ? 26.26813 -13.03580 -44.71718 1.000 53.87086 309 GLU D CA 1
ATOM 10232 C C . GLU D 1 265 ? 26.96222 -14.28289 -44.18223 1.000 56.96504 309 GLU D C 1
ATOM 10233 O O . GLU D 1 265 ? 26.92256 -14.56398 -42.97872 1.000 52.42979 309 GLU D O 1
ATOM 10239 N N . LEU D 1 266 ? 27.60706 -15.04550 -45.06505 1.000 59.97345 310 LEU D N 1
ATOM 10240 C CA . LEU D 1 266 ? 28.26524 -16.27055 -44.62688 1.000 56.89686 310 LEU D CA 1
ATOM 10241 C C . LEU D 1 266 ? 29.50763 -15.96955 -43.79886 1.000 55.88589 310 LEU D C 1
ATOM 10242 O O . LEU D 1 266 ? 29.80765 -16.69637 -42.84469 1.000 60.60923 310 LEU D O 1
ATOM 10247 N N . VAL D 1 267 ? 30.23793 -14.90970 -44.14644 1.000 58.38361 311 VAL D N 1
ATOM 10248 C CA . VAL D 1 267 ? 31.40510 -14.51463 -43.36335 1.000 58.51217 311 VAL D CA 1
ATOM 10249 C C . VAL D 1 267 ? 30.98643 -14.04936 -41.97512 1.000 56.80855 311 VAL D C 1
ATOM 10250 O O . VAL D 1 267 ? 31.59122 -14.43107 -40.96559 1.000 57.95186 311 VAL D O 1
ATOM 10254 N N . THR D 1 268 ? 29.94572 -13.21584 -41.90593 1.000 59.88020 312 THR D N 1
ATOM 10255 C CA . THR D 1 268 ? 29.50098 -12.67915 -40.62421 1.000 54.29750 312 THR D CA 1
ATOM 10256 C C . THR D 1 268 ? 28.96094 -13.77933 -39.71616 1.000 50.20530 312 THR D C 1
ATOM 10257 O O . THR D 1 268 ? 29.25183 -13.79612 -38.51356 1.000 53.36707 312 THR D O 1
ATOM 10261 N N . ARG D 1 269 ? 28.19109 -14.71832 -40.27406 1.000 50.67281 313 ARG D N 1
ATOM 10262 C CA . ARG D 1 269 ? 27.64263 -15.79612 -39.45622 1.000 53.56679 313 ARG D CA 1
ATOM 10263 C C . ARG D 1 269 ? 28.75138 -16.64523 -38.85085 1.000 54.16425 313 ARG D C 1
ATOM 10264 O O . ARG D 1 269 ? 28.67661 -17.03515 -37.67916 1.000 51.80916 313 ARG D O 1
ATOM 10272 N N . THR D 1 270 ? 29.79012 -16.94022 -39.63483 1.000 56.21688 314 THR D N 1
ATOM 10273 C CA . THR D 1 270 ? 30.94413 -17.64993 -39.09517 1.000 53.08628 314 THR D CA 1
ATOM 10274 C C . THR D 1 270 ? 31.62402 -16.83846 -38.00030 1.000 53.52896 314 THR D C 1
ATOM 10275 O O . THR D 1 270 ? 32.00965 -17.38490 -36.95949 1.000 52.37215 314 THR D O 1
ATOM 10279 N N . GLU D 1 271 ? 31.77585 -15.52959 -38.21646 1.000 45.03940 315 GLU D N 1
ATOM 10280 C CA . GLU D 1 271 ? 32.45340 -14.68940 -37.23442 1.000 54.85530 315 GLU D CA 1
ATOM 10281 C C . GLU D 1 271 ? 31.69499 -14.65428 -35.91266 1.000 55.80630 315 GLU D C 1
ATOM 10282 O O . GLU D 1 271 ? 32.30355 -14.72152 -34.83851 1.000 61.45082 315 GLU D O 1
ATOM 10288 N N . HIS D 1 272 ? 30.36624 -14.56237 -35.97056 1.000 52.84266 316 HIS D N 1
ATOM 10289 C CA . HIS D 1 272 ? 29.54881 -14.42302 -34.77082 1.000 59.10076 316 HIS D CA 1
ATOM 10290 C C . HIS D 1 272 ? 29.15213 -15.76354 -34.16435 1.000 57.98607 316 HIS D C 1
ATOM 10291 O O . HIS D 1 272 ? 29.12552 -15.90248 -32.93756 1.000 60.87937 316 HIS D O 1
ATOM 10298 N N . ARG D 1 273 ? 28.84491 -16.75516 -34.99720 1.000 59.92855 317 ARG D N 1
ATOM 10299 C CA . ARG D 1 273 ? 28.29650 -18.02021 -34.52899 1.000 55.41168 317 ARG D CA 1
ATOM 10300 C C . ARG D 1 273 ? 29.25603 -19.19063 -34.64099 1.000 57.01240 317 ARG D C 1
ATOM 10301 O O . ARG D 1 273 ? 29.17003 -20.12028 -33.83605 1.000 60.97616 317 ARG D O 1
ATOM 10309 N N . GLY D 1 274 ? 30.16230 -19.16556 -35.61532 1.000 54.47826 318 GLY D N 1
ATOM 10310 C CA . GLY D 1 274 ? 30.91336 -20.35036 -35.95962 1.000 48.72393 318 GLY D CA 1
ATOM 10311 C C . GLY D 1 274 ? 32.04776 -20.65618 -35.00372 1.000 48.42369 318 GLY D C 1
ATOM 10312 O O . GLY D 1 274 ? 32.52623 -19.81007 -34.25038 1.000 58.53408 318 GLY D O 1
ATOM 10313 N N . VAL D 1 275 ? 32.47694 -21.91244 -35.04790 1.000 46.91257 319 VAL D N 1
ATOM 10314 C CA . VAL D 1 275 ? 33.65148 -22.38843 -34.32974 1.000 51.48953 319 VAL D CA 1
ATOM 10315 C C . VAL D 1 275 ? 34.63545 -22.86416 -35.38832 1.000 50.75396 319 VAL D C 1
ATOM 10316 O O . VAL D 1 275 ? 34.40926 -23.89527 -36.03417 1.000 49.55865 319 VAL D O 1
ATOM 10320 N N . VAL D 1 276 ? 35.71885 -22.11498 -35.57955 1.000 55.36746 320 VAL D N 1
ATOM 10321 C CA . VAL D 1 276 ? 36.65753 -22.37365 -36.66715 1.000 52.43226 320 VAL D CA 1
ATOM 10322 C C . VAL D 1 276 ? 37.72668 -23.33044 -36.14806 1.000 49.08372 320 VAL D C 1
ATOM 10323 O O . VAL D 1 276 ? 38.63283 -22.93445 -35.41381 1.000 43.14461 320 VAL D O 1
ATOM 10327 N N . ARG D 1 277 ? 37.62063 -24.60028 -36.54205 1.000 49.22110 321 ARG D N 1
ATOM 10328 C CA . ARG D 1 277 ? 38.57108 -25.63254 -36.15213 1.000 50.29315 321 ARG D CA 1
ATOM 10329 C C . ARG D 1 277 ? 39.65756 -25.87097 -37.19164 1.000 52.80250 321 ARG D C 1
ATOM 10330 O O . ARG D 1 277 ? 40.59032 -26.63825 -36.92418 1.000 44.95776 321 ARG D O 1
ATOM 10338 N N . LYS D 1 278 ? 39.55786 -25.24699 -38.36408 1.000 47.56086 322 LYS D N 1
ATOM 10339 C CA . LYS D 1 278 ? 40.47736 -25.49120 -39.46616 1.000 54.25791 322 LYS D CA 1
ATOM 10340 C C . LYS D 1 278 ? 40.99508 -24.16211 -39.98943 1.000 48.62024 322 LYS D C 1
ATOM 10341 O O . LYS D 1 278 ? 40.20655 -23.28688 -40.35903 1.000 47.60434 322 LYS D O 1
ATOM 10347 N N . ARG D 1 279 ? 42.31494 -24.01740 -40.02990 1.000 43.13219 323 ARG D N 1
ATOM 10348 C CA . ARG D 1 279 ? 42.93953 -22.80440 -40.53079 1.000 41.53707 323 ARG D CA 1
ATOM 10349 C C . ARG D 1 279 ? 44.21787 -23.16435 -41.26949 1.000 47.24287 323 ARG D C 1
ATOM 10350 O O . ARG D 1 279 ? 44.85834 -24.17953 -40.98038 1.000 46.10937 323 ARG D O 1
ATOM 10358 N N . VAL D 1 280 ? 44.58207 -22.31397 -42.22836 1.000 47.95697 324 VAL D N 1
ATOM 10359 C CA . VAL D 1 280 ? 45.86132 -22.45432 -42.90739 1.000 48.77106 324 VAL D CA 1
ATOM 10360 C C . VAL D 1 280 ? 46.98481 -22.23028 -41.90462 1.000 51.07888 324 VAL D C 1
ATOM 10361 O O . VAL D 1 280 ? 46.95833 -21.27222 -41.12082 1.000 47.13119 324 VAL D O 1
ATOM 10365 N N . LEU D 1 281 ? 47.96471 -23.12712 -41.90683 1.000 45.52392 325 LEU D N 1
ATOM 10366 C CA . LEU D 1 281 ? 49.13046 -23.01581 -41.04691 1.000 46.51751 325 LEU D CA 1
ATOM 10367 C C . LEU D 1 281 ? 50.36606 -23.45413 -41.82047 1.000 49.86247 325 LEU D C 1
ATOM 10368 O O . LEU D 1 281 ? 50.27570 -24.32338 -42.69363 1.000 52.75938 325 LEU D O 1
ATOM 10373 N N . PRO D 1 282 ? 51.52576 -22.87777 -41.51489 1.000 49.13238 326 PRO D N 1
ATOM 10374 C CA . PRO D 1 282 ? 52.76683 -23.39523 -42.10251 1.000 49.60528 326 PRO D CA 1
ATOM 10375 C C . PRO D 1 282 ? 53.14948 -24.71993 -41.46237 1.000 51.26757 326 PRO D C 1
ATOM 10376 O O . PRO D 1 282 ? 52.95532 -24.93134 -40.26232 1.000 56.80691 326 PRO D O 1
ATOM 10380 N N . CYS D 1 283 ? 53.68696 -25.62092 -42.28204 1.000 51.24357 327 CYS D N 1
ATOM 10381 C CA . CYS D 1 283 ? 54.02798 -26.96730 -41.84899 1.000 54.63179 327 CYS D CA 1
ATOM 10382 C C . CYS D 1 283 ? 55.45424 -27.29498 -42.26046 1.000 52.40833 327 CYS D C 1
ATOM 10383 O O . CYS D 1 283 ? 55.97650 -26.74985 -43.23469 1.000 55.91384 327 CYS D O 1
ATOM 10386 N N . VAL D 1 284 ? 56.07838 -28.19788 -41.51147 1.000 55.87565 328 VAL D N 1
ATOM 10387 C CA . VAL D 1 284 ? 57.40886 -28.70263 -41.82658 1.000 56.89959 328 VAL D CA 1
ATOM 10388 C C . VAL D 1 284 ? 57.30462 -30.18639 -42.15431 1.000 55.92695 328 VAL D C 1
ATOM 10389 O O . VAL D 1 284 ? 56.59508 -30.93919 -41.47590 1.000 58.27809 328 VAL D O 1
ATOM 10393 N N . VAL D 1 285 ? 57.98223 -30.59538 -43.22211 1.000 61.46963 329 VAL D N 1
ATOM 10394 C CA . VAL D 1 285 ? 58.05366 -31.99280 -43.63055 1.000 63.02795 329 VAL D CA 1
ATOM 10395 C C . VAL D 1 285 ? 59.40405 -32.54191 -43.19360 1.000 68.65986 329 VAL D C 1
ATOM 10396 O O . VAL D 1 285 ? 60.44825 -31.95109 -43.49668 1.000 71.08577 329 VAL D O 1
ATOM 10400 N N . TYR D 1 286 ? 59.39173 -33.66911 -42.48387 1.000 69.76181 330 TYR D N 1
ATOM 10401 C CA . TYR D 1 286 ? 60.60542 -34.17764 -41.85846 1.000 74.30339 330 TYR D CA 1
ATOM 10402 C C . TYR D 1 286 ? 60.52944 -35.69328 -41.73137 1.000 75.69296 330 TYR D C 1
ATOM 10403 O O . TYR D 1 286 ? 59.49239 -36.31042 -41.98541 1.000 78.44237 330 TYR D O 1
ATOM 10412 N N . GLU D 1 287 ? 61.66136 -36.28930 -41.34665 1.000 82.79745 331 GLU D N 1
ATOM 10413 C CA . GLU D 1 287 ? 61.78156 -37.73526 -41.16945 1.000 80.53579 331 GLU D CA 1
ATOM 10414 C C . GLU D 1 287 ? 61.75137 -38.16033 -39.70504 1.000 80.73871 331 GLU D C 1
ATOM 10415 O O . GLU D 1 287 ? 60.90180 -38.96001 -39.29843 1.000 81.90230 331 GLU D O 1
ATOM 10421 N N . GLY D 1 288 ? 62.68112 -37.63977 -38.90591 1.000 88.18323 332 GLY D N 1
ATOM 10422 C CA . GLY D 1 288 ? 63.01616 -38.23673 -37.62688 1.000 84.08356 332 GLY D CA 1
ATOM 10423 C C . GLY D 1 288 ? 62.22194 -37.77123 -36.42574 1.000 97.67480 332 GLY D C 1
ATOM 10424 O O . GLY D 1 288 ? 61.00352 -37.58796 -36.49974 1.000 98.90235 332 GLY D O 1
ATOM 10425 N N . SER D 1 289 ? 62.91511 -37.58650 -35.30567 1.000 99.86410 333 SER D N 1
ATOM 10426 C CA . SER D 1 289 ? 62.29282 -37.24717 -34.03600 1.000 99.68538 333 SER D CA 1
ATOM 10427 C C . SER D 1 289 ? 62.15704 -35.73013 -33.90436 1.000 100.13633 333 SER D C 1
ATOM 10428 O O . SER D 1 289 ? 62.32377 -34.97974 -34.87006 1.000 97.80611 333 SER D O 1
ATOM 10431 N N . GLN D 1 290 ? 61.83124 -35.26945 -32.69947 1.000 93.77023 334 GLN D N 1
ATOM 10432 C CA . GLN D 1 290 ? 61.81509 -33.84440 -32.38679 1.000 95.79141 334 GLN D CA 1
ATOM 10433 C C . GLN D 1 290 ? 61.89860 -33.62820 -30.87986 1.000 98.70555 334 GLN D C 1
ATOM 10434 O O . GLN D 1 290 ? 61.23512 -34.32046 -30.10819 1.000 96.63999 334 GLN D O 1
ATOM 10440 N N . GLY D 1 301 ? 62.33276 -16.37685 -40.14708 1.000 88.35773 345 GLY D N 1
ATOM 10441 C CA . GLY D 1 301 ? 63.13375 -16.47976 -38.94190 1.000 94.20631 345 GLY D CA 1
ATOM 10442 C C . GLY D 1 301 ? 62.91742 -17.77202 -38.17550 1.000 100.72260 345 GLY D C 1
ATOM 10443 O O . GLY D 1 301 ? 63.78290 -18.64822 -38.16362 1.000 99.87441 345 GLY D O 1
ATOM 10444 N N . ASP D 1 302 ? 61.75486 -17.88459 -37.52904 1.000 104.79673 346 ASP D N 1
ATOM 10445 C CA . ASP D 1 302 ? 61.45588 -19.06013 -36.71601 1.000 99.76611 346 ASP D CA 1
ATOM 10446 C C . ASP D 1 302 ? 61.41085 -20.32456 -37.56630 1.000 91.38494 346 ASP D C 1
ATOM 10447 O O . ASP D 1 302 ? 62.24001 -21.22842 -37.40773 1.000 88.85122 346 ASP D O 1
ATOM 10452 N N . LEU D 1 303 ? 60.44422 -20.40175 -38.48371 1.000 86.33646 347 LEU D N 1
ATOM 10453 C CA . LEU D 1 303 ? 60.32652 -21.57317 -39.34340 1.000 78.38034 347 LEU D CA 1
ATOM 10454 C C . LEU D 1 303 ? 61.38715 -21.59238 -40.43378 1.000 81.34672 347 LEU D C 1
ATOM 10455 O O . LEU D 1 303 ? 61.76439 -22.67127 -40.90642 1.000 74.84818 347 LEU D O 1
ATOM 10460 N N . GLY D 1 304 ? 61.87250 -20.41919 -40.84529 1.000 78.33954 348 GLY D N 1
ATOM 10461 C CA . GLY D 1 304 ? 62.91262 -20.35597 -41.85432 1.000 78.42479 348 GLY D CA 1
ATOM 10462 C C . GLY D 1 304 ? 64.22758 -20.95909 -41.41542 1.000 79.48836 348 GLY D C 1
ATOM 10463 O O . GLY D 1 304 ? 65.04556 -21.32444 -42.26675 1.000 82.90010 348 GLY D O 1
ATOM 10464 N N . GLY D 1 305 ? 64.45503 -21.06125 -40.10492 1.000 82.76390 349 GLY D N 1
ATOM 10465 C CA . GLY D 1 305 ? 65.62308 -21.77301 -39.62490 1.000 80.53896 349 GLY D CA 1
ATOM 10466 C C . GLY D 1 305 ? 65.57336 -23.25078 -39.94529 1.000 76.21281 349 GLY D C 1
ATOM 10467 O O . GLY D 1 305 ? 66.61550 -23.87925 -40.14258 1.000 83.49376 349 GLY D O 1
ATOM 10468 N N . LEU D 1 306 ? 64.36816 -23.81872 -40.02045 1.000 80.06298 350 LEU D N 1
ATOM 10469 C CA . LEU D 1 306 ? 64.17203 -25.23406 -40.30859 1.000 77.26189 350 LEU D CA 1
ATOM 10470 C C . LEU D 1 306 ? 64.23741 -25.56281 -41.79435 1.000 77.82456 350 LEU D C 1
ATOM 10471 O O . LEU D 1 306 ? 64.20439 -26.74568 -42.14975 1.000 77.02270 350 LEU D O 1
ATOM 10476 N N . TYR D 1 307 ? 64.32518 -24.56272 -42.66500 1.000 73.46263 351 TYR D N 1
ATOM 10477 C CA . TYR D 1 307 ? 64.20827 -24.81649 -44.09346 1.000 75.93499 351 TYR D CA 1
ATOM 10478 C C . TYR D 1 307 ? 65.44730 -25.50961 -44.64715 1.000 74.87582 351 TYR D C 1
ATOM 10479 O O . TYR D 1 307 ? 66.57835 -25.21509 -44.25129 1.000 80.00413 351 TYR D O 1
ATOM 10488 N N . THR D 1 308 ? 65.21861 -26.44072 -45.57174 1.000 77.30571 352 THR D N 1
ATOM 10489 C CA . THR D 1 308 ? 66.28266 -27.05008 -46.35329 1.000 80.37432 352 THR D CA 1
ATOM 10490 C C . THR D 1 308 ? 65.72530 -27.45020 -47.71212 1.000 73.54450 352 THR D C 1
ATOM 10491 O O . THR D 1 308 ? 64.52840 -27.71602 -47.85766 1.000 67.28504 352 THR D O 1
ATOM 10495 N N . ASP D 1 309 ? 66.60622 -27.48403 -48.70816 1.000 77.35689 353 ASP D N 1
ATOM 10496 C CA . ASP D 1 309 ? 66.24369 -27.90880 -50.05203 1.000 71.10076 353 ASP D CA 1
ATOM 10497 C C . ASP D 1 309 ? 66.52601 -29.38333 -50.29527 1.000 76.83567 353 ASP D C 1
ATOM 10498 O O . ASP D 1 309 ? 66.33493 -29.86205 -51.41680 1.000 79.12923 353 ASP D O 1
ATOM 10503 N N . ARG D 1 310 ? 66.98274 -30.10695 -49.27535 1.000 77.82427 354 ARG D N 1
ATOM 10504 C CA . ARG D 1 310 ? 67.28830 -31.52167 -49.39102 1.000 69.98791 354 ARG D CA 1
ATOM 10505 C C . ARG D 1 310 ? 66.00899 -32.35391 -49.29720 1.000 70.81173 354 ARG D C 1
ATOM 10506 O O . ARG D 1 310 ? 65.03929 -31.94582 -48.65094 1.000 78.57867 354 ARG D O 1
ATOM 10514 N N . PRO D 1 311 ? 65.97582 -33.51476 -49.94765 1.000 67.60774 355 PRO D N 1
ATOM 10515 C CA . PRO D 1 311 ? 64.75754 -34.33002 -49.93999 1.000 73.81462 355 PRO D CA 1
ATOM 10516 C C . PRO D 1 311 ? 64.49041 -34.95410 -48.57745 1.000 77.27057 355 PRO D C 1
ATOM 10517 O O . PRO D 1 311 ? 65.36602 -35.05969 -47.71586 1.000 77.92644 355 PRO D O 1
ATOM 10521 N N . ILE D 1 312 ? 63.23965 -35.36841 -48.39730 1.000 76.81101 356 ILE D N 1
ATOM 10522 C CA . ILE D 1 312 ? 62.81258 -36.05752 -47.18777 1.000 81.48216 356 ILE D CA 1
ATOM 10523 C C . ILE D 1 312 ? 62.46844 -37.51972 -47.45748 1.000 90.77287 356 ILE D C 1
ATOM 10524 O O . ILE D 1 312 ? 62.55695 -38.34064 -46.52999 1.000 91.79055 356 ILE D O 1
ATOM 10529 N N . ALA D 1 313 ? 62.16307 -37.87420 -48.70709 1.000 97.59932 357 ALA D N 1
ATOM 10530 C CA . ALA D 1 313 ? 61.70152 -39.17386 -49.18542 1.000 96.83277 357 ALA D CA 1
ATOM 10531 C C . ALA D 1 313 ? 61.12435 -38.90549 -50.56539 1.000 102.75511 357 ALA D C 1
ATOM 10532 O O . ALA D 1 313 ? 61.43257 -39.60513 -51.53540 1.000 106.02374 357 ALA D O 1
ATOM 10534 N N . GLY D 1 314 ? 60.29065 -37.86624 -50.64898 1.000 101.28052 358 GLY D N 1
ATOM 10535 C CA . GLY D 1 314 ? 59.99373 -37.22506 -51.90978 1.000 98.68994 358 GLY D CA 1
ATOM 10536 C C . GLY D 1 314 ? 60.96019 -36.08358 -52.18127 1.000 97.29227 358 GLY D C 1
ATOM 10537 O O . GLY D 1 314 ? 61.80804 -35.75349 -51.35314 1.000 95.09266 358 GLY D O 1
ATOM 10538 N N . LEU D 1 315 ? 60.81493 -35.48518 -53.35946 1.000 98.87937 359 LEU D N 1
ATOM 10539 C CA . LEU D 1 315 ? 61.72587 -34.43711 -53.81710 1.000 98.20403 359 LEU D CA 1
ATOM 10540 C C . LEU D 1 315 ? 61.81401 -33.29074 -52.80963 1.000 95.82414 359 LEU D C 1
ATOM 10541 O O . LEU D 1 315 ? 62.88831 -32.73000 -52.58522 1.000 86.36022 359 LEU D O 1
ATOM 10546 N N . GLU D 1 320 ? 55.94315 -31.16919 -54.47805 1.000 66.20534 364 GLU D N 1
ATOM 10547 C CA . GLU D 1 320 ? 56.04576 -32.60956 -54.26153 1.000 73.19852 364 GLU D CA 1
ATOM 10548 C C . GLU D 1 320 ? 54.70612 -33.20501 -53.83323 1.000 75.68906 364 GLU D C 1
ATOM 10549 O O . GLU D 1 320 ? 54.14254 -34.04973 -54.53063 1.000 71.74814 364 GLU D O 1
ATOM 10555 N N . ILE D 1 321 ? 54.20377 -32.76331 -52.68348 1.000 71.19911 365 ILE D N 1
ATOM 10556 C CA . ILE D 1 321 ? 52.92592 -33.24561 -52.17137 1.000 66.44725 365 ILE D CA 1
ATOM 10557 C C . ILE D 1 321 ? 51.80136 -32.59275 -52.96258 1.000 63.42503 365 ILE D C 1
ATOM 10558 O O . ILE D 1 321 ? 51.76567 -31.36635 -53.12104 1.000 67.65316 365 ILE D O 1
ATOM 10563 N N . ALA D 1 322 ? 50.88345 -33.41271 -53.46640 1.000 67.65719 366 ALA D N 1
ATOM 10564 C CA . ALA D 1 322 ? 49.81296 -32.91447 -54.31744 1.000 66.32129 366 ALA D CA 1
ATOM 10565 C C . ALA D 1 322 ? 48.86144 -32.01423 -53.53733 1.000 69.57381 366 ALA D C 1
ATOM 10566 O O . ALA D 1 322 ? 48.64372 -32.18783 -52.33499 1.000 64.78722 366 ALA D O 1
ATOM 10568 N N . SER D 1 323 ? 48.30383 -31.03257 -54.24097 1.000 64.72463 367 SER D N 1
ATOM 10569 C CA . SER D 1 323 ? 47.32719 -30.13864 -53.63747 1.000 58.65071 367 SER D CA 1
ATOM 10570 C C . SER D 1 323 ? 46.12159 -30.92422 -53.13573 1.000 63.49286 367 SER D C 1
ATOM 10571 O O . SER D 1 323 ? 45.66606 -31.87245 -53.78022 1.000 65.31049 367 SER D O 1
ATOM 10574 N N . GLU D 1 324 ? 45.61559 -30.52150 -51.96758 1.000 67.19196 368 GLU D N 1
ATOM 10575 C CA . GLU D 1 324 ? 44.48053 -31.14005 -51.28412 1.000 62.34996 368 GLU D CA 1
ATOM 10576 C C . GLU D 1 324 ? 44.77416 -32.55758 -50.80276 1.000 60.03634 368 GLU D C 1
ATOM 10577 O O . GLU D 1 324 ? 43.84670 -33.34895 -50.60430 1.000 62.07305 368 GLU D O 1
ATOM 10583 N N . THR D 1 325 ? 46.04370 -32.90062 -50.60201 1.000 56.58847 369 THR D N 1
ATOM 10584 C CA . THR D 1 325 ? 46.37994 -34.19320 -50.02190 1.000 60.48656 369 THR D CA 1
ATOM 10585 C C . THR D 1 325 ? 46.01817 -34.20922 -48.54040 1.000 63.25167 369 THR D C 1
ATOM 10586 O O . THR D 1 325 ? 46.28511 -33.25263 -47.80737 1.000 66.43729 369 THR D O 1
ATOM 10590 N N . ASN D 1 326 ? 45.39993 -35.30061 -48.10092 1.000 64.25429 370 ASN D N 1
ATOM 10591 C CA . ASN D 1 326 ? 44.97569 -35.40607 -46.71200 1.000 63.98521 370 ASN D CA 1
ATOM 10592 C C . ASN D 1 326 ? 46.16378 -35.64305 -45.78607 1.000 70.54449 370 ASN D C 1
ATOM 10593 O O . ASN D 1 326 ? 47.06727 -36.42760 -46.09141 1.000 64.53063 370 ASN D O 1
ATOM 10598 N N . ILE D 1 327 ? 46.15231 -34.95512 -44.64363 1.000 69.06083 371 ILE D N 1
ATOM 10599 C CA . ILE D 1 327 ? 47.07235 -35.21503 -43.54131 1.000 65.92409 371 ILE D CA 1
ATOM 10600 C C . ILE D 1 327 ? 46.36686 -36.12978 -42.55098 1.000 61.25064 371 ILE D C 1
ATOM 10601 O O . ILE D 1 327 ? 45.18790 -35.92547 -42.23241 1.000 64.09912 371 ILE D O 1
ATOM 10606 N N . VAL D 1 328 ? 47.07454 -37.15954 -42.08472 1.000 61.38201 372 VAL D N 1
ATOM 10607 C CA . VAL D 1 328 ? 46.48371 -38.21084 -41.26580 1.000 67.16257 372 VAL D CA 1
ATOM 10608 C C . VAL D 1 328 ? 47.41740 -38.51721 -40.10079 1.000 60.73606 372 VAL D C 1
ATOM 10609 O O . VAL D 1 328 ? 48.64104 -38.38904 -40.21222 1.000 63.84123 372 VAL D O 1
ATOM 10613 N N . ARG D 1 329 ? 46.83047 -38.92037 -38.97204 1.000 60.26378 373 ARG D N 1
ATOM 10614 C CA . ARG D 1 329 ? 47.62208 -39.40404 -37.84789 1.000 63.41407 373 ARG D CA 1
ATOM 10615 C C . ARG D 1 329 ? 48.42558 -40.63359 -38.25598 1.000 67.52509 373 ARG D C 1
ATOM 10616 O O . ARG D 1 329 ? 47.94855 -41.48656 -39.01047 1.000 68.55245 373 ARG D O 1
ATOM 10624 N N . VAL D 1 330 ? 49.65410 -40.72918 -37.74425 1.000 66.83254 374 VAL D N 1
ATOM 10625 C CA . VAL D 1 330 ? 50.47906 -41.89912 -38.01797 1.000 68.49492 374 VAL D CA 1
ATOM 10626 C C . VAL D 1 330 ? 49.92012 -43.10114 -37.26937 1.000 76.22949 374 VAL D C 1
ATOM 10627 O O . VAL D 1 330 ? 49.56824 -43.01237 -36.08404 1.000 76.81858 374 VAL D O 1
ATOM 10631 N N . SER D 1 331 ? 49.82872 -44.23391 -37.96898 1.000 81.70793 375 SER D N 1
ATOM 10632 C CA . SER D 1 331 ? 49.26432 -45.47032 -37.42357 1.000 84.63671 375 SER D CA 1
ATOM 10633 C C . SER D 1 331 ? 47.90004 -45.21289 -36.78689 1.000 74.07974 375 SER D C 1
ATOM 10634 O O . SER D 1 331 ? 47.60953 -45.64800 -35.67036 1.000 87.13496 375 SER D O 1
ATOM 10637 N N . GLY D 1 332 ? 47.05532 -44.48681 -37.51353 1.000 74.68622 376 GLY D N 1
ATOM 10638 C CA . GLY D 1 332 ? 45.77052 -44.07938 -36.98154 1.000 78.30765 376 GLY D CA 1
ATOM 10639 C C . GLY D 1 332 ? 44.58493 -44.64803 -37.72996 1.000 81.25854 376 GLY D C 1
ATOM 10640 O O . GLY D 1 332 ? 44.67859 -45.71396 -38.34543 1.000 92.08695 376 GLY D O 1
ATOM 10641 N N . LYS D 1 333 ? 43.46078 -43.93557 -37.68333 1.000 87.17095 377 LYS D N 1
ATOM 10642 C CA . LYS D 1 333 ? 42.21738 -44.40833 -38.27460 1.000 95.20473 377 LYS D CA 1
ATOM 10643 C C . LYS D 1 333 ? 42.12145 -44.13945 -39.76855 1.000 90.64107 377 LYS D C 1
ATOM 10644 O O . LYS D 1 333 ? 41.35875 -44.82544 -40.45795 1.000 90.92246 377 LYS D O 1
ATOM 10650 N N . GLY D 1 334 ? 42.86725 -43.16331 -40.28187 1.000 89.19962 378 GLY D N 1
ATOM 10651 C CA . GLY D 1 334 ? 42.71943 -42.70869 -41.64671 1.000 92.58942 378 GLY D CA 1
ATOM 10652 C C . GLY D 1 334 ? 41.89848 -41.44509 -41.79616 1.000 93.82854 378 GLY D C 1
ATOM 10653 O O . GLY D 1 334 ? 41.85543 -40.87875 -42.89698 1.000 92.22211 378 GLY D O 1
ATOM 10654 N N . ARG D 1 335 ? 41.23737 -40.99956 -40.72782 1.000 90.64855 379 ARG D N 1
ATOM 10655 C CA . ARG D 1 335 ? 40.47770 -39.75539 -40.76593 1.000 84.66932 379 ARG D CA 1
ATOM 10656 C C . ARG D 1 335 ? 41.38641 -38.58313 -41.11812 1.000 80.87601 379 ARG D C 1
ATOM 10657 O O . ARG D 1 335 ? 42.46942 -38.42756 -40.54723 1.000 79.87386 379 ARG D O 1
ATOM 10665 N N . GLY D 1 336 ? 40.94469 -37.76433 -42.06904 1.000 72.41992 380 GLY D N 1
ATOM 10666 C CA . GLY D 1 336 ? 41.72660 -36.60487 -42.46741 1.000 69.61525 380 GLY D CA 1
ATOM 10667 C C . GLY D 1 336 ? 41.70715 -35.53004 -41.39460 1.000 66.68066 380 GLY D C 1
ATOM 10668 O O . GLY D 1 336 ? 40.64239 -35.15066 -40.89154 1.000 62.68057 380 GLY D O 1
ATOM 10669 N N . VAL D 1 337 ? 42.88940 -35.03191 -41.03926 1.000 59.09716 381 VAL D N 1
ATOM 10670 C CA . VAL D 1 337 ? 43.02509 -33.96252 -40.06027 1.000 64.08244 381 VAL D CA 1
ATOM 10671 C C . VAL D 1 337 ? 43.67940 -32.72892 -40.67716 1.000 62.08465 381 VAL D C 1
ATOM 10672 O O . VAL D 1 337 ? 44.12463 -31.83797 -39.96290 1.000 60.33765 381 VAL D O 1
ATOM 10676 N N . GLY D 1 338 ? 43.74023 -32.67450 -42.00090 1.000 60.85555 382 GLY D N 1
ATOM 10677 C CA . GLY D 1 338 ? 44.34070 -31.54147 -42.67192 1.000 51.99335 382 GLY D CA 1
ATOM 10678 C C . GLY D 1 338 ? 44.36583 -31.76077 -44.16928 1.000 62.87897 382 GLY D C 1
ATOM 10679 O O . GLY D 1 338 ? 44.25428 -32.89051 -44.65827 1.000 62.23696 382 GLY D O 1
ATOM 10680 N N . LYS D 1 339 ? 44.51697 -30.64929 -44.88974 1.000 59.28904 383 LYS D N 1
ATOM 10681 C CA . LYS D 1 339 ? 44.57265 -30.64063 -46.34630 1.000 57.88177 383 LYS D CA 1
ATOM 10682 C C . LYS D 1 339 ? 45.79094 -29.84283 -46.78421 1.000 59.54758 383 LYS D C 1
ATOM 10683 O O . LYS D 1 339 ? 45.96398 -28.69476 -46.36412 1.000 56.28108 383 LYS D O 1
ATOM 10689 N N . TRP D 1 340 ? 46.62637 -30.44261 -47.62823 1.000 59.28552 384 TRP D N 1
ATOM 10690 C CA . TRP D 1 340 ? 47.81450 -29.76257 -48.12602 1.000 54.08829 384 TRP D CA 1
ATOM 10691 C C . TRP D 1 340 ? 47.44333 -28.73227 -49.18556 1.000 53.18004 384 TRP D C 1
ATOM 10692 O O . TRP D 1 340 ? 46.57495 -28.97336 -50.02825 1.000 59.89626 384 TRP D O 1
ATOM 10703 N N . LEU D 1 341 ? 48.10708 -27.57569 -49.14071 1.000 48.33534 385 LEU D N 1
ATOM 10704 C CA . LEU D 1 341 ? 47.88509 -26.52117 -50.12223 1.000 51.26888 385 LEU D CA 1
ATOM 10705 C C . LEU D 1 341 ? 49.04566 -26.38984 -51.10051 1.000 57.97634 385 LEU D C 1
ATOM 10706 O O . LEU D 1 341 ? 48.85109 -26.52082 -52.31191 1.000 63.71307 385 LEU D O 1
ATOM 10711 N N . ARG D 1 342 ? 50.25566 -26.14952 -50.60220 1.000 58.42170 386 ARG D N 1
ATOM 10712 C CA . ARG D 1 342 ? 51.42512 -25.91057 -51.43803 1.000 57.16020 386 ARG D CA 1
ATOM 10713 C C . ARG D 1 342 ? 52.65828 -25.90896 -50.55037 1.000 57.36545 386 ARG D C 1
ATOM 10714 O O . ARG D 1 342 ? 52.61134 -25.43818 -49.41092 1.000 61.21585 386 ARG D O 1
ATOM 10722 N N . GLY D 1 343 ? 53.75792 -26.44104 -51.08217 1.000 63.86313 387 GLY D N 1
ATOM 10723 C CA . GLY D 1 343 ? 55.00068 -26.48170 -50.34405 1.000 61.48371 387 GLY D CA 1
ATOM 10724 C C . GLY D 1 343 ? 56.18379 -26.10840 -51.21471 1.000 60.91942 387 GLY D C 1
ATOM 10725 O O . GLY D 1 343 ? 56.13037 -26.17122 -52.44501 1.000 70.44892 387 GLY D O 1
ATOM 10726 N N . ILE D 1 344 ? 57.25617 -25.69547 -50.54194 1.000 64.74225 388 ILE D N 1
ATOM 10727 C CA . ILE D 1 344 ? 58.56461 -25.49150 -51.15494 1.000 62.86174 388 ILE D CA 1
ATOM 10728 C C . ILE D 1 344 ? 59.60528 -26.09099 -50.22077 1.000 67.15562 388 ILE D C 1
ATOM 10729 O O . ILE D 1 344 ? 59.60278 -25.80192 -49.01937 1.000 66.04137 388 ILE D O 1
ATOM 10734 N N . GLY D 1 345 ? 60.49441 -26.91689 -50.76594 1.000 69.65258 389 GLY D N 1
ATOM 10735 C CA . GLY D 1 345 ? 61.48386 -27.57038 -49.92504 1.000 61.22034 389 GLY D CA 1
ATOM 10736 C C . GLY D 1 345 ? 60.81514 -28.48650 -48.92080 1.000 62.47758 389 GLY D C 1
ATOM 10737 O O . GLY D 1 345 ? 60.01212 -29.35604 -49.27607 1.000 56.63284 389 GLY D O 1
ATOM 10738 N N . ASN D 1 346 ? 61.13763 -28.28920 -47.64248 1.000 58.86488 390 ASN D N 1
ATOM 10739 C CA . ASN D 1 346 ? 60.59076 -29.10377 -46.56586 1.000 59.60291 390 ASN D CA 1
ATOM 10740 C C . ASN D 1 346 ? 59.50857 -28.37539 -45.77536 1.000 63.44178 390 ASN D C 1
ATOM 10741 O O . ASN D 1 346 ? 59.14259 -28.81907 -44.68208 1.000 58.23137 390 ASN D O 1
ATOM 10746 N N . VAL D 1 347 ? 58.98759 -27.26643 -46.30373 1.000 55.61757 391 VAL D N 1
ATOM 10747 C CA . VAL D 1 347 ? 57.94679 -26.49854 -45.63601 1.000 57.92500 391 VAL D CA 1
ATOM 10748 C C . VAL D 1 347 ? 56.80167 -26.27746 -46.61428 1.000 64.64149 391 VAL D C 1
ATOM 10749 O O . VAL D 1 347 ? 56.95535 -26.41375 -47.83005 1.000 60.13120 391 VAL D O 1
ATOM 10753 N N . GLY D 1 348 ? 55.64204 -25.93105 -46.06572 1.000 58.65107 392 GLY D N 1
ATOM 10754 C CA . GLY D 1 348 ? 54.49092 -25.65349 -46.90451 1.000 56.97093 392 GLY D CA 1
ATOM 10755 C C . GLY D 1 348 ? 53.33087 -25.12789 -46.08892 1.000 56.31503 392 GLY D C 1
ATOM 10756 O O . GLY D 1 348 ? 53.44358 -24.88855 -44.88388 1.000 53.34274 392 GLY D O 1
ATOM 10757 N N . LEU D 1 349 ? 52.20307 -24.94795 -46.77342 1.000 53.25963 393 LEU D N 1
ATOM 10758 C CA . LEU D 1 349 ? 50.96742 -24.47556 -46.16322 1.000 54.83959 393 LEU D CA 1
ATOM 10759 C C . LEU D 1 349 ? 49.90708 -25.56641 -46.21804 1.000 54.72996 393 LEU D C 1
ATOM 10760 O O . LEU D 1 349 ? 49.79734 -26.28972 -47.21363 1.000 58.45462 393 LEU D O 1
ATOM 10765 N N . ALA D 1 350 ? 49.12253 -25.67559 -45.14768 1.000 51.38771 394 ALA D N 1
ATOM 10766 C CA . ALA D 1 350 ? 48.08262 -26.69032 -45.06639 1.000 49.66524 394 ALA D CA 1
ATOM 10767 C C . ALA D 1 350 ? 46.92510 -26.18139 -44.21840 1.000 50.26385 394 ALA D C 1
ATOM 10768 O O . ALA D 1 350 ? 47.13563 -25.48987 -43.21868 1.000 47.23194 394 ALA D O 1
ATOM 10770 N N . VAL D 1 351 ? 45.70586 -26.52899 -44.62212 1.000 49.83880 395 VAL D N 1
ATOM 10771 C CA . VAL D 1 351 ? 44.52396 -26.27071 -43.80621 1.000 49.63726 395 VAL D CA 1
ATOM 10772 C C . VAL D 1 351 ? 44.45512 -27.37430 -42.75719 1.000 51.83802 395 VAL D C 1
ATOM 10773 O O . VAL D 1 351 ? 44.10907 -28.51466 -43.06865 1.000 56.84871 395 VAL D O 1
ATOM 10777 N N . CYS D 1 352 ? 44.78308 -27.03852 -41.51377 1.000 45.61604 396 CYS D N 1
ATOM 10778 C CA . CYS D 1 352 ? 44.99245 -28.02394 -40.46336 1.000 49.40653 396 CYS D CA 1
ATOM 10779 C C . CYS D 1 352 ? 43.87603 -27.95731 -39.42862 1.000 54.71624 396 CYS D C 1
ATOM 10780 O O . CYS D 1 352 ? 43.36336 -26.87680 -39.11992 1.000 52.06514 396 CYS D O 1
ATOM 10783 N N . ARG D 1 353 ? 43.50710 -29.11862 -38.89303 1.000 52.33175 397 ARG D N 1
ATOM 10784 C CA . ARG D 1 353 ? 42.61052 -29.18283 -37.74403 1.000 56.84919 397 ARG D CA 1
ATOM 10785 C C . ARG D 1 353 ? 43.34551 -28.65771 -36.51696 1.000 57.58696 397 ARG D C 1
ATOM 10786 O O . ARG D 1 353 ? 44.29349 -29.28826 -36.03716 1.000 60.46571 397 ARG D O 1
ATOM 10794 N N . LEU D 1 354 ? 42.91543 -27.49906 -36.01015 1.000 51.04530 398 LEU D N 1
ATOM 10795 C CA . LEU D 1 354 ? 43.61909 -26.87195 -34.89406 1.000 53.39070 398 LEU D CA 1
ATOM 10796 C C . LEU D 1 354 ? 43.54411 -27.72419 -33.63360 1.000 51.35812 398 LEU D C 1
ATOM 10797 O O . LEU D 1 354 ? 44.51134 -27.79607 -32.86716 1.000 51.53383 398 LEU D O 1
ATOM 10802 N N . ASP D 1 355 ? 42.39766 -28.36449 -33.39245 1.000 54.14577 399 ASP D N 1
ATOM 10803 C CA . ASP D 1 355 ? 42.22990 -29.17057 -32.18945 1.000 57.03112 399 ASP D CA 1
ATOM 10804 C C . ASP D 1 355 ? 43.07762 -30.43618 -32.21039 1.000 57.36012 399 ASP D C 1
ATOM 10805 O O . ASP D 1 355 ? 43.27845 -31.04703 -31.15539 1.000 68.75502 399 ASP D O 1
ATOM 10810 N N . VAL D 1 356 ? 43.57978 -30.84069 -33.37349 1.000 57.79488 400 VAL D N 1
ATOM 10811 C CA . VAL D 1 356 ? 44.32717 -32.08215 -33.52635 1.000 57.55683 400 VAL D CA 1
ATOM 10812 C C . VAL D 1 356 ? 45.82347 -31.82309 -33.68083 1.000 55.64974 400 VAL D C 1
ATOM 10813 O O . VAL D 1 356 ? 46.64085 -32.42021 -32.97945 1.000 57.62171 400 VAL D O 1
ATOM 10817 N N . MET D 1 357 ? 46.19933 -30.93091 -34.59492 1.000 54.83971 401 MET D N 1
ATOM 10818 C CA . MET D 1 357 ? 47.60180 -30.75177 -34.94559 1.000 57.36540 401 MET D CA 1
ATOM 10819 C C . MET D 1 357 ? 48.29434 -29.64910 -34.15708 1.000 55.64900 401 MET D C 1
ATOM 10820 O O . MET D 1 357 ? 49.51411 -29.50075 -34.28427 1.000 52.38486 401 MET D O 1
ATOM 10825 N N . THR D 1 358 ? 47.56299 -28.86839 -33.36020 1.000 52.35908 402 THR D N 1
ATOM 10826 C CA . THR D 1 358 ? 48.14854 -27.73839 -32.64921 1.000 53.55152 402 THR D CA 1
ATOM 10827 C C . THR D 1 358 ? 47.63547 -27.69773 -31.21816 1.000 53.84967 402 THR D C 1
ATOM 10828 O O . THR D 1 358 ? 46.70266 -28.41212 -30.84156 1.000 56.30250 402 THR D O 1
ATOM 10832 N N . ASP D 1 359 ? 48.26218 -26.83258 -30.42041 1.000 56.94988 403 ASP D N 1
ATOM 10833 C CA . ASP D 1 359 ? 47.80743 -26.51431 -29.07467 1.000 52.87364 403 ASP D CA 1
ATOM 10834 C C . ASP D 1 359 ? 47.10774 -25.15922 -29.00542 1.000 53.20080 403 ASP D C 1
ATOM 10835 O O . ASP D 1 359 ? 46.92261 -24.61730 -27.91019 1.000 52.43079 403 ASP D O 1
ATOM 10840 N N . LEU D 1 360 ? 46.71665 -24.60860 -30.15255 1.000 50.14098 404 LEU D N 1
ATOM 10841 C CA . LEU D 1 360 ? 46.13458 -23.27864 -30.19484 1.000 51.16576 404 LEU D CA 1
ATOM 10842 C C . LEU D 1 360 ? 44.77120 -23.25849 -29.50757 1.000 53.96022 404 LEU D C 1
ATOM 10843 O O . LEU D 1 360 ? 44.02473 -24.23985 -29.55840 1.000 47.67358 404 LEU D O 1
ATOM 10848 N N . PRO D 1 361 ? 44.42138 -22.14713 -28.86048 1.000 56.19787 405 PRO D N 1
ATOM 10849 C CA . PRO D 1 361 ? 43.05619 -22.00041 -28.34365 1.000 54.14993 405 PRO D CA 1
ATOM 10850 C C . PRO D 1 361 ? 42.08347 -21.77889 -29.49127 1.000 50.86543 405 PRO D C 1
ATOM 10851 O O . PRO D 1 361 ? 42.34573 -20.98825 -30.39977 1.000 51.41475 405 PRO D O 1
ATOM 10855 N N . ILE D 1 362 ? 40.95893 -22.48418 -29.44439 1.000 49.00539 406 ILE D N 1
ATOM 10856 C CA . ILE D 1 362 ? 39.92145 -22.37641 -30.46657 1.000 48.93870 406 ILE D CA 1
ATOM 10857 C C . ILE D 1 362 ? 38.82338 -21.47470 -29.91735 1.000 50.13463 406 ILE D C 1
ATOM 10858 O O . ILE D 1 362 ? 38.10863 -21.88218 -28.98370 1.000 49.28098 406 ILE D O 1
ATOM 10863 N N . PRO D 1 363 ? 38.64854 -20.26298 -30.44605 1.000 51.40606 407 PRO D N 1
ATOM 10864 C CA . PRO D 1 363 ? 37.59291 -19.37459 -29.94585 1.000 46.17971 407 PRO D CA 1
ATOM 10865 C C . PRO D 1 363 ? 36.22698 -20.04288 -30.02508 1.000 52.16847 407 PRO D C 1
ATOM 10866 O O . PRO D 1 363 ? 35.87173 -20.65925 -31.03354 1.000 48.78999 407 PRO D O 1
ATOM 10870 N N . GLY D 1 364 ? 35.46750 -19.92879 -28.93785 1.000 56.96567 408 GLY D N 1
ATOM 10871 C CA . GLY D 1 364 ? 34.15548 -20.52842 -28.84620 1.000 46.13838 408 GLY D CA 1
ATOM 10872 C C . GLY D 1 364 ? 34.13232 -21.98932 -28.45707 1.000 45.76831 408 GLY D C 1
ATOM 10873 O O . GLY D 1 364 ? 33.04280 -22.53148 -28.23522 1.000 54.32584 408 GLY D O 1
ATOM 10874 N N . GLU D 1 365 ? 35.28409 -22.65497 -28.38521 1.000 51.13211 409 GLU D N 1
ATOM 10875 C CA . GLU D 1 365 ? 35.32980 -24.05299 -27.97191 1.000 54.99237 409 GLU D CA 1
ATOM 10876 C C . GLU D 1 365 ? 36.20770 -24.28910 -26.75328 1.000 52.55018 409 GLU D C 1
ATOM 10877 O O . GLU D 1 365 ? 35.76817 -24.93750 -25.79686 1.000 55.17824 409 GLU D O 1
ATOM 10883 N N . THR D 1 366 ? 37.43278 -23.78126 -26.75744 1.000 48.54496 410 THR D N 1
ATOM 10884 C CA . THR D 1 366 ? 38.39740 -24.11922 -25.71663 1.000 51.31485 410 THR D CA 1
ATOM 10885 C C . THR D 1 366 ? 37.96823 -23.51881 -24.38506 1.000 54.17497 410 THR D C 1
ATOM 10886 O O . THR D 1 366 ? 37.82536 -22.29266 -24.28700 1.000 52.25129 410 THR D O 1
ATOM 10890 N N . PRO D 1 367 ? 37.76547 -24.32246 -23.34479 1.000 48.74451 411 PRO D N 1
ATOM 10891 C CA . PRO D 1 367 ? 37.33832 -23.76649 -22.05906 1.000 44.94480 411 PRO D CA 1
ATOM 10892 C C . PRO D 1 367 ? 38.45373 -22.97228 -21.40183 1.000 42.60766 411 PRO D C 1
ATOM 10893 O O . PRO D 1 367 ? 39.64014 -23.14600 -21.68751 1.000 47.71655 411 PRO D O 1
ATOM 10897 N N . ALA D 1 368 ? 38.04606 -22.06610 -20.52249 1.000 47.12561 412 ALA D N 1
ATOM 10898 C CA . ALA D 1 368 ? 38.99677 -21.26347 -19.77434 1.000 47.66533 412 ALA D CA 1
ATOM 10899 C C . ALA D 1 368 ? 39.48188 -22.02024 -18.54553 1.000 53.46401 412 ALA D C 1
ATOM 10900 O O . ALA D 1 368 ? 38.76679 -22.84805 -17.97250 1.000 49.24517 412 ALA D O 1
ATOM 10902 N N . GLY D 1 369 ? 40.71543 -21.73260 -18.14732 1.000 51.86228 413 GLY D N 1
ATOM 10903 C CA . GLY D 1 369 ? 41.24377 -22.23560 -16.90082 1.000 48.54427 413 GLY D CA 1
ATOM 10904 C C . GLY D 1 369 ? 40.77916 -21.38301 -15.73647 1.000 50.39142 413 GLY D C 1
ATOM 10905 O O . GLY D 1 369 ? 39.94346 -20.48775 -15.87128 1.000 52.83008 413 GLY D O 1
ATOM 10906 N N . GLU D 1 370 ? 41.36070 -21.66289 -14.56637 1.000 51.31315 414 GLU D N 1
ATOM 10907 C CA . GLU D 1 370 ? 41.03184 -20.89213 -13.37123 1.000 50.00006 414 GLU D CA 1
ATOM 10908 C C . GLU D 1 370 ? 41.32055 -19.40651 -13.55136 1.000 56.15626 414 GLU D C 1
ATOM 10909 O O . GLU D 1 370 ? 40.56464 -18.55029 -13.07118 1.000 59.01656 414 GLU D O 1
ATOM 10915 N N . ASP D 1 371 ? 42.41902 -19.08029 -14.21647 1.000 50.62603 415 ASP D N 1
ATOM 10916 C CA . ASP D 1 371 ? 42.88009 -17.70578 -14.31029 1.000 50.75775 415 ASP D CA 1
ATOM 10917 C C . ASP D 1 371 ? 42.28729 -16.96930 -15.50065 1.000 54.14818 415 ASP D C 1
ATOM 10918 O O . ASP D 1 371 ? 42.73617 -15.86402 -15.81367 1.000 59.01946 415 ASP D O 1
ATOM 10923 N N . GLY D 1 372 ? 41.31320 -17.56283 -16.18460 1.000 47.81906 416 GLY D N 1
ATOM 10924 C CA . GLY D 1 372 ? 40.68522 -16.90784 -17.31360 1.000 56.22412 416 GLY D CA 1
ATOM 10925 C C . GLY D 1 372 ? 41.43733 -17.01723 -18.62053 1.000 57.93576 416 GLY D C 1
ATOM 10926 O O . GLY D 1 372 ? 41.08342 -16.32552 -19.58223 1.000 54.04019 416 GLY D O 1
ATOM 10927 N N . VAL D 1 373 ? 42.46546 -17.85640 -18.68140 1.000 52.72128 417 VAL D N 1
ATOM 10928 C CA . VAL D 1 373 ? 43.25476 -18.09430 -19.88656 1.000 51.29618 417 VAL D CA 1
ATOM 10929 C C . VAL D 1 373 ? 42.86396 -19.47284 -20.41113 1.000 50.61770 417 VAL D C 1
ATOM 10930 O O . VAL D 1 373 ? 42.60894 -20.37975 -19.60515 1.000 54.24612 417 VAL D O 1
ATOM 10934 N N . PRO D 1 374 ? 42.77229 -19.67828 -21.72764 1.000 47.70571 418 PRO D N 1
ATOM 10935 C CA . PRO D 1 374 ? 42.34089 -20.98778 -22.23462 1.000 51.71684 418 PRO D CA 1
ATOM 10936 C C . PRO D 1 374 ? 43.26966 -22.10805 -21.78512 1.000 55.15561 418 PRO D C 1
ATOM 10937 O O . PRO D 1 374 ? 44.48660 -21.93405 -21.69151 1.000 60.20670 418 PRO D O 1
ATOM 10941 N N . GLU D 1 375 ? 42.67524 -23.26615 -21.50027 1.000 57.88582 419 GLU D N 1
ATOM 10942 C CA . GLU D 1 375 ? 43.45276 -24.44163 -21.13488 1.000 62.83660 419 GLU D CA 1
ATOM 10943 C C . GLU D 1 375 ? 44.34062 -24.86298 -22.29877 1.000 62.00688 419 GLU D C 1
ATOM 10944 O O . GLU D 1 375 ? 43.98966 -24.69203 -23.46891 1.000 62.10250 419 GLU D O 1
ATOM 10950 N N . VAL D 1 376 ? 45.50632 -25.40987 -21.97346 1.000 60.45263 420 VAL D N 1
ATOM 10951 C CA . VAL D 1 376 ? 46.47605 -25.82578 -22.98037 1.000 69.97756 420 VAL D CA 1
ATOM 10952 C C . VAL D 1 376 ? 46.40542 -27.34418 -23.11988 1.000 70.04614 420 VAL D C 1
ATOM 10953 O O . VAL D 1 376 ? 46.65247 -28.09150 -22.16737 1.000 76.04223 420 VAL D O 1
ATOM 10957 N N . ARG D 1 377 ? 46.00647 -27.80080 -24.30068 1.000 71.64531 421 ARG D N 1
ATOM 10958 C CA . ARG D 1 377 ? 46.01132 -29.21689 -24.62507 1.000 69.55472 421 ARG D CA 1
ATOM 10959 C C . ARG D 1 377 ? 47.28916 -29.56189 -25.37942 1.000 69.17906 421 ARG D C 1
ATOM 10960 O O . ARG D 1 377 ? 47.83114 -28.74550 -26.12789 1.000 69.44796 421 ARG D O 1
ATOM 10968 N N . GLU D 1 378 ? 47.78794 -30.77035 -25.15219 1.000 75.08148 422 GLU D N 1
ATOM 10969 C CA . GLU D 1 378 ? 48.99265 -31.22409 -25.82853 1.000 77.91176 422 GLU D CA 1
ATOM 10970 C C . GLU D 1 378 ? 48.63407 -31.93696 -27.12580 1.000 66.82216 422 GLU D C 1
ATOM 10971 O O . GLU D 1 378 ? 47.57395 -32.55624 -27.24613 1.000 65.54039 422 GLU D O 1
ATOM 10977 N N . VAL D 1 379 ? 49.52641 -31.82740 -28.10415 1.000 64.06412 423 VAL D N 1
ATOM 10978 C CA . VAL D 1 379 ? 49.34841 -32.49927 -29.38655 1.000 61.81171 423 VAL D CA 1
ATOM 10979 C C . VAL D 1 379 ? 49.75445 -33.95880 -29.23866 1.000 68.03842 423 VAL D C 1
ATOM 10980 O O . VAL D 1 379 ? 50.86416 -34.26290 -28.78556 1.000 74.39468 423 VAL D O 1
ATOM 10984 N N . LYS D 1 380 ? 48.86147 -34.86666 -29.62652 1.000 62.04975 424 LYS D N 1
ATOM 10985 C CA . LYS D 1 380 ? 49.06636 -36.29809 -29.43400 1.000 69.15909 424 LYS D CA 1
ATOM 10986 C C . LYS D 1 380 ? 49.58514 -36.92196 -30.72523 1.000 68.53187 424 LYS D C 1
ATOM 10987 O O . LYS D 1 380 ? 48.92777 -36.83995 -31.76831 1.000 72.66819 424 LYS D O 1
ATOM 10993 N N . GLY D 1 381 ? 50.75957 -37.54312 -30.65034 1.000 69.17875 425 GLY D N 1
ATOM 10994 C CA . GLY D 1 381 ? 51.29755 -38.27897 -31.77402 1.000 68.10846 425 GLY D CA 1
ATOM 10995 C C . GLY D 1 381 ? 51.83521 -37.38949 -32.88485 1.000 69.13034 425 GLY D C 1
ATOM 10996 O O . GLY D 1 381 ? 52.03500 -36.18298 -32.73721 1.000 67.07326 425 GLY D O 1
ATOM 10997 N N . GLU D 1 382 ? 52.06308 -38.02906 -34.02659 1.000 64.76566 426 GLU D N 1
ATOM 10998 C CA . GLU D 1 382 ? 52.61922 -37.38685 -35.20567 1.000 66.36335 426 GLU D CA 1
ATOM 10999 C C . GLU D 1 382 ? 51.66116 -37.55648 -36.37775 1.000 61.54935 426 GLU D C 1
ATOM 11000 O O . GLU D 1 382 ? 50.64730 -38.25338 -36.28511 1.000 63.50985 426 GLU D O 1
ATOM 11006 N N . PHE D 1 383 ? 51.99002 -36.90096 -37.49097 1.000 68.50332 427 PHE D N 1
ATOM 11007 C CA . PHE D 1 383 ? 51.11505 -36.86972 -38.65492 1.000 63.05993 427 PHE D CA 1
ATOM 11008 C C . PHE D 1 383 ? 51.92099 -37.10960 -39.92414 1.000 64.22672 427 PHE D C 1
ATOM 11009 O O . PHE D 1 383 ? 53.13960 -36.92492 -39.95940 1.000 64.19597 427 PHE D O 1
ATOM 11017 N N . THR D 1 384 ? 51.21333 -37.52647 -40.97081 1.000 69.22718 428 THR D N 1
ATOM 11018 C CA . THR D 1 384 ? 51.81263 -37.84144 -42.26226 1.000 70.36626 428 THR D CA 1
ATOM 11019 C C . THR D 1 384 ? 50.74273 -37.66427 -43.33432 1.000 73.81092 428 THR D C 1
ATOM 11020 O O . THR D 1 384 ? 49.59562 -37.31870 -43.03834 1.000 72.98218 428 THR D O 1
ATOM 11024 N N . ILE D 1 385 ? 51.12311 -37.90868 -44.59073 1.000 67.45987 429 ILE D N 1
ATOM 11025 C CA . ILE D 1 385 ? 50.16678 -37.83397 -45.69023 1.000 69.69745 429 ILE D CA 1
ATOM 11026 C C . ILE D 1 385 ? 49.42612 -39.15972 -45.80675 1.000 69.87366 429 ILE D C 1
ATOM 11027 O O . ILE D 1 385 ? 49.92492 -40.21719 -45.40433 1.000 73.55646 429 ILE D O 1
ATOM 11032 N N . GLU D 1 386 ? 48.21085 -39.09696 -46.34764 1.000 75.11038 430 GLU D N 1
ATOM 11033 C CA . GLU D 1 386 ? 47.38755 -40.28986 -46.50005 1.000 78.99672 430 GLU D CA 1
ATOM 11034 C C . GLU D 1 386 ? 48.04844 -41.29095 -47.44185 1.000 80.88622 430 GLU D C 1
ATOM 11035 O O . GLU D 1 386 ? 48.58510 -40.92405 -48.49108 1.000 72.60109 430 GLU D O 1
ATOM 11041 N N . GLY D 1 387 ? 48.01275 -42.56205 -47.05551 1.000 84.17517 431 GLY D N 1
ATOM 11042 C CA . GLY D 1 387 ? 48.55594 -43.65233 -47.85231 1.000 90.00936 431 GLY D CA 1
ATOM 11043 C C . GLY D 1 387 ? 50.01955 -43.96506 -47.61831 1.000 90.68012 431 GLY D C 1
ATOM 11044 O O . GLY D 1 387 ? 50.43641 -45.11901 -47.73277 1.000 89.31437 431 GLY D O 1
ATOM 11045 N N . ASP D 1 388 ? 50.81535 -42.94727 -47.30254 1.000 91.31392 432 ASP D N 1
ATOM 11046 C CA . ASP D 1 388 ? 52.24599 -43.13280 -47.07629 1.000 93.50209 432 ASP D CA 1
ATOM 11047 C C . ASP D 1 388 ? 52.48025 -43.85033 -45.75186 1.000 98.10553 432 ASP D C 1
ATOM 11048 O O . ASP D 1 388 ? 52.24785 -43.28624 -44.67887 1.000 90.51030 432 ASP D O 1
ATOM 11053 N N . GLU D 1 389 ? 52.94133 -45.09583 -45.82418 1.000 95.96589 433 GLU D N 1
ATOM 11054 C CA . GLU D 1 389 ? 53.40371 -45.82442 -44.65107 1.000 90.64661 433 GLU D CA 1
ATOM 11055 C C . GLU D 1 389 ? 54.89608 -45.64057 -44.40568 1.000 91.48358 433 GLU D C 1
ATOM 11056 O O . GLU D 1 389 ? 55.48066 -46.38541 -43.61194 1.000 93.49917 433 GLU D O 1
ATOM 11062 N N . GLY D 1 390 ? 55.52036 -44.67295 -45.07343 1.000 92.28264 434 GLY D N 1
ATOM 11063 C CA . GLY D 1 390 ? 56.92772 -44.40503 -44.90848 1.000 84.13193 434 GLY D CA 1
ATOM 11064 C C . GLY D 1 390 ? 57.20626 -43.46842 -43.75069 1.000 83.20153 434 GLY D C 1
ATOM 11065 O O . GLY D 1 390 ? 56.31324 -43.11837 -42.97146 1.000 77.39572 434 GLY D O 1
ATOM 11066 N N . PRO D 1 391 ? 58.46214 -43.03997 -43.61799 1.000 82.44415 435 PRO D N 1
ATOM 11067 C CA . PRO D 1 391 ? 58.85491 -42.19422 -42.48652 1.000 79.51875 435 PRO D CA 1
ATOM 11068 C C . PRO D 1 391 ? 58.54100 -40.71526 -42.65364 1.000 76.57332 435 PRO D C 1
ATOM 11069 O O . PRO D 1 391 ? 58.98322 -39.91679 -41.82314 1.000 72.17576 435 PRO D O 1
ATOM 11073 N N . LEU D 1 392 ? 57.80748 -40.32538 -43.69356 1.000 72.65135 436 LEU D N 1
ATOM 11074 C CA . LEU D 1 392 ? 57.48566 -38.91914 -43.89482 1.000 77.31936 436 LEU D CA 1
ATOM 11075 C C . LEU D 1 392 ? 56.55765 -38.42203 -42.79337 1.000 73.67905 436 LEU D C 1
ATOM 11076 O O . LEU D 1 392 ? 55.61712 -39.11252 -42.39232 1.000 71.32556 436 LEU D O 1
ATOM 11081 N N . ARG D 1 393 ? 56.82485 -37.21155 -42.30623 1.000 66.37396 437 ARG D N 1
ATOM 11082 C CA . ARG D 1 393 ? 56.05165 -36.63213 -41.21897 1.000 71.21867 437 ARG D CA 1
ATOM 11083 C C . ARG D 1 393 ? 55.75449 -35.17004 -41.51789 1.000 69.00165 437 ARG D C 1
ATOM 11084 O O . ARG D 1 393 ? 56.52805 -34.48622 -42.19360 1.000 61.92548 437 ARG D O 1
ATOM 11092 N N . ILE D 1 394 ? 54.62055 -34.69889 -41.00238 1.000 62.59365 438 ILE D N 1
ATOM 11093 C CA . ILE D 1 394 ? 54.19267 -33.31323 -41.14846 1.000 61.56528 438 ILE D CA 1
ATOM 11094 C C . ILE D 1 394 ? 53.88935 -32.75666 -39.76592 1.000 60.09007 438 ILE D C 1
ATOM 11095 O O . ILE D 1 394 ? 53.17331 -33.38809 -38.98067 1.000 63.41142 438 ILE D O 1
ATOM 11100 N N . LYS D 1 395 ? 54.43101 -31.57722 -39.47045 1.000 62.62511 439 LYS D N 1
ATOM 11101 C CA . LYS D 1 395 ? 54.19836 -30.90134 -38.19987 1.000 60.66304 439 LYS D CA 1
ATOM 11102 C C . LYS D 1 395 ? 53.72922 -29.48324 -38.47849 1.000 62.11737 439 LYS D C 1
ATOM 11103 O O . LYS D 1 395 ? 54.40065 -28.73647 -39.19785 1.000 59.33494 439 LYS D O 1
ATOM 11109 N N . ALA D 1 396 ? 52.58020 -29.11717 -37.91738 1.000 61.67493 440 ALA D N 1
ATOM 11110 C CA . ALA D 1 396 ? 52.09403 -27.74884 -38.01395 1.000 58.08946 440 ALA D CA 1
ATOM 11111 C C . ALA D 1 396 ? 52.84312 -26.86800 -37.02223 1.000 56.43945 440 ALA D C 1
ATOM 11112 O O . ALA D 1 396 ? 53.01615 -27.23975 -35.85759 1.000 54.48791 440 ALA D O 1
ATOM 11114 N N . VAL D 1 397 ? 53.29541 -25.70772 -37.48778 1.000 58.88827 441 VAL D N 1
ATOM 11115 C CA . VAL D 1 397 ? 54.04932 -24.77305 -36.65604 1.000 53.30900 441 VAL D CA 1
ATOM 11116 C C . VAL D 1 397 ? 53.32327 -23.43390 -36.66133 1.000 54.85292 441 VAL D C 1
ATOM 11117 O O . VAL D 1 397 ? 53.59532 -22.58607 -37.52446 1.000 51.47586 441 VAL D O 1
ATOM 11121 N N . PRO D 1 398 ? 52.39412 -23.20627 -35.73745 1.000 57.30485 442 PRO D N 1
ATOM 11122 C CA . PRO D 1 398 ? 51.62330 -21.95780 -35.74086 1.000 50.40175 442 PRO D CA 1
ATOM 11123 C C . PRO D 1 398 ? 52.53164 -20.74956 -35.60528 1.000 50.67936 442 PRO D C 1
ATOM 11124 O O . PRO D 1 398 ? 53.44537 -20.73520 -34.76638 1.000 50.71917 442 PRO D O 1
ATOM 11128 N N . PRO D 1 399 ? 52.32579 -19.72299 -36.42604 1.000 48.64289 443 PRO D N 1
ATOM 11129 C CA . PRO D 1 399 ? 53.11175 -18.49522 -36.27893 1.000 48.40089 443 PRO D CA 1
ATOM 11130 C C . PRO D 1 399 ? 52.72795 -17.74988 -35.01221 1.000 48.82071 443 PRO D C 1
ATOM 11131 O O . PRO D 1 399 ? 51.60320 -17.85674 -34.51658 1.000 55.87723 443 PRO D O 1
ATOM 11135 N N . ALA D 1 400 ? 53.68424 -16.97805 -34.49092 1.000 55.26729 444 ALA D N 1
ATOM 11136 C CA . ALA D 1 400 ? 53.44133 -16.24010 -33.25423 1.000 53.73116 444 ALA D CA 1
ATOM 11137 C C . ALA D 1 400 ? 52.31297 -15.22999 -33.42303 1.000 55.07835 444 ALA D C 1
ATOM 11138 O O . ALA D 1 400 ? 51.48717 -15.05764 -32.51888 1.000 54.92746 444 ALA D O 1
ATOM 11140 N N . TRP D 1 401 ? 52.25987 -14.55227 -34.57391 1.000 50.81978 445 TRP D N 1
ATOM 11141 C CA . TRP D 1 401 ? 51.20486 -13.56881 -34.80344 1.000 51.30955 445 TRP D CA 1
ATOM 11142 C C . TRP D 1 401 ? 49.82785 -14.22473 -34.81672 1.000 57.76820 445 TRP D C 1
ATOM 11143 O O . TRP D 1 401 ? 48.86524 -13.67335 -34.26916 1.000 56.44074 445 TRP D O 1
ATOM 11154 N N . LEU D 1 402 ? 49.71290 -15.40019 -35.44133 1.000 51.29340 446 LEU D N 1
ATOM 11155 C CA . LEU D 1 402 ? 48.43600 -16.10730 -35.46330 1.000 49.10982 446 LEU D CA 1
ATOM 11156 C C . LEU D 1 402 ? 48.03761 -16.56957 -34.06835 1.000 53.33219 446 LEU D C 1
ATOM 11157 O O . LEU D 1 402 ? 46.85991 -16.49883 -33.69612 1.000 46.66942 446 LEU D O 1
ATOM 11162 N N . ARG D 1 403 ? 49.00631 -17.05794 -33.29070 1.000 49.80193 447 ARG D N 1
ATOM 11163 C CA . ARG D 1 403 ? 48.72265 -17.49843 -31.93032 1.000 44.80597 447 ARG D CA 1
ATOM 11164 C C . ARG D 1 403 ? 48.20197 -16.34883 -31.07503 1.000 51.90905 447 ARG D C 1
ATOM 11165 O O . ARG D 1 403 ? 47.23485 -16.51255 -30.32007 1.000 52.32128 447 ARG D O 1
ATOM 11173 N N . ARG D 1 404 ? 48.83484 -15.17672 -31.17994 1.000 50.30915 448 ARG D N 1
ATOM 11174 C CA . ARG D 1 404 ? 48.40344 -14.02103 -30.39914 1.000 52.40049 448 ARG D CA 1
ATOM 11175 C C . ARG D 1 404 ? 47.00992 -13.56748 -30.80806 1.000 57.88176 448 ARG D C 1
ATOM 11176 O O . ARG D 1 404 ? 46.18135 -13.23072 -29.95420 1.000 56.62248 448 ARG D O 1
ATOM 11184 N N . GLU D 1 405 ? 46.73583 -13.54453 -32.11299 1.000 47.85674 449 GLU D N 1
ATOM 11185 C CA . GLU D 1 405 ? 45.44235 -13.06621 -32.58535 1.000 48.45025 449 GLU D CA 1
ATOM 11186 C C . GLU D 1 405 ? 44.32891 -14.05386 -32.26121 1.000 50.05224 449 GLU D C 1
ATOM 11187 O O . GLU D 1 405 ? 43.20044 -13.64731 -31.95819 1.000 52.01228 449 GLU D O 1
ATOM 11193 N N . LEU D 1 406 ? 44.62064 -15.35391 -32.32748 1.000 44.70650 450 LEU D N 1
ATOM 11194 C CA . LEU D 1 406 ? 43.63512 -16.33826 -31.90030 1.000 51.51460 450 LEU D CA 1
ATOM 11195 C C . LEU D 1 406 ? 43.35673 -16.22674 -30.40932 1.000 49.39512 450 LEU D C 1
ATOM 11196 O O . LEU D 1 406 ? 42.23683 -16.50274 -29.96607 1.000 47.40746 450 LEU D O 1
ATOM 11201 N N . MET D 1 407 ? 44.36151 -15.83637 -29.62369 1.000 47.35935 451 MET D N 1
ATOM 11202 C CA . MET D 1 407 ? 44.12468 -15.55748 -28.21334 1.000 52.49368 451 MET D CA 1
ATOM 11203 C C . MET D 1 407 ? 43.16329 -14.38794 -28.04475 1.000 52.73229 451 MET D C 1
ATOM 11204 O O . MET D 1 407 ? 42.27178 -14.42634 -27.18895 1.000 53.95244 451 MET D O 1
ATOM 11209 N N . GLU D 1 408 ? 43.32448 -13.34081 -28.85856 1.000 55.60384 452 GLU D N 1
ATOM 11210 C CA . GLU D 1 408 ? 42.41776 -12.19798 -28.79012 1.000 54.57564 452 GLU D CA 1
ATOM 11211 C C . GLU D 1 408 ? 40.99154 -12.60365 -29.13498 1.000 55.45480 452 GLU D C 1
ATOM 11212 O O . GLU D 1 408 ? 40.04461 -12.26203 -28.41657 1.000 58.73560 452 GLU D O 1
ATOM 11218 N N . LYS D 1 409 ? 40.81855 -13.32817 -30.24304 1.000 50.60756 453 LYS D N 1
ATOM 11219 C CA . LYS D 1 409 ? 39.48294 -13.75627 -30.64107 1.000 53.33468 453 LYS D CA 1
ATOM 11220 C C . LYS D 1 409 ? 38.87537 -14.70195 -29.61578 1.000 54.35552 453 LYS D C 1
ATOM 11221 O O . LYS D 1 409 ? 37.65761 -14.68510 -29.40200 1.000 55.40030 453 LYS D O 1
ATOM 11227 N N . TRP D 1 410 ? 39.70125 -15.53770 -28.98026 1.000 51.82890 454 TRP D N 1
ATOM 11228 C CA . TRP D 1 410 ? 39.20377 -16.37576 -27.89518 1.000 54.84198 454 TRP D CA 1
ATOM 11229 C C . TRP D 1 410 ? 38.68132 -15.52579 -26.74458 1.000 53.78264 454 TRP D C 1
ATOM 11230 O O . TRP D 1 410 ? 37.61735 -15.81366 -26.18527 1.000 58.11690 454 TRP D O 1
ATOM 11241 N N . GLU D 1 411 ? 39.41830 -14.47177 -26.38054 1.000 52.88355 455 GLU D N 1
ATOM 11242 C CA . GLU D 1 411 ? 39.00967 -13.61882 -25.26820 1.000 60.71959 455 GLU D CA 1
ATOM 11243 C C . GLU D 1 411 ? 37.69742 -12.90600 -25.56680 1.000 65.47199 455 GLU D C 1
ATOM 11244 O O . GLU D 1 411 ? 36.81698 -12.81979 -24.70190 1.000 70.16911 455 GLU D O 1
ATOM 11250 N N . VAL D 1 412 ? 37.55142 -12.38186 -26.78458 1.000 61.86080 456 VAL D N 1
ATOM 11251 C CA . VAL D 1 412 ? 36.32029 -11.69102 -27.15288 1.000 62.93861 456 VAL D CA 1
ATOM 11252 C C . VAL D 1 412 ? 35.14685 -12.66283 -27.17644 1.000 70.65904 456 VAL D C 1
ATOM 11253 O O . VAL D 1 412 ? 34.05745 -12.35573 -26.67566 1.000 83.27253 456 VAL D O 1
ATOM 11257 N N . LYS D 1 413 ? 35.35035 -13.85217 -27.74750 1.000 64.08918 457 LYS D N 1
ATOM 11258 C CA . LYS D 1 413 ? 34.28167 -14.84383 -27.79294 1.000 64.58780 457 LYS D CA 1
ATOM 11259 C C . LYS D 1 413 ? 33.95979 -15.39013 -26.40507 1.000 71.35533 457 LYS D C 1
ATOM 11260 O O . LYS D 1 413 ? 32.81408 -15.77201 -26.14298 1.000 70.38244 457 LYS D O 1
ATOM 11266 N N . ASN D 1 414 ? 34.94681 -15.42994 -25.50565 1.000 76.59963 458 ASN D N 1
ATOM 11267 C CA . ASN D 1 414 ? 34.70568 -15.94680 -24.16125 1.000 76.54655 458 ASN D CA 1
ATOM 11268 C C . ASN D 1 414 ? 33.82964 -15.00015 -23.35256 1.000 80.10651 458 ASN D C 1
ATOM 11269 O O . ASN D 1 414 ? 33.00011 -15.44517 -22.54912 1.000 81.65841 458 ASN D O 1
ATOM 11274 N N . GLU D 1 415 ? 34.00038 -13.69718 -23.53802 1.000 80.86033 459 GLU D N 1
ATOM 11275 C CA . GLU D 1 415 ? 33.13210 -12.74440 -22.85474 1.000 82.21158 459 GLU D CA 1
ATOM 11276 C C . GLU D 1 415 ? 32.00822 -12.28430 -23.76298 1.000 82.67222 459 GLU D C 1
ATOM 11277 O O . GLU D 1 415 ? 31.02393 -12.99340 -23.95237 1.000 87.03061 459 GLU D O 1
ATOM 11283 N N . PRO E 1 29 ? 60.98861 30.66220 -30.78867 1.000 106.12184 73 PRO E N 1
ATOM 11284 C CA . PRO E 1 29 ? 61.36087 32.08118 -30.74899 1.000 106.73844 73 PRO E CA 1
ATOM 11285 C C . PRO E 1 29 ? 60.87232 32.85567 -31.97098 1.000 106.78290 73 PRO E C 1
ATOM 11286 O O . PRO E 1 29 ? 60.07158 33.78194 -31.83521 1.000 102.74696 73 PRO E O 1
ATOM 11290 N N . SER E 1 30 ? 61.35828 32.48129 -33.14874 1.000 104.92206 74 SER E N 1
ATOM 11291 C CA . SER E 1 30 ? 60.95543 33.13529 -34.38257 1.000 96.74659 74 SER E CA 1
ATOM 11292 C C . SER E 1 30 ? 59.67968 32.50048 -34.93251 1.000 89.64494 74 SER E C 1
ATOM 11293 O O . SER E 1 30 ? 59.32597 31.36557 -34.60776 1.000 84.28941 74 SER E O 1
ATOM 11296 N N . ILE E 1 31 ? 58.98566 33.25706 -35.76796 1.000 89.64401 75 ILE E N 1
ATOM 11297 C CA . ILE E 1 31 ? 57.68445 32.86392 -36.30745 1.000 80.28596 75 ILE E CA 1
ATOM 11298 C C . ILE E 1 31 ? 57.88614 32.35924 -37.72929 1.000 78.49187 75 ILE E C 1
ATOM 11299 O O . ILE E 1 31 ? 58.48668 33.07403 -38.54465 1.000 83.54418 75 ILE E O 1
ATOM 11304 N N . PRO E 1 32 ? 57.41660 31.15504 -38.06620 1.000 72.81732 76 PRO E N 1
ATOM 11305 C CA . PRO E 1 32 ? 57.59403 30.64355 -39.43273 1.000 70.90470 76 PRO E CA 1
ATOM 11306 C C . PRO E 1 32 ? 56.99355 31.58622 -40.46553 1.000 72.17116 76 PRO E C 1
ATOM 11307 O O . PRO E 1 32 ? 55.86095 32.05277 -40.32273 1.000 74.03645 76 PRO E O 1
ATOM 11311 N N . SER E 1 33 ? 57.76692 31.85768 -41.52096 1.000 70.91640 77 SER E N 1
ATOM 11312 C CA . SER E 1 33 ? 57.31263 32.76292 -42.57041 1.000 68.78363 77 SER E CA 1
ATOM 11313 C C . SER E 1 33 ? 56.19209 32.16227 -43.40728 1.000 66.24901 77 SER E C 1
ATOM 11314 O O . SER E 1 33 ? 55.41132 32.91187 -44.00299 1.000 68.07327 77 SER E O 1
ATOM 11317 N N . SER E 1 34 ? 56.09035 30.83722 -43.45951 1.000 71.64819 78 SER E N 1
ATOM 11318 C CA . SER E 1 34 ? 55.02006 30.17204 -44.18995 1.000 72.67167 78 SER E CA 1
ATOM 11319 C C . SER E 1 34 ? 54.85157 28.77254 -43.61610 1.000 64.79170 78 SER E C 1
ATOM 11320 O O . SER E 1 34 ? 55.65731 28.31125 -42.80387 1.000 58.83917 78 SER E O 1
ATOM 11323 N N . TYR E 1 35 ? 53.78796 28.10087 -44.04749 1.000 59.23434 79 TYR E N 1
ATOM 11324 C CA . TYR E 1 35 ? 53.54202 26.73225 -43.61960 1.000 56.53735 79 TYR E CA 1
ATOM 11325 C C . TYR E 1 35 ? 54.36319 25.76656 -44.46201 1.000 59.40075 79 TYR E C 1
ATOM 11326 O O . TYR E 1 35 ? 54.36757 25.85228 -45.69380 1.000 62.09592 79 TYR E O 1
ATOM 11335 N N . ALA E 1 36 ? 55.05176 24.84098 -43.79600 1.000 54.81116 80 ALA E N 1
ATOM 11336 C CA . ALA E 1 36 ? 55.84472 23.84276 -44.49319 1.000 50.55464 80 ALA E CA 1
ATOM 11337 C C . ALA E 1 36 ? 55.09499 22.52059 -44.49678 1.000 62.21492 80 ALA E C 1
ATOM 11338 O O . ALA E 1 36 ? 55.01523 21.86324 -43.44696 1.000 63.42405 80 ALA E O 1
ATOM 11340 N N . PRO E 1 37 ? 54.53847 22.08391 -45.63136 1.000 60.86687 81 PRO E N 1
ATOM 11341 C CA . PRO E 1 37 ? 53.84441 20.78646 -45.65077 1.000 54.74887 81 PRO E CA 1
ATOM 11342 C C . PRO E 1 37 ? 54.77462 19.60622 -45.45065 1.000 53.63902 81 PRO E C 1
ATOM 11343 O O . PRO E 1 37 ? 54.29323 18.49689 -45.18837 1.000 56.86484 81 PRO E O 1
ATOM 11347 N N . SER E 1 38 ? 56.08465 19.80332 -45.57525 1.000 52.92912 82 SER E N 1
ATOM 11348 C CA . SER E 1 38 ? 57.05149 18.73904 -45.36819 1.000 59.37422 82 SER E CA 1
ATOM 11349 C C . SER E 1 38 ? 58.31536 19.32569 -44.75829 1.000 55.29988 82 SER E C 1
ATOM 11350 O O . SER E 1 38 ? 58.60560 20.51369 -44.91989 1.000 63.29055 82 SER E O 1
ATOM 11353 N N . GLY E 1 39 ? 59.06463 18.48567 -44.05766 1.000 56.02175 83 GLY E N 1
ATOM 11354 C CA . GLY E 1 39 ? 60.29276 18.93799 -43.43862 1.000 54.20557 83 GLY E CA 1
ATOM 11355 C C . GLY E 1 39 ? 60.79206 17.93406 -42.42493 1.000 50.79500 83 GLY E C 1
ATOM 11356 O O . GLY E 1 39 ? 60.23010 16.84906 -42.25145 1.000 51.07266 83 GLY E O 1
ATOM 11357 N N . ILE E 1 40 ? 61.88395 18.31824 -41.77117 1.000 50.29148 84 ILE E N 1
ATOM 11358 C CA . ILE E 1 40 ? 62.46003 17.55531 -40.66994 1.000 54.38945 84 ILE E CA 1
ATOM 11359 C C . ILE E 1 40 ? 63.08931 18.54573 -39.70097 1.000 52.57281 84 ILE E C 1
ATOM 11360 O O . ILE E 1 40 ? 63.70514 19.53133 -40.11688 1.000 54.29297 84 ILE E O 1
ATOM 11365 N N . SER E 1 41 ? 62.90722 18.30028 -38.40381 1.000 49.24528 85 SER E N 1
ATOM 11366 C CA . SER E 1 41 ? 63.32404 19.25242 -37.38417 1.000 49.95721 85 SER E CA 1
ATOM 11367 C C . SER E 1 41 ? 63.94572 18.53711 -36.19608 1.000 55.04121 85 SER E C 1
ATOM 11368 O O . SER E 1 41 ? 63.49122 17.46224 -35.79480 1.000 57.35760 85 SER E O 1
ATOM 11371 N N . HIS E 1 42 ? 64.99169 19.14719 -35.64520 1.000 59.04180 86 HIS E N 1
ATOM 11372 C CA . HIS E 1 42 ? 65.56752 18.70260 -34.38361 1.000 60.48102 86 HIS E CA 1
ATOM 11373 C C . HIS E 1 42 ? 64.67296 19.16202 -33.23930 1.000 55.62716 86 HIS E C 1
ATOM 11374 O O . HIS E 1 42 ? 64.48517 20.36603 -33.03706 1.000 62.28750 86 HIS E O 1
ATOM 11381 N N . LEU E 1 43 ? 64.10877 18.20940 -32.49642 1.000 53.16977 87 LEU E N 1
ATOM 11382 C CA . LEU E 1 43 ? 63.18616 18.53907 -31.40966 1.000 55.51656 87 LEU E CA 1
ATOM 11383 C C . LEU E 1 43 ? 64.00391 18.83316 -30.15659 1.000 58.85879 87 LEU E C 1
ATOM 11384 O O . LEU E 1 43 ? 64.22536 17.97983 -29.29370 1.000 58.93974 87 LEU E O 1
ATOM 11389 N N . LEU E 1 44 ? 64.46585 20.08251 -30.07011 1.000 60.31436 88 LEU E N 1
ATOM 11390 C CA . LEU E 1 44 ? 65.27673 20.51171 -28.93803 1.000 56.84061 88 LEU E CA 1
ATOM 11391 C C . LEU E 1 44 ? 64.49094 20.50972 -27.63334 1.000 62.59287 88 LEU E C 1
ATOM 11392 O O . LEU E 1 44 ? 65.09249 20.38184 -26.56159 1.000 62.96864 88 LEU E O 1
ATOM 11397 N N . SER E 1 45 ? 63.16472 20.63540 -27.70117 1.000 57.04050 89 SER E N 1
ATOM 11398 C CA . SER E 1 45 ? 62.32744 20.64626 -26.50915 1.000 63.26980 89 SER E CA 1
ATOM 11399 C C . SER E 1 45 ? 62.05066 19.25214 -25.96190 1.000 62.14467 89 SER E C 1
ATOM 11400 O O . SER E 1 45 ? 61.42184 19.13563 -24.90474 1.000 55.86719 89 SER E O 1
ATOM 11403 N N . ARG E 1 46 ? 62.49354 18.20166 -26.64664 1.000 60.78722 90 ARG E N 1
ATOM 11404 C CA . ARG E 1 46 ? 62.27715 16.83004 -26.21233 1.000 60.60309 90 ARG E CA 1
ATOM 11405 C C . ARG E 1 46 ? 63.60761 16.18834 -25.83922 1.000 58.05688 90 ARG E C 1
ATOM 11406 O O . ARG E 1 46 ? 64.63338 16.44261 -26.48084 1.000 62.43160 90 ARG E O 1
ATOM 11414 N N . GLN E 1 47 ? 63.58612 15.35547 -24.80066 1.000 48.98757 91 GLN E N 1
ATOM 11415 C CA . GLN E 1 47 ? 64.75494 14.58722 -24.40416 1.000 47.53809 91 GLN E CA 1
ATOM 11416 C C . GLN E 1 47 ? 64.31058 13.18021 -24.03193 1.000 54.74096 91 GLN E C 1
ATOM 11417 O O . GLN E 1 47 ? 63.15024 12.94339 -23.68794 1.000 53.08235 91 GLN E O 1
ATOM 11423 N N . LEU E 1 48 ? 65.25057 12.24515 -24.10442 1.000 52.01810 92 LEU E N 1
ATOM 11424 C CA . LEU E 1 48 ? 64.99090 10.84553 -23.81524 1.000 50.33706 92 LEU E CA 1
ATOM 11425 C C . LEU E 1 48 ? 65.47090 10.46085 -22.42261 1.000 53.84911 92 LEU E C 1
ATOM 11426 O O . LEU E 1 48 ? 66.44718 11.00453 -21.90030 1.000 52.30798 92 LEU E O 1
ATOM 11431 N N . VAL E 1 49 ? 64.75149 9.51731 -21.82712 1.000 50.12552 93 VAL E N 1
ATOM 11432 C CA . VAL E 1 49 ? 65.10719 8.89434 -20.56245 1.000 50.77184 93 VAL E CA 1
ATOM 11433 C C . VAL E 1 49 ? 65.10973 7.39179 -20.79634 1.000 52.46076 93 VAL E C 1
ATOM 11434 O O . VAL E 1 49 ? 64.21535 6.86515 -21.46731 1.000 60.48988 93 VAL E O 1
ATOM 11438 N N . VAL E 1 50 ? 66.11579 6.70104 -20.26911 1.000 53.80592 94 VAL E N 1
ATOM 11439 C CA . VAL E 1 50 ? 66.25901 5.26511 -20.47525 1.000 60.07422 94 VAL E CA 1
ATOM 11440 C C . VAL E 1 50 ? 65.82922 4.54503 -19.20479 1.000 57.62724 94 VAL E C 1
ATOM 11441 O O . VAL E 1 50 ? 66.25044 4.90700 -18.09937 1.000 58.92049 94 VAL E O 1
ATOM 11445 N N . VAL E 1 51 ? 64.95049 3.55827 -19.36390 1.000 60.88281 95 VAL E N 1
ATOM 11446 C CA . VAL E 1 51 ? 64.47134 2.72084 -18.27154 1.000 58.78622 95 VAL E CA 1
ATOM 11447 C C . VAL E 1 51 ? 64.81550 1.27810 -18.60686 1.000 59.57618 95 VAL E C 1
ATOM 11448 O O . VAL E 1 51 ? 64.47012 0.78849 -19.68850 1.000 64.89738 95 VAL E O 1
ATOM 11452 N N . TYR E 1 52 ? 65.49417 0.60139 -17.68509 1.000 60.68120 96 TYR E N 1
ATOM 11453 C CA . TYR E 1 52 ? 65.98381 -0.74291 -17.94507 1.000 63.33003 96 TYR E CA 1
ATOM 11454 C C . TYR E 1 52 ? 66.04872 -1.51179 -16.63512 1.000 62.98220 96 TYR E C 1
ATOM 11455 O O . TYR E 1 52 ? 65.96970 -0.93892 -15.54553 1.000 61.38059 96 TYR E O 1
ATOM 11464 N N . GLY E 1 53 ? 66.19189 -2.82756 -16.75852 1.000 60.52407 97 GLY E N 1
ATOM 11465 C CA . GLY E 1 53 ? 66.23749 -3.70286 -15.61405 1.000 61.90518 97 GLY E CA 1
ATOM 11466 C C . GLY E 1 53 ? 65.29350 -4.87545 -15.76981 1.000 63.06033 97 GLY E C 1
ATOM 11467 O O . GLY E 1 53 ? 64.46832 -4.91914 -16.68763 1.000 63.99047 97 GLY E O 1
ATOM 11468 N N . PRO E 1 54 ? 65.40754 -5.86043 -14.87383 1.000 60.20892 98 PRO E N 1
ATOM 11469 C CA . PRO E 1 54 ? 64.52970 -7.04010 -14.97381 1.000 59.42726 98 PRO E CA 1
ATOM 11470 C C . PRO E 1 54 ? 63.04722 -6.70751 -14.93905 1.000 66.40171 98 PRO E C 1
ATOM 11471 O O . PRO E 1 54 ? 62.25843 -7.35359 -15.63996 1.000 69.27684 98 PRO E O 1
ATOM 11475 N N . ASP E 1 55 ? 62.64264 -5.71154 -14.15211 1.000 65.33004 99 ASP E N 1
ATOM 11476 C CA . ASP E 1 55 ? 61.23464 -5.38649 -13.96846 1.000 56.80153 99 ASP E CA 1
ATOM 11477 C C . ASP E 1 55 ? 60.78743 -4.17310 -14.77657 1.000 55.89284 99 ASP E C 1
ATOM 11478 O O . ASP E 1 55 ? 59.70685 -3.63851 -14.51331 1.000 57.53949 99 ASP E O 1
ATOM 11483 N N . ALA E 1 56 ? 61.58128 -3.73503 -15.75737 1.000 54.72752 100 ALA E N 1
ATOM 11484 C CA . ALA E 1 56 ? 61.27164 -2.49790 -16.47090 1.000 54.78402 100 ALA E CA 1
ATOM 11485 C C . ALA E 1 56 ? 59.91810 -2.57273 -17.17099 1.000 56.62409 100 ALA E C 1
ATOM 11486 O O . ALA E 1 56 ? 59.11026 -1.64072 -17.08248 1.000 58.11528 100 ALA E O 1
ATOM 11488 N N . ALA E 1 57 ? 59.65576 -3.67249 -17.88116 1.000 58.69821 101 ALA E N 1
ATOM 11489 C CA . ALA E 1 57 ? 58.41491 -3.78538 -18.64392 1.000 56.11467 101 ALA E CA 1
ATOM 11490 C C . ALA E 1 57 ? 57.19920 -3.83238 -17.72492 1.000 54.84880 101 ALA E C 1
ATOM 11491 O O . ALA E 1 57 ? 56.19638 -3.15120 -17.96760 1.000 59.36329 101 ALA E O 1
ATOM 11493 N N . LYS E 1 58 ? 57.26885 -4.64212 -16.66513 1.000 58.43665 102 LYS E N 1
ATOM 11494 C CA . LYS E 1 58 ? 56.15659 -4.73801 -15.72360 1.000 60.99491 102 LYS E CA 1
ATOM 11495 C C . LYS E 1 58 ? 55.93873 -3.42196 -14.98932 1.000 59.92374 102 LYS E C 1
ATOM 11496 O O . LYS E 1 58 ? 54.79568 -2.99835 -14.77879 1.000 62.20212 102 LYS E O 1
ATOM 11502 N N . TYR E 1 59 ? 57.02745 -2.76913 -14.57956 1.000 61.37108 103 TYR E N 1
ATOM 11503 C CA . TYR E 1 59 ? 56.91792 -1.49056 -13.88690 1.000 50.31177 103 TYR E CA 1
ATOM 11504 C C . TYR E 1 59 ? 56.32772 -0.41751 -14.79537 1.000 53.32014 103 TYR E C 1
ATOM 11505 O O . TYR E 1 59 ? 55.46202 0.35594 -14.36941 1.000 50.59489 103 TYR E O 1
ATOM 11514 N N . LEU E 1 60 ? 56.77538 -0.36187 -16.05383 1.000 52.13542 104 LEU E N 1
ATOM 11515 C CA . LEU E 1 60 ? 56.22317 0.60963 -16.99446 1.000 57.59887 104 LEU E CA 1
ATOM 11516 C C . LEU E 1 60 ? 54.74060 0.36052 -17.24223 1.000 59.71838 104 LEU E C 1
ATOM 11517 O O . LEU E 1 60 ? 53.95450 1.30993 -17.35199 1.000 54.25336 104 LEU E O 1
ATOM 11522 N N . GLN E 1 61 ? 54.34214 -0.91338 -17.32096 1.000 60.39676 105 GLN E N 1
ATOM 11523 C CA . GLN E 1 61 ? 52.96278 -1.25601 -17.65635 1.000 60.68241 105 GLN E CA 1
ATOM 11524 C C . GLN E 1 61 ? 51.97418 -0.66352 -16.65823 1.000 47.67028 105 GLN E C 1
ATOM 11525 O O . GLN E 1 61 ? 50.90323 -0.18273 -17.04761 1.000 51.34212 105 GLN E O 1
ATOM 11531 N N . GLY E 1 62 ? 52.31073 -0.68724 -15.37225 1.000 47.40537 106 GLY E N 1
ATOM 11532 C CA . GLY E 1 62 ? 51.45803 -0.08684 -14.36722 1.000 51.80593 106 GLY E CA 1
ATOM 11533 C C . GLY E 1 62 ? 51.58897 1.40946 -14.23337 1.000 52.02845 106 GLY E C 1
ATOM 11534 O O . GLY E 1 62 ? 50.90895 2.01922 -13.40381 1.000 51.71572 106 GLY E O 1
ATOM 11535 N N . MET E 1 63 ? 52.44732 2.02258 -15.04363 1.000 56.13547 107 MET E N 1
ATOM 11536 C CA . MET E 1 63 ? 52.75171 3.44155 -14.94953 1.000 51.30555 107 MET E CA 1
ATOM 11537 C C . MET E 1 63 ? 52.22660 4.25890 -16.11996 1.000 49.27515 107 MET E C 1
ATOM 11538 O O . MET E 1 63 ? 51.88931 5.43012 -15.93302 1.000 48.69693 107 MET E O 1
ATOM 11543 N N . VAL E 1 64 ? 52.12099 3.66952 -17.30888 1.000 47.34555 108 VAL E N 1
ATOM 11544 C CA . VAL E 1 64 ? 51.75254 4.40386 -18.50987 1.000 36.78524 108 VAL E CA 1
ATOM 11545 C C . VAL E 1 64 ? 50.38388 3.94037 -18.99331 1.000 44.53987 108 VAL E C 1
ATOM 11546 O O . VAL E 1 64 ? 49.88744 2.87139 -18.62460 1.000 37.47798 108 VAL E O 1
ATOM 11550 N N . THR E 1 65 ? 49.76277 4.77823 -19.82913 1.000 44.65824 109 THR E N 1
ATOM 11551 C CA . THR E 1 65 ? 48.43134 4.49443 -20.35206 1.000 49.22688 109 THR E CA 1
ATOM 11552 C C . THR E 1 65 ? 48.44001 3.51573 -21.51737 1.000 46.60305 109 THR E C 1
ATOM 11553 O O . THR E 1 65 ? 47.38834 2.95332 -21.83981 1.000 51.53922 109 THR E O 1
ATOM 11557 N N . ALA E 1 66 ? 49.58101 3.31269 -22.16324 1.000 40.25812 110 ALA E N 1
ATOM 11558 C CA . ALA E 1 66 ? 49.65290 2.42496 -23.31251 1.000 50.28911 110 ALA E CA 1
ATOM 11559 C C . ALA E 1 66 ? 50.02502 1.01140 -22.87762 1.000 51.96439 110 ALA E C 1
ATOM 11560 O O . ALA E 1 66 ? 50.55605 0.78514 -21.78799 1.000 49.06284 110 ALA E O 1
ATOM 11562 N N . ASN E 1 67 ? 49.73279 0.05304 -23.75005 1.000 53.72969 111 ASN E N 1
ATOM 11563 C CA . ASN E 1 67 ? 50.07404 -1.33765 -23.48690 1.000 55.42339 111 ASN E CA 1
ATOM 11564 C C . ASN E 1 67 ? 51.54020 -1.56923 -23.82541 1.000 51.46374 111 ASN E C 1
ATOM 11565 O O . ASN E 1 67 ? 51.95230 -1.39983 -24.97806 1.000 52.57194 111 ASN E O 1
ATOM 11570 N N . VAL E 1 68 ? 52.33106 -1.94654 -22.82043 1.000 51.95467 112 VAL E N 1
ATOM 11571 C CA . VAL E 1 68 ? 53.73282 -2.26039 -23.07258 1.000 58.44189 112 VAL E CA 1
ATOM 11572 C C . VAL E 1 68 ? 53.88827 -3.62045 -23.74270 1.000 53.95262 112 VAL E C 1
ATOM 11573 O O . VAL E 1 68 ? 54.89941 -3.86527 -24.41173 1.000 60.10327 112 VAL E O 1
ATOM 11577 N N . TYR E 1 69 ? 52.90556 -4.50202 -23.60504 1.000 51.65938 113 TYR E N 1
ATOM 11578 C CA . TYR E 1 69 ? 52.96285 -5.83665 -24.17798 1.000 54.85305 113 TYR E CA 1
ATOM 11579 C C . TYR E 1 69 ? 52.14055 -5.90943 -25.46096 1.000 58.20415 113 TYR E C 1
ATOM 11580 O O . TYR E 1 69 ? 51.27351 -5.07165 -25.72465 1.000 55.36636 113 TYR E O 1
ATOM 11589 N N . MET E 1 70 ? 52.43860 -6.92501 -26.26833 1.000 61.26981 114 MET E N 1
ATOM 11590 C CA . MET E 1 70 ? 51.69744 -7.14570 -27.49946 1.000 64.77910 114 MET E CA 1
ATOM 11591 C C . MET E 1 70 ? 50.29726 -7.67474 -27.19021 1.000 59.90416 114 MET E C 1
ATOM 11592 O O . MET E 1 70 ? 50.10527 -8.41774 -26.22481 1.000 57.11930 114 MET E O 1
ATOM 11597 N N . PRO E 1 71 ? 49.30095 -7.30033 -27.99092 1.000 60.56965 115 PRO E N 1
ATOM 11598 C CA . PRO E 1 71 ? 47.95684 -7.85911 -27.79767 1.000 65.04456 115 PRO E CA 1
ATOM 11599 C C . PRO E 1 71 ? 47.96437 -9.37054 -27.97128 1.000 63.39173 115 PRO E C 1
ATOM 11600 O O . PRO E 1 71 ? 48.69098 -9.91595 -28.80426 1.000 68.29049 115 PRO E O 1
ATOM 11604 N N . GLY E 1 72 ? 47.14317 -10.04654 -27.17280 1.000 62.04141 116 GLY E N 1
ATOM 11605 C CA . GLY E 1 72 ? 47.13094 -11.49323 -27.16456 1.000 57.31852 116 GLY E CA 1
ATOM 11606 C C . GLY E 1 72 ? 48.24235 -12.13107 -26.36507 1.000 64.46756 116 GLY E C 1
ATOM 11607 O O . GLY E 1 72 ? 48.40056 -13.35544 -26.42285 1.000 67.34664 116 GLY E O 1
ATOM 11608 N N . SER E 1 73 ? 49.02192 -11.34273 -25.62663 1.000 68.73493 117 SER E N 1
ATOM 11609 C CA . SER E 1 73 ? 50.08995 -11.86917 -24.78941 1.000 66.66149 117 SER E CA 1
ATOM 11610 C C . SER E 1 73 ? 50.31337 -10.93016 -23.61325 1.000 70.64252 117 SER E C 1
ATOM 11611 O O . SER E 1 73 ? 50.35613 -9.70927 -23.78343 1.000 70.96176 117 SER E O 1
ATOM 11614 N N . GLY E 1 74 ? 50.45217 -11.50537 -22.42437 1.000 69.71258 118 GLY E N 1
ATOM 11615 C CA . GLY E 1 74 ? 50.73819 -10.72838 -21.24041 1.000 68.58878 118 GLY E CA 1
ATOM 11616 C C . GLY E 1 74 ? 52.19941 -10.60107 -20.89008 1.000 64.39187 118 GLY E C 1
ATOM 11617 O O . GLY E 1 74 ? 52.53136 -9.95901 -19.88905 1.000 66.73985 118 GLY E O 1
ATOM 11618 N N . SER E 1 75 ? 53.09100 -11.18927 -21.68295 1.000 67.87580 119 SER E N 1
ATOM 11619 C CA . SER E 1 75 ? 54.50928 -11.22421 -21.35742 1.000 67.53078 119 SER E CA 1
ATOM 11620 C C . SER E 1 75 ? 55.41546 -10.69388 -22.45654 1.000 65.87481 119 SER E C 1
ATOM 11621 O O . SER E 1 75 ? 56.48865 -10.17310 -22.14478 1.000 67.21114 119 SER E O 1
ATOM 11624 N N . MET E 1 76 ? 55.02532 -10.81106 -23.72449 1.000 61.20047 120 MET E N 1
ATOM 11625 C CA . MET E 1 76 ? 55.90898 -10.43798 -24.82215 1.000 66.24118 120 MET E CA 1
ATOM 11626 C C . MET E 1 76 ? 55.86268 -8.92941 -25.04125 1.000 64.97727 120 MET E C 1
ATOM 11627 O O . MET E 1 76 ? 54.82800 -8.37843 -25.43386 1.000 60.36721 120 MET E O 1
ATOM 11632 N N . VAL E 1 77 ? 56.99442 -8.26962 -24.78965 1.000 61.23492 121 VAL E N 1
ATOM 11633 C CA . VAL E 1 77 ? 57.08566 -6.82169 -24.91730 1.000 57.01579 121 VAL E CA 1
ATOM 11634 C C . VAL E 1 77 ? 56.91967 -6.42520 -26.37666 1.000 56.42568 121 VAL E C 1
ATOM 11635 O O . VAL E 1 77 ? 57.41960 -7.10525 -27.28338 1.000 69.01285 121 VAL E O 1
ATOM 11639 N N . ARG E 1 78 ? 56.20085 -5.32616 -26.61027 1.000 53.98467 122 ARG E N 1
ATOM 11640 C CA . ARG E 1 78 ? 56.05018 -4.79504 -27.95907 1.000 64.37011 122 ARG E CA 1
ATOM 11641 C C . ARG E 1 78 ? 57.40891 -4.49644 -28.57678 1.000 74.11056 122 ARG E C 1
ATOM 11642 O O . ARG E 1 78 ? 58.26476 -3.86270 -27.95282 1.000 74.82770 122 ARG E O 1
ATOM 11650 N N . THR E 1 79 ? 57.60080 -4.95180 -29.81157 1.000 79.75603 123 THR E N 1
ATOM 11651 C CA . THR E 1 79 ? 58.75151 -4.57087 -30.61595 1.000 78.69146 123 THR E CA 1
ATOM 11652 C C . THR E 1 79 ? 58.39778 -3.50034 -31.63659 1.000 79.10483 123 THR E C 1
ATOM 11653 O O . THR E 1 79 ? 59.18721 -3.23622 -32.54955 1.000 81.83547 123 THR E O 1
ATOM 11657 N N . ASP E 1 80 ? 57.21609 -2.90113 -31.51099 1.000 87.73081 124 ASP E N 1
ATOM 11658 C CA . ASP E 1 80 ? 56.90226 -1.66788 -32.21618 1.000 87.74310 124 ASP E CA 1
ATOM 11659 C C . ASP E 1 80 ? 57.98466 -0.64236 -31.93031 1.000 78.65372 124 ASP E C 1
ATOM 11660 O O . ASP E 1 80 ? 58.27025 -0.34196 -30.76908 1.000 78.14582 124 ASP E O 1
ATOM 11665 N N . ARG E 1 81 ? 58.58616 -0.10125 -32.99059 1.000 78.38785 125 ARG E N 1
ATOM 11666 C CA . ARG E 1 81 ? 59.77655 0.72719 -32.82498 1.000 83.47811 125 ARG E CA 1
ATOM 11667 C C . ARG E 1 81 ? 59.51107 1.96976 -31.98454 1.000 73.52167 125 ARG E C 1
ATOM 11668 O O . ARG E 1 81 ? 60.45916 2.56274 -31.45933 1.000 76.16110 125 ARG E O 1
ATOM 11676 N N . GLY E 1 82 ? 58.25162 2.36921 -31.83816 1.000 69.05423 126 GLY E N 1
ATOM 11677 C CA . GLY E 1 82 ? 57.89112 3.45325 -30.94718 1.000 60.44889 126 GLY E CA 1
ATOM 11678 C C . GLY E 1 82 ? 56.38950 3.62115 -30.86297 1.000 57.58400 126 GLY E C 1
ATOM 11679 O O . GLY E 1 82 ? 55.68103 3.31337 -31.82580 1.000 61.32828 126 GLY E O 1
ATOM 11680 N N . TYR E 1 83 ? 55.88059 4.09175 -29.72612 1.000 44.81809 127 TYR E N 1
ATOM 11681 C CA . TYR E 1 83 ? 54.45003 4.33471 -29.61511 1.000 50.28361 127 TYR E CA 1
ATOM 11682 C C . TYR E 1 83 ? 54.17609 5.44422 -28.61101 1.000 41.24546 127 TYR E C 1
ATOM 11683 O O . TYR E 1 83 ? 54.95094 5.67631 -27.67883 1.000 42.77287 127 TYR E O 1
ATOM 11692 N N . TYR E 1 84 ? 53.04801 6.11464 -28.81986 1.000 45.18752 128 TYR E N 1
ATOM 11693 C CA . TYR E 1 84 ? 52.60536 7.22062 -27.98786 1.000 47.94515 128 TYR E CA 1
ATOM 11694 C C . TYR E 1 84 ? 52.00626 6.70089 -26.68616 1.000 41.79464 128 TYR E C 1
ATOM 11695 O O . TYR E 1 84 ? 51.40859 5.62180 -26.64174 1.000 42.78165 128 TYR E O 1
ATOM 11704 N N . ALA E 1 85 ? 52.17789 7.47817 -25.61862 1.000 45.93871 129 ALA E N 1
ATOM 11705 C CA . ALA E 1 85 ? 51.66068 7.10200 -24.30862 1.000 44.43199 129 ALA E CA 1
ATOM 11706 C C . ALA E 1 85 ? 51.61807 8.33566 -23.41840 1.000 50.05398 129 ALA E C 1
ATOM 11707 O O . ALA E 1 85 ? 52.08317 9.41534 -23.79088 1.000 47.41565 129 ALA E O 1
ATOM 11709 N N . ALA E 1 86 ? 51.04653 8.15914 -22.22961 1.000 47.26423 130 ALA E N 1
ATOM 11710 C CA . ALA E 1 86 ? 51.05618 9.19436 -21.21007 1.000 46.35327 130 ALA E CA 1
ATOM 11711 C C . ALA E 1 86 ? 51.26101 8.56083 -19.84371 1.000 44.45381 130 ALA E C 1
ATOM 11712 O O . ALA E 1 86 ? 50.85411 7.42337 -19.60024 1.000 50.36438 130 ALA E O 1
ATOM 11714 N N . LEU E 1 87 ? 51.90519 9.30886 -18.95702 1.000 50.46356 131 LEU E N 1
ATOM 11715 C CA . LEU E 1 87 ? 51.92278 8.99835 -17.53546 1.000 46.35280 131 LEU E CA 1
ATOM 11716 C C . LEU E 1 87 ? 50.87923 9.87254 -16.85750 1.000 47.92654 131 LEU E C 1
ATOM 11717 O O . LEU E 1 87 ? 50.80616 11.07569 -17.12619 1.000 49.73309 131 LEU E O 1
ATOM 11722 N N . LEU E 1 88 ? 50.05942 9.26936 -16.00680 1.000 48.59345 132 LEU E N 1
ATOM 11723 C CA . LEU E 1 88 ? 49.00453 9.99849 -15.32429 1.000 45.60247 132 LEU E CA 1
ATOM 11724 C C . LEU E 1 88 ? 49.26667 10.05938 -13.82812 1.000 47.06562 132 LEU E C 1
ATOM 11725 O O . LEU E 1 88 ? 50.03569 9.27190 -13.27012 1.000 48.40935 132 LEU E O 1
ATOM 11730 N N . THR E 1 89 ? 48.62341 11.02961 -13.18908 1.000 51.03022 133 THR E N 1
ATOM 11731 C CA . THR E 1 89 ? 48.54787 11.05536 -11.74176 1.000 44.26913 133 THR E CA 1
ATOM 11732 C C . THR E 1 89 ? 47.48397 10.06860 -11.27338 1.000 50.46038 133 THR E C 1
ATOM 11733 O O . THR E 1 89 ? 46.70011 9.53613 -12.06503 1.000 44.19208 133 THR E O 1
ATOM 11737 N N . GLY E 1 90 ? 47.46116 9.82356 -9.96213 1.000 53.89035 134 GLY E N 1
ATOM 11738 C CA . GLY E 1 90 ? 46.41380 8.99026 -9.40028 1.000 40.53318 134 GLY E CA 1
ATOM 11739 C C . GLY E 1 90 ? 45.02543 9.53904 -9.65986 1.000 45.52350 134 GLY E C 1
ATOM 11740 O O . GLY E 1 90 ? 44.05847 8.77828 -9.74314 1.000 54.87472 134 GLY E O 1
ATOM 11741 N N . GLN E 1 91 ? 44.90689 10.85574 -9.81079 1.000 47.24502 135 GLN E N 1
ATOM 11742 C CA . GLN E 1 91 ? 43.63149 11.49748 -10.09647 1.000 55.39746 135 GLN E CA 1
ATOM 11743 C C . GLN E 1 91 ? 43.30443 11.51829 -11.58442 1.000 50.80905 135 GLN E C 1
ATOM 11744 O O . GLN E 1 91 ? 42.33759 12.17360 -11.98411 1.000 52.71104 135 GLN E O 1
ATOM 11750 N N . GLY E 1 92 ? 44.08986 10.83084 -12.40989 1.000 48.43671 136 GLY E N 1
ATOM 11751 C CA . GLY E 1 92 ? 43.78712 10.72274 -13.81984 1.000 50.72036 136 GLY E CA 1
ATOM 11752 C C . GLY E 1 92 ? 44.15986 11.92044 -14.65981 1.000 43.71634 136 GLY E C 1
ATOM 11753 O O . GLY E 1 92 ? 43.71288 12.01066 -15.80572 1.000 43.82865 136 GLY E O 1
ATOM 11754 N N . ARG E 1 93 ? 44.95560 12.84343 -14.13569 1.000 44.23817 137 ARG E N 1
ATOM 11755 C CA . ARG E 1 93 ? 45.41027 13.98228 -14.91589 1.000 49.43890 137 ARG E CA 1
ATOM 11756 C C . ARG E 1 93 ? 46.74413 13.66350 -15.57787 1.000 52.53234 137 ARG E C 1
ATOM 11757 O O . ARG E 1 93 ? 47.51457 12.82760 -15.09692 1.000 43.21999 137 ARG E O 1
ATOM 11765 N N . VAL E 1 94 ? 47.00963 14.34072 -16.69496 1.000 44.45603 138 VAL E N 1
ATOM 11766 C CA . VAL E 1 94 ? 48.24093 14.10169 -17.43593 1.000 45.81387 138 VAL E CA 1
ATOM 11767 C C . VAL E 1 94 ? 49.43097 14.55125 -16.60288 1.000 44.93049 138 VAL E C 1
ATOM 11768 O O . VAL E 1 94 ? 49.46608 15.68036 -16.09758 1.000 43.81833 138 VAL E O 1
ATOM 11772 N N . LEU E 1 95 ? 50.41100 13.66253 -16.45048 1.000 45.30415 139 LEU E N 1
ATOM 11773 C CA . LEU E 1 95 ? 51.67575 13.98071 -15.79860 1.000 46.95339 139 LEU E CA 1
ATOM 11774 C C . LEU E 1 95 ? 52.79121 14.22582 -16.80793 1.000 51.42944 139 LEU E C 1
ATOM 11775 O O . LEU E 1 95 ? 53.47305 15.25212 -16.74506 1.000 56.36536 139 LEU E O 1
ATOM 11780 N N . TYR E 1 96 ? 52.99381 13.29429 -17.73698 1.000 49.34917 140 TYR E N 1
ATOM 11781 C CA . TYR E 1 96 ? 53.89688 13.48163 -18.86244 1.000 50.70607 140 TYR E CA 1
ATOM 11782 C C . TYR E 1 96 ? 53.27766 12.84101 -20.09482 1.000 51.10949 140 TYR E C 1
ATOM 11783 O O . TYR E 1 96 ? 52.73269 11.73657 -20.01782 1.000 49.14313 140 TYR E O 1
ATOM 11792 N N . ASP E 1 97 ? 53.35803 13.53185 -21.22602 1.000 46.14352 141 ASP E N 1
ATOM 11793 C CA . ASP E 1 97 ? 53.00339 12.95333 -22.51519 1.000 43.80614 141 ASP E CA 1
ATOM 11794 C C . ASP E 1 97 ? 54.29590 12.50805 -23.18724 1.000 51.92156 141 ASP E C 1
ATOM 11795 O O . ASP E 1 97 ? 55.21055 13.31645 -23.38442 1.000 50.52073 141 ASP E O 1
ATOM 11800 N N . VAL E 1 98 ? 54.38595 11.21873 -23.50831 1.000 50.63645 142 VAL E N 1
ATOM 11801 C CA . VAL E 1 98 ? 55.65488 10.62376 -23.89498 1.000 47.61111 142 VAL E CA 1
ATOM 11802 C C . VAL E 1 98 ? 55.49181 9.78684 -25.15396 1.000 44.61092 142 VAL E C 1
ATOM 11803 O O . VAL E 1 98 ? 54.38345 9.46104 -25.58400 1.000 47.17807 142 VAL E O 1
ATOM 11807 N N . PHE E 1 99 ? 56.63163 9.47344 -25.75835 1.000 51.22080 143 PHE E N 1
ATOM 11808 C CA . PHE E 1 99 ? 56.77023 8.37786 -26.70312 1.000 46.79335 143 PHE E CA 1
ATOM 11809 C C . PHE E 1 99 ? 57.66152 7.32200 -26.06628 1.000 47.31636 143 PHE E C 1
ATOM 11810 O O . PHE E 1 99 ? 58.61663 7.65418 -25.35677 1.000 45.20665 143 PHE E O 1
ATOM 11818 N N . ILE E 1 100 ? 57.34587 6.05314 -26.30428 1.000 46.68459 144 ILE E N 1
ATOM 11819 C CA . ILE E 1 100 ? 58.10472 4.94253 -25.74136 1.000 51.26911 144 ILE E CA 1
ATOM 11820 C C . ILE E 1 100 ? 58.74652 4.17658 -26.88909 1.000 52.31826 144 ILE E C 1
ATOM 11821 O O . ILE E 1 100 ? 58.05008 3.71740 -27.80313 1.000 56.25240 144 ILE E O 1
ATOM 11826 N N . TYR E 1 101 ? 60.07045 4.04894 -26.84562 1.000 49.90474 145 TYR E N 1
ATOM 11827 C CA . TYR E 1 101 ? 60.81642 3.30609 -27.85499 1.000 56.39194 145 TYR E CA 1
ATOM 11828 C C . TYR E 1 101 ? 61.43224 2.06867 -27.21726 1.000 55.27074 145 TYR E C 1
ATOM 11829 O O . TYR E 1 101 ? 62.38022 2.19494 -26.42567 1.000 55.48464 145 TYR E O 1
ATOM 11838 N N . PRO E 1 102 ? 60.92289 0.86990 -27.49153 1.000 56.41745 146 PRO E N 1
ATOM 11839 C CA . PRO E 1 102 ? 61.56420 -0.33849 -26.95813 1.000 54.20298 146 PRO E CA 1
ATOM 11840 C C . PRO E 1 102 ? 62.97869 -0.48785 -27.50014 1.000 61.26312 146 PRO E C 1
ATOM 11841 O O . PRO E 1 102 ? 63.22551 -0.32545 -28.69779 1.000 51.02464 146 PRO E O 1
ATOM 11845 N N . LEU E 1 103 ? 63.90989 -0.80162 -26.60205 1.000 59.91001 147 LEU E N 1
ATOM 11846 C CA . LEU E 1 103 ? 65.33264 -0.88317 -26.91742 1.000 69.93654 147 LEU E CA 1
ATOM 11847 C C . LEU E 1 103 ? 65.79775 -2.31835 -26.70750 1.000 69.51253 147 LEU E C 1
ATOM 11848 O O . LEU E 1 103 ? 65.88525 -2.78642 -25.56698 1.000 76.92622 147 LEU E O 1
ATOM 11853 N N . THR E 1 104 ? 66.09655 -3.01274 -27.80567 1.000 79.44982 148 THR E N 1
ATOM 11854 C CA . THR E 1 104 ? 66.54658 -4.39766 -27.75730 1.000 78.76373 148 THR E CA 1
ATOM 11855 C C . THR E 1 104 ? 67.87549 -4.64557 -28.45586 1.000 84.02893 148 THR E C 1
ATOM 11856 O O . THR E 1 104 ? 68.61075 -5.54416 -28.04061 1.000 79.82255 148 THR E O 1
ATOM 11860 N N . ASP E 1 105 ? 68.20407 -3.88569 -29.49557 1.000 88.78593 149 ASP E N 1
ATOM 11861 C CA . ASP E 1 105 ? 69.45317 -4.07637 -30.21487 1.000 92.81107 149 ASP E CA 1
ATOM 11862 C C . ASP E 1 105 ? 70.55510 -3.20166 -29.61296 1.000 92.46577 149 ASP E C 1
ATOM 11863 O O . ASP E 1 105 ? 70.32961 -2.41502 -28.69060 1.000 94.62411 149 ASP E O 1
ATOM 11868 N N . SER E 1 106 ? 71.76559 -3.34334 -30.15388 1.000 93.97372 150 SER E N 1
ATOM 11869 C CA . SER E 1 106 ? 72.95179 -2.78148 -29.51553 1.000 88.42796 150 SER E CA 1
ATOM 11870 C C . SER E 1 106 ? 73.08212 -1.28054 -29.74673 1.000 98.07626 150 SER E C 1
ATOM 11871 O O . SER E 1 106 ? 74.09301 -0.81338 -30.28081 1.000 90.97697 150 SER E O 1
ATOM 11874 N N . LYS E 1 107 ? 72.06391 -0.52070 -29.34456 1.000 101.86692 151 LYS E N 1
ATOM 11875 C CA . LYS E 1 107 ? 72.10124 0.93613 -29.35293 1.000 94.84708 151 LYS E CA 1
ATOM 11876 C C . LYS E 1 107 ? 72.71038 1.50681 -28.08179 1.000 98.19970 151 LYS E C 1
ATOM 11877 O O . LYS E 1 107 ? 72.70030 2.72897 -27.89306 1.000 106.66700 151 LYS E O 1
ATOM 11883 N N . HIS E 1 108 ? 73.22531 0.65024 -27.20779 1.000 99.78076 152 HIS E N 1
ATOM 11884 C CA . HIS E 1 108 ? 73.77562 1.07470 -25.92875 1.000 103.27118 152 HIS E CA 1
ATOM 11885 C C . HIS E 1 108 ? 75.17143 1.66114 -26.10863 1.000 96.79982 152 HIS E C 1
ATOM 11886 O O . HIS E 1 108 ? 75.81735 2.06245 -25.14110 1.000 98.01453 152 HIS E O 1
ATOM 11893 N N . GLY E 1 120 ? 66.61004 -7.81762 -18.18209 1.000 74.90388 164 GLY E N 1
ATOM 11894 C CA . GLY E 1 120 ? 65.22714 -7.84855 -18.62232 1.000 71.83337 164 GLY E CA 1
ATOM 11895 C C . GLY E 1 120 ? 64.98909 -7.14950 -19.94812 1.000 73.11254 164 GLY E C 1
ATOM 11896 O O . GLY E 1 120 ? 65.26016 -7.70673 -21.01235 1.000 76.39163 164 GLY E O 1
ATOM 11897 N N . ALA E 1 121 ? 64.47450 -5.92279 -19.88460 1.000 68.25447 165 ALA E N 1
ATOM 11898 C CA . ALA E 1 121 ? 64.19858 -5.13621 -21.07752 1.000 75.67260 165 ALA E CA 1
ATOM 11899 C C . ALA E 1 121 ? 64.61451 -3.69220 -20.83501 1.000 68.05817 165 ALA E C 1
ATOM 11900 O O . ALA E 1 121 ? 64.77588 -3.25354 -19.69333 1.000 64.13608 165 ALA E O 1
ATOM 11902 N N . ALA E 1 122 ? 64.79656 -2.95719 -21.93121 1.000 65.10770 166 ALA E N 1
ATOM 11903 C CA . ALA E 1 122 ? 65.20345 -1.56022 -21.88500 1.000 63.54770 166 ALA E CA 1
ATOM 11904 C C . ALA E 1 122 ? 64.24906 -0.71809 -22.71912 1.000 63.53787 166 ALA E C 1
ATOM 11905 O O . ALA E 1 122 ? 63.79091 -1.14945 -23.78159 1.000 58.96081 166 ALA E O 1
ATOM 11907 N N . PHE E 1 123 ? 63.95102 0.48414 -22.23061 1.000 60.44698 167 PHE E N 1
ATOM 11908 C CA . PHE E 1 123 ? 63.01967 1.38369 -22.89311 1.000 58.19976 167 PHE E CA 1
ATOM 11909 C C . PHE E 1 123 ? 63.57906 2.79689 -22.89821 1.000 55.43124 167 PHE E C 1
ATOM 11910 O O . PHE E 1 123 ? 64.12494 3.25879 -21.89310 1.000 63.61456 167 PHE E O 1
ATOM 11918 N N . LEU E 1 124 ? 63.43269 3.48106 -24.02843 1.000 48.84734 168 LEU E N 1
ATOM 11919 C CA . LEU E 1 124 ? 63.68165 4.91340 -24.11443 1.000 54.96032 168 LEU E CA 1
ATOM 11920 C C . LEU E 1 124 ? 62.35014 5.64722 -24.04788 1.000 59.38433 168 LEU E C 1
ATOM 11921 O O . LEU E 1 124 ? 61.43759 5.35791 -24.82845 1.000 50.51526 168 LEU E O 1
ATOM 11926 N N . ILE E 1 125 ? 62.24339 6.59342 -23.12137 1.000 52.57030 169 ILE E N 1
ATOM 11927 C CA . ILE E 1 125 ? 61.02481 7.36600 -22.91929 1.000 52.22086 169 ILE E CA 1
ATOM 11928 C C . ILE E 1 125 ? 61.32211 8.81546 -23.27716 1.000 54.46363 169 ILE E C 1
ATOM 11929 O O . ILE E 1 125 ? 62.21091 9.44287 -22.68668 1.000 50.67012 169 ILE E O 1
ATOM 11934 N N . GLU E 1 126 ? 60.57715 9.34320 -24.24344 1.000 48.49514 170 GLU E N 1
ATOM 11935 C CA . GLU E 1 126 ? 60.77725 10.69204 -24.75702 1.000 52.54180 170 GLU E CA 1
ATOM 11936 C C . GLU E 1 126 ? 59.82416 11.64661 -24.05290 1.000 48.15736 170 GLU E C 1
ATOM 11937 O O . GLU E 1 126 ? 58.60390 11.49431 -24.15247 1.000 53.62761 170 GLU E O 1
ATOM 11943 N N . VAL E 1 127 ? 60.37804 12.64322 -23.36773 1.000 52.57112 171 VAL E N 1
ATOM 11944 C CA . VAL E 1 127 ? 59.59359 13.58359 -22.57991 1.000 49.45624 171 VAL E CA 1
ATOM 11945 C C . VAL E 1 127 ? 60.12003 14.98866 -22.84874 1.000 55.57150 171 VAL E C 1
ATOM 11946 O O . VAL E 1 127 ? 61.15036 15.17707 -23.49852 1.000 58.70092 171 VAL E O 1
ATOM 11950 N N . ASP E 1 128 ? 59.37547 15.98379 -22.36633 1.000 64.03193 172 ASP E N 1
ATOM 11951 C CA . ASP E 1 128 ? 59.81995 17.36790 -22.44635 1.000 56.67204 172 ASP E CA 1
ATOM 11952 C C . ASP E 1 128 ? 61.19335 17.51489 -21.80265 1.000 57.18666 172 ASP E C 1
ATOM 11953 O O . ASP E 1 128 ? 61.45314 16.96939 -20.72639 1.000 56.28050 172 ASP E O 1
ATOM 11958 N N . LYS E 1 129 ? 62.07497 18.25235 -22.48599 1.000 58.25435 173 LYS E N 1
ATOM 11959 C CA . LYS E 1 129 ? 63.43398 18.46764 -21.99591 1.000 55.91008 173 LYS E CA 1
ATOM 11960 C C . LYS E 1 129 ? 63.42829 18.97622 -20.55990 1.000 52.62167 173 LYS E C 1
ATOM 11961 O O . LYS E 1 129 ? 64.20020 18.50139 -19.71852 1.000 52.84352 173 LYS E O 1
ATOM 11967 N N . ASP E 1 130 ? 62.54533 19.92923 -20.25781 1.000 52.75045 174 ASP E N 1
ATOM 11968 C CA . ASP E 1 130 ? 62.46346 20.49176 -18.91653 1.000 54.88831 174 ASP E CA 1
ATOM 11969 C C . ASP E 1 130 ? 61.93073 19.49619 -17.89787 1.000 56.94623 174 ASP E C 1
ATOM 11970 O O . ASP E 1 130 ? 62.14289 19.68528 -16.69564 1.000 55.86483 174 ASP E O 1
ATOM 11975 N N . GLN E 1 131 ? 61.24007 18.45151 -18.34666 1.000 55.62406 175 GLN E N 1
ATOM 11976 C CA . GLN E 1 131 ? 60.66021 17.45763 -17.45674 1.000 53.46448 175 GLN E CA 1
ATOM 11977 C C . GLN E 1 131 ? 61.50438 16.19563 -17.33993 1.000 54.41320 175 GLN E C 1
ATOM 11978 O O . GLN E 1 131 ? 61.12804 15.28798 -16.59004 1.000 51.53014 175 GLN E O 1
ATOM 11984 N N . ALA E 1 132 ? 62.63096 16.11386 -18.05636 1.000 52.32307 176 ALA E N 1
ATOM 11985 C CA . ALA E 1 132 ? 63.38115 14.86110 -18.11972 1.000 53.02008 176 ALA E CA 1
ATOM 11986 C C . ALA E 1 132 ? 63.89916 14.45043 -16.74651 1.000 49.51913 176 ALA E C 1
ATOM 11987 O O . ALA E 1 132 ? 63.69270 13.31256 -16.30752 1.000 53.44694 176 ALA E O 1
ATOM 11989 N N . GLY E 1 133 ? 64.56947 15.36751 -16.04867 1.000 43.97106 177 GLY E N 1
ATOM 11990 C CA . GLY E 1 133 ? 65.04872 15.05213 -14.71347 1.000 46.54108 177 GLY E CA 1
ATOM 11991 C C . GLY E 1 133 ? 63.91897 14.72774 -13.75591 1.000 52.06257 177 GLY E C 1
ATOM 11992 O O . GLY E 1 133 ? 64.01855 13.79185 -12.95830 1.000 48.96338 177 GLY E O 1
ATOM 11993 N N . LEU E 1 134 ? 62.82159 15.48807 -13.83197 1.000 46.88805 178 LEU E N 1
ATOM 11994 C CA . LEU E 1 134 ? 61.67647 15.21895 -12.96804 1.000 58.09253 178 LEU E CA 1
ATOM 11995 C C . LEU E 1 134 ? 61.07093 13.85386 -13.26740 1.000 54.00671 178 LEU E C 1
ATOM 11996 O O . LEU E 1 134 ? 60.62087 13.15372 -12.35256 1.000 53.02577 178 LEU E O 1
ATOM 12001 N N . LEU E 1 135 ? 61.05616 13.45510 -14.54289 1.000 51.75591 179 LEU E N 1
ATOM 12002 C CA . LEU E 1 135 ? 60.55415 12.13022 -14.89372 1.000 46.40049 179 LEU E CA 1
ATOM 12003 C C . LEU E 1 135 ? 61.41940 11.03405 -14.28329 1.000 52.20861 179 LEU E C 1
ATOM 12004 O O . LEU E 1 135 ? 60.89833 10.04229 -13.75835 1.000 51.53811 179 LEU E O 1
ATOM 12009 N N . VAL E 1 136 ? 62.74373 11.20155 -14.33194 1.000 54.55540 180 VAL E N 1
ATOM 12010 C CA . VAL E 1 136 ? 63.64770 10.21508 -13.74236 1.000 50.87976 180 VAL E CA 1
ATOM 12011 C C . VAL E 1 136 ? 63.39511 10.09322 -12.24574 1.000 53.48282 180 VAL E C 1
ATOM 12012 O O . VAL E 1 136 ? 63.32732 8.98645 -11.69677 1.000 56.80060 180 VAL E O 1
ATOM 12016 N N . ASP E 1 137 ? 63.24889 11.23244 -11.56353 1.000 53.53902 181 ASP E N 1
ATOM 12017 C CA . ASP E 1 137 ? 62.97284 11.20468 -10.13029 1.000 56.43048 181 ASP E CA 1
ATOM 12018 C C . ASP E 1 137 ? 61.63034 10.54840 -9.83825 1.000 54.59099 181 ASP E C 1
ATOM 12019 O O . ASP E 1 137 ? 61.49988 9.79167 -8.86887 1.000 60.09705 181 ASP E O 1
ATOM 12024 N N . HIS E 1 138 ? 60.61681 10.83434 -10.65880 1.000 58.19133 182 HIS E N 1
ATOM 12025 C CA . HIS E 1 138 ? 59.31495 10.20193 -10.47189 1.000 60.78397 182 HIS E CA 1
ATOM 12026 C C . HIS E 1 138 ? 59.40937 8.69153 -10.64348 1.000 60.34875 182 HIS E C 1
ATOM 12027 O O . HIS E 1 138 ? 58.86044 7.92788 -9.84027 1.000 57.17146 182 HIS E O 1
ATOM 12034 N N . ILE E 1 139 ? 60.11433 8.24190 -11.68377 1.000 51.52209 183 ILE E N 1
ATOM 12035 C CA . ILE E 1 139 ? 60.26649 6.80796 -11.91185 1.000 53.78541 183 ILE E CA 1
ATOM 12036 C C . ILE E 1 139 ? 61.05839 6.17277 -10.77661 1.000 59.12970 183 ILE E C 1
ATOM 12037 O O . ILE E 1 139 ? 60.77045 5.04688 -10.35244 1.000 64.20619 183 ILE E O 1
ATOM 12042 N N . LYS E 1 140 ? 62.05977 6.88860 -10.25885 1.000 57.71070 184 LYS E N 1
ATOM 12043 C CA . LYS E 1 140 ? 62.89697 6.34429 -9.19323 1.000 59.75009 184 LYS E CA 1
ATOM 12044 C C . LYS E 1 140 ? 62.10686 6.13132 -7.90739 1.000 55.77329 184 LYS E C 1
ATOM 12045 O O . LYS E 1 140 ? 62.18168 5.06150 -7.29250 1.000 60.26374 184 LYS E O 1
ATOM 12051 N N . ARG E 1 141 ? 61.34131 7.13922 -7.48476 1.000 59.34604 185 ARG E N 1
ATOM 12052 C CA . ARG E 1 141 ? 60.77001 7.12366 -6.14252 1.000 53.93019 185 ARG E CA 1
ATOM 12053 C C . ARG E 1 141 ? 59.59660 6.16217 -6.00211 1.000 60.21898 185 ARG E C 1
ATOM 12054 O O . ARG E 1 141 ? 59.23480 5.81206 -4.87437 1.000 64.93490 185 ARG E O 1
ATOM 12062 N N . TYR E 1 142 ? 58.99572 5.72470 -7.10380 1.000 62.91223 186 TYR E N 1
ATOM 12063 C CA . TYR E 1 142 ? 57.86123 4.81409 -7.04519 1.000 56.70552 186 TYR E CA 1
ATOM 12064 C C . TYR E 1 142 ? 58.25159 3.36115 -7.28502 1.000 56.36338 186 TYR E C 1
ATOM 12065 O O . TYR E 1 142 ? 57.36977 2.49703 -7.32591 1.000 58.39169 186 TYR E O 1
ATOM 12074 N N . ARG E 1 143 ? 59.54925 3.07312 -7.43396 1.000 59.87381 187 ARG E N 1
ATOM 12075 C CA . ARG E 1 143 ? 59.98898 1.70859 -7.71545 1.000 60.42940 187 ARG E CA 1
ATOM 12076 C C . ARG E 1 143 ? 59.68210 0.76409 -6.56167 1.000 56.78126 187 ARG E C 1
ATOM 12077 O O . ARG E 1 143 ? 59.20462 -0.35436 -6.78364 1.000 59.22585 187 ARG E O 1
ATOM 12085 N N . VAL E 1 144 ? 59.96101 1.19270 -5.32853 1.000 57.18053 188 VAL E N 1
ATOM 12086 C CA . VAL E 1 144 ? 59.95796 0.32621 -4.15140 1.000 60.30481 188 VAL E CA 1
ATOM 12087 C C . VAL E 1 144 ? 60.92939 -0.82419 -4.38857 1.000 62.71831 188 VAL E C 1
ATOM 12088 O O . VAL E 1 144 ? 62.14854 -0.65023 -4.28036 1.000 73.70777 188 VAL E O 1
ATOM 12092 N N . ARG E 1 145 ? 60.40665 -2.00073 -4.72689 1.000 58.23835 189 ARG E N 1
ATOM 12093 C CA . ARG E 1 145 ? 61.23912 -3.17773 -4.93448 1.000 57.24928 189 ARG E CA 1
ATOM 12094 C C . ARG E 1 145 ? 61.48421 -3.49795 -6.40044 1.000 57.70693 189 ARG E C 1
ATOM 12095 O O . ARG E 1 145 ? 62.19185 -4.46642 -6.69291 1.000 62.77585 189 ARG E O 1
ATOM 12103 N N . ALA E 1 146 ? 60.91708 -2.72589 -7.32222 1.000 60.10568 190 ALA E N 1
ATOM 12104 C CA . ALA E 1 146 ? 61.06985 -3.01871 -8.74101 1.000 57.95134 190 ALA E CA 1
ATOM 12105 C C . ALA E 1 146 ? 62.53620 -2.94674 -9.14295 1.000 58.83097 190 ALA E C 1
ATOM 12106 O O . ALA E 1 146 ? 63.20491 -1.93605 -8.90744 1.000 62.09524 190 ALA E O 1
ATOM 12108 N N . LYS E 1 147 ? 63.03902 -4.02392 -9.74680 1.000 56.17368 191 LYS E N 1
ATOM 12109 C CA . LYS E 1 147 ? 64.42400 -4.06760 -10.21468 1.000 58.15322 191 LYS E CA 1
ATOM 12110 C C . LYS E 1 147 ? 64.51196 -3.24557 -11.49614 1.000 62.47170 191 LYS E C 1
ATOM 12111 O O . LYS E 1 147 ? 64.54080 -3.76449 -12.61469 1.000 56.35478 191 LYS E O 1
ATOM 12117 N N . VAL E 1 148 ? 64.54610 -1.92684 -11.31888 1.000 63.82808 192 VAL E N 1
ATOM 12118 C CA . VAL E 1 148 ? 64.48416 -0.97583 -12.42206 1.000 61.36224 192 VAL E CA 1
ATOM 12119 C C . VAL E 1 148 ? 65.53657 0.10241 -12.20485 1.000 60.46412 192 VAL E C 1
ATOM 12120 O O . VAL E 1 148 ? 65.68619 0.62597 -11.09558 1.000 58.38648 192 VAL E O 1
ATOM 12124 N N . LYS E 1 149 ? 66.26621 0.43160 -13.26770 1.000 60.90561 193 LYS E N 1
ATOM 12125 C CA . LYS E 1 149 ? 67.21235 1.53541 -13.26979 1.000 61.64811 193 LYS E CA 1
ATOM 12126 C C . LYS E 1 149 ? 66.79502 2.54841 -14.32621 1.000 66.10906 193 LYS E C 1
ATOM 12127 O O . LYS E 1 149 ? 66.23453 2.18838 -15.36559 1.000 65.84241 193 LYS E O 1
ATOM 12133 N N . VAL E 1 150 ? 67.07315 3.82054 -14.05673 1.000 66.57016 194 VAL E N 1
ATOM 12134 C CA . VAL E 1 150 ? 66.59398 4.90126 -14.91125 1.000 65.95403 194 VAL E CA 1
ATOM 12135 C C . VAL E 1 150 ? 67.56583 6.07096 -14.82910 1.000 64.92031 194 VAL E C 1
ATOM 12136 O O . VAL E 1 150 ? 68.02174 6.44499 -13.74493 1.000 69.11426 194 VAL E O 1
ATOM 12140 N N . LYS E 1 151 ? 67.88145 6.64349 -15.99073 1.000 61.58232 195 LYS E N 1
ATOM 12141 C CA . LYS E 1 151 ? 68.77063 7.79229 -16.09485 1.000 62.37053 195 LYS E CA 1
ATOM 12142 C C . LYS E 1 151 ? 68.36403 8.62578 -17.30091 1.000 65.86881 195 LYS E C 1
ATOM 12143 O O . LYS E 1 151 ? 67.74824 8.12462 -18.24513 1.000 62.87247 195 LYS E O 1
ATOM 12149 N N . VAL E 1 152 ? 68.72648 9.91065 -17.26441 1.000 61.87452 196 VAL E N 1
ATOM 12150 C CA . VAL E 1 152 ? 68.53379 10.76471 -18.42886 1.000 63.54814 196 VAL E CA 1
ATOM 12151 C C . VAL E 1 152 ? 69.52733 10.36697 -19.51345 1.000 62.24748 196 VAL E C 1
ATOM 12152 O O . VAL E 1 152 ? 70.63886 9.89854 -19.23433 1.000 62.91691 196 VAL E O 1
ATOM 12156 N N . VAL E 1 153 ? 69.12326 10.54492 -20.76446 1.000 63.36491 197 VAL E N 1
ATOM 12157 C CA . VAL E 1 153 ? 70.00553 10.34777 -21.90605 1.000 60.21331 197 VAL E CA 1
ATOM 12158 C C . VAL E 1 153 ? 70.42274 11.71898 -22.41399 1.000 65.67723 197 VAL E C 1
ATOM 12159 O O . VAL E 1 153 ? 69.57323 12.55552 -22.74604 1.000 63.76126 197 VAL E O 1
ATOM 12163 N N . ASP E 1 154 ? 71.73190 11.94697 -22.46646 1.000 72.56362 198 ASP E N 1
ATOM 12164 C CA . ASP E 1 154 ? 72.25688 13.22040 -22.93735 1.000 76.35591 198 ASP E CA 1
ATOM 12165 C C . ASP E 1 154 ? 71.87569 13.45122 -24.39742 1.000 74.07580 198 ASP E C 1
ATOM 12166 O O . ASP E 1 154 ? 71.91123 12.53492 -25.22328 1.000 74.94086 198 ASP E O 1
ATOM 12171 N N . VAL E 1 155 ? 71.49853 14.69384 -24.71085 1.000 72.50248 199 VAL E N 1
ATOM 12172 C CA . VAL E 1 155 ? 70.97628 15.00353 -26.03751 1.000 71.54834 199 VAL E CA 1
ATOM 12173 C C . VAL E 1 155 ? 72.03393 14.84753 -27.12469 1.000 79.84136 199 VAL E C 1
ATOM 12174 O O . VAL E 1 155 ? 71.68815 14.65592 -28.29717 1.000 80.22257 199 VAL E O 1
ATOM 12178 N N . GLU E 1 156 ? 73.31966 14.92434 -26.77485 1.000 80.82898 200 GLU E N 1
ATOM 12179 C CA . GLU E 1 156 ? 74.34869 14.65679 -27.77086 1.000 85.85577 200 GLU E CA 1
ATOM 12180 C C . GLU E 1 156 ? 74.37841 13.18219 -28.14870 1.000 84.31553 200 GLU E C 1
ATOM 12181 O O . GLU E 1 156 ? 74.65953 12.84661 -29.30627 1.000 90.05639 200 GLU E O 1
ATOM 12187 N N . GLU E 1 157 ? 74.08078 12.29101 -27.19695 1.000 81.55109 201 GLU E N 1
ATOM 12188 C CA . GLU E 1 157 ? 74.19760 10.85810 -27.44858 1.000 79.62851 201 GLU E CA 1
ATOM 12189 C C . GLU E 1 157 ? 73.04436 10.34671 -28.30463 1.000 80.84254 201 GLU E C 1
ATOM 12190 O O . GLU E 1 157 ? 73.26518 9.71383 -29.34062 1.000 84.20064 201 GLU E O 1
ATOM 12196 N N . VAL E 1 158 ? 71.80463 10.59244 -27.88267 1.000 79.30481 202 VAL E N 1
ATOM 12197 C CA . VAL E 1 158 ? 70.63407 10.29895 -28.70158 1.000 69.26395 202 VAL E CA 1
ATOM 12198 C C . VAL E 1 158 ? 69.80447 11.56961 -28.79464 1.000 67.45571 202 VAL E C 1
ATOM 12199 O O . VAL E 1 158 ? 69.46766 12.17243 -27.76938 1.000 70.36423 202 VAL E O 1
ATOM 12203 N N . ALA E 1 159 ? 69.47858 11.97396 -30.01753 1.000 64.85952 203 ALA E N 1
ATOM 12204 C CA . ALA E 1 159 ? 68.71862 13.18652 -30.27304 1.000 68.48169 203 ALA E CA 1
ATOM 12205 C C . ALA E 1 159 ? 67.37099 12.83114 -30.88474 1.000 65.46978 203 ALA E C 1
ATOM 12206 O O . ALA E 1 159 ? 67.25215 11.86692 -31.64630 1.000 60.25761 203 ALA E O 1
ATOM 12208 N N . VAL E 1 160 ? 66.35522 13.61934 -30.54755 1.000 57.29832 204 VAL E N 1
ATOM 12209 C CA . VAL E 1 160 ? 64.99822 13.40350 -31.03429 1.000 56.40376 204 VAL E CA 1
ATOM 12210 C C . VAL E 1 160 ? 64.76991 14.30862 -32.23616 1.000 59.11193 204 VAL E C 1
ATOM 12211 O O . VAL E 1 160 ? 64.92356 15.53273 -32.14257 1.000 51.95501 204 VAL E O 1
ATOM 12215 N N . TRP E 1 161 ? 64.42426 13.70511 -33.36870 1.000 58.89062 205 TRP E N 1
ATOM 12216 C CA . TRP E 1 161 ? 64.05168 14.42349 -34.57599 1.000 50.60934 205 TRP E CA 1
ATOM 12217 C C . TRP E 1 161 ? 62.64238 14.01940 -34.98585 1.000 54.98417 205 TRP E C 1
ATOM 12218 O O . TRP E 1 161 ? 62.07181 13.04880 -34.48133 1.000 56.85740 205 TRP E O 1
ATOM 12229 N N . HIS E 1 162 ? 62.07908 14.78150 -35.91557 1.000 57.26960 206 HIS E N 1
ATOM 12230 C CA . HIS E 1 162 ? 60.76596 14.46665 -36.44947 1.000 50.60126 206 HIS E CA 1
ATOM 12231 C C . HIS E 1 162 ? 60.71343 14.93576 -37.89203 1.000 54.68658 206 HIS E C 1
ATOM 12232 O O . HIS E 1 162 ? 61.18890 16.02731 -38.21118 1.000 52.47828 206 HIS E O 1
ATOM 12239 N N . ALA E 1 163 ? 60.14738 14.10179 -38.75881 1.000 51.97523 207 ALA E N 1
ATOM 12240 C CA . ALA E 1 163 ? 60.00104 14.43089 -40.16656 1.000 55.93944 207 ALA E CA 1
ATOM 12241 C C . ALA E 1 163 ? 58.55593 14.21660 -40.58646 1.000 52.54265 207 ALA E C 1
ATOM 12242 O O . ALA E 1 163 ? 57.86429 13.33930 -40.06314 1.000 52.67863 207 ALA E O 1
ATOM 12244 N N . TRP E 1 164 ? 58.10524 15.02808 -41.53933 1.000 52.41300 208 TRP E N 1
ATOM 12245 C CA . TRP E 1 164 ? 56.75201 14.92307 -42.06338 1.000 55.72586 208 TRP E CA 1
ATOM 12246 C C . TRP E 1 164 ? 56.76676 15.22280 -43.55477 1.000 57.82007 208 TRP E C 1
ATOM 12247 O O . TRP E 1 164 ? 57.55362 16.04557 -44.02829 1.000 61.07917 208 TRP E O 1
ATOM 12258 N N . ASP E 1 165 ? 55.90173 14.51983 -44.29292 1.000 63.05578 209 ASP E N 1
ATOM 12259 C CA . ASP E 1 165 ? 55.81108 14.62236 -45.74475 1.000 68.55434 209 ASP E CA 1
ATOM 12260 C C . ASP E 1 165 ? 54.50083 13.97218 -46.18155 1.000 67.64930 209 ASP E C 1
ATOM 12261 O O . ASP E 1 165 ? 54.20813 12.84511 -45.76090 1.000 71.46033 209 ASP E O 1
ATOM 12266 N N . PRO E 1 166 ? 53.67873 14.64329 -47.00044 1.000 68.77513 210 PRO E N 1
ATOM 12267 C CA . PRO E 1 166 ? 52.46766 13.97331 -47.51341 1.000 69.68916 210 PRO E CA 1
ATOM 12268 C C . PRO E 1 166 ? 52.76658 12.67694 -48.24516 1.000 77.08805 210 PRO E C 1
ATOM 12269 O O . PRO E 1 166 ? 51.99839 11.71344 -48.13146 1.000 76.22396 210 PRO E O 1
ATOM 12273 N N . ASN E 1 167 ? 53.86552 12.62763 -48.99766 1.000 75.32595 211 ASN E N 1
ATOM 12274 C CA . ASN E 1 167 ? 54.35658 11.38535 -49.59357 1.000 83.85321 211 ASN E CA 1
ATOM 12275 C C . ASN E 1 167 ? 55.29589 10.76440 -48.56899 1.000 86.82467 211 ASN E C 1
ATOM 12276 O O . ASN E 1 167 ? 56.48555 11.07768 -48.50865 1.000 95.30864 211 ASN E O 1
ATOM 12281 N N . GLY E 1 168 ? 54.74496 9.86433 -47.75951 1.000 84.06267 212 GLY E N 1
ATOM 12282 C CA . GLY E 1 168 ? 55.32056 9.47562 -46.48596 1.000 87.55066 212 GLY E CA 1
ATOM 12283 C C . GLY E 1 168 ? 56.70830 8.86948 -46.47162 1.000 89.29998 212 GLY E C 1
ATOM 12284 O O . GLY E 1 168 ? 57.34570 8.67347 -47.51072 1.000 93.52136 212 GLY E O 1
ATOM 12285 N N . LEU E 1 169 ? 57.17036 8.55726 -45.26474 1.000 92.08580 213 LEU E N 1
ATOM 12286 C CA . LEU E 1 169 ? 58.48724 7.98802 -45.01908 1.000 91.56140 213 LEU E CA 1
ATOM 12287 C C . LEU E 1 169 ? 58.34718 6.97948 -43.88057 1.000 91.64636 213 LEU E C 1
ATOM 12288 O O . LEU E 1 169 ? 57.24140 6.53900 -43.55189 1.000 89.29097 213 LEU E O 1
ATOM 12293 N N . GLY E 1 170 ? 59.46538 6.60154 -43.26620 1.000 90.07962 214 GLY E N 1
ATOM 12294 C CA . GLY E 1 170 ? 59.39743 5.58370 -42.23470 1.000 94.43422 214 GLY E CA 1
ATOM 12295 C C . GLY E 1 170 ? 60.24389 4.35044 -42.48154 1.000 91.52314 214 GLY E C 1
ATOM 12296 O O . GLY E 1 170 ? 59.85980 3.25141 -42.07124 1.000 88.17641 214 GLY E O 1
ATOM 12297 N N . GLU E 1 171 ? 61.37516 4.51848 -43.17639 1.000 95.97735 215 GLU E N 1
ATOM 12298 C CA . GLU E 1 171 ? 62.26830 3.41655 -43.53344 1.000 97.84271 215 GLU E CA 1
ATOM 12299 C C . GLU E 1 171 ? 62.49310 2.42245 -42.39158 1.000 100.50784 215 GLU E C 1
ATOM 12300 O O . GLU E 1 171 ? 62.28494 1.21735 -42.57299 1.000 98.63165 215 GLU E O 1
ATOM 12306 N N . ALA E 1 172 ? 63.02942 2.91135 -41.25849 1.000 93.04581 216 ALA E N 1
ATOM 12307 C CA . ALA E 1 172 ? 62.93054 2.35302 -39.90046 1.000 89.62379 216 ALA E CA 1
ATOM 12308 C C . ALA E 1 172 ? 64.26829 2.34434 -39.16800 1.000 85.15743 216 ALA E C 1
ATOM 12309 O O . ALA E 1 172 ? 64.88992 3.39387 -38.97335 1.000 85.82530 216 ALA E O 1
ATOM 12311 N N . SER E 1 173 ? 64.71387 1.15365 -38.75903 1.000 82.76007 217 SER E N 1
ATOM 12312 C CA . SER E 1 173 ? 65.86138 1.00207 -37.86585 1.000 83.49913 217 SER E CA 1
ATOM 12313 C C . SER E 1 173 ? 67.08710 0.59367 -38.67853 1.000 86.58280 217 SER E C 1
ATOM 12314 O O . SER E 1 173 ? 67.44516 -0.58030 -38.77910 1.000 92.37889 217 SER E O 1
ATOM 12317 N N . VAL E 1 174 ? 67.74314 1.59543 -39.25437 1.000 79.54724 218 VAL E N 1
ATOM 12318 C CA . VAL E 1 174 ? 69.03450 1.42788 -39.90623 1.000 88.12807 218 VAL E CA 1
ATOM 12319 C C . VAL E 1 174 ? 70.07846 2.06589 -39.00140 1.000 86.78107 218 VAL E C 1
ATOM 12320 O O . VAL E 1 174 ? 69.76653 2.96416 -38.21129 1.000 88.36699 218 VAL E O 1
ATOM 12324 N N . ASN E 1 175 ? 71.31780 1.58552 -39.10521 1.000 90.27169 219 ASN E N 1
ATOM 12325 C CA . ASN E 1 175 ? 72.37012 1.91329 -38.14845 1.000 91.18304 219 ASN E CA 1
ATOM 12326 C C . ASN E 1 175 ? 72.43240 3.40553 -37.84550 1.000 90.43036 219 ASN E C 1
ATOM 12327 O O . ASN E 1 175 ? 72.63528 4.23106 -38.74344 1.000 84.66198 219 ASN E O 1
ATOM 12332 N N . ASP E 1 176 ? 72.23524 3.73847 -36.56885 1.000 87.00558 220 ASP E N 1
ATOM 12333 C CA . ASP E 1 176 ? 72.25206 5.06995 -35.95806 1.000 86.65135 220 ASP E CA 1
ATOM 12334 C C . ASP E 1 176 ? 70.97228 5.87111 -36.18543 1.000 80.85469 220 ASP E C 1
ATOM 12335 O O . ASP E 1 176 ? 70.88420 6.99319 -35.67585 1.000 80.74103 220 ASP E O 1
ATOM 12340 N N . LEU E 1 177 ? 69.98299 5.35434 -36.91232 1.000 76.50379 221 LEU E N 1
ATOM 12341 C CA . LEU E 1 177 ? 68.72060 6.06123 -37.10767 1.000 70.81889 221 LEU E CA 1
ATOM 12342 C C . LEU E 1 177 ? 67.55798 5.12722 -36.81318 1.000 76.38911 221 LEU E C 1
ATOM 12343 O O . LEU E 1 177 ? 67.41515 4.08498 -37.46013 1.000 77.17631 221 LEU E O 1
ATOM 12348 N N . LEU E 1 178 ? 66.72459 5.50818 -35.84842 1.000 73.89284 222 LEU E N 1
ATOM 12349 C CA . LEU E 1 178 ? 65.47849 4.80959 -35.54960 1.000 64.42294 222 LEU E CA 1
ATOM 12350 C C . LEU E 1 178 ? 64.33234 5.68330 -36.04191 1.000 54.56074 222 LEU E C 1
ATOM 12351 O O . LEU E 1 178 ? 64.13098 6.79152 -35.53678 1.000 57.57695 222 LEU E O 1
ATOM 12356 N N . VAL E 1 179 ? 63.59401 5.19188 -37.03375 1.000 62.97963 223 VAL E N 1
ATOM 12357 C CA . VAL E 1 179 ? 62.48170 5.91909 -37.63337 1.000 58.34142 223 VAL E CA 1
ATOM 12358 C C . VAL E 1 179 ? 61.20837 5.12660 -37.37717 1.000 66.10473 223 VAL E C 1
ATOM 12359 O O . VAL E 1 179 ? 61.15165 3.92444 -37.66233 1.000 72.01973 223 VAL E O 1
ATOM 12363 N N . THR E 1 180 ? 60.19038 5.79710 -36.83319 1.000 57.99552 224 THR E N 1
ATOM 12364 C CA . THR E 1 180 ? 58.94238 5.12853 -36.50610 1.000 55.38887 224 THR E CA 1
ATOM 12365 C C . THR E 1 180 ? 57.78499 6.10469 -36.65237 1.000 54.44802 224 THR E C 1
ATOM 12366 O O . THR E 1 180 ? 57.91473 7.27292 -36.25727 1.000 48.32358 224 THR E O 1
ATOM 12370 N N . PRO E 1 181 ? 56.66304 5.66826 -37.22414 1.000 50.71645 225 PRO E N 1
ATOM 12371 C CA . PRO E 1 181 ? 55.57072 6.60471 -37.51394 1.000 48.87473 225 PRO E CA 1
ATOM 12372 C C . PRO E 1 181 ? 54.95987 7.18619 -36.24680 1.000 52.37621 225 PRO E C 1
ATOM 12373 O O . PRO E 1 181 ? 54.87132 6.52494 -35.20935 1.000 48.67133 225 PRO E O 1
ATOM 12377 N N . ASP E 1 182 ? 54.55117 8.44819 -36.34428 1.000 54.74979 226 ASP E N 1
ATOM 12378 C CA . ASP E 1 182 ? 53.77499 9.11296 -35.30465 1.000 51.97249 226 ASP E CA 1
ATOM 12379 C C . ASP E 1 182 ? 52.30423 8.88416 -35.63366 1.000 51.65474 226 ASP E C 1
ATOM 12380 O O . ASP E 1 182 ? 51.77065 9.48137 -36.57552 1.000 51.40624 226 ASP E O 1
ATOM 12385 N N . CYS E 1 183 ? 51.65107 8.01873 -34.86284 1.000 46.29696 227 CYS E N 1
ATOM 12386 C CA . CYS E 1 183 ? 50.30012 7.57131 -35.17046 1.000 47.37770 227 CYS E CA 1
ATOM 12387 C C . CYS E 1 183 ? 49.22102 8.39649 -34.47785 1.000 55.56607 227 CYS E C 1
ATOM 12388 O O . CYS E 1 183 ? 48.05315 7.99599 -34.49303 1.000 54.82499 227 CYS E O 1
ATOM 12391 N N . ARG E 1 184 ? 49.57950 9.53462 -33.87677 1.000 51.48551 228 ARG E N 1
ATOM 12392 C CA . ARG E 1 184 ? 48.57312 10.37688 -33.23702 1.000 48.57331 228 ARG E CA 1
ATOM 12393 C C . ARG E 1 184 ? 47.56745 10.89858 -34.25805 1.000 47.72891 228 ARG E C 1
ATOM 12394 O O . ARG E 1 184 ? 46.36972 10.99349 -33.96915 1.000 49.73741 228 ARG E O 1
ATOM 12402 N N . THR E 1 185 ? 48.03346 11.24932 -35.44844 1.000 43.43915 229 THR E N 1
ATOM 12403 C CA . THR E 1 185 ? 47.19401 11.57057 -36.59124 1.000 50.01524 229 THR E CA 1
ATOM 12404 C C . THR E 1 185 ? 47.73572 10.84796 -37.81284 1.000 55.05825 229 THR E C 1
ATOM 12405 O O . THR E 1 185 ? 48.90088 10.43488 -37.83436 1.000 47.84422 229 THR E O 1
ATOM 12409 N N . PRO E 1 186 ? 46.91177 10.67047 -38.84901 1.000 57.05179 230 PRO E N 1
ATOM 12410 C CA . PRO E 1 186 ? 47.42196 10.03365 -40.07424 1.000 49.27944 230 PRO E CA 1
ATOM 12411 C C . PRO E 1 186 ? 48.58321 10.77830 -40.71551 1.000 50.53740 230 PRO E C 1
ATOM 12412 O O . PRO E 1 186 ? 49.38945 10.15427 -41.41797 1.000 52.76285 230 PRO E O 1
ATOM 12416 N N . ALA E 1 187 ? 48.70442 12.09070 -40.49291 1.000 51.38511 231 ALA E N 1
ATOM 12417 C CA . ALA E 1 187 ? 49.68548 12.90994 -41.19999 1.000 50.03226 231 ALA E CA 1
ATOM 12418 C C . ALA E 1 187 ? 50.69230 13.58164 -40.26859 1.000 54.22422 231 ALA E C 1
ATOM 12419 O O . ALA E 1 187 ? 51.34313 14.55018 -40.67118 1.000 49.55171 231 ALA E O 1
ATOM 12421 N N . MET E 1 188 ? 50.84427 13.09060 -39.03537 1.000 57.04298 232 MET E N 1
ATOM 12422 C CA . MET E 1 188 ? 51.81010 13.69283 -38.11770 1.000 49.36079 232 MET E CA 1
ATOM 12423 C C . MET E 1 188 ? 53.23887 13.51710 -38.62252 1.000 50.02030 232 MET E C 1
ATOM 12424 O O . MET E 1 188 ? 54.08035 14.40906 -38.45677 1.000 49.37435 232 MET E O 1
ATOM 12429 N N . GLY E 1 189 ? 53.53019 12.37871 -39.24689 1.000 49.30300 233 GLY E N 1
ATOM 12430 C CA . GLY E 1 189 ? 54.87185 12.10806 -39.72116 1.000 40.41862 233 GLY E CA 1
ATOM 12431 C C . GLY E 1 189 ? 55.53131 10.95105 -39.00046 1.000 40.78273 233 GLY E C 1
ATOM 12432 O O . GLY E 1 189 ? 54.86729 9.96989 -38.65633 1.000 41.70451 233 GLY E O 1
ATOM 12433 N N . SER E 1 190 ? 56.83818 11.04657 -38.76749 1.000 45.75532 234 SER E N 1
ATOM 12434 C CA . SER E 1 190 ? 57.58092 9.97418 -38.12107 1.000 49.65183 234 SER E CA 1
ATOM 12435 C C . SER E 1 190 ? 58.55087 10.56058 -37.10861 1.000 49.61356 234 SER E C 1
ATOM 12436 O O . SER E 1 190 ? 59.26337 11.52110 -37.41392 1.000 56.37204 234 SER E O 1
ATOM 12439 N N . ARG E 1 191 ? 58.56636 9.99144 -35.90671 1.000 49.68077 235 ARG E N 1
ATOM 12440 C CA . ARG E 1 191 ? 59.60867 10.31455 -34.94499 1.000 53.31602 235 ARG E CA 1
ATOM 12441 C C . ARG E 1 191 ? 60.91801 9.67270 -35.38032 1.000 53.28266 235 ARG E C 1
ATOM 12442 O O . ARG E 1 191 ? 60.93376 8.56496 -35.92314 1.000 54.26291 235 ARG E O 1
ATOM 12450 N N . ILE E 1 192 ? 62.02199 10.37630 -35.15052 1.000 56.96924 236 ILE E N 1
ATOM 12451 C CA . ILE E 1 192 ? 63.34418 9.90278 -35.53891 1.000 53.42602 236 ILE E CA 1
ATOM 12452 C C . ILE E 1 192 ? 64.28132 10.04612 -34.35154 1.000 49.75279 236 ILE E C 1
ATOM 12453 O O . ILE E 1 192 ? 64.36701 11.12189 -33.74953 1.000 57.16008 236 ILE E O 1
ATOM 12458 N N . LEU E 1 193 ? 64.97996 8.96766 -34.01615 1.000 50.75568 237 LEU E N 1
ATOM 12459 C CA . LEU E 1 193 ? 66.02327 8.99023 -33.00153 1.000 61.31985 237 LEU E CA 1
ATOM 12460 C C . LEU E 1 193 ? 67.37829 8.85506 -33.68400 1.000 65.85472 237 LEU E C 1
ATOM 12461 O O . LEU E 1 193 ? 67.59060 7.93078 -34.47645 1.000 64.81386 237 LEU E O 1
ATOM 12466 N N . HIS E 1 194 ? 68.28183 9.78506 -33.38893 1.000 65.02536 238 HIS E N 1
ATOM 12467 C CA . HIS E 1 194 ? 69.63287 9.78710 -33.93602 1.000 66.72507 238 HIS E CA 1
ATOM 12468 C C . HIS E 1 194 ? 70.59571 9.35994 -32.83640 1.000 71.63432 238 HIS E C 1
ATOM 12469 O O . HIS E 1 194 ? 70.74753 10.06432 -31.83241 1.000 72.38697 238 HIS E O 1
ATOM 12476 N N . PHE E 1 195 ? 71.24497 8.21105 -33.02730 1.000 73.94631 239 PHE E N 1
ATOM 12477 C CA . PHE E 1 195 ? 72.05415 7.60553 -31.97715 1.000 78.60972 239 PHE E CA 1
ATOM 12478 C C . PHE E 1 195 ? 73.54178 7.91426 -32.08456 1.000 81.38180 239 PHE E C 1
ATOM 12479 O O . PHE E 1 195 ? 74.26234 7.74895 -31.09377 1.000 86.22156 239 PHE E O 1
ATOM 12487 N N . GLY E 1 196 ? 74.02000 8.34642 -33.24757 1.000 80.61396 240 GLY E N 1
ATOM 12488 C CA . GLY E 1 196 ? 75.44403 8.53502 -33.44353 1.000 93.76983 240 GLY E CA 1
ATOM 12489 C C . GLY E 1 196 ? 76.06280 9.64388 -32.61717 1.000 97.61735 240 GLY E C 1
ATOM 12490 O O . GLY E 1 196 ? 76.84464 9.37695 -31.69997 1.000 96.80305 240 GLY E O 1
ATOM 12491 N N . GLY E 1 197 ? 75.72424 10.89176 -32.92893 1.000 95.22719 241 GLY E N 1
ATOM 12492 C CA . GLY E 1 197 ? 76.29307 12.02705 -32.24186 1.000 91.42938 241 GLY E CA 1
ATOM 12493 C C . GLY E 1 197 ? 75.81197 13.33846 -32.82478 1.000 98.94035 241 GLY E C 1
ATOM 12494 O O . GLY E 1 197 ? 74.98425 13.36669 -33.74006 1.000 103.90538 241 GLY E O 1
ATOM 12495 N N . PRO E 1 198 ? 76.31830 14.45767 -32.30084 1.000 101.09644 242 PRO E N 1
ATOM 12496 C CA . PRO E 1 198 ? 75.86750 15.76066 -32.82666 1.000 94.43552 242 PRO E CA 1
ATOM 12497 C C . PRO E 1 198 ? 76.22971 15.96955 -34.28907 1.000 99.38194 242 PRO E C 1
ATOM 12498 O O . PRO E 1 198 ? 75.34363 16.24726 -35.10833 1.000 107.75542 242 PRO E O 1
ATOM 12502 N N . ASP E 1 199 ? 77.50801 15.81429 -34.64877 1.000 100.61000 243 ASP E N 1
ATOM 12503 C CA . ASP E 1 199 ? 77.97342 16.00141 -36.01912 1.000 103.41189 243 ASP E CA 1
ATOM 12504 C C . ASP E 1 199 ? 77.92500 14.71803 -36.83734 1.000 108.03154 243 ASP E C 1
ATOM 12505 O O . ASP E 1 199 ? 78.70154 14.56846 -37.79071 1.000 107.11703 243 ASP E O 1
ATOM 12510 N N . GLY E 1 200 ? 77.02867 13.79487 -36.49361 1.000 104.35550 244 GLY E N 1
ATOM 12511 C CA . GLY E 1 200 ? 76.91602 12.51792 -37.17180 1.000 94.82561 244 GLY E CA 1
ATOM 12512 C C . GLY E 1 200 ? 76.88547 12.58765 -38.68498 1.000 93.21548 244 GLY E C 1
ATOM 12513 O O . GLY E 1 200 ? 77.69887 11.92964 -39.33575 1.000 94.32938 244 GLY E O 1
ATOM 12514 N N . ASN E 1 201 ? 75.98905 13.40603 -39.24480 1.000 94.65845 245 ASN E N 1
ATOM 12515 C CA . ASN E 1 201 ? 75.64354 13.50650 -40.67206 1.000 93.61740 245 ASN E CA 1
ATOM 12516 C C . ASN E 1 201 ? 74.68143 12.40947 -41.10946 1.000 94.07931 245 ASN E C 1
ATOM 12517 O O . ASN E 1 201 ? 74.41858 12.27980 -42.31461 1.000 91.88505 245 ASN E O 1
ATOM 12522 N N . ALA E 1 202 ? 74.15130 11.60996 -40.18164 1.000 90.83847 246 ALA E N 1
ATOM 12523 C CA . ALA E 1 202 ? 73.08303 10.68263 -40.54126 1.000 85.13071 246 ALA E CA 1
ATOM 12524 C C . ALA E 1 202 ? 71.79450 11.42654 -40.87945 1.000 86.71158 246 ALA E C 1
ATOM 12525 O O . ALA E 1 202 ? 71.07652 11.04420 -41.81131 1.000 85.28291 246 ALA E O 1
ATOM 12527 N N . ILE E 1 203 ? 71.48003 12.48477 -40.12792 1.000 81.94972 247 ILE E N 1
ATOM 12528 C CA . ILE E 1 203 ? 70.23079 13.21184 -40.34560 1.000 82.63568 247 ILE E CA 1
ATOM 12529 C C . ILE E 1 203 ? 70.26723 13.96293 -41.67127 1.000 78.76125 247 ILE E C 1
ATOM 12530 O O . ILE E 1 203 ? 69.31325 13.91247 -42.45694 1.000 83.09367 247 ILE E O 1
ATOM 12535 N N . GLN E 1 204 ? 71.36484 14.67660 -41.93731 1.000 83.60873 248 GLN E N 1
ATOM 12536 C CA . GLN E 1 204 ? 71.45664 15.45614 -43.16899 1.000 86.55382 248 GLN E CA 1
ATOM 12537 C C . GLN E 1 204 ? 71.42175 14.55466 -44.39688 1.000 82.22308 248 GLN E C 1
ATOM 12538 O O . GLN E 1 204 ? 70.82801 14.91133 -45.42202 1.000 80.13499 248 GLN E O 1
ATOM 12544 N N . ASN E 1 205 ? 72.05831 13.38403 -44.31548 1.000 79.97917 249 ASN E N 1
ATOM 12545 C CA . ASN E 1 205 ? 71.92911 12.40480 -45.38906 1.000 88.73925 249 ASN E CA 1
ATOM 12546 C C . ASN E 1 205 ? 70.49475 11.90315 -45.49746 1.000 83.73660 249 ASN E C 1
ATOM 12547 O O . ASN E 1 205 ? 69.98500 11.68748 -46.60360 1.000 86.60563 249 ASN E O 1
ATOM 12552 N N . PHE E 1 206 ? 69.82993 11.70738 -44.35502 1.000 85.70276 250 PHE E N 1
ATOM 12553 C CA . PHE E 1 206 ? 68.42846 11.29986 -44.36823 1.000 82.85729 250 PHE E CA 1
ATOM 12554 C C . PHE E 1 206 ? 67.55044 12.36475 -45.01644 1.000 78.23578 250 PHE E C 1
ATOM 12555 O O . PHE E 1 206 ? 66.66695 12.04605 -45.82168 1.000 78.48862 250 PHE E O 1
ATOM 12563 N N . ALA E 1 207 ? 67.77474 13.63684 -44.67357 1.000 71.31343 251 ALA E N 1
ATOM 12564 C CA . ALA E 1 207 ? 66.99971 14.71296 -45.28425 1.000 79.37948 251 ALA E CA 1
ATOM 12565 C C . ALA E 1 207 ? 67.26803 14.80543 -46.78120 1.000 79.60660 251 ALA E C 1
ATOM 12566 O O . ALA E 1 207 ? 66.34087 15.01252 -47.57364 1.000 76.15435 251 ALA E O 1
ATOM 12568 N N . GLU E 1 208 ? 68.53371 14.65993 -47.18468 1.000 80.54781 252 GLU E N 1
ATOM 12569 C CA . GLU E 1 208 ? 68.87902 14.68604 -48.60365 1.000 86.16448 252 GLU E CA 1
ATOM 12570 C C . GLU E 1 208 ? 68.23183 13.52709 -49.35156 1.000 79.58950 252 GLU E C 1
ATOM 12571 O O . GLU E 1 208 ? 67.67762 13.70671 -50.44224 1.000 87.89630 252 GLU E O 1
ATOM 12577 N N . ARG E 1 209 ? 68.29293 12.32650 -48.77501 1.000 76.39098 253 ARG E N 1
ATOM 12578 C CA . ARG E 1 209 ? 67.72236 11.15343 -49.42886 1.000 82.18988 253 ARG E CA 1
ATOM 12579 C C . ARG E 1 209 ? 66.21830 11.30159 -49.62536 1.000 83.85740 253 ARG E C 1
ATOM 12580 O O . ARG E 1 209 ? 65.69268 11.03988 -50.71434 1.000 83.14255 253 ARG E O 1
ATOM 12588 N N . CYS E 1 210 ? 65.51145 11.72999 -48.58260 1.000 82.65027 254 CYS E N 1
ATOM 12589 C CA . CYS E 1 210 ? 64.06258 11.86287 -48.61642 1.000 76.82839 254 CYS E CA 1
ATOM 12590 C C . CYS E 1 210 ? 63.61143 13.22531 -49.13001 1.000 76.23252 254 CYS E C 1
ATOM 12591 O O . CYS E 1 210 ? 62.40407 13.49397 -49.16912 1.000 70.39235 254 CYS E O 1
ATOM 12594 N N . GLN E 1 211 ? 64.55582 14.08660 -49.51153 1.000 80.89703 255 GLN E N 1
ATOM 12595 C CA . GLN E 1 211 ? 64.26672 15.39560 -50.10139 1.000 81.07669 255 GLN E CA 1
ATOM 12596 C C . GLN E 1 211 ? 63.42981 16.27399 -49.16836 1.000 76.74811 255 GLN E C 1
ATOM 12597 O O . GLN E 1 211 ? 62.47060 16.92466 -49.58646 1.000 74.74563 255 GLN E O 1
ATOM 12603 N N . LEU E 1 212 ? 63.81240 16.30761 -47.89371 1.000 74.57220 256 LEU E N 1
ATOM 12604 C CA . LEU E 1 212 ? 63.20657 17.20864 -46.92111 1.000 72.31239 256 LEU E CA 1
ATOM 12605 C C . LEU E 1 212 ? 64.14507 18.36052 -46.59462 1.000 67.02387 256 LEU E C 1
ATOM 12606 O O . LEU E 1 212 ? 65.36822 18.19147 -46.55799 1.000 69.59680 256 LEU E O 1
ATOM 12611 N N . GLN E 1 213 ? 63.55614 19.52719 -46.34940 1.000 57.85197 257 GLN E N 1
ATOM 12612 C CA . GLN E 1 213 ? 64.30120 20.67248 -45.85707 1.000 56.82709 257 GLN E CA 1
ATOM 12613 C C . GLN E 1 213 ? 64.44848 20.57196 -44.34540 1.000 68.71012 257 GLN E C 1
ATOM 12614 O O . GLN E 1 213 ? 63.46980 20.33797 -43.62892 1.000 59.76829 257 GLN E O 1
ATOM 12620 N N . VAL E 1 214 ? 65.67723 20.73016 -43.86237 1.000 65.04209 258 VAL E N 1
ATOM 12621 C CA . VAL E 1 214 ? 65.90702 20.76840 -42.42516 1.000 55.96805 258 VAL E CA 1
ATOM 12622 C C . VAL E 1 214 ? 65.40918 22.10858 -41.90350 1.000 59.83429 258 VAL E C 1
ATOM 12623 O O . VAL E 1 214 ? 65.85544 23.17107 -42.35274 1.000 64.86354 258 VAL E O 1
ATOM 12627 N N . LEU E 1 215 ? 64.47092 22.06528 -40.96118 1.000 58.09287 259 LEU E N 1
ATOM 12628 C CA . LEU E 1 215 ? 63.84087 23.28076 -40.47901 1.000 55.60026 259 LEU E CA 1
ATOM 12629 C C . LEU E 1 215 ? 63.97241 23.39888 -38.96629 1.000 55.13382 259 LEU E C 1
ATOM 12630 O O . LEU E 1 215 ? 64.11728 22.38910 -38.26893 1.000 49.64189 259 LEU E O 1
ATOM 12635 N N . PRO E 1 216 ? 63.94314 24.61795 -38.43267 1.000 62.37701 260 PRO E N 1
ATOM 12636 C CA . PRO E 1 216 ? 63.92882 24.78200 -36.97551 1.000 62.43337 260 PRO E CA 1
ATOM 12637 C C . PRO E 1 216 ? 62.62762 24.27083 -36.37421 1.000 52.84137 260 PRO E C 1
ATOM 12638 O O . PRO E 1 216 ? 61.62410 24.07370 -37.06260 1.000 53.20690 260 PRO E O 1
ATOM 12642 N N . GLN E 1 217 ? 62.66665 24.06114 -35.05386 1.000 61.91560 261 GLN E N 1
ATOM 12643 C CA . GLN E 1 217 ? 61.59789 23.34257 -34.36231 1.000 62.12714 261 GLN E CA 1
ATOM 12644 C C . GLN E 1 217 ? 60.22821 23.97798 -34.57537 1.000 60.63800 261 GLN E C 1
ATOM 12645 O O . GLN E 1 217 ? 59.22058 23.26362 -34.64219 1.000 58.31670 261 GLN E O 1
ATOM 12651 N N . GLU E 1 218 ? 60.16550 25.30626 -34.69092 1.000 55.70030 262 GLU E N 1
ATOM 12652 C CA . GLU E 1 218 ? 58.87523 25.98087 -34.78915 1.000 59.06675 262 GLU E CA 1
ATOM 12653 C C . GLU E 1 218 ? 58.09743 25.58431 -36.03808 1.000 56.94226 262 GLU E C 1
ATOM 12654 O O . GLU E 1 218 ? 56.87383 25.75561 -36.07088 1.000 56.69157 262 GLU E O 1
ATOM 12660 N N . TYR E 1 219 ? 58.77158 25.07315 -37.07009 1.000 52.57867 263 TYR E N 1
ATOM 12661 C CA . TYR E 1 219 ? 58.04538 24.55136 -38.22354 1.000 59.28163 263 TYR E CA 1
ATOM 12662 C C . TYR E 1 219 ? 57.36751 23.22728 -37.89142 1.000 55.00327 263 TYR E C 1
ATOM 12663 O O . TYR E 1 219 ? 56.26485 22.94679 -38.37571 1.000 49.57836 263 TYR E O 1
ATOM 12672 N N . TYR E 1 220 ? 58.01352 22.40029 -37.06990 1.000 55.60730 264 TYR E N 1
ATOM 12673 C CA . TYR E 1 220 ? 57.35728 21.19982 -36.56894 1.000 49.97431 264 TYR E CA 1
ATOM 12674 C C . TYR E 1 220 ? 56.17934 21.55800 -35.67135 1.000 54.53219 264 TYR E C 1
ATOM 12675 O O . TYR E 1 220 ? 55.12487 20.91450 -35.73506 1.000 53.64966 264 TYR E O 1
ATOM 12684 N N . VAL E 1 221 ? 56.33928 22.58406 -34.83050 1.000 52.90391 265 VAL E N 1
ATOM 12685 C CA . VAL E 1 221 ? 55.24219 23.01628 -33.96797 1.000 54.78514 265 VAL E CA 1
ATOM 12686 C C . VAL E 1 221 ? 54.04986 23.44816 -34.80899 1.000 55.32851 265 VAL E C 1
ATOM 12687 O O . VAL E 1 221 ? 52.90475 23.07376 -34.52833 1.000 51.33447 265 VAL E O 1
ATOM 12691 N N . LEU E 1 222 ? 54.30208 24.22077 -35.86832 1.000 53.89558 266 LEU E N 1
ATOM 12692 C CA . LEU E 1 222 ? 53.22790 24.60229 -36.77778 1.000 54.25610 266 LEU E CA 1
ATOM 12693 C C . LEU E 1 222 ? 52.56317 23.37204 -37.38136 1.000 53.11971 266 LEU E C 1
ATOM 12694 O O . LEU E 1 222 ? 51.33189 23.29744 -37.46347 1.000 49.82591 266 LEU E O 1
ATOM 12699 N N . HIS E 1 223 ? 53.36271 22.38628 -37.79160 1.000 51.20812 267 HIS E N 1
ATOM 12700 C CA . HIS E 1 223 ? 52.79323 21.14795 -38.30808 1.000 49.67206 267 HIS E CA 1
ATOM 12701 C C . HIS E 1 223 ? 51.95486 20.44852 -37.24613 1.000 46.71956 267 HIS E C 1
ATOM 12702 O O . HIS E 1 223 ? 50.87046 19.93339 -37.54204 1.000 45.12854 267 HIS E O 1
ATOM 12709 N N . ARG E 1 224 ? 52.44088 20.42927 -36.00209 1.000 50.32612 268 ARG E N 1
ATOM 12710 C CA . ARG E 1 224 ? 51.66087 19.88868 -34.89149 1.000 43.83661 268 ARG E CA 1
ATOM 12711 C C . ARG E 1 224 ? 50.33462 20.62120 -34.73487 1.000 47.31352 268 ARG E C 1
ATOM 12712 O O . ARG E 1 224 ? 49.27662 19.99223 -34.61430 1.000 46.74645 268 ARG E O 1
ATOM 12720 N N . ILE E 1 225 ? 50.37536 21.95768 -34.73026 1.000 47.45349 269 ILE E N 1
ATOM 12721 C CA . ILE E 1 225 ? 49.16519 22.74628 -34.50112 1.000 48.12790 269 ILE E CA 1
ATOM 12722 C C . ILE E 1 225 ? 48.12909 22.45717 -35.57925 1.000 46.32193 269 ILE E C 1
ATOM 12723 O O . ILE E 1 225 ? 46.95072 22.22238 -35.28716 1.000 53.01173 269 ILE E O 1
ATOM 12728 N N . THR E 1 226 ? 48.55527 22.46194 -36.84410 1.000 45.18085 270 THR E N 1
ATOM 12729 C CA . THR E 1 226 ? 47.61968 22.24655 -37.94049 1.000 51.23437 270 THR E CA 1
ATOM 12730 C C . THR E 1 226 ? 47.04774 20.83627 -37.94325 1.000 48.45612 270 THR E C 1
ATOM 12731 O O . THR E 1 226 ? 45.97063 20.62257 -38.50847 1.000 57.64734 270 THR E O 1
ATOM 12735 N N . GLN E 1 227 ? 47.73647 19.87689 -37.32539 1.000 46.17005 271 GLN E N 1
ATOM 12736 C CA . GLN E 1 227 ? 47.18530 18.54736 -37.10498 1.000 45.83747 271 GLN E CA 1
ATOM 12737 C C . GLN E 1 227 ? 46.31995 18.46995 -35.85299 1.000 53.32507 271 GLN E C 1
ATOM 12738 O O . GLN E 1 227 ? 45.63815 17.45854 -35.65253 1.000 52.06905 271 GLN E O 1
ATOM 12744 N N . GLY E 1 228 ? 46.33029 19.50473 -35.01265 1.000 50.19599 272 GLY E N 1
ATOM 12745 C CA . GLY E 1 228 ? 45.53266 19.49801 -33.80126 1.000 42.50133 272 GLY E CA 1
ATOM 12746 C C . GLY E 1 228 ? 46.10925 18.68718 -32.66344 1.000 48.30091 272 GLY E C 1
ATOM 12747 O O . GLY E 1 228 ? 45.35354 18.19765 -31.81652 1.000 53.36975 272 GLY E O 1
ATOM 12748 N N . VAL E 1 229 ? 47.42642 18.53274 -32.61490 1.000 45.40687 273 VAL E N 1
ATOM 12749 C CA . VAL E 1 229 ? 48.09486 17.67588 -31.63949 1.000 44.58615 273 VAL E CA 1
ATOM 12750 C C . VAL E 1 229 ? 48.74306 18.56284 -30.58172 1.000 46.91161 273 VAL E C 1
ATOM 12751 O O . VAL E 1 229 ? 49.64097 19.34868 -30.91973 1.000 45.68114 273 VAL E O 1
ATOM 12755 N N . PRO E 1 230 ? 48.33083 18.47975 -29.32015 1.000 45.30064 274 PRO E N 1
ATOM 12756 C CA . PRO E 1 230 ? 49.09000 19.13596 -28.25403 1.000 46.41812 274 PRO E CA 1
ATOM 12757 C C . PRO E 1 230 ? 50.26852 18.28226 -27.81906 1.000 44.72845 274 PRO E C 1
ATOM 12758 O O . PRO E 1 230 ? 50.25091 17.05340 -27.91942 1.000 42.63805 274 PRO E O 1
ATOM 12762 N N . GLU E 1 231 ? 51.30879 18.95708 -27.33656 1.000 39.53239 275 GLU E N 1
ATOM 12763 C CA . GLU E 1 231 ? 52.52936 18.26870 -26.94638 1.000 46.51802 275 GLU E CA 1
ATOM 12764 C C . GLU E 1 231 ? 53.27093 19.11504 -25.92357 1.000 43.96105 275 GLU E C 1
ATOM 12765 O O . GLU E 1 231 ? 53.29160 20.34320 -26.02799 1.000 52.27218 275 GLU E O 1
ATOM 12771 N N . GLY E 1 232 ? 53.87935 18.45101 -24.94470 1.000 46.40133 276 GLY E N 1
ATOM 12772 C CA . GLY E 1 232 ? 54.67742 19.12622 -23.94465 1.000 49.81760 276 GLY E CA 1
ATOM 12773 C C . GLY E 1 232 ? 53.84798 19.66017 -22.79151 1.000 51.23511 276 GLY E C 1
ATOM 12774 O O . GLY E 1 232 ? 52.61817 19.73507 -22.83510 1.000 51.03355 276 GLY E O 1
ATOM 12775 N N . GLN E 1 233 ? 54.55035 20.05374 -21.73414 1.000 50.93757 277 GLN E N 1
ATOM 12776 C CA . GLN E 1 233 ? 53.89868 20.51274 -20.51639 1.000 50.89205 277 GLN E CA 1
ATOM 12777 C C . GLN E 1 233 ? 53.59791 22.00449 -20.53204 1.000 50.26704 277 GLN E C 1
ATOM 12778 O O . GLN E 1 233 ? 53.07331 22.52836 -19.54499 1.000 50.53217 277 GLN E O 1
ATOM 12784 N N . THR E 1 234 ? 53.92021 22.69878 -21.62212 1.000 50.43323 278 THR E N 1
ATOM 12785 C CA . THR E 1 234 ? 53.39961 24.04384 -21.82262 1.000 46.11100 278 THR E CA 1
ATOM 12786 C C . THR E 1 234 ? 51.98379 24.01596 -22.38694 1.000 51.87602 278 THR E C 1
ATOM 12787 O O . THR E 1 234 ? 51.22733 24.97631 -22.20565 1.000 54.26178 278 THR E O 1
ATOM 12791 N N . GLU E 1 235 ? 51.61370 22.93426 -23.07261 1.000 52.58328 279 GLU E N 1
ATOM 12792 C CA . GLU E 1 235 ? 50.28974 22.76985 -23.66277 1.000 48.49558 279 GLU E CA 1
ATOM 12793 C C . GLU E 1 235 ? 49.42164 21.77666 -22.90144 1.000 43.30341 279 GLU E C 1
ATOM 12794 O O . GLU E 1 235 ? 48.22694 22.02018 -22.70980 1.000 45.61374 279 GLU E O 1
ATOM 12800 N N . LEU E 1 236 ? 49.99068 20.65238 -22.47966 1.000 39.72403 280 LEU E N 1
ATOM 12801 C CA . LEU E 1 236 ? 49.30016 19.69056 -21.62480 1.000 52.47741 280 LEU E CA 1
ATOM 12802 C C . LEU E 1 236 ? 49.82807 19.92427 -20.21562 1.000 40.30821 280 LEU E C 1
ATOM 12803 O O . LEU E 1 236 ? 50.83625 19.34664 -19.80987 1.000 41.06501 280 LEU E O 1
ATOM 12808 N N . LEU E 1 237 ? 49.14673 20.79916 -19.47521 1.000 48.51782 281 LEU E N 1
ATOM 12809 C CA . LEU E 1 237 ? 49.66284 21.25218 -18.18932 1.000 44.31647 281 LEU E CA 1
ATOM 12810 C C . LEU E 1 237 ? 49.87884 20.07319 -17.25369 1.000 42.09108 281 LEU E C 1
ATOM 12811 O O . LEU E 1 237 ? 48.98590 19.24260 -17.06066 1.000 50.86800 281 LEU E O 1
ATOM 12816 N N . LYS E 1 238 ? 51.07574 20.00817 -16.67710 1.000 43.07127 282 LYS E N 1
ATOM 12817 C CA . LYS E 1 238 ? 51.43998 18.90162 -15.80589 1.000 48.37300 282 LYS E CA 1
ATOM 12818 C C . LYS E 1 238 ? 50.49749 18.84006 -14.61204 1.000 45.33025 282 LYS E C 1
ATOM 12819 O O . LYS E 1 238 ? 50.23268 19.85651 -13.96356 1.000 49.89580 282 LYS E O 1
ATOM 12825 N N . MET E 1 239 ? 49.98029 17.64052 -14.33734 1.000 50.90474 283 MET E N 1
ATOM 12826 C CA . MET E 1 239 ? 49.07112 17.33745 -13.23227 1.000 47.40270 283 MET E CA 1
ATOM 12827 C C . MET E 1 239 ? 47.73545 18.05964 -13.34312 1.000 47.17492 283 MET E C 1
ATOM 12828 O O . MET E 1 239 ? 46.96426 18.07123 -12.37616 1.000 46.10340 283 MET E O 1
ATOM 12833 N N . SER E 1 240 ? 47.43904 18.66364 -14.47943 1.000 48.62627 284 SER E N 1
ATOM 12834 C CA . SER E 1 240 ? 46.18170 19.38342 -14.64225 1.000 47.85369 284 SER E CA 1
ATOM 12835 C C . SER E 1 240 ? 45.41916 18.97120 -15.89159 1.000 50.44717 284 SER E C 1
ATOM 12836 O O . SER E 1 240 ? 44.18598 18.91683 -15.86103 1.000 46.92532 284 SER E O 1
ATOM 12839 N N . ALA E 1 241 ? 46.12055 18.67235 -16.98470 1.000 46.41690 285 ALA E N 1
ATOM 12840 C CA . ALA E 1 241 ? 45.45674 18.35928 -18.24311 1.000 41.79722 285 ALA E CA 1
ATOM 12841 C C . ALA E 1 241 ? 44.62229 17.08982 -18.12079 1.000 43.56340 285 ALA E C 1
ATOM 12842 O O . ALA E 1 241 ? 45.06516 16.08236 -17.56043 1.000 37.40547 285 ALA E O 1
ATOM 12844 N N . ILE E 1 242 ? 43.40508 17.14631 -18.65338 1.000 44.80372 286 ILE E N 1
ATOM 12845 C CA . ILE E 1 242 ? 42.48035 16.01580 -18.62009 1.000 42.28869 286 ILE E CA 1
ATOM 12846 C C . ILE E 1 242 ? 42.66633 15.19688 -19.89234 1.000 44.15431 286 ILE E C 1
ATOM 12847 O O . ILE E 1 242 ? 42.59660 15.75580 -20.99636 1.000 42.21325 286 ILE E O 1
ATOM 12852 N N . PRO E 1 243 ? 42.90714 13.88381 -19.78587 1.000 44.33483 287 PRO E N 1
ATOM 12853 C CA . PRO E 1 243 ? 43.25741 13.10094 -20.98833 1.000 47.28236 287 PRO E CA 1
ATOM 12854 C C . PRO E 1 243 ? 42.23593 13.19239 -22.10741 1.000 47.51099 287 PRO E C 1
ATOM 12855 O O . PRO E 1 243 ? 42.61588 13.39715 -23.26777 1.000 44.41593 287 PRO E O 1
ATOM 12859 N N . HIS E 1 244 ? 40.94436 13.06095 -21.79627 1.000 41.93106 288 HIS E N 1
ATOM 12860 C CA . HIS E 1 244 ? 39.93784 13.11943 -22.85176 1.000 42.31483 288 HIS E CA 1
ATOM 12861 C C . HIS E 1 244 ? 39.86222 14.51184 -23.46981 1.000 47.85637 288 HIS E C 1
ATOM 12862 O O . HIS E 1 244 ? 39.68974 14.64587 -24.68752 1.000 44.35938 288 HIS E O 1
ATOM 12869 N N . GLU E 1 245 ? 39.98821 15.56004 -22.64933 1.000 43.04399 289 GLU E N 1
ATOM 12870 C CA . GLU E 1 245 ? 40.07491 16.91278 -23.19129 1.000 45.58311 289 GLU E CA 1
ATOM 12871 C C . GLU E 1 245 ? 41.30756 17.08015 -24.06640 1.000 44.85919 289 GLU E C 1
ATOM 12872 O O . GLU E 1 245 ? 41.29680 17.86944 -25.01815 1.000 47.07698 289 GLU E O 1
ATOM 12878 N N . SER E 1 246 ? 42.37099 16.34890 -23.75967 1.000 43.24587 290 SER E N 1
ATOM 12879 C CA . SER E 1 246 ? 43.62034 16.40323 -24.49860 1.000 46.66540 290 SER E CA 1
ATOM 12880 C C . SER E 1 246 ? 43.61984 15.48075 -25.70886 1.000 44.69200 290 SER E C 1
ATOM 12881 O O . SER E 1 246 ? 44.64874 15.36455 -26.38133 1.000 40.89596 290 SER E O 1
ATOM 12884 N N . ASN E 1 247 ? 42.49529 14.81411 -25.98177 1.000 45.23770 291 ASN E N 1
ATOM 12885 C CA . ASN E 1 247 ? 42.35794 13.86691 -27.09133 1.000 40.52784 291 ASN E CA 1
ATOM 12886 C C . ASN E 1 247 ? 43.33190 12.69981 -26.97215 1.000 38.74611 291 ASN E C 1
ATOM 12887 O O . ASN E 1 247 ? 43.74361 12.12043 -27.97887 1.000 48.63701 291 ASN E O 1
ATOM 12892 N N . LEU E 1 248 ? 43.70589 12.34204 -25.74086 1.000 42.04212 292 LEU E N 1
ATOM 12893 C CA . LEU E 1 248 ? 44.54015 11.16405 -25.53111 1.000 43.82718 292 LEU E CA 1
ATOM 12894 C C . LEU E 1 248 ? 43.81271 9.87582 -25.88652 1.000 44.75728 292 LEU E C 1
ATOM 12895 O O . LEU E 1 248 ? 44.46671 8.85851 -26.14167 1.000 50.55590 292 LEU E O 1
ATOM 12900 N N . ASP E 1 249 ? 42.47834 9.89264 -25.88852 1.000 43.76541 293 ASP E N 1
ATOM 12901 C CA . ASP E 1 249 ? 41.71996 8.73882 -26.36086 1.000 47.32791 293 ASP E CA 1
ATOM 12902 C C . ASP E 1 249 ? 41.73886 8.64708 -27.88180 1.000 45.27376 293 ASP E C 1
ATOM 12903 O O . ASP E 1 249 ? 41.80046 7.54740 -28.44272 1.000 60.60372 293 ASP E O 1
ATOM 12908 N N . LEU E 1 250 ? 41.68057 9.78984 -28.56496 1.000 47.65249 294 LEU E N 1
ATOM 12909 C CA . LEU E 1 250 ? 41.63837 9.80516 -30.02117 1.000 47.19550 294 LEU E CA 1
ATOM 12910 C C . LEU E 1 250 ? 43.00463 9.60862 -30.66442 1.000 49.22262 294 LEU E C 1
ATOM 12911 O O . LEU E 1 250 ? 43.07212 9.22975 -31.83812 1.000 46.35295 294 LEU E O 1
ATOM 12916 N N . MET E 1 251 ? 44.09043 9.85892 -29.93860 1.000 51.40038 295 MET E N 1
ATOM 12917 C CA . MET E 1 251 ? 45.42191 9.83706 -30.52548 1.000 48.37981 295 MET E CA 1
ATOM 12918 C C . MET E 1 251 ? 46.15689 8.52393 -30.28582 1.000 47.06527 295 MET E C 1
ATOM 12919 O O . MET E 1 251 ? 47.36241 8.44718 -30.53992 1.000 49.38777 295 MET E O 1
ATOM 12924 N N . GLY E 1 252 ? 45.46177 7.49381 -29.80708 1.000 42.31288 296 GLY E N 1
ATOM 12925 C CA . GLY E 1 252 ? 46.03494 6.16903 -29.69661 1.000 30.28246 296 GLY E CA 1
ATOM 12926 C C . GLY E 1 252 ? 46.97937 5.95755 -28.53789 1.000 48.43234 296 GLY E C 1
ATOM 12927 O O . GLY E 1 252 ? 47.67044 4.93347 -28.50458 1.000 54.65230 296 GLY E O 1
ATOM 12928 N N . GLY E 1 253 ? 47.03774 6.88499 -27.58589 1.000 47.20824 297 GLY E N 1
ATOM 12929 C CA . GLY E 1 253 ? 47.93664 6.73685 -26.45953 1.000 44.36123 297 GLY E CA 1
ATOM 12930 C C . GLY E 1 253 ? 47.37628 6.02199 -25.25280 1.000 43.32011 297 GLY E C 1
ATOM 12931 O O . GLY E 1 253 ? 48.11223 5.79020 -24.28991 1.000 45.67209 297 GLY E O 1
ATOM 12932 N N . ILE E 1 254 ? 46.09361 5.66853 -25.26859 1.000 50.02938 298 ILE E N 1
ATOM 12933 C CA . ILE E 1 254 ? 45.44319 4.99862 -24.14808 1.000 47.82945 298 ILE E CA 1
ATOM 12934 C C . ILE E 1 254 ? 44.89670 3.66434 -24.63364 1.000 48.05187 298 ILE E C 1
ATOM 12935 O O . ILE E 1 254 ? 44.09764 3.62051 -25.57773 1.000 53.84208 298 ILE E O 1
ATOM 12940 N N . ASP E 1 255 ? 45.31523 2.58260 -23.98293 1.000 48.02569 299 ASP E N 1
ATOM 12941 C CA . ASP E 1 255 ? 44.71016 1.27130 -24.18312 1.000 47.72142 299 ASP E CA 1
ATOM 12942 C C . ASP E 1 255 ? 43.62583 1.09484 -23.12727 1.000 52.47068 299 ASP E C 1
ATOM 12943 O O . ASP E 1 255 ? 43.92188 0.97038 -21.93435 1.000 43.83514 299 ASP E O 1
ATOM 12948 N N . PHE E 1 256 ? 42.37012 1.09305 -23.56338 1.000 54.10276 300 PHE E N 1
ATOM 12949 C CA . PHE E 1 256 ?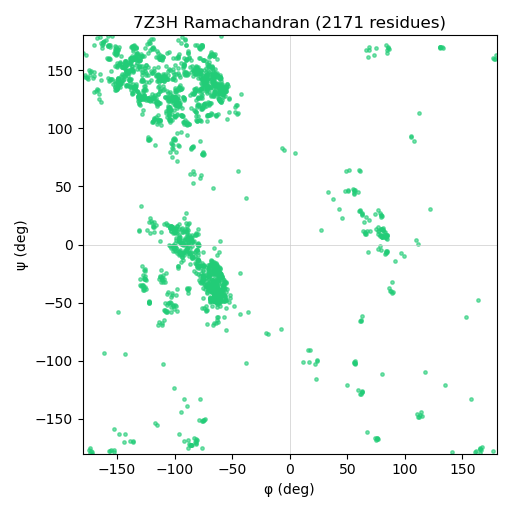 41.26168 0.90018 -22.64219 1.000 54.96681 300 PHE E CA 1
ATOM 12950 C C . PHE E 1 256 ? 41.04587 -0.56390 -22.28669 1.000 62.67320 300 PHE E C 1
ATOM 12951 O O . PHE E 1 256 ? 40.30971 -0.85306 -21.33672 1.000 61.58638 300 PHE E O 1
ATOM 12959 N N . ARG E 1 257 ? 41.67259 -1.48583 -23.01564 1.000 55.87626 301 ARG E N 1
ATOM 12960 C CA . ARG E 1 257 ? 41.53071 -2.90900 -22.75280 1.000 58.66241 301 ARG E CA 1
ATOM 12961 C C . ARG E 1 257 ? 42.61705 -3.46121 -21.84099 1.000 57.80202 301 ARG E C 1
ATOM 12962 O O . ARG E 1 257 ? 42.49761 -4.60516 -21.39053 1.000 72.45620 301 ARG E O 1
ATOM 12970 N N . LYS E 1 258 ? 43.66574 -2.69210 -21.55887 1.000 50.72324 302 LYS E N 1
ATOM 12971 C CA . LYS E 1 258 ? 44.71614 -3.17720 -20.67996 1.000 50.41466 302 LYS E CA 1
ATOM 12972 C C . LYS E 1 258 ? 44.25149 -3.13243 -19.22496 1.000 57.92534 302 LYS E C 1
ATOM 12973 O O . LYS E 1 258 ? 43.18674 -2.60300 -18.89279 1.000 62.58191 302 LYS E O 1
ATOM 12979 N N . GLY E 1 259 ? 45.06759 -3.70485 -18.34914 1.000 47.67853 303 GLY E N 1
ATOM 12980 C CA . GLY E 1 259 ? 44.74004 -3.79711 -16.94012 1.000 51.23463 303 GLY E CA 1
ATOM 12981 C C . GLY E 1 259 ? 44.90790 -2.48281 -16.21042 1.000 60.51941 303 GLY E C 1
ATOM 12982 O O . GLY E 1 259 ? 44.77306 -1.39550 -16.78437 1.000 65.59291 303 GLY E O 1
ATOM 12983 N N . CYS E 1 260 ? 45.21278 -2.58354 -14.92229 1.000 59.75041 304 CYS E N 1
ATOM 12984 C CA . CYS E 1 260 ? 45.30907 -1.40155 -14.08144 1.000 53.12032 304 CYS E CA 1
ATOM 12985 C C . CYS E 1 260 ? 46.60558 -0.64338 -14.33044 1.000 51.50556 304 CYS E C 1
ATOM 12986 O O . CYS E 1 260 ? 47.66167 -1.23595 -14.56692 1.000 56.74906 304 CYS E O 1
ATOM 12989 N N . TYR E 1 261 ? 46.50877 0.68143 -14.28765 1.000 48.57102 305 TYR E N 1
ATOM 12990 C CA . TYR E 1 261 ? 47.66958 1.55576 -14.27152 1.000 51.33789 305 TYR E CA 1
ATOM 12991 C C . TYR E 1 261 ? 47.27882 2.81662 -13.51634 1.000 49.19718 305 TYR E C 1
ATOM 12992 O O . TYR E 1 261 ? 46.10008 3.05609 -13.24127 1.000 46.10360 305 TYR E O 1
ATOM 13001 N N . VAL E 1 262 ? 48.28683 3.61817 -13.17022 1.000 46.79445 306 VAL E N 1
ATOM 13002 C CA . VAL E 1 262 ? 48.05147 4.81616 -12.37097 1.000 48.70586 306 VAL E CA 1
ATOM 13003 C C . VAL E 1 262 ? 47.10266 5.74618 -13.11429 1.000 51.69465 306 VAL E C 1
ATOM 13004 O O . VAL E 1 262 ? 47.37149 6.15629 -14.25051 1.000 47.99369 306 VAL E O 1
ATOM 13008 N N . GLY E 1 263 ? 45.98561 6.08408 -12.47042 1.000 47.73298 307 GLY E N 1
ATOM 13009 C CA . GLY E 1 263 ? 44.99638 6.97218 -13.04424 1.000 40.86444 307 GLY E CA 1
ATOM 13010 C C . GLY E 1 263 ? 43.98258 6.31792 -13.95425 1.000 46.64798 307 GLY E C 1
ATOM 13011 O O . GLY E 1 263 ? 43.15806 7.02862 -14.54083 1.000 44.29323 307 GLY E O 1
ATOM 13012 N N . GLN E 1 264 ? 44.00543 4.98649 -14.08135 1.000 43.29159 308 GLN E N 1
ATOM 13013 C CA . GLN E 1 264 ? 43.11920 4.30559 -15.02426 1.000 50.06599 308 GLN E CA 1
ATOM 13014 C C . GLN E 1 264 ? 41.65040 4.48332 -14.65565 1.000 53.94707 308 GLN E C 1
ATOM 13015 O O . GLN E 1 264 ? 40.79327 4.58308 -15.54183 1.000 50.87795 308 GLN E O 1
ATOM 13021 N N . GLU E 1 265 ? 41.33835 4.51122 -13.35744 1.000 55.96961 309 GLU E N 1
ATOM 13022 C CA . GLU E 1 265 ? 39.94278 4.54643 -12.92841 1.000 54.69143 309 GLU E CA 1
ATOM 13023 C C . GLU E 1 265 ? 39.22854 5.77970 -13.46600 1.000 50.31718 309 GLU E C 1
ATOM 13024 O O . GLU E 1 265 ? 38.10188 5.69057 -13.96671 1.000 51.71210 309 GLU E O 1
ATOM 13030 N N . LEU E 1 266 ? 39.87438 6.94253 -13.38192 1.000 51.03599 310 LEU E N 1
ATOM 13031 C CA . LEU E 1 266 ? 39.22310 8.16844 -13.83243 1.000 52.77033 310 LEU E CA 1
ATOM 13032 C C . LEU E 1 266 ? 39.16780 8.24910 -15.35426 1.000 52.50908 310 LEU E C 1
ATOM 13033 O O . LEU E 1 266 ? 38.24596 8.85771 -15.91041 1.000 53.12629 310 LEU E O 1
ATOM 13038 N N . VAL E 1 267 ? 40.14177 7.65320 -16.03998 1.000 48.57422 311 VAL E N 1
ATOM 13039 C CA . VAL E 1 267 ? 40.10764 7.60697 -17.49891 1.000 44.69795 311 VAL E CA 1
ATOM 13040 C C . VAL E 1 267 ? 38.99198 6.68527 -17.98012 1.000 53.84496 311 VAL E C 1
ATOM 13041 O O . VAL E 1 267 ? 38.23400 7.02493 -18.89684 1.000 58.29773 311 VAL E O 1
ATOM 13045 N N . THR E 1 268 ? 38.87405 5.50485 -17.36791 1.000 52.08175 312 THR E N 1
ATOM 13046 C CA . THR E 1 268 ? 37.85057 4.54985 -17.78339 1.000 49.99733 312 THR E CA 1
ATOM 13047 C C . THR E 1 268 ? 36.44712 5.04119 -17.44245 1.000 55.38056 312 THR E C 1
ATOM 13048 O O . THR E 1 268 ? 35.49991 4.79718 -18.20082 1.000 56.07569 312 THR E O 1
ATOM 13052 N N . ARG E 1 269 ? 36.28660 5.72154 -16.30360 1.000 44.53754 313 ARG E N 1
ATOM 13053 C CA . ARG E 1 269 ? 34.97191 6.25134 -15.95337 1.000 51.12754 313 ARG E CA 1
ATOM 13054 C C . ARG E 1 269 ? 34.50936 7.28458 -16.97258 1.000 46.64150 313 ARG E C 1
ATOM 13055 O O . ARG E 1 269 ? 33.34405 7.28164 -17.38521 1.000 49.52431 313 ARG E O 1
ATOM 13063 N N . THR E 1 270 ? 35.41210 8.17118 -17.39807 1.000 52.37398 314 THR E N 1
ATOM 13064 C CA . THR E 1 270 ? 35.07023 9.13242 -18.44168 1.000 48.07308 314 THR E CA 1
ATOM 13065 C C . THR E 1 270 ? 34.76001 8.42877 -19.75745 1.000 47.01413 314 THR E C 1
ATOM 13066 O O . THR E 1 270 ? 33.82518 8.81226 -20.47154 1.000 46.56160 314 THR E O 1
ATOM 13070 N N . GLU E 1 271 ? 35.53357 7.39230 -20.09120 1.000 48.04014 315 GLU E N 1
ATOM 13071 C CA . GLU E 1 271 ? 35.32397 6.67311 -21.34470 1.000 51.97303 315 GLU E CA 1
ATOM 13072 C C . GLU E 1 271 ? 33.95915 5.99481 -21.38176 1.000 49.77350 315 GLU E C 1
ATOM 13073 O O . GLU E 1 271 ? 33.27711 6.01171 -22.41350 1.000 47.11624 315 GLU E O 1
ATOM 13079 N N . HIS E 1 272 ? 33.54304 5.39453 -20.26691 1.000 43.04527 316 HIS E N 1
ATOM 13080 C CA . HIS E 1 272 ? 32.31167 4.61439 -20.23107 1.000 50.02945 316 HIS E CA 1
ATOM 13081 C C . HIS E 1 272 ? 31.08645 5.45169 -19.88347 1.000 50.60726 316 HIS E C 1
ATOM 13082 O O . HIS E 1 272 ? 30.00879 5.22264 -20.44095 1.000 57.12348 316 HIS E O 1
ATOM 13089 N N . ARG E 1 273 ? 31.22210 6.41833 -18.97477 1.000 56.59547 317 ARG E N 1
ATOM 13090 C CA . ARG E 1 273 ? 30.08670 7.19787 -18.49096 1.000 49.03011 317 ARG E CA 1
ATOM 13091 C C . ARG E 1 273 ? 30.11822 8.66236 -18.89479 1.000 50.18047 317 ARG E C 1
ATOM 13092 O O . ARG E 1 273 ? 29.05960 9.28649 -18.98411 1.000 52.06671 317 ARG E O 1
ATOM 13100 N N . GLY E 1 274 ? 31.29871 9.22721 -19.12443 1.000 47.15763 318 GLY E N 1
ATOM 13101 C CA . GLY E 1 274 ? 31.41021 10.66140 -19.28114 1.000 44.59352 318 GLY E CA 1
ATOM 13102 C C . GLY E 1 274 ? 30.90374 11.16224 -20.62068 1.000 49.16993 318 GLY E C 1
ATOM 13103 O O . GLY E 1 274 ? 30.79770 10.43127 -21.60555 1.000 53.32233 318 GLY E O 1
ATOM 13104 N N . VAL E 1 275 ? 30.58046 12.45205 -20.64287 1.000 46.77248 319 VAL E N 1
ATOM 13105 C CA . VAL E 1 275 ? 30.19511 13.16471 -21.85480 1.000 49.59628 319 VAL E CA 1
ATOM 13106 C C . VAL E 1 275 ? 31.22319 14.27031 -22.04926 1.000 52.57736 319 VAL E C 1
ATOM 13107 O O . VAL E 1 275 ? 31.21591 15.27026 -21.31885 1.000 47.68959 319 VAL E O 1
ATOM 13111 N N . VAL E 1 276 ? 32.11248 14.09074 -23.02350 1.000 49.44153 320 VAL E N 1
ATOM 13112 C CA . VAL E 1 276 ? 33.24390 14.98961 -23.22947 1.000 43.81783 320 VAL E CA 1
ATOM 13113 C C . VAL E 1 276 ? 32.77894 16.12140 -24.14111 1.000 45.07255 320 VAL E C 1
ATOM 13114 O O . VAL E 1 276 ? 32.64377 15.94630 -25.35341 1.000 44.07892 320 VAL E O 1
ATOM 13118 N N . ARG E 1 277 ? 32.53335 17.29098 -23.55242 1.000 46.65454 321 ARG E N 1
ATOM 13119 C CA . ARG E 1 277 ? 32.11932 18.47269 -24.29749 1.000 49.58091 321 ARG E CA 1
ATOM 13120 C C . ARG E 1 277 ? 33.27008 19.42618 -24.58949 1.000 51.70244 321 ARG E C 1
ATOM 13121 O O . ARG E 1 277 ? 33.05688 20.44805 -25.24800 1.000 52.87444 321 ARG E O 1
ATOM 13129 N N . LYS E 1 278 ? 34.47322 19.13124 -24.10453 1.000 43.99915 322 LYS E N 1
ATOM 13130 C CA . LYS E 1 278 ? 35.62216 20.00840 -24.26921 1.000 48.86740 322 LYS E CA 1
ATOM 13131 C C . LYS E 1 278 ? 36.79497 19.19251 -24.78483 1.000 49.05855 322 LYS E C 1
ATOM 13132 O O . LYS E 1 278 ? 37.14136 18.16252 -24.19880 1.000 47.63074 322 LYS E O 1
ATOM 13138 N N . ARG E 1 279 ? 37.40060 19.64852 -25.87847 1.000 40.90787 323 ARG E N 1
ATOM 13139 C CA . ARG E 1 279 ? 38.54405 18.95467 -26.45147 1.000 48.60350 323 ARG E CA 1
ATOM 13140 C C . ARG E 1 279 ? 39.50471 19.97061 -27.05016 1.000 43.63408 323 ARG E C 1
ATOM 13141 O O . ARG E 1 279 ? 39.10281 21.06301 -27.46205 1.000 41.11520 323 ARG E O 1
ATOM 13149 N N . VAL E 1 280 ? 40.78343 19.59901 -27.08907 1.000 42.73143 324 VAL E N 1
ATOM 13150 C CA . VAL E 1 280 ? 41.76866 20.41057 -27.78817 1.000 44.34165 324 VAL E CA 1
ATOM 13151 C C . VAL E 1 280 ? 41.43263 20.41794 -29.27294 1.000 49.74962 324 VAL E C 1
ATOM 13152 O O . VAL E 1 280 ? 41.13250 19.37061 -29.86188 1.000 38.83184 324 VAL E O 1
ATOM 13156 N N . LEU E 1 281 ? 41.43447 21.60468 -29.87300 1.000 43.05066 325 LEU E N 1
ATOM 13157 C CA . LEU E 1 281 ? 41.19445 21.76721 -31.29796 1.000 49.08643 325 LEU E CA 1
ATOM 13158 C C . LEU E 1 281 ? 42.11361 22.84598 -31.85273 1.000 50.96653 325 LEU E C 1
ATOM 13159 O O . LEU E 1 281 ? 42.44485 23.80468 -31.14615 1.000 47.43211 325 LEU E O 1
ATOM 13164 N N . PRO E 1 282 ? 42.52978 22.71746 -33.11065 1.000 46.55354 326 PRO E N 1
ATOM 13165 C CA . PRO E 1 282 ? 43.25251 23.82236 -33.75057 1.000 49.06150 326 PRO E CA 1
ATOM 13166 C C . PRO E 1 282 ? 42.30516 24.96805 -34.06909 1.000 48.70795 326 PRO E C 1
ATOM 13167 O O . PRO E 1 282 ? 41.13659 24.76013 -34.40595 1.000 48.93461 326 PRO E O 1
ATOM 13171 N N . CYS E 1 283 ? 42.81982 26.18854 -33.95244 1.000 46.85187 327 CYS E N 1
ATOM 13172 C CA . CYS E 1 283 ? 42.01719 27.38809 -34.12525 1.000 51.10602 327 CYS E CA 1
ATOM 13173 C C . CYS E 1 283 ? 42.74119 28.38380 -35.01930 1.000 55.11221 327 CYS E C 1
ATOM 13174 O O . CYS E 1 283 ? 43.97045 28.37540 -35.11862 1.000 51.04554 327 CYS E O 1
ATOM 13177 N N . VAL E 1 284 ? 41.95858 29.24278 -35.66967 1.000 52.29535 328 VAL E N 1
ATOM 13178 C CA . VAL E 1 284 ? 42.46918 30.32578 -36.50306 1.000 55.51294 328 VAL E CA 1
ATOM 13179 C C . VAL E 1 284 ? 42.12591 31.64975 -35.83744 1.000 58.96996 328 VAL E C 1
ATOM 13180 O O . VAL E 1 284 ? 40.98100 31.86214 -35.41936 1.000 54.29513 328 VAL E O 1
ATOM 13184 N N . VAL E 1 285 ? 43.11381 32.53692 -35.74362 1.000 61.01574 329 VAL E N 1
ATOM 13185 C CA . VAL E 1 285 ? 42.91314 33.90647 -35.28555 1.000 59.59313 329 VAL E CA 1
ATOM 13186 C C . VAL E 1 285 ? 42.83250 34.79909 -36.51511 1.000 62.98233 329 VAL E C 1
ATOM 13187 O O . VAL E 1 285 ? 43.72440 34.76659 -37.37237 1.000 68.46260 329 VAL E O 1
ATOM 13191 N N . TYR E 1 286 ? 41.76690 35.59120 -36.61119 1.000 64.04712 330 TYR E N 1
ATOM 13192 C CA . TYR E 1 286 ? 41.50360 36.35139 -37.82470 1.000 66.59476 330 TYR E CA 1
ATOM 13193 C C . TYR E 1 286 ? 40.75442 37.63024 -37.48008 1.000 71.87337 330 TYR E C 1
ATOM 13194 O O . TYR E 1 286 ? 40.25747 37.80677 -36.36499 1.000 65.82332 330 TYR E O 1
ATOM 13203 N N . GLU E 1 287 ? 40.68035 38.52768 -38.46501 1.000 77.13420 331 GLU E N 1
ATOM 13204 C CA . GLU E 1 287 ? 39.93983 39.77939 -38.33889 1.000 75.18447 331 GLU E CA 1
ATOM 13205 C C . GLU E 1 287 ? 38.55123 39.67770 -38.96411 1.000 78.96375 331 GLU E C 1
ATOM 13206 O O . GLU E 1 287 ? 37.54600 39.89967 -38.28192 1.000 80.64493 331 GLU E O 1
ATOM 13212 N N . GLY E 1 288 ? 38.48890 39.33377 -40.25234 1.000 76.46705 332 GLY E N 1
ATOM 13213 C CA . GLY E 1 288 ? 37.25839 39.14832 -41.01493 1.000 80.41701 332 GLY E CA 1
ATOM 13214 C C . GLY E 1 288 ? 35.95606 39.80563 -40.58192 1.000 86.92333 332 GLY E C 1
ATOM 13215 O O . GLY E 1 288 ? 35.87780 41.01625 -40.37358 1.000 85.00851 332 GLY E O 1
ATOM 13216 N N . GLY E 1 301 ? 48.17568 21.08957 -44.32140 1.000 87.67654 345 GLY E N 1
ATOM 13217 C CA . GLY E 1 301 ? 47.38938 21.06057 -45.54107 1.000 91.11969 345 GLY E CA 1
ATOM 13218 C C . GLY E 1 301 ? 46.12389 21.89608 -45.47584 1.000 91.46768 345 GLY E C 1
ATOM 13219 O O . GLY E 1 301 ? 46.06468 22.99244 -46.03329 1.000 87.29229 345 GLY E O 1
ATOM 13220 N N . ASP E 1 302 ? 45.10392 21.36435 -44.79806 1.000 96.50853 346 ASP E N 1
ATOM 13221 C CA . ASP E 1 302 ? 43.83369 22.07266 -44.66895 1.000 89.88512 346 ASP E CA 1
ATOM 13222 C C . ASP E 1 302 ? 44.00680 23.37499 -43.89604 1.000 84.67905 346 ASP E C 1
ATOM 13223 O O . ASP E 1 302 ? 43.76559 24.46665 -44.42445 1.000 83.28897 346 ASP E O 1
ATOM 13228 N N . LEU E 1 303 ? 44.42296 23.27683 -42.63193 1.000 79.11239 347 LEU E N 1
ATOM 13229 C CA . LEU E 1 303 ? 44.61320 24.47446 -41.82423 1.000 69.75252 347 LEU E CA 1
ATOM 13230 C C . LEU E 1 303 ? 45.88292 25.22395 -42.20224 1.000 68.56591 347 LEU E C 1
ATOM 13231 O O . LEU E 1 303 ? 45.94973 26.44619 -42.03052 1.000 61.42260 347 LEU E O 1
ATOM 13236 N N . GLY E 1 304 ? 46.89227 24.51672 -42.71470 1.000 75.51399 348 GLY E N 1
ATOM 13237 C CA . GLY E 1 304 ? 48.13069 25.16512 -43.10249 1.000 67.99857 348 GLY E CA 1
ATOM 13238 C C . GLY E 1 304 ? 47.98251 26.13274 -44.25579 1.000 63.36298 348 GLY E C 1
ATOM 13239 O O . GLY E 1 304 ? 48.81395 27.03454 -44.40357 1.000 68.76418 348 GLY E O 1
ATOM 13240 N N . GLY E 1 305 ? 46.93993 25.97106 -45.07367 1.000 63.26434 349 GLY E N 1
ATOM 13241 C CA . GLY E 1 305 ? 46.68665 26.91674 -46.14514 1.000 69.41432 349 GLY E CA 1
ATOM 13242 C C . GLY E 1 305 ? 46.21080 28.26744 -45.65876 1.000 71.35498 349 GLY E C 1
ATOM 13243 O O . GLY E 1 305 ? 46.32624 29.25626 -46.39037 1.000 73.69674 349 GLY E O 1
ATOM 13244 N N . LEU E 1 306 ? 45.68399 28.33191 -44.43738 1.000 70.55638 350 LEU E N 1
ATOM 13245 C CA . LEU E 1 306 ? 45.24174 29.58570 -43.84456 1.000 64.55996 350 LEU E CA 1
ATOM 13246 C C . LEU E 1 306 ? 46.33786 30.28128 -43.04949 1.000 60.48382 350 LEU E C 1
ATOM 13247 O O . LEU E 1 306 ? 46.12016 31.40077 -42.57513 1.000 67.49838 350 LEU E O 1
ATOM 13252 N N . TYR E 1 307 ? 47.50340 29.65694 -42.90074 1.000 58.82024 351 TYR E N 1
ATOM 13253 C CA . TYR E 1 307 ? 48.53918 30.20319 -42.03543 1.000 63.75071 351 TYR E CA 1
ATOM 13254 C C . TYR E 1 307 ? 49.19771 31.43012 -42.65317 1.000 70.30678 351 TYR E C 1
ATOM 13255 O O . TYR E 1 307 ? 49.52890 31.44743 -43.84172 1.000 72.49229 351 TYR E O 1
ATOM 13264 N N . THR E 1 308 ? 49.39869 32.45623 -41.82639 1.000 67.06550 352 THR E N 1
ATOM 13265 C CA . THR E 1 308 ? 50.18964 33.62483 -42.18506 1.000 70.32942 352 THR E CA 1
ATOM 13266 C C . THR E 1 308 ? 50.97152 34.07977 -40.96118 1.000 68.07425 352 THR E C 1
ATOM 13267 O O . THR E 1 308 ? 50.56349 33.83883 -39.82176 1.000 67.77352 352 THR E O 1
ATOM 13271 N N . ASP E 1 309 ? 52.10013 34.74342 -41.20425 1.000 64.53319 353 ASP E N 1
ATOM 13272 C CA . ASP E 1 309 ? 52.89481 35.33087 -40.13516 1.000 70.51157 353 ASP E CA 1
ATOM 13273 C C . ASP E 1 309 ? 52.58350 36.80813 -39.92075 1.000 68.05892 353 ASP E C 1
ATOM 13274 O O . ASP E 1 309 ? 53.24937 37.46261 -39.11223 1.000 64.63586 353 ASP E O 1
ATOM 13279 N N . ARG E 1 310 ? 51.58670 37.34287 -40.61922 1.000 68.60014 354 ARG E N 1
ATOM 13280 C CA . ARG E 1 310 ? 51.18700 38.72988 -40.45066 1.000 75.17149 354 ARG E CA 1
ATOM 13281 C C . ARG E 1 310 ? 50.36037 38.90658 -39.17630 1.000 80.26215 354 ARG E C 1
ATOM 13282 O O . ARG E 1 310 ? 49.67347 37.97725 -38.74079 1.000 87.73292 354 ARG E O 1
ATOM 13290 N N . PRO E 1 311 ? 50.42837 40.08288 -38.55079 1.000 82.79807 355 PRO E N 1
ATOM 13291 C CA . PRO E 1 311 ? 49.64597 40.31820 -37.33089 1.000 84.52584 355 PRO E CA 1
ATOM 13292 C C . PRO E 1 311 ? 48.15208 40.38836 -37.61872 1.000 79.42475 355 PRO E C 1
ATOM 13293 O O . PRO E 1 311 ? 47.71181 40.57689 -38.75697 1.000 81.00708 355 PRO E O 1
ATOM 13297 N N . ILE E 1 312 ? 47.36956 40.22236 -36.54763 1.000 79.28427 356 ILE E N 1
ATOM 13298 C CA . ILE E 1 312 ? 45.90943 40.29943 -36.59926 1.000 78.33858 356 ILE E CA 1
ATOM 13299 C C . ILE E 1 312 ? 45.40192 41.55640 -35.86629 1.000 82.99875 356 ILE E C 1
ATOM 13300 O O . ILE E 1 312 ? 44.83998 42.46190 -36.48377 1.000 92.68889 356 ILE E O 1
ATOM 13305 N N . ALA E 1 313 ? 45.56294 41.60530 -34.55097 1.000 78.16964 357 ALA E N 1
ATOM 13306 C CA . ALA E 1 313 ? 45.65056 42.84095 -33.77179 1.000 90.24663 357 ALA E CA 1
ATOM 13307 C C . ALA E 1 313 ? 46.92075 42.87940 -32.93323 1.000 94.92636 357 ALA E C 1
ATOM 13308 O O . ALA E 1 313 ? 47.52363 43.94860 -32.79103 1.000 88.34193 357 ALA E O 1
ATOM 13310 N N . GLY E 1 314 ? 47.34571 41.72575 -32.36317 1.000 89.40785 358 GLY E N 1
ATOM 13311 C CA . GLY E 1 314 ? 48.68213 41.60308 -31.81866 1.000 86.55133 358 GLY E CA 1
ATOM 13312 C C . GLY E 1 314 ? 49.63599 41.00766 -32.84714 1.000 86.24292 358 GLY E C 1
ATOM 13313 O O . GLY E 1 314 ? 49.22250 40.60143 -33.93038 1.000 86.74606 358 GLY E O 1
ATOM 13314 N N . LEU E 1 315 ? 50.92355 40.96998 -32.49320 1.000 83.93664 359 LEU E N 1
ATOM 13315 C CA . LEU E 1 315 ? 51.93146 40.53605 -33.45757 1.000 89.91234 359 LEU E CA 1
ATOM 13316 C C . LEU E 1 315 ? 51.70099 39.09486 -33.90253 1.000 91.34121 359 LEU E C 1
ATOM 13317 O O . LEU E 1 315 ? 51.84332 38.77799 -35.08869 1.000 93.78751 359 LEU E O 1
ATOM 13322 N N . SER E 1 316 ? 51.35137 38.20842 -32.97306 1.000 89.41944 360 SER E N 1
ATOM 13323 C CA . SER E 1 316 ? 51.04086 36.82459 -33.31109 1.000 82.38085 360 SER E CA 1
ATOM 13324 C C . SER E 1 316 ? 50.28611 36.21310 -32.13985 1.000 79.61696 360 SER E C 1
ATOM 13325 O O . SER E 1 316 ? 50.20365 36.79813 -31.05781 1.000 85.26233 360 SER E O 1
ATOM 13328 N N . SER E 1 317 ? 49.72811 35.02485 -32.37166 1.000 76.07377 361 SER E N 1
ATOM 13329 C CA . SER E 1 317 ? 48.95383 34.32218 -31.35367 1.000 72.24719 361 SER E CA 1
ATOM 13330 C C . SER E 1 317 ? 49.82526 33.68240 -30.28165 1.000 72.02743 361 SER E C 1
ATOM 13331 O O . SER E 1 317 ? 49.28684 33.14372 -29.30861 1.000 67.84517 361 SER E O 1
ATOM 13334 N N . ALA E 1 318 ? 51.15062 33.71268 -30.43891 1.000 67.54731 362 ALA E N 1
ATOM 13335 C CA . ALA E 1 318 ? 52.02360 33.33730 -29.33553 1.000 72.08512 362 ALA E CA 1
ATOM 13336 C C . ALA E 1 318 ? 51.91552 34.31644 -28.17493 1.000 74.05096 362 ALA E C 1
ATOM 13337 O O . ALA E 1 318 ? 52.36352 34.00014 -27.06797 1.000 76.52048 362 ALA E O 1
ATOM 13339 N N . ARG E 1 319 ? 51.33160 35.49141 -28.40466 1.000 69.91290 363 ARG E N 1
ATOM 13340 C CA . ARG E 1 319 ? 51.13548 36.49798 -27.37348 1.000 76.76641 363 ARG E CA 1
ATOM 13341 C C . ARG E 1 319 ? 49.81043 36.33920 -26.64082 1.000 77.24225 363 ARG E C 1
ATOM 13342 O O . ARG E 1 319 ? 49.41611 37.24184 -25.89723 1.000 68.35491 363 ARG E O 1
ATOM 13350 N N . GLU E 1 320 ? 49.10989 35.22887 -26.84490 1.000 76.19002 364 GLU E N 1
ATOM 13351 C CA . GLU E 1 320 ? 47.94743 34.90936 -26.02704 1.000 65.39809 364 GLU E CA 1
ATOM 13352 C C . GLU E 1 320 ? 48.33481 33.97222 -24.89035 1.000 61.16504 364 GLU E C 1
ATOM 13353 O O . GLU E 1 320 ? 47.93266 34.17404 -23.74440 1.000 62.23933 364 GLU E O 1
ATOM 13359 N N . GLU E 1 324 ? 46.00443 30.31404 -20.97302 1.000 56.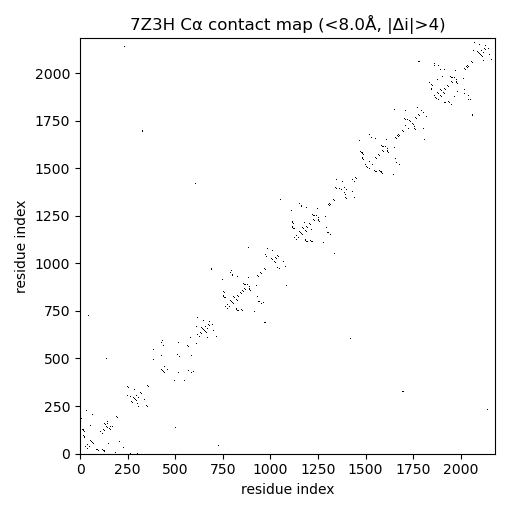00526 368 GLU E N 1
ATOM 13360 C CA . GLU E 1 324 ? 44.66474 29.87311 -20.60086 1.000 62.80908 368 GLU E CA 1
ATOM 13361 C C . GLU E 1 324 ? 43.68204 31.02832 -20.68501 1.000 59.09997 368 GLU E C 1
ATOM 13362 O O . GLU E 1 324 ? 42.80253 31.17744 -19.83471 1.000 58.14849 368 GLU E O 1
ATOM 13368 N N . THR E 1 325 ? 43.84686 31.84367 -21.72175 1.000 53.87390 369 THR E N 1
ATOM 13369 C CA . THR E 1 325 ? 42.92299 32.93770 -21.97901 1.000 52.08834 369 THR E CA 1
ATOM 13370 C C . THR E 1 325 ? 41.56782 32.38335 -22.40050 1.000 55.44349 369 THR E C 1
ATOM 13371 O O . THR E 1 325 ? 41.48896 31.46084 -23.21858 1.000 58.07469 369 THR E O 1
ATOM 13375 N N . ASN E 1 326 ? 40.50286 32.94366 -21.83467 1.000 55.88761 370 ASN E N 1
ATOM 13376 C CA . ASN E 1 326 ? 39.15646 32.48504 -22.14186 1.000 57.86865 370 ASN E CA 1
ATOM 13377 C C . ASN E 1 326 ? 38.72831 32.92137 -23.53662 1.000 58.89424 370 ASN E C 1
ATOM 13378 O O . ASN E 1 326 ? 38.97537 34.05516 -23.95717 1.000 53.52733 370 ASN E O 1
ATOM 13383 N N . ILE E 1 327 ? 38.08633 32.00594 -24.25365 1.000 55.45152 371 ILE E N 1
ATOM 13384 C CA . ILE E 1 327 ? 37.40483 32.32502 -25.50038 1.000 55.71156 371 ILE E CA 1
ATOM 13385 C C . ILE E 1 327 ? 35.94226 32.59102 -25.17853 1.000 54.85947 371 ILE E C 1
ATOM 13386 O O . ILE E 1 327 ? 35.31752 31.83697 -24.42353 1.000 56.09641 371 ILE E O 1
ATOM 13391 N N . VAL E 1 328 ? 35.39788 33.67464 -25.73134 1.000 55.15642 372 VAL E N 1
ATOM 13392 C CA . VAL E 1 328 ? 34.03728 34.09299 -25.43184 1.000 51.21240 372 VAL E CA 1
ATOM 13393 C C . VAL E 1 328 ? 33.29233 34.36184 -26.73052 1.000 56.41364 372 VAL E C 1
ATOM 13394 O O . VAL E 1 328 ? 33.88909 34.60008 -27.78306 1.000 52.48033 372 VAL E O 1
ATOM 13398 N N . ARG E 1 329 ? 31.96584 34.30193 -26.64246 1.000 54.98710 373 ARG E N 1
ATOM 13399 C CA . ARG E 1 329 ? 31.11966 34.74108 -27.74299 1.000 60.77941 373 ARG E CA 1
ATOM 13400 C C . ARG E 1 329 ? 31.25159 36.24694 -27.93563 1.000 63.60198 373 ARG E C 1
ATOM 13401 O O . ARG E 1 329 ? 31.39258 37.00099 -26.96901 1.000 63.76687 373 ARG E O 1
ATOM 13409 N N . VAL E 1 330 ? 31.20480 36.68849 -29.19358 1.000 68.55556 374 VAL E N 1
ATOM 13410 C CA . VAL E 1 330 ? 31.23192 38.11864 -29.47423 1.000 69.70325 374 VAL E CA 1
ATOM 13411 C C . VAL E 1 330 ? 29.86940 38.72405 -29.16561 1.000 74.28558 374 VAL E C 1
ATOM 13412 O O . VAL E 1 330 ? 28.82418 38.17490 -29.54159 1.000 77.76365 374 VAL E O 1
ATOM 13416 N N . SER E 1 331 ? 29.88056 39.87171 -28.48484 1.000 77.34882 375 SER E N 1
ATOM 13417 C CA . SER E 1 331 ? 28.67177 40.61360 -28.10978 1.000 85.50291 375 SER E CA 1
ATOM 13418 C C . SER E 1 331 ? 27.61931 39.70241 -27.47359 1.000 77.72372 375 SER E C 1
ATOM 13419 O O . SER E 1 331 ? 26.43664 39.73317 -27.81986 1.000 81.79232 375 SER E O 1
ATOM 13422 N N . GLY E 1 332 ? 28.07166 38.86881 -26.54094 1.000 69.06151 376 GLY E N 1
ATOM 13423 C CA . GLY E 1 332 ? 27.19764 38.08501 -25.68803 1.000 82.65051 376 GLY E CA 1
ATOM 13424 C C . GLY E 1 332 ? 27.92429 37.80663 -24.39207 1.000 83.45178 376 GLY E C 1
ATOM 13425 O O . GLY E 1 332 ? 28.84863 38.54878 -24.04808 1.000 82.89261 376 GLY E O 1
ATOM 13426 N N . LYS E 1 333 ? 27.51810 36.77491 -23.65193 1.000 86.04011 377 LYS E N 1
ATOM 13427 C CA . LYS E 1 333 ? 28.38627 36.24343 -22.60684 1.000 95.04654 377 LYS E CA 1
ATOM 13428 C C . LYS E 1 333 ? 27.93957 34.86328 -22.14037 1.000 96.93949 377 LYS E C 1
ATOM 13429 O O . LYS E 1 333 ? 26.79990 34.68128 -21.69852 1.000 96.08222 377 LYS E O 1
ATOM 13435 N N . GLY E 1 334 ? 28.83537 33.88615 -22.24555 1.000 101.94143 378 GLY E N 1
ATOM 13436 C CA . GLY E 1 334 ? 28.61707 32.57346 -21.67302 1.000 97.29318 378 GLY E CA 1
ATOM 13437 C C . GLY E 1 334 ? 29.59929 32.33959 -20.54652 1.000 97.79993 378 GLY E C 1
ATOM 13438 O O . GLY E 1 334 ? 29.64818 31.26148 -19.94330 1.000 104.62861 378 GLY E O 1
ATOM 13439 N N . ARG E 1 335 ? 30.39344 33.37348 -20.26667 1.000 95.43269 379 ARG E N 1
ATOM 13440 C CA . ARG E 1 335 ? 31.45372 33.32204 -19.26023 1.000 99.40048 379 ARG E CA 1
ATOM 13441 C C . ARG E 1 335 ? 32.42386 32.17468 -19.53649 1.000 93.87499 379 ARG E C 1
ATOM 13442 O O . ARG E 1 335 ? 32.82354 31.43063 -18.63671 1.000 90.53974 379 ARG E O 1
ATOM 13450 N N . GLY E 1 336 ? 32.79871 32.02442 -20.80437 1.000 75.04691 380 GLY E N 1
ATOM 13451 C CA . GLY E 1 336 ? 33.81692 31.06014 -21.16849 1.000 71.22544 380 GLY E CA 1
ATOM 13452 C C . GLY E 1 336 ? 33.32632 29.88888 -21.99417 1.000 66.99246 380 GLY E C 1
ATOM 13453 O O . GLY E 1 336 ? 32.55823 29.05270 -21.50979 1.000 66.75656 380 GLY E O 1
ATOM 13454 N N . VAL E 1 337 ? 33.76757 29.81987 -23.25032 1.000 56.51687 381 VAL E N 1
ATOM 13455 C CA . VAL E 1 337 ? 33.48649 28.69685 -24.13230 1.000 57.33245 381 VAL E CA 1
ATOM 13456 C C . VAL E 1 337 ? 34.76427 28.02676 -24.62389 1.000 58.72198 381 VAL E C 1
ATOM 13457 O O . VAL E 1 337 ? 34.71199 27.17285 -25.50877 1.000 56.37748 381 VAL E O 1
ATOM 13461 N N . GLY E 1 338 ? 35.90868 28.38481 -24.05752 1.000 55.51106 382 GLY E N 1
ATOM 13462 C CA . GLY E 1 338 ? 37.15893 27.77477 -24.46198 1.000 55.35490 382 GLY E CA 1
ATOM 13463 C C . GLY E 1 338 ? 38.31764 28.33777 -23.66697 1.000 54.72213 382 GLY E C 1
ATOM 13464 O O . GLY E 1 338 ? 38.20142 29.37243 -23.00404 1.000 51.92736 382 GLY E O 1
ATOM 13465 N N . LYS E 1 339 ? 39.44434 27.62791 -23.74338 1.000 46.48299 383 LYS E N 1
ATOM 13466 C CA . LYS E 1 339 ? 40.67940 28.03253 -23.08091 1.000 49.12646 383 LYS E CA 1
ATOM 13467 C C . LYS E 1 339 ? 41.82620 27.94305 -24.07503 1.000 51.93512 383 LYS E C 1
ATOM 13468 O O . LYS E 1 339 ? 42.01533 26.90278 -24.71260 1.000 53.85128 383 LYS E O 1
ATOM 13474 N N . TRP E 1 340 ? 42.58967 29.02499 -24.20321 1.000 50.05287 384 TRP E N 1
ATOM 13475 C CA . TRP E 1 340 ? 43.72582 29.04593 -25.11529 1.000 50.09204 384 TRP E CA 1
ATOM 13476 C C . TRP E 1 340 ? 44.90499 28.28164 -24.52442 1.000 51.04787 384 TRP E C 1
ATOM 13477 O O . TRP E 1 340 ? 45.19947 28.39176 -23.33138 1.000 54.57504 384 TRP E O 1
ATOM 13488 N N . LEU E 1 341 ? 45.58514 27.50395 -25.36829 1.000 48.38700 385 LEU E N 1
ATOM 13489 C CA . LEU E 1 341 ? 46.75842 26.74677 -24.94760 1.000 54.39779 385 LEU E CA 1
ATOM 13490 C C . LEU E 1 341 ? 48.05517 27.34662 -25.47789 1.000 54.99089 385 LEU E C 1
ATOM 13491 O O . LEU E 1 341 ? 48.94640 27.68652 -24.69437 1.000 49.88683 385 LEU E O 1
ATOM 13496 N N . ARG E 1 342 ? 48.18180 27.49564 -26.79346 1.000 50.01293 386 ARG E N 1
ATOM 13497 C CA . ARG E 1 342 ? 49.41148 27.97744 -27.40783 1.000 53.38237 386 ARG E CA 1
ATOM 13498 C C . ARG E 1 342 ? 49.15775 28.18516 -28.89101 1.000 60.63245 386 ARG E C 1
ATOM 13499 O O . ARG E 1 342 ? 48.39566 27.43699 -29.51063 1.000 54.18895 386 ARG E O 1
ATOM 13507 N N . GLY E 1 343 ? 49.81160 29.19596 -29.45416 1.000 59.92870 387 GLY E N 1
ATOM 13508 C CA . GLY E 1 343 ? 49.67976 29.46316 -30.87244 1.000 61.50142 387 GLY E CA 1
ATOM 13509 C C . GLY E 1 343 ? 50.96556 30.00045 -31.45831 1.000 61.77771 387 GLY E C 1
ATOM 13510 O O . GLY E 1 343 ? 51.86691 30.44327 -30.73942 1.000 61.46489 387 GLY E O 1
ATOM 13511 N N . ILE E 1 344 ? 51.05084 29.92553 -32.78448 1.000 58.00635 388 ILE E N 1
ATOM 13512 C CA . ILE E 1 344 ? 52.08526 30.60729 -33.55460 1.000 59.99241 388 ILE E CA 1
ATOM 13513 C C . ILE E 1 344 ? 51.43981 31.17058 -34.81070 1.000 69.00107 388 ILE E C 1
ATOM 13514 O O . ILE E 1 344 ? 50.56691 30.53494 -35.41292 1.000 64.41262 388 ILE E O 1
ATOM 13519 N N . GLY E 1 345 ? 51.87369 32.36269 -35.20548 1.000 71.58441 389 GLY E N 1
ATOM 13520 C CA . GLY E 1 345 ? 51.23668 33.02923 -36.32598 1.000 67.45018 389 GLY E CA 1
ATOM 13521 C C . GLY E 1 345 ? 49.77861 33.29898 -36.01792 1.000 68.35248 389 GLY E C 1
ATOM 13522 O O . GLY E 1 345 ? 49.43194 33.85208 -34.96833 1.000 68.76653 389 GLY E O 1
ATOM 13523 N N . ASN E 1 346 ? 48.90324 32.88860 -36.93488 1.000 62.09736 390 ASN E N 1
ATOM 13524 C CA . ASN E 1 346 ? 47.46943 33.10127 -36.79654 1.000 60.20304 390 ASN E CA 1
ATOM 13525 C C . ASN E 1 346 ? 46.72424 31.82021 -36.43902 1.000 61.76623 390 ASN E C 1
ATOM 13526 O O . ASN E 1 346 ? 45.50061 31.75703 -36.59265 1.000 58.87774 390 ASN E O 1
ATOM 13531 N N . VAL E 1 347 ? 47.43623 30.79266 -35.97574 1.000 60.26812 391 VAL E N 1
ATOM 13532 C CA . VAL E 1 347 ? 46.82241 29.52638 -35.60492 1.000 61.86712 391 VAL E CA 1
ATOM 13533 C C . VAL E 1 347 ? 47.27854 29.15097 -34.20305 1.000 56.47734 391 VAL E C 1
ATOM 13534 O O . VAL E 1 347 ? 48.26817 29.67068 -33.68360 1.000 57.91815 391 VAL E O 1
ATOM 13538 N N . GLY E 1 348 ? 46.53347 28.23839 -33.59066 1.000 51.05981 392 GLY E N 1
ATOM 13539 C CA . GLY E 1 348 ? 46.88888 27.76700 -32.26648 1.000 50.13344 392 GLY E CA 1
ATOM 13540 C C . GLY E 1 348 ? 46.01342 26.60573 -31.85512 1.000 51.79196 392 GLY E C 1
ATOM 13541 O O . GLY E 1 348 ? 45.17014 26.12820 -32.61820 1.000 52.56735 392 GLY E O 1
ATOM 13542 N N . LEU E 1 349 ? 46.23623 26.14871 -30.62786 1.000 46.93956 393 LEU E N 1
ATOM 13543 C CA . LEU E 1 349 ? 45.42739 25.10843 -30.01160 1.000 44.79426 393 LEU E CA 1
ATOM 13544 C C . LEU E 1 349 ? 44.64917 25.69399 -28.84254 1.000 52.49685 393 LEU E C 1
ATOM 13545 O O . LEU E 1 349 ? 45.15757 26.55015 -28.11079 1.000 49.35102 393 LEU E O 1
ATOM 13550 N N . ALA E 1 350 ? 43.41575 25.22688 -28.67257 1.000 50.49791 394 ALA E N 1
ATOM 13551 C CA . ALA E 1 350 ? 42.57824 25.65050 -27.56205 1.000 51.66119 394 ALA E CA 1
ATOM 13552 C C . ALA E 1 350 ? 41.68804 24.49291 -27.13744 1.000 45.68573 394 ALA E C 1
ATOM 13553 O O . ALA E 1 350 ? 41.25204 23.69724 -27.97420 1.000 46.02521 394 ALA E O 1
ATOM 13555 N N . VAL E 1 351 ? 41.43283 24.39706 -25.83612 1.000 43.59273 395 VAL E N 1
ATOM 13556 C CA . VAL E 1 351 ? 40.43039 23.46939 -25.32300 1.000 45.70551 395 VAL E CA 1
ATOM 13557 C C . VAL E 1 351 ? 39.07299 24.13955 -25.49860 1.000 42.45662 395 VAL E C 1
ATOM 13558 O O . VAL E 1 351 ? 38.73955 25.08501 -24.78166 1.000 51.58687 395 VAL E O 1
ATOM 13562 N N . CYS E 1 352 ? 38.28888 23.65024 -26.45251 1.000 41.06142 396 CYS E N 1
ATOM 13563 C CA . CYS E 1 352 ? 37.08809 24.32975 -26.91284 1.000 42.84972 396 CYS E CA 1
ATOM 13564 C C . CYS E 1 352 ? 35.83974 23.56892 -26.48837 1.000 45.33483 396 CYS E C 1
ATOM 13565 O O . CYS E 1 352 ? 35.84646 22.33637 -26.40870 1.000 46.18627 396 CYS E O 1
ATOM 13568 N N . ARG E 1 353 ? 34.77265 24.31429 -26.20693 1.000 51.62180 397 ARG E N 1
ATOM 13569 C CA . ARG E 1 353 ? 33.45325 23.72207 -26.01083 1.000 54.59060 397 ARG E CA 1
ATOM 13570 C C . ARG E 1 353 ? 32.92730 23.23738 -27.35677 1.000 50.66779 397 ARG E C 1
ATOM 13571 O O . ARG E 1 353 ? 32.61193 24.04666 -28.23621 1.000 44.86018 397 ARG E O 1
ATOM 13579 N N . LEU E 1 354 ? 32.83109 21.91552 -27.51979 1.000 50.47652 398 LEU E N 1
ATOM 13580 C CA . LEU E 1 354 ? 32.42189 21.35457 -28.80430 1.000 52.76195 398 LEU E CA 1
ATOM 13581 C C . LEU E 1 354 ? 30.99731 21.75597 -29.16228 1.000 50.99861 398 LEU E C 1
ATOM 13582 O O . LEU E 1 354 ? 30.69636 22.02822 -30.33061 1.000 52.61080 398 LEU E O 1
ATOM 13587 N N . ASP E 1 355 ? 30.10321 21.79054 -28.17321 1.000 55.26828 399 ASP E N 1
ATOM 13588 C CA . ASP E 1 355 ? 28.70735 22.11095 -28.44578 1.000 53.81143 399 ASP E CA 1
ATOM 13589 C C . ASP E 1 355 ? 28.51022 23.56011 -28.85812 1.000 52.18037 399 ASP E C 1
ATOM 13590 O O . ASP E 1 355 ? 27.46565 23.89054 -29.42883 1.000 61.91675 399 ASP E O 1
ATOM 13595 N N . VAL E 1 356 ? 29.48049 24.42537 -28.59188 1.000 50.73442 400 VAL E N 1
ATOM 13596 C CA . VAL E 1 356 ? 29.35180 25.85270 -28.86812 1.000 56.70916 400 VAL E CA 1
ATOM 13597 C C . VAL E 1 356 ? 30.14863 26.26307 -30.09904 1.000 55.26902 400 VAL E C 1
ATOM 13598 O O . VAL E 1 356 ? 29.62126 26.91506 -30.99973 1.000 51.02923 400 VAL E O 1
ATOM 13602 N N . MET E 1 357 ? 31.42374 25.88590 -30.15525 1.000 51.74500 401 MET E N 1
ATOM 13603 C CA . MET E 1 357 ? 32.32391 26.37705 -31.18804 1.000 51.09899 401 MET E CA 1
ATOM 13604 C C . MET E 1 357 ? 32.40350 25.48842 -32.42445 1.000 54.81730 401 MET E C 1
ATOM 13605 O O . MET E 1 357 ? 33.05758 25.88054 -33.39660 1.000 52.52186 401 MET E O 1
ATOM 13610 N N . THR E 1 358 ? 31.78724 24.30507 -32.42631 1.000 50.02943 402 THR E N 1
ATOM 13611 C CA . THR E 1 358 ? 32.02334 23.36059 -33.51149 1.000 46.97252 402 THR E CA 1
ATOM 13612 C C . THR E 1 358 ? 30.73897 22.69598 -33.98590 1.000 52.83851 402 THR E C 1
ATOM 13613 O O . THR E 1 358 ? 29.66776 22.82274 -33.38715 1.000 56.67352 402 THR E O 1
ATOM 13617 N N . ASP E 1 359 ? 30.89431 21.97657 -35.09784 1.000 58.88929 403 ASP E N 1
ATOM 13618 C CA . ASP E 1 359 ? 29.89257 21.14886 -35.75292 1.000 56.47295 403 ASP E CA 1
ATOM 13619 C C . ASP E 1 359 ? 29.80526 19.74764 -35.16515 1.000 49.01885 403 ASP E C 1
ATOM 13620 O O . ASP E 1 359 ? 28.86307 19.01437 -35.48443 1.000 52.64566 403 ASP E O 1
ATOM 13625 N N . LEU E 1 360 ? 30.75598 19.36994 -34.31752 1.000 42.60173 404 LEU E N 1
ATOM 13626 C CA . LEU E 1 360 ? 31.05873 17.96687 -34.08951 1.000 49.76699 404 LEU E CA 1
ATOM 13627 C C . LEU E 1 360 ? 29.93969 17.25535 -33.33027 1.000 49.81621 404 LEU E C 1
ATOM 13628 O O . LEU E 1 360 ? 29.24227 17.86194 -32.51240 1.000 49.36687 404 LEU E O 1
ATOM 13633 N N . PRO E 1 361 ? 29.74626 15.96341 -33.59420 1.000 50.54082 405 PRO E N 1
ATOM 13634 C CA . PRO E 1 361 ? 28.86093 15.15767 -32.74394 1.000 53.11754 405 PRO E CA 1
ATOM 13635 C C . PRO E 1 361 ? 29.53670 14.84801 -31.41616 1.000 51.79427 405 PRO E C 1
ATOM 13636 O O . PRO E 1 361 ? 30.70784 14.46538 -31.37395 1.000 54.84394 405 PRO E O 1
ATOM 13640 N N . ILE E 1 362 ? 28.78976 15.00701 -30.32906 1.000 55.33284 406 ILE E N 1
ATOM 13641 C CA . ILE E 1 362 ? 29.30314 14.75434 -28.98686 1.000 55.25531 406 ILE E CA 1
ATOM 13642 C C . ILE E 1 362 ? 28.81251 13.37137 -28.56013 1.000 53.51575 406 ILE E C 1
ATOM 13643 O O . ILE E 1 362 ? 27.60104 13.19575 -28.35334 1.000 51.28981 406 ILE E O 1
ATOM 13648 N N . PRO E 1 363 ? 29.69282 12.38028 -28.43965 1.000 55.25210 407 PRO E N 1
ATOM 13649 C CA . PRO E 1 363 ? 29.24216 11.03311 -28.06979 1.000 49.00925 407 PRO E CA 1
ATOM 13650 C C . PRO E 1 363 ? 28.52236 11.04025 -26.72847 1.000 56.07301 407 PRO E C 1
ATOM 13651 O O . PRO E 1 363 ? 28.98554 11.63699 -25.75299 1.000 51.18220 407 PRO E O 1
ATOM 13655 N N . GLY E 1 364 ? 27.37163 10.37405 -26.69153 1.000 63.50531 408 GLY E N 1
ATOM 13656 C CA . GLY E 1 364 ? 26.55729 10.30849 -25.49882 1.000 46.74898 408 GLY E CA 1
ATOM 13657 C C . GLY E 1 364 ? 25.62974 11.48374 -25.28231 1.000 54.77031 408 GLY E C 1
ATOM 13658 O O . GLY E 1 364 ? 24.83049 11.44852 -24.33827 1.000 67.70783 408 GLY E O 1
ATOM 13659 N N . GLU E 1 365 ? 25.72060 12.53176 -26.10191 1.000 53.25830 409 GLU E N 1
ATOM 13660 C CA . GLU E 1 365 ? 24.81634 13.67167 -26.00230 1.000 53.40690 409 GLU E CA 1
ATOM 13661 C C . GLU E 1 365 ? 24.04393 13.93765 -27.28394 1.000 54.85805 409 GLU E C 1
ATOM 13662 O O . GLU E 1 365 ? 22.81522 14.07340 -27.24069 1.000 56.76937 409 GLU E O 1
ATOM 13668 N N . THR E 1 366 ? 24.72083 14.01239 -28.42621 1.000 55.23348 410 THR E N 1
ATOM 13669 C CA . THR E 1 366 ? 24.06595 14.44183 -29.66111 1.000 44.02828 410 THR E CA 1
ATOM 13670 C C . THR E 1 366 ? 23.06994 13.38499 -30.11985 1.000 47.00709 410 THR E C 1
ATOM 13671 O O . THR E 1 366 ? 23.46010 12.22934 -30.33218 1.000 44.84097 410 THR E O 1
ATOM 13675 N N . PRO E 1 367 ? 21.79133 13.72128 -30.27175 1.000 49.41876 411 PRO E N 1
ATOM 13676 C CA . PRO E 1 367 ? 20.81099 12.72135 -30.70363 1.000 50.93333 411 PRO E CA 1
ATOM 13677 C C . PRO E 1 367 ? 20.98923 12.35473 -32.16951 1.000 48.43732 411 PRO E C 1
ATOM 13678 O O . PRO E 1 367 ? 21.52535 13.11683 -32.97737 1.000 49.75058 411 PRO E O 1
ATOM 13682 N N . ALA E 1 368 ? 20.52827 11.15406 -32.50210 1.000 47.73855 412 ALA E N 1
ATOM 13683 C CA . ALA E 1 368 ? 20.59718 10.66409 -33.86833 1.000 52.32309 412 ALA E CA 1
ATOM 13684 C C . ALA E 1 368 ? 19.45955 11.23340 -34.70325 1.000 50.12478 412 ALA E C 1
ATOM 13685 O O . ALA E 1 368 ? 18.37726 11.54014 -34.19461 1.000 52.12920 412 ALA E O 1
ATOM 13687 N N . GLY E 1 369 ? 19.71858 11.37686 -35.99881 1.000 53.45816 413 GLY E N 1
ATOM 13688 C CA . GLY E 1 369 ? 18.69248 11.75019 -36.94543 1.000 45.88886 413 GLY E CA 1
ATOM 13689 C C . GLY E 1 369 ? 17.86901 10.54722 -37.36647 1.000 49.30848 413 GLY E C 1
ATOM 13690 O O . GLY E 1 369 ? 17.97625 9.44971 -36.81704 1.000 55.34011 413 GLY E O 1
ATOM 13691 N N . GLU E 1 370 ? 17.03082 10.76819 -38.37949 1.000 55.02606 414 GLU E N 1
ATOM 13692 C CA . GLU E 1 370 ? 16.17801 9.69348 -38.87643 1.000 53.83459 414 GLU E CA 1
ATOM 13693 C C . GLU E 1 370 ? 17.00344 8.54003 -39.43429 1.000 54.57843 414 GLU E C 1
ATOM 13694 O O . GLU E 1 370 ? 16.65378 7.36924 -39.24843 1.000 59.28588 414 GLU E O 1
ATOM 13700 N N . ASP E 1 371 ? 18.10247 8.84862 -40.11584 1.000 53.82234 415 ASP E N 1
ATOM 13701 C CA . ASP E 1 371 ? 18.93896 7.84415 -40.75800 1.000 56.88288 415 ASP E CA 1
ATOM 13702 C C . ASP E 1 371 ? 19.97352 7.23269 -39.81991 1.000 59.12607 415 ASP E C 1
ATOM 13703 O O . ASP E 1 371 ? 20.80953 6.44551 -40.27336 1.000 61.69329 415 ASP E O 1
ATOM 13708 N N . GLY E 1 372 ? 19.94738 7.57703 -38.53527 1.000 56.74039 416 GLY E N 1
ATOM 13709 C CA . GLY E 1 372 ? 20.88416 7.00021 -37.59417 1.000 51.48627 416 GLY E CA 1
ATOM 13710 C C . GLY E 1 372 ? 22.23292 7.67695 -37.51720 1.000 53.94538 416 GLY E C 1
ATOM 13711 O O . GLY E 1 372 ? 23.13429 7.14733 -36.85728 1.000 63.15291 416 GLY E O 1
ATOM 13712 N N . VAL E 1 373 ? 22.40883 8.82020 -38.17118 1.000 52.06898 417 VAL E N 1
ATOM 13713 C CA . VAL E 1 373 ? 23.64074 9.59343 -38.04265 1.000 55.09068 417 VAL E CA 1
ATOM 13714 C C . VAL E 1 373 ? 23.33024 10.78769 -37.14777 1.000 50.89465 417 VAL E C 1
ATOM 13715 O O . VAL E 1 373 ? 22.17439 11.23518 -37.10205 1.000 48.16960 417 VAL E O 1
ATOM 13719 N N . PRO E 1 374 ? 24.30477 11.31662 -36.40570 1.000 54.24325 418 PRO E N 1
ATOM 13720 C CA . PRO E 1 374 ? 24.00950 12.41905 -35.48302 1.000 49.03150 418 PRO E CA 1
ATOM 13721 C C . PRO E 1 374 ? 23.51231 13.65861 -36.20952 1.000 45.60974 418 PRO E C 1
ATOM 13722 O O . PRO E 1 374 ? 23.93074 13.96640 -37.32820 1.000 58.21067 418 PRO E O 1
ATOM 13726 N N . GLU E 1 375 ? 22.59635 14.36668 -35.55506 1.000 53.19672 419 GLU E N 1
ATOM 13727 C CA . GLU E 1 375 ? 22.10340 15.62397 -36.09260 1.000 60.50114 419 GLU E CA 1
ATOM 13728 C C . GLU E 1 375 ? 23.23935 16.63362 -36.15755 1.000 58.93513 419 GLU E C 1
ATOM 13729 O O . GLU E 1 375 ? 24.13917 16.64613 -35.31326 1.000 58.97493 419 GLU E O 1
ATOM 13735 N N . VAL E 1 376 ? 23.20393 17.48007 -37.17775 1.000 67.58914 420 VAL E N 1
ATOM 13736 C CA . VAL E 1 376 ? 24.21291 18.51431 -37.35401 1.000 66.14106 420 VAL E CA 1
ATOM 13737 C C . VAL E 1 376 ? 23.62201 19.83713 -36.87573 1.000 67.37806 420 VAL E C 1
ATOM 13738 O O . VAL E 1 376 ? 22.54297 20.25280 -37.31749 1.000 80.98541 420 VAL E O 1
ATOM 13742 N N . ARG E 1 377 ? 24.28327 20.44677 -35.89714 1.000 66.92463 421 ARG E N 1
ATOM 13743 C CA . ARG E 1 377 ? 23.90959 21.75496 -35.38149 1.000 70.91288 421 ARG E CA 1
ATOM 13744 C C . ARG E 1 377 ? 24.85297 22.79558 -35.96431 1.000 71.73907 421 ARG E C 1
ATOM 13745 O O . ARG E 1 377 ? 26.04348 22.53271 -36.14818 1.000 74.61258 421 ARG E O 1
ATOM 13753 N N . GLU E 1 378 ? 24.31942 23.96634 -36.27786 1.000 70.14086 422 GLU E N 1
ATOM 13754 C CA . GLU E 1 378 ? 25.15041 25.02255 -36.82753 1.000 70.64624 422 GLU E CA 1
ATOM 13755 C C . GLU E 1 378 ? 25.79680 25.81843 -35.70020 1.000 68.20017 422 GLU E C 1
ATOM 13756 O O . GLU E 1 378 ? 25.24641 25.94295 -34.60170 1.000 65.40827 422 GLU E O 1
ATOM 13762 N N . VAL E 1 379 ? 26.99238 26.32902 -35.97335 1.000 60.29386 423 VAL E N 1
ATOM 13763 C CA . VAL E 1 379 ? 27.69219 27.18125 -35.01964 1.000 59.68119 423 VAL E CA 1
ATOM 13764 C C . VAL E 1 379 ? 27.10905 28.58396 -35.11052 1.000 66.57873 423 VAL E C 1
ATOM 13765 O O . VAL E 1 379 ? 27.04676 29.17401 -36.19612 1.000 69.89550 423 VAL E O 1
ATOM 13769 N N . LYS E 1 380 ? 26.67439 29.12031 -33.97372 1.000 68.44596 424 LYS E N 1
ATOM 13770 C CA . LYS E 1 380 ? 26.00291 30.41317 -33.92471 1.000 68.22094 424 LYS E CA 1
ATOM 13771 C C . LYS E 1 380 ? 27.00571 31.50179 -33.55930 1.000 71.47554 424 LYS E C 1
ATOM 13772 O O . LYS E 1 380 ? 27.62052 31.45167 -32.48783 1.000 63.58416 424 LYS E O 1
ATOM 13778 N N . GLY E 1 381 ? 27.16100 32.48382 -34.44659 1.000 66.18557 425 GLY E N 1
ATOM 13779 C CA . GLY E 1 381 ? 27.98655 33.63928 -34.16631 1.000 55.35487 425 GLY E CA 1
ATOM 13780 C C . GLY E 1 381 ? 29.47528 33.36360 -34.26389 1.000 63.20709 425 GLY E C 1
ATOM 13781 O O . GLY E 1 381 ? 29.93156 32.34407 -34.79033 1.000 70.13926 425 GLY E O 1
ATOM 13782 N N . GLU E 1 382 ? 30.24395 34.31281 -33.74656 1.000 60.76676 426 GLU E N 1
ATOM 13783 C CA . GLU E 1 382 ? 31.69935 34.26150 -33.76608 1.000 61.46902 426 GLU E CA 1
ATOM 13784 C C . GLU E 1 382 ? 32.23582 34.29479 -32.33784 1.000 59.13389 426 GLU E C 1
ATOM 13785 O O . GLU E 1 382 ? 31.48368 34.42066 -31.36823 1.000 62.88478 426 GLU E O 1
ATOM 13791 N N . PHE E 1 383 ? 33.55693 34.18016 -32.21382 1.000 58.79367 427 PHE E N 1
ATOM 13792 C CA . PHE E 1 383 ? 34.20018 34.10168 -30.91098 1.000 60.77067 427 PHE E CA 1
ATOM 13793 C C . PHE E 1 383 ? 35.45350 34.96434 -30.89561 1.000 59.16702 427 PHE E C 1
ATOM 13794 O O . PHE E 1 383 ? 36.03861 35.27020 -31.93660 1.000 58.73738 427 PHE E O 1
ATOM 13802 N N . THR E 1 384 ? 35.85557 35.35206 -29.68913 1.000 59.04530 428 THR E N 1
ATOM 13803 C CA . THR E 1 384 ? 37.01222 36.21264 -29.47950 1.000 64.44432 428 THR E CA 1
ATOM 13804 C C . THR E 1 384 ? 37.58234 35.90349 -28.10041 1.000 63.30254 428 THR E C 1
ATOM 13805 O O . THR E 1 384 ? 37.08544 35.02784 -27.38633 1.000 63.14447 428 THR E O 1
ATOM 13809 N N . ILE E 1 385 ? 38.64152 36.62650 -27.72852 1.000 60.00526 429 ILE E N 1
ATOM 13810 C CA . ILE E 1 385 ? 39.24089 36.46868 -26.40811 1.000 65.99941 429 ILE E CA 1
ATOM 13811 C C . ILE E 1 385 ? 38.51344 37.36457 -25.41632 1.000 66.74204 429 ILE E C 1
ATOM 13812 O O . ILE E 1 385 ? 37.94591 38.40304 -25.77254 1.000 68.15503 429 ILE E O 1
ATOM 13817 N N . GLU E 1 386 ? 38.52970 36.94550 -24.15361 1.000 67.97252 430 GLU E N 1
ATOM 13818 C CA . GLU E 1 386 ? 37.85555 37.68183 -23.09414 1.000 66.88408 430 GLU E CA 1
ATOM 13819 C C . GLU E 1 386 ? 38.42566 39.08924 -22.96311 1.000 75.56466 430 GLU E C 1
ATOM 13820 O O . GLU E 1 386 ? 39.64200 39.29241 -23.00737 1.000 73.51336 430 GLU E O 1
ATOM 13826 N N . GLY E 1 387 ? 37.53463 40.06444 -22.81435 1.000 75.60720 431 GLY E N 1
ATOM 13827 C CA . GLY E 1 387 ? 37.90383 41.46268 -22.64627 1.000 76.61068 431 GLY E CA 1
ATOM 13828 C C . GLY E 1 387 ? 38.06832 42.23698 -23.93949 1.000 89.15713 431 GLY E C 1
ATOM 13829 O O . GLY E 1 387 ? 37.65665 43.39577 -24.02875 1.000 88.62447 431 GLY E O 1
ATOM 13830 N N . ASP E 1 388 ? 38.66968 41.60903 -24.95010 1.000 91.19356 432 ASP E N 1
ATOM 13831 C CA . ASP E 1 388 ? 38.92146 42.25811 -26.23117 1.000 89.15242 432 ASP E CA 1
ATOM 13832 C C . ASP E 1 388 ? 37.62264 42.63270 -26.93033 1.000 93.47732 432 ASP E C 1
ATOM 13833 O O . ASP E 1 388 ? 36.87218 41.75742 -27.37395 1.000 93.93440 432 ASP E O 1
ATOM 13838 N N . GLU E 1 389 ? 37.35364 43.93156 -27.03581 1.000 90.09020 433 GLU E N 1
ATOM 13839 C CA . GLU E 1 389 ? 36.23909 44.43470 -27.82272 1.000 86.05279 433 GLU E CA 1
ATOM 13840 C C . GLU E 1 389 ? 36.67359 44.86469 -29.21797 1.000 81.03663 433 GLU E C 1
ATOM 13841 O O . GLU E 1 389 ? 35.91057 45.53770 -29.91780 1.000 76.46951 433 GLU E O 1
ATOM 13847 N N . GLY E 1 390 ? 37.88092 44.48743 -29.63438 1.000 78.15401 434 GLY E N 1
ATOM 13848 C CA . GLY E 1 390 ? 38.36114 44.76828 -30.96503 1.000 79.17134 434 GLY E CA 1
ATOM 13849 C C . GLY E 1 390 ? 37.93138 43.70741 -31.95706 1.000 75.80952 434 GLY E C 1
ATOM 13850 O O . GLY E 1 390 ? 37.14491 42.80865 -31.64152 1.000 76.02590 434 GLY E O 1
ATOM 13851 N N . PRO E 1 391 ? 38.45435 43.78478 -33.18123 1.000 76.04238 435 PRO E N 1
ATOM 13852 C CA . PRO E 1 391 ? 38.00509 42.88854 -34.25236 1.000 79.30116 435 PRO E CA 1
ATOM 13853 C C . PRO E 1 391 ? 38.63493 41.50335 -34.24063 1.000 69.25147 435 PRO E C 1
ATOM 13854 O O . PRO E 1 391 ? 38.42324 40.74785 -35.19313 1.000 69.66267 435 PRO E O 1
ATOM 13858 N N . LEU E 1 392 ? 39.39403 41.14445 -33.20767 1.000 71.37129 436 LEU E N 1
ATOM 13859 C CA . LEU E 1 392 ? 40.02364 39.83101 -33.16312 1.000 72.03707 436 LEU E CA 1
ATOM 13860 C C . LEU E 1 392 ? 38.97034 38.73742 -33.04616 1.000 69.42759 436 LEU E C 1
ATOM 13861 O O . LEU E 1 392 ? 37.99905 38.86369 -32.29582 1.000 74.12569 436 LEU E O 1
ATOM 13866 N N . ARG E 1 393 ? 39.16884 37.65474 -33.79342 1.000 62.22917 437 ARG E N 1
ATOM 13867 C CA . ARG E 1 393 ? 38.22578 36.54886 -33.80210 1.000 63.54692 437 ARG E CA 1
ATOM 13868 C C . ARG E 1 393 ? 38.98060 35.22920 -33.73788 1.000 67.58910 437 ARG E C 1
ATOM 13869 O O . ARG E 1 393 ? 40.11774 35.12009 -34.20437 1.000 59.29576 437 ARG E O 1
ATOM 13877 N N . ILE E 1 394 ? 38.33378 34.22778 -33.14387 1.000 67.69011 438 ILE E N 1
ATOM 13878 C CA . ILE E 1 394 ? 38.86560 32.87317 -33.05517 1.000 55.76604 438 ILE E CA 1
ATOM 13879 C C . ILE E 1 394 ? 37.83083 31.91702 -33.62585 1.000 56.78720 438 ILE E C 1
ATOM 13880 O O . ILE E 1 394 ? 36.64106 32.01916 -33.30563 1.000 61.06923 438 ILE E O 1
ATOM 13885 N N . LYS E 1 395 ? 38.28152 30.99818 -34.47527 1.000 56.86088 439 LYS E N 1
ATOM 13886 C CA . LYS E 1 395 ? 37.42415 29.97743 -35.05972 1.000 55.57628 439 LYS E CA 1
ATOM 13887 C C . LYS E 1 395 ? 38.07626 28.61736 -34.87445 1.000 57.30682 439 LYS E C 1
ATOM 13888 O O . LYS E 1 395 ? 39.23624 28.42647 -35.25279 1.000 56.11165 439 LYS E O 1
ATOM 13894 N N . ALA E 1 396 ? 37.33532 27.67859 -34.29252 1.000 55.23523 440 ALA E N 1
ATOM 13895 C CA . ALA E 1 396 ? 37.81288 26.30831 -34.17631 1.000 54.75887 440 ALA E CA 1
ATOM 13896 C C . ALA E 1 396 ? 37.67241 25.60028 -35.51808 1.000 52.67844 440 ALA E C 1
ATOM 13897 O O . ALA E 1 396 ? 36.63769 25.71244 -36.18336 1.000 50.30754 440 ALA E O 1
ATOM 13899 N N . VAL E 1 397 ? 38.71615 24.88094 -35.91909 1.000 47.55371 441 VAL E N 1
ATOM 13900 C CA . VAL E 1 397 ? 38.70263 24.14178 -37.17963 1.000 49.56516 441 VAL E CA 1
ATOM 13901 C C . VAL E 1 397 ? 38.99343 22.67596 -36.88432 1.000 48.17365 441 VAL E C 1
ATOM 13902 O O . VAL E 1 397 ? 40.16651 22.27622 -36.85034 1.000 49.41335 441 VAL E O 1
ATOM 13906 N N . PRO E 1 398 ? 37.97451 21.85337 -36.64723 1.000 45.92156 442 PRO E N 1
ATOM 13907 C CA . PRO E 1 398 ? 38.20886 20.44470 -36.30005 1.000 44.93239 442 PRO E CA 1
ATOM 13908 C C . PRO E 1 398 ? 38.95586 19.71674 -37.40254 1.000 51.94128 442 PRO E C 1
ATOM 13909 O O . PRO E 1 398 ? 38.59640 19.81605 -38.58584 1.000 52.08827 442 PRO E O 1
ATOM 13913 N N . PRO E 1 399 ? 40.00255 18.97384 -37.05580 1.000 47.98963 443 PRO E N 1
ATOM 13914 C CA . PRO E 1 399 ? 40.69865 18.17118 -38.06403 1.000 44.44232 443 PRO E CA 1
ATOM 13915 C C . PRO E 1 399 ? 39.81948 17.03723 -38.56298 1.000 48.26656 443 PRO E C 1
ATOM 13916 O O . PRO E 1 399 ? 38.93644 16.54414 -37.85609 1.000 47.67136 443 PRO E O 1
ATOM 13920 N N . ALA E 1 400 ? 40.07831 16.62293 -39.80515 1.000 49.58464 444 ALA E N 1
ATOM 13921 C CA . ALA E 1 400 ? 39.27727 15.56718 -40.41464 1.000 48.53037 444 ALA E CA 1
ATOM 13922 C C . ALA E 1 400 ? 39.38842 14.26495 -39.63225 1.000 47.16854 444 ALA E C 1
ATOM 13923 O O . ALA E 1 400 ? 38.38694 13.56784 -39.42961 1.000 48.95637 444 ALA E O 1
ATOM 13925 N N . TRP E 1 401 ? 40.59862 13.92184 -39.18208 1.000 44.72531 445 TRP E N 1
ATOM 13926 C CA . TRP E 1 401 ? 40.78297 12.69154 -38.41920 1.000 40.04489 445 TRP E CA 1
ATOM 13927 C C . TRP E 1 401 ? 39.99277 12.72459 -37.11527 1.000 47.70214 445 TRP E C 1
ATOM 13928 O O . TRP E 1 401 ? 39.35651 11.73155 -36.74237 1.000 50.97066 445 TRP E O 1
ATOM 13939 N N . LEU E 1 402 ? 40.01056 13.86110 -36.41448 1.000 39.94716 446 LEU E N 1
ATOM 13940 C CA . LEU E 1 402 ? 39.26305 13.96815 -35.16681 1.000 48.68389 446 LEU E CA 1
ATOM 13941 C C . LEU E 1 402 ? 37.76520 13.86840 -35.41729 1.000 46.54411 446 LEU E C 1
ATOM 13942 O O . LEU E 1 402 ? 37.04180 13.23497 -34.64029 1.000 52.54007 446 LEU E O 1
ATOM 13947 N N . ARG E 1 403 ? 37.28247 14.49258 -36.49430 1.000 50.97223 447 ARG E N 1
ATOM 13948 C CA . ARG E 1 403 ? 35.86169 14.42058 -36.81854 1.000 47.29769 447 ARG E CA 1
ATOM 13949 C C . ARG E 1 403 ? 35.43167 12.98664 -37.10181 1.000 50.12277 447 ARG E C 1
ATOM 13950 O O . ARG E 1 403 ? 34.37545 12.54239 -36.63485 1.000 53.02644 447 ARG E O 1
ATOM 13958 N N . ARG E 1 404 ? 36.23773 12.24838 -37.87010 1.000 48.63967 448 ARG E N 1
ATOM 13959 C CA . ARG E 1 404 ? 35.91271 10.85729 -38.16595 1.000 44.29351 448 ARG E CA 1
ATOM 13960 C C . ARG E 1 404 ? 35.92380 10.00891 -36.90250 1.000 47.42113 448 ARG E C 1
ATOM 13961 O O . ARG E 1 404 ? 35.03209 9.17780 -36.69275 1.000 46.37559 448 ARG E O 1
ATOM 13969 N N . GLU E 1 405 ? 36.92777 10.20233 -36.04767 1.000 39.79655 449 GLU E N 1
ATOM 13970 C CA . GLU E 1 405 ? 37.03728 9.37093 -34.85532 1.000 46.33892 449 GLU E CA 1
ATOM 13971 C C . GLU E 1 405 ? 35.93928 9.68838 -33.84946 1.000 48.21675 449 GLU E C 1
ATOM 13972 O O . GLU E 1 405 ? 35.42433 8.78338 -33.18256 1.000 50.69207 449 GLU E O 1
ATOM 13978 N N . LEU E 1 406 ? 35.56423 10.96390 -33.72741 1.000 48.58444 450 LEU E N 1
ATOM 13979 C CA . LEU E 1 406 ? 34.43461 11.31302 -32.87426 1.000 49.69832 450 LEU E CA 1
ATOM 13980 C C . LEU E 1 406 ? 33.13994 10.71400 -33.40245 1.000 50.23560 450 LEU E C 1
ATOM 13981 O O . LEU E 1 406 ? 32.26472 10.33875 -32.61457 1.000 51.41818 450 LEU E O 1
ATOM 13986 N N . MET E 1 407 ? 33.00274 10.61744 -34.72674 1.000 51.04478 451 MET E N 1
ATOM 13987 C CA . MET E 1 407 ? 31.85196 9.93409 -35.30602 1.000 47.55256 451 MET E CA 1
ATOM 13988 C C . MET E 1 407 ? 31.81602 8.47275 -34.87879 1.000 50.92475 451 MET E C 1
ATOM 13989 O O . MET E 1 407 ? 30.75003 7.94021 -34.54882 1.000 55.52999 451 MET E O 1
ATOM 13994 N N . GLU E 1 408 ? 32.97568 7.81053 -34.87136 1.000 50.55350 452 GLU E N 1
ATOM 13995 C CA . GLU E 1 408 ? 33.03601 6.41465 -34.44844 1.000 49.60486 452 GLU E CA 1
ATOM 13996 C C . GLU E 1 408 ? 32.65032 6.26290 -32.98218 1.000 53.00846 452 GLU E C 1
ATOM 13997 O O . GLU E 1 408 ? 31.85655 5.38460 -32.62447 1.000 59.26588 452 GLU E O 1
ATOM 14003 N N . LYS E 1 409 ? 33.20929 7.10999 -32.11415 1.000 49.63771 453 LYS E N 1
ATOM 14004 C CA . LYS E 1 409 ? 32.86998 7.03431 -30.69718 1.000 53.55001 453 LYS E CA 1
ATOM 14005 C C . LYS E 1 409 ? 31.40641 7.36989 -30.45648 1.000 56.58987 453 LYS E C 1
ATOM 14006 O O . LYS E 1 409 ? 30.79100 6.83178 -29.52945 1.000 62.91274 453 LYS E O 1
ATOM 14012 N N . TRP E 1 410 ? 30.83512 8.25676 -31.27252 1.000 48.54864 454 TRP E N 1
ATOM 14013 C CA . TRP E 1 410 ? 29.40327 8.51626 -31.18920 1.000 51.06467 454 TRP E CA 1
ATOM 14014 C C . TRP E 1 410 ? 28.59781 7.26944 -31.53692 1.000 56.97052 454 TRP E C 1
ATOM 14015 O O . TRP E 1 410 ? 27.59174 6.96912 -30.88394 1.000 55.47401 454 TRP E O 1
ATOM 14026 N N . GLU E 1 411 ? 29.01862 6.53647 -32.57150 1.000 61.14772 455 GLU E N 1
ATOM 14027 C CA . GLU E 1 411 ? 28.29683 5.33061 -32.96811 1.000 58.74114 455 GLU E CA 1
ATOM 14028 C C . GLU E 1 411 ? 28.36128 4.26059 -31.88559 1.000 64.51757 455 GLU E C 1
ATOM 14029 O O . GLU E 1 411 ? 27.35834 3.59498 -31.60284 1.000 69.83744 455 GLU E O 1
ATOM 14035 N N . VAL E 1 412 ? 29.53391 4.07218 -31.27789 1.000 64.70060 456 VAL E N 1
ATOM 14036 C CA . VAL E 1 412 ? 29.67013 3.07627 -30.21834 1.000 69.98033 456 VAL E CA 1
ATOM 14037 C C . VAL E 1 412 ? 28.82851 3.47118 -29.01161 1.000 65.83599 456 VAL E C 1
ATOM 14038 O O . VAL E 1 412 ? 28.15394 2.63327 -28.40011 1.000 73.17543 456 VAL E O 1
ATOM 14042 N N . LYS E 1 413 ? 28.83974 4.75869 -28.66406 1.000 71.17807 457 LYS E N 1
ATOM 14043 C CA . LYS E 1 413 ? 28.06251 5.23431 -27.52666 1.000 67.76746 457 LYS E CA 1
ATOM 14044 C C . LYS E 1 413 ? 26.56767 5.18029 -27.80062 1.000 68.97776 457 LYS E C 1
ATOM 14045 O O . LYS E 1 413 ? 25.77516 5.01031 -26.86835 1.000 80.16640 457 LYS E O 1
ATOM 14051 N N . ASN E 1 414 ? 26.16440 5.33570 -29.06261 1.000 72.74605 458 ASN E N 1
ATOM 14052 C CA . ASN E 1 414 ? 24.74511 5.31527 -29.39808 1.000 74.60276 458 ASN E CA 1
ATOM 14053 C C . ASN E 1 414 ? 24.16072 3.91131 -29.29044 1.000 82.64815 458 ASN E C 1
ATOM 14054 O O . ASN E 1 414 ? 22.99364 3.75423 -28.91186 1.000 88.62675 458 ASN E O 1
ATOM 14059 N N . GLU E 1 415 ? 24.94576 2.88718 -29.61253 1.000 81.80385 459 GLU E N 1
ATOM 14060 C CA . GLU E 1 415 ? 24.46956 1.50830 -29.55132 1.000 81.34885 459 GLU E CA 1
ATOM 14061 C C . GLU E 1 415 ? 24.77561 0.87581 -28.19728 1.000 80.01003 459 GLU E C 1
ATOM 14062 O O . GLU E 1 415 ? 24.42235 1.42083 -27.15189 1.000 84.96999 459 GLU E O 1
ATOM 14068 N N . PRO F 1 29 ? -11.18705 8.19598 -60.42896 1.000 101.84065 73 PRO F N 1
ATOM 14069 C CA . PRO F 1 29 ? -11.88540 9.28483 -61.12113 1.000 110.59587 73 PRO F CA 1
ATOM 14070 C C . PRO F 1 29 ? -12.96357 9.95292 -60.26983 1.000 103.06631 73 PRO F C 1
ATOM 14071 O O . PRO F 1 29 ? -12.85318 11.14040 -59.96277 1.000 94.09763 73 PRO F O 1
ATOM 14075 N N . SER F 1 30 ? -13.99314 9.20060 -59.89986 1.000 104.02802 74 SER F N 1
ATOM 14076 C CA . SER F 1 30 ? -15.08494 9.74107 -59.10703 1.000 98.94858 74 SER F CA 1
ATOM 14077 C C . SER F 1 30 ? -14.77267 9.63311 -57.61537 1.000 94.12425 74 SER F C 1
ATOM 14078 O O . SER F 1 30 ? -13.90481 8.87111 -57.18535 1.000 90.51264 74 SER F O 1
ATOM 14081 N N . ILE F 1 31 ? -15.49805 10.41476 -56.82723 1.000 87.13872 75 ILE F N 1
ATOM 14082 C CA . ILE F 1 31 ? -15.27734 10.52136 -55.38649 1.000 81.66385 75 ILE F CA 1
ATOM 14083 C C . ILE F 1 31 ? -16.34327 9.68817 -54.68345 1.000 82.31442 75 ILE F C 1
ATOM 14084 O O . ILE F 1 31 ? -17.53800 9.88692 -54.95056 1.000 84.14596 75 ILE F O 1
ATOM 14089 N N . PRO F 1 32 ? -15.97005 8.75916 -53.80294 1.000 77.97717 76 PRO F N 1
ATOM 14090 C CA . PRO F 1 32 ? -16.97540 7.92730 -53.12777 1.000 76.36548 76 PRO F CA 1
ATOM 14091 C C . PRO F 1 32 ? -18.00135 8.76994 -52.38430 1.000 75.69958 76 PRO F C 1
ATOM 14092 O O . PRO F 1 32 ? -17.65892 9.72283 -51.67901 1.000 78.80529 76 PRO F O 1
ATOM 14096 N N . SER F 1 33 ? -19.27711 8.40814 -52.54950 1.000 76.37112 77 SER F N 1
ATOM 14097 C CA . SER F 1 33 ? -20.35422 9.16109 -51.91420 1.000 79.17541 77 SER F CA 1
ATOM 14098 C C . SER F 1 33 ? -20.38437 8.94040 -50.40874 1.000 76.29070 77 SER F C 1
ATOM 14099 O O . SER F 1 33 ? -20.87997 9.79554 -49.66689 1.000 74.85212 77 SER F O 1
ATOM 14102 N N . SER F 1 34 ? -19.86921 7.80809 -49.94379 1.000 77.66726 78 SER F N 1
ATOM 14103 C CA . SER F 1 34 ? -19.80333 7.51527 -48.52044 1.000 78.45737 78 SER F CA 1
ATOM 14104 C C . SER F 1 34 ? -18.71237 6.47890 -48.30597 1.000 78.21516 78 SER F C 1
ATOM 14105 O O . SER F 1 34 ? -18.16726 5.91448 -49.25768 1.000 75.13088 78 SER F O 1
ATOM 14108 N N . TYR F 1 35 ? -18.39979 6.23383 -47.03878 1.000 83.11856 79 TYR F N 1
ATOM 14109 C CA . TYR F 1 35 ? -17.40264 5.23316 -46.69432 1.000 72.70823 79 TYR F CA 1
ATOM 14110 C C . TYR F 1 35 ? -18.03500 3.84864 -46.70028 1.000 75.99831 79 TYR F C 1
ATOM 14111 O O . TYR F 1 35 ? -19.12227 3.65063 -46.14920 1.000 79.00361 79 TYR F O 1
ATOM 14120 N N . ALA F 1 36 ? -17.35664 2.89166 -47.33156 1.000 72.02441 80 ALA F N 1
ATOM 14121 C CA . ALA F 1 36 ? -17.84061 1.52149 -47.36199 1.000 67.83287 80 ALA F CA 1
ATOM 14122 C C . ALA F 1 36 ? -17.02560 0.68408 -46.39087 1.000 74.69252 80 ALA F C 1
ATOM 14123 O O . ALA F 1 36 ? -15.85579 0.38495 -46.67798 1.000 71.32578 80 ALA F O 1
ATOM 14125 N N . PRO F 1 37 ? -17.58271 0.28389 -45.24338 1.000 80.42466 81 PRO F N 1
ATOM 14126 C CA . PRO F 1 37 ? -16.81025 -0.54646 -44.30544 1.000 79.56046 81 PRO F CA 1
ATOM 14127 C C . PRO F 1 37 ? -16.48443 -1.92487 -44.84770 1.000 72.23101 81 PRO F C 1
ATOM 14128 O O . PRO F 1 37 ? -15.58010 -2.58248 -44.31728 1.000 71.45811 81 PRO F O 1
ATOM 14132 N N . SER F 1 38 ? -17.19152 -2.38525 -45.87679 1.000 63.71346 82 SER F N 1
ATOM 14133 C CA . SER F 1 38 ? -16.91328 -3.67098 -46.49394 1.000 65.25274 82 SER F CA 1
ATOM 14134 C C . SER F 1 38 ? -17.13899 -3.55743 -47.99427 1.000 67.23396 82 SER F C 1
ATOM 14135 O O . SER F 1 38 ? -17.89599 -2.70542 -48.46613 1.000 77.78164 82 SER F O 1
ATOM 14138 N N . GLY F 1 39 ? -16.46934 -4.42174 -48.73962 1.000 69.14471 83 GLY F N 1
ATOM 14139 C CA . GLY F 1 39 ? -16.58714 -4.41173 -50.18243 1.000 61.16363 83 GLY F CA 1
ATOM 14140 C C . GLY F 1 39 ? -15.48081 -5.22334 -50.81991 1.000 59.08963 83 GLY F C 1
ATOM 14141 O O . GLY F 1 39 ? -14.63793 -5.81561 -50.14573 1.000 61.66780 83 GLY F O 1
ATOM 14142 N N . ILE F 1 40 ? -15.51258 -5.24228 -52.14925 1.000 54.27919 84 ILE F N 1
ATOM 14143 C CA . ILE F 1 40 ? -14.48810 -5.89789 -52.95690 1.000 56.97730 84 ILE F CA 1
ATOM 14144 C C . ILE F 1 40 ? -14.30208 -5.07977 -54.22863 1.000 63.26685 84 ILE F C 1
ATOM 14145 O O . ILE F 1 40 ? -15.27252 -4.58116 -54.80729 1.000 57.62996 84 ILE F O 1
ATOM 14150 N N . SER F 1 41 ? -13.04860 -4.91762 -54.65235 1.000 63.16962 85 SER F N 1
ATOM 14151 C CA . SER F 1 41 ? -12.73931 -4.03941 -55.77184 1.000 55.72033 85 SER F CA 1
ATOM 14152 C C . SER F 1 41 ? -11.69674 -4.66459 -56.68453 1.000 56.95715 85 SER F C 1
ATOM 14153 O O . SER F 1 41 ? -10.75635 -5.31471 -56.22043 1.000 54.34046 85 SER F O 1
ATOM 14156 N N . HIS F 1 42 ? -11.87849 -4.45655 -57.98670 1.000 63.38023 86 HIS F N 1
ATOM 14157 C CA . HIS F 1 42 ? -10.85941 -4.78957 -58.97301 1.000 60.02242 86 HIS F CA 1
ATOM 14158 C C . HIS F 1 42 ? -9.76311 -3.73261 -58.92885 1.000 62.98290 86 HIS F C 1
ATOM 14159 O O . HIS F 1 42 ? -10.01848 -2.55480 -59.20068 1.000 63.19960 86 HIS F O 1
ATOM 14166 N N . LEU F 1 43 ? -8.54519 -4.14370 -58.57552 1.000 61.16551 87 LEU F N 1
ATOM 14167 C CA . LEU F 1 43 ? -7.42704 -3.20702 -58.45558 1.000 62.42966 87 LEU F CA 1
ATOM 14168 C C . LEU F 1 43 ? -6.81525 -2.99852 -59.83846 1.000 66.85622 87 LEU F C 1
ATOM 14169 O O . LEU F 1 43 ? -5.84099 -3.64235 -60.23494 1.000 61.47610 87 LEU F O 1
ATOM 14174 N N . LEU F 1 44 ? -7.41433 -2.06586 -60.58435 1.000 66.94496 88 LEU F N 1
ATOM 14175 C CA . LEU F 1 44 ? -6.95322 -1.77280 -61.93755 1.000 69.86505 88 LEU F CA 1
ATOM 14176 C C . LEU F 1 44 ? -5.57235 -1.13286 -61.94002 1.000 63.73318 88 LEU F C 1
ATOM 14177 O O . LEU F 1 44 ? -4.84971 -1.22643 -62.93812 1.000 65.34773 88 LEU F O 1
ATOM 14182 N N . SER F 1 45 ? -5.19176 -0.48094 -60.84494 1.000 63.13891 89 SER F N 1
ATOM 14183 C CA . SER F 1 45 ? -3.90097 0.18579 -60.75224 1.000 63.85930 89 SER F CA 1
ATOM 14184 C C . SER F 1 45 ? -2.76108 -0.76974 -60.42625 1.000 62.26816 89 SER F C 1
ATOM 14185 O O . SER F 1 45 ? -1.60170 -0.34102 -60.41348 1.000 62.84540 89 SER F O 1
ATOM 14188 N N . ARG F 1 46 ? -3.05707 -2.03978 -60.16542 1.000 57.80739 90 ARG F N 1
ATOM 14189 C CA . ARG F 1 46 ? -2.05537 -3.03724 -59.82434 1.000 56.70992 90 ARG F CA 1
ATOM 14190 C C . ARG F 1 46 ? -1.97446 -4.09309 -60.92002 1.000 59.02912 90 ARG F C 1
ATOM 14191 O O . ARG F 1 46 ? -2.97860 -4.43588 -61.55176 1.000 57.96320 90 ARG F O 1
ATOM 14199 N N . GLN F 1 47 ? -0.76681 -4.60914 -61.13882 1.000 53.97101 91 GLN F N 1
ATOM 14200 C CA . GLN F 1 47 ? -0.54343 -5.66685 -62.11084 1.000 51.27453 91 GLN F CA 1
ATOM 14201 C C . GLN F 1 47 ? 0.50690 -6.62389 -61.56471 1.000 57.25489 91 GLN F C 1
ATOM 14202 O O . GLN F 1 47 ? 1.35167 -6.25228 -60.74596 1.000 59.94989 91 GLN F O 1
ATOM 14208 N N . LEU F 1 48 ? 0.44024 -7.86933 -62.02474 1.000 52.16180 92 LEU F N 1
ATOM 14209 C CA . LEU F 1 48 ? 1.35069 -8.91785 -61.59347 1.000 53.42020 92 LEU F CA 1
ATOM 14210 C C . LEU F 1 48 ? 2.47930 -9.12020 -62.59242 1.000 56.82846 92 LEU F C 1
ATOM 14211 O O . LEU F 1 48 ? 2.29903 -8.95894 -63.80299 1.000 61.24782 92 LEU F O 1
ATOM 14216 N N . VAL F 1 49 ? 3.64334 -9.47025 -62.06191 1.000 55.53901 93 VAL F N 1
ATOM 14217 C CA . VAL F 1 49 ? 4.80995 -9.86780 -62.83256 1.000 56.51401 93 VAL F CA 1
ATOM 14218 C C . VAL F 1 49 ? 5.23158 -11.23510 -62.31452 1.000 60.93350 93 VAL F C 1
ATOM 14219 O O . VAL F 1 49 ? 5.17271 -11.48621 -61.10605 1.000 66.48633 93 VAL F O 1
ATOM 14223 N N . VAL F 1 50 ? 5.62671 -12.12935 -63.21608 1.000 59.15205 94 VAL F N 1
ATOM 14224 C CA . VAL F 1 50 ? 6.00592 -13.48662 -62.84280 1.000 58.96326 94 VAL F CA 1
ATOM 14225 C C . VAL F 1 50 ? 7.52161 -13.61170 -62.92595 1.000 64.84683 94 VAL F C 1
ATOM 14226 O O . VAL F 1 50 ? 8.13992 -13.19487 -63.91398 1.000 59.71251 94 VAL F O 1
ATOM 14230 N N . VAL F 1 51 ? 8.11833 -14.13999 -61.86086 1.000 57.76798 95 VAL F N 1
ATOM 14231 C CA . VAL F 1 51 ? 9.55146 -14.38394 -61.77483 1.000 54.12962 95 VAL F CA 1
ATOM 14232 C C . VAL F 1 51 ? 9.74534 -15.87026 -61.52413 1.000 57.48811 95 VAL F C 1
ATOM 14233 O O . VAL F 1 51 ? 9.18372 -16.42092 -60.57033 1.000 58.27345 95 VAL F O 1
ATOM 14237 N N . TYR F 1 52 ? 10.53105 -16.51862 -62.37736 1.000 60.87790 96 TYR F N 1
ATOM 14238 C CA . TYR F 1 52 ? 10.68584 -17.96198 -62.29826 1.000 64.32251 96 TYR F CA 1
ATOM 14239 C C . TYR F 1 52 ? 12.06476 -18.34917 -62.80947 1.000 64.20310 96 TYR F C 1
ATOM 14240 O O . TYR F 1 52 ? 12.75922 -17.56227 -63.45763 1.000 59.37963 96 TYR F O 1
ATOM 14249 N N . GLY F 1 53 ? 12.45147 -19.58387 -62.50744 1.000 62.15301 97 GLY F N 1
ATOM 14250 C CA . GLY F 1 53 ? 13.74864 -20.09029 -62.87754 1.000 66.59754 97 GLY F CA 1
ATOM 14251 C C . GLY F 1 53 ? 14.43818 -20.77074 -61.71484 1.000 62.94087 97 GLY F C 1
ATOM 14252 O O . GLY F 1 53 ? 13.98353 -20.70524 -60.56876 1.000 64.60478 97 GLY F O 1
ATOM 14253 N N . PRO F 1 54 ? 15.55052 -21.45541 -61.99695 1.000 66.94653 98 PRO F N 1
ATOM 14254 C CA . PRO F 1 54 ? 16.27530 -22.14679 -60.91601 1.000 64.34480 98 PRO F CA 1
ATOM 14255 C C . PRO F 1 54 ? 16.72062 -21.22829 -59.79012 1.000 63.84607 98 PRO F C 1
ATOM 14256 O O . PRO F 1 54 ? 16.70758 -21.63882 -58.62302 1.000 63.17699 98 PRO F O 1
ATOM 14260 N N . ASP F 1 55 ? 17.11013 -19.99345 -60.10111 1.000 63.81950 99 ASP F N 1
ATOM 14261 C CA . ASP F 1 55 ? 17.66283 -19.08106 -59.10971 1.000 59.95198 99 ASP F CA 1
ATOM 14262 C C . ASP F 1 55 ? 16.66398 -18.03173 -58.63762 1.000 57.94687 99 ASP F C 1
ATOM 14263 O O . ASP F 1 55 ? 17.07012 -17.05795 -57.99693 1.000 62.80132 99 ASP F O 1
ATOM 14268 N N . ALA F 1 56 ? 15.37191 -18.21188 -58.92512 1.000 59.21551 100 ALA F N 1
ATOM 14269 C CA . ALA F 1 56 ? 14.39182 -17.16215 -58.65298 1.000 58.10063 100 ALA F CA 1
ATOM 14270 C C . ALA F 1 56 ? 14.33745 -16.80960 -57.16938 1.000 55.29559 100 ALA F C 1
ATOM 14271 O O . ALA F 1 56 ? 14.35990 -15.62975 -56.80138 1.000 48.91532 100 ALA F O 1
ATOM 14273 N N . ALA F 1 57 ? 14.26278 -17.81989 -56.29984 1.000 58.27103 101 ALA F N 1
ATOM 14274 C CA . ALA F 1 57 ? 14.15528 -17.54989 -54.86859 1.000 60.02326 101 ALA F CA 1
ATOM 14275 C C . ALA F 1 57 ? 15.39559 -16.83351 -54.34811 1.000 56.51076 101 ALA F C 1
ATOM 14276 O O . ALA F 1 57 ? 15.29355 -15.82425 -53.64079 1.000 55.87854 101 ALA F O 1
ATOM 14278 N N . LYS F 1 58 ? 16.58060 -17.33597 -54.70039 1.000 54.72198 102 LYS F N 1
ATOM 14279 C CA . LYS F 1 58 ? 17.81306 -16.71164 -54.23281 1.000 52.57734 102 LYS F CA 1
ATOM 14280 C C . LYS F 1 58 ? 17.95055 -15.29548 -54.77330 1.000 56.03131 102 LYS F C 1
ATOM 14281 O O . LYS F 1 58 ? 18.36131 -14.38140 -54.04847 1.000 58.65744 102 LYS F O 1
ATOM 14287 N N . TYR F 1 59 ? 17.61076 -15.09793 -56.04828 1.000 55.10441 103 TYR F N 1
ATOM 14288 C CA . TYR F 1 59 ? 17.71150 -13.77706 -56.65864 1.000 54.78211 103 TYR F CA 1
ATOM 14289 C C . TYR F 1 59 ? 16.72426 -12.79914 -56.03067 1.000 51.39224 103 TYR F C 1
ATOM 14290 O O . TYR F 1 59 ? 17.06882 -11.63978 -55.77225 1.000 56.23198 103 TYR F O 1
ATOM 14299 N N . LEU F 1 60 ? 15.49319 -13.24937 -55.77473 1.000 56.08197 104 LEU F N 1
ATOM 14300 C CA . LEU F 1 60 ? 14.51662 -12.39887 -55.09982 1.000 55.57055 104 LEU F CA 1
ATOM 14301 C C . LEU F 1 60 ? 14.97332 -12.04016 -53.69153 1.000 56.98990 104 LEU F C 1
ATOM 14302 O O . LEU F 1 60 ? 14.75550 -10.91359 -53.22833 1.000 45.88686 104 LEU F O 1
ATOM 14307 N N . GLN F 1 61 ? 15.60791 -12.99043 -52.99721 1.000 54.31760 105 GLN F N 1
ATOM 14308 C CA . GLN F 1 61 ? 15.98516 -12.78014 -51.60265 1.000 47.92158 105 GLN F CA 1
ATOM 14309 C C . GLN F 1 61 ? 16.94601 -11.60693 -51.45043 1.000 51.65111 105 GLN F C 1
ATOM 14310 O O . GLN F 1 61 ? 16.84767 -10.83785 -50.48645 1.000 49.93020 105 GLN F O 1
ATOM 14316 N N . GLY F 1 62 ? 17.87785 -11.44881 -52.38842 1.000 47.40205 106 GLY F N 1
ATOM 14317 C CA . GLY F 1 62 ? 18.77559 -10.31212 -52.36208 1.000 45.66357 106 GLY F CA 1
ATOM 14318 C C . GLY F 1 62 ? 18.19275 -9.02056 -52.88645 1.000 47.31304 106 GLY F C 1
ATOM 14319 O O . GLY F 1 62 ? 18.87145 -7.98926 -52.88149 1.000 50.45073 106 GLY F O 1
ATOM 14320 N N . MET F 1 63 ? 16.93897 -9.04462 -53.33283 1.000 46.98168 107 MET F N 1
ATOM 14321 C CA . MET F 1 63 ? 16.30659 -7.89715 -53.96732 1.000 54.27469 107 MET F CA 1
ATOM 14322 C C . MET F 1 63 ? 15.21463 -7.25026 -53.13561 1.000 48.73819 107 MET F C 1
ATOM 14323 O O . MET F 1 63 ? 15.02998 -6.03571 -53.22428 1.000 49.25516 107 MET F O 1
ATOM 14328 N N . VAL F 1 64 ? 14.48759 -8.02174 -52.33824 1.000 48.11631 108 VAL F N 1
ATOM 14329 C CA . VAL F 1 64 ? 13.32285 -7.51440 -51.63221 1.000 56.33459 108 VAL F CA 1
ATOM 14330 C C . VAL F 1 64 ? 13.61531 -7.46418 -50.13855 1.000 47.89017 108 VAL F C 1
ATOM 14331 O O . VAL F 1 64 ? 14.53351 -8.11376 -49.62835 1.000 43.13804 108 VAL F O 1
ATOM 14335 N N . THR F 1 65 ? 12.82425 -6.65188 -49.43480 1.000 50.81750 109 THR F N 1
ATOM 14336 C CA . THR F 1 65 ? 12.99919 -6.47336 -47.99906 1.000 49.27707 109 THR F CA 1
ATOM 14337 C C . THR F 1 65 ? 12.43176 -7.62350 -47.18382 1.000 45.22804 109 THR F C 1
ATOM 14338 O O . THR F 1 65 ? 12.81570 -7.78591 -46.02036 1.000 51.23049 109 THR F O 1
ATOM 14342 N N . ALA F 1 66 ? 11.52714 -8.41114 -47.75215 1.000 45.64474 110 ALA F N 1
ATOM 14343 C CA . ALA F 1 66 ? 10.91659 -9.50607 -47.01819 1.000 42.60961 110 ALA F CA 1
ATOM 14344 C C . ALA F 1 66 ? 11.73715 -10.78047 -47.18084 1.000 50.51584 110 ALA F C 1
ATOM 14345 O O . ALA F 1 66 ? 12.53338 -10.92542 -48.11136 1.000 51.44705 110 ALA F O 1
ATOM 14347 N N . ASN F 1 67 ? 11.54028 -11.70580 -46.24677 1.000 46.63996 111 ASN F N 1
ATOM 14348 C CA . ASN F 1 67 ? 12.21332 -12.99519 -46.30061 1.000 46.99480 111 ASN F CA 1
ATOM 14349 C C . ASN F 1 67 ? 11.48854 -13.89258 -47.29417 1.000 52.61827 111 ASN F C 1
ATOM 14350 O O . ASN F 1 67 ? 10.28948 -14.15004 -47.14829 1.000 52.42182 111 ASN F O 1
ATOM 14355 N N . VAL F 1 68 ? 12.20892 -14.35038 -48.31617 1.000 45.79634 112 VAL F N 1
ATOM 14356 C CA . VAL F 1 68 ? 11.61756 -15.27731 -49.27302 1.000 44.35372 112 VAL F CA 1
ATOM 14357 C C . VAL F 1 68 ? 11.51362 -16.67805 -48.67515 1.000 54.45471 112 VAL F C 1
ATOM 14358 O O . VAL F 1 68 ? 10.59237 -17.43624 -49.00630 1.000 56.59284 112 VAL F O 1
ATOM 14362 N N . TYR F 1 69 ? 12.41383 -17.02873 -47.76455 1.000 48.56979 113 TYR F N 1
ATOM 14363 C CA . TYR F 1 69 ? 12.45258 -18.35274 -47.16595 1.000 49.66408 113 TYR F CA 1
ATOM 14364 C C . TYR F 1 69 ? 11.70992 -18.36619 -45.83407 1.000 52.95864 113 TYR F C 1
ATOM 14365 O O . TYR F 1 69 ? 11.40816 -17.32349 -45.24762 1.000 45.16259 113 TYR F O 1
ATOM 14374 N N . MET F 1 70 ? 11.40499 -19.57588 -45.37011 1.000 58.74922 114 MET F N 1
ATOM 14375 C CA . MET F 1 70 ? 10.74828 -19.74258 -44.08455 1.000 59.16598 114 MET F CA 1
ATOM 14376 C C . MET F 1 70 ? 11.74292 -19.52092 -42.94534 1.000 53.29397 114 MET F C 1
ATOM 14377 O O . MET F 1 70 ? 12.92611 -19.84623 -43.07255 1.000 50.14556 114 MET F O 1
ATOM 14382 N N . PRO F 1 71 ? 11.28989 -18.95344 -41.82695 1.000 56.00435 115 PRO F N 1
ATOM 14383 C CA . PRO F 1 71 ? 12.18799 -18.77104 -40.67811 1.000 55.73145 115 PRO F CA 1
ATOM 14384 C C . PRO F 1 71 ? 12.70449 -20.10702 -40.16417 1.000 56.22751 115 PRO F C 1
ATOM 14385 O O . PRO F 1 71 ? 11.98261 -21.10557 -40.13667 1.000 51.84319 115 PRO F O 1
ATOM 14389 N N . GLY F 1 72 ? 13.96593 -20.11344 -39.74194 1.000 55.46873 116 GLY F N 1
ATOM 14390 C CA . GLY F 1 72 ? 14.61119 -21.34224 -39.33298 1.000 55.75679 116 GLY F CA 1
ATOM 14391 C C . GLY F 1 72 ? 15.11911 -22.19957 -40.46833 1.000 52.60696 116 GLY F C 1
ATOM 14392 O O . GLY F 1 72 ? 15.57038 -23.32363 -40.22069 1.000 53.53698 116 GLY F O 1
ATOM 14393 N N . SER F 1 73 ? 15.05159 -21.71186 -41.70636 1.000 57.53033 117 SER F N 1
ATOM 14394 C CA . SER F 1 73 ? 15.56496 -22.43848 -42.86067 1.000 62.05172 117 SER F CA 1
ATOM 14395 C C . SER F 1 73 ? 16.08037 -21.43795 -43.88251 1.000 66.72276 117 SER F C 1
ATOM 14396 O O . SER F 1 73 ? 15.42284 -20.42878 -44.15305 1.000 63.86339 117 SER F O 1
ATOM 14399 N N . GLY F 1 74 ? 17.25220 -21.71600 -44.43979 1.000 66.56764 118 GLY F N 1
ATOM 14400 C CA . GLY F 1 74 ? 17.80375 -20.88255 -45.48237 1.000 67.13042 118 GLY F CA 1
ATOM 14401 C C . GLY F 1 74 ? 17.49567 -21.32559 -46.89095 1.000 64.16464 118 GLY F C 1
ATOM 14402 O O . GLY F 1 74 ? 17.95107 -20.68467 -47.84316 1.000 71.66141 118 GLY F O 1
ATOM 14403 N N . SER F 1 75 ? 16.73908 -22.40612 -47.06216 1.000 61.86695 119 SER F N 1
ATOM 14404 C CA . SER F 1 75 ? 16.49154 -22.96844 -48.38140 1.000 67.88264 119 SER F CA 1
ATOM 14405 C C . SER F 1 75 ? 15.02071 -23.15662 -48.71239 1.000 58.31675 119 SER F C 1
ATOM 14406 O O . SER F 1 75 ? 14.66367 -23.11456 -49.89099 1.000 58.29629 119 SER F O 1
ATOM 14409 N N . MET F 1 76 ? 14.16320 -23.37245 -47.71990 1.000 52.97673 120 MET F N 1
ATOM 14410 C CA . MET F 1 76 ? 12.77296 -23.71300 -47.98701 1.000 61.03293 120 MET F CA 1
ATOM 14411 C C . MET F 1 76 ? 11.96409 -22.44718 -48.24281 1.000 59.85969 120 MET F C 1
ATOM 14412 O O . MET F 1 76 ? 11.80801 -21.60540 -47.35133 1.000 62.76397 120 MET F O 1
ATOM 14417 N N . VAL F 1 77 ? 11.45145 -22.32192 -49.46769 1.000 64.15206 121 VAL F N 1
ATOM 14418 C CA . VAL F 1 77 ? 10.70023 -21.14124 -49.86912 1.000 54.73611 121 VAL F CA 1
ATOM 14419 C C . VAL F 1 77 ? 9.39477 -21.07417 -49.09141 1.000 56.94028 121 VAL F C 1
ATOM 14420 O O . VAL F 1 77 ? 8.74904 -22.09976 -48.83521 1.000 66.47895 121 VAL F O 1
ATOM 14424 N N . ARG F 1 78 ? 9.00984 -19.86130 -48.69671 1.000 60.30245 122 ARG F N 1
ATOM 14425 C CA . ARG F 1 78 ? 7.72489 -19.65222 -48.04422 1.000 61.59377 122 ARG F CA 1
ATOM 14426 C C . ARG F 1 78 ? 6.58463 -20.12179 -48.93510 1.000 71.60953 122 ARG F C 1
ATOM 14427 O O . ARG F 1 78 ? 6.53292 -19.79657 -50.12455 1.000 72.09978 122 ARG F O 1
ATOM 14435 N N . THR F 1 79 ? 5.66541 -20.88552 -48.35204 1.000 73.16511 123 THR F N 1
ATOM 14436 C CA . THR F 1 79 ? 4.43061 -21.26072 -49.02152 1.000 71.16428 123 THR F CA 1
ATOM 14437 C C . THR F 1 79 ? 3.24569 -20.42396 -48.55382 1.000 77.92404 123 THR F C 1
ATOM 14438 O O . THR F 1 79 ? 2.10067 -20.75600 -48.87727 1.000 76.23437 123 THR F O 1
ATOM 14442 N N . ASP F 1 80 ? 3.49453 -19.35700 -47.79099 1.000 79.32136 124 ASP F N 1
ATOM 14443 C CA . ASP F 1 80 ? 2.44353 -18.39683 -47.48013 1.000 76.66419 124 ASP F CA 1
ATOM 14444 C C . ASP F 1 80 ? 1.88077 -17.83757 -48.77767 1.000 71.91094 124 ASP F C 1
ATOM 14445 O O . ASP F 1 80 ? 2.63338 -17.39543 -49.64967 1.000 68.84702 124 ASP F O 1
ATOM 14450 N N . ARG F 1 81 ? 0.55143 -17.84475 -48.90012 1.000 72.32729 125 ARG F N 1
ATOM 14451 C CA . ARG F 1 81 ? -0.07799 -17.55818 -50.18701 1.000 70.07131 125 ARG F CA 1
ATOM 14452 C C . ARG F 1 81 ? 0.20603 -16.14956 -50.68920 1.000 66.22843 125 ARG F C 1
ATOM 14453 O O . ARG F 1 81 ? 0.04149 -15.88486 -51.88508 1.000 68.05864 125 ARG F O 1
ATOM 14461 N N . GLY F 1 82 ? 0.62904 -15.24623 -49.81500 1.000 63.60944 126 GLY F N 1
ATOM 14462 C CA . GLY F 1 82 ? 1.01134 -13.91816 -50.24258 1.000 57.54163 126 GLY F CA 1
ATOM 14463 C C . GLY F 1 82 ? 1.55072 -13.09975 -49.09309 1.000 58.58157 126 GLY F C 1
ATOM 14464 O O . GLY F 1 82 ? 1.06609 -13.22289 -47.96432 1.000 62.65470 126 GLY F O 1
ATOM 14465 N N . TYR F 1 83 ? 2.55567 -12.26744 -49.35345 1.000 50.28503 127 TYR F N 1
ATOM 14466 C CA . TYR F 1 83 ? 3.09893 -11.42547 -48.29936 1.000 52.24438 127 TYR F CA 1
ATOM 14467 C C . TYR F 1 83 ? 3.57668 -10.10824 -48.88655 1.000 50.03312 127 TYR F C 1
ATOM 14468 O O . TYR F 1 83 ? 3.89782 -10.00391 -50.07292 1.000 52.05608 127 TYR F O 1
ATOM 14477 N N . TYR F 1 84 ? 3.60273 -9.10097 -48.02355 1.000 50.60385 128 TYR F N 1
ATOM 14478 C CA . TYR F 1 84 ? 3.99678 -7.75161 -48.38449 1.000 45.47608 128 TYR F CA 1
ATOM 14479 C C . TYR F 1 84 ? 5.51566 -7.63340 -48.40890 1.000 47.55739 128 TYR F C 1
ATOM 14480 O O . TYR F 1 84 ? 6.22466 -8.30437 -47.65433 1.000 50.75362 128 TYR F O 1
ATOM 14489 N N . ALA F 1 85 ? 6.01376 -6.77636 -49.29384 1.000 46.22895 129 ALA F N 1
ATOM 14490 C CA . ALA F 1 85 ? 7.45017 -6.59690 -49.44647 1.000 43.21647 129 ALA F CA 1
ATOM 14491 C C . ALA F 1 85 ? 7.70304 -5.29031 -50.18068 1.000 44.75047 129 ALA F C 1
ATOM 14492 O O . ALA F 1 85 ? 6.77904 -4.63212 -50.66248 1.000 46.65805 129 ALA F O 1
ATOM 14494 N N . ALA F 1 86 ? 8.97547 -4.91771 -50.25030 1.000 49.60744 130 ALA F N 1
ATOM 14495 C CA . ALA F 1 86 ? 9.39248 -3.76108 -51.02145 1.000 50.22751 130 ALA F CA 1
ATOM 14496 C C . ALA F 1 86 ? 10.72304 -4.05934 -51.69231 1.000 44.87511 130 ALA F C 1
ATOM 14497 O O . ALA F 1 86 ? 11.53886 -4.82868 -51.17812 1.000 48.74728 130 ALA F O 1
ATOM 14499 N N . LEU F 1 87 ? 10.92813 -3.44714 -52.85157 1.000 50.01671 131 LEU F N 1
ATOM 14500 C CA . LEU F 1 87 ? 12.23976 -3.36907 -53.47534 1.000 48.92936 131 LEU F CA 1
ATOM 14501 C C . LEU F 1 87 ? 12.81798 -1.99613 -53.17011 1.000 44.31810 131 LEU F C 1
ATOM 14502 O O . LEU F 1 87 ? 12.13257 -0.98257 -53.33328 1.000 44.55888 131 LEU F O 1
ATOM 14507 N N . LEU F 1 88 ? 14.06161 -1.96338 -52.71119 1.000 41.56020 132 LEU F N 1
ATOM 14508 C CA . LEU F 1 88 ? 14.72289 -0.70973 -52.39359 1.000 46.03124 132 LEU F CA 1
ATOM 14509 C C . LEU F 1 88 ? 15.83606 -0.41825 -53.38912 1.000 49.49743 132 LEU F C 1
ATOM 14510 O O . LEU F 1 88 ? 16.31133 -1.30057 -54.10854 1.000 47.53223 132 LEU F O 1
ATOM 14515 N N . THR F 1 89 ? 16.22971 0.84966 -53.42950 1.000 55.01899 133 THR F N 1
ATOM 14516 C CA . THR F 1 89 ? 17.43201 1.26137 -54.12775 1.000 45.53303 133 THR F CA 1
ATOM 14517 C C . THR F 1 89 ? 18.65288 0.98150 -53.25460 1.000 52.07204 133 THR F C 1
ATOM 14518 O O . THR F 1 89 ? 18.54068 0.62268 -52.07896 1.000 53.07051 133 THR F O 1
ATOM 14522 N N . GLY F 1 90 ? 19.83770 1.14924 -53.84559 1.000 55.54505 134 GLY F N 1
ATOM 14523 C CA . GLY F 1 90 ? 21.06256 1.00006 -53.07786 1.000 44.19469 134 GLY F CA 1
ATOM 14524 C C . GLY F 1 90 ? 21.16625 1.99083 -51.93608 1.000 51.66527 134 GLY F C 1
ATOM 14525 O O . GLY F 1 90 ? 21.85231 1.73319 -50.94229 1.000 54.48142 134 GLY F O 1
ATOM 14526 N N . GLN F 1 91 ? 20.49195 3.13095 -52.05913 1.000 53.69159 135 GLN F N 1
ATOM 14527 C CA . GLN F 1 91 ? 20.44937 4.14669 -51.01856 1.000 53.19424 135 GLN F CA 1
ATOM 14528 C C . GLN F 1 91 ? 19.34162 3.89802 -50.00173 1.000 52.18237 135 GLN F C 1
ATOM 14529 O O . GLN F 1 91 ? 19.10056 4.74952 -49.14065 1.000 56.73247 135 GLN F O 1
ATOM 14535 N N . GLY F 1 92 ? 18.65823 2.76094 -50.08990 1.000 54.36308 136 GLY F N 1
ATOM 14536 C CA . GLY F 1 92 ? 17.64504 2.40964 -49.12001 1.000 53.84984 136 GLY F CA 1
ATOM 14537 C C . GLY F 1 92 ? 16.30792 3.08536 -49.30417 1.000 50.41886 136 GLY F C 1
ATOM 14538 O O . GLY F 1 92 ? 15.48049 3.03219 -48.39046 1.000 46.91663 136 GLY F O 1
ATOM 14539 N N . ARG F 1 93 ? 16.06569 3.72055 -50.44612 1.000 52.97647 137 ARG F N 1
ATOM 14540 C CA . ARG F 1 93 ? 14.77844 4.34267 -50.71364 1.000 51.79550 137 ARG F CA 1
ATOM 14541 C C . ARG F 1 93 ? 13.86008 3.36163 -51.42886 1.000 49.14925 137 ARG F C 1
ATOM 14542 O O . ARG F 1 93 ? 14.31564 2.42796 -52.09376 1.000 48.10120 137 ARG F O 1
ATOM 14550 N N . VAL F 1 94 ? 12.55315 3.57823 -51.27883 1.000 45.74671 138 VAL F N 1
ATOM 14551 C CA . VAL F 1 94 ? 11.57878 2.65826 -51.85119 1.000 51.63303 138 VAL F CA 1
ATOM 14552 C C . VAL F 1 94 ? 11.62047 2.74949 -53.36970 1.000 48.46479 138 VAL F C 1
ATOM 14553 O O . VAL F 1 94 ? 11.55292 3.84062 -53.94958 1.000 49.45117 138 VAL F O 1
ATOM 14557 N N . LEU F 1 95 ? 11.74405 1.59750 -54.02059 1.000 50.24418 139 LEU F N 1
ATOM 14558 C CA . LEU F 1 95 ? 11.70042 1.49889 -55.47196 1.000 51.98254 139 LEU F CA 1
ATOM 14559 C C . LEU F 1 95 ? 10.34731 1.00036 -55.95845 1.000 53.06923 139 LEU F C 1
ATOM 14560 O O . LEU F 1 95 ? 9.71383 1.63509 -56.80593 1.000 55.90873 139 LEU F O 1
ATOM 14565 N N . TYR F 1 96 ? 9.89311 -0.13068 -55.42765 1.000 54.77235 140 TYR F N 1
ATOM 14566 C CA . TYR F 1 96 ? 8.55148 -0.63351 -55.66721 1.000 51.52648 140 TYR F CA 1
ATOM 14567 C C . TYR F 1 96 ? 8.02070 -1.22691 -54.37309 1.000 52.77994 140 TYR F C 1
ATOM 14568 O O . TYR F 1 96 ? 8.74682 -1.92589 -53.66175 1.000 58.39882 140 TYR F O 1
ATOM 14577 N N . ASP F 1 97 ? 6.76138 -0.93952 -54.06548 1.000 54.66560 141 ASP F N 1
ATOM 14578 C CA . ASP F 1 97 ? 6.05106 -1.60639 -52.98277 1.000 48.34582 141 ASP F CA 1
ATOM 14579 C C . ASP F 1 97 ? 5.19436 -2.70166 -53.60506 1.000 50.96197 141 ASP F C 1
ATOM 14580 O O . ASP F 1 97 ? 4.37152 -2.42680 -54.48612 1.000 52.69286 141 ASP F O 1
ATOM 14585 N N . VAL F 1 98 ? 5.41272 -3.94515 -53.17642 1.000 46.01562 142 VAL F N 1
ATOM 14586 C CA . VAL F 1 98 ? 4.86247 -5.10036 -53.87013 1.000 48.67643 142 VAL F CA 1
ATOM 14587 C C . VAL F 1 98 ? 4.22921 -6.07107 -52.88368 1.000 51.00546 142 VAL F C 1
ATOM 14588 O O . VAL F 1 98 ? 4.44747 -6.00657 -51.67199 1.000 51.22258 142 VAL F O 1
ATOM 14592 N N . PHE F 1 99 ? 3.42238 -6.97361 -53.43488 1.000 52.99515 143 PHE F N 1
ATOM 14593 C CA . PHE F 1 99 ? 3.03101 -8.21353 -52.78260 1.000 49.91383 143 PHE F CA 1
ATOM 14594 C C . PHE F 1 99 ? 3.66371 -9.36970 -53.54359 1.000 47.19378 143 PHE F C 1
ATOM 14595 O O . PHE F 1 99 ? 3.76095 -9.33102 -54.77407 1.000 51.24593 143 PHE F O 1
ATOM 14603 N N . ILE F 1 100 ? 4.11032 -10.38887 -52.81649 1.000 44.36919 144 ILE F N 1
ATOM 14604 C CA . ILE F 1 100 ? 4.75833 -11.55085 -53.41575 1.000 52.32447 144 ILE F CA 1
ATOM 14605 C C . ILE F 1 100 ? 3.88322 -12.76957 -53.16050 1.000 55.98180 144 ILE F C 1
ATOM 14606 O O . ILE F 1 100 ? 3.59857 -13.10831 -52.00411 1.000 55.93265 144 ILE F O 1
ATOM 14611 N N . TYR F 1 101 ? 3.45391 -13.42018 -54.23849 1.000 51.62025 145 TYR F N 1
ATOM 14612 C CA . TYR F 1 101 ? 2.63248 -14.61974 -54.15008 1.000 49.05590 145 TYR F CA 1
ATOM 14613 C C . TYR F 1 101 ? 3.43296 -15.80386 -54.66585 1.000 59.19115 145 TYR F C 1
ATOM 14614 O O . TYR F 1 101 ? 3.65495 -15.90911 -55.88300 1.000 61.27962 145 TYR F O 1
ATOM 14623 N N . PRO F 1 102 ? 3.90770 -16.69499 -53.79964 1.000 61.16067 146 PRO F N 1
ATOM 14624 C CA . PRO F 1 102 ? 4.57470 -17.90708 -54.28835 1.000 59.87258 146 PRO F CA 1
ATOM 14625 C C . PRO F 1 102 ? 3.64009 -18.71708 -55.17498 1.000 65.19342 146 PRO F C 1
ATOM 14626 O O . PRO F 1 102 ? 2.45756 -18.88837 -54.87026 1.000 65.49190 146 PRO F O 1
ATOM 14630 N N . LEU F 1 103 ? 4.18367 -19.21054 -56.28486 1.000 75.17111 147 LEU F N 1
ATOM 14631 C CA . LEU F 1 103 ? 3.41497 -19.89749 -57.31715 1.000 70.23470 147 LEU F CA 1
ATOM 14632 C C . LEU F 1 103 ? 3.94613 -21.31832 -57.44906 1.000 82.57323 147 LEU F C 1
ATOM 14633 O O . LEU F 1 103 ? 5.02941 -21.53022 -58.00659 1.000 87.79593 147 LEU F O 1
ATOM 14638 N N . THR F 1 104 ? 3.18825 -22.28982 -56.93535 1.000 89.75609 148 THR F N 1
ATOM 14639 C CA . THR F 1 104 ? 3.61118 -23.68531 -56.97871 1.000 88.86571 148 THR F CA 1
ATOM 14640 C C . THR F 1 104 ? 2.52562 -24.60720 -57.52315 1.000 92.98856 148 THR F C 1
ATOM 14641 O O . THR F 1 104 ? 2.83320 -25.63941 -58.12845 1.000 97.13744 148 THR F O 1
ATOM 14645 N N . ASP F 1 105 ? 1.25666 -24.24554 -57.31863 1.000 96.95105 149 ASP F N 1
ATOM 14646 C CA . ASP F 1 105 ? 0.14361 -25.18070 -57.49648 1.000 102.15493 149 ASP F CA 1
ATOM 14647 C C . ASP F 1 105 ? -0.49362 -24.95543 -58.86558 1.000 101.29572 149 ASP F C 1
ATOM 14648 O O . ASP F 1 105 ? -1.47905 -24.23866 -59.01388 1.000 101.14563 149 ASP F O 1
ATOM 14653 N N . SER F 1 106 ? 0.15858 -25.50369 -59.89493 1.000 96.69221 150 SER F N 1
ATOM 14654 C CA . SER F 1 106 ? -0.46638 -25.85025 -61.18140 1.000 101.33402 150 SER F CA 1
ATOM 14655 C C . SER F 1 106 ? -1.37981 -24.74923 -61.72730 1.000 101.73242 150 SER F C 1
ATOM 14656 O O . SER F 1 106 ? -2.28469 -25.03020 -62.51302 1.000 90.95684 150 SER F O 1
ATOM 14659 N N . LYS F 1 107 ? -1.17605 -23.49747 -61.31599 1.000 103.83996 151 LYS F N 1
ATOM 14660 C CA . LYS F 1 107 ? -1.92925 -22.37217 -61.85284 1.000 97.31659 151 LYS F CA 1
ATOM 14661 C C . LYS F 1 107 ? -1.18297 -21.67321 -62.97611 1.000 97.60222 151 LYS F C 1
ATOM 14662 O O . LYS F 1 107 ? -1.50053 -20.52518 -63.30760 1.000 100.37408 151 LYS F O 1
ATOM 14668 N N . HIS F 1 108 ? -0.19230 -22.33915 -63.55471 1.000 99.47882 152 HIS F N 1
ATOM 14669 C CA . HIS F 1 108 ? 0.71482 -21.72223 -64.51243 1.000 102.03555 152 HIS F CA 1
ATOM 14670 C C . HIS F 1 108 ? 0.02854 -21.65687 -65.87104 1.000 106.05718 152 HIS F C 1
ATOM 14671 O O . HIS F 1 108 ? -0.19997 -22.68816 -66.51136 1.000 99.96497 152 HIS F O 1
ATOM 14678 N N . LEU F 1 109 ? -0.31005 -20.44687 -66.30547 1.000 105.92093 153 LEU F N 1
ATOM 14679 C CA . LEU F 1 109 ? -0.91968 -20.24139 -67.61458 1.000 107.26896 153 LEU F CA 1
ATOM 14680 C C . LEU F 1 109 ? 0.15040 -20.04666 -68.68227 1.000 117.32332 153 LEU F C 1
ATOM 14681 O O . LEU F 1 109 ? -0.00446 -20.49177 -69.81916 1.000 120.11587 153 LEU F O 1
ATOM 14686 N N . GLY F 1 120 ? 13.07808 -24.46544 -60.83753 1.000 73.97216 164 GLY F N 1
ATOM 14687 C CA . GLY F 1 120 ? 13.24083 -24.01333 -59.46747 1.000 80.55107 164 GLY F CA 1
ATOM 14688 C C . GLY F 1 120 ? 11.94057 -23.62282 -58.78843 1.000 84.24099 164 GLY F C 1
ATOM 14689 O O . GLY F 1 120 ? 11.16770 -24.48239 -58.36229 1.000 85.43908 164 GLY F O 1
ATOM 14690 N N . ALA F 1 121 ? 11.70089 -22.31666 -58.68496 1.000 80.36877 165 ALA F N 1
ATOM 14691 C CA . ALA F 1 121 ? 10.49754 -21.79197 -58.05668 1.000 81.24799 165 ALA F CA 1
ATOM 14692 C C . ALA F 1 121 ? 9.96049 -20.63760 -58.88985 1.000 72.87909 165 ALA F C 1
ATOM 14693 O O . ALA F 1 121 ? 10.67860 -20.03856 -59.69423 1.000 73.51098 165 ALA F O 1
ATOM 14695 N N . ALA F 1 122 ? 8.67971 -20.33162 -58.68829 1.000 69.75725 166 ALA F N 1
ATOM 14696 C CA . ALA F 1 122 ? 8.00228 -19.27038 -59.41956 1.000 70.87413 166 ALA F CA 1
ATOM 14697 C C . ALA F 1 122 ? 7.32180 -18.32296 -58.44252 1.000 64.19979 166 ALA F C 1
ATOM 14698 O O . ALA F 1 122 ? 6.76897 -18.75448 -57.42560 1.000 62.91531 166 ALA F O 1
ATOM 14700 N N . PHE F 1 123 ? 7.36776 -17.02936 -58.75610 1.000 60.57108 167 PHE F N 1
ATOM 14701 C CA . PHE F 1 123 ? 6.79284 -15.99302 -57.90828 1.000 59.99974 167 PHE F CA 1
ATOM 14702 C C . PHE F 1 123 ? 5.98893 -15.01906 -58.75506 1.000 57.21060 167 PHE F C 1
ATOM 14703 O O . PHE F 1 123 ? 6.43968 -14.60417 -59.82729 1.000 54.55033 167 PHE F O 1
ATOM 14711 N N . LEU F 1 124 ? 4.80775 -14.65117 -58.26828 1.000 55.97741 168 LEU F N 1
ATOM 14712 C CA . LEU F 1 124 ? 4.03092 -13.55217 -58.82698 1.000 54.96223 168 LEU F CA 1
ATOM 14713 C C . LEU F 1 124 ? 4.28157 -12.31895 -57.96970 1.000 56.69378 168 LEU F C 1
ATOM 14714 O O . LEU F 1 124 ? 4.07091 -12.35287 -56.75243 1.000 52.47609 168 LEU F O 1
ATOM 14719 N N . ILE F 1 125 ? 4.73239 -11.23795 -58.59724 1.000 50.00424 169 ILE F N 1
ATOM 14720 C CA . ILE F 1 125 ? 5.03334 -9.99504 -57.89833 1.000 48.73087 169 ILE F CA 1
ATOM 14721 C C . ILE F 1 125 ? 4.03338 -8.94299 -58.35485 1.000 59.24792 169 ILE F C 1
ATOM 14722 O O . ILE F 1 125 ? 3.94347 -8.63382 -59.55038 1.000 58.85637 169 ILE F O 1
ATOM 14727 N N . GLU F 1 126 ? 3.28801 -8.39166 -57.40157 1.000 53.30615 170 GLU F N 1
ATOM 14728 C CA . GLU F 1 126 ? 2.23640 -7.42272 -57.67773 1.000 52.00435 170 GLU F CA 1
ATOM 14729 C C . GLU F 1 126 ? 2.79102 -6.01995 -57.48221 1.000 52.34974 170 GLU F C 1
ATOM 14730 O O . GLU F 1 126 ? 3.20401 -5.66209 -56.37692 1.000 60.07952 170 GLU F O 1
ATOM 14736 N N . VAL F 1 127 ? 2.77596 -5.22222 -58.54564 1.000 53.06572 171 VAL F N 1
ATOM 14737 C CA . VAL F 1 127 ? 3.33649 -3.87930 -58.53210 1.000 48.55802 171 VAL F CA 1
ATOM 14738 C C . VAL F 1 127 ? 2.32276 -2.93948 -59.17417 1.000 44.19192 171 VAL F C 1
ATOM 14739 O O . VAL F 1 127 ? 1.31509 -3.36960 -59.73776 1.000 50.13326 171 VAL F O 1
ATOM 14743 N N . ASP F 1 128 ? 2.58599 -1.63849 -59.05527 1.000 48.08385 172 ASP F N 1
ATOM 14744 C CA . ASP F 1 128 ? 1.79338 -0.63951 -59.76031 1.000 54.36516 172 ASP F CA 1
ATOM 14745 C C . ASP F 1 128 ? 1.76079 -0.94382 -61.25342 1.000 57.97471 172 ASP F C 1
ATOM 14746 O O . ASP F 1 128 ? 2.77297 -1.32765 -61.84608 1.000 46.93612 172 ASP F O 1
ATOM 14751 N N . LYS F 1 129 ? 0.57787 -0.78176 -61.85545 1.000 57.62493 173 LYS F N 1
ATOM 14752 C CA . LYS F 1 129 ? 0.41511 -1.09052 -63.27385 1.000 62.77580 173 LYS F CA 1
ATOM 14753 C C . LYS F 1 129 ? 1.33479 -0.23251 -64.13608 1.000 56.79602 173 LYS F C 1
ATOM 14754 O O . LYS F 1 129 ? 1.90217 -0.71538 -65.12317 1.000 56.10380 173 LYS F O 1
ATOM 14760 N N . ASP F 1 130 ? 1.50086 1.04206 -63.77447 1.000 57.14844 174 ASP F N 1
ATOM 14761 C CA . ASP F 1 130 ? 2.42628 1.90952 -64.49461 1.000 57.05194 174 ASP F CA 1
ATOM 14762 C C . ASP F 1 130 ? 3.87225 1.45768 -64.35386 1.000 58.40089 174 ASP F C 1
ATOM 14763 O O . ASP F 1 130 ? 4.70791 1.82013 -65.19001 1.000 59.61807 174 ASP F O 1
ATOM 14768 N N . GLN F 1 131 ? 4.18722 0.68908 -63.31344 1.000 57.97978 175 GLN F N 1
ATOM 14769 C CA . GLN F 1 131 ? 5.55404 0.29235 -63.01294 1.000 52.68543 175 GLN F CA 1
ATOM 14770 C C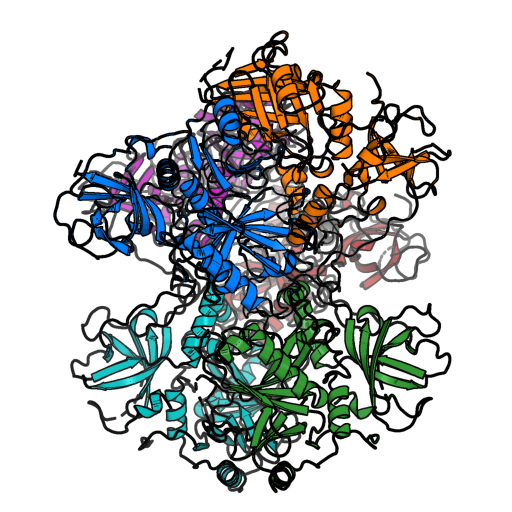 . GLN F 1 131 ? 5.87501 -1.13179 -63.43834 1.000 53.12807 175 GLN F C 1
ATOM 14771 O O . GLN F 1 131 ? 7.01638 -1.56775 -63.26203 1.000 60.92833 175 GLN F O 1
ATOM 14777 N N . ALA F 1 132 ? 4.90656 -1.86340 -63.99567 1.000 58.41545 176 ALA F N 1
ATOM 14778 C CA . ALA F 1 132 ? 5.10557 -3.28753 -64.25346 1.000 55.05034 176 ALA F CA 1
ATOM 14779 C C . ALA F 1 132 ? 6.23835 -3.52217 -65.24729 1.000 56.97885 176 ALA F C 1
ATOM 14780 O O . ALA F 1 132 ? 7.14336 -4.32675 -64.99550 1.000 62.00398 176 ALA F O 1
ATOM 14782 N N . GLY F 1 133 ? 6.21134 -2.81886 -66.38076 1.000 57.25878 177 GLY F N 1
ATOM 14783 C CA . GLY F 1 133 ? 7.27545 -2.97691 -67.36035 1.000 52.45833 177 GLY F CA 1
ATOM 14784 C C . GLY F 1 133 ? 8.62682 -2.53412 -66.83291 1.000 56.29804 177 GLY F C 1
ATOM 14785 O O . GLY F 1 133 ? 9.65181 -3.16036 -67.11694 1.000 51.31830 177 GLY F O 1
ATOM 14786 N N . LEU F 1 134 ? 8.64768 -1.44249 -66.06268 1.000 57.77756 178 LEU F N 1
ATOM 14787 C CA . LEU F 1 134 ? 9.89387 -0.97744 -65.46109 1.000 59.40639 178 LEU F CA 1
ATOM 14788 C C . LEU F 1 134 ? 10.42793 -1.98509 -64.44926 1.000 62.59162 178 LEU F C 1
ATOM 14789 O O . LEU F 1 134 ? 11.64564 -2.16406 -64.32640 1.000 61.85732 178 LEU F O 1
ATOM 14794 N N . LEU F 1 135 ? 9.53274 -2.64404 -63.70804 1.000 55.84541 179 LEU F N 1
ATOM 14795 C CA . LEU F 1 135 ? 9.96528 -3.67012 -62.76495 1.000 53.77164 179 LEU F CA 1
ATOM 14796 C C . LEU F 1 135 ? 10.59659 -4.85280 -63.48683 1.000 56.11597 179 LEU F C 1
ATOM 14797 O O . LEU F 1 135 ? 11.62541 -5.38132 -63.04743 1.000 57.22707 179 LEU F O 1
ATOM 14802 N N . VAL F 1 136 ? 9.99137 -5.28559 -64.59534 1.000 56.64641 180 VAL F N 1
ATOM 14803 C CA . VAL F 1 136 ? 10.55758 -6.38739 -65.36929 1.000 54.28612 180 VAL F CA 1
ATOM 14804 C C . VAL F 1 136 ? 11.94609 -6.02010 -65.87539 1.000 56.14858 180 VAL F C 1
ATOM 14805 O O . VAL F 1 136 ? 12.88375 -6.82482 -65.80570 1.000 59.88945 180 VAL F O 1
ATOM 14809 N N . ASP F 1 137 ? 12.10213 -4.79670 -66.38479 1.000 57.37719 181 ASP F N 1
ATOM 14810 C CA . ASP F 1 137 ? 13.40890 -4.35194 -66.85644 1.000 57.59462 181 ASP F CA 1
ATOM 14811 C C . ASP F 1 137 ? 14.41882 -4.29795 -65.71677 1.000 55.67297 181 ASP F C 1
ATOM 14812 O O . ASP F 1 137 ? 15.58246 -4.68053 -65.89022 1.000 57.51213 181 ASP F O 1
ATOM 14817 N N . HIS F 1 138 ? 13.99260 -3.82515 -64.54248 1.000 59.59938 182 HIS F N 1
ATOM 14818 C CA . HIS F 1 138 ? 14.88585 -3.78901 -63.38840 1.000 54.68271 182 HIS F CA 1
ATOM 14819 C C . HIS F 1 138 ? 15.32720 -5.19299 -62.99503 1.000 53.12777 182 HIS F C 1
ATOM 14820 O O . HIS F 1 138 ? 16.51032 -5.43512 -62.72900 1.000 52.77151 182 HIS F O 1
ATOM 14827 N N . ILE F 1 139 ? 14.38442 -6.13606 -62.95707 1.000 52.93099 183 ILE F N 1
ATOM 14828 C CA . ILE F 1 139 ? 14.72436 -7.50771 -62.59060 1.000 56.54073 183 ILE F CA 1
ATOM 14829 C C . ILE F 1 139 ? 15.63212 -8.12667 -63.64481 1.000 55.57606 183 ILE F C 1
ATOM 14830 O O . ILE F 1 139 ? 16.54202 -8.90179 -63.32657 1.000 56.44704 183 ILE F O 1
ATOM 14835 N N . LYS F 1 140 ? 15.40395 -7.78928 -64.91518 1.000 59.05371 184 LYS F N 1
ATOM 14836 C CA . LYS F 1 140 ? 16.20748 -8.35245 -65.99630 1.000 56.26479 184 LYS F CA 1
ATOM 14837 C C . LYS F 1 140 ? 17.65893 -7.89113 -65.92054 1.000 52.96080 184 LYS F C 1
ATOM 14838 O O . LYS F 1 140 ? 18.58424 -8.70712 -66.00382 1.000 54.88427 184 LYS F O 1
ATOM 14844 N N . ARG F 1 141 ? 17.87963 -6.58509 -65.75850 1.000 48.24799 185 ARG F N 1
ATOM 14845 C CA . ARG F 1 141 ? 19.21808 -6.03499 -65.94636 1.000 51.70975 185 ARG F CA 1
ATOM 14846 C C . ARG F 1 141 ? 20.16389 -6.34774 -64.79211 1.000 53.58200 185 ARG F C 1
ATOM 14847 O O . ARG F 1 141 ? 21.38243 -6.26162 -64.97315 1.000 52.57352 185 ARG F O 1
ATOM 14855 N N . TYR F 1 142 ? 19.64809 -6.71129 -63.61996 1.000 56.98413 186 TYR F N 1
ATOM 14856 C CA . TYR F 1 142 ? 20.49686 -7.01417 -62.47453 1.000 52.30141 186 TYR F CA 1
ATOM 14857 C C . TYR F 1 142 ? 20.77080 -8.50472 -62.31091 1.000 48.07885 186 TYR F C 1
ATOM 14858 O O . TYR F 1 142 ? 21.44654 -8.89324 -61.35196 1.000 51.98796 186 TYR F O 1
ATOM 14867 N N . ARG F 1 143 ? 20.27235 -9.34293 -63.22706 1.000 47.79951 187 ARG F N 1
ATOM 14868 C CA . ARG F 1 143 ? 20.43591 -10.78976 -63.09519 1.000 46.78697 187 ARG F CA 1
ATOM 14869 C C . ARG F 1 143 ? 21.89682 -11.20719 -63.18339 1.000 50.28277 187 ARG F C 1
ATOM 14870 O O . ARG F 1 143 ? 22.34952 -12.06776 -62.41966 1.000 51.76761 187 ARG F O 1
ATOM 14878 N N . VAL F 1 144 ? 22.63774 -10.63357 -64.13150 1.000 51.38470 188 VAL F N 1
ATOM 14879 C CA . VAL F 1 144 ? 23.97177 -11.10374 -64.48939 1.000 52.16366 188 VAL F CA 1
ATOM 14880 C C . VAL F 1 144 ? 23.86962 -12.57997 -64.85502 1.000 54.53937 188 VAL F C 1
ATOM 14881 O O . VAL F 1 144 ? 23.41502 -12.92612 -65.95023 1.000 58.00889 188 VAL F O 1
ATOM 14885 N N . ARG F 1 145 ? 24.25400 -13.46450 -63.94092 1.000 56.36885 189 ARG F N 1
ATOM 14886 C CA . ARG F 1 145 ? 24.25927 -14.89050 -64.23465 1.000 51.50659 189 ARG F CA 1
ATOM 14887 C C . ARG F 1 145 ? 23.09667 -15.64586 -63.60622 1.000 55.71323 189 ARG F C 1
ATOM 14888 O O . ARG F 1 145 ? 22.99216 -16.85974 -63.80491 1.000 60.78337 189 ARG F O 1
ATOM 14896 N N . ALA F 1 146 ? 22.22804 -14.96876 -62.85881 1.000 53.46588 190 ALA F N 1
ATOM 14897 C CA . ALA F 1 146 ? 21.11947 -15.64443 -62.19651 1.000 55.76090 190 ALA F CA 1
ATOM 14898 C C . ALA F 1 146 ? 20.20160 -16.29412 -63.22169 1.000 55.85372 190 ALA F C 1
ATOM 14899 O O . ALA F 1 146 ? 19.69974 -15.62700 -64.13121 1.000 60.59065 190 ALA F O 1
ATOM 14901 N N . LYS F 1 147 ? 19.97557 -17.59858 -63.07121 1.000 54.64848 191 LYS F N 1
ATOM 14902 C CA . LYS F 1 147 ? 19.07326 -18.32924 -63.95986 1.000 60.14562 191 LYS F CA 1
ATOM 14903 C C . LYS F 1 147 ? 17.64403 -17.95144 -63.58329 1.000 63.48934 191 LYS F C 1
ATOM 14904 O O . LYS F 1 147 ? 16.92347 -18.68167 -62.89723 1.000 59.42214 191 LYS F O 1
ATOM 14910 N N . VAL F 1 148 ? 17.23685 -16.76916 -64.03932 1.000 52.70412 192 VAL F N 1
ATOM 14911 C CA . VAL F 1 148 ? 15.94615 -16.19075 -63.68963 1.000 55.87716 192 VAL F CA 1
ATOM 14912 C C . VAL F 1 148 ? 15.28787 -15.66067 -64.95550 1.000 58.16718 192 VAL F C 1
ATOM 14913 O O . VAL F 1 148 ? 15.94409 -15.03353 -65.79440 1.000 56.42394 192 VAL F O 1
ATOM 14917 N N . LYS F 1 149 ? 13.99149 -15.92634 -65.09926 1.000 56.45763 193 LYS F N 1
ATOM 14918 C CA . LYS F 1 149 ? 13.19050 -15.35409 -66.16886 1.000 64.56370 193 LYS F CA 1
ATOM 14919 C C . LYS F 1 149 ? 12.04551 -14.55028 -65.57006 1.000 61.96635 193 LYS F C 1
ATOM 14920 O O . LYS F 1 149 ? 11.54802 -14.85971 -64.48305 1.000 59.72163 193 LYS F O 1
ATOM 14926 N N . VAL F 1 150 ? 11.63372 -13.51006 -66.28799 1.000 62.13469 194 VAL F N 1
ATOM 14927 C CA . VAL F 1 150 ? 10.65574 -12.56020 -65.77104 1.000 60.96597 194 VAL F CA 1
ATOM 14928 C C . VAL F 1 150 ? 9.87876 -11.96851 -66.93905 1.000 62.94815 194 VAL F C 1
ATOM 14929 O O . VAL F 1 150 ? 10.43948 -11.70618 -68.00684 1.000 68.36435 194 VAL F O 1
ATOM 14933 N N . LYS F 1 151 ? 8.57427 -11.78736 -66.73950 1.000 65.49443 195 LYS F N 1
ATOM 14934 C CA . LYS F 1 151 ? 7.72536 -11.15498 -67.73987 1.000 65.13868 195 LYS F CA 1
ATOM 14935 C C . LYS F 1 151 ? 6.47479 -10.61994 -67.05787 1.000 60.93214 195 LYS F C 1
ATOM 14936 O O . LYS F 1 151 ? 6.12523 -11.03099 -65.94837 1.000 64.13829 195 LYS F O 1
ATOM 14942 N N . VAL F 1 152 ? 5.80606 -9.68722 -67.73805 1.000 64.07361 196 VAL F N 1
ATOM 14943 C CA . VAL F 1 152 ? 4.54135 -9.16914 -67.23375 1.000 64.74035 196 VAL F CA 1
ATOM 14944 C C . VAL F 1 152 ? 3.44622 -10.20786 -67.44176 1.000 61.84888 196 VAL F C 1
ATOM 14945 O O . VAL F 1 152 ? 3.49076 -11.01911 -68.37627 1.000 67.07601 196 VAL F O 1
ATOM 14949 N N . VAL F 1 153 ? 2.45766 -10.19296 -66.55382 1.000 63.35134 197 VAL F N 1
ATOM 14950 C CA . VAL F 1 153 ? 1.27578 -11.03767 -66.67295 1.000 68.48641 197 VAL F CA 1
ATOM 14951 C C . VAL F 1 153 ? 0.11770 -10.15893 -67.11954 1.000 76.70533 197 VAL F C 1
ATOM 14952 O O . VAL F 1 153 ? -0.16215 -9.12650 -66.49583 1.000 74.89400 197 VAL F O 1
ATOM 14956 N N . ASP F 1 154 ? -0.54152 -10.55119 -68.20904 1.000 82.81305 198 ASP F N 1
ATOM 14957 C CA . ASP F 1 154 ? -1.67895 -9.78471 -68.69867 1.000 81.50395 198 ASP F CA 1
ATOM 14958 C C . ASP F 1 154 ? -2.77151 -9.73754 -67.64061 1.000 75.12789 198 ASP F C 1
ATOM 14959 O O . ASP F 1 154 ? -3.06965 -10.74138 -66.98786 1.000 71.83576 198 ASP F O 1
ATOM 14964 N N . VAL F 1 155 ? -3.37590 -8.55799 -67.47669 1.000 80.67678 199 VAL F N 1
ATOM 14965 C CA . VAL F 1 155 ? -4.46089 -8.40219 -66.51686 1.000 74.04843 199 VAL F CA 1
ATOM 14966 C C . VAL F 1 155 ? -5.62958 -9.31449 -66.86166 1.000 79.72962 199 VAL F C 1
ATOM 14967 O O . VAL F 1 155 ? -6.45519 -9.62164 -65.99494 1.000 82.84997 199 VAL F O 1
ATOM 14971 N N . GLU F 1 156 ? -5.71858 -9.76113 -68.11686 1.000 79.79304 200 GLU F N 1
ATOM 14972 C CA . GLU F 1 156 ? -6.75605 -10.71433 -68.49301 1.000 85.34214 200 GLU F CA 1
ATOM 14973 C C . GLU F 1 156 ? -6.48572 -12.09433 -67.90182 1.000 79.85427 200 GLU F C 1
ATOM 14974 O O . GLU F 1 156 ? -7.41928 -12.78164 -67.47174 1.000 88.14371 200 GLU F O 1
ATOM 14980 N N . GLU F 1 157 ? -5.21810 -12.51726 -67.86449 1.000 82.16541 201 GLU F N 1
ATOM 14981 C CA . GLU F 1 157 ? -4.89958 -13.85117 -67.35987 1.000 78.92389 201 GLU F CA 1
ATOM 14982 C C . GLU F 1 157 ? -5.08276 -13.92495 -65.84933 1.000 77.42144 201 GLU F C 1
ATOM 14983 O O . GLU F 1 157 ? -5.83118 -14.76780 -65.34112 1.000 78.57866 201 GLU F O 1
ATOM 14989 N N . VAL F 1 158 ? -4.39623 -13.05749 -65.11092 1.000 73.65602 202 VAL F N 1
ATOM 14990 C CA . VAL F 1 158 ? -4.54611 -12.97306 -63.66416 1.000 67.68956 202 VAL F CA 1
ATOM 14991 C C . VAL F 1 158 ? -4.85144 -11.52702 -63.30418 1.000 66.84995 202 VAL F C 1
ATOM 14992 O O . VAL F 1 158 ? -4.13481 -10.61239 -63.72579 1.000 66.58888 202 VAL F O 1
ATOM 14996 N N . ALA F 1 159 ? -5.91174 -11.32172 -62.52962 1.000 58.31412 203 ALA F N 1
ATOM 14997 C CA . ALA F 1 159 ? -6.33769 -9.99369 -62.11981 1.000 60.47122 203 ALA F CA 1
ATOM 14998 C C . ALA F 1 159 ? -6.22596 -9.85593 -60.60762 1.000 61.26041 203 ALA F C 1
ATOM 14999 O O . ALA F 1 159 ? -6.45601 -10.81106 -59.85970 1.000 56.52613 203 ALA F O 1
ATOM 15001 N N . VAL F 1 160 ? -5.87880 -8.65197 -60.16436 1.000 60.19044 204 VAL F N 1
ATOM 15002 C CA . VAL F 1 160 ? -5.68405 -8.35631 -58.75060 1.000 56.18988 204 VAL F CA 1
ATOM 15003 C C . VAL F 1 160 ? -6.96013 -7.73624 -58.20334 1.000 58.01874 204 VAL F C 1
ATOM 15004 O O . VAL F 1 160 ? -7.39056 -6.66905 -58.65794 1.000 61.11115 204 VAL F O 1
ATOM 15008 N N . TRP F 1 161 ? -7.55676 -8.40141 -57.22242 1.000 57.64390 205 TRP F N 1
ATOM 15009 C CA . TRP F 1 161 ? -8.70550 -7.89530 -56.49385 1.000 53.58748 205 TRP F CA 1
ATOM 15010 C C . TRP F 1 161 ? -8.33757 -7.73996 -55.02503 1.000 59.02222 205 TRP F C 1
ATOM 15011 O O . TRP F 1 161 ? -7.29600 -8.21412 -54.56270 1.000 52.41042 205 TRP F O 1
ATOM 15022 N N . HIS F 1 162 ? -9.21247 -7.06115 -54.29096 1.000 59.44021 206 HIS F N 1
ATOM 15023 C CA . HIS F 1 162 ? -9.04394 -6.89962 -52.85563 1.000 52.58839 206 HIS F CA 1
ATOM 15024 C C . HIS F 1 162 ? -10.42009 -6.77996 -52.22686 1.000 58.01986 206 HIS F C 1
ATOM 15025 O O . HIS F 1 162 ? -11.26760 -6.03454 -52.72641 1.000 56.60808 206 HIS F O 1
ATOM 15032 N N . ALA F 1 163 ? -10.63702 -7.51437 -51.14193 1.000 57.68251 207 ALA F N 1
ATOM 15033 C CA . ALA F 1 163 ? -11.88433 -7.46403 -50.39988 1.000 58.74356 207 ALA F CA 1
ATOM 15034 C C . ALA F 1 163 ? -11.59334 -7.12936 -48.94590 1.000 56.82963 207 ALA F C 1
ATOM 15035 O O . ALA F 1 163 ? -10.54303 -7.48852 -48.40731 1.000 58.24240 207 ALA F O 1
ATOM 15037 N N . TRP F 1 164 ? -12.52583 -6.42123 -48.31906 1.000 56.17248 208 TRP F N 1
ATOM 15038 C CA . TRP F 1 164 ? -12.39100 -6.05066 -46.92138 1.000 55.71161 208 TRP F CA 1
ATOM 15039 C C . TRP F 1 164 ? -13.75252 -6.13364 -46.24628 1.000 63.59332 208 TRP F C 1
ATOM 15040 O O . TRP F 1 164 ? -14.78680 -5.89844 -46.87395 1.000 63.14725 208 TRP F O 1
ATOM 15051 N N . ASP F 1 165 ? -13.74014 -6.50120 -44.96315 1.000 67.30102 209 ASP F N 1
ATOM 15052 C CA . ASP F 1 165 ? -14.92291 -6.51579 -44.10580 1.000 74.37636 209 ASP F CA 1
ATOM 15053 C C . ASP F 1 165 ? -14.50327 -6.62289 -42.64078 1.000 73.53048 209 ASP F C 1
ATOM 15054 O O . ASP F 1 165 ? -13.45585 -7.20774 -42.33764 1.000 80.67850 209 ASP F O 1
ATOM 15059 N N . PRO F 1 166 ? -15.24832 -6.01271 -41.71193 1.000 76.85435 210 PRO F N 1
ATOM 15060 C CA . PRO F 1 166 ? -14.85122 -6.10594 -40.29444 1.000 76.23884 210 PRO F CA 1
ATOM 15061 C C . PRO F 1 166 ? -14.83529 -7.53030 -39.76346 1.000 75.56354 210 PRO F C 1
ATOM 15062 O O . PRO F 1 166 ? -14.03007 -7.83770 -38.87629 1.000 73.33996 210 PRO F O 1
ATOM 15066 N N . ASN F 1 167 ? -15.68741 -8.41510 -40.28258 1.000 77.46115 211 ASN F N 1
ATOM 15067 C CA . ASN F 1 167 ? -15.75337 -9.79371 -39.81821 1.000 78.50740 211 ASN F CA 1
ATOM 15068 C C . ASN F 1 167 ? -14.85346 -10.73908 -40.61852 1.000 86.77354 211 ASN F C 1
ATOM 15069 O O . ASN F 1 167 ? -15.10499 -11.94971 -40.63617 1.000 85.78553 211 ASN F O 1
ATOM 15074 N N . GLY F 1 168 ? -13.81947 -10.21284 -41.27887 1.000 84.49191 212 GLY F N 1
ATOM 15075 C CA . GLY F 1 168 ? -12.75120 -11.01997 -41.84853 1.000 86.09241 212 GLY F CA 1
ATOM 15076 C C . GLY F 1 168 ? -13.11961 -11.93797 -42.99652 1.000 86.62820 212 GLY F C 1
ATOM 15077 O O . GLY F 1 168 ? -14.30154 -12.16298 -43.27034 1.000 90.77023 212 GLY F O 1
ATOM 15078 N N . LEU F 1 169 ? -12.10321 -12.46519 -43.67816 1.000 88.45285 213 LEU F N 1
ATOM 15079 C CA . LEU F 1 169 ? -12.27064 -13.43048 -44.75760 1.000 97.39524 213 LEU F CA 1
ATOM 15080 C C . LEU F 1 169 ? -11.22681 -14.52824 -44.56910 1.000 99.53788 213 LEU F C 1
ATOM 15081 O O . LEU F 1 169 ? -10.55162 -14.60325 -43.53738 1.000 93.23496 213 LEU F O 1
ATOM 15086 N N . GLY F 1 170 ? -11.08392 -15.38655 -45.57432 1.000 96.06254 214 GLY F N 1
ATOM 15087 C CA . GLY F 1 170 ? -10.27799 -16.57843 -45.40573 1.000 93.64114 214 GLY F CA 1
ATOM 15088 C C . GLY F 1 170 ? -9.02479 -16.69989 -46.25181 1.000 90.41418 214 GLY F C 1
ATOM 15089 O O . GLY F 1 170 ? -8.82016 -15.95086 -47.21038 1.000 91.80930 214 GLY F O 1
ATOM 15090 N N . GLU F 1 171 ? -8.16656 -17.65147 -45.88636 1.000 88.69711 215 GLU F N 1
ATOM 15091 C CA . GLU F 1 171 ? -6.93054 -17.95724 -46.61165 1.000 89.65537 215 GLU F CA 1
ATOM 15092 C C . GLU F 1 171 ? -7.23952 -19.14157 -47.52586 1.000 92.49349 215 GLU F C 1
ATOM 15093 O O . GLU F 1 171 ? -7.00813 -20.29990 -47.17560 1.000 95.78126 215 GLU F O 1
ATOM 15099 N N . ALA F 1 172 ? -7.76905 -18.84773 -48.71309 1.000 84.02066 216 ALA F N 1
ATOM 15100 C CA . ALA F 1 172 ? -8.35899 -19.86883 -49.57546 1.000 80.24242 216 ALA F CA 1
ATOM 15101 C C . ALA F 1 172 ? -7.75107 -19.80758 -50.97084 1.000 80.90179 216 ALA F C 1
ATOM 15102 O O . ALA F 1 172 ? -7.91085 -18.80880 -51.68002 1.000 82.00475 216 ALA F O 1
ATOM 15104 N N . SER F 1 173 ? -7.05053 -20.87379 -51.36051 1.000 79.98209 217 SER F N 1
ATOM 15105 C CA . SER F 1 173 ? -6.65469 -21.08638 -52.75136 1.000 80.00489 217 SER F CA 1
ATOM 15106 C C . SER F 1 173 ? -7.56180 -22.16504 -53.34153 1.000 88.77314 217 SER F C 1
ATOM 15107 O O . SER F 1 173 ? -7.19552 -23.33450 -53.46018 1.000 88.69830 217 SER F O 1
ATOM 15110 N N . VAL F 1 174 ? -8.77073 -21.75321 -53.71504 1.000 90.83950 218 VAL F N 1
ATOM 15111 C CA . VAL F 1 174 ? -9.73537 -22.63357 -54.35993 1.000 91.66546 218 VAL F CA 1
ATOM 15112 C C . VAL F 1 174 ? -9.77642 -22.27665 -55.84058 1.000 90.47798 218 VAL F C 1
ATOM 15113 O O . VAL F 1 174 ? -9.27557 -21.22989 -56.26239 1.000 91.74657 218 VAL F O 1
ATOM 15117 N N . ASN F 1 175 ? -10.37549 -23.16807 -56.63414 1.000 95.38141 219 ASN F N 1
ATOM 15118 C CA . ASN F 1 175 ? -10.26915 -23.11346 -58.09027 1.000 92.59659 219 ASN F CA 1
ATOM 15119 C C . ASN F 1 175 ? -10.53393 -21.71467 -58.63562 1.000 92.90295 219 ASN F C 1
ATOM 15120 O O . ASN F 1 175 ? -11.62304 -21.15828 -58.45778 1.000 92.76417 219 ASN F O 1
ATOM 15125 N N . ASP F 1 176 ? -9.51220 -21.15429 -59.28440 1.000 87.23106 220 ASP F N 1
ATOM 15126 C CA . ASP F 1 176 ? -9.46159 -19.85796 -59.96158 1.000 87.34239 220 ASP F CA 1
ATOM 15127 C C . ASP F 1 176 ? -9.32827 -18.67150 -59.01022 1.000 82.44124 220 ASP F C 1
ATOM 15128 O O . ASP F 1 176 ? -9.19699 -17.54399 -59.49704 1.000 81.88052 220 ASP F O 1
ATOM 15133 N N . LEU F 1 177 ? -9.34649 -18.86804 -57.69172 1.000 83.09244 221 LEU F N 1
ATOM 15134 C CA . LEU F 1 177 ? -9.26659 -17.75948 -56.74416 1.000 74.79079 221 LEU F CA 1
ATOM 15135 C C . LEU F 1 177 ? -8.21585 -18.04472 -55.68347 1.000 70.63895 221 LEU F C 1
ATOM 15136 O O . LEU F 1 177 ? -8.31234 -19.04038 -54.96048 1.000 75.64178 221 LEU F O 1
ATOM 15141 N N . LEU F 1 178 ? -7.22715 -17.16299 -55.58254 1.000 71.00050 222 LEU F N 1
ATOM 15142 C CA . LEU F 1 178 ? -6.28123 -17.16216 -54.47567 1.000 66.66198 222 LEU F CA 1
ATOM 15143 C C . LEU F 1 178 ? -6.66178 -16.01440 -53.55116 1.000 63.32830 222 LEU F C 1
ATOM 15144 O O . LEU F 1 178 ? -6.62499 -14.84870 -53.95830 1.000 65.12840 222 LEU F O 1
ATOM 15149 N N . VAL F 1 179 ? -7.01755 -16.34098 -52.31298 1.000 62.72581 223 VAL F N 1
ATOM 15150 C CA . VAL F 1 179 ? -7.37363 -15.34708 -51.30891 1.000 65.91584 223 VAL F CA 1
ATOM 15151 C C . VAL F 1 179 ? -6.37886 -15.46526 -50.16523 1.000 69.31859 223 VAL F C 1
ATOM 15152 O O . VAL F 1 179 ? -6.18033 -16.55715 -49.61971 1.000 70.90558 223 VAL F O 1
ATOM 15156 N N . THR F 1 180 ? -5.74750 -14.34468 -49.81080 1.000 66.05590 224 THR F N 1
ATOM 15157 C CA . THR F 1 180 ? -4.74785 -14.33385 -48.75476 1.000 67.00593 224 THR F CA 1
ATOM 15158 C C . THR F 1 180 ? -4.82973 -13.01243 -48.00377 1.000 58.79371 224 THR F C 1
ATOM 15159 O O . THR F 1 180 ? -5.12234 -11.97624 -48.61863 1.000 57.97600 224 THR F O 1
ATOM 15163 N N . PRO F 1 181 ? -4.61652 -13.01861 -46.68841 1.000 56.68050 225 PRO F N 1
ATOM 15164 C CA . PRO F 1 181 ? -4.78571 -11.78396 -45.91040 1.000 60.83328 225 PRO F CA 1
ATOM 15165 C C . PRO F 1 181 ? -3.75930 -10.71857 -46.26896 1.000 54.47170 225 PRO F C 1
ATOM 15166 O O . PRO F 1 181 ? -2.60778 -11.01493 -46.59767 1.000 52.78079 225 PRO F O 1
ATOM 15170 N N . ASP F 1 182 ? -4.20071 -9.46453 -46.20075 1.000 53.04407 226 ASP F N 1
ATOM 15171 C CA . ASP F 1 182 ? -3.31845 -8.30262 -46.26637 1.000 47.33741 226 ASP F CA 1
ATOM 15172 C C . ASP F 1 182 ? -2.94875 -7.95796 -44.82897 1.000 54.68951 226 ASP F C 1
ATOM 15173 O O . ASP F 1 182 ? -3.74563 -7.36669 -44.09545 1.000 54.65498 226 ASP F O 1
ATOM 15178 N N . CYS F 1 183 ? -1.73136 -8.31334 -44.42731 1.000 56.05436 227 CYS F N 1
ATOM 15179 C CA . CYS F 1 183 ? -1.30540 -8.19581 -43.03988 1.000 53.18849 227 CYS F CA 1
ATOM 15180 C C . CYS F 1 183 ? -0.67374 -6.84818 -42.72389 1.000 54.04955 227 CYS F C 1
ATOM 15181 O O . CYS F 1 183 ? -0.06673 -6.69867 -41.65868 1.000 56.30951 227 CYS F O 1
ATOM 15184 N N . ARG F 1 184 ? -0.79243 -5.86974 -43.62351 1.000 54.78192 228 ARG F N 1
ATOM 15185 C CA . ARG F 1 184 ? -0.23330 -4.55145 -43.34668 1.000 52.74518 228 ARG F CA 1
ATOM 15186 C C . ARG F 1 184 ? -0.92458 -3.89969 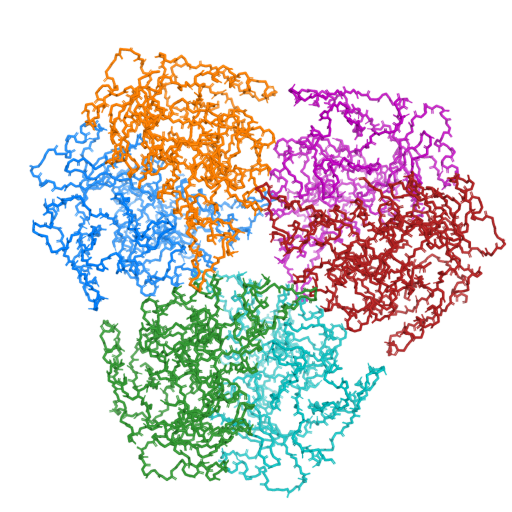-42.15401 1.000 48.76986 228 ARG F C 1
ATOM 15187 O O . ARG F 1 184 ? -0.28045 -3.20293 -41.36088 1.000 51.64198 228 ARG F O 1
ATOM 15195 N N . THR F 1 185 ? -2.23143 -4.09870 -42.02082 1.000 48.05946 229 THR F N 1
ATOM 15196 C CA . THR F 1 185 ? -2.99691 -3.72048 -40.84231 1.000 51.46522 229 THR F CA 1
ATOM 15197 C C . THR F 1 185 ? -3.94663 -4.86543 -40.50373 1.000 51.11696 229 THR F C 1
ATOM 15198 O O . THR F 1 185 ? -4.22259 -5.71413 -41.35342 1.000 51.27256 229 THR F O 1
ATOM 15202 N N . PRO F 1 186 ? -4.44668 -4.91107 -39.26498 1.000 44.98902 230 PRO F N 1
ATOM 15203 C CA . PRO F 1 186 ? -5.40177 -5.97699 -38.90752 1.000 44.38805 230 PRO F CA 1
ATOM 15204 C C . PRO F 1 186 ? -6.68518 -5.95362 -39.71727 1.000 48.75537 230 PRO F C 1
ATOM 15205 O O . PRO F 1 186 ? -7.34903 -6.99128 -39.81272 1.000 45.60478 230 PRO F O 1
ATOM 15209 N N . ALA F 1 187 ? -7.06305 -4.81116 -40.29591 1.000 49.89641 231 ALA F N 1
ATOM 15210 C CA . ALA F 1 187 ? -8.34024 -4.67259 -40.98669 1.000 45.68916 231 ALA F CA 1
ATOM 15211 C C . ALA F 1 187 ? -8.18117 -4.25325 -42.44595 1.000 53.70344 231 ALA F C 1
ATOM 15212 O O . ALA F 1 187 ? -9.13073 -3.73591 -43.04228 1.000 55.82164 231 ALA F O 1
ATOM 15214 N N . MET F 1 188 ? -6.99903 -4.44869 -43.03453 1.000 52.20938 232 MET F N 1
ATOM 15215 C CA . MET F 1 188 ? -6.82408 -4.12004 -44.44686 1.000 51.71000 232 MET F CA 1
ATOM 15216 C C . MET F 1 188 ? -7.69176 -4.99936 -45.33845 1.000 53.11795 232 MET F C 1
ATOM 15217 O O . MET F 1 188 ? -8.17895 -4.54162 -46.37924 1.000 53.16476 232 MET F O 1
ATOM 15222 N N . GLY F 1 189 ? -7.89025 -6.25758 -44.95537 1.000 48.05382 233 GLY F N 1
ATOM 15223 C CA . GLY F 1 189 ? -8.66454 -7.18210 -45.75739 1.000 39.91790 233 GLY F CA 1
ATOM 15224 C C . GLY F 1 189 ? -7.80618 -8.27761 -46.35190 1.000 50.66250 233 GLY F C 1
ATOM 15225 O O . GLY F 1 189 ? -6.80170 -8.67550 -45.75498 1.000 49.32174 233 GLY F O 1
ATOM 15226 N N . SER F 1 190 ? -8.18075 -8.76874 -47.53085 1.000 53.23716 234 SER F N 1
ATOM 15227 C CA . SER F 1 190 ? -7.46947 -9.86159 -48.17832 1.000 56.27028 234 SER F CA 1
ATOM 15228 C C . SER F 1 190 ? -7.21823 -9.51694 -49.63686 1.000 55.57348 234 SER F C 1
ATOM 15229 O O . SER F 1 190 ? -8.13270 -9.07287 -50.33796 1.000 58.58081 234 SER F O 1
ATOM 15232 N N . ARG F 1 191 ? -5.98362 -9.72163 -50.08910 1.000 58.06480 235 ARG F N 1
ATOM 15233 C CA . ARG F 1 191 ? -5.69903 -9.67259 -51.51522 1.000 54.59871 235 ARG F CA 1
ATOM 15234 C C . ARG F 1 191 ? -6.31492 -10.88630 -52.19734 1.000 58.15561 235 ARG F C 1
ATOM 15235 O O . ARG F 1 191 ? -6.35056 -11.98352 -51.63359 1.000 58.85473 235 ARG F O 1
ATOM 15243 N N . ILE F 1 192 ? -6.81971 -10.68506 -53.41070 1.000 59.94203 236 ILE F N 1
ATOM 15244 C CA . ILE F 1 192 ? -7.46675 -11.74518 -54.17226 1.000 51.30298 236 ILE F CA 1
ATOM 15245 C C . ILE F 1 192 ? -6.89904 -11.74782 -55.58307 1.000 56.76156 236 ILE F C 1
ATOM 15246 O O . ILE F 1 192 ? -6.90644 -10.71549 -56.26286 1.000 60.49486 236 ILE F O 1
ATOM 15251 N N . LEU F 1 193 ? -6.40471 -12.90210 -56.01763 1.000 58.21845 237 LEU F N 1
ATOM 15252 C CA . LEU F 1 193 ? -5.93335 -13.09938 -57.38033 1.000 59.38108 237 LEU F CA 1
ATOM 15253 C C . LEU F 1 193 ? -6.94612 -13.95144 -58.13001 1.000 63.63449 237 LEU F C 1
ATOM 15254 O O . LEU F 1 193 ? -7.31945 -15.03293 -57.66220 1.000 59.86081 237 LEU F O 1
ATOM 15259 N N . HIS F 1 194 ? -7.39243 -13.46126 -59.28423 1.000 66.11605 238 HIS F N 1
ATOM 15260 C CA . HIS F 1 194 ? -8.36002 -14.16345 -60.11984 1.000 68.80877 238 HIS F CA 1
ATOM 15261 C C . HIS F 1 194 ? -7.61400 -14.75535 -61.30699 1.000 66.15953 238 HIS F C 1
ATOM 15262 O O . HIS F 1 194 ? -7.12669 -14.01853 -62.17007 1.000 67.98510 238 HIS F O 1
ATOM 15269 N N . PHE F 1 195 ? -7.52879 -16.08069 -61.34885 1.000 77.06810 239 PHE F N 1
ATOM 15270 C CA . PHE F 1 195 ? -6.84703 -16.77891 -62.42673 1.000 74.79883 239 PHE F CA 1
ATOM 15271 C C . PHE F 1 195 ? -7.84830 -17.12213 -63.52714 1.000 78.95646 239 PHE F C 1
ATOM 15272 O O . PHE F 1 195 ? -8.98354 -16.64154 -63.53567 1.000 79.32728 239 PHE F O 1
ATOM 15280 N N . GLY F 1 196 ? -7.43172 -17.95782 -64.47404 1.000 94.36292 240 GLY F N 1
ATOM 15281 C CA . GLY F 1 196 ? -8.30783 -18.36294 -65.55343 1.000 92.02970 240 GLY F CA 1
ATOM 15282 C C . GLY F 1 196 ? -8.40770 -17.32633 -66.65283 1.000 94.07057 240 GLY F C 1
ATOM 15283 O O . GLY F 1 196 ? -7.43231 -17.09030 -67.37121 1.000 96.47589 240 GLY F O 1
ATOM 15284 N N . GLY F 1 197 ? -9.57461 -16.69544 -66.79277 1.000 95.68662 241 GLY F N 1
ATOM 15285 C CA . GLY F 1 197 ? -9.79556 -15.72260 -67.83769 1.000 95.96134 241 GLY F CA 1
ATOM 15286 C C . GLY F 1 197 ? -10.84731 -14.69356 -67.47325 1.000 104.07670 241 GLY F C 1
ATOM 15287 O O . GLY F 1 197 ? -11.38306 -14.68459 -66.35994 1.000 99.49334 241 GLY F O 1
ATOM 15288 N N . PRO F 1 198 ? -11.15868 -13.79815 -68.40576 1.000 109.70070 242 PRO F N 1
ATOM 15289 C CA . PRO F 1 198 ? -12.11511 -12.72406 -68.11742 1.000 109.18593 242 PRO F CA 1
ATOM 15290 C C . PRO F 1 198 ? -13.56293 -13.20747 -68.14145 1.000 112.56774 242 PRO F C 1
ATOM 15291 O O . PRO F 1 198 ? -13.87455 -14.33247 -68.53412 1.000 110.01136 242 PRO F O 1
ATOM 15295 N N . ASP F 1 199 ? -14.44074 -12.31110 -67.67610 1.000 110.42962 243 ASP F N 1
ATOM 15296 C CA . ASP F 1 199 ? -15.89020 -12.46024 -67.51908 1.000 110.01080 243 ASP F CA 1
ATOM 15297 C C . ASP F 1 199 ? -16.32323 -13.84971 -67.04978 1.000 113.04730 243 ASP F C 1
ATOM 15298 O O . ASP F 1 199 ? -17.35933 -14.37113 -67.47554 1.000 117.87474 243 ASP F O 1
ATOM 15303 N N . GLY F 1 200 ? -15.56225 -14.43357 -66.12876 1.000 107.55976 244 GLY F N 1
ATOM 15304 C CA . GLY F 1 200 ? -16.03099 -15.57041 -65.36854 1.000 98.17493 244 GLY F CA 1
ATOM 15305 C C . GLY F 1 200 ? -17.00079 -15.11533 -64.29283 1.000 101.09662 244 GLY F C 1
ATOM 15306 O O . GLY F 1 200 ? -17.36777 -13.94337 -64.19620 1.000 100.80987 244 GLY F O 1
ATOM 15307 N N . ASN F 1 201 ? -17.42539 -16.07017 -63.46528 1.000 95.03149 245 ASN F N 1
ATOM 15308 C CA . ASN F 1 201 ? -18.34616 -15.77221 -62.37274 1.000 92.89929 245 ASN F CA 1
ATOM 15309 C C . ASN F 1 201 ? -17.72352 -16.03341 -61.00435 1.000 89.40811 245 ASN F C 1
ATOM 15310 O O . ASN F 1 201 ? -18.44669 -16.12873 -60.00819 1.000 86.81259 245 ASN F O 1
ATOM 15315 N N . ALA F 1 202 ? -16.39476 -16.14510 -60.93290 1.000 90.05011 246 ALA F N 1
ATOM 15316 C CA . ALA F 1 202 ? -15.74118 -16.45164 -59.66317 1.000 78.27792 246 ALA F CA 1
ATOM 15317 C C . ALA F 1 202 ? -15.83724 -15.28357 -58.68744 1.000 73.78549 246 ALA F C 1
ATOM 15318 O O . ALA F 1 202 ? -16.14801 -15.47344 -57.50552 1.000 77.40620 246 ALA F O 1
ATOM 15320 N N . ILE F 1 203 ? -15.56277 -14.06667 -59.16013 1.000 73.64523 247 ILE F N 1
ATOM 15321 C CA . ILE F 1 203 ? -15.53690 -12.91226 -58.26559 1.000 74.58139 247 ILE F CA 1
ATOM 15322 C C . ILE F 1 203 ? -16.94062 -12.58573 -57.76631 1.000 75.84120 247 ILE F C 1
ATOM 15323 O O . ILE F 1 203 ? -17.15658 -12.37364 -56.56673 1.000 65.47470 247 ILE F O 1
ATOM 15328 N N . GLN F 1 204 ? -17.91674 -12.54880 -58.67758 1.000 81.04195 248 GLN F N 1
ATOM 15329 C CA . GLN F 1 204 ? -19.28308 -12.20881 -58.28967 1.000 77.71410 248 GLN F CA 1
ATOM 15330 C C . GLN F 1 204 ? -19.86011 -13.24324 -57.32874 1.000 74.54326 248 GLN F C 1
ATOM 15331 O O . GLN F 1 204 ? -20.57244 -12.89284 -56.37970 1.000 66.32232 248 GLN F O 1
ATOM 15337 N N . ASN F 1 205 ? -19.56331 -14.52410 -57.55797 1.000 76.14406 249 ASN F N 1
ATOM 15338 C CA . ASN F 1 205 ? -19.99328 -15.55935 -56.62358 1.000 75.56476 249 ASN F CA 1
ATOM 15339 C C . ASN F 1 205 ? -19.29310 -15.41290 -55.27855 1.000 78.68386 249 ASN F C 1
ATOM 15340 O O . ASN F 1 205 ? -19.89926 -15.65477 -54.22774 1.000 78.02858 249 ASN F O 1
ATOM 15345 N N . PHE F 1 206 ? -18.01239 -15.03161 -55.29063 1.000 79.97362 250 PHE F N 1
ATOM 15346 C CA . PHE F 1 206 ? -17.30906 -14.78093 -54.03700 1.000 72.07689 250 PHE F CA 1
ATOM 15347 C C . PHE F 1 206 ? -17.93454 -13.61520 -53.28079 1.000 70.43483 250 PHE F C 1
ATOM 15348 O O . PHE F 1 206 ? -18.13630 -13.69264 -52.06291 1.000 73.20529 250 PHE F O 1
ATOM 15356 N N . ALA F 1 207 ? -18.24653 -12.52345 -53.98514 1.000 67.60925 251 ALA F N 1
ATOM 15357 C CA . ALA F 1 207 ? -18.86117 -11.37384 -53.32756 1.000 69.38588 251 ALA F CA 1
ATOM 15358 C C . ALA F 1 207 ? -20.24007 -11.72505 -52.78376 1.000 71.24580 251 ALA F C 1
ATOM 15359 O O . ALA F 1 207 ? -20.61740 -11.28337 -51.69177 1.000 73.48798 251 ALA F O 1
ATOM 15361 N N . GLU F 1 208 ? -21.00955 -12.51196 -53.53879 1.000 72.77160 252 GLU F N 1
ATOM 15362 C CA . GLU F 1 208 ? -22.31723 -12.95765 -53.06832 1.000 71.59236 252 GLU F CA 1
ATOM 15363 C C . GLU F 1 208 ? -22.18683 -13.84027 -51.83236 1.000 73.44736 252 GLU F C 1
ATOM 15364 O O . GLU F 1 208 ? -22.92779 -13.67720 -50.85580 1.000 71.49903 252 GLU F O 1
ATOM 15370 N N . ARG F 1 209 ? -21.24056 -14.78132 -51.85687 1.000 73.70304 253 ARG F N 1
ATOM 15371 C CA . ARG F 1 209 ? -21.05479 -15.68157 -50.72298 1.000 69.12794 253 ARG F CA 1
ATOM 15372 C C . ARG F 1 209 ? -20.60025 -14.93090 -49.47832 1.000 72.87421 253 ARG F C 1
ATOM 15373 O O . ARG F 1 209 ? -21.05853 -15.22321 -48.36784 1.000 72.89340 253 ARG F O 1
ATOM 15381 N N . CYS F 1 210 ? -19.70108 -13.96519 -49.63966 1.000 70.05726 254 CYS F N 1
ATOM 15382 C CA . CYS F 1 210 ? -19.19488 -13.18384 -48.51989 1.000 68.48807 254 CYS F CA 1
ATOM 15383 C C . CYS F 1 210 ? -20.01685 -11.92995 -48.25200 1.000 68.79808 254 CYS F C 1
ATOM 15384 O O . CYS F 1 210 ? -19.63731 -11.13326 -47.38633 1.000 72.07723 254 CYS F O 1
ATOM 15387 N N . GLN F 1 211 ? -21.12361 -11.74041 -48.97430 1.000 70.20834 255 GLN F N 1
ATOM 15388 C CA . GLN F 1 211 ? -22.02694 -10.60442 -48.78047 1.000 73.27158 255 GLN F CA 1
ATOM 15389 C C . GLN F 1 211 ? -21.28082 -9.27431 -48.88820 1.000 69.44917 255 GLN F C 1
ATOM 15390 O O . GLN F 1 211 ? -21.42653 -8.37886 -48.05368 1.000 66.61695 255 GLN F O 1
ATOM 15396 N N . LEU F 1 212 ? -20.47137 -9.15069 -49.93429 1.000 67.70245 256 LEU F N 1
ATOM 15397 C CA . LEU F 1 212 ? -19.70797 -7.94142 -50.20003 1.000 68.12035 256 LEU F CA 1
ATOM 15398 C C . LEU F 1 212 ? -20.27469 -7.23320 -51.42214 1.000 63.72902 256 LEU F C 1
ATOM 15399 O O . LEU F 1 212 ? -20.69854 -7.88044 -52.38419 1.000 69.13235 256 LEU F O 1
ATOM 15404 N N . GLN F 1 213 ? -20.28885 -5.90420 -51.37658 1.000 61.67529 257 GLN F N 1
ATOM 15405 C CA . GLN F 1 213 ? -20.65771 -5.10951 -52.53922 1.000 66.38718 257 GLN F CA 1
ATOM 15406 C C . GLN F 1 213 ? -19.44767 -4.93827 -53.44823 1.000 62.54361 257 GLN F C 1
ATOM 15407 O O . GLN F 1 213 ? -18.36579 -4.55495 -52.98994 1.000 59.97140 257 GLN F O 1
ATOM 15413 N N . VAL F 1 214 ? -19.63065 -5.22185 -54.73387 1.000 64.91122 258 VAL F N 1
ATOM 15414 C CA . VAL F 1 214 ? -18.57580 -4.99226 -55.71383 1.000 63.86522 258 VAL F CA 1
ATOM 15415 C C . VAL F 1 214 ? -18.49203 -3.49302 -55.96874 1.000 62.10418 258 VAL F C 1
ATOM 15416 O O . VAL F 1 214 ? -19.47702 -2.86626 -56.38567 1.000 71.02364 258 VAL F O 1
ATOM 15420 N N . LEU F 1 215 ? -17.31469 -2.91101 -55.71366 1.000 63.22292 259 LEU F N 1
ATOM 15421 C CA . LEU F 1 215 ? -17.18053 -1.45965 -55.76814 1.000 62.49091 259 LEU F CA 1
ATOM 15422 C C . LEU F 1 215 ? -16.00616 -1.05469 -56.65272 1.000 58.04921 259 LEU F C 1
ATOM 15423 O O . LEU F 1 215 ? -15.05836 -1.83580 -56.82609 1.000 57.61119 259 LEU F O 1
ATOM 15428 N N . PRO F 1 216 ? -16.04051 0.13397 -57.23879 1.000 67.66433 260 PRO F N 1
ATOM 15429 C CA . PRO F 1 216 ? -14.88205 0.59840 -57.98872 1.000 70.47623 260 PRO F CA 1
ATOM 15430 C C . PRO F 1 216 ? -13.70233 0.84671 -57.06331 1.000 68.31229 260 PRO F C 1
ATOM 15431 O O . PRO F 1 216 ? -13.83847 0.95818 -55.84149 1.000 68.28960 260 PRO F O 1
ATOM 15435 N N . GLN F 1 217 ? -12.51828 0.94328 -57.68599 1.000 64.42883 261 GLN F N 1
ATOM 15436 C CA . GLN F 1 217 ? -11.25413 0.94210 -56.94166 1.000 61.85015 261 GLN F CA 1
ATOM 15437 C C . GLN F 1 217 ? -11.20652 2.03095 -55.87556 1.000 67.54038 261 GLN F C 1
ATOM 15438 O O . GLN F 1 217 ? -10.59302 1.83817 -54.82111 1.000 62.26607 261 GLN F O 1
ATOM 15444 N N . GLU F 1 218 ? -11.84105 3.17886 -56.12904 1.000 63.71605 262 GLU F N 1
ATOM 15445 C CA . GLU F 1 218 ? -11.68810 4.32084 -55.23662 1.000 57.88568 262 GLU F CA 1
ATOM 15446 C C . GLU F 1 218 ? -12.26675 4.04843 -53.85615 1.000 60.26154 262 GLU F C 1
ATOM 15447 O O . GLU F 1 218 ? -11.86936 4.70853 -52.89175 1.000 65.32140 262 GLU F O 1
ATOM 15453 N N . TYR F 1 219 ? -13.20451 3.10519 -53.73932 1.000 59.49119 263 TYR F N 1
ATOM 15454 C CA . TYR F 1 219 ? -13.66292 2.69109 -52.41788 1.000 56.81645 263 TYR F CA 1
ATOM 15455 C C . TYR F 1 219 ? -12.57718 1.91592 -51.68108 1.000 54.61280 263 TYR F C 1
ATOM 15456 O O . TYR F 1 219 ? -12.43281 2.04457 -50.45930 1.000 55.55904 263 TYR F O 1
ATOM 15465 N N . TYR F 1 220 ? -11.79700 1.11517 -52.41053 1.000 54.31211 264 TYR F N 1
ATOM 15466 C CA . TYR F 1 220 ? -10.63932 0.46319 -51.80891 1.000 54.20204 264 TYR F CA 1
ATOM 15467 C C . TYR F 1 220 ? -9.59401 1.48479 -51.38010 1.000 63.11009 264 TYR F C 1
ATOM 15468 O O . TYR F 1 220 ? -9.01581 1.36988 -50.29228 1.000 61.97513 264 TYR F O 1
ATOM 15477 N N . VAL F 1 221 ? -9.33891 2.49082 -52.22174 1.000 60.69001 265 VAL F N 1
ATOM 15478 C CA . VAL F 1 221 ? -8.38372 3.53576 -51.86370 1.000 56.21239 265 VAL F CA 1
ATOM 15479 C C . VAL F 1 221 ? -8.83652 4.24516 -50.59623 1.000 56.92834 265 VAL F C 1
ATOM 15480 O O . VAL F 1 221 ? -8.03627 4.50275 -49.68830 1.000 54.36948 265 VAL F O 1
ATOM 15484 N N . LEU F 1 222 ? -10.13095 4.55656 -50.50748 1.000 59.30413 266 LEU F N 1
ATOM 15485 C CA . LEU F 1 222 ? -10.66461 5.15502 -49.28959 1.000 58.41409 266 LEU F CA 1
ATOM 15486 C C . LEU F 1 222 ? -10.46239 4.23749 -48.09019 1.000 59.13071 266 LEU F C 1
ATOM 15487 O O . LEU F 1 222 ? -10.08612 4.69711 -47.00540 1.000 59.11906 266 LEU F O 1
ATOM 15492 N N . HIS F 1 223 ? -10.70899 2.93706 -48.26333 1.000 53.82950 267 HIS F N 1
ATOM 15493 C CA . HIS F 1 223 ? -10.43457 1.99127 -47.18631 1.000 62.51000 267 HIS F CA 1
ATOM 15494 C C . HIS F 1 223 ? -8.95434 1.98717 -46.82423 1.000 57.27744 267 HIS F C 1
ATOM 15495 O O . HIS F 1 223 ? -8.59813 1.98532 -45.63926 1.000 53.48050 267 HIS F O 1
ATOM 15502 N N . ARG F 1 224 ? -8.08043 2.00076 -47.83530 1.000 56.14655 268 ARG F N 1
ATOM 15503 C CA . ARG F 1 224 ? -6.64263 2.09058 -47.59344 1.000 53.83524 268 ARG F CA 1
ATOM 15504 C C . ARG F 1 224 ? -6.29574 3.32707 -46.77185 1.000 56.34439 268 ARG F C 1
ATOM 15505 O O . ARG F 1 224 ? -5.52854 3.24993 -45.80396 1.000 52.95374 268 ARG F O 1
ATOM 15513 N N . ILE F 1 225 ? -6.85387 4.48141 -47.14849 1.000 50.20924 269 ILE F N 1
ATOM 15514 C CA . ILE F 1 225 ? -6.51159 5.73449 -46.47640 1.000 52.28299 269 ILE F CA 1
ATOM 15515 C C . ILE F 1 225 ? -6.93091 5.68537 -45.01238 1.000 54.51672 269 ILE F C 1
ATOM 15516 O O . ILE F 1 225 ? -6.16070 6.04680 -44.11473 1.000 58.07919 269 ILE F O 1
ATOM 15521 N N . THR F 1 226 ? -8.16041 5.23475 -44.74849 1.000 53.03142 270 THR F N 1
ATOM 15522 C CA . THR F 1 226 ? -8.64188 5.16397 -43.37390 1.000 53.47013 270 THR F CA 1
ATOM 15523 C C . THR F 1 226 ? -7.85944 4.15918 -42.53860 1.000 51.34298 270 THR F C 1
ATOM 15524 O O . THR F 1 226 ? -7.86361 4.26028 -41.30784 1.000 56.93316 270 THR F O 1
ATOM 15528 N N . GLN F 1 227 ? -7.19330 3.19733 -43.17311 1.000 51.24406 271 GLN F N 1
ATOM 15529 C CA . GLN F 1 227 ? -6.27287 2.31517 -42.47279 1.000 54.34849 271 GLN F CA 1
ATOM 15530 C C . GLN F 1 227 ? -4.87925 2.91377 -42.32890 1.000 54.76786 271 GLN F C 1
ATOM 15531 O O . GLN F 1 227 ? -4.06926 2.37892 -41.56456 1.000 53.18924 271 GLN F O 1
ATOM 15537 N N . GLY F 1 228 ? -4.58765 4.00896 -43.02894 1.000 46.36248 272 GLY F N 1
ATOM 15538 C CA . GLY F 1 228 ? -3.27320 4.61680 -42.96273 1.000 50.35269 272 GLY F CA 1
ATOM 15539 C C . GLY F 1 228 ? -2.21315 3.93997 -43.80088 1.000 50.69606 272 GLY F C 1
ATOM 15540 O O . GLY F 1 228 ? -1.02408 4.05146 -43.48751 1.000 54.02386 272 GLY F O 1
ATOM 15541 N N . VAL F 1 229 ? -2.60389 3.24966 -44.86471 1.000 47.16532 273 VAL F N 1
ATOM 15542 C CA . VAL F 1 229 ? -1.68495 2.46276 -45.68251 1.000 53.11225 273 VAL F CA 1
ATOM 15543 C C . VAL F 1 229 ? -1.40644 3.22756 -46.97288 1.000 51.38354 273 VAL F C 1
ATOM 15544 O O . VAL F 1 229 ? -2.33793 3.43834 -47.76411 1.000 48.16778 273 VAL F O 1
ATOM 15548 N N . PRO F 1 230 ? -0.17125 3.64726 -47.22672 1.000 52.45581 274 PRO F N 1
ATOM 15549 C CA . PRO F 1 230 ? 0.17969 4.13296 -48.56261 1.000 51.15856 274 PRO F CA 1
ATOM 15550 C C . PRO F 1 230 ? 0.46003 2.97687 -49.50699 1.000 52.02885 274 PRO F C 1
ATOM 15551 O O . PRO F 1 230 ? 0.88544 1.89467 -49.09775 1.000 49.32894 274 PRO F O 1
ATOM 15555 N N . GLU F 1 231 ? 0.21318 3.22115 -50.79135 1.000 54.21934 275 GLU F N 1
ATOM 15556 C CA . GLU F 1 231 ? 0.38279 2.18292 -51.79743 1.000 57.92883 275 GLU F CA 1
ATOM 15557 C C . GLU F 1 231 ? 0.65483 2.83048 -53.14753 1.000 59.05937 275 GLU F C 1
ATOM 15558 O O . GLU F 1 231 ? 0.08252 3.87607 -53.46658 1.000 55.94052 275 GLU F O 1
ATOM 15564 N N . GLY F 1 232 ? 1.53191 2.20480 -53.92893 1.000 56.79686 276 GLY F N 1
ATOM 15565 C CA . GLY F 1 232 ? 1.83041 2.66829 -55.26610 1.000 53.44037 276 GLY F CA 1
ATOM 15566 C C . GLY F 1 232 ? 2.87408 3.76989 -55.28600 1.000 56.44011 276 GLY F C 1
ATOM 15567 O O . GLY F 1 232 ? 3.28129 4.31847 -54.26057 1.000 50.85507 276 GLY F O 1
ATOM 15568 N N . GLN F 1 233 ? 3.30631 4.10786 -56.49725 1.000 58.56355 277 GLN F N 1
ATOM 15569 C CA . GLN F 1 233 ? 4.37935 5.07332 -56.68208 1.000 55.88922 277 GLN F CA 1
ATOM 15570 C C . GLN F 1 233 ? 3.88156 6.50456 -56.83736 1.000 55.39812 277 GLN F C 1
ATOM 15571 O O . GLN F 1 233 ? 4.70229 7.41562 -56.98321 1.000 59.86587 277 GLN F O 1
ATOM 15577 N N . THR F 1 234 ? 2.56694 6.72984 -56.80609 1.000 57.88049 278 THR F N 1
ATOM 15578 C CA . THR F 1 234 ? 2.06555 8.09126 -56.66091 1.000 56.82382 278 THR F CA 1
ATOM 15579 C C . THR F 1 234 ? 2.12289 8.54931 -55.20941 1.000 59.70142 278 THR F C 1
ATOM 15580 O O . THR F 1 234 ? 2.19123 9.75517 -54.94330 1.000 58.05135 278 THR F O 1
ATOM 15584 N N . GLU F 1 235 ? 2.08958 7.60567 -54.26733 1.000 62.40476 279 GLU F N 1
ATOM 15585 C CA . GLU F 1 235 ? 2.13925 7.88948 -52.83793 1.000 56.11583 279 GLU F CA 1
ATOM 15586 C C . GLU F 1 235 ? 3.50695 7.60755 -52.23160 1.000 51.16559 279 GLU F C 1
ATOM 15587 O O . GLU F 1 235 ? 4.02192 8.42822 -51.46756 1.000 52.12491 279 GLU F O 1
ATOM 15593 N N . LEU F 1 236 ? 4.10982 6.46756 -52.56346 1.000 50.21555 280 LEU F N 1
ATOM 15594 C CA . LEU F 1 236 ? 5.46600 6.12509 -52.13721 1.000 44.15410 280 LEU F CA 1
ATOM 15595 C C . LEU F 1 236 ? 6.38712 6.43305 -53.31383 1.000 52.77331 280 LEU F C 1
ATOM 15596 O O . LEU F 1 236 ? 6.64042 5.58088 -54.16614 1.000 49.58046 280 LEU F O 1
ATOM 15601 N N . LEU F 1 237 ? 6.89175 7.66642 -53.35204 1.000 51.35722 281 LEU F N 1
ATOM 15602 C CA . LEU F 1 237 ? 7.57990 8.17042 -54.53633 1.000 55.27927 281 LEU F CA 1
ATOM 15603 C C . LEU F 1 237 ? 8.77385 7.29845 -54.90255 1.000 53.05309 281 LEU F C 1
ATOM 15604 O O . LEU F 1 237 ? 9.63012 7.00717 -54.06171 1.000 50.32567 281 LEU F O 1
ATOM 15609 N N . LYS F 1 238 ? 8.83077 6.89885 -56.17301 1.000 49.07643 282 LYS F N 1
ATOM 15610 C CA . LYS F 1 238 ? 9.85379 5.96677 -56.62583 1.000 46.86414 282 LYS F CA 1
ATOM 15611 C C . LYS F 1 238 ? 11.24188 6.55936 -56.42489 1.000 48.73000 282 LYS F C 1
ATOM 15612 O O . LYS F 1 238 ? 11.49888 7.70927 -56.79423 1.000 43.83891 282 LYS F O 1
ATOM 15618 N N . MET F 1 239 ? 12.12653 5.77104 -55.80967 1.000 55.19991 283 MET F N 1
ATOM 15619 C CA . MET F 1 239 ? 13.51183 6.12122 -55.50389 1.000 53.61223 283 MET F CA 1
ATOM 15620 C C . MET F 1 239 ? 13.63344 7.26091 -54.50038 1.000 50.05790 283 MET F C 1
ATOM 15621 O O . MET F 1 239 ? 14.73842 7.78002 -54.30009 1.000 51.03398 283 MET F O 1
ATOM 15626 N N . SER F 1 240 ? 12.54105 7.66744 -53.86502 1.000 48.90468 284 SER F N 1
ATOM 15627 C CA . SER F 1 240 ? 12.57381 8.78764 -52.93035 1.000 48.97470 284 SER F CA 1
ATOM 15628 C C . SER F 1 240 ? 11.97855 8.45814 -51.56847 1.000 54.57970 284 SER F C 1
ATOM 15629 O O . SER F 1 240 ? 12.45620 8.97752 -50.55514 1.000 54.90376 284 SER F O 1
ATOM 15632 N N . ALA F 1 241 ? 10.94522 7.61970 -51.51969 1.000 46.01755 285 ALA F N 1
ATOM 15633 C CA . ALA F 1 241 ? 10.24667 7.34673 -50.27010 1.000 46.83283 285 ALA F CA 1
ATOM 15634 C C . ALA F 1 241 ? 11.14756 6.61777 -49.27800 1.000 48.41362 285 ALA F C 1
ATOM 15635 O O . ALA F 1 241 ? 11.86835 5.68116 -49.63338 1.000 49.89392 285 ALA F O 1
ATOM 15637 N N . ILE F 1 242 ? 11.09019 7.04825 -48.02244 1.000 49.56576 286 ILE F N 1
ATOM 15638 C CA . ILE F 1 242 ? 11.89785 6.47098 -46.95095 1.000 50.97919 286 ILE F CA 1
ATOM 15639 C C . ILE F 1 242 ? 11.10539 5.35204 -46.28244 1.000 46.67705 286 ILE F C 1
ATOM 15640 O O . ILE F 1 242 ? 9.97360 5.58485 -45.83234 1.000 42.64820 286 ILE F O 1
ATOM 15645 N N . PRO F 1 243 ? 11.64997 4.13051 -46.20526 1.000 46.21317 287 PRO F N 1
ATOM 15646 C CA . PRO F 1 243 ? 10.84154 2.99829 -45.70913 1.000 50.17775 287 PRO F CA 1
ATOM 15647 C C . PRO F 1 243 ? 10.24126 3.21894 -44.33079 1.000 47.83642 287 PRO F C 1
ATOM 15648 O O . PRO F 1 243 ? 9.06095 2.91616 -44.12310 1.000 49.40079 287 PRO F O 1
ATOM 15652 N N . HIS F 1 244 ? 11.01507 3.74198 -43.37775 1.000 45.45161 288 HIS F N 1
ATOM 15653 C CA . HIS F 1 244 ? 10.46943 3.94947 -42.03966 1.000 52.62054 288 HIS F CA 1
ATOM 15654 C C . HIS F 1 244 ? 9.41471 5.04951 -42.03939 1.000 52.16213 288 HIS F C 1
ATOM 15655 O O . HIS F 1 244 ? 8.39329 4.93540 -41.35121 1.000 49.16787 288 HIS F O 1
ATOM 15662 N N . GLU F 1 245 ? 9.64172 6.12131 -42.80560 1.000 49.82282 289 GLU F N 1
ATOM 15663 C CA . GLU F 1 245 ? 8.61064 7.14131 -42.96901 1.000 43.42314 289 GLU F CA 1
ATOM 15664 C C . GLU F 1 245 ? 7.36128 6.56676 -43.62126 1.000 46.19554 289 GLU F C 1
ATOM 15665 O O . GLU F 1 245 ? 6.25130 7.05250 -43.37723 1.000 51.04870 289 GLU F O 1
ATOM 15671 N N . SER F 1 246 ? 7.52212 5.54051 -44.44944 1.000 44.34852 290 SER F N 1
ATOM 15672 C CA . SER F 1 246 ? 6.41471 4.87784 -45.11907 1.000 43.46411 290 SER F CA 1
ATOM 15673 C C . SER F 1 246 ? 5.77446 3.79357 -44.26481 1.000 41.71455 290 SER F C 1
ATOM 15674 O O . SER F 1 246 ? 4.83716 3.13488 -44.72806 1.000 38.46269 290 SER F O 1
ATOM 15677 N N . ASN F 1 247 ? 6.26393 3.59356 -43.03826 1.000 44.48242 291 ASN F N 1
ATOM 15678 C CA . ASN F 1 247 ? 5.77574 2.54988 -42.13484 1.000 47.30811 291 ASN F CA 1
ATOM 15679 C C . ASN F 1 247 ? 5.97016 1.15562 -42.71683 1.000 49.29556 291 ASN F C 1
ATOM 15680 O O . ASN F 1 247 ? 5.19941 0.23870 -42.42086 1.000 54.73155 291 ASN F O 1
ATOM 15685 N N . LEU F 1 248 ? 7.00137 0.98518 -43.54936 1.000 42.43162 292 LEU F N 1
ATOM 15686 C CA . LEU F 1 248 ? 7.34531 -0.35046 -44.02544 1.000 49.69362 292 LEU F CA 1
ATOM 15687 C C . LEU F 1 248 ? 7.77321 -1.25454 -42.87737 1.000 47.99335 292 LEU F C 1
ATOM 15688 O O . LEU F 1 248 ? 7.59664 -2.47530 -42.95064 1.000 50.08218 292 LEU F O 1
ATOM 15693 N N . ASP F 1 249 ? 8.33555 -0.67732 -41.81220 1.000 52.16220 293 ASP F N 1
ATOM 15694 C CA . ASP F 1 249 ? 8.68105 -1.47117 -40.63814 1.000 55.28149 293 ASP F CA 1
ATOM 15695 C C . ASP F 1 249 ? 7.43324 -1.93745 -39.89896 1.000 52.00374 293 ASP F C 1
ATOM 15696 O O . ASP F 1 249 ? 7.37833 -3.07547 -39.41878 1.000 57.38692 293 ASP F O 1
ATOM 15701 N N . LEU F 1 250 ? 6.41985 -1.07680 -39.79948 1.000 48.73948 294 LEU F N 1
ATOM 15702 C CA . LEU F 1 250 ? 5.23073 -1.41177 -39.02774 1.000 47.57468 294 LEU F CA 1
ATOM 15703 C C . LEU F 1 250 ? 4.25635 -2.29544 -39.79001 1.000 50.54388 294 LEU F C 1
ATOM 15704 O O . LEU F 1 250 ? 3.36550 -2.88600 -39.17259 1.000 50.63907 294 LEU F O 1
ATOM 15709 N N . MET F 1 251 ? 4.39279 -2.40010 -41.10712 1.000 48.97455 295 MET F N 1
ATOM 15710 C CA . MET F 1 251 ? 3.44268 -3.15288 -41.90948 1.000 46.98060 295 MET F CA 1
ATOM 15711 C C . MET F 1 251 ? 3.94151 -4.54785 -42.24864 1.000 50.04651 295 MET F C 1
ATOM 15712 O O . MET F 1 251 ? 3.32245 -5.23496 -43.06669 1.000 52.68160 295 MET F O 1
ATOM 15717 N N . GLY F 1 252 ? 5.03861 -4.98384 -41.63329 1.000 53.24876 296 GLY F N 1
ATOM 15718 C CA . GLY F 1 252 ? 5.51321 -6.33802 -41.81864 1.000 45.59701 296 GLY F CA 1
ATOM 15719 C C . GLY F 1 252 ? 6.18503 -6.61171 -43.14045 1.000 47.61744 296 GLY F C 1
ATOM 15720 O O . GLY F 1 252 ? 6.39606 -7.77893 -43.48143 1.000 56.52864 296 GLY F O 1
ATOM 15721 N N . GLY F 1 253 ? 6.52946 -5.57703 -43.90063 1.000 54.32694 297 GLY F N 1
ATOM 15722 C CA . GLY F 1 253 ? 7.18639 -5.77869 -45.17530 1.000 54.97222 297 GLY F CA 1
ATOM 15723 C C . GLY F 1 253 ? 8.69116 -5.88667 -45.13003 1.000 52.72390 297 GLY F C 1
ATOM 15724 O O . GLY F 1 253 ? 9.30922 -6.17640 -46.15799 1.000 57.09372 297 GLY F O 1
ATOM 15725 N N . ILE F 1 254 ? 9.30516 -5.65783 -43.97193 1.000 56.88871 298 ILE F N 1
ATOM 15726 C CA . ILE F 1 254 ? 10.75550 -5.70775 -43.82094 1.000 55.25129 298 ILE F CA 1
ATOM 15727 C C . ILE F 1 254 ? 11.09575 -6.76572 -42.78372 1.000 47.44100 298 ILE F C 1
ATOM 15728 O O . ILE F 1 254 ? 10.60519 -6.70913 -41.64922 1.000 57.27400 298 ILE F O 1
ATOM 15733 N N . ASP F 1 255 ? 11.93928 -7.72173 -43.16652 1.000 57.51936 299 ASP F N 1
ATOM 15734 C CA . ASP F 1 255 ? 12.52640 -8.66138 -42.21801 1.000 55.48058 299 ASP F CA 1
ATOM 15735 C C . ASP F 1 255 ? 13.87847 -8.10516 -41.78947 1.000 58.34248 299 ASP F C 1
ATOM 15736 O O . ASP F 1 255 ? 14.81972 -8.05280 -42.58769 1.000 56.59952 299 ASP F O 1
ATOM 15741 N N . PHE F 1 256 ? 13.97439 -7.68652 -40.53081 1.000 55.82163 300 PHE F N 1
ATOM 15742 C CA . PHE F 1 256 ? 15.22699 -7.16110 -40.01118 1.000 59.36840 300 PHE F CA 1
ATOM 15743 C C . PHE F 1 256 ? 16.21237 -8.25918 -39.64065 1.000 64.73700 300 PHE F C 1
ATOM 15744 O O . PHE F 1 256 ? 17.39632 -7.96590 -39.44016 1.000 63.66273 300 PHE F O 1
ATOM 15752 N N . ARG F 1 257 ? 15.75714 -9.50906 -39.55803 1.000 62.24879 301 ARG F N 1
ATOM 15753 C CA . ARG F 1 257 ? 16.61171 -10.63136 -39.20101 1.000 64.09232 301 ARG F CA 1
ATOM 15754 C C . ARG F 1 257 ? 17.18995 -11.35061 -40.41336 1.000 64.22323 301 ARG F C 1
ATOM 15755 O O . ARG F 1 257 ? 18.09179 -12.17959 -40.25054 1.000 78.32343 301 ARG F O 1
ATOM 15763 N N . LYS F 1 258 ? 16.70939 -11.05507 -41.61778 1.000 62.22644 302 LYS F N 1
ATOM 15764 C CA . LYS F 1 258 ? 17.27881 -11.68620 -42.79648 1.000 60.85019 302 LYS F CA 1
ATOM 15765 C C . LYS F 1 258 ? 18.62749 -11.05235 -43.13201 1.000 58.34511 302 LYS F C 1
ATOM 15766 O O . LYS F 1 258 ? 19.02548 -10.02346 -42.57479 1.000 67.43919 302 LYS F O 1
ATOM 15772 N N . GLY F 1 259 ? 19.33442 -11.68394 -44.06194 1.000 55.16770 303 GLY F N 1
ATOM 15773 C CA . GLY F 1 259 ? 20.67009 -11.26191 -44.43524 1.000 55.69023 303 GLY F CA 1
ATOM 15774 C C . GLY F 1 259 ? 20.68202 -10.02949 -45.31227 1.000 56.83542 303 GLY F C 1
ATOM 15775 O O . GLY F 1 259 ? 19.78379 -9.18111 -45.25857 1.000 59.14139 303 GLY F O 1
ATOM 15776 N N . CYS F 1 260 ? 21.71728 -9.92906 -46.13763 1.000 64.88470 304 CYS F N 1
ATOM 15777 C CA . CYS F 1 260 ? 21.90199 -8.74337 -46.95896 1.000 58.19660 304 CYS F CA 1
ATOM 15778 C C . CYS F 1 260 ? 20.93011 -8.72467 -48.13229 1.000 51.74287 304 CYS F C 1
ATOM 15779 O O . CYS F 1 260 ? 20.63209 -9.75769 -48.73622 1.000 54.66578 304 CYS F O 1
ATOM 15782 N N . TYR F 1 261 ? 20.42523 -7.53260 -48.43593 1.000 56.80273 305 TYR F N 1
ATOM 15783 C CA . TYR F 1 261 ? 19.64955 -7.27582 -49.63930 1.000 50.24936 305 TYR F CA 1
ATOM 15784 C C . TYR F 1 261 ? 19.89910 -5.83016 -50.03467 1.000 44.82222 305 TYR F C 1
ATOM 15785 O O . TYR F 1 261 ? 20.47841 -5.05278 -49.27195 1.000 45.63017 305 TYR F O 1
ATOM 15794 N N . VAL F 1 262 ? 19.47076 -5.47696 -51.24637 1.000 44.47005 306 VAL F N 1
ATOM 15795 C CA . VAL F 1 262 ? 19.70424 -4.12605 -51.74785 1.000 49.27020 306 VAL F CA 1
ATOM 15796 C C . VAL F 1 262 ? 19.02087 -3.12219 -50.82997 1.000 49.25700 306 VAL F C 1
ATOM 15797 O O . VAL F 1 262 ? 17.81440 -3.21262 -50.57161 1.000 48.01233 306 VAL F O 1
ATOM 15801 N N . GLY F 1 263 ? 19.79639 -2.16613 -50.32222 1.000 46.96364 307 GLY F N 1
ATOM 15802 C CA . GLY F 1 263 ? 19.27589 -1.13305 -49.45264 1.000 46.76161 307 GLY F CA 1
ATOM 15803 C C . GLY F 1 263 ? 19.16092 -1.50447 -47.99175 1.000 53.34256 307 GLY F C 1
ATOM 15804 O O . GLY F 1 263 ? 18.62438 -0.71008 -47.21039 1.000 49.39794 307 GLY F O 1
ATOM 15805 N N . GLN F 1 264 ? 19.64812 -2.68247 -47.59278 1.000 49.62011 308 GLN F N 1
ATOM 15806 C CA . GLN F 1 264 ? 19.48930 -3.11904 -46.20832 1.000 51.36116 308 GLN F CA 1
ATOM 15807 C C . GLN F 1 264 ? 20.28174 -2.24916 -45.23857 1.000 55.98602 308 GLN F C 1
ATOM 15808 O O . GLN F 1 264 ? 19.85889 -2.06358 -44.09146 1.000 56.82271 308 GLN F O 1
ATOM 15814 N N . GLU F 1 265 ? 21.42078 -1.70726 -45.67670 1.000 51.48702 309 GLU F N 1
ATOM 15815 C CA . GLU F 1 265 ? 22.28626 -0.95106 -44.77523 1.000 50.65206 309 GLU F CA 1
ATOM 15816 C C . GLU F 1 265 ? 21.57658 0.27718 -44.21081 1.000 53.28021 309 GLU F C 1
ATOM 15817 O O . GLU F 1 265 ? 21.61740 0.52934 -43.00048 1.000 54.77807 309 GLU F O 1
ATOM 15823 N N . LEU F 1 266 ? 20.91573 1.05493 -45.07257 1.000 59.78034 310 LEU F N 1
ATOM 15824 C CA . LEU F 1 266 ? 20.23330 2.25668 -44.59847 1.000 56.21008 310 LEU F CA 1
ATOM 15825 C C . LEU F 1 266 ? 19.01890 1.89926 -43.75357 1.000 53.74344 310 LEU F C 1
ATOM 15826 O O . LEU F 1 266 ? 18.71852 2.58414 -42.76934 1.000 66.66863 310 LEU F O 1
ATOM 15831 N N . VAL F 1 267 ? 18.30393 0.83679 -44.12490 1.000 57.12483 311 VAL F N 1
ATOM 15832 C CA . VAL F 1 267 ? 17.13943 0.41655 -43.34868 1.000 57.69413 311 VAL F CA 1
ATOM 15833 C C . VAL F 1 267 ? 17.56297 -0.05417 -41.96254 1.000 55.10165 311 VAL F C 1
ATOM 15834 O O . VAL F 1 267 ? 16.95215 0.30753 -40.94939 1.000 61.37416 311 VAL F O 1
ATOM 15838 N N . THR F 1 268 ? 18.61655 -0.86944 -41.89790 1.000 54.02487 312 THR F N 1
ATOM 15839 C CA . THR F 1 268 ? 19.07144 -1.38808 -40.61286 1.000 51.60659 312 THR F CA 1
ATOM 15840 C C . THR F 1 268 ? 19.60942 -0.27436 -39.72107 1.000 54.31523 312 THR F C 1
ATOM 15841 O O . THR F 1 268 ? 19.32785 -0.24775 -38.51602 1.000 58.45076 312 THR F O 1
ATOM 15845 N N . ARG F 1 269 ? 20.36614 0.66568 -40.29419 1.000 49.85403 313 ARG F N 1
ATOM 15846 C CA . ARG F 1 269 ? 20.90964 1.75328 -39.48758 1.000 51.65722 313 ARG F CA 1
ATOM 15847 C C . ARG F 1 269 ? 19.79508 2.59716 -38.88264 1.000 54.08585 313 ARG F C 1
ATOM 15848 O O . ARG F 1 269 ? 19.86741 2.98480 -37.71109 1.000 51.18692 313 ARG F O 1
ATOM 15856 N N . THR F 1 270 ? 18.75185 2.88613 -39.66483 1.000 55.58541 314 THR F N 1
ATOM 15857 C CA . THR F 1 270 ? 17.60172 3.60564 -39.12702 1.000 56.21612 314 THR F CA 1
ATOM 15858 C C . THR F 1 270 ? 16.91466 2.80171 -38.02945 1.000 54.64578 314 THR F C 1
ATOM 15859 O O . THR F 1 270 ? 16.52868 3.35493 -36.99277 1.000 57.28695 314 THR F O 1
ATOM 15863 N N . GLU F 1 271 ? 16.76458 1.49095 -38.23666 1.000 51.08994 315 GLU F N 1
ATOM 15864 C CA . GLU F 1 271 ? 16.09807 0.64682 -37.24936 1.000 54.10255 315 GLU F CA 1
ATOM 15865 C C . GLU F 1 271 ? 16.85565 0.62462 -35.92705 1.000 58.36241 315 GLU F C 1
ATOM 15866 O O . GLU F 1 271 ? 16.24451 0.67325 -34.85264 1.000 62.06321 315 GLU F O 1
ATOM 15872 N N . HIS F 1 272 ? 18.18592 0.55116 -35.98383 1.000 56.28845 316 HIS F N 1
ATOM 15873 C CA . HIS F 1 272 ? 19.00007 0.40031 -34.78285 1.000 56.48521 316 HIS F CA 1
ATOM 15874 C C . HIS F 1 272 ? 19.40314 1.73264 -34.16105 1.000 53.83027 316 HIS F C 1
ATOM 15875 O O . HIS F 1 272 ? 19.42671 1.85646 -32.93268 1.000 53.91933 316 HIS F O 1
ATOM 15882 N N . ARG F 1 273 ? 19.72420 2.73442 -34.97702 1.000 55.52388 317 ARG F N 1
ATOM 15883 C CA . ARG F 1 273 ? 20.21064 4.01382 -34.47632 1.000 54.03522 317 ARG F CA 1
ATOM 15884 C C . ARG F 1 273 ? 19.23977 5.16495 -34.67401 1.000 54.73987 317 ARG F C 1
ATOM 15885 O O . ARG F 1 273 ? 19.26837 6.11863 -33.89506 1.000 61.40792 317 ARG F O 1
ATOM 15893 N N . GLY F 1 274 ? 18.38496 5.10100 -35.68905 1.000 54.11274 318 GLY F N 1
ATOM 15894 C CA . GLY F 1 274 ? 17.60573 6.26049 -36.06695 1.000 55.58991 318 GLY F CA 1
ATOM 15895 C C . GLY F 1 274 ? 16.48867 6.58031 -35.09188 1.000 53.38825 318 GLY F C 1
ATOM 15896 O O . GLY F 1 274 ? 16.01492 5.73987 -34.32651 1.000 60.41211 318 GLY F O 1
ATOM 15897 N N . VAL F 1 275 ? 16.06514 7.83999 -35.13203 1.000 51.95784 319 VAL F N 1
ATOM 15898 C CA . VAL F 1 275 ? 14.89779 8.32223 -34.40352 1.000 50.76728 319 VAL F CA 1
ATOM 15899 C C . VAL F 1 275 ? 13.90671 8.80155 -35.45250 1.000 57.61255 319 VAL F C 1
ATOM 15900 O O . VAL F 1 275 ? 14.11984 9.84249 -36.08852 1.000 55.59115 319 VAL F O 1
ATOM 15904 N N . VAL F 1 276 ? 12.83201 8.04143 -35.64562 1.000 57.70084 320 VAL F N 1
ATOM 15905 C CA . VAL F 1 276 ? 11.87756 8.29774 -36.71829 1.000 46.49516 320 VAL F CA 1
ATOM 15906 C C . VAL F 1 276 ? 10.81240 9.24663 -36.17738 1.000 52.47541 320 VAL F C 1
ATOM 15907 O O . VAL F 1 276 ? 9.92081 8.84407 -35.42782 1.000 54.13384 320 VAL F O 1
ATOM 15911 N N . ARG F 1 277 ? 10.90795 10.51742 -36.56591 1.000 53.52969 321 ARG F N 1
ATOM 15912 C CA . ARG F 1 277 ? 9.95172 11.53841 -36.16608 1.000 48.91700 321 ARG F CA 1
ATOM 15913 C C . ARG F 1 277 ? 8.88127 11.80080 -37.21519 1.000 53.55050 321 ARG F C 1
ATOM 15914 O O . ARG F 1 277 ? 7.94365 12.55745 -36.94103 1.000 54.35956 321 ARG F O 1
ATOM 15922 N N . LYS F 1 278 ? 8.99973 11.20984 -38.40274 1.000 55.14392 322 LYS F N 1
ATOM 15923 C CA . LYS F 1 278 ? 8.07353 11.45181 -39.50029 1.000 55.49322 322 LYS F CA 1
ATOM 15924 C C . LYS F 1 278 ? 7.56188 10.12217 -40.02656 1.000 55.47311 322 LYS F C 1
ATOM 15925 O O . LYS F 1 278 ? 8.35691 9.24236 -40.37201 1.000 56.01034 322 LYS F O 1
ATOM 15931 N N . ARG F 1 279 ? 6.24005 9.98271 -40.09664 1.000 52.43014 323 ARG F N 1
ATOM 15932 C CA . ARG F 1 279 ? 5.62777 8.76464 -40.60371 1.000 50.77219 323 ARG F CA 1
ATOM 15933 C C . ARG F 1 279 ? 4.35061 9.11729 -41.34821 1.000 46.93659 323 ARG F C 1
ATOM 15934 O O . ARG F 1 279 ? 3.69991 10.12459 -41.05366 1.000 51.33297 323 ARG F O 1
ATOM 15942 N N . VAL F 1 280 ? 3.99717 8.26493 -42.31111 1.000 44.45710 324 VAL F N 1
ATOM 15943 C CA . VAL F 1 280 ? 2.72361 8.39057 -43.00614 1.000 47.87709 324 VAL F CA 1
ATOM 15944 C C . VAL F 1 280 ? 1.58681 8.15743 -42.02202 1.000 48.46809 324 VAL F C 1
ATOM 15945 O O . VAL F 1 280 ? 1.58667 7.17440 -41.26947 1.000 49.17806 324 VAL F O 1
ATOM 15949 N N . LEU F 1 281 ? 0.61479 9.06268 -42.02036 1.000 44.61460 325 LEU F N 1
ATOM 15950 C CA . LEU F 1 281 ? -0.55650 8.95615 -41.16699 1.000 49.81354 325 LEU F CA 1
ATOM 15951 C C . LEU F 1 281 ? -1.79383 9.38695 -41.94201 1.000 51.68451 325 LEU F C 1
ATOM 15952 O O . LEU F 1 281 ? -1.70687 10.25040 -42.82154 1.000 51.11039 325 LEU F O 1
ATOM 15957 N N . PRO F 1 282 ? -2.95182 8.81000 -41.63001 1.000 49.95031 326 PRO F N 1
ATOM 15958 C CA . PRO F 1 282 ? -4.19466 9.31788 -42.22212 1.000 49.10316 326 PRO F CA 1
ATOM 15959 C C . PRO F 1 282 ? -4.58624 10.64156 -41.58378 1.000 52.84146 326 PRO F C 1
ATOM 15960 O O . PRO F 1 282 ? -4.38917 10.85609 -40.38466 1.000 53.82965 326 PRO F O 1
ATOM 15964 N N . CYS F 1 283 ? -5.13762 11.53836 -42.40124 1.000 48.26246 327 CYS F N 1
ATOM 15965 C CA . CYS F 1 283 ? -5.47483 12.88442 -41.96097 1.000 55.42477 327 CYS F CA 1
ATOM 15966 C C . CYS F 1 283 ? -6.90095 13.23252 -42.36019 1.000 57.27167 327 CYS F C 1
ATOM 15967 O O . CYS F 1 283 ? -7.43534 12.70737 -43.33972 1.000 56.33683 327 CYS F O 1
ATOM 15970 N N . VAL F 1 284 ? -7.50867 14.13222 -41.58949 1.000 52.48469 328 VAL F N 1
ATOM 15971 C CA . VAL F 1 284 ? -8.83343 14.66799 -41.87970 1.000 55.54479 328 VAL F CA 1
ATOM 15972 C C . VAL F 1 284 ? -8.69297 16.12189 -42.29984 1.000 57.59462 328 VAL F C 1
ATOM 15973 O O . VAL F 1 284 ? -7.95048 16.89319 -41.68057 1.000 55.71132 328 VAL F O 1
ATOM 15977 N N . VAL F 1 285 ? -9.41482 16.49243 -43.34877 1.000 63.61145 329 VAL F N 1
ATOM 15978 C CA . VAL F 1 285 ? -9.46582 17.86284 -43.83624 1.000 70.75903 329 VAL F CA 1
ATOM 15979 C C . VAL F 1 285 ? -10.80445 18.45536 -43.42103 1.000 68.19448 329 VAL F C 1
ATOM 15980 O O . VAL F 1 285 ? -11.86209 17.90394 -43.75117 1.000 70.29365 329 VAL F O 1
ATOM 15984 N N . TYR F 1 286 ? -10.76809 19.57063 -42.69338 1.000 64.85263 330 TYR F N 1
ATOM 15985 C CA . TYR F 1 286 ? -11.98012 20.09248 -42.07763 1.000 71.77192 330 TYR F CA 1
ATOM 15986 C C . TYR F 1 286 ? -11.91039 21.61102 -41.97532 1.000 79.12106 330 TYR F C 1
ATOM 15987 O O . TYR F 1 286 ? -10.86119 22.22757 -42.18021 1.000 79.92113 330 TYR F O 1
ATOM 15996 N N . GLU F 1 287 ? -13.06406 22.20522 -41.67543 1.000 84.20591 331 GLU F N 1
ATOM 15997 C CA . GLU F 1 287 ? -13.20455 23.62947 -41.40962 1.000 85.76138 331 GLU F CA 1
ATOM 15998 C C . GLU F 1 287 ? -13.19938 23.87568 -39.90699 1.000 82.80705 331 GLU F C 1
ATOM 15999 O O . GLU F 1 287 ? -13.60124 23.01222 -39.12329 1.000 88.27868 331 GLU F O 1
ATOM 16005 N N . GLY F 1 288 ? -12.74735 25.06784 -39.51319 1.000 84.12067 332 GLY F N 1
ATOM 16006 C CA . GLY F 1 288 ? -12.69815 25.44513 -38.11076 1.000 85.12841 332 GLY F CA 1
ATOM 16007 C C . GLY F 1 288 ? -13.97794 25.14503 -37.35586 1.000 90.63919 332 GLY F C 1
ATOM 16008 O O . GLY F 1 288 ? -15.02514 25.74456 -37.62023 1.000 90.22756 332 GLY F O 1
ATOM 16009 N N . SER F 1 289 ? -13.89858 24.21539 -36.40877 1.000 92.42292 333 SER F N 1
ATOM 16010 C CA . SER F 1 289 ? -15.08339 23.69228 -35.73722 1.000 90.98222 333 SER F CA 1
ATOM 16011 C C . SER F 1 289 ? -15.40926 24.47544 -34.46987 1.000 90.33169 333 SER F C 1
ATOM 16012 O O . SER F 1 289 ? -14.61559 24.51555 -33.52933 1.000 89.29970 333 SER F O 1
ATOM 16015 N N . GLY F 1 301 ? -13.77031 2.38359 -40.37399 1.000 88.72942 345 GLY F N 1
ATOM 16016 C CA . GLY F 1 301 ? -14.53741 2.41738 -39.14226 1.000 97.56694 345 GLY F CA 1
ATOM 16017 C C . GLY F 1 301 ? -14.35231 3.69245 -38.34072 1.000 101.27126 345 GLY F C 1
ATOM 16018 O O . GLY F 1 301 ? -15.22585 4.56146 -38.32673 1.000 101.11917 345 GLY F O 1
ATOM 16019 N N . ASP F 1 302 ? -13.20853 3.79955 -37.66213 1.000 96.90744 346 ASP F N 1
ATOM 16020 C CA . ASP F 1 302 ? -12.92729 4.98191 -36.85447 1.000 93.90342 346 ASP F CA 1
ATOM 16021 C C . ASP F 1 302 ? -12.86451 6.23379 -37.72092 1.000 87.87162 346 ASP F C 1
ATOM 16022 O O . ASP F 1 302 ? -13.66959 7.15905 -37.56394 1.000 87.35114 346 ASP F O 1
ATOM 16027 N N . LEU F 1 303 ? -11.90894 6.27565 -38.65063 1.000 87.08943 347 LEU F N 1
ATOM 16028 C CA . LEU F 1 303 ? -11.77463 7.43256 -39.52526 1.000 78.60221 347 LEU F CA 1
ATOM 16029 C C . LEU F 1 303 ? -12.84826 7.46249 -40.60441 1.000 77.40021 347 LEU F C 1
ATOM 16030 O O . LEU F 1 303 ? -13.24690 8.54676 -41.04600 1.000 68.16152 347 LEU F O 1
ATOM 16035 N N . GLY F 1 304 ? -13.32607 6.29294 -41.03627 1.000 79.28755 348 GLY F N 1
ATOM 16036 C CA . GLY F 1 304 ? -14.37203 6.23893 -42.04072 1.000 79.81303 348 GLY F CA 1
ATOM 16037 C C . GLY F 1 304 ? -15.68379 6.84005 -41.58976 1.000 80.82404 348 GLY F C 1
ATOM 16038 O O . GLY F 1 304 ? -16.50593 7.21337 -42.43348 1.000 83.08982 348 GLY F O 1
ATOM 16039 N N . GLY F 1 305 ? -15.90131 6.93650 -40.27740 1.000 76.26292 349 GLY F N 1
ATOM 16040 C CA . GLY F 1 305 ? -17.06196 7.65112 -39.78514 1.000 76.07261 349 GLY F CA 1
ATOM 16041 C C . GLY F 1 305 ? -17.02156 9.12440 -40.12646 1.000 77.94189 349 GLY F C 1
ATOM 16042 O O . GLY F 1 305 ? -18.06360 9.73099 -40.38004 1.000 84.19705 349 GLY F O 1
ATOM 16043 N N . LEU F 1 306 ? -15.82233 9.70736 -40.17376 1.000 83.60382 350 LEU F N 1
ATOM 16044 C CA . LEU F 1 306 ? -15.62681 11.12490 -40.45011 1.000 78.33218 350 LEU F CA 1
ATOM 16045 C C . LEU F 1 306 ? -15.72300 11.47151 -41.93193 1.000 76.25901 350 LEU F C 1
ATOM 16046 O O . LEU F 1 306 ? -15.74800 12.65952 -42.27189 1.000 75.73688 350 LEU F O 1
ATOM 16051 N N . TYR F 1 307 ? -15.77515 10.48025 -42.81622 1.000 69.09787 351 TYR F N 1
ATOM 16052 C CA . TYR F 1 307 ? -15.64041 10.74937 -44.24146 1.000 78.48336 351 TYR F CA 1
ATOM 16053 C C . TYR F 1 307 ? -16.87131 11.44708 -44.80547 1.000 79.06947 351 TYR F C 1
ATOM 16054 O O . TYR F 1 307 ? -18.00604 11.16383 -44.41252 1.000 82.62926 351 TYR F O 1
ATOM 16063 N N . THR F 1 308 ? -16.63130 12.36967 -45.73549 1.000 75.57632 352 THR F N 1
ATOM 16064 C CA . THR F 1 308 ? -17.69080 12.97679 -46.52469 1.000 78.09568 352 THR F CA 1
ATOM 16065 C C . THR F 1 308 ? -17.12756 13.35542 -47.88657 1.000 74.38441 352 THR F C 1
ATOM 16066 O O . THR F 1 308 ? -15.92654 13.59244 -48.04227 1.000 71.94154 352 THR F O 1
ATOM 16070 N N . ASP F 1 309 ? -18.01281 13.40282 -48.87783 1.000 75.80384 353 ASP F N 1
ATOM 16071 C CA . ASP F 1 309 ? -17.64925 13.81795 -50.22477 1.000 74.89518 353 ASP F CA 1
ATOM 16072 C C . ASP F 1 309 ? -17.93339 15.29199 -50.48139 1.000 78.61125 353 ASP F C 1
ATOM 16073 O O . ASP F 1 309 ? -17.73787 15.76313 -51.60571 1.000 78.58160 353 ASP F O 1
ATOM 16078 N N . ARG F 1 310 ? -18.38460 16.02671 -49.46882 1.000 73.91027 354 ARG F N 1
ATOM 16079 C CA . ARG F 1 310 ? -18.67431 17.44310 -49.60384 1.000 72.49871 354 ARG F CA 1
ATOM 16080 C C . ARG F 1 310 ? -17.39067 18.26477 -49.49773 1.000 75.41333 354 ARG F C 1
ATOM 16081 O O . ARG F 1 310 ? -16.44771 17.86978 -48.80604 1.000 78.63334 354 ARG F O 1
ATOM 16089 N N . PRO F 1 311 ? -17.32882 19.40709 -50.17797 1.000 82.62989 355 PRO F N 1
ATOM 16090 C CA . PRO F 1 311 ? -16.11015 20.22102 -50.14184 1.000 77.02379 355 PRO F CA 1
ATOM 16091 C C . PRO F 1 311 ? -15.89210 20.85353 -48.77502 1.000 81.14901 355 PRO F C 1
ATOM 16092 O O . PRO F 1 311 ? -16.79382 20.92933 -47.93534 1.000 78.31188 355 PRO F O 1
ATOM 16096 N N . ILE F 1 312 ? -14.65385 21.30237 -48.56239 1.000 81.63472 356 ILE F N 1
ATOM 16097 C CA . ILE F 1 312 ? -14.24829 21.98178 -47.33273 1.000 81.78585 356 ILE F CA 1
ATOM 16098 C C . ILE F 1 312 ? -14.00591 23.47250 -47.58829 1.000 92.75600 356 ILE F C 1
ATOM 16099 O O . ILE F 1 312 ? -14.71873 24.32739 -47.05937 1.000 100.62820 356 ILE F O 1
ATOM 16104 N N . ALA F 1 313 ? -13.00491 23.79583 -48.38719 1.000 92.56276 357 ALA F N 1
ATOM 16105 C CA . ALA F 1 313 ? -12.90322 25.04094 -49.14213 1.000 88.01885 357 ALA F CA 1
ATOM 16106 C C . ALA F 1 313 ? -12.64978 24.77375 -50.61731 1.000 90.56631 357 ALA F C 1
ATOM 16107 O O . ALA F 1 313 ? -13.21685 25.46344 -51.46480 1.000 94.13501 357 ALA F O 1
ATOM 16109 N N . GLY F 1 314 ? -11.82082 23.77804 -50.94189 1.000 89.48854 358 GLY F N 1
ATOM 16110 C CA . GLY F 1 314 ? -11.70709 23.26534 -52.28822 1.000 88.30441 358 GLY F CA 1
ATOM 16111 C C . GLY F 1 314 ? -12.56384 22.01897 -52.45796 1.000 85.08405 358 GLY F C 1
ATOM 16112 O O . GLY F 1 314 ? -13.17727 21.53211 -51.51440 1.000 89.71829 358 GLY F O 1
ATOM 16113 N N . LEU F 1 315 ? -12.59134 21.50830 -53.68646 1.000 84.51630 359 LEU F N 1
ATOM 16114 C CA . LEU F 1 315 ? -13.44793 20.36586 -54.02772 1.000 85.75887 359 LEU F CA 1
ATOM 16115 C C . LEU F 1 315 ? -13.21190 19.15348 -53.12160 1.000 84.16335 359 LEU F C 1
ATOM 16116 O O . LEU F 1 315 ? -14.16059 18.49856 -52.67771 1.000 84.41479 359 LEU F O 1
ATOM 16121 N N . SER F 1 323 ? 0.22772 16.77585 -54.10045 1.000 56.64974 367 SER F N 1
ATOM 16122 C CA . SER F 1 323 ? 1.33557 15.92322 -53.68828 1.000 62.53526 367 SER F CA 1
ATOM 16123 C C . SER F 1 323 ? 2.50986 16.76378 -53.19358 1.000 69.56444 367 SER F C 1
ATOM 16124 O O . SER F 1 323 ? 2.93574 17.70499 -53.86425 1.000 72.72473 367 SER F O 1
ATOM 16127 N N . GLU F 1 324 ? 3.01324 16.41115 -52.00869 1.000 70.54262 368 GLU F N 1
ATOM 16128 C CA . GLU F 1 324 ? 4.15204 17.05357 -51.35429 1.000 67.55492 368 GLU F CA 1
ATOM 16129 C C . GLU F 1 324 ? 3.85477 18.47552 -50.88737 1.000 69.99503 368 GLU F C 1
ATOM 16130 O O . GLU F 1 324 ? 4.78336 19.26092 -50.67016 1.000 69.81367 368 GLU F O 1
ATOM 16136 N N . THR F 1 325 ? 2.58355 18.82987 -50.71588 1.000 65.80590 369 THR F N 1
ATOM 16137 C CA . THR F 1 325 ? 2.24461 20.12345 -50.13644 1.000 68.39833 369 THR F CA 1
ATOM 16138 C C . THR F 1 325 ? 2.59136 20.13654 -48.65173 1.000 66.18950 369 THR F C 1
ATOM 16139 O O . THR F 1 325 ? 2.33153 19.17022 -47.93005 1.000 86.39448 369 THR F O 1
ATOM 16143 N N . ASN F 1 326 ? 3.19416 21.23269 -48.19778 1.000 68.34834 370 ASN F N 1
ATOM 16144 C CA . ASN F 1 326 ? 3.59741 21.33485 -46.80208 1.000 69.53866 370 ASN F CA 1
ATOM 16145 C C . ASN F 1 326 ? 2.39037 21.54635 -45.89586 1.000 70.48324 370 ASN F C 1
ATOM 16146 O O . ASN F 1 326 ? 1.47421 22.30854 -46.21687 1.000 75.37687 370 ASN F O 1
ATOM 16151 N N . ILE F 1 327 ? 2.39091 20.85176 -44.76219 1.000 72.70862 371 ILE F N 1
ATOM 16152 C CA . ILE F 1 327 ? 1.46141 21.12807 -43.67366 1.000 68.80907 371 ILE F CA 1
ATOM 16153 C C . ILE F 1 327 ? 2.16740 22.04527 -42.68535 1.000 61.22931 371 ILE F C 1
ATOM 16154 O O . ILE F 1 327 ? 3.33315 21.81778 -42.34245 1.000 61.42132 371 ILE F O 1
ATOM 16159 N N . VAL F 1 328 ? 1.47819 23.10185 -42.25111 1.000 65.92541 372 VAL F N 1
ATOM 16160 C CA . VAL F 1 328 ? 2.06661 24.11371 -41.38438 1.000 69.80868 372 VAL F CA 1
ATOM 16161 C C . VAL F 1 328 ? 1.14818 24.36265 -40.19682 1.000 61.49198 372 VAL F C 1
ATOM 16162 O O . VAL F 1 328 ? -0.05033 24.07781 -40.23472 1.000 64.33716 372 VAL F O 1
ATOM 16166 N N . ARG F 1 329 ? 1.73442 24.89771 -39.12849 1.000 66.01114 373 ARG F N 1
ATOM 16167 C CA . ARG F 1 329 ? 0.94082 25.38493 -38.00923 1.000 68.37843 373 ARG F CA 1
ATOM 16168 C C . ARG F 1 329 ? 0.11242 26.58528 -38.45066 1.000 74.84983 373 ARG F C 1
ATOM 16169 O O . ARG F 1 329 ? 0.55725 27.39639 -39.26752 1.000 69.91287 373 ARG F O 1
ATOM 16177 N N . VAL F 1 330 ? -1.10554 26.69633 -37.91449 1.000 74.92857 374 VAL F N 1
ATOM 16178 C CA . VAL F 1 330 ? -1.95842 27.82303 -38.28466 1.000 73.38669 374 VAL F CA 1
ATOM 16179 C C . VAL F 1 330 ? -1.38595 29.13175 -37.74870 1.000 75.63898 374 VAL F C 1
ATOM 16180 O O . VAL F 1 330 ? -1.39755 30.15569 -38.44193 1.000 78.55162 374 VAL F O 1
ATOM 16184 N N . SER F 1 331 ? -0.86509 29.12244 -36.52361 1.000 79.80944 375 SER F N 1
ATOM 16185 C CA . SER F 1 331 ? -0.13710 30.27076 -35.98870 1.000 83.21100 375 SER F CA 1
ATOM 16186 C C . SER F 1 331 ? 1.24698 30.22922 -36.61828 1.000 86.79820 375 SER F C 1
ATOM 16187 O O . SER F 1 331 ? 2.17750 29.61913 -36.09001 1.000 91.93345 375 SER F O 1
ATOM 16190 N N . GLY F 1 332 ? 1.37496 30.87275 -37.77723 1.000 82.37508 376 GLY F N 1
ATOM 16191 C CA . GLY F 1 332 ? 2.53288 30.68753 -38.63135 1.000 81.48218 376 GLY F CA 1
ATOM 16192 C C . GLY F 1 332 ? 3.88473 30.91524 -37.98681 1.000 90.56497 376 GLY F C 1
ATOM 16193 O O . GLY F 1 332 ? 4.26558 32.05206 -37.68963 1.000 100.83070 376 GLY F O 1
ATOM 16194 N N . LYS F 1 333 ? 4.61677 29.82053 -37.77144 1.000 91.86090 377 LYS F N 1
ATOM 16195 C CA . LYS F 1 333 ? 5.99886 29.86358 -37.30681 1.000 97.55171 377 LYS F CA 1
ATOM 16196 C C . LYS F 1 333 ? 6.66305 28.50563 -37.50556 1.000 97.88607 377 LYS F C 1
ATOM 16197 O O . LYS F 1 333 ? 6.15804 27.48524 -37.02550 1.000 91.37363 377 LYS F O 1
ATOM 16203 N N . GLY F 1 334 ? 7.79467 28.48040 -38.21014 1.000 94.23898 378 GLY F N 1
ATOM 16204 C CA . GLY F 1 334 ? 8.52555 27.25714 -38.45720 1.000 89.62216 378 GLY F CA 1
ATOM 16205 C C . GLY F 1 334 ? 8.14826 26.52657 -39.73043 1.000 90.72757 378 GLY F C 1
ATOM 16206 O O . GLY F 1 334 ? 8.89642 25.64361 -40.16504 1.000 87.98789 378 GLY F O 1
ATOM 16207 N N . ARG F 1 335 ? 7.02154 26.88384 -40.34726 1.000 85.84259 379 ARG F N 1
ATOM 16208 C CA . ARG F 1 335 ? 6.49643 26.21717 -41.53649 1.000 84.70059 379 ARG F CA 1
ATOM 16209 C C . ARG F 1 335 ? 6.43586 24.69638 -41.40676 1.000 76.57078 379 ARG F C 1
ATOM 16210 O O . ARG F 1 335 ? 5.77901 24.17099 -40.50234 1.000 78.56362 379 ARG F O 1
ATOM 16218 N N . GLY F 1 336 ? 7.12276 23.98980 -42.30478 1.000 72.35639 380 GLY F N 1
ATOM 16219 C CA . GLY F 1 336 ? 6.86984 22.58268 -42.57389 1.000 67.37975 380 GLY F CA 1
ATOM 16220 C C . GLY F 1 336 ? 6.86509 21.61018 -41.40895 1.000 69.96904 380 GLY F C 1
ATOM 16221 O O . GLY F 1 336 ? 7.90232 21.35761 -40.78813 1.000 64.04503 380 GLY F O 1
ATOM 16222 N N . VAL F 1 337 ? 5.69547 21.02951 -41.13051 1.000 62.26806 381 VAL F N 1
ATOM 16223 C CA . VAL F 1 337 ? 5.54157 19.95270 -40.16222 1.000 71.17092 381 VAL F CA 1
ATOM 16224 C C . VAL F 1 337 ? 4.90524 18.71398 -40.78182 1.000 65.26418 381 VAL F C 1
ATOM 16225 O O . VAL F 1 337 ? 4.49221 17.80666 -40.05881 1.000 67.01163 381 VAL F O 1
ATOM 16229 N N . GLY F 1 338 ? 4.81630 18.65743 -42.10336 1.000 67.49363 382 GLY F N 1
ATOM 16230 C CA . GLY F 1 338 ? 4.23618 17.50375 -42.76359 1.000 60.67707 382 GLY F CA 1
ATOM 16231 C C . GLY F 1 338 ? 4.23521 17.70386 -44.26239 1.000 59.59615 382 GLY F C 1
ATOM 16232 O O . GLY F 1 338 ? 4.39862 18.82102 -44.76386 1.000 62.27577 382 GLY F O 1
ATOM 16233 N N . LYS F 1 339 ? 4.05383 16.59245 -44.97042 1.000 61.37670 383 LYS F N 1
ATOM 16234 C CA . LYS F 1 339 ? 3.99065 16.59302 -46.42507 1.000 59.66382 383 LYS F CA 1
ATOM 16235 C C . LYS F 1 339 ? 2.78622 15.77945 -46.87427 1.000 60.71003 383 LYS F C 1
ATOM 16236 O O . LYS F 1 339 ? 2.63235 14.62087 -46.47468 1.000 58.30395 383 LYS F O 1
ATOM 16242 N N . TRP F 1 340 ? 1.94636 16.38057 -47.71326 1.000 58.13554 384 TRP F N 1
ATOM 16243 C CA . TRP F 1 340 ? 0.76520 15.69399 -48.21873 1.000 49.09153 384 TRP F CA 1
ATOM 16244 C C . TRP F 1 340 ? 1.14956 14.65993 -49.27053 1.000 55.89578 384 TRP F C 1
ATOM 16245 O O . TRP F 1 340 ? 2.03800 14.88914 -50.09559 1.000 67.28826 384 TRP F O 1
ATOM 16256 N N . LEU F 1 341 ? 0.47841 13.50854 -49.23720 1.000 53.78851 385 LEU F N 1
ATOM 16257 C CA . LEU F 1 341 ? 0.71784 12.45008 -50.21086 1.000 53.18982 385 LEU F CA 1
ATOM 16258 C C . LEU F 1 341 ? -0.43221 12.30393 -51.19901 1.000 55.49061 385 LEU F C 1
ATOM 16259 O O . LEU F 1 341 ? -0.22748 12.41594 -52.41114 1.000 65.36255 385 LEU F O 1
ATOM 16264 N N . ARG F 1 342 ? -1.64478 12.06651 -50.70790 1.000 59.04992 386 ARG F N 1
ATOM 16265 C CA . ARG F 1 342 ? -2.80883 11.84455 -51.55415 1.000 58.21085 386 ARG F CA 1
ATOM 16266 C C . ARG F 1 342 ? -4.04574 11.86432 -50.67264 1.000 60.38563 386 ARG F C 1
ATOM 16267 O O . ARG F 1 342 ? -3.98854 11.47691 -49.50288 1.000 58.36020 386 ARG F O 1
ATOM 16275 N N . GLY F 1 343 ? -5.16025 12.31880 -51.24298 1.000 60.60847 387 GLY F N 1
ATOM 16276 C CA . GLY F 1 343 ? -6.40208 12.39023 -50.50519 1.000 58.57631 387 GLY F CA 1
ATOM 16277 C C . GLY F 1 343 ? -7.59018 12.03244 -51.37522 1.000 61.87890 387 GLY F C 1
ATOM 16278 O O . GLY F 1 343 ? -7.53980 12.10331 -52.60546 1.000 66.56554 387 GLY F O 1
ATOM 16279 N N . ILE F 1 344 ? -8.66369 11.62551 -50.70188 1.000 65.26154 388 ILE F N 1
ATOM 16280 C CA . ILE F 1 344 ? -9.96911 11.41138 -51.31670 1.000 61.04230 388 ILE F CA 1
ATOM 16281 C C . ILE F 1 344 ? -11.01834 11.99796 -50.38361 1.000 66.64681 388 ILE F C 1
ATOM 16282 O O . ILE F 1 344 ? -11.02781 11.69214 -49.18676 1.000 68.46694 388 ILE F O 1
ATOM 16287 N N . GLY F 1 345 ? -11.90450 12.82763 -50.92578 1.000 64.40719 389 GLY F N 1
ATOM 16288 C CA . GLY F 1 345 ? -12.89064 13.48150 -50.08239 1.000 52.48623 389 GLY F CA 1
ATOM 16289 C C . GLY F 1 345 ? -12.21475 14.39159 -49.07776 1.000 59.04110 389 GLY F C 1
ATOM 16290 O O . GLY F 1 345 ? -11.40212 15.25183 -49.43309 1.000 61.17088 389 GLY F O 1
ATOM 16291 N N . ASN F 1 346 ? -12.54134 14.20053 -47.79916 1.000 62.75900 390 ASN F N 1
ATOM 16292 C CA . ASN F 1 346 ? -11.99328 15.01594 -46.72300 1.000 58.84790 390 ASN F CA 1
ATOM 16293 C C . ASN F 1 346 ? -10.91405 14.28592 -45.92984 1.000 61.77075 390 ASN F C 1
ATOM 16294 O O . ASN F 1 346 ? -10.54259 14.73284 -44.83978 1.000 62.26974 390 ASN F O 1
ATOM 16299 N N . VAL F 1 347 ? -10.40102 13.17172 -46.45270 1.000 52.58906 391 VAL F N 1
ATOM 16300 C CA . VAL F 1 347 ? -9.36163 12.40400 -45.78267 1.000 61.27390 391 VAL F CA 1
ATOM 16301 C C . VAL F 1 347 ? -8.20203 12.20356 -46.74940 1.000 63.81325 391 VAL F C 1
ATOM 16302 O O . VAL F 1 347 ? -8.34013 12.35854 -47.96439 1.000 64.63875 391 VAL F O 1
ATOM 16306 N N . GLY F 1 348 ? -7.04650 11.85824 -46.19169 1.000 61.64598 392 GLY F N 1
ATOM 16307 C CA . GLY F 1 348 ? -5.87651 11.62293 -47.01710 1.000 56.44912 392 GLY F CA 1
ATOM 16308 C C . GLY F 1 348 ? -4.73421 11.05739 -46.20288 1.000 54.62986 392 GLY F C 1
ATOM 16309 O O . GLY F 1 348 ? -4.85565 10.81143 -45.00022 1.000 54.06277 392 GLY F O 1
ATOM 16310 N N . LEU F 1 349 ? -3.61265 10.84631 -46.88602 1.000 54.34121 393 LEU F N 1
ATOM 16311 C CA . LEU F 1 349 ? -2.37877 10.39147 -46.26161 1.000 53.76713 393 LEU F CA 1
ATOM 16312 C C . LEU F 1 349 ? -1.33678 11.49796 -46.31255 1.000 53.64943 393 LEU F C 1
ATOM 16313 O O . LEU F 1 349 ? -1.23092 12.21773 -47.31047 1.000 58.81896 393 LEU F O 1
ATOM 16318 N N . ALA F 1 350 ? -0.56154 11.62380 -45.23896 1.000 52.78938 394 ALA F N 1
ATOM 16319 C CA . ALA F 1 350 ? 0.48552 12.63110 -45.18159 1.000 52.96214 394 ALA F CA 1
ATOM 16320 C C . ALA F 1 350 ? 1.62945 12.13340 -44.31049 1.000 51.48971 394 ALA F C 1
ATOM 16321 O O . ALA F 1 350 ? 1.40258 11.47578 -43.29177 1.000 52.67594 394 ALA F O 1
ATOM 16323 N N . VAL F 1 351 ? 2.85515 12.45159 -44.71837 1.000 52.56424 395 VAL F N 1
ATOM 16324 C CA . VAL F 1 351 ? 4.03002 12.19246 -43.89347 1.000 50.94056 395 VAL F CA 1
ATOM 16325 C C . VAL F 1 351 ? 4.07886 13.29193 -42.84038 1.000 56.61872 395 VAL F C 1
ATOM 16326 O O . VAL F 1 351 ? 4.39172 14.44304 -43.14986 1.000 63.52745 395 VAL F O 1
ATOM 16330 N N . CYS F 1 352 ? 3.76377 12.94338 -41.59683 1.000 51.99282 396 CYS F N 1
ATOM 16331 C CA . CYS F 1 352 ? 3.54727 13.92338 -40.54292 1.000 53.40501 396 CYS F CA 1
ATOM 16332 C C . CYS F 1 352 ? 4.67352 13.87428 -39.52084 1.000 54.89415 396 CYS F C 1
ATOM 16333 O O . CYS F 1 352 ? 5.21495 12.80362 -39.22875 1.000 59.09428 396 CYS F O 1
ATOM 16336 N N . ARG F 1 353 ? 5.02110 15.04066 -38.98089 1.000 58.03300 397 ARG F N 1
ATOM 16337 C CA . ARG F 1 353 ? 5.91680 15.11451 -37.83164 1.000 57.69998 397 ARG F CA 1
ATOM 16338 C C . ARG F 1 353 ? 5.17669 14.61122 -36.59819 1.000 60.06065 397 ARG F C 1
ATOM 16339 O O . ARG F 1 353 ? 4.23885 15.25906 -36.12130 1.000 61.70536 397 ARG F O 1
ATOM 16347 N N . LEU F 1 354 ? 5.59438 13.45168 -36.08320 1.000 56.99086 398 LEU F N 1
ATOM 16348 C CA . LEU F 1 354 ? 4.88554 12.83363 -34.96584 1.000 52.73073 398 LEU F CA 1
ATOM 16349 C C . LEU F 1 354 ? 4.95164 13.69737 -33.71280 1.000 51.15369 398 LEU F C 1
ATOM 16350 O O . LEU F 1 354 ? 3.96890 13.80092 -32.97077 1.000 48.95044 398 LEU F O 1
ATOM 16355 N N . ASP F 1 355 ? 6.10479 14.31844 -33.45448 1.000 54.07055 399 ASP F N 1
ATOM 16356 C CA . ASP F 1 355 ? 6.26506 15.12751 -32.25160 1.000 55.23176 399 ASP F CA 1
ATOM 16357 C C . ASP F 1 355 ? 5.41318 16.38796 -32.27455 1.000 57.86078 399 ASP F C 1
ATOM 16358 O O . ASP F 1 355 ? 5.21924 17.00675 -31.22336 1.000 68.61442 399 ASP F O 1
ATOM 16363 N N . VAL F 1 356 ? 4.89843 16.77768 -33.43429 1.000 62.88980 400 VAL F N 1
ATOM 16364 C CA . VAL F 1 356 ? 4.15407 18.01853 -33.59276 1.000 60.63305 400 VAL F CA 1
ATOM 16365 C C . VAL F 1 356 ? 2.66013 17.75771 -33.76543 1.000 55.27543 400 VAL F C 1
ATOM 16366 O O . VAL F 1 356 ? 1.83570 18.32535 -33.04864 1.000 61.12366 400 VAL F O 1
ATOM 16370 N N . MET F 1 357 ? 2.29486 16.89032 -34.70578 1.000 56.15225 401 MET F N 1
ATOM 16371 C CA . MET F 1 357 ? 0.89674 16.69850 -35.06524 1.000 57.34829 401 MET F CA 1
ATOM 16372 C C . MET F 1 357 ? 0.20131 15.59415 -34.27745 1.000 54.10861 401 MET F C 1
ATOM 16373 O O . MET F 1 357 ? -1.02123 15.45611 -34.39518 1.000 49.59841 401 MET F O 1
ATOM 16378 N N . THR F 1 358 ? 0.93084 14.80147 -33.49021 1.000 54.54157 402 THR F N 1
ATOM 16379 C CA . THR F 1 358 ? 0.33838 13.67201 -32.78183 1.000 57.77496 402 THR F CA 1
ATOM 16380 C C . THR F 1 358 ? 0.83626 13.63664 -31.34320 1.000 53.76619 402 THR F C 1
ATOM 16381 O O . THR F 1 358 ? 1.74443 14.37536 -30.95313 1.000 56.72345 402 THR F O 1
ATOM 16385 N N . ASP F 1 359 ? 0.21305 12.76526 -30.54820 1.000 51.38947 403 ASP F N 1
ATOM 16386 C CA . ASP F 1 359 ? 0.66231 12.45454 -29.19730 1.000 56.40828 403 ASP F CA 1
ATOM 16387 C C . ASP F 1 359 ? 1.37312 11.10628 -29.12047 1.000 55.36097 403 ASP F C 1
ATOM 16388 O O . ASP F 1 359 ? 1.55124 10.56549 -28.02336 1.000 55.36848 403 ASP F O 1
ATOM 16393 N N . LEU F 1 360 ? 1.76981 10.55462 -30.26469 1.000 50.34879 404 LEU F N 1
ATOM 16394 C CA . LEU F 1 360 ? 2.34969 9.22406 -30.30319 1.000 50.85060 404 LEU F CA 1
ATOM 16395 C C . LEU F 1 360 ? 3.71194 9.20268 -29.61500 1.000 52.23377 404 LEU F C 1
ATOM 16396 O O . LEU F 1 360 ? 4.45630 10.18552 -29.65786 1.000 52.40476 404 LEU F O 1
ATOM 16401 N N . PRO F 1 361 ? 4.06376 8.08836 -28.97628 1.000 53.17332 405 PRO F N 1
ATOM 16402 C CA . PRO F 1 361 ? 5.42686 7.94528 -28.45559 1.000 52.41795 405 PRO F CA 1
ATOM 16403 C C . PRO F 1 361 ? 6.40365 7.74017 -29.60228 1.000 50.53455 405 PRO F C 1
ATOM 16404 O O . PRO F 1 361 ? 6.15439 6.94759 -30.51243 1.000 53.77076 405 PRO F O 1
ATOM 16408 N N . ILE F 1 362 ? 7.52033 8.45760 -29.54964 1.000 53.03639 406 ILE F N 1
ATOM 16409 C CA . ILE F 1 362 ? 8.56865 8.35575 -30.55976 1.000 54.14316 406 ILE F CA 1
ATOM 16410 C C . ILE F 1 362 ? 9.66166 7.44905 -29.99676 1.000 52.05425 406 ILE F C 1
ATOM 16411 O O . ILE F 1 362 ? 10.36060 7.85683 -29.05484 1.000 51.45891 406 ILE F O 1
ATOM 16416 N N . PRO F 1 363 ? 9.83124 6.23414 -30.51715 1.000 57.74342 407 PRO F N 1
ATOM 16417 C CA . PRO F 1 363 ? 10.87539 5.34662 -29.98938 1.000 50.21245 407 PRO F CA 1
ATOM 16418 C C . PRO F 1 363 ? 12.24625 6.00187 -30.07953 1.000 49.89575 407 PRO F C 1
ATOM 16419 O O . PRO F 1 363 ? 12.60656 6.60003 -31.09706 1.000 55.87979 407 PRO F O 1
ATOM 16423 N N . GLY F 1 364 ? 13.00344 5.90137 -28.98930 1.000 53.29955 408 GLY F N 1
ATOM 16424 C CA . GLY F 1 364 ? 14.31510 6.50055 -28.90264 1.000 48.03460 408 GLY F CA 1
ATOM 16425 C C . GLY F 1 364 ? 14.33826 7.96244 -28.52043 1.000 45.49938 408 GLY F C 1
ATOM 16426 O O . GLY F 1 364 ? 15.42868 8.50957 -28.31129 1.000 58.18900 408 GLY F O 1
ATOM 16427 N N . GLU F 1 365 ? 13.18571 8.62604 -28.44051 1.000 45.99099 409 GLU F N 1
ATOM 16428 C CA . GLU F 1 365 ? 13.13313 10.02214 -28.02068 1.000 49.50403 409 GLU F CA 1
ATOM 16429 C C . GLU F 1 365 ? 12.24281 10.25256 -26.80941 1.000 54.14368 409 GLU F C 1
ATOM 16430 O O . GLU F 1 365 ? 12.66318 10.91545 -25.85363 1.000 44.68212 409 GLU F O 1
ATOM 16436 N N . THR F 1 366 ? 11.02279 9.73405 -26.82159 1.000 50.23369 410 THR F N 1
ATOM 16437 C CA . THR F 1 366 ? 10.05317 10.07901 -25.78627 1.000 55.23710 410 THR F CA 1
ATOM 16438 C C . THR F 1 366 ? 10.45843 9.47200 -24.44961 1.000 53.48742 410 THR F C 1
ATOM 16439 O O . THR F 1 366 ? 10.55985 8.24237 -24.34124 1.000 49.72722 410 THR F O 1
ATOM 16443 N N . PRO F 1 367 ? 10.68046 10.27721 -23.41499 1.000 47.74028 411 PRO F N 1
ATOM 16444 C CA . PRO F 1 367 ? 11.10785 9.71970 -22.13058 1.000 47.08928 411 PRO F CA 1
ATOM 16445 C C . PRO F 1 367 ? 9.97898 8.95439 -21.46127 1.000 49.54703 411 PRO F C 1
ATOM 16446 O O . PRO F 1 367 ? 8.79421 9.20504 -21.69924 1.000 48.36593 411 PRO F O 1
ATOM 16450 N N . ALA F 1 368 ? 10.36279 8.00194 -20.61933 1.000 48.98379 412 ALA F N 1
ATOM 16451 C CA . ALA F 1 368 ? 9.38831 7.22045 -19.87694 1.000 57.33588 412 ALA F CA 1
ATOM 16452 C C . ALA F 1 368 ? 8.88016 8.00343 -18.67481 1.000 49.94273 412 ALA F C 1
ATOM 16453 O O . ALA F 1 368 ? 9.56941 8.87434 -18.13658 1.000 50.14768 412 ALA F O 1
ATOM 16455 N N . GLY F 1 369 ? 7.65509 7.69023 -18.26406 1.000 52.63983 413 GLY F N 1
ATOM 16456 C CA . GLY F 1 369 ? 7.10206 8.21518 -17.03614 1.000 50.54673 413 GLY F CA 1
ATOM 16457 C C . GLY F 1 369 ? 7.56548 7.41358 -15.83371 1.000 50.30513 413 GLY F C 1
ATOM 16458 O O . GLY F 1 369 ? 8.44953 6.55885 -15.91169 1.000 44.22187 413 GLY F O 1
ATOM 16459 N N . GLU F 1 370 ? 6.94070 7.70610 -14.69128 1.000 48.93296 414 GLU F N 1
ATOM 16460 C CA . GLU F 1 370 ? 7.27440 6.99612 -13.46025 1.000 47.33270 414 GLU F CA 1
ATOM 16461 C C . GLU F 1 370 ? 6.97872 5.50822 -13.57411 1.000 50.90108 414 GLU F C 1
ATOM 16462 O O . GLU F 1 370 ? 7.73983 4.67412 -13.06790 1.000 45.41506 414 GLU F O 1
ATOM 16468 N N . ASP F 1 371 ? 5.87543 5.15843 -14.22740 1.000 48.99798 415 ASP F N 1
ATOM 16469 C CA . ASP F 1 371 ? 5.42040 3.78097 -14.32481 1.000 46.63894 415 ASP F CA 1
ATOM 16470 C C . ASP F 1 371 ? 6.03369 3.04059 -15.50350 1.000 53.57757 415 ASP F C 1
ATOM 16471 O O . ASP F 1 371 ? 5.60623 1.92451 -15.80631 1.000 53.22193 415 ASP F O 1
ATOM 16476 N N . GLY F 1 372 ? 7.00004 3.64133 -16.18999 1.000 55.41648 416 GLY F N 1
ATOM 16477 C CA . GLY F 1 372 ? 7.63613 2.98511 -17.31196 1.000 53.99790 416 GLY F CA 1
ATOM 16478 C C . GLY F 1 372 ? 6.89656 3.07563 -18.62742 1.000 50.22369 416 GLY F C 1
ATOM 16479 O O . GLY F 1 372 ? 7.29534 2.40607 -19.58726 1.000 54.93168 416 GLY F O 1
ATOM 16480 N N . VAL F 1 373 ? 5.83475 3.87193 -18.70861 1.000 48.87763 417 VAL F N 1
ATOM 16481 C CA . VAL F 1 373 ? 5.14120 4.09994 -19.97474 1.000 54.43664 417 VAL F CA 1
ATOM 16482 C C . VAL F 1 373 ? 5.58735 5.45650 -20.50702 1.000 49.86093 417 VAL F C 1
ATOM 16483 O O . VAL F 1 373 ? 5.96185 6.33479 -19.71515 1.000 56.79641 417 VAL F O 1
ATOM 16487 N N . PRO F 1 374 ? 5.60385 5.66438 -21.82280 1.000 53.33310 418 PRO F N 1
ATOM 16488 C CA . PRO F 1 374 ? 6.04488 6.96031 -22.35090 1.000 54.43369 418 PRO F CA 1
ATOM 16489 C C . PRO F 1 374 ? 5.13437 8.09404 -21.90020 1.000 56.18181 418 PRO F C 1
ATOM 16490 O O . PRO F 1 374 ? 3.91847 7.93090 -21.77343 1.000 58.54726 418 PRO F O 1
ATOM 16494 N N . GLU F 1 375 ? 5.74417 9.25208 -21.65435 1.000 59.20576 419 GLU F N 1
ATOM 16495 C CA . GLU F 1 375 ? 4.98514 10.44656 -21.31637 1.000 63.22394 419 GLU F CA 1
ATOM 16496 C C . GLU F 1 375 ? 4.09497 10.85052 -22.48505 1.000 63.14823 419 GLU F C 1
ATOM 16497 O O . GLU F 1 375 ? 4.44635 10.67276 -23.65430 1.000 58.61854 419 GLU F O 1
ATOM 16503 N N . VAL F 1 376 ? 2.92891 11.39753 -22.16267 1.000 70.00289 420 VAL F N 1
ATOM 16504 C CA . VAL F 1 376 ? 1.94726 11.79110 -23.16506 1.000 72.91636 420 VAL F CA 1
ATOM 16505 C C . VAL F 1 376 ? 1.98423 13.30779 -23.28155 1.000 70.93976 420 VAL F C 1
ATOM 16506 O O . VAL F 1 376 ? 1.58131 14.02464 -22.35722 1.000 77.56293 420 VAL F O 1
ATOM 16510 N N . ARG F 1 377 ? 2.47937 13.79617 -24.41202 1.000 71.50416 421 ARG F N 1
ATOM 16511 C CA . ARG F 1 377 ? 2.43560 15.21295 -24.73029 1.000 74.09970 421 ARG F CA 1
ATOM 16512 C C . ARG F 1 377 ? 1.14086 15.52946 -25.46777 1.000 73.99886 421 ARG F C 1
ATOM 16513 O O . ARG F 1 377 ? 0.59709 14.69233 -26.19240 1.000 74.60233 421 ARG F O 1
ATOM 16521 N N . GLU F 1 378 ? 0.63153 16.73727 -25.25420 1.000 74.14184 422 GLU F N 1
ATOM 16522 C CA . GLU F 1 378 ? -0.56840 17.17675 -25.94862 1.000 77.53656 422 GLU F CA 1
ATOM 16523 C C . GLU F 1 378 ? -0.19621 17.90768 -27.23284 1.000 76.15685 422 GLU F C 1
ATOM 16524 O O . GLU F 1 378 ? 0.84894 18.55838 -27.32177 1.000 79.16940 422 GLU F O 1
ATOM 16530 N N . VAL F 1 379 ? -1.06304 17.78815 -28.23362 1.000 73.16585 423 VAL F N 1
ATOM 16531 C CA . VAL F 1 379 ? -0.85403 18.46447 -29.50866 1.000 71.36297 423 VAL F CA 1
ATOM 16532 C C . VAL F 1 379 ? -1.26696 19.92236 -29.36375 1.000 71.34290 423 VAL F C 1
ATOM 16533 O O . VAL F 1 379 ? -2.39095 20.22350 -28.94403 1.000 73.14781 423 VAL F O 1
ATOM 16537 N N . LYS F 1 380 ? -0.36077 20.83104 -29.71525 1.000 70.56319 424 LYS F N 1
ATOM 16538 C CA . LYS F 1 380 ? -0.57155 22.26320 -29.54283 1.000 74.29900 424 LYS F CA 1
ATOM 16539 C C . LYS F 1 380 ? -1.08929 22.86745 -30.84369 1.000 75.64239 424 LYS F C 1
ATOM 16540 O O . LYS F 1 380 ? -0.42491 22.78060 -31.88266 1.000 77.40491 424 LYS F O 1
ATOM 16546 N N . GLY F 1 381 ? -2.26833 23.47920 -30.78244 1.000 73.70100 425 GLY F N 1
ATOM 16547 C CA . GLY F 1 381 ? -2.79991 24.20102 -31.91892 1.000 69.45926 425 GLY F CA 1
ATOM 16548 C C . GLY F 1 381 ? -3.33403 23.30175 -33.02374 1.000 69.67661 425 GLY F C 1
ATOM 16549 O O . GLY F 1 381 ? -3.51802 22.09395 -32.87038 1.000 70.42001 425 GLY F O 1
ATOM 16550 N N . GLU F 1 382 ? -3.58475 23.93450 -34.16269 1.000 69.92169 426 GLU F N 1
ATOM 16551 C CA . GLU F 1 382 ? -4.11768 23.28606 -35.35180 1.000 65.47540 426 GLU F CA 1
ATOM 16552 C C . GLU F 1 382 ? -3.12106 23.43121 -36.49838 1.000 67.06522 426 GLU F C 1
ATOM 16553 O O . GLU F 1 382 ? -2.08180 24.08335 -36.36877 1.000 65.57622 426 GLU F O 1
ATOM 16559 N N . PHE F 1 383 ? -3.45092 22.81847 -37.63476 1.000 63.36346 427 PHE F N 1
ATOM 16560 C CA . PHE F 1 383 ? -2.55747 22.79044 -38.78344 1.000 64.97441 427 PHE F CA 1
ATOM 16561 C C . PHE F 1 383 ? -3.34734 23.04018 -40.05877 1.000 69.44213 427 PHE F C 1
ATOM 16562 O O . PHE F 1 383 ? -4.56721 22.86788 -40.10313 1.000 68.84094 427 PHE F O 1
ATOM 16570 N N . THR F 1 384 ? -2.63071 23.44784 -41.10263 1.000 68.48655 428 THR F N 1
ATOM 16571 C CA . THR F 1 384 ? -3.25377 23.78073 -42.37669 1.000 75.14740 428 THR F CA 1
ATOM 16572 C C . THR F 1 384 ? -2.22109 23.62383 -43.48622 1.000 73.45156 428 THR F C 1
ATOM 16573 O O . THR F 1 384 ? -1.08001 23.21705 -43.25099 1.000 73.49068 428 THR F O 1
ATOM 16577 N N . ILE F 1 385 ? -2.64102 23.95008 -44.70623 1.000 75.04850 429 ILE F N 1
ATOM 16578 C CA . ILE F 1 385 ? -1.77524 23.88923 -45.87806 1.000 72.67888 429 ILE F CA 1
ATOM 16579 C C . ILE F 1 385 ? -0.95416 25.17051 -45.97214 1.000 82.84853 429 ILE F C 1
ATOM 16580 O O . ILE F 1 385 ? -1.41499 26.25767 -45.60345 1.000 89.98853 429 ILE F O 1
ATOM 16585 N N . GLU F 1 386 ? 0.28589 25.03980 -46.44806 1.000 83.87886 430 GLU F N 1
ATOM 16586 C CA . GLU F 1 386 ? 1.15314 26.19885 -46.62327 1.000 86.90433 430 GLU F CA 1
ATOM 16587 C C . GLU F 1 386 ? 0.51086 27.21989 -47.55446 1.000 90.67266 430 GLU F C 1
ATOM 16588 O O . GLU F 1 386 ? -0.03862 26.87083 -48.60261 1.000 83.00780 430 GLU F O 1
ATOM 16594 N N . GLY F 1 387 ? 0.58448 28.48864 -47.16405 1.000 94.29799 431 GLY F N 1
ATOM 16595 C CA . GLY F 1 387 ? 0.02161 29.59095 -47.93130 1.000 94.01914 431 GLY F CA 1
ATOM 16596 C C . GLY F 1 387 ? -1.43873 29.88246 -47.64380 1.000 96.91491 431 GLY F C 1
ATOM 16597 O O . GLY F 1 387 ? -1.83977 31.04651 -47.57687 1.000 96.47774 431 GLY F O 1
ATOM 16598 N N . ASP F 1 388 ? -2.24611 28.83432 -47.47821 1.000 94.59649 432 ASP F N 1
ATOM 16599 C CA . ASP F 1 388 ? -3.67286 28.98652 -47.22102 1.000 95.84803 432 ASP F CA 1
ATOM 16600 C C . ASP F 1 388 ? -3.91936 29.69213 -45.89416 1.000 100.46696 432 ASP F C 1
ATOM 16601 O O . ASP F 1 388 ? -3.65923 29.12954 -44.82531 1.000 92.82418 432 ASP F O 1
ATOM 16606 N N . GLU F 1 389 ? -4.42228 30.92496 -45.95537 1.000 97.04033 433 GLU F N 1
ATOM 16607 C CA . GLU F 1 389 ? -4.86460 31.65229 -44.77504 1.000 95.38084 433 GLU F CA 1
ATOM 16608 C C . GLU F 1 389 ? -6.37364 31.55775 -44.57459 1.000 97.71603 433 GLU F C 1
ATOM 16609 O O . GLU F 1 389 ? -6.94569 32.35112 -43.81898 1.000 97.61587 433 GLU F O 1
ATOM 16615 N N . GLY F 1 390 ? -7.02576 30.60831 -45.24371 1.000 93.62197 434 GLY F N 1
ATOM 16616 C CA . GLY F 1 390 ? -8.43798 30.37268 -45.06952 1.000 88.85221 434 GLY F CA 1
ATOM 16617 C C . GLY F 1 390 ? -8.71731 29.42075 -43.92400 1.000 88.88209 434 GLY F C 1
ATOM 16618 O O . GLY F 1 390 ? -7.81849 29.04318 -43.16572 1.000 81.74313 434 GLY F O 1
ATOM 16619 N N . PRO F 1 391 ? -9.97698 29.00748 -43.77882 1.000 92.65197 435 PRO F N 1
ATOM 16620 C CA . PRO F 1 391 ? -10.36466 28.14843 -42.65391 1.000 88.06782 435 PRO F CA 1
ATOM 16621 C C . PRO F 1 391 ? -10.03346 26.67312 -42.82994 1.000 85.28668 435 PRO F C 1
ATOM 16622 O O . PRO F 1 391 ? -10.52434 25.85577 -42.04616 1.000 82.12801 435 PRO F O 1
ATOM 16626 N N . LEU F 1 392 ? -9.20758 26.32015 -43.81375 1.000 79.77301 436 LEU F N 1
ATOM 16627 C CA . LEU F 1 392 ? -8.84089 24.93000 -44.04959 1.000 77.35421 436 LEU F CA 1
ATOM 16628 C C . LEU F 1 392 ? -7.95281 24.42853 -42.91625 1.000 74.13039 436 LEU F C 1
ATOM 16629 O O . LEU F 1 392 ? -7.00491 25.10438 -42.50927 1.000 71.02800 436 LEU F O 1
ATOM 16634 N N . ARG F 1 393 ? -8.25045 23.22639 -42.41995 1.000 67.17074 437 ARG F N 1
ATOM 16635 C CA . ARG F 1 393 ? -7.50711 22.62724 -41.31806 1.000 66.67992 437 ARG F CA 1
ATOM 16636 C C . ARG F 1 393 ? -7.22527 21.16119 -41.62004 1.000 66.17922 437 ARG F C 1
ATOM 16637 O O . ARG F 1 393 ? -8.01388 20.48583 -42.28749 1.000 56.43501 437 ARG F O 1
ATOM 16645 N N . ILE F 1 394 ? -6.09158 20.67451 -41.11165 1.000 65.98226 438 ILE F N 1
ATOM 16646 C CA . ILE F 1 394 ? -5.66581 19.28700 -41.27271 1.000 64.00893 438 ILE F CA 1
ATOM 16647 C C . ILE F 1 394 ? -5.37729 18.71044 -39.89351 1.000 59.05345 438 ILE F C 1
ATOM 16648 O O . ILE F 1 394 ? -4.70046 19.34841 -39.07960 1.000 63.56287 438 ILE F O 1
ATOM 16653 N N . LYS F 1 395 ? -5.89020 17.50985 -39.63025 1.000 57.95137 439 LYS F N 1
ATOM 16654 C CA . LYS F 1 395 ? -5.66328 16.82317 -38.36497 1.000 63.64560 439 LYS F CA 1
ATOM 16655 C C . LYS F 1 395 ? -5.18658 15.40530 -38.64117 1.000 54.86198 439 LYS F C 1
ATOM 16656 O O . LYS F 1 395 ? -5.83731 14.66379 -39.38318 1.000 58.35672 439 LYS F O 1
ATOM 16662 N N . ALA F 1 396 ? -4.05216 15.03462 -38.05175 1.000 50.66657 440 ALA F N 1
ATOM 16663 C CA . ALA F 1 396 ? -3.56240 13.66574 -38.14028 1.000 53.90206 440 ALA F CA 1
ATOM 16664 C C . ALA F 1 396 ? -4.31442 12.78354 -37.15238 1.000 56.91608 440 ALA F C 1
ATOM 16665 O O . ALA F 1 396 ? -4.46231 13.13871 -35.97840 1.000 47.06545 440 ALA F O 1
ATOM 16667 N N . VAL F 1 397 ? -4.78297 11.63354 -37.62816 1.000 52.96137 441 VAL F N 1
ATOM 16668 C CA . VAL F 1 397 ? -5.53674 10.69354 -36.80244 1.000 45.85242 441 VAL F CA 1
ATOM 16669 C C . VAL F 1 397 ? -4.80907 9.35533 -36.80252 1.000 51.15181 441 VAL F C 1
ATOM 16670 O O . VAL F 1 397 ? -5.06647 8.51168 -37.67371 1.000 51.50784 441 VAL F O 1
ATOM 16674 N N . PRO F 1 398 ? -3.90238 9.11959 -35.85864 1.000 48.80444 442 PRO F N 1
ATOM 16675 C CA . PRO F 1 398 ? -3.13060 7.87317 -35.85631 1.000 49.18591 442 PRO F CA 1
ATOM 16676 C C . PRO F 1 398 ? -4.03854 6.66264 -35.73886 1.000 47.03924 442 PRO F C 1
ATOM 16677 O O . PRO F 1 398 ? -4.95013 6.63250 -34.89793 1.000 52.63625 442 PRO F O 1
ATOM 16681 N N . PRO F 1 399 ? -3.83003 5.64795 -36.57228 1.000 44.97946 443 PRO F N 1
ATOM 16682 C CA . PRO F 1 399 ? -4.60293 4.41201 -36.43078 1.000 42.04502 443 PRO F CA 1
ATOM 16683 C C . PRO F 1 399 ? -4.23162 3.68585 -35.14933 1.000 48.38915 443 PRO F C 1
ATOM 16684 O O . PRO F 1 399 ? -3.11772 3.81485 -34.63417 1.000 52.31035 443 PRO F O 1
ATOM 16688 N N . ALA F 1 400 ? -5.18882 2.90764 -34.63830 1.000 49.68999 444 ALA F N 1
ATOM 16689 C CA . ALA F 1 400 ? -4.95699 2.15617 -33.40862 1.000 49.33414 444 ALA F CA 1
ATOM 16690 C C . ALA F 1 400 ? -3.81852 1.15722 -33.57293 1.000 47.90471 444 ALA F C 1
ATOM 16691 O O . ALA F 1 400 ? -2.99687 0.98853 -32.66480 1.000 52.45887 444 ALA F O 1
ATOM 16693 N N . TRP F 1 401 ? -3.75592 0.47983 -34.72233 1.000 48.70069 445 TRP F N 1
ATOM 16694 C CA . TRP F 1 401 ? -2.69865 -0.50256 -34.93931 1.000 48.11172 445 TRP F CA 1
ATOM 16695 C C . TRP F 1 401 ? -1.32365 0.15382 -34.93444 1.000 55.98084 445 TRP F C 1
ATOM 16696 O O . TRP F 1 401 ? -0.36980 -0.39211 -34.36573 1.000 57.43296 445 TRP F O 1
ATOM 16707 N N . LEU F 1 402 ? -1.20031 1.32452 -35.56558 1.000 49.06055 446 LEU F N 1
ATOM 16708 C CA . LEU F 1 402 ? 0.07903 2.02528 -35.57225 1.000 50.35443 446 LEU F CA 1
ATOM 16709 C C . LEU F 1 402 ? 0.46097 2.48103 -34.17086 1.000 48.65476 446 LEU F C 1
ATOM 16710 O O . LEU F 1 402 ? 1.62670 2.37077 -33.77245 1.000 47.00728 446 LEU F O 1
ATOM 16715 N N . ARG F 1 403 ? -0.51175 2.98660 -33.40933 1.000 46.60658 447 ARG F N 1
ATOM 16716 C CA . ARG F 1 403 ? -0.24413 3.42750 -32.04465 1.000 49.27626 447 ARG F CA 1
ATOM 16717 C C . ARG F 1 403 ? 0.28030 2.27782 -31.19274 1.000 46.21510 447 ARG F C 1
ATOM 16718 O O . ARG F 1 403 ? 1.26721 2.42834 -30.46284 1.000 47.99714 447 ARG F O 1
ATOM 16726 N N . ARG F 1 404 ? -0.36211 1.11069 -31.29122 1.000 48.35701 448 ARG F N 1
ATOM 16727 C CA . ARG F 1 404 ? 0.06535 -0.04787 -30.51313 1.000 52.02182 448 ARG F CA 1
ATOM 16728 C C . ARG F 1 404 ? 1.46596 -0.49243 -30.90976 1.000 54.30890 448 ARG F C 1
ATOM 16729 O O . ARG F 1 404 ? 2.29329 -0.81221 -30.04834 1.000 54.63120 448 ARG F O 1
ATOM 16737 N N . GLU F 1 405 ? 1.75024 -0.51834 -32.21221 1.000 47.36382 449 GLU F N 1
ATOM 16738 C CA . GLU F 1 405 ? 3.04825 -0.99479 -32.67433 1.000 49.42637 449 GLU F CA 1
ATOM 16739 C C . GLU F 1 405 ? 4.15692 -0.00297 -32.34971 1.000 48.43383 449 GLU F C 1
ATOM 16740 O O . GLU F 1 405 ? 5.28998 -0.40510 -32.06007 1.000 52.37158 449 GLU F O 1
ATOM 16746 N N . LEU F 1 406 ? 3.85646 1.29578 -32.39922 1.000 50.88602 450 LEU F N 1
ATOM 16747 C CA . LEU F 1 406 ? 4.84126 2.28167 -31.97200 1.000 52.12261 450 LEU F CA 1
ATOM 16748 C C . LEU F 1 406 ? 5.11123 2.17713 -30.47775 1.000 51.20920 450 LEU F C 1
ATOM 16749 O O . LEU F 1 406 ? 6.22956 2.45483 -30.02980 1.000 54.08245 450 LEU F O 1
ATOM 16754 N N . MET F 1 407 ? 4.10207 1.78585 -29.69567 1.000 52.05110 451 MET F N 1
ATOM 16755 C CA . MET F 1 407 ? 4.32593 1.49768 -28.28295 1.000 50.79021 451 MET F CA 1
ATOM 16756 C C . MET F 1 407 ? 5.28797 0.32863 -28.10736 1.000 51.42419 451 MET F C 1
ATOM 16757 O O . MET F 1 407 ? 6.16838 0.36527 -27.23939 1.000 54.99627 451 MET F O 1
ATOM 16762 N N . GLU F 1 408 ? 5.13317 -0.72029 -28.92131 1.000 51.41077 452 GLU F N 1
ATOM 16763 C CA . GLU F 1 408 ? 6.04228 -1.86254 -28.85069 1.000 52.91373 452 GLU F CA 1
ATOM 16764 C C . GLU F 1 408 ? 7.46425 -1.46136 -29.21686 1.000 46.18398 452 GLU F C 1
ATOM 16765 O O . GLU F 1 408 ? 8.42476 -1.84375 -28.53859 1.000 46.73968 452 GLU F O 1
ATOM 16771 N N . LYS F 1 409 ? 7.61873 -0.70649 -30.30715 1.000 47.81357 453 LYS F N 1
ATOM 16772 C CA . LYS F 1 409 ? 8.94869 -0.27325 -30.71950 1.000 52.48546 453 LYS F CA 1
ATOM 16773 C C . LYS F 1 409 ? 9.57121 0.64152 -29.67355 1.000 56.50185 453 LYS F C 1
ATOM 16774 O O . LYS F 1 409 ? 10.78613 0.60033 -29.44504 1.000 64.55267 453 LYS F O 1
ATOM 16780 N N . TRP F 1 410 ? 8.75208 1.47302 -29.02513 1.000 47.53925 454 TRP F N 1
ATOM 16781 C CA . TRP F 1 410 ? 9.25727 2.31347 -27.94498 1.000 54.34067 454 TRP F CA 1
ATOM 16782 C C . TRP F 1 410 ? 9.78307 1.46968 -26.79008 1.000 58.32727 454 TRP F C 1
ATOM 16783 O O . TRP F 1 410 ? 10.84427 1.76598 -26.22875 1.000 59.36757 454 TRP F O 1
ATOM 16794 N N . GLU F 1 411 ? 9.05157 0.41468 -26.41996 1.000 58.06951 455 GLU F N 1
ATOM 16795 C CA . GLU F 1 411 ? 9.47844 -0.43282 -25.31098 1.000 60.54532 455 GLU F CA 1
ATOM 16796 C C . GLU F 1 411 ? 10.80009 -1.12365 -25.62105 1.000 66.13393 455 GLU F C 1
ATOM 16797 O O . GLU F 1 411 ? 11.69566 -1.17990 -24.76955 1.000 73.23917 455 GLU F O 1
ATOM 16803 N N . VAL F 1 412 ? 10.94247 -1.65119 -26.83795 1.000 59.82464 456 VAL F N 1
ATOM 16804 C CA . VAL F 1 412 ? 12.17860 -2.32991 -27.21064 1.000 61.17108 456 VAL F CA 1
ATOM 16805 C C . VAL F 1 412 ? 13.34159 -1.34599 -27.23974 1.000 68.09788 456 VAL F C 1
ATOM 16806 O O . VAL F 1 412 ? 14.44163 -1.64894 -26.76155 1.000 76.89902 456 VAL F O 1
ATOM 16810 N N . LYS F 1 413 ? 13.11997 -0.15311 -27.79660 1.000 71.13261 457 LYS F N 1
ATOM 16811 C CA . LYS F 1 413 ? 14.17987 0.84799 -27.84253 1.000 68.17510 457 LYS F CA 1
ATOM 16812 C C . LYS F 1 413 ? 14.49466 1.40209 -26.45834 1.000 72.75240 457 LYS F C 1
ATOM 16813 O O . LYS F 1 413 ? 15.60879 1.88380 -26.22446 1.000 78.60939 457 LYS F O 1
ATOM 16819 N N . ASN F 1 414 ? 13.53337 1.35122 -25.53376 1.000 75.55386 458 ASN F N 1
ATOM 16820 C CA . ASN F 1 414 ? 13.76785 1.86427 -24.18813 1.000 74.18434 458 ASN F CA 1
ATOM 16821 C C . ASN F 1 414 ? 14.63336 0.92211 -23.35922 1.000 76.57585 458 ASN F C 1
ATOM 16822 O O . ASN F 1 414 ? 15.40417 1.38179 -22.50881 1.000 77.38379 458 ASN F O 1
ATOM 16827 N N . GLU F 1 415 ? 14.52192 -0.38325 -23.58381 1.000 78.66136 459 GLU F N 1
ATOM 16828 C CA . GLU F 1 415 ? 15.33448 -1.35541 -22.85925 1.000 79.05963 459 GLU F CA 1
ATOM 16829 C C . GLU F 1 415 ? 16.58004 -1.73466 -23.65572 1.000 77.09013 459 GLU F C 1
ATOM 16830 O O . GLU F 1 415 ? 17.39501 -0.87743 -23.99681 1.000 82.98254 459 GLU F O 1
#

InterPro domains:
  IPR017703 YgfZ/CAF17, C-terminal [TIGR03317] (266-338)
  IPR027266 Aminomethyltransferase superfamily [G3DSA:3.30.1360.120] (77-243)
  IPR045179 YgfZ/GcvT [PTHR22602] (74-449)

Organism: Chaetomium thermophilum (strain DSM 1495 / CBS 144.50 / IMI 039719) (NCBI:txid759272)

Solvent-accessible surface area: 89120 Å² total; per-residue (Å²): 172,69,59,0,77,66,36,15,78,33,0,0,0,58,1,109,51,5,25,1,0,1,0,15,3,84,45,0,12,112,33,0,27,32,11,0,0,5,26,0,15,41,71,19,34,55,71,104,36,52,99,68,64,10,14,13,0,1,1,3,15,60,130,2,86,0,12,3,0,0,3,0,0,15,16,112,76,114,34,86,15,34,165,133,112,87,33,110,57,29,18,0,0,0,0,0,13,106,117,24,2,39,90,0,10,61,32,0,88,93,91,70,47,157,24,134,8,115,8,108,63,9,77,56,102,49,2,9,4,29,0,0,0,37,94,79,24,43,29,20,20,78,122,47,10,10,6,6,68,4,100,3,3,102,53,0,19,2,0,0,0,12,2,39,10,94,142,37,100,24,14,106,70,13,3,118,111,16,131,12,128,76,18,83,33,22,35,4,9,0,6,6,0,6,17,1,0,0,12,4,18,85,4,2,48,63,123,54,14,41,5,3,19,3,0,0,18,11,2,61,1,14,36,46,220,17,18,34,10,68,8,23,71,61,3,33,74,12,38,113,50,3,11,12,43,83,3,2,0,1,0,7,4,39,95,50,144,47,114,3,5,75,91,14,36,56,155,92,24,67,35,87,7,1,44,139,24,127,77,32,70,10,36,0,14,73,62,80,46,152,50,177,33,3,7,87,2,6,62,0,3,0,11,0,0,0,0,20,0,71,0,40,22,6,3,51,0,10,0,13,50,77,14,80,7,13,39,63,2,53,14,84,107,64,142,61,165,61,67,6,7,25,84,58,51,169,32,72,12,43,1,124,10,35,20,12,67,11,0,85,33,49,0,48,59,45,4,60,108,67,58,148,163,72,69,0,79,66,36,16,78,33,0,0,0,57,2,120,54,7,9,0,0,5,0,69,13,87,28,0,12,112,26,1,32,31,14,1,0,4,25,0,29,23,72,18,38,69,91,81,32,50,82,54,68,10,15,13,0,1,2,3,24,52,125,0,85,0,12,4,1,0,3,0,0,15,9,100,73,105,40,64,85,85,100,31,14,0,0,2,0,0,18,86,124,24,0,37,91,0,12,63,32,1,94,89,90,64,51,157,25,128,8,122,8,95,50,6,75,65,86,72,3,6,3,26,0,0,1,36,95,67,25,55,43,23,66,118,66,8,9,18,6,85,4,100,2,4,107,50,0,21,8,0,0,0,11,1,43,8,106,130,37,104,28,1,84,97,14,4,136,116,27,166,13,125,78,16,82,32,16,34,4,6,0,6,6,0,6,16,0,0,0,12,4,19,84,3,1,53,62,121,54,15,38,0,2,18,3,0,0,19,9,2,61,2,15,39,47,214,23,17,32,10,67,2,30,60,24,0,30,77,3,32,99,64,2,12,12,40,84,3,1,0,1,0,6,4,34,96,52,137,46,119,3,5,75,96,15,63,57,176,91,25,67,38,94,7,2,65,174,37,73,68,39,36,2,11,53,61,98,35,141,44,175,31,2,7,86,4,9,65,1,8,0,10,0,0,0,0,19,0,71,0,39,21,6,3,52,0,10,0,10,49,77,16,79,9,14,38,56,2,51,8,75,113,66,153,63,180,63,74,6,6,28,89,57,50,171,32,71,12,36,1,96,10,30,20,12,70,11,1,86,35,46,0,38,61,30,4,44,96,64,58,145,174,76,65,1,77,67,37,15,77,35,0,0,0,48,0,112,54,4,10,0,0,1,0,19,14,97,52,0,11,127,33,0,22,28,12,0,0,4,25,0,19,33,68,19,30,67,86,103,40,46,103,55,71,11,16,13,0,1,1,4,15,57,116,0,85,0,11,3,1,0,4,0,0,19,11,114,73,111,49,64,23,22,174,138,100,30,8,0,0,0,0,0,12,91,117,25,2,39,91,0,11,62,31,0,91,96,89,65,50,157,26,140,9,115,8,84,56,0,80,29,92,56,4,4,2,31,0,0,1,38,98,73,20,16,10,31,5,37,66,130,72,16,9,2,6,82,4,100,3,4,106,55,0,16,8,0,0,0,7,10,38,23,92,130,37,105,27,5,109,95,6,4,135,69,28,162,10,124,57,28,72,30,19,35,3,9,0,6,6,0,6,16,1,0,0,10,4,20,94,2,1,62,59,115,54,16,36,0,3,20,3,0,1,14,5,2,61,2,14,37,45,220,17,14,34,11,69,8,33,98,28,0,34,80,2,26,122,63,2,20,9,85,83,4,1,0,2,0,9,10,52,95,85,45,116,2,5,76,99,16,56,38,163,83,24,70,42,128,19,21,106,103,61,42,0,10,80,45,121,44,189,36,138,37,0,7,88,29,26,88,2,14,1,14,0,0,0,0,20,0,38,0,33,22,5,4,48,0,9,0,7,50,76,12,61,5,13,32,63,1,59,7,81,123,58,149,48,170,63,72,7,7,39,84,61,48,173,31,76,25,36,3,101,9,31,19,12,68,11,0,84,36,49,0,40,57,47,5,53,104,65,55,147,132,67,1,77,67,37,15,79,33,0,0,0,49,0,106,49,4,22,1,0,4,0,67,12,92,46,0,11,110,30,0,23,31,13,0,0,4,24,0,13,36,73,19,37,55,77,106,35,47,98,69,47,11,15,11,0,0,1,3,16,42,104,2,91,0,11,4,1,0,4,0,0,15,22,109,83,98,33,115,77,13,167,130,101,28,22,0,0,0,0,0,18,83,123,25,2,38,91,0,10,59,29,0,90,97,82,66,50,158,26,135,8,129,8,88,55,4,84,45,104,55,3,8,2,31,0,0,0,36,100,83,18,26,4,57,12,23,71,116,64,12,9,2,3,59,4,98,2,4,106,51,0,19,5,0,0,0,15,1,42,9,93,142,49,95,29,15,99,90,11,2,132,100,22,164,9,126,69,32,72,29,41,41,1,4,0,6,6,0,12,24,1,0,0,11,4,15,90,3,2,59,63,117,58,14,48,5,4,20,3,0,0,15,7,2,59,0,15,40,60,165,16,19,35,12,65,7,33,82,50,3,33,50,10,32,117,56,2,12,12,52,83,4,2,0,1,0,3,6,25,96,50,102,144,63,120,5,5,66,82,20,22,61,158,92,20,79,37,129,103,29,68,61,78,28,37,0,13,70,42,126,47,164,38,130,37,1,8,90,3,10,78,21,10,6,9,2,0,0,0,20,0,45,0,40,13,6,4,58,0,9,2,9,47,75,16,73,3,11,31,60,2,62,6,75,129,64,120,63,128,67,54,7,10,33,93,59,49,165,28,74,14,47,1,77,9,30,20,13,58,12,0,83,34,50,0,38,64,53,4,58,119,73,59,140,162,79,58,4,79,66,35,16,74,34,0,0,0,52,0,115,49,4,13,1,0,31,0,69,13,93,54,0,12,112,31,0,20,31,13,0,0,3,26,0,16,42,66,18,29,66,87,88,39,42,100,68,66,7,16,13,0,1,1,3,18,44,101,3,91,0,12,3,1,0,4,0,0,16,12,111,78,110,41,173,98,27,10,0,7,0,0,0,11,91,119,25,2,39,92,0,12,62,30,0,86,94,87,66,51,159,25,134,7,113,1,102,76,19,75,34,101,104,15,7,1,33,0,0,1,37,93,86,16,19,7,22,2,30,83,131,62,10,13,2,2,69,4,102,2,2,109,54,0,18,3,0,0,0,9,22,39,12,101,129,43,92,27,9,103,92,6,3,138,89,27,136,14,129,56,19,84,29,20,39,3,6,0,6,5,0,11,26,1,0,0,10,5,19,91,2,1,63,58,115,55,15,42,4,3,20,4,0,1,18,7,2,61,1,15,40,42,194,16,33,18,10,67,8,28,86,54,3,19,74,9,36,111,57,0,16,5,77,84,1,2,0,2,0,10,3,53,89,105,61,116,6,5,62,100,14,56,67,158,82,25,69,36,117,7,3,46,167,57,106,42,29,0,8,86,35,126,48,118,39,160,20,2,7,93,3,27,73,1,5,0,10,0,0,0,0,20,0,65,0,33,23,2,3,51,0,10,1,4,51,69,15,79,6,11,31,58,1,62,15,74,116,65,140,41,162,55,67,0,7,35,66,72,46,177,29,67,15,50,0,76,8,35,21,12,68,11,0,86,39,54,0,48,68,34,3,47,107,60,58,133,158,86,67,4,79,67,36,15,77,32,0,0,0,51,0,107,53,4,18,1,0,18,0,91,14,93,36,0,11,110,26,0,30,31,12,0,0,4,24,0,26,35,74,20,34,67,72,105,36,49,102,64,48,11,15,12,0,0,1,3,24,60,124,0,83,0,12,4,1,0,4,0,0,17,17,101,94,109,39,108,130,101,28,12,0,4,0,0,0,13,93,116,23,2,40,89,0,12,62,31,0,80,92,92,58,50,155,25,131,7,83,1,111,56,12,77,36,115,45,8,10,2,27,0,0,0,21,108,72,20,30,3,60,18,26,85,127,63,10,9,3,2,52,4,99,2,4,107,47,0,20,5,0,0,0,22,3,38,31,88,145,38,106,25,4,101,79,19,4,140,157,23,163,10,124,69,33,82,22,27,40,2,7,0,6,5,0,11,25,1,0,0,11,3,19,87,2,2,54,64,122,54,15,37,0,3,19,3,0,0,15,7,3,61,0,14,41,66,212,17,16,29,11,69,8,32,75,30,0,34,71,2,25,121,37,1,14,9,64,78,5,1,0,2,0,8,24,45,89,54,145,63,118,6,5,66,102,20,20,60,157,86,33,70,51,184,96,74,50,32,0,16,76,56,91,73,175,75,159,36,10,7,80,38,12,78,32,12,34,8,0,0,0,0,19,0,65,0,31,15,6,4,48,0,8,1,7,49,74,14,73,3,10,35,74,2,67,6,74,118,65,126,60,125,63,73,6,7,58,68,56,54,170,33,74,15,45,2,120,8,31,22,13,63,11,1,83,42,52,0,44,66,39,3,59,106,65,59,146

Nearest PDB structures (foldseek):
  7z3h-assembly4_D  TM=1.003E+00  e=1.071E-87  Thermochaetoides thermophila
  7z3h-assembly6_F  TM=9.993E-01  e=6.049E-83  Thermochaetoides thermophila
  7z3h-assembly3_C  TM=9.937E-01  e=6.834E-82  Thermochaetoides thermophila
  7z3h-assembly5_E  TM=9.934E-01  e=8.217E-81  Thermochaetoides thermophila
  7z3h-assembly2_B  TM=9.927E-01  e=6.008E-80  Thermochaetoides thermophila

B-factor: mean 61.15, std 14.87, range [29.53, 135.84]

Secondary structure (DSSP, 8-state):
-PPPSS--SSEEEE-TTEEEEEEEETTHHHHHHTTBSS-SBPTT-SSSB---S-EEEEEE-TTS-EEEEEEEEEE-S--TTSSS-S---EEEEEEEEGGGHHHHHHHHHHT-TT---EEEE--TTTSEEEEEE-TT----EETTEEEEEETTSTTSEEEEEE-S-SS-SHHHHHHHHTT--B--HHHHHHHHHHHT---STTTTTTTT--TTTTTTTTTT---SSS---TTHHHHHHHHHH----EEEEEEEEEE----GGGG---S-SSSS-GGGS-TTTPEEEETT--S--SEEEEEEETTEEEEEEEHHHH-----TTTSPB-TTSSB--PPPPS-EEESS--SSEEEEE---HHHHHHHHHHHHHHH-/-PPPSS--SSEEEE-TTEEEEEEEETTHHHHHHTTBSS-SBPTT-SSSBP--S-EEEEEE-TTS-EEEEEEEEEE-SS-----EEEEEEEEGGGHHHHHHHHHHT-TT---EEEEPPTTTSEEEEEE-TT---EETTEEEEE-TTSTTS-EEEEE-S-SSSSHHHHHHHHHT--EE-HHHHHHHHHHTT---STTTTTTTT--TTTTTTTTTT---SSS---TTHHHHHHHHHH----EEEEEEEEEE----GGGG---S-SSSS-GGG---PEEEESS--S--SEEEEEEETTEEEEEEEHHHH-----TTTSPB-TTSSB--PPPPS-EEESS--SSEEEEE---HHHHHHHHHHHHHHH-/-PPPSS--SSEEEE-TTEEEEEEEETTHHHHHHTTBSS-SBPTT-SS-B---S-EEEEEE-TTS-EEEEEEEEEE-SS--TT---EEEEEEEEGGGHHHHHHHHHHT-TT---EEEEPPTTTEEEEEEE-TT-----EETTEEEEE-TTSTTS-EEEEEES-TT-S-SHHHHHHTT--EE-HHHHHHHHHHHT---STTTTTTTT--TTTTTTTTTT---SSS---TTHHHHHHHHHH----EEEEEEEEEE---GGGG---S-SSSS----PEEEETTS---EEEEEEEEETTEEEEEEEHHHH-----TTTSPB-TTSSBP-PPPPS-EEETT--SSEEEEE---HHHHHHHHHHHHHHH-/---SS--SSEEEE-TTEEEEEEEETTHHHHHHTTBSS-SBPTT-SS-B---S-EEEEEE-TTS-EEEEEEEEEE-S--HHHH--EEEEEEEEGGGHHHHHHHHHHT-TT---EEEEPPTTTSEEEEEE-TT----EEETTEEEEE-TTSTTS-EEEEE-S-SS-SHHHHHHHHHT--EE-HHHHHHHHHHHT---STTTTTTTT--TTTTTTTTTT---SSS---TTHHHHHHHHHH----EEEEEEEEESS---TGGGG---S-SS---PPTTPEEEETTS---EEEEEEEEETTEEEEEEEHHHH-----TTTSPB-TTSSBPPPPPPS-EEETT--SS-EEEE---HHHHHHHHHHHHHHH-/-PPPSS--SSEEEE-TTEEEEEEEETTHHHHHHTTBSS-SBPTT-SSSB---S-EEEEEE-TTS-EEEEEEEEEE-SS---EEEEEEEEGGGHHHHHHHHHHT-TT---EEEEPPTTTSEEEEEE-SS-----EETTEEEEEETTSTTSEEEEEE-S-TT--HHHHHHHHHT--EE-HHHHHHHHHHHT---STTTTTTTT--TTTTTTTTTT---SSS---TTHHHHHHHHHH----EEEEEEEEE---TGGGG---S-SSSS-GGG--PEEEETTS--S-SEEEEEEETTEEEEEEEHHHH-----TTTSPB-TTSSBPPPPPPS-EEETT--SS-EEEE---HHHHHHHHHHHHHHH-/-PPPSS--SSEEEE-TTEEEEEEEETTHHHHHHTTBSS-SBPTT-SS-B---S-EEEEEE-TTS-EEEEEEEEEE-SS----EEEEEEEEGGGHHHHHHHHHHT-TT---EEEE--TTTSEEEEEE-TT----EEETTEEEEE-TTSTTS-EEEEE-S-TT-SHHHHHHHHTT--EE-HHHHHHHHHHHT---STTTTTTTT--TTTTTTTTTT---SSS---TTHHHHHHHHHH----EEEEEEEEEE---TGGGG---S-SS----PEEEESS-SS-EEEEEEEEETTEEEEEEEHHHH-----TTTSPB-TTSSBP-PPPPS-EEETT--SSEEEEE---HHHHHHHHHHHHHHH-